Protein 2GUM (pdb70)

Solvent-accessible surface area: 76387 Å² total; per-residue (Å²): 102,66,2,45,2,19,54,106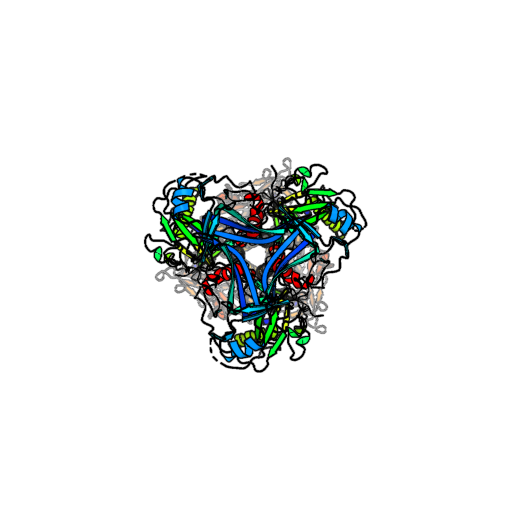,8,81,17,87,60,15,6,4,4,44,79,76,98,233,28,78,116,135,103,190,52,84,132,94,48,66,1,0,0,0,0,0,11,20,38,27,46,6,37,111,29,149,5,10,2,2,10,4,30,4,9,2,2,14,1,73,10,1,131,221,66,18,6,4,18,14,22,28,114,16,70,0,18,0,51,32,90,5,2,53,76,22,0,24,72,135,14,25,0,62,8,10,5,117,17,36,29,26,6,23,75,3,15,1,52,17,107,69,86,165,91,76,63,54,132,14,93,87,19,74,102,29,67,144,36,39,133,7,8,3,11,13,53,47,40,45,24,7,73,127,66,78,62,127,71,76,50,0,1,3,1,11,0,0,0,5,38,4,87,0,41,0,62,65,61,9,20,14,0,0,1,30,24,5,21,9,0,9,0,2,3,3,31,0,119,100,158,40,7,115,110,34,61,43,52,28,38,91,104,19,5,80,23,41,90,52,13,151,42,37,128,58,102,97,41,23,16,0,2,0,21,8,36,83,5,0,0,0,3,58,33,53,64,59,115,82,38,9,17,6,4,46,78,31,38,72,3,34,78,0,66,32,12,102,134,69,47,23,19,50,0,21,0,91,67,15,0,0,5,1,20,6,108,69,110,72,23,57,45,101,103,5,26,15,6,54,26,0,16,92,48,0,149,87,0,3,68,122,1,39,58,142,111,10,96,83,70,24,83,76,72,61,159,41,43,23,4,53,2,82,17,8,0,0,0,0,0,3,13,8,99,36,92,160,134,96,98,10,115,6,21,36,18,2,17,10,0,2,6,11,17,5,2,35,26,1,17,123,17,2,17,46,7,5,26,36,4,23,28,2,9,19,73,2,8,28,27,3,6,15,7,1,45,10,6,26,89,74,26,30,38,35,0,1,17,57,17,34,63,125,56,1,5,6,97,45,2,21,17,0,0,0,5,30,76,6,68,77,2,41,55,116,12,13,91,22,58,102,54,0,116,21,127,97,134,137,56,22,0,32,28,33,0,15,0,7,0,64,90,112,100,176,14,115,88,47,107,0,0,0,2,72,92,8,25,1,70,84,78,55,83,27,67,40,106,37,88,138,54,4,108,54,34,3,30,28,16,61,10,5,0,20,0,83,75,1,48,74,47,80,102,34,56,71,95,98,16,84,74,24,40,2,16,14,93,37,94,30,64,112,5,94,81,14,88,5,53,50,11,38,2,13,47,35,106,58,75,134,46,40,36,15,16,45,25,16,88,4,34,18,25,63,56,6,50,67,38,6,2,13,45,31,69,51,68,95,165,127,181,77,46,48,2,21,2,20,56,106,7,83,16,89,64,16,9,3,5,42,82,77,97,236,26,78,118,136,98,188,51,82,127,90,42,69,1,0,0,0,0,0,10,17,41,22,41,8,42,106,27,154,4,17,0,20,9,2,28,5,6,2,3,12,0,74,9,0,136,220,60,16,7,2,14,16,22,33,114,14,58,1,20,0,45,33,90,4,4,52,82,28,7,25,46,149,12,27,0,64,4,9,4,116,15,46,26,21,4,17,78,2,12,1,46,12,133,71,79,160,77,74,70,47,135,12,91,95,17,75,103,31,67,149,40,40,107,7,12,3,10,17,46,61,43,48,29,8,77,107,66,84,70,124,76,77,50,0,1,5,1,12,1,0,6,5,59,3,75,0,41,0,60,70,60,9,23,17,0,0,1,30,20,5,20,9,0,8,1,2,3,2,29,0,120,98,160,38,9,114,109,34,65,43,51,24,39,87,105,32,6,76,20,47,83,48,19,137,72,164,116,79,184,76,63,46,20,24,0,3,0,16,7,31,74,6,0,0,0,4,63,36,56,61,55,128,78,42,7,17,8,5,47,75,34,40,72,2,35,83,0,63,30,6,102,96,88,50,16,24,54,0,20,0,87,68,14,0,0,5,0,18,6,113,66,113,64,24,58,49,101,98,4,27,14,7,43,26,0,19,89,46,0,138,80,0,4,62,126,1,38,60,145,111,10,100,81,66,22,81,72,77,53,116,42,36,30,5,55,3,68,16,11,0,0,0,0,0,2,10,8,69,25,63,128,125,118,130,94,89,90,9,108,9,17,38,19,2,15,10,0,2,8,16,13,5,2,34,21,0,18,116,19,2,14,47,4,5,22,33,3,23,27,2,10,20,74,2,8,28,27,1,6,15,8,1,45,11,6,29,90,76,28,33,37,34,0,1,15,56,19,35,66,126,55,2,5,8,97,49,3,23,17,0,1,0,6,28,76,4,72,72,1,48,52,142,14,14,85,20,62,112,53,0,120,14,109,90,135,122,49,22,0,31,26,30,0,17,0,14,0,63,91,116,110,177,17,114,92,48,106,0,0,0,3,72,89,4,29,1,65,88,77,65,74,30,67,47,106,35,83,137,55,3,105,48,39,3,31,24,14,49,10,7,0,21,0,75,84,2,47,73,54,84,97,28,65,74,95,102,13,81,75,24,37,5,15,16,95,33,93,31,65,122,3,94,96,17,78,7,58,43,12,40,3,12,44,35,97,58,72,138,44,40,35,16,17,44,24,18,93,4,37,17,27,60,59,5,51,69,37,5,3,16,48,30,70,56,42,73,180,162,84,73,44,2,25,2,20,55,108,8,84,17,91,62,13,7,4,6,41,81,78,96,236,28,80,117,136,100,187,51,91,124,89,47,64,1,0,0,0,0,0,9,21,40,27,40,9,42,102,30,148,3,19,0,20,9,2,29,6,8,3,1,12,0,76,7,2,131,213,57,20,12,4,15,17,29,31,110,15,56,0,11,0,40,62,90,4,4,39,86,32,12,53,64,156,32,26,0,70,7,8,2,110,16,44,24,20,3,19,71,4,13,2,42,14,145,74,92,156,78,78,74,60,114,30,104,104,18,70,104,28,69,146,35,39,150,5,55,5,16,19,73,66,39,55,24,9,66,97,56,84,66,123,75,78,51,0,2,3,2,7,0,0,9,5,39,2,88,0,42,0,58,68,55,12,18,13,0,0,1,31,24,5,21,10,0,8,0,1,2,2,30,0,116,101,157,40,7,115,109,34,62,42,52,26,41,84,105,34,5,71,20,38,78,54,25,142,122,176,79,69,45,21,31,0,4,0,27,8,34,93,6,0,0,1,2,62,39,54,67,54,115,73,43,4,17,10,3,46,78,32,40,70,4,34,80,0,64,28,15,85,134,67,47,16,29,60,0,22,0,88,70,15,0,0,6,0,17,6,109,74,110,66,20,56,49,100,101,2,29,17,6,42,24,0,17,86,46,0,135,82,0,4,58,124,1,38,59,147,111,7,100,82,68,23,84,74,72,57,106,47,30,27,8,67,2,73,16,10,0,0,0,0,0,5,9,8,107,28,94,161,160,78,85,92,6,112,4,14,37,20,2,16,10,0,1,7,13,12,5,2,40,23,1,18,125,18,2,16,49,7,7,27,35,4,21,29,2,12,20,72,0,11,29,27,5,7,15,8,3,43,11,6,32,82,75,27,31,40,33,0,0,15,57,18,34,64,129,52,1,7,8,100,47,3,22,16,0,2,0,7,29,75,6,58,71,3,50,56,138,14,13,88,20,58,111,53,0,115,18,110,104,137,126,54,13,0,32,24,32,0,18,0,10,0,68,92,113,108,174,16,117,86,47,112,0,1,0,4,76,92,8,25,1,69,86,75,63,78,31,64,46,107,35,88,141,44,5,93,52,39,2,29,21,20,55,9,6,0,27,0,60,86,3,45,73,51,85,98,29,67,66,93,101,14,65,71,22,39,2,15,13,95,34,91,32,68,122,4,90,83,12,80,10,61,47,12,40,2,10,49,36,104,56,75,137,43,39,34,14,14,47,24,18,90,4,34,18,27,65,61,5,52,72,29,6,4,16,48,30,65,47,84,140

Secondary structure (DSSP, 8-state):
--EEE-PPP-TTSEEEEPPPPPPP--------B-EEEEEEEE--SPEEEEEEEEEEEEEEEEEEE-SS-EEEEEEEEEEEEPPHHIIIIIIIHHSEEESEEEEESSSSEEEEEGGG----EEE-EEPPP-TT---EEES--S-------TTSEEEEEEEEEEEEEEEEEE-TT-S-EEETTS-EE-B-TT--SSTTGGGS-B-S-GGGEEEEEEE-------EEEEEEE-SS-EEEEE---STTT--SEEEEEEES-EEEEEETTEEEEEETTTTEEEEEESS---GGGBTT-HHHHHHHHHHHHHHIIIIITTTB---SS-EEEEETTTEEEEEEE--B---B-----S--HHHHHHHHHHHHHHHHHHHHHHHHHHHHHHHHHHHHHHHHHHHH-HHHHHHHHHSS-EEEEE-BSSEEEEEPEEE-GGGEEE-SB-B-TTSTTEEESS-EEEE-SSTTSPPEEEEE-STTEEES----EEE--SS-EEEEEETTEEEEEETTEEEEEEEGGGSEEE--PPP----PPPP--PPP--SS-HHHHHHHSSS-HHHHHHHHTTHHHHHS-SS-----/----EEE-PPP-TTEEEEEPP-PPPP--------B-EEEEEEEE--SPEEEEEEEEEEEEEEEEEEEETTEEEEEEEEEEEEEPPHHHIIIIIIHHSEEESEEEEEETTEEEEEEGGGS---EEE-EEPP--TT---EEES--S---PPP-TTEEEEEEEEEEEEEEEEEEE-TT-S-EEETTS-EE-B-TT--SSTTGGGS-B-S-GGGEEEEEEE--------EEEEEEE-SS-EEEEE---STTT--SEEEEEEES-EEEEEETTEEEEEETTTTEEEEEESSPP-GGGBTT-TTHHHHHHHHHHHHIIIIITTTB---SS-EEEEETTTEEEEEEE--BGGG---BPPP--S--HHHHHHHHHHHHHHHHHHHHHHHHHHHHHHHHHHHHHHHHHHHH-HHHHHHHHHSS-EEEEESBSSEEEEE-EEE-GGGEEE-SB-B-SSSTTEEESS-EEEE-SSSSSPPEEEEE-STTEEES----EEE--SS-EEEEEETTEEEEEETTEEEEEEEGGGSEEE--PPP----PPPP--PPP--SS-HHHHHHTSS--HHHHHHHHTTHHHHHS-SS----/----EEE-PPP-TTSEEEEPP-PPPP--------B-EEEEEEEE--SPEEEEEEEEEEEEEEEEEEE-SS-EEEEEEEEEEEEPPHHHIIIIIIHHSEEESEEEEEETTEEEEEEGGG----EEE-EEPPP-TT---EEES--SPP-PPP-SS-EEEEEEEEEEEEEEEEEE-TT-S-EEETTS-EE-B-TT--SSTTGGGS-B-S-GGGEEEEEEE-----EEEEEEE-SS-EEEEE---HHHH--SEEEEEEES-EEEEE-SS-EEEEETTTTEEEEE-SSPP-GGGBTT-HHHHHHHHHHHHHHIIIIITTTEEE-SS-EEEEETTTEEEEEEEEEE----B-----S--HHHHHHHHHHHHHHHHHHHHHHHHHHHHHHHHHHHHHHHHHHHH-HHHHHHHHHTS-EEEEESBSSEEEEEPEEE-GGGEEE-SB-B-TTSTTEEESS-EEEE-SSTTSPPEEEEE-GGGEEES----EEE--TT-EEEEEETTEEEEEETTEEEEEE-GGGSEEE--PPP----PPPP--PPP--SS-HHHHHHTSSS-HHHHHHHHTTHHHHHS-SS---

Foldseek 3Di:
DWFWAFDDFDLPDWFADDAADDFDDFDPDFDKFWWWKWKKAFDPFWQKFKKKWWKKWKKKWKKAAADVGIDTPDIDIAIAADDPCCCQCPCQNPVKGKQKGWAQDPNDTDIGHAQRDDIDIFHWAWDDDDPPFFTKTKGDDDARDDDDDHRDMDMGMHMIIMMTMWMWTAHPVQQWIATPVGDTARHRLQADDPPCSVVGHHDDDPVQKDWAFQDDGHDCGGFRKIWGTDRRYIMIGGHDHDLVRDARMGTDDIALTWMWTDDPQWIWTAGPVVQFIWIFGPDFDPPVLDDSHPCVVVVTVVRRVVSCVVPPVVFKAWDDDWTWTQTPQQMIMTIITIGGPCVDHTHGHPDRVVGNVVSVVVVVVVVVCNVVSVVSSVVSVVVNVCVVVLQVVCQVAVQVSVCVVVVHRWDWHDPDNMIGIGRIAIAGLVQKDWDFAQQDPPDPQKGAPFTKMWGARDPVGDIAIATADAPNYTYNDRPRMDGQDAFDWDWGDRDQWTFIHTSRGTDGTDHVVVDDDDDPDDDDDDDDDDDDDDDDDDPADVVNVQVVDPDDPVVVCVVVVCVCVPPHDPDDDDDD/DPLWFWAFDAFDLPDWFADDAADDFDDFDPDFDKFWWWKWKKAFDPFWFKFKKKWKKKKKWKWKWAAAVPDIDTPDIDIAIAADDPVQVPCACFVPQKGKQKGWHDDPRDTDMFGAQRDDIDIFHWAWDDDDPPFFTKTKGDDDHFADDDDHPDMDMGMHIIIMMTMWMKTAHPVQQWIDTPVGDIARHGLQADDPDCSVVGHHPDDPVQKDWDFQPCGDDCHGGFTKIWGQDRRYIMIGGHDHDQVRDARMDTDDIALTWMWTDDPQWIWTAGPVVLFIWIFGPDFDPPVLADRHNVVVVVGVVSRVVSCVVPPVPFKDWDDDWTWTATPQQMIMTITTIGGCVVCPHDHTHGDPDRVVGNVVSVCVVVVVVVCNVVSVVSSVVSVVVNVCVVVLQVVCQVPVQVSCCVVVVHRWHWDDPDNIIGIGHIAIFGLVFKAWDFFQQDPVDPQKGAPFTKMWGARDPPGDIAIATADAPNYTGNHRDRMDGQDAFDWDWGDRSQWTFIDTSRGTDGTDHPVVPDDDDPDDDDDDDDDDDDDDDDDDPADVVNVQVVDPDDPVVVCVVVVCVCVPPHDDPDDPD/DPQWFWAFDAFDLPDWFADDAADDFDDFPPDFDKFWWWKWKKFFDPFWFKFKKKWWKKWKKKWKKAFADPDIDTPDIDIAIAAADPVCCVCPCLNPNWGKQKGWHDDPNDTDMFHAQNDDIDIFHWDWDPDDPPFFTKIKGDDDDHADDDDHRDMDMGMHIIIMMTIWMKTAHPVQQWIDTPVRDTARHRLQADDPDCSVVRHHDDDPVQKDWDFQDPSPGGFTKIWGGDRRYIMIGGHDHQLVRDARMGTDDTALTWIWGDDPQWIWTAGPVVQFIWIFGPDFDPCVLADSHPVVVVVGVVSRVVSCVVPPPVFKDWDDDFTWTATPQQMIMTITTMGTPCCHDHTHGHPDRVVGNVVSVVVVVVVVVCNVVSVVSRVVSVVVNVCVVVLQVVCQVPVQVSCCVVVVHRWDWDDPDNIIRIGHIQIANLVFKAWDFAQADPPDPQKGAPFTKMWGARDPPGDIATATADAPNYTYNDSPRMDGQDPQDWDWGQGRQFTFIHTSRGTDGTDHNVVDDDDDPDDDDDDDDDDDDDDDDDDPADVVNVQVVDPDDPVVVVVVVVCVCVVPHDPPDDD

CATH classification: 2.30.30.1230 (+3 more: 1.20.5.1890, 2.30.29.100, 6.10.250.3280)

Organism: Human herpesvirus 1 (strain KOS) (NCBI:txid10306)

Structure (mmCIF, N/CA/C/O backbone):
data_2GUM
#
_entry.id   2GUM
#
_cell.length_a   84.959
_cell.length_b   100.039
_cell.length_c   100.133
_cell.angle_alpha   67.04
_cell.angle_beta   77.99
_cell.angle_gamma   70.31
#
_symmetry.space_group_name_H-M   'P 1'
#
loop_
_entity.id
_entity.type
_entity.pdbx_description
1 polymer 'Glycoprotein B'
2 non-polymer 'SODIUM ION'
3 water water
#
loop_
_atom_site.group_PDB
_atom_site.id
_atom_site.type_symbol
_atom_site.label_atom_id
_atom_site.label_alt_id
_atom_site.label_comp_id
_atom_site.label_asym_id
_atom_site.label_entity_id
_atom_site.label_seq_id
_atom_site.pdbx_PDB_ins_code
_atom_site.Cartn_x
_atom_site.Cartn_y
_atom_site.Cartn_z
_atom_site.occupancy
_atom_site.B_iso_or_equiv
_atom_site.auth_seq_id
_atom_site.auth_comp_id
_atom_site.auth_asym_id
_atom_site.auth_atom_id
_atom_site.pdbx_PDB_model_num
ATOM 1 N N . ALA A 1 9 ? 66.092 53.568 43.183 1.00 74.42 111 ALA A N 1
ATOM 2 C CA . ALA A 1 9 ? 67.232 52.731 42.700 1.00 74.04 111 ALA A CA 1
ATOM 3 C C . ALA A 1 9 ? 67.319 51.446 43.518 1.00 74.00 111 ALA A C 1
ATOM 4 O O . ALA A 1 9 ? 68.386 51.056 43.995 1.00 74.78 111 ALA A O 1
ATOM 6 N N . ASN A 1 10 ? 66.173 50.796 43.668 1.00 72.34 112 ASN A N 1
ATOM 7 C CA . ASN A 1 10 ? 66.058 49.556 44.421 1.00 70.11 112 ASN A CA 1
ATOM 8 C C . ASN A 1 10 ? 65.279 48.623 43.497 1.00 67.76 112 ASN A C 1
ATOM 9 O O . ASN A 1 10 ? 64.398 49.076 42.774 1.00 68.50 112 ASN A O 1
ATOM 14 N N . PHE A 1 11 ? 65.603 47.335 43.502 1.00 64.50 113 PHE A N 1
ATOM 15 C CA . PHE A 1 11 ? 64.904 46.382 42.649 1.00 61.94 113 PHE A CA 1
ATOM 16 C C . PHE A 1 11 ? 63.802 45.640 43.393 1.00 61.23 113 PHE A C 1
ATOM 17 O O . PHE A 1 11 ? 63.823 45.560 44.615 1.00 61.17 113 PHE A O 1
ATOM 25 N N . TYR A 1 12 ? 62.835 45.103 42.659 1.00 60.46 114 TYR A N 1
ATOM 26 C CA . TYR A 1 12 ? 61.730 44.412 43.290 1.00 60.79 114 TYR A CA 1
ATOM 27 C C . TYR A 1 12 ? 61.306 43.206 42.478 1.00 60.75 114 TYR A C 1
ATOM 28 O O . TYR A 1 12 ? 61.380 43.174 41.244 1.00 59.88 114 TYR A O 1
ATOM 37 N N . VAL A 1 13 ? 60.874 42.211 43.214 1.00 61.42 115 VAL A N 1
ATOM 38 C CA . VAL A 1 13 ? 60.353 40.992 42.671 1.00 63.82 115 VAL A CA 1
ATOM 39 C C . VAL A 1 13 ? 58.920 40.981 43.112 1.00 65.86 115 VAL A C 1
ATOM 40 O O . VAL A 1 13 ? 58.624 41.058 44.315 1.00 65.67 115 VAL A O 1
ATOM 44 N N . CYS A 1 14 ? 58.002 40.866 42.168 1.00 68.42 116 CYS A N 1
ATOM 45 C CA . CYS A 1 14 ? 56.576 40.885 42.525 1.00 71.20 116 CYS A CA 1
ATOM 46 C C . CYS A 1 14 ? 55.867 39.553 42.206 1.00 72.75 116 CYS A C 1
ATOM 47 O O . CYS A 1 14 ? 55.532 39.278 41.058 1.00 72.89 116 CYS A O 1
ATOM 50 N N . PRO A 1 15 ? 55.664 38.731 43.226 1.00 73.71 117 PRO A N 1
ATOM 51 C CA . PRO A 1 15 ? 54.984 37.440 43.061 1.00 74.59 117 PRO A CA 1
ATOM 52 C C . PRO A 1 15 ? 53.575 37.589 42.552 1.00 75.64 117 PRO A C 1
ATOM 53 O O . PRO A 1 15 ? 52.955 38.608 42.794 1.00 75.40 117 PRO A O 1
ATOM 57 N N . PRO A 1 16 ? 53.059 36.567 41.853 1.00 76.37 118 PRO A N 1
ATOM 58 C CA . PRO A 1 16 ? 51.696 36.646 41.326 1.00 76.70 118 PRO A CA 1
ATOM 59 C C . PRO A 1 16 ? 50.706 36.945 42.445 1.00 77.06 118 PRO A C 1
ATOM 60 O O . PRO A 1 16 ? 50.706 36.269 43.468 1.00 76.61 118 PRO A O 1
ATOM 64 N N . PRO A 1 17 ? 49.852 37.959 42.265 1.00 77.66 119 PRO A N 1
ATOM 65 C CA . PRO A 1 17 ? 48.888 38.272 43.318 1.00 78.45 119 PRO A CA 1
ATOM 66 C C . PRO A 1 17 ? 47.867 37.158 43.472 1.00 79.26 119 PRO A C 1
ATOM 67 O O . PRO A 1 17 ? 47.504 36.499 42.503 1.00 79.10 119 PRO A O 1
ATOM 71 N N . THR A 1 18 ? 47.432 36.927 44.701 1.00 79.94 120 THR A N 1
ATOM 72 C CA . THR A 1 18 ? 46.437 35.907 44.970 1.00 81.11 120 THR A CA 1
ATOM 73 C C . THR A 1 18 ? 45.216 36.632 45.513 1.00 81.16 120 THR A C 1
ATOM 74 O O . THR A 1 18 ? 45.314 37.784 45.942 1.00 82.11 120 THR A O 1
ATOM 78 N N . GLY A 1 19 ? 44.061 35.977 45.479 1.00 80.84 121 GLY A N 1
ATOM 79 C CA . GLY A 1 19 ? 42.853 36.609 45.986 1.00 79.14 121 GLY A CA 1
ATOM 80 C C . GLY A 1 19 ? 43.047 37.156 47.393 1.00 77.93 121 GLY A C 1
ATOM 81 O O . GLY A 1 19 ? 42.163 37.818 47.938 1.00 77.68 121 GLY A O 1
ATOM 82 N N . ALA A 1 20 ? 44.213 36.875 47.973 1.00 76.37 122 ALA A N 1
ATOM 83 C CA . ALA A 1 20 ? 44.565 37.317 49.321 1.00 74.67 122 ALA A CA 1
ATOM 84 C C . ALA A 1 20 ? 44.097 38.738 49.617 1.00 73.19 122 ALA A C 1
ATOM 85 O O . ALA A 1 20 ? 43.303 38.958 50.534 1.00 73.28 122 ALA A O 1
ATOM 87 N N . THR A 1 21 ? 44.590 39.700 48.842 1.00 70.71 123 THR A N 1
ATOM 88 C CA . THR A 1 21 ? 44.221 41.099 49.037 1.00 67.78 123 THR A CA 1
ATOM 89 C C . THR A 1 21 ? 43.612 41.679 47.761 1.00 65.34 123 THR A C 1
ATOM 90 O O . THR A 1 21 ? 44.193 41.571 46.676 1.00 64.59 123 THR A O 1
ATOM 94 N N . VAL A 1 22 ? 42.441 42.293 47.908 1.00 61.62 124 VAL A N 1
ATOM 95 C CA . VAL A 1 22 ? 41.713 42.885 46.789 1.00 58.17 124 VAL A CA 1
ATOM 96 C C . VAL A 1 22 ? 41.341 44.340 47.068 1.00 55.58 124 VAL A C 1
ATOM 97 O O . VAL A 1 22 ? 40.811 44.651 48.134 1.00 55.22 124 VAL A O 1
ATOM 101 N N . VAL A 1 23 ? 41.616 45.226 46.111 1.00 51.43 125 VAL A N 1
ATOM 102 C CA . VAL A 1 23 ? 41.296 46.643 46.274 1.00 47.34 125 VAL A CA 1
ATOM 103 C C . VAL A 1 23 ? 40.395 47.174 45.172 1.00 44.90 125 VAL A C 1
ATOM 104 O O . VAL A 1 23 ? 40.309 46.608 44.089 1.00 45.45 125 VAL A O 1
ATOM 108 N N . GLN A 1 24 ? 39.727 48.275 45.463 1.00 40.92 126 GLN A N 1
ATOM 109 C CA . GLN A 1 24 ? 38.857 48.903 44.492 1.00 40.25 126 GLN A CA 1
ATOM 110 C C . GLN A 1 24 ? 39.199 50.393 44.550 1.00 38.67 126 GLN A C 1
ATOM 111 O O . GLN A 1 24 ? 39.828 50.845 45.500 1.00 38.79 126 GLN A O 1
ATOM 117 N N . PHE A 1 25 ? 38.800 51.146 43.532 1.00 36.01 127 PHE A N 1
ATOM 118 C CA . PHE A 1 25 ? 39.065 52.588 43.506 1.00 35.60 127 PHE A CA 1
ATOM 119 C C . PHE A 1 25 ? 37.909 53.334 44.143 1.00 32.26 127 PHE A C 1
ATOM 120 O O . PHE A 1 25 ? 36.764 52.927 44.006 1.00 34.48 127 PHE A O 1
ATOM 128 N N . GLU A 1 26 ? 38.207 54.428 44.827 1.00 31.33 128 GLU A N 1
ATOM 129 C CA . GLU A 1 26 ? 37.161 55.227 45.428 1.00 32.92 128 GLU A CA 1
ATOM 130 C C . GLU A 1 26 ? 36.328 55.817 44.293 1.00 36.80 128 GLU A C 1
ATOM 131 O O . GLU A 1 26 ? 36.878 56.226 43.264 1.00 38.41 128 GLU A O 1
ATOM 137 N N . GLN A 1 27 ? 35.012 55.866 44.460 1.00 36.65 129 GLN A N 1
ATOM 138 C CA . GLN A 1 27 ? 34.173 56.426 43.414 1.00 38.21 129 GLN A CA 1
ATOM 139 C C . GLN A 1 27 ? 34.034 57.960 43.502 1.00 35.52 129 GLN A C 1
ATOM 140 O O . GLN A 1 27 ? 34.468 58.580 44.469 1.00 34.93 129 GLN A O 1
ATOM 146 N N . PRO A 1 28 ? 33.449 58.593 42.475 1.00 34.39 130 PRO A N 1
ATOM 147 C CA . PRO A 1 28 ? 33.291 60.050 42.477 1.00 35.31 130 PRO A CA 1
ATOM 148 C C . PRO A 1 28 ? 32.691 60.651 43.734 1.00 35.84 130 PRO A C 1
ATOM 149 O O . PRO A 1 28 ? 31.637 60.223 44.190 1.00 37.38 130 PRO A O 1
ATOM 153 N N . ARG A 1 29 ? 33.365 61.655 44.279 1.00 37.07 131 ARG A N 1
ATOM 154 C CA . ARG A 1 29 ? 32.890 62.347 45.468 1.00 38.69 131 ARG A CA 1
ATOM 155 C C . ARG A 1 29 ? 31.841 63.375 45.069 1.00 41.29 131 ARG A C 1
ATOM 156 O O . ARG A 1 29 ? 31.812 63.838 43.924 1.00 41.80 131 ARG A O 1
ATOM 164 N N . ARG A 1 30 ? 30.968 63.725 46.006 1.00 43.23 132 ARG A N 1
ATOM 165 C CA . ARG A 1 30 ? 29.953 64.734 45.736 1.00 45.64 132 ARG A CA 1
ATOM 166 C C . ARG A 1 30 ? 30.695 66.062 45.805 1.00 43.47 132 ARG A C 1
ATOM 167 O O . ARG A 1 30 ? 31.254 66.407 46.845 1.00 43.71 132 ARG A O 1
ATOM 175 N N . CYS A 1 31 ? 30.715 66.804 44.704 1.00 41.15 133 CYS A N 1
ATOM 176 C CA . CYS A 1 31 ? 31.411 68.081 44.701 1.00 38.58 133 CYS A CA 1
ATOM 177 C C . CYS A 1 31 ? 30.607 69.187 45.353 1.00 37.65 133 CYS A C 1
ATOM 178 O O . CYS A 1 31 ? 29.382 69.228 45.243 1.00 37.95 133 CYS A O 1
ATOM 181 N N . PRO A 1 32 ? 31.291 70.104 46.049 1.00 38.49 134 PRO A N 1
ATOM 182 C CA . PRO A 1 32 ? 30.648 71.234 46.726 1.00 39.70 134 PRO A CA 1
ATOM 183 C C . PRO A 1 32 ? 29.821 72.020 45.728 1.00 42.92 134 PRO A C 1
ATOM 184 O O . PRO A 1 32 ? 29.979 71.861 44.518 1.00 42.26 134 PRO A O 1
ATOM 188 N N . THR A 1 33 ? 28.940 72.873 46.225 1.00 46.14 135 THR A N 1
ATOM 189 C CA . THR A 1 33 ? 28.122 73.679 45.328 1.00 50.41 135 THR A CA 1
ATOM 190 C C . THR A 1 33 ? 28.365 75.135 45.684 1.00 51.92 135 THR A C 1
ATOM 191 O O . THR A 1 33 ? 28.748 75.438 46.812 1.00 50.69 135 THR A O 1
ATOM 195 N N . ARG A 1 34 ? 28.178 76.034 44.725 1.00 56.70 136 ARG A N 1
ATOM 196 C CA . ARG A 1 34 ? 28.390 77.455 44.992 1.00 62.41 136 ARG A CA 1
ATOM 197 C C . ARG A 1 34 ? 27.287 78.009 45.896 1.00 64.86 136 ARG A C 1
ATOM 198 O O . ARG A 1 34 ? 26.101 77.775 45.657 1.00 64.50 136 ARG A O 1
ATOM 206 N N . PRO A 1 35 ? 27.666 78.749 46.952 1.00 67.86 137 PRO A N 1
ATOM 207 C CA . PRO A 1 35 ? 26.680 79.325 47.875 1.00 70.34 137 PRO A CA 1
ATOM 208 C C . PRO A 1 35 ? 25.638 80.156 47.123 1.00 73.40 137 PRO A C 1
ATOM 209 O O . PRO A 1 35 ? 25.903 80.656 46.025 1.00 73.11 137 PRO A O 1
ATOM 213 N N . GLU A 1 36 ? 24.457 80.302 47.714 1.00 77.38 138 GLU A N 1
ATOM 214 C CA . GLU A 1 36 ? 23.380 81.053 47.080 1.00 81.15 138 GLU A CA 1
ATOM 215 C C . GLU A 1 36 ? 23.809 82.399 46.502 1.00 82.29 138 GLU A C 1
ATOM 216 O O . GLU A 1 36 ? 23.623 82.654 45.312 1.00 82.61 138 GLU A O 1
ATOM 222 N N . GLY A 1 37 ? 24.390 83.252 47.338 1.00 82.78 139 GLY A N 1
ATOM 223 C CA . GLY A 1 37 ? 24.804 84.569 46.880 1.00 83.87 139 GLY A CA 1
ATOM 224 C C . GLY A 1 37 ? 23.966 85.622 47.586 1.00 84.11 139 GLY A C 1
ATOM 225 O O . GLY A 1 37 ? 22.735 85.532 47.599 1.00 84.92 139 GLY A O 1
ATOM 226 N N . GLN A 1 38 ? 24.619 86.627 48.164 1.00 83.41 140 GLN A N 1
ATOM 227 C CA . GLN A 1 38 ? 23.905 87.660 48.908 1.00 82.82 140 GLN A CA 1
ATOM 228 C C . GLN A 1 38 ? 22.971 88.535 48.069 1.00 80.80 140 GLN A C 1
ATOM 229 O O . GLN A 1 38 ? 23.313 88.946 46.955 1.00 79.75 140 GLN A O 1
ATOM 235 N N . ASN A 1 39 ? 21.790 88.815 48.622 1.00 78.40 141 ASN A N 1
ATOM 236 C CA . ASN A 1 39 ? 20.795 89.648 47.949 1.00 77.28 141 ASN A CA 1
ATOM 237 C C . ASN A 1 39 ? 20.911 91.099 48.417 1.00 74.49 141 ASN A C 1
ATOM 238 O O . ASN A 1 39 ? 20.737 91.397 49.599 1.00 74.36 141 ASN A O 1
ATOM 243 N N . TYR A 1 40 ? 21.207 91.996 47.483 1.00 71.28 142 TYR A N 1
ATOM 244 C CA . TYR A 1 40 ? 21.355 93.405 47.813 1.00 69.27 142 TYR A CA 1
ATOM 245 C C . TYR A 1 40 ? 20.204 94.260 47.304 1.00 67.01 142 TYR A C 1
ATOM 246 O O . TYR A 1 40 ? 19.644 94.005 46.237 1.00 65.50 142 TYR A O 1
ATOM 255 N N . THR A 1 41 ? 19.867 95.281 48.083 1.00 64.79 143 THR A N 1
ATOM 256 C CA . THR A 1 41 ? 18.805 96.212 47.731 1.00 61.81 143 THR A CA 1
ATOM 257 C C . THR A 1 41 ? 19.417 97.576 47.479 1.00 59.96 143 THR A C 1
ATOM 258 O O . THR A 1 41 ? 20.135 98.103 48.328 1.00 59.32 143 THR A O 1
ATOM 262 N N . GLU A 1 42 ? 19.140 98.142 46.309 1.00 58.22 144 GLU A N 1
ATOM 263 C CA . GLU A 1 42 ? 19.650 99.463 45.973 1.00 56.49 144 GLU A CA 1
ATOM 264 C C . GLU A 1 42 ? 18.851 100.470 46.786 1.00 54.89 144 GLU A C 1
ATOM 265 O O . GLU A 1 42 ? 17.723 100.195 47.202 1.00 54.25 144 GLU A O 1
ATOM 271 N N . GLY A 1 43 ? 19.437 101.635 47.019 1.00 53.30 145 GLY A N 1
ATOM 272 C CA . GLY A 1 43 ? 18.746 102.637 47.797 1.00 51.92 145 GLY A CA 1
ATOM 273 C C . GLY A 1 43 ? 19.570 103.890 47.950 1.00 51.22 145 GLY A C 1
ATOM 274 O O . GLY A 1 43 ? 20.755 103.915 47.615 1.00 51.06 145 GLY A O 1
ATOM 275 N N . ILE A 1 44 ? 18.927 104.943 48.441 1.00 50.26 146 ILE A N 1
ATOM 276 C CA . ILE A 1 44 ? 19.590 106.214 48.665 1.00 48.80 146 ILE A CA 1
ATOM 277 C C . ILE A 1 44 ? 19.653 106.372 50.171 1.00 48.02 146 ILE A C 1
ATOM 278 O O . ILE A 1 44 ? 18.732 105.957 50.887 1.00 48.30 146 ILE A O 1
ATOM 283 N N . ALA A 1 45 ? 20.734 106.964 50.663 1.00 45.26 147 ALA A N 1
ATOM 284 C CA . ALA A 1 45 ? 20.860 107.122 52.094 1.00 42.75 147 ALA A CA 1
ATOM 285 C C . ALA A 1 45 ? 21.499 108.419 52.500 1.00 41.98 147 ALA A C 1
ATOM 286 O O . ALA A 1 45 ? 22.309 108.989 51.786 1.00 41.33 147 ALA A O 1
ATOM 288 N N . VAL A 1 46 ? 21.110 108.855 53.668 1.00 40.74 148 VAL A N 1
ATOM 289 C CA . VAL A 1 46 ? 21.665 110.030 54.265 1.00 41.16 148 VAL A CA 1
ATOM 290 C C . VAL A 1 46 ? 22.136 109.614 55.649 1.00 41.52 148 VAL A C 1
ATOM 291 O O . VAL A 1 46 ? 21.381 108.966 56.394 1.00 41.73 148 VAL A O 1
ATOM 295 N N . VAL A 1 47 ? 23.361 109.968 56.019 1.00 40.98 149 VAL A N 1
ATOM 296 C CA . VAL A 1 47 ? 23.898 109.572 57.315 1.00 38.52 149 VAL A CA 1
ATOM 297 C C . VAL A 1 47 ? 24.036 110.743 58.250 1.00 37.76 149 VAL A C 1
ATOM 298 O O . VAL A 1 47 ? 24.673 111.730 57.919 1.00 40.20 149 VAL A O 1
ATOM 302 N N . PHE A 1 48 ? 23.446 110.634 59.429 1.00 40.13 150 PHE A N 1
ATOM 303 C CA . PHE A 1 48 ? 23.542 111.718 60.390 1.00 43.64 150 PHE A CA 1
ATOM 304 C C . PHE A 1 48 ? 24.513 111.357 61.505 1.00 44.66 150 PHE A C 1
ATOM 305 O O . PHE A 1 48 ? 24.740 110.180 61.784 1.00 44.78 150 PHE A O 1
ATOM 313 N N . LYS A 1 49 ? 25.095 112.381 62.116 1.00 45.17 151 LYS A N 1
ATOM 314 C CA . LYS A 1 49 ? 26.049 112.202 63.198 1.00 46.22 151 LYS A CA 1
ATOM 315 C C . LYS A 1 49 ? 25.658 113.117 64.351 1.00 47.28 151 LYS A C 1
ATOM 316 O O . LYS A 1 49 ? 24.896 114.066 64.173 1.00 47.21 151 LYS A O 1
ATOM 322 N N . GLU A 1 50 ? 26.178 112.820 65.536 1.00 47.71 152 GLU A N 1
ATOM 323 C CA . GLU A 1 50 ? 25.906 113.635 66.709 1.00 46.34 152 GLU A CA 1
ATOM 324 C C . GLU A 1 50 ? 26.312 115.062 66.364 1.00 46.50 152 GLU A C 1
ATOM 325 O O . GLU A 1 50 ? 27.373 115.292 65.785 1.00 45.53 152 GLU A O 1
ATOM 331 N N . ASN A 1 51 ? 25.469 116.025 66.705 1.00 46.13 153 ASN A N 1
ATOM 332 C CA . ASN A 1 51 ? 25.802 117.405 66.425 1.00 46.96 153 ASN A CA 1
ATOM 333 C C . ASN A 1 51 ? 26.661 117.955 67.556 1.00 46.25 153 ASN A C 1
ATOM 334 O O . ASN A 1 51 ? 26.294 117.849 68.717 1.00 46.93 153 ASN A O 1
ATOM 339 N N . ILE A 1 52 ? 27.803 118.543 67.219 1.00 45.70 154 ILE A N 1
ATOM 340 C CA . ILE A 1 52 ? 28.695 119.087 68.237 1.00 46.65 154 ILE A CA 1
ATOM 341 C C . ILE A 1 52 ? 28.899 120.572 68.017 1.00 46.86 154 ILE A C 1
ATOM 342 O O . ILE A 1 52 ? 29.710 121.202 68.696 1.00 47.11 154 ILE A O 1
ATOM 347 N N . ALA A 1 53 ? 28.169 121.123 67.053 1.00 48.86 155 ALA A N 1
ATOM 348 C CA . ALA A 1 53 ? 28.261 122.547 66.758 1.00 50.77 155 ALA A CA 1
ATOM 349 C C . ALA A 1 53 ? 27.303 123.304 67.672 1.00 51.56 155 ALA A C 1
ATOM 350 O O . ALA A 1 53 ? 26.179 122.863 67.928 1.00 50.75 155 ALA A O 1
ATOM 352 N N . PRO A 1 54 ? 27.751 124.444 68.202 1.00 53.12 156 PRO A N 1
ATOM 353 C CA . PRO A 1 54 ? 26.924 125.264 69.093 1.00 55.09 156 PRO A CA 1
ATOM 354 C C . PRO A 1 54 ? 25.794 125.941 68.313 1.00 55.88 156 PRO A C 1
ATOM 355 O O . PRO A 1 54 ? 25.941 126.222 67.121 1.00 53.14 156 PRO A O 1
ATOM 359 N N . TYR A 1 55 ? 24.669 126.191 68.977 1.00 58.85 157 TYR A N 1
ATOM 360 C CA . TYR A 1 55 ? 23.574 126.891 68.318 1.00 62.03 157 TYR A CA 1
ATOM 361 C C . TYR A 1 55 ? 24.051 128.334 68.148 1.00 62.66 157 TYR A C 1
ATOM 362 O O . TYR A 1 55 ? 24.493 128.965 69.110 1.00 63.25 157 TYR A O 1
ATOM 371 N N . LYS A 1 56 ? 23.978 128.851 66.927 1.00 62.75 158 LYS A N 1
ATOM 372 C CA . LYS A 1 56 ? 24.434 130.209 66.669 1.00 63.75 158 LYS A CA 1
ATOM 373 C C . LYS A 1 56 ? 23.347 131.146 66.133 1.00 63.64 158 LYS A C 1
ATOM 374 O O . LYS A 1 56 ? 22.518 130.767 65.302 1.00 62.37 158 LYS A O 1
ATOM 380 N N . PHE A 1 57 ? 23.356 132.376 66.632 1.00 63.61 159 PHE A N 1
ATOM 381 C CA . PHE A 1 57 ? 22.381 133.375 66.222 1.00 64.46 159 PHE A CA 1
ATOM 382 C C . PHE A 1 57 ? 22.937 134.758 66.501 1.00 63.78 159 PHE A C 1
ATOM 383 O O . PHE A 1 57 ? 23.837 134.919 67.326 1.00 62.21 159 PHE A O 1
ATOM 391 N N . LYS A 1 58 ? 22.405 135.755 65.801 1.00 64.58 160 LYS A N 1
ATOM 392 C CA . LYS A 1 58 ? 22.880 137.120 65.958 1.00 64.90 160 LYS A CA 1
ATOM 393 C C . LYS A 1 58 ? 22.142 137.860 67.057 1.00 63.49 160 LYS A C 1
ATOM 394 O O . LYS A 1 58 ? 20.987 137.570 67.354 1.00 63.20 160 LYS A O 1
ATOM 400 N N . ALA A 1 59 ? 22.834 138.804 67.682 1.00 62.83 161 ALA A N 1
ATOM 401 C CA . ALA A 1 59 ? 22.249 139.573 68.766 1.00 62.60 161 ALA A CA 1
ATOM 402 C C . ALA A 1 59 ? 22.891 140.950 68.835 1.00 62.59 161 ALA A C 1
ATOM 403 O O . ALA A 1 59 ? 23.989 141.168 68.307 1.00 61.14 161 ALA A O 1
ATOM 405 N N . THR A 1 60 ? 22.200 141.882 69.485 1.00 62.80 162 THR A N 1
ATOM 406 C CA . THR A 1 60 ? 22.726 143.228 69.624 1.00 62.95 162 THR A CA 1
ATOM 407 C C . THR A 1 60 ? 22.919 143.553 71.092 1.00 62.21 162 THR A C 1
ATOM 408 O O . THR A 1 60 ? 22.088 143.202 71.934 1.00 61.45 162 THR A O 1
ATOM 412 N N . MET A 1 61 ? 24.028 144.217 71.387 1.00 62.46 163 MET A N 1
ATOM 413 C CA . MET A 1 61 ? 24.356 144.605 72.751 1.00 64.47 163 MET A CA 1
ATOM 414 C C . MET A 1 61 ? 24.225 146.107 72.895 1.00 64.60 163 MET A C 1
ATOM 415 O O . MET A 1 61 ? 24.759 146.863 72.079 1.00 65.15 163 MET A O 1
ATOM 420 N N . TYR A 1 62 ? 23.530 146.537 73.941 1.00 64.71 164 TYR A N 1
ATOM 421 C CA . TYR A 1 62 ? 23.353 147.961 74.192 1.00 65.61 164 TYR A CA 1
ATOM 422 C C . TYR A 1 62 ? 23.845 148.250 75.607 1.00 64.16 164 TYR A C 1
ATOM 423 O O . TYR A 1 62 ? 23.296 147.725 76.583 1.00 64.41 164 TYR A O 1
ATOM 432 N N . TYR A 1 63 ? 24.877 149.078 75.725 1.00 61.60 165 TYR A N 1
ATOM 433 C CA . TYR A 1 63 ? 25.414 149.403 77.041 1.00 60.32 165 TYR A CA 1
ATOM 434 C C . TYR A 1 63 ? 26.306 150.639 76.962 1.00 59.74 165 TYR A C 1
ATOM 435 O O . TYR A 1 63 ? 26.753 151.024 75.885 1.00 59.76 165 TYR A O 1
ATOM 444 N N . LYS A 1 64 ? 26.582 151.255 78.103 1.00 59.89 166 LYS A N 1
ATOM 445 C CA . LYS A 1 64 ? 27.418 152.446 78.103 1.00 61.19 166 LYS A CA 1
ATOM 446 C C . LYS A 1 64 ? 28.680 152.296 78.946 1.00 60.80 166 LYS A C 1
ATOM 447 O O . LYS A 1 64 ? 28.644 151.764 80.057 1.00 60.70 166 LYS A O 1
ATOM 453 N N . ASP A 1 65 ? 29.796 152.776 78.411 1.00 60.29 167 ASP A N 1
ATOM 454 C CA . ASP A 1 65 ? 31.063 152.726 79.126 1.00 61.45 167 ASP A CA 1
ATOM 455 C C . ASP A 1 65 ? 31.157 153.918 80.079 1.00 62.75 167 ASP A C 1
ATOM 456 O O . ASP A 1 65 ? 31.449 155.042 79.658 1.00 63.03 167 ASP A O 1
ATOM 461 N N . VAL A 1 66 ? 30.923 153.669 81.363 1.00 62.39 168 VAL A N 1
ATOM 462 C CA . VAL A 1 66 ? 30.976 154.728 82.363 1.00 61.79 168 VAL A CA 1
ATOM 463 C C . VAL A 1 66 ? 32.344 154.846 83.023 1.00 62.31 168 VAL A C 1
ATOM 464 O O . VAL A 1 66 ? 32.758 153.966 83.774 1.00 62.99 168 VAL A O 1
ATOM 468 N N . THR A 1 67 ? 33.039 155.944 82.759 1.00 62.79 169 THR A N 1
ATOM 469 C CA . THR A 1 67 ? 34.354 156.153 83.349 1.00 62.51 169 THR A CA 1
ATOM 470 C C . THR A 1 67 ? 34.415 157.411 84.196 1.00 64.14 169 THR A C 1
ATOM 471 O O . THR A 1 67 ? 33.963 158.473 83.775 1.00 64.77 169 THR A O 1
ATOM 475 N N . VAL A 1 68 ? 34.983 157.291 85.388 1.00 63.56 170 VAL A N 1
ATOM 476 C CA . VAL A 1 68 ? 35.133 158.442 86.258 1.00 64.28 170 VAL A CA 1
ATOM 477 C C . VAL A 1 68 ? 36.550 158.435 86.805 1.00 63.11 170 VAL A C 1
ATOM 478 O O . VAL A 1 68 ? 36.897 157.616 87.645 1.00 64.29 170 VAL A O 1
ATOM 482 N N . SER A 1 69 ? 37.376 159.347 86.306 1.00 62.41 171 SER A N 1
ATOM 483 C CA . SER A 1 69 ? 38.767 159.434 86.733 1.00 62.46 171 SER A CA 1
ATOM 484 C C . SER A 1 69 ? 38.993 160.403 87.892 1.00 63.53 171 SER A C 1
ATOM 485 O O . SER A 1 69 ? 38.151 161.250 88.194 1.00 63.69 171 SER A O 1
ATOM 488 N N . GLN A 1 70 ? 40.132 160.255 88.556 1.00 63.46 172 GLN A N 1
ATOM 489 C CA . GLN A 1 70 ? 40.490 161.123 89.663 1.00 63.65 172 GLN A CA 1
ATOM 490 C C . GLN A 1 70 ? 41.911 161.545 89.379 1.00 64.31 172 GLN A C 1
ATOM 491 O O . GLN A 1 70 ? 42.791 160.706 89.181 1.00 64.21 172 GLN A O 1
ATOM 497 N N . VAL A 1 71 ? 42.133 162.851 89.348 1.00 64.94 173 VAL A N 1
ATOM 498 C CA . VAL A 1 71 ? 43.450 163.375 89.050 1.00 65.13 173 VAL A CA 1
ATOM 499 C C . VAL A 1 71 ? 43.926 164.384 90.074 1.00 67.64 173 VAL A C 1
ATOM 500 O O . VAL A 1 71 ? 43.163 165.241 90.522 1.00 68.57 173 VAL A O 1
ATOM 504 N N . TRP A 1 72 ? 45.193 164.276 90.447 1.00 69.27 174 TRP A N 1
ATOM 505 C CA . TRP A 1 72 ? 45.765 165.224 91.379 1.00 71.89 174 TRP A CA 1
ATOM 506 C C . TRP A 1 72 ? 46.775 166.026 90.584 1.00 72.79 174 TRP A C 1
ATOM 507 O O . TRP A 1 72 ? 47.749 165.481 90.064 1.00 73.07 174 TRP A O 1
ATOM 518 N N . PHE A 1 73 ? 46.540 167.325 90.485 1.00 73.13 175 PHE A N 1
ATOM 519 C CA . PHE A 1 73 ? 47.427 168.178 89.723 1.00 73.13 175 PHE A CA 1
ATOM 520 C C . PHE A 1 73 ? 48.593 168.671 90.555 1.00 74.51 175 PHE A C 1
ATOM 521 O O . PHE A 1 73 ? 48.412 169.315 91.586 1.00 75.71 175 PHE A O 1
ATOM 529 N N . GLY A 1 74 ? 49.796 168.342 90.106 1.00 76.59 176 GLY A N 1
ATOM 530 C CA . GLY A 1 74 ? 50.987 168.771 90.808 1.00 78.78 176 GLY A CA 1
ATOM 531 C C . GLY A 1 74 ? 51.498 170.030 90.147 1.00 81.17 176 GLY A C 1
ATOM 532 O O . GLY A 1 74 ? 50.916 170.502 89.163 1.00 80.50 176 GLY A O 1
ATOM 533 N N . HIS A 1 75 ? 52.584 170.580 90.674 1.00 83.35 177 HIS A N 1
ATOM 534 C CA . HIS A 1 75 ? 53.145 171.793 90.104 1.00 86.30 177 HIS A CA 1
ATOM 535 C C . HIS A 1 75 ? 53.648 171.544 88.690 1.00 87.41 177 HIS A C 1
ATOM 536 O O . HIS A 1 75 ? 53.096 172.073 87.725 1.00 87.71 177 HIS A O 1
ATOM 543 N N . ARG A 1 76 ? 54.690 170.725 88.577 1.00 88.75 178 ARG A N 1
ATOM 544 C CA . ARG A 1 76 ? 55.299 170.409 87.289 1.00 89.92 178 ARG A CA 1
ATOM 545 C C . ARG A 1 76 ? 54.721 169.175 86.591 1.00 88.13 178 ARG A C 1
ATOM 546 O O . ARG A 1 76 ? 55.345 168.641 85.673 1.00 88.29 178 ARG A O 1
ATOM 554 N N . TYR A 1 77 ? 53.545 168.717 87.011 1.00 85.13 179 TYR A N 1
ATOM 555 C CA . TYR A 1 77 ? 52.952 167.536 86.386 1.00 82.05 179 TYR A CA 1
ATOM 556 C C . TYR A 1 77 ? 51.538 167.260 86.882 1.00 79.81 179 TYR A C 1
ATOM 557 O O . TYR A 1 77 ? 50.986 168.001 87.693 1.00 79.76 179 TYR A O 1
ATOM 566 N N . SER A 1 78 ? 50.964 166.175 86.381 1.00 77.11 180 SER A N 1
ATOM 567 C CA . SER A 1 78 ? 49.628 165.754 86.764 1.00 74.90 180 SER A CA 1
ATOM 568 C C . SER A 1 78 ? 49.682 164.227 86.855 1.00 73.34 180 SER A C 1
ATOM 569 O O . SER A 1 78 ? 50.400 163.595 86.083 1.00 73.54 180 SER A O 1
ATOM 572 N N . GLN A 1 79 ? 48.948 163.637 87.798 1.00 71.10 181 GLN A N 1
ATOM 573 C CA . GLN A 1 79 ? 48.949 162.182 87.954 1.00 68.75 181 GLN A CA 1
ATOM 574 C C . GLN A 1 79 ? 47.600 161.583 88.338 1.00 67.49 181 GLN A C 1
ATOM 575 O O . GLN A 1 79 ? 46.883 162.115 89.191 1.00 67.43 181 GLN A O 1
ATOM 581 N N . PHE A 1 80 ? 47.269 160.462 87.703 1.00 64.82 182 PHE A N 1
ATOM 582 C CA . PHE A 1 80 ? 46.025 159.758 87.981 1.00 62.18 182 PHE A CA 1
ATOM 583 C C . PHE A 1 80 ? 46.145 159.101 89.350 1.00 60.99 182 PHE A C 1
ATOM 584 O O . PHE A 1 80 ? 47.179 158.525 89.680 1.00 60.44 182 PHE A O 1
ATOM 592 N N . MET A 1 81 ? 45.089 159.203 90.146 1.00 59.61 183 MET A N 1
ATOM 593 C CA . MET A 1 81 ? 45.078 158.603 91.470 1.00 58.78 183 MET A CA 1
ATOM 594 C C . MET A 1 81 ? 44.172 157.385 91.412 1.00 58.43 183 MET A C 1
ATOM 595 O O . MET A 1 81 ? 44.208 156.527 92.291 1.00 57.74 183 MET A O 1
ATOM 600 N N . GLY A 1 82 ? 43.360 157.320 90.361 1.00 57.91 184 GLY A N 1
ATOM 601 C CA . GLY A 1 82 ? 42.450 156.205 90.194 1.00 57.96 184 GLY A CA 1
ATOM 602 C C . GLY A 1 82 ? 41.624 156.394 88.942 1.00 58.62 184 GLY A C 1
ATOM 603 O O . GLY A 1 82 ? 41.474 157.514 88.459 1.00 59.42 184 GLY A O 1
ATOM 604 N N . ILE A 1 83 ? 41.093 155.305 88.402 1.00 57.82 185 ILE A N 1
ATOM 605 C CA . ILE A 1 83 ? 40.275 155.396 87.203 1.00 56.55 185 ILE A CA 1
ATOM 606 C C . ILE A 1 83 ? 39.144 154.381 87.237 1.00 56.81 185 ILE A C 1
ATOM 607 O O . ILE A 1 83 ? 39.278 153.286 86.702 1.00 59.52 185 ILE A O 1
ATOM 612 N N . PHE A 1 84 ? 38.031 154.735 87.870 1.00 56.22 186 PHE A N 1
ATOM 613 C CA . PHE A 1 84 ? 36.899 153.821 87.946 1.00 56.17 186 PHE A CA 1
ATOM 614 C C . PHE A 1 84 ? 36.328 153.604 86.548 1.00 56.58 186 PHE A C 1
ATOM 615 O O . PHE A 1 84 ? 36.082 154.562 85.814 1.00 56.58 186 PHE A O 1
ATOM 623 N N . GLU A 1 85 ? 36.150 152.339 86.176 1.00 56.07 187 GLU A N 1
ATOM 624 C CA . GLU A 1 85 ? 35.606 151.985 84.869 1.00 56.36 187 GLU A CA 1
ATOM 625 C C . GLU A 1 85 ? 34.502 150.971 85.037 1.00 54.90 187 GLU A C 1
ATOM 626 O O . GLU A 1 85 ? 34.693 149.950 85.685 1.00 55.54 187 GLU A O 1
ATOM 632 N N . ASP A 1 86 ? 33.346 151.237 84.448 1.00 53.40 188 ASP A N 1
ATOM 633 C CA . ASP A 1 86 ? 32.237 150.307 84.581 1.00 54.60 188 ASP A CA 1
ATOM 634 C C . ASP A 1 86 ? 31.450 150.213 83.277 1.00 54.04 188 ASP A C 1
ATOM 635 O O . ASP A 1 86 ? 31.734 150.923 82.311 1.00 53.39 188 ASP A O 1
ATOM 640 N N . ARG A 1 87 ? 30.481 149.308 83.255 1.00 54.10 189 ARG A N 1
ATOM 641 C CA . ARG A 1 87 ? 29.634 149.101 82.094 1.00 54.98 189 ARG A CA 1
ATOM 642 C C . ARG A 1 87 ? 28.194 149.136 82.574 1.00 55.21 189 ARG A C 1
ATOM 643 O O . ARG A 1 87 ? 27.794 148.353 83.437 1.00 53.98 189 ARG A O 1
ATOM 651 N N . ALA A 1 88 ? 27.423 150.061 82.019 1.00 56.12 190 ALA A N 1
ATOM 652 C CA . ALA A 1 88 ? 26.034 150.202 82.399 1.00 56.49 190 ALA A CA 1
ATOM 653 C C . ALA A 1 88 ? 25.110 149.772 81.279 1.00 56.55 190 ALA A C 1
ATOM 654 O O . ALA A 1 88 ? 25.334 150.097 80.115 1.00 56.42 190 ALA A O 1
ATOM 656 N N . PRO A 1 89 ? 24.062 149.014 81.617 1.00 57.64 191 PRO A N 1
ATOM 657 C CA . PRO A 1 89 ? 23.098 148.547 80.617 1.00 59.89 191 PRO A CA 1
ATOM 658 C C . PRO A 1 89 ? 22.215 149.707 80.133 1.00 62.53 191 PRO A C 1
ATOM 659 O O . PRO A 1 89 ? 22.058 150.705 80.841 1.00 62.44 191 PRO A O 1
ATOM 663 N N . VAL A 1 90 ? 21.664 149.599 78.928 1.00 65.53 192 VAL A N 1
ATOM 664 C CA . VAL A 1 90 ? 20.792 150.654 78.414 1.00 67.86 192 VAL A CA 1
ATOM 665 C C . VAL A 1 90 ? 19.343 150.207 78.573 1.00 70.25 192 VAL A C 1
ATOM 666 O O . VAL A 1 90 ? 18.943 149.177 78.034 1.00 71.08 192 VAL A O 1
ATOM 670 N N . PRO A 1 91 ? 18.537 150.984 79.316 1.00 72.90 193 PRO A N 1
ATOM 671 C CA . PRO A 1 91 ? 17.119 150.701 79.576 1.00 75.05 193 PRO A CA 1
ATOM 672 C C . PRO A 1 91 ? 16.282 150.397 78.335 1.00 76.87 193 PRO A C 1
ATOM 673 O O . PRO A 1 91 ? 16.481 150.996 77.277 1.00 76.42 193 PRO A O 1
ATOM 677 N N . PHE A 1 92 ? 15.347 149.461 78.484 1.00 79.67 194 PHE A N 1
ATOM 678 C CA . PHE A 1 92 ? 14.450 149.060 77.401 1.00 82.86 194 PHE A CA 1
ATOM 679 C C . PHE A 1 92 ? 13.980 150.292 76.639 1.00 83.47 194 PHE A C 1
ATOM 680 O O . PHE A 1 92 ? 14.312 150.493 75.470 1.00 82.89 194 PHE A O 1
ATOM 688 N N . GLU A 1 93 ? 13.199 151.110 77.332 1.00 84.49 195 GLU A N 1
ATOM 689 C CA . GLU A 1 93 ? 12.638 152.334 76.782 1.00 84.76 195 GLU A CA 1
ATOM 690 C C . GLU A 1 93 ? 13.607 153.163 75.938 1.00 83.69 195 GLU A C 1
ATOM 691 O O . GLU A 1 93 ? 13.220 153.710 74.906 1.00 83.51 195 GLU A O 1
ATOM 697 N N . GLU A 1 94 ? 14.864 153.247 76.363 1.00 82.14 196 GLU A N 1
ATOM 698 C CA . GLU A 1 94 ? 15.849 154.046 75.640 1.00 82.04 196 GLU A CA 1
ATOM 699 C C . GLU A 1 94 ? 16.352 153.395 74.361 1.00 82.76 196 GLU A C 1
ATOM 700 O O . GLU A 1 94 ? 16.844 154.081 73.456 1.00 83.25 196 GLU A O 1
ATOM 706 N N . VAL A 1 95 ? 16.249 152.072 74.298 1.00 82.90 197 VAL A N 1
ATOM 707 C CA . VAL A 1 95 ? 16.668 151.334 73.114 1.00 83.36 197 VAL A CA 1
ATOM 708 C C . VAL A 1 95 ? 15.531 151.467 72.115 1.00 83.27 197 VAL A C 1
ATOM 709 O O . VAL A 1 95 ? 15.743 151.729 70.929 1.00 82.85 197 VAL A O 1
ATOM 713 N N . ILE A 1 96 ? 14.318 151.308 72.635 1.00 83.82 198 ILE A N 1
ATOM 714 C CA . ILE A 1 96 ? 13.103 151.408 71.844 1.00 84.59 198 ILE A CA 1
ATOM 715 C C . ILE A 1 96 ? 12.910 152.811 71.271 1.00 85.29 198 ILE A C 1
ATOM 716 O O . ILE A 1 96 ? 13.024 153.021 70.058 1.00 85.51 198 ILE A O 1
ATOM 721 N N . ASP A 1 97 ? 12.626 153.763 72.158 1.00 85.73 199 ASP A N 1
ATOM 722 C CA . ASP A 1 97 ? 12.373 155.151 71.779 1.00 86.06 199 ASP A CA 1
ATOM 723 C C . ASP A 1 97 ? 13.550 155.977 71.264 1.00 86.31 199 ASP A C 1
ATOM 724 O O . ASP A 1 97 ? 13.382 156.783 70.341 1.00 86.84 199 ASP A O 1
ATOM 729 N N . LYS A 1 98 ? 14.735 155.787 71.837 1.00 86.34 200 LYS A N 1
ATOM 730 C CA . LYS A 1 98 ? 15.891 156.575 71.416 1.00 86.45 200 LYS A CA 1
ATOM 731 C C . LYS A 1 98 ? 16.846 155.947 70.408 1.00 86.14 200 LYS A C 1
ATOM 732 O O . LYS A 1 98 ? 17.185 156.572 69.398 1.00 85.66 200 LYS A O 1
ATOM 738 N N . ILE A 1 99 ? 17.300 154.731 70.686 1.00 85.84 201 ILE A N 1
ATOM 739 C CA . ILE A 1 99 ? 18.237 154.078 69.791 1.00 85.41 201 ILE A CA 1
ATOM 740 C C . ILE A 1 99 ? 17.565 153.509 68.555 1.00 84.61 201 ILE A C 1
ATOM 741 O O . ILE A 1 99 ? 17.942 153.832 67.426 1.00 84.27 201 ILE A O 1
ATOM 746 N N . ASN A 1 100 ? 16.576 152.651 68.774 1.00 84.73 202 ASN A N 1
ATOM 747 C CA . ASN A 1 100 ? 15.864 152.025 67.672 1.00 85.42 202 ASN A CA 1
ATOM 748 C C . ASN A 1 100 ? 14.992 153.011 66.909 1.00 86.02 202 ASN A C 1
ATOM 749 O O . ASN A 1 100 ? 14.817 152.883 65.700 1.00 86.25 202 ASN A O 1
ATOM 754 N N . ALA A 1 101 ? 14.447 154.000 67.607 1.00 86.52 203 ALA A N 1
ATOM 755 C CA . ALA A 1 101 ? 13.564 154.963 66.961 1.00 86.35 203 ALA A CA 1
ATOM 756 C C . ALA A 1 101 ? 14.234 156.224 66.422 1.00 85.93 203 ALA A C 1
ATOM 757 O O . ALA A 1 101 ? 13.755 156.811 65.455 1.00 86.63 203 ALA A O 1
ATOM 759 N N . LYS A 1 102 ? 15.345 156.635 67.023 1.00 85.22 204 LYS A N 1
ATOM 760 C CA . LYS A 1 102 ? 16.016 157.852 66.583 1.00 85.03 204 LYS A CA 1
ATOM 761 C C . LYS A 1 102 ? 17.488 157.689 66.203 1.00 84.62 204 LYS A C 1
ATOM 762 O O . LYS A 1 102 ? 18.021 158.471 65.411 1.00 84.60 204 LYS A O 1
ATOM 768 N N . GLY A 1 103 ? 18.149 156.683 66.769 1.00 83.75 205 GLY A N 1
ATOM 769 C CA . GLY A 1 103 ? 19.556 156.486 66.475 1.00 82.17 205 GLY A CA 1
ATOM 770 C C . GLY A 1 103 ? 20.369 157.414 67.356 1.00 81.43 205 GLY A C 1
ATOM 771 O O . GLY A 1 103 ? 21.427 157.925 66.963 1.00 79.69 205 GLY A O 1
ATOM 772 N N . VAL A 1 104 ? 19.854 157.643 68.560 1.00 81.31 206 VAL A N 1
ATOM 773 C CA . VAL A 1 104 ? 20.520 158.510 69.523 1.00 82.44 206 VAL A CA 1
ATOM 774 C C . VAL A 1 104 ? 20.449 157.904 70.916 1.00 82.27 206 VAL A C 1
ATOM 775 O O . VAL A 1 104 ? 19.662 156.985 71.174 1.00 82.25 206 VAL A O 1
ATOM 779 N N . CYS A 1 105 ? 21.254 158.448 71.820 1.00 82.67 207 CYS A N 1
ATOM 780 C CA . CYS A 1 105 ? 21.334 157.931 73.177 1.00 83.59 207 CYS A CA 1
ATOM 781 C C . CYS A 1 105 ? 21.681 159.069 74.144 1.00 83.21 207 CYS A C 1
ATOM 782 O O . CYS A 1 105 ? 22.336 160.035 73.757 1.00 83.23 207 CYS A O 1
ATOM 785 N N . ARG A 1 106 ? 21.234 158.959 75.393 1.00 82.62 208 ARG A N 1
ATOM 786 C CA . ARG A 1 106 ? 21.499 159.990 76.401 1.00 81.95 208 ARG A CA 1
ATOM 787 C C . ARG A 1 106 ? 22.979 160.043 76.777 1.00 81.01 208 ARG A C 1
ATOM 788 O O . ARG A 1 106 ? 23.656 159.014 76.795 1.00 82.14 208 ARG A O 1
ATOM 796 N N . SER A 1 107 ? 23.476 161.238 77.089 1.00 78.72 209 SER A N 1
ATOM 797 C CA . SER A 1 107 ? 24.880 161.404 77.460 1.00 77.40 209 SER A CA 1
ATOM 798 C C . SER A 1 107 ? 25.076 161.128 78.952 1.00 76.88 209 SER A C 1
ATOM 799 O O . SER A 1 107 ? 26.096 161.502 79.542 1.00 76.47 209 SER A O 1
ATOM 802 N N . THR A 1 108 ? 24.087 160.467 79.548 1.00 75.03 210 THR A N 1
ATOM 803 C CA . THR A 1 108 ? 24.119 160.125 80.961 1.00 74.12 210 THR A CA 1
ATOM 804 C C . THR A 1 108 ? 23.730 158.662 81.162 1.00 73.45 210 THR A C 1
ATOM 805 O O . THR A 1 108 ? 23.147 158.037 80.273 1.00 73.91 210 THR A O 1
ATOM 809 N N . ALA A 1 109 ? 24.052 158.118 82.332 1.00 71.21 211 ALA A N 1
ATOM 810 C CA . ALA A 1 109 ? 23.713 156.738 82.643 1.00 69.17 211 ALA A CA 1
ATOM 811 C C . ALA A 1 109 ? 23.187 156.642 84.067 1.00 68.22 211 ALA A C 1
ATOM 812 O O . ALA A 1 109 ? 23.699 157.295 84.983 1.00 67.51 211 ALA A O 1
ATOM 814 N N . LYS A 1 110 ? 22.156 155.824 84.238 1.00 67.27 212 LYS A N 1
ATOM 815 C CA . LYS A 1 110 ? 21.527 155.619 85.534 1.00 67.88 212 LYS A CA 1
ATOM 816 C C . LYS A 1 110 ? 21.174 154.142 85.617 1.00 66.78 212 LYS A C 1
ATOM 817 O O . LYS A 1 110 ? 20.375 153.636 84.827 1.00 66.09 212 LYS A O 1
ATOM 823 N N . TYR A 1 111 ? 21.773 153.449 86.577 1.00 65.53 213 TYR A N 1
ATOM 824 C CA . TYR A 1 111 ? 21.543 152.022 86.713 1.00 65.09 213 TYR A CA 1
ATOM 825 C C . TYR A 1 111 ? 21.793 151.555 88.137 1.00 65.08 213 TYR A C 1
ATOM 826 O O . TYR A 1 111 ? 22.257 152.327 88.976 1.00 66.56 213 TYR A O 1
ATOM 835 N N . VAL A 1 112 ? 21.495 150.292 88.413 1.00 64.24 214 VAL A N 1
ATOM 836 C CA . VAL A 1 112 ? 21.709 149.769 89.752 1.00 64.49 214 VAL A CA 1
ATOM 837 C C . VAL A 1 112 ? 23.053 149.040 89.851 1.00 63.85 214 VAL A C 1
ATOM 838 O O . VAL A 1 112 ? 23.253 147.966 89.276 1.00 63.82 214 VAL A O 1
ATOM 842 N N . ARG A 1 113 ? 23.980 149.663 90.572 1.00 62.24 215 ARG A N 1
ATOM 843 C CA . ARG A 1 113 ? 25.311 149.119 90.785 1.00 61.02 215 ARG A CA 1
ATOM 844 C C . ARG A 1 113 ? 25.542 148.958 92.285 1.00 61.08 215 ARG A C 1
ATOM 845 O O . ARG A 1 113 ? 25.554 149.938 93.035 1.00 60.09 215 ARG A O 1
ATOM 853 N N . ASN A 1 114 ? 25.713 147.714 92.714 1.00 61.70 216 ASN A N 1
ATOM 854 C CA . ASN A 1 114 ? 25.944 147.396 94.119 1.00 63.23 216 ASN A CA 1
ATOM 855 C C . ASN A 1 114 ? 24.817 147.840 95.039 1.00 64.10 216 ASN A C 1
ATOM 856 O O . ASN A 1 114 ? 25.052 148.425 96.100 1.00 63.18 216 ASN A O 1
ATOM 861 N N . ASN A 1 115 ? 23.589 147.550 94.618 1.00 65.16 217 ASN A N 1
ATOM 862 C CA . ASN A 1 115 ? 22.403 147.876 95.393 1.00 65.97 217 ASN A CA 1
ATOM 863 C C . ASN A 1 115 ? 22.242 149.369 95.626 1.00 66.02 217 ASN A C 1
ATOM 864 O O . ASN A 1 115 ? 21.734 149.798 96.658 1.00 66.53 217 ASN A O 1
ATOM 869 N N . LEU A 1 116 ? 22.685 150.154 94.654 1.00 66.14 218 LEU A N 1
ATOM 870 C CA . LEU A 1 116 ? 22.588 151.604 94.721 1.00 66.88 218 LEU A CA 1
ATOM 871 C C . LEU A 1 116 ? 22.282 152.131 93.327 1.00 67.41 218 LEU A C 1
ATOM 872 O O . LEU A 1 116 ? 22.788 151.602 92.341 1.00 68.54 218 LEU A O 1
ATOM 877 N N . GLU A 1 117 ? 21.457 153.169 93.237 1.00 66.82 219 GLU A N 1
ATOM 878 C CA . GLU A 1 117 ? 21.134 153.737 91.938 1.00 66.42 219 GLU A CA 1
ATOM 879 C C . GLU A 1 117 ? 22.083 154.884 91.642 1.00 64.59 219 GLU A C 1
ATOM 880 O O . GLU A 1 117 ? 21.839 156.019 92.036 1.00 65.25 219 GLU A O 1
ATOM 886 N N . THR A 1 118 ? 23.166 154.581 90.946 1.00 63.28 220 THR A N 1
ATOM 887 C CA . THR A 1 118 ? 24.160 155.591 90.611 1.00 62.27 220 THR A CA 1
ATOM 888 C C . THR A 1 118 ? 23.755 156.322 89.327 1.00 61.88 220 THR A C 1
ATOM 889 O O . THR A 1 118 ? 22.934 155.824 88.558 1.00 62.17 220 THR A O 1
ATOM 893 N N . THR A 1 119 ? 24.323 157.503 89.101 1.00 61.76 221 THR A N 1
ATOM 894 C CA . THR A 1 119 ? 24.002 158.292 87.907 1.00 61.57 221 THR A CA 1
ATOM 895 C C . THR A 1 119 ? 25.227 159.075 87.445 1.00 61.46 221 THR A C 1
ATOM 896 O O . THR A 1 119 ? 25.874 159.742 88.246 1.00 61.26 221 THR A O 1
ATOM 900 N N . ALA A 1 120 ? 25.548 159.007 86.160 1.00 62.21 222 ALA A N 1
ATOM 901 C CA . ALA A 1 120 ? 26.716 159.727 85.664 1.00 62.93 222 ALA A CA 1
ATOM 902 C C . ALA A 1 120 ? 26.406 160.570 84.432 1.00 64.00 222 ALA A C 1
ATOM 903 O O . ALA A 1 120 ? 25.633 160.153 83.565 1.00 64.47 222 ALA A O 1
ATOM 905 N N . PHE A 1 121 ? 27.031 161.747 84.362 1.00 64.28 223 PHE A N 1
ATOM 906 C CA . PHE A 1 121 ? 26.849 162.686 83.252 1.00 64.68 223 PHE A CA 1
ATOM 907 C C . PHE A 1 121 ? 28.138 162.824 82.478 1.00 64.54 223 PHE A C 1
ATOM 908 O O . PHE A 1 121 ? 29.174 163.140 83.062 1.00 63.47 223 PHE A O 1
ATOM 916 N N . HIS A 1 122 ? 28.080 162.612 81.169 1.00 65.45 224 HIS A N 1
ATOM 917 C CA . HIS A 1 122 ? 29.274 162.749 80.363 1.00 68.51 224 HIS A CA 1
ATOM 918 C C . HIS A 1 122 ? 29.800 164.166 80.558 1.00 70.49 224 HIS A C 1
ATOM 919 O O . HIS A 1 122 ? 29.018 165.114 80.616 1.00 71.34 224 HIS A O 1
ATOM 926 N N . ARG A 1 123 ? 31.115 164.305 80.696 1.00 72.75 225 ARG A N 1
ATOM 927 C CA . ARG A 1 123 ? 31.729 165.615 80.879 1.00 75.51 225 ARG A CA 1
ATOM 928 C C . ARG A 1 123 ? 31.203 166.317 82.129 1.00 75.59 225 ARG A C 1
ATOM 929 O O . ARG A 1 123 ? 31.640 167.421 82.450 1.00 75.44 225 ARG A O 1
ATOM 937 N N . ASP A 1 124 ? 30.265 165.678 82.822 1.00 75.91 226 ASP A N 1
ATOM 938 C CA . ASP A 1 124 ? 29.653 166.247 84.019 1.00 76.78 226 ASP A CA 1
ATOM 939 C C . ASP A 1 124 ? 28.805 167.476 83.660 1.00 77.66 226 ASP A C 1
ATOM 940 O O . ASP A 1 124 ? 28.717 168.430 84.439 1.00 76.98 226 ASP A O 1
ATOM 945 N N . ASP A 1 125 ? 28.193 167.441 82.474 1.00 78.41 227 ASP A N 1
ATOM 946 C CA . ASP A 1 125 ? 27.321 168.516 81.998 1.00 79.77 227 ASP A CA 1
ATOM 947 C C . ASP A 1 125 ? 25.868 168.045 82.018 1.00 80.54 227 ASP A C 1
ATOM 948 O O . ASP A 1 125 ? 25.572 166.944 82.488 1.00 80.00 227 ASP A O 1
ATOM 953 N N . HIS A 1 126 ? 24.962 168.881 81.523 1.00 82.19 228 HIS A N 1
ATOM 954 C CA . HIS A 1 126 ? 23.545 168.530 81.500 1.00 83.43 228 HIS A CA 1
ATOM 955 C C . HIS A 1 126 ? 23.246 167.432 80.492 1.00 83.26 228 HIS A C 1
ATOM 956 O O . HIS A 1 126 ? 23.921 167.312 79.463 1.00 82.56 228 HIS A O 1
ATOM 963 N N . GLU A 1 127 ? 22.213 166.648 80.790 1.00 83.67 229 GLU A N 1
ATOM 964 C CA . GLU A 1 127 ? 21.809 165.542 79.928 1.00 84.64 229 GLU A CA 1
ATOM 965 C C . GLU A 1 127 ? 21.498 165.994 78.508 1.00 85.16 229 GLU A C 1
ATOM 966 O O . GLU A 1 127 ? 20.745 166.940 78.295 1.00 85.48 229 GLU A O 1
ATOM 972 N N . THR A 1 128 ? 22.083 165.296 77.543 1.00 85.28 230 THR A N 1
ATOM 973 C CA . THR A 1 128 ? 21.896 165.605 76.135 1.00 85.46 230 THR A CA 1
ATOM 974 C C . THR A 1 128 ? 21.773 164.306 75.364 1.00 85.87 230 THR A C 1
ATOM 975 O O . THR A 1 128 ? 22.326 163.285 75.767 1.00 86.26 230 THR A O 1
ATOM 979 N N . ASP A 1 129 ? 21.033 164.330 74.265 1.00 85.73 231 ASP A N 1
ATOM 980 C CA . ASP A 1 129 ? 20.916 163.137 73.444 1.00 85.60 231 ASP A CA 1
ATOM 981 C C . ASP A 1 129 ? 22.109 163.236 72.507 1.00 86.27 231 ASP A C 1
ATOM 982 O O . ASP A 1 129 ? 22.471 164.336 72.069 1.00 86.22 231 ASP A O 1
ATOM 987 N N . MET A 1 130 ? 22.738 162.108 72.204 1.00 86.83 232 MET A N 1
ATOM 988 C CA . MET A 1 130 ? 23.903 162.164 71.341 1.00 87.65 232 MET A CA 1
ATOM 989 C C . MET A 1 130 ? 23.851 161.292 70.094 1.00 88.66 232 MET A C 1
ATOM 990 O O . MET A 1 130 ? 23.144 160.280 70.017 1.00 88.48 232 MET A O 1
ATOM 995 N N . GLU A 1 131 ? 24.603 161.753 69.105 1.00 89.63 233 GLU A N 1
ATOM 996 C CA . GLU A 1 131 ? 24.734 161.121 67.805 1.00 90.53 233 GLU A CA 1
ATOM 997 C C . GLU A 1 131 ? 25.623 159.874 67.827 1.00 90.21 233 GLU A C 1
ATOM 998 O O . GLU A 1 131 ? 26.833 159.973 68.068 1.00 90.12 233 GLU A O 1
ATOM 1004 N N . LEU A 1 132 ? 25.027 158.716 67.543 1.00 89.72 234 LEU A N 1
ATOM 1005 C CA . LEU A 1 132 ? 25.756 157.443 67.500 1.00 88.45 234 LEU A CA 1
ATOM 1006 C C . LEU A 1 132 ? 26.479 157.304 66.174 1.00 88.00 234 LEU A C 1
ATOM 1007 O O . LEU A 1 132 ? 25.846 157.023 65.165 1.00 88.33 234 LEU A O 1
ATOM 1012 N N . LYS A 1 133 ? 27.795 157.474 66.163 1.00 87.57 235 LYS A N 1
ATOM 1013 C CA . LYS A 1 133 ? 28.545 157.346 64.920 1.00 87.72 235 LYS A CA 1
ATOM 1014 C C . LYS A 1 133 ? 29.257 155.996 64.895 1.00 88.04 235 LYS A C 1
ATOM 1015 O O . LYS A 1 133 ? 29.722 155.498 65.915 1.00 88.62 235 LYS A O 1
ATOM 1021 N N . PRO A 1 134 ? 29.355 155.386 63.723 1.00 87.55 236 PRO A N 1
ATOM 1022 C CA . PRO A 1 134 ? 30.007 154.083 63.592 1.00 86.25 236 PRO A CA 1
ATOM 1023 C C . PRO A 1 134 ? 31.382 154.018 64.241 1.00 85.03 236 PRO A C 1
ATOM 1024 O O . PRO A 1 134 ? 32.143 154.998 64.224 1.00 83.75 236 PRO A O 1
ATOM 1028 N N . ALA A 1 135 ? 31.693 152.863 64.798 1.00 84.18 237 ALA A N 1
ATOM 1029 C CA . ALA A 1 135 ? 32.979 152.636 65.428 1.00 83.34 237 ALA A CA 1
ATOM 1030 C C . ALA A 1 135 ? 34.050 152.687 64.340 1.00 82.86 237 ALA A C 1
ATOM 1031 O O . ALA A 1 135 ? 33.739 152.600 63.148 1.00 83.08 237 ALA A O 1
ATOM 1033 N N . ASN A 1 136 ? 35.309 152.787 64.761 1.00 82.39 238 ASN A N 1
ATOM 1034 C CA . ASN A 1 136 ? 36.446 152.832 63.852 1.00 82.62 238 ASN A CA 1
ATOM 1035 C C . ASN A 1 136 ? 36.642 151.447 63.257 1.00 83.05 238 ASN A C 1
ATOM 1036 O O . ASN A 1 136 ? 36.479 150.448 63.954 1.00 83.40 238 ASN A O 1
ATOM 1041 N N . ALA A 1 137 ? 36.988 151.395 61.974 1.00 82.93 239 ALA A N 1
ATOM 1042 C CA . ALA A 1 137 ? 37.196 150.138 61.263 1.00 82.56 239 ALA A CA 1
ATOM 1043 C C . ALA A 1 137 ? 38.185 149.198 61.948 1.00 82.07 239 ALA A C 1
ATOM 1044 O O . ALA A 1 137 ? 39.153 149.637 62.577 1.00 81.80 239 ALA A O 1
ATOM 1046 N N . ALA A 1 138 ? 37.914 147.901 61.820 1.00 81.47 240 ALA A N 1
ATOM 1047 C CA . ALA A 1 138 ? 38.754 146.853 62.390 1.00 80.05 240 ALA A CA 1
ATOM 1048 C C . ALA A 1 138 ? 38.497 145.539 61.654 1.00 78.89 240 ALA A C 1
ATOM 1049 O O . ALA A 1 138 ? 37.353 145.097 61.542 1.00 78.40 240 ALA A O 1
ATOM 1051 N N . THR A 1 139 ? 39.563 144.919 61.153 1.00 78.38 241 THR A N 1
ATOM 1052 C CA . THR A 1 139 ? 39.448 143.661 60.422 1.00 78.43 241 THR A CA 1
ATOM 1053 C C . THR A 1 139 ? 38.752 142.591 61.253 1.00 78.65 241 THR A C 1
ATOM 1054 O O . THR A 1 139 ? 38.761 142.643 62.484 1.00 78.24 241 THR A O 1
ATOM 1058 N N . ARG A 1 140 ? 38.140 141.633 60.565 1.00 79.41 242 ARG A N 1
ATOM 1059 C CA . ARG A 1 140 ? 37.440 140.523 61.204 1.00 80.50 242 ARG A CA 1
ATOM 1060 C C . ARG A 1 140 ? 36.695 140.896 62.484 1.00 81.01 242 ARG A C 1
ATOM 1061 O O . ARG A 1 140 ? 36.892 140.269 63.522 1.00 80.40 242 ARG A O 1
ATOM 1069 N N . THR A 1 141 ? 35.843 141.916 62.411 1.00 82.23 243 THR A N 1
ATOM 1070 C CA . THR A 1 141 ? 35.061 142.346 63.571 1.00 82.60 243 THR A CA 1
ATOM 1071 C C . THR A 1 141 ? 33.650 142.711 63.151 1.00 82.93 243 THR A C 1
ATOM 1072 O O . THR A 1 141 ? 33.435 143.228 62.054 1.00 83.19 243 THR A O 1
ATOM 1076 N N . SER A 1 142 ? 32.689 142.450 64.030 1.00 83.60 244 SER A N 1
ATOM 1077 C CA . SER A 1 142 ? 31.298 142.772 63.739 1.00 84.36 244 SER A CA 1
ATOM 1078 C C . SER A 1 142 ? 31.134 144.290 63.741 1.00 84.51 244 SER A C 1
ATOM 1079 O O . SER A 1 142 ? 32.092 145.024 63.988 1.00 84.53 244 SER A O 1
ATOM 1082 N N . ARG A 1 143 ? 29.923 144.761 63.464 1.00 85.10 245 ARG A N 1
ATOM 1083 C CA . ARG A 1 143 ? 29.671 146.197 63.426 1.00 85.38 245 ARG A CA 1
ATOM 1084 C C . ARG A 1 143 ? 29.419 146.813 64.800 1.00 85.28 245 ARG A C 1
ATOM 1085 O O . ARG A 1 143 ? 28.804 146.196 65.677 1.00 84.25 245 ARG A O 1
ATOM 1093 N N . GLY A 1 144 ? 29.899 148.043 64.969 1.00 85.75 246 GLY A N 1
ATOM 1094 C CA . GLY A 1 144 ? 29.730 148.744 66.229 1.00 86.35 246 GLY A CA 1
ATOM 1095 C C . GLY A 1 144 ? 29.483 150.235 66.075 1.00 86.05 246 GLY A C 1
ATOM 1096 O O . GLY A 1 144 ? 29.918 150.856 65.103 1.00 85.72 246 GLY A O 1
ATOM 1097 N N . TRP A 1 145 ? 28.784 150.810 67.049 1.00 86.64 247 TRP A N 1
ATOM 1098 C CA . TRP A 1 145 ? 28.460 152.233 67.046 1.00 87.01 247 TRP A CA 1
ATOM 1099 C C . TRP A 1 145 ? 28.605 152.805 68.455 1.00 85.84 247 TRP A C 1
ATOM 1100 O O . TRP A 1 145 ? 28.309 152.128 69.442 1.00 85.66 247 TRP A O 1
ATOM 1111 N N . HIS A 1 146 ? 29.059 154.053 68.541 1.00 84.10 248 HIS A N 1
ATOM 1112 C CA . HIS A 1 146 ? 29.233 154.721 69.826 1.00 82.01 248 HIS A CA 1
ATOM 1113 C C . HIS A 1 146 ? 28.953 156.216 69.728 1.00 81.71 248 HIS A C 1
ATOM 1114 O O . HIS A 1 146 ? 28.776 156.759 68.639 1.00 81.66 248 HIS A O 1
ATOM 1121 N N . THR A 1 147 ? 28.929 156.874 70.882 1.00 81.25 249 THR A N 1
ATOM 1122 C CA . THR A 1 147 ? 28.685 158.308 70.955 1.00 80.35 249 THR A CA 1
ATOM 1123 C C . THR A 1 147 ? 29.988 159.097 71.111 1.00 80.20 249 THR A C 1
ATOM 1124 O O . THR A 1 147 ? 30.439 159.745 70.167 1.00 80.02 249 THR A O 1
ATOM 1128 N N . THR A 1 148 ? 30.599 159.032 72.292 1.00 80.03 250 THR A N 1
ATOM 1129 C CA . THR A 1 148 ? 31.848 159.753 72.551 1.00 80.26 250 THR A CA 1
ATOM 1130 C C . THR A 1 148 ? 33.051 159.085 71.889 1.00 79.61 250 THR A C 1
ATOM 1131 O O . THR A 1 148 ? 32.917 158.059 71.228 1.00 80.64 250 THR A O 1
ATOM 1135 N N . ASP A 1 149 ? 34.226 159.676 72.075 1.00 79.44 251 ASP A N 1
ATOM 1136 C CA . ASP A 1 149 ? 35.460 159.133 71.519 1.00 79.71 251 ASP A CA 1
ATOM 1137 C C . ASP A 1 149 ? 36.651 159.596 72.360 1.00 78.84 251 ASP A C 1
ATOM 1138 O O . ASP A 1 149 ? 37.799 159.257 72.071 1.00 78.45 251 ASP A O 1
ATOM 1143 N N . LEU A 1 150 ? 36.371 160.382 73.397 1.00 77.78 252 LEU A N 1
ATOM 1144 C CA . LEU A 1 150 ? 37.416 160.877 74.284 1.00 76.55 252 LEU A CA 1
ATOM 1145 C C . LEU A 1 150 ? 37.023 160.678 75.737 1.00 75.97 252 LEU A C 1
ATOM 1146 O O . LEU A 1 150 ? 35.862 160.410 76.041 1.00 76.09 252 LEU A O 1
ATOM 1151 N N . LYS A 1 151 ? 37.997 160.808 76.631 1.00 76.02 253 LYS A N 1
ATOM 1152 C CA . LYS A 1 151 ? 37.763 160.650 78.066 1.00 76.56 253 LYS A CA 1
ATOM 1153 C C . LYS A 1 151 ? 37.796 162.022 78.732 1.00 77.01 253 LYS A C 1
ATOM 1154 O O . LYS A 1 151 ? 38.766 162.769 78.568 1.00 77.04 253 LYS A O 1
ATOM 1160 N N . TYR A 1 152 ? 36.750 162.368 79.479 1.00 77.69 254 TYR A N 1
ATOM 1161 C CA . TYR A 1 152 ? 36.742 163.667 80.142 1.00 78.03 254 TYR A CA 1
ATOM 1162 C C . TYR A 1 152 ? 37.481 163.640 81.470 1.00 77.60 254 TYR A C 1
ATOM 1163 O O . TYR A 1 152 ? 37.160 162.857 82.365 1.00 77.52 254 TYR A O 1
ATOM 1172 N N . ASN A 1 153 ? 38.473 164.511 81.587 1.00 77.40 255 ASN A N 1
ATOM 1173 C CA . ASN A 1 153 ? 39.255 164.617 82.805 1.00 77.79 255 ASN A CA 1
ATOM 1174 C C . ASN A 1 153 ? 39.140 166.031 83.371 1.00 78.23 255 ASN A C 1
ATOM 1175 O O . ASN A 1 153 ? 39.228 167.015 82.634 1.00 78.49 255 ASN A O 1
ATOM 1180 N N . PRO A 1 154 ? 38.938 166.146 84.694 1.00 78.24 256 PRO A N 1
ATOM 1181 C CA . PRO A 1 154 ? 38.803 167.434 85.384 1.00 77.96 256 PRO A CA 1
ATOM 1182 C C . PRO A 1 154 ? 39.823 168.479 84.933 1.00 77.62 256 PRO A C 1
ATOM 1183 O O . PRO A 1 154 ? 40.977 168.149 84.644 1.00 76.52 256 PRO A O 1
ATOM 1187 N N . SER A 1 155 ? 39.393 169.738 84.872 1.00 77.69 257 SER A N 1
ATOM 1188 C CA . SER A 1 155 ? 40.290 170.818 84.478 1.00 77.85 257 SER A CA 1
ATOM 1189 C C . SER A 1 155 ? 41.299 171.024 85.601 1.00 77.34 257 SER A C 1
ATOM 1190 O O . SER A 1 155 ? 40.955 170.912 86.778 1.00 77.09 257 SER A O 1
ATOM 1193 N N . ARG A 1 156 ? 42.541 171.331 85.244 1.00 76.77 258 ARG A N 1
ATOM 1194 C CA . ARG A 1 156 ? 43.576 171.519 86.250 1.00 76.87 258 ARG A CA 1
ATOM 1195 C C . ARG A 1 156 ? 43.318 172.618 87.269 1.00 77.82 258 ARG A C 1
ATOM 1196 O O . ARG A 1 156 ? 42.941 173.741 86.923 1.00 77.87 258 ARG A O 1
ATOM 1204 N N . VAL A 1 157 ? 43.543 172.263 88.531 1.00 77.35 259 VAL A N 1
ATOM 1205 C CA . VAL A 1 157 ? 43.399 173.154 89.676 1.00 77.09 259 VAL A CA 1
ATOM 1206 C C . VAL A 1 157 ? 44.520 172.723 90.619 1.00 77.42 259 VAL A C 1
ATOM 1207 O O . VAL A 1 157 ? 44.284 172.043 91.620 1.00 77.59 259 VAL A O 1
ATOM 1211 N N . GLU A 1 158 ? 45.744 173.105 90.269 1.00 77.13 260 GLU A N 1
ATOM 1212 C CA . GLU A 1 158 ? 46.931 172.755 91.040 1.00 77.31 260 GLU A CA 1
ATOM 1213 C C . GLU A 1 158 ? 46.687 172.599 92.541 1.00 77.72 260 GLU A C 1
ATOM 1214 O O . GLU A 1 158 ? 45.935 173.368 93.142 1.00 78.09 260 GLU A O 1
ATOM 1220 N N . ALA A 1 159 ? 47.318 171.581 93.127 1.00 77.51 261 ALA A N 1
ATOM 1221 C CA . ALA A 1 159 ? 47.220 171.291 94.559 1.00 77.43 261 ALA A CA 1
ATOM 1222 C C . ALA A 1 159 ? 45.913 170.654 95.031 1.00 77.04 261 ALA A C 1
ATOM 1223 O O . ALA A 1 159 ? 45.677 170.562 96.236 1.00 77.11 261 ALA A O 1
ATOM 1225 N N . PHE A 1 160 ? 45.068 170.218 94.100 1.00 77.22 262 PHE A N 1
ATOM 1226 C CA . PHE A 1 160 ? 43.803 169.588 94.474 1.00 77.79 262 PHE A CA 1
ATOM 1227 C C . PHE A 1 160 ? 43.445 168.341 93.673 1.00 77.20 262 PHE A C 1
ATOM 1228 O O . PHE A 1 160 ? 43.967 168.108 92.581 1.00 76.59 262 PHE A O 1
ATOM 1236 N N . HIS A 1 161 ? 42.540 167.546 94.234 1.00 76.99 263 HIS A N 1
ATOM 1237 C CA . HIS A 1 161 ? 42.062 166.326 93.596 1.00 77.74 263 HIS A CA 1
ATOM 1238 C C . HIS A 1 161 ? 40.750 166.651 92.893 1.00 77.33 263 HIS A C 1
ATOM 1239 O O . HIS A 1 161 ? 39.914 167.364 93.451 1.00 78.35 263 HIS A O 1
ATOM 1246 N N . ARG A 1 162 ? 40.564 166.132 91.680 1.00 76.32 264 ARG A N 1
ATOM 1247 C CA . ARG A 1 162 ? 39.328 166.370 90.942 1.00 75.41 264 ARG A CA 1
ATOM 1248 C C . ARG A 1 162 ? 38.871 165.135 90.167 1.00 73.54 264 ARG A C 1
ATOM 1249 O O . ARG A 1 162 ? 39.688 164.406 89.613 1.00 72.64 264 ARG A O 1
ATOM 1257 N N . TYR A 1 163 ? 37.556 164.920 90.136 1.00 71.79 265 TYR A N 1
ATOM 1258 C CA . TYR A 1 163 ? 36.952 163.772 89.462 1.00 70.68 265 TYR A CA 1
ATOM 1259 C C . TYR A 1 163 ? 36.167 164.159 88.206 1.00 69.89 265 TYR A C 1
ATOM 1260 O O . TYR A 1 163 ? 35.292 165.022 88.257 1.00 70.75 265 TYR A O 1
ATOM 1269 N N . GLY A 1 164 ? 36.476 163.508 87.086 1.00 68.60 266 GLY A N 1
ATOM 1270 C CA . GLY A 1 164 ? 35.785 163.786 85.836 1.00 66.38 266 GLY A CA 1
ATOM 1271 C C . GLY A 1 164 ? 35.107 162.538 85.302 1.00 65.53 266 GLY A C 1
ATOM 1272 O O . GLY A 1 164 ? 35.697 161.459 85.312 1.00 66.86 266 GLY A O 1
ATOM 1273 N N . THR A 1 165 ? 33.871 162.682 84.833 1.00 63.96 267 THR A N 1
ATOM 1274 C CA . THR A 1 165 ? 33.093 161.564 84.310 1.00 62.45 267 THR A CA 1
ATOM 1275 C C . THR A 1 165 ? 33.084 161.504 82.781 1.00 63.02 267 THR A C 1
ATOM 1276 O O . THR A 1 165 ? 33.385 162.490 82.108 1.00 63.18 267 THR A O 1
ATOM 1280 N N . THR A 1 166 ? 32.763 160.326 82.252 1.00 63.00 268 THR A N 1
ATOM 1281 C CA . THR A 1 166 ? 32.681 160.082 80.815 1.00 62.90 268 THR A CA 1
ATOM 1282 C C . THR A 1 166 ? 31.589 159.051 80.603 1.00 63.51 268 THR A C 1
ATOM 1283 O O . THR A 1 166 ? 31.368 158.193 81.456 1.00 63.37 268 THR A O 1
ATOM 1287 N N . VAL A 1 167 ? 30.903 159.137 79.471 1.00 63.45 269 VAL A N 1
ATOM 1288 C CA . VAL A 1 167 ? 29.855 158.179 79.154 1.00 64.59 269 VAL A CA 1
ATOM 1289 C C . VAL A 1 167 ? 29.804 157.985 77.651 1.00 66.75 269 VAL A C 1
ATOM 1290 O O . VAL A 1 167 ? 29.466 158.907 76.913 1.00 66.94 269 VAL A O 1
ATOM 1294 N N . ASN A 1 168 ? 30.157 156.783 77.205 1.00 69.12 270 ASN A N 1
ATOM 1295 C CA . ASN A 1 168 ? 30.152 156.462 75.788 1.00 71.08 270 ASN A CA 1
ATOM 1296 C C . ASN A 1 168 ? 29.172 155.340 75.497 1.00 72.18 270 ASN A C 1
ATOM 1297 O O . ASN A 1 168 ? 29.463 154.166 75.722 1.00 73.67 270 ASN A O 1
ATOM 1302 N N . CYS A 1 169 ? 28.000 155.723 75.005 1.00 73.20 271 CYS A N 1
ATOM 1303 C CA . CYS A 1 169 ? 26.945 154.782 74.666 1.00 74.14 271 CYS A CA 1
ATOM 1304 C C . CYS A 1 169 ? 27.464 153.900 73.547 1.00 73.76 271 CYS A C 1
ATOM 1305 O O . CYS A 1 169 ? 27.857 154.400 72.492 1.00 74.68 271 CYS A O 1
ATOM 1308 N N . ILE A 1 170 ? 27.471 152.591 73.777 1.00 72.52 272 ILE A N 1
ATOM 1309 C CA . ILE A 1 170 ? 27.950 151.658 72.767 1.00 70.95 272 ILE A CA 1
ATOM 1310 C C . ILE A 1 170 ? 26.928 150.591 72.421 1.00 69.48 272 ILE A C 1
ATOM 1311 O O . ILE A 1 170 ? 26.336 149.964 73.306 1.00 69.28 272 ILE A O 1
ATOM 1316 N N . VAL A 1 171 ? 26.716 150.411 71.121 1.00 68.88 273 VAL A N 1
ATOM 1317 C CA . VAL A 1 171 ? 25.800 149.404 70.603 1.00 68.31 273 VAL A CA 1
ATOM 1318 C C . VAL A 1 171 ? 26.646 148.503 69.708 1.00 67.57 273 VAL A C 1
ATOM 1319 O O . VAL A 1 171 ? 27.387 148.985 68.845 1.00 67.17 273 VAL A O 1
ATOM 1323 N N . GLU A 1 172 ? 26.551 147.198 69.929 1.00 66.65 274 GLU A N 1
ATOM 1324 C CA . GLU A 1 172 ? 27.327 146.254 69.138 1.00 65.62 274 GLU A CA 1
ATOM 1325 C C . GLU A 1 172 ? 26.523 145.065 68.688 1.00 64.88 274 GLU A C 1
ATOM 1326 O O . GLU A 1 172 ? 25.761 144.487 69.456 1.00 64.09 274 GLU A O 1
ATOM 1332 N N . GLU A 1 173 ? 26.727 144.716 67.430 1.00 65.57 275 GLU A N 1
ATOM 1333 C CA . GLU A 1 173 ? 26.114 143.541 66.852 1.00 65.80 275 GLU A CA 1
ATOM 1334 C C . GLU A 1 173 ? 27.120 142.438 67.158 1.00 64.38 275 GLU A C 1
ATOM 1335 O O . GLU A 1 173 ? 28.303 142.610 66.855 1.00 63.01 275 GLU A O 1
ATOM 1341 N N . VAL A 1 174 ? 26.704 141.320 67.744 1.00 63.62 276 VAL A N 1
ATOM 1342 C CA . VAL A 1 174 ? 27.658 140.260 68.067 1.00 62.45 276 VAL A CA 1
ATOM 1343 C C . VAL A 1 174 ? 27.060 138.869 67.896 1.00 61.76 276 VAL A C 1
ATOM 1344 O O . VAL A 1 174 ? 25.841 138.693 67.934 1.00 62.69 276 VAL A O 1
ATOM 1348 N N . ASP A 1 175 ? 27.925 137.878 67.704 1.00 61.94 277 ASP A N 1
ATOM 1349 C CA . ASP A 1 175 ? 27.470 136.501 67.553 1.00 60.46 277 ASP A CA 1
ATOM 1350 C C . ASP A 1 175 ? 27.100 135.923 68.917 1.00 58.39 277 ASP A C 1
ATOM 1351 O O . ASP A 1 175 ? 27.714 136.249 69.927 1.00 57.46 277 ASP A O 1
ATOM 1356 N N . ALA A 1 176 ? 26.081 135.078 68.940 1.00 56.24 278 ALA A N 1
ATOM 1357 C CA . ALA A 1 176 ? 25.648 134.437 70.172 1.00 55.42 278 ALA A CA 1
ATOM 1358 C C . ALA A 1 176 ? 25.754 132.933 69.955 1.00 54.86 278 ALA A C 1
ATOM 1359 O O . ALA A 1 176 ? 25.423 132.426 68.884 1.00 55.14 278 ALA A O 1
ATOM 1361 N N . ARG A 1 177 ? 26.215 132.221 70.975 1.00 53.84 279 ARG A N 1
ATOM 1362 C CA . ARG A 1 177 ? 26.372 130.778 70.873 1.00 52.92 279 ARG A CA 1
ATOM 1363 C C . ARG A 1 177 ? 25.773 130.120 72.104 1.00 52.08 279 ARG A C 1
ATOM 1364 O O . ARG A 1 177 ? 25.893 130.642 73.209 1.00 53.67 279 ARG A O 1
ATOM 1372 N N . SER A 1 178 ? 25.122 128.982 71.912 1.00 51.80 280 SER A N 1
ATOM 1373 C CA . SER A 1 178 ? 24.523 128.255 73.023 1.00 51.48 280 SER A CA 1
ATOM 1374 C C . SER A 1 178 ? 24.580 126.767 72.721 1.00 51.35 280 SER A C 1
ATOM 1375 O O . SER A 1 178 ? 24.337 126.354 71.588 1.00 52.85 280 SER A O 1
ATOM 1378 N N . VAL A 1 179 ? 24.907 125.966 73.731 1.00 50.20 281 VAL A N 1
ATOM 1379 C CA . VAL A 1 179 ? 24.983 124.518 73.553 1.00 50.58 281 VAL A CA 1
ATOM 1380 C C . VAL A 1 179 ? 23.865 123.853 74.330 1.00 51.39 281 VAL A C 1
ATOM 1381 O O . VAL A 1 179 ? 23.377 124.407 75.310 1.00 50.93 281 VAL A O 1
ATOM 1385 N N . TYR A 1 180 ? 23.473 122.665 73.882 1.00 52.67 282 TYR A N 1
ATOM 1386 C CA . TYR A 1 180 ? 22.429 121.886 74.529 1.00 54.14 282 TYR A CA 1
ATOM 1387 C C . TYR A 1 180 ? 22.690 121.899 76.037 1.00 56.53 282 TYR A C 1
ATOM 1388 O O . TYR A 1 180 ? 23.844 121.882 76.466 1.00 57.54 282 TYR A O 1
ATOM 1397 N N . PRO A 1 181 ? 21.628 121.976 76.862 1.00 58.16 283 PRO A N 1
ATOM 1398 C CA . PRO A 1 181 ? 20.198 122.016 76.525 1.00 58.69 283 PRO A CA 1
ATOM 1399 C C . PRO A 1 181 ? 19.676 123.413 76.151 1.00 59.50 283 PRO A C 1
ATOM 1400 O O . PRO A 1 181 ? 18.466 123.652 76.142 1.00 59.98 283 PRO A O 1
ATOM 1404 N N . TYR A 1 182 ? 20.603 124.318 75.853 1.00 59.27 284 TYR A N 1
ATOM 1405 C CA . TYR A 1 182 ? 20.293 125.686 75.448 1.00 58.77 284 TYR A CA 1
ATOM 1406 C C . TYR A 1 182 ? 19.576 126.514 76.506 1.00 59.28 284 TYR A C 1
ATOM 1407 O O . TYR A 1 182 ? 18.725 127.351 76.184 1.00 58.61 284 TYR A O 1
ATOM 1416 N N . ASP A 1 183 ? 19.935 126.290 77.765 1.00 58.54 285 ASP A N 1
ATOM 1417 C CA . ASP A 1 183 ? 19.344 127.016 78.878 1.00 56.41 285 ASP A CA 1
ATOM 1418 C C . ASP A 1 183 ? 20.160 128.261 79.232 1.00 55.29 285 ASP A C 1
ATOM 1419 O O . ASP A 1 183 ? 20.082 128.756 80.356 1.00 56.89 285 ASP A O 1
ATOM 1424 N N . GLU A 1 184 ? 20.941 128.762 78.275 1.00 52.51 286 GLU A N 1
ATOM 1425 C CA . GLU A 1 184 ? 21.776 129.946 78.488 1.00 51.91 286 GLU A CA 1
ATOM 1426 C C . GLU A 1 184 ? 22.646 130.152 77.254 1.00 50.65 286 GLU A C 1
ATOM 1427 O O . GLU A 1 184 ? 22.647 129.310 76.362 1.00 50.51 286 GLU A O 1
ATOM 1433 N N . PHE A 1 185 ? 23.387 131.255 77.185 1.00 48.82 287 PHE A N 1
ATOM 1434 C CA . PHE A 1 185 ? 24.243 131.477 76.019 1.00 49.10 287 PHE A CA 1
ATOM 1435 C C . PHE A 1 185 ? 25.348 132.500 76.254 1.00 47.70 287 PHE A C 1
ATOM 1436 O O . PHE A 1 185 ? 25.439 133.079 77.326 1.00 48.59 287 PHE A O 1
ATOM 1444 N N . VAL A 1 186 ? 26.204 132.707 75.263 1.00 46.73 288 VAL A N 1
ATOM 1445 C CA . VAL A 1 186 ? 27.305 133.649 75.417 1.00 47.18 288 VAL A CA 1
ATOM 1446 C C . VAL A 1 186 ? 27.402 134.542 74.209 1.00 48.26 288 VAL A C 1
ATOM 1447 O O . VAL A 1 186 ? 26.822 134.242 73.166 1.00 49.48 288 VAL A O 1
ATOM 1451 N N . LEU A 1 187 ? 28.162 135.625 74.353 1.00 48.23 289 LEU A N 1
ATOM 1452 C CA . LEU A 1 187 ? 28.359 136.597 73.284 1.00 48.71 289 LEU A CA 1
ATOM 1453 C C . LEU A 1 187 ? 29.837 136.719 72.940 1.00 48.92 289 LEU A C 1
ATOM 1454 O O . LEU A 1 187 ? 30.699 136.443 73.774 1.00 50.32 289 LEU A O 1
ATOM 1459 N N . ALA A 1 188 ? 30.128 137.166 71.725 1.00 49.41 290 ALA A N 1
ATOM 1460 C CA . ALA A 1 188 ? 31.505 137.308 71.263 1.00 50.01 290 ALA A CA 1
ATOM 1461 C C . ALA A 1 188 ? 32.434 138.018 72.240 1.00 50.51 290 ALA A C 1
ATOM 1462 O O . ALA A 1 188 ? 33.652 137.946 72.098 1.00 51.98 290 ALA A O 1
ATOM 1464 N N . THR A 1 189 ? 31.861 138.696 73.228 1.00 50.46 291 THR A N 1
ATOM 1465 C CA . THR A 1 189 ? 32.648 139.436 74.217 1.00 50.85 291 THR A CA 1
ATOM 1466 C C . THR A 1 189 ? 33.012 138.585 75.434 1.00 49.73 291 THR A C 1
ATOM 1467 O O . THR A 1 189 ? 33.721 139.042 76.324 1.00 47.79 291 THR A O 1
ATOM 1471 N N . GLY A 1 190 ? 32.505 137.361 75.468 1.00 49.83 292 GLY A N 1
ATOM 1472 C CA . GLY A 1 190 ? 32.785 136.480 76.580 1.00 49.71 292 GLY A CA 1
ATOM 1473 C C . GLY A 1 190 ? 31.746 136.581 77.678 1.00 50.61 292 GLY A C 1
ATOM 1474 O O . GLY A 1 190 ? 31.833 135.869 78.678 1.00 50.34 292 GLY A O 1
ATOM 1475 N N . ASP A 1 191 ? 30.759 137.459 77.505 1.00 50.95 293 ASP A N 1
ATOM 1476 C CA . ASP A 1 191 ? 29.723 137.610 78.521 1.00 50.07 293 ASP A CA 1
ATOM 1477 C C . ASP A 1 191 ? 28.670 136.526 78.454 1.00 48.89 293 ASP A C 1
ATOM 1478 O O . ASP A 1 191 ? 28.117 136.255 77.397 1.00 49.66 293 ASP A O 1
ATOM 1483 N N . PHE A 1 192 ? 28.392 135.905 79.592 1.00 49.39 294 PHE A N 1
ATOM 1484 C CA . PHE A 1 192 ? 27.373 134.872 79.649 1.00 50.17 294 PHE A CA 1
ATOM 1485 C C . PHE A 1 192 ? 26.014 135.526 79.861 1.00 52.97 294 PHE A C 1
ATOM 1486 O O . PHE A 1 192 ? 25.919 136.584 80.480 1.00 52.51 294 PHE A O 1
ATOM 1494 N N . VAL A 1 193 ? 24.971 134.893 79.334 1.00 53.58 295 VAL A N 1
ATOM 1495 C CA . VAL A 1 193 ? 23.602 135.361 79.493 1.00 54.73 295 VAL A CA 1
ATOM 1496 C C . VAL A 1 193 ? 22.844 134.138 79.980 1.00 55.19 295 VAL A C 1
ATOM 1497 O O . VAL A 1 193 ? 22.594 133.213 79.207 1.00 54.77 295 VAL A O 1
ATOM 1501 N N . TYR A 1 194 ? 22.472 134.127 81.254 1.00 55.63 296 TYR A N 1
ATOM 1502 C CA . TYR A 1 194 ? 21.798 132.961 81.804 1.00 57.71 296 TYR A CA 1
ATOM 1503 C C . TYR A 1 194 ? 20.301 132.854 81.569 1.00 58.27 296 TYR A C 1
ATOM 1504 O O . TYR A 1 194 ? 19.512 132.714 82.504 1.00 58.32 296 TYR A O 1
ATOM 1513 N N . MET A 1 195 ? 19.939 132.886 80.292 1.00 59.78 297 MET A N 1
ATOM 1514 C CA . MET A 1 195 ? 18.561 132.770 79.838 1.00 60.78 297 MET A CA 1
ATOM 1515 C C . MET A 1 195 ? 18.567 132.010 78.515 1.00 60.89 297 MET A C 1
ATOM 1516 O O . MET A 1 195 ? 19.445 132.229 77.674 1.00 59.24 297 MET A O 1
ATOM 1521 N N . SER A 1 196 ? 17.595 131.121 78.332 1.00 61.50 298 SER A N 1
ATOM 1522 C CA . SER A 1 196 ? 17.495 130.361 77.089 1.00 62.60 298 SER A CA 1
ATOM 1523 C C . SER A 1 196 ? 17.299 131.294 75.900 1.00 64.17 298 SER A C 1
ATOM 1524 O O . SER A 1 196 ? 16.532 132.255 75.976 1.00 65.16 298 SER A O 1
ATOM 1527 N N . PRO A 1 197 ? 18.003 131.035 74.788 1.00 66.07 299 PRO A N 1
ATOM 1528 C CA . PRO A 1 197 ? 17.839 131.904 73.619 1.00 67.60 299 PRO A CA 1
ATOM 1529 C C . PRO A 1 197 ? 16.423 131.751 73.066 1.00 69.53 299 PRO A C 1
ATOM 1530 O O . PRO A 1 197 ? 15.996 132.516 72.202 1.00 69.40 299 PRO A O 1
ATOM 1534 N N . PHE A 1 198 ? 15.705 130.753 73.576 1.00 71.63 300 PHE A N 1
ATOM 1535 C CA . PHE A 1 198 ? 14.340 130.479 73.142 1.00 74.04 300 PHE A CA 1
ATOM 1536 C C . PHE A 1 198 ? 13.305 130.821 74.213 1.00 75.60 300 PHE A C 1
ATOM 1537 O O . PHE A 1 198 ? 12.156 130.381 74.138 1.00 75.48 300 PHE A O 1
ATOM 1545 N N . TYR A 1 199 ? 13.712 131.598 75.211 1.00 77.33 301 TYR A N 1
ATOM 1546 C CA . TYR A 1 199 ? 12.796 131.994 76.274 1.00 79.03 301 TYR A CA 1
ATOM 1547 C C . TYR A 1 199 ? 11.831 133.051 75.745 1.00 80.66 301 TYR A C 1
ATOM 1548 O O . TYR A 1 199 ? 12.229 133.948 74.999 1.00 80.01 301 TYR A O 1
ATOM 1557 N N . GLY A 1 200 ? 10.565 132.947 76.136 1.00 83.49 302 GLY A N 1
ATOM 1558 C CA . GLY A 1 200 ? 9.581 133.916 75.683 1.00 86.52 302 GLY A CA 1
ATOM 1559 C C . GLY A 1 200 ? 8.208 133.787 76.319 1.00 88.77 302 GLY A C 1
ATOM 1560 O O . GLY A 1 200 ? 8.059 133.264 77.424 1.00 87.72 302 GLY A O 1
ATOM 1561 N N . TYR A 1 201 ? 7.199 134.271 75.602 1.00 91.94 303 TYR A N 1
ATOM 1562 C CA . TYR A 1 201 ? 5.815 134.237 76.066 1.00 95.15 303 TYR A CA 1
ATOM 1563 C C . TYR A 1 201 ? 4.983 133.346 75.148 1.00 96.94 303 TYR A C 1
ATOM 1564 O O . TYR A 1 201 ? 4.190 132.518 75.602 1.00 96.54 303 TYR A O 1
ATOM 1573 N N . ARG A 1 202 ? 5.184 133.532 73.848 1.00 99.68 304 ARG A N 1
ATOM 1574 C CA . ARG A 1 202 ? 4.475 132.785 72.820 1.00 102.07 304 ARG A CA 1
ATOM 1575 C C . ARG A 1 202 ? 4.544 131.275 73.045 1.00 102.35 304 ARG A C 1
ATOM 1576 O O . ARG A 1 202 ? 5.625 130.694 73.100 1.00 102.81 304 ARG A O 1
ATOM 1584 N N . GLU A 1 203 ? 3.372 130.660 73.176 1.00 102.80 305 GLU A N 1
ATOM 1585 C CA . GLU A 1 203 ? 3.217 129.220 73.387 1.00 103.06 305 GLU A CA 1
ATOM 1586 C C . GLU A 1 203 ? 4.372 128.506 74.079 1.00 101.83 305 GLU A C 1
ATOM 1587 O O . GLU A 1 203 ? 5.417 128.272 73.479 1.00 101.76 305 GLU A O 1
ATOM 1593 N N . GLY A 1 204 ? 4.170 128.149 75.341 1.00 100.45 306 GLY A N 1
ATOM 1594 C CA . GLY A 1 204 ? 5.189 127.429 76.084 1.00 98.07 306 GLY A CA 1
ATOM 1595 C C . GLY A 1 204 ? 6.594 128.004 76.187 1.00 96.46 306 GLY A C 1
ATOM 1596 O O . GLY A 1 204 ? 7.429 127.426 76.881 1.00 96.85 306 GLY A O 1
ATOM 1597 N N . SER A 1 205 ? 6.878 129.116 75.513 1.00 94.54 307 SER A N 1
ATOM 1598 C CA . SER A 1 205 ? 8.212 129.718 75.588 1.00 92.49 307 SER A CA 1
ATOM 1599 C C . SER A 1 205 ? 8.586 130.058 77.025 1.00 91.41 307 SER A C 1
ATOM 1600 O O . SER A 1 205 ? 9.748 129.957 77.414 1.00 91.72 307 SER A O 1
ATOM 1603 N N . HIS A 1 206 ? 7.595 130.473 77.808 1.00 89.59 308 HIS A N 1
ATOM 1604 C CA . HIS A 1 206 ? 7.821 130.827 79.201 1.00 87.36 308 HIS A CA 1
ATOM 1605 C C . HIS A 1 206 ? 8.341 129.631 79.986 1.00 86.00 308 HIS A C 1
ATOM 1606 O O . HIS A 1 206 ? 8.832 129.779 81.104 1.00 85.66 308 HIS A O 1
ATOM 1613 N N . THR A 1 207 ? 8.233 128.445 79.394 1.00 84.51 309 THR A N 1
ATOM 1614 C CA . THR A 1 207 ? 8.689 127.218 80.041 1.00 83.24 309 THR A CA 1
ATOM 1615 C C . THR A 1 207 ? 10.217 127.149 80.059 1.00 81.61 309 THR A C 1
ATOM 1616 O O . THR A 1 207 ? 10.814 126.549 80.958 1.00 81.32 309 THR A O 1
ATOM 1620 N N . GLU A 1 208 ? 10.840 127.773 79.062 1.00 79.44 310 GLU A N 1
ATOM 1621 C CA . GLU A 1 208 ? 12.293 127.786 78.942 1.00 77.00 310 GLU A CA 1
ATOM 1622 C C . GLU A 1 208 ? 12.955 128.326 80.202 1.00 74.97 310 GLU A C 1
ATOM 1623 O O . GLU A 1 208 ? 12.287 128.865 81.085 1.00 73.69 310 GLU A O 1
ATOM 1629 N N . HIS A 1 209 ? 14.273 128.184 80.281 1.00 72.37 311 HIS A N 1
ATOM 1630 C CA . HIS A 1 209 ? 15.005 128.651 81.447 1.00 69.66 311 HIS A CA 1
ATOM 1631 C C . HIS A 1 209 ? 15.399 130.119 81.413 1.00 69.33 311 HIS A C 1
ATOM 1632 O O . HIS A 1 209 ? 15.695 130.685 80.363 1.00 69.64 311 HIS A O 1
ATOM 1639 N N . THR A 1 210 ? 15.413 130.712 82.601 1.00 68.92 312 THR A N 1
ATOM 1640 C CA . THR A 1 210 ? 15.801 132.100 82.812 1.00 69.53 312 THR A CA 1
ATOM 1641 C C . THR A 1 210 ? 16.250 132.198 84.262 1.00 69.43 312 THR A C 1
ATOM 1642 O O . THR A 1 210 ? 15.732 131.487 85.125 1.00 68.16 312 THR A O 1
ATOM 1646 N N . THR A 1 211 ? 17.218 133.069 84.526 1.00 70.65 313 THR A N 1
ATOM 1647 C CA . THR A 1 211 ? 17.733 133.241 85.880 1.00 72.96 313 THR A CA 1
ATOM 1648 C C . THR A 1 211 ? 17.576 134.703 86.303 1.00 73.86 313 THR A C 1
ATOM 1649 O O . THR A 1 211 ? 18.246 135.175 87.227 1.00 73.61 313 THR A O 1
ATOM 1653 N N . TYR A 1 212 ? 16.680 135.414 85.626 1.00 74.78 314 TYR A N 1
ATOM 1654 C CA . TYR A 1 212 ? 16.455 136.819 85.928 1.00 75.45 314 TYR A CA 1
ATOM 1655 C C . TYR A 1 212 ? 15.025 137.106 86.358 1.00 75.90 314 TYR A C 1
ATOM 1656 O O . TYR A 1 212 ? 14.125 136.289 86.154 1.00 75.95 314 TYR A O 1
ATOM 1665 N N . ALA A 1 213 ? 14.834 138.278 86.959 1.00 76.30 315 ALA A N 1
ATOM 1666 C CA . ALA A 1 213 ? 13.523 138.708 87.423 1.00 75.67 315 ALA A CA 1
ATOM 1667 C C . ALA A 1 213 ? 12.693 139.128 86.223 1.00 75.34 315 ALA A C 1
ATOM 1668 O O . ALA A 1 213 ? 13.192 139.791 85.311 1.00 75.01 315 ALA A O 1
ATOM 1670 N N . ALA A 1 214 ? 11.423 138.733 86.239 1.00 74.97 316 ALA A N 1
ATOM 1671 C CA . ALA A 1 214 ? 10.487 139.025 85.161 1.00 74.30 316 ALA A CA 1
ATOM 1672 C C . ALA A 1 214 ? 10.672 140.397 84.526 1.00 73.91 316 ALA A C 1
ATOM 1673 O O . ALA A 1 214 ? 10.553 140.543 83.310 1.00 73.98 316 ALA A O 1
ATOM 1675 N N . ASP A 1 215 ? 10.982 141.394 85.347 1.00 74.43 317 ASP A N 1
ATOM 1676 C CA . ASP A 1 215 ? 11.153 142.757 84.858 1.00 75.74 317 ASP A CA 1
ATOM 1677 C C . ASP A 1 215 ? 12.481 143.068 84.174 1.00 75.28 317 ASP A C 1
ATOM 1678 O O . ASP A 1 215 ? 12.776 144.228 83.879 1.00 75.02 317 ASP A O 1
ATOM 1683 N N . ARG A 1 216 ? 13.283 142.041 83.921 1.00 74.91 318 ARG A N 1
ATOM 1684 C CA . ARG A 1 216 ? 14.562 142.239 83.248 1.00 74.53 318 ARG A CA 1
ATOM 1685 C C . ARG A 1 216 ? 14.415 141.828 81.787 1.00 75.59 318 ARG A C 1
ATOM 1686 O O . ARG A 1 216 ? 15.242 142.171 80.937 1.00 74.33 318 ARG A O 1
ATOM 1694 N N . PHE A 1 217 ? 13.329 141.109 81.511 1.00 77.72 319 PHE A N 1
ATOM 1695 C CA . PHE A 1 217 ? 13.019 140.610 80.176 1.00 79.70 319 PHE A CA 1
ATOM 1696 C C . PHE A 1 217 ? 11.878 141.389 79.518 1.00 81.11 319 PHE A C 1
ATOM 1697 O O . PHE A 1 217 ? 10.992 141.896 80.203 1.00 80.70 319 PHE A O 1
ATOM 1705 N N . LYS A 1 218 ? 11.900 141.460 78.189 1.00 82.93 320 LYS A N 1
ATOM 1706 C CA . LYS A 1 218 ? 10.868 142.166 77.433 1.00 84.46 320 LYS A CA 1
ATOM 1707 C C . LYS A 1 218 ? 10.779 141.631 76.001 1.00 85.10 320 LYS A C 1
ATOM 1708 O O . LYS A 1 218 ? 11.789 141.536 75.303 1.00 85.42 320 LYS A O 1
ATOM 1714 N N . GLN A 1 219 ? 9.567 141.294 75.568 1.00 85.42 321 GLN A N 1
ATOM 1715 C CA . GLN A 1 219 ? 9.345 140.766 74.223 1.00 85.22 321 GLN A CA 1
ATOM 1716 C C . GLN A 1 219 ? 8.473 141.736 73.419 1.00 85.75 321 GLN A C 1
ATOM 1717 O O . GLN A 1 219 ? 7.371 142.089 73.841 1.00 85.88 321 GLN A O 1
ATOM 1723 N N . VAL A 1 220 ? 8.976 142.167 72.264 1.00 85.69 322 VAL A N 1
ATOM 1724 C CA . VAL A 1 220 ? 8.265 143.113 71.403 1.00 84.95 322 VAL A CA 1
ATOM 1725 C C . VAL A 1 220 ? 7.795 142.516 70.080 1.00 85.70 322 VAL A C 1
ATOM 1726 O O . VAL A 1 220 ? 8.568 142.412 69.128 1.00 85.98 322 VAL A O 1
ATOM 1730 N N . ASP A 1 221 ? 6.521 142.146 70.018 1.00 86.49 323 ASP A N 1
ATOM 1731 C CA . ASP A 1 221 ? 5.959 141.569 68.803 1.00 86.74 323 ASP A CA 1
ATOM 1732 C C . ASP A 1 221 ? 6.053 142.573 67.656 1.00 87.25 323 ASP A C 1
ATOM 1733 O O . ASP A 1 221 ? 6.030 143.782 67.879 1.00 86.88 323 ASP A O 1
ATOM 1738 N N . GLY A 1 222 ? 6.177 142.063 66.434 1.00 87.98 324 GLY A N 1
ATOM 1739 C CA . GLY A 1 222 ? 6.260 142.920 65.263 1.00 87.93 324 GLY A CA 1
ATOM 1740 C C . GLY A 1 222 ? 7.247 144.066 65.368 1.00 87.51 324 GLY A C 1
ATOM 1741 O O . GLY A 1 222 ? 6.995 145.166 64.878 1.00 87.76 324 GLY A O 1
ATOM 1742 N N . PHE A 1 223 ? 8.378 143.814 66.012 1.00 87.65 325 PHE A N 1
ATOM 1743 C CA . PHE A 1 223 ? 9.396 144.845 66.163 1.00 88.50 325 PHE A CA 1
ATOM 1744 C C . PHE A 1 223 ? 9.985 145.178 64.793 1.00 89.85 325 PHE A C 1
ATOM 1745 O O . PHE A 1 223 ? 9.901 144.378 63.866 1.00 90.21 325 PHE A O 1
ATOM 1753 N N . TYR A 1 224 ? 10.576 146.357 64.653 1.00 92.04 326 TYR A N 1
ATOM 1754 C CA . TYR A 1 224 ? 11.166 146.724 63.373 1.00 95.41 326 TYR A CA 1
ATOM 1755 C C . TYR A 1 224 ? 12.579 147.263 63.574 1.00 96.76 326 TYR A C 1
ATOM 1756 O O . TYR A 1 224 ? 12.795 148.461 63.788 1.00 96.44 326 TYR A O 1
ATOM 1765 N N . ALA A 1 225 ? 13.539 146.354 63.494 1.00 99.02 327 ALA A N 1
ATOM 1766 C CA . ALA A 1 225 ? 14.935 146.694 63.700 1.00 101.21 327 ALA A CA 1
ATOM 1767 C C . ALA A 1 225 ? 15.394 147.958 62.968 1.00 102.61 327 ALA A C 1
ATOM 1768 O O . ALA A 1 225 ? 15.277 148.055 61.743 1.00 102.25 327 ALA A O 1
ATOM 1770 N N . ARG A 1 226 ? 15.910 148.926 63.727 1.00 104.82 328 ARG A N 1
ATOM 1771 C CA . ARG A 1 226 ? 16.416 150.165 63.141 1.00 107.07 328 ARG A CA 1
ATOM 1772 C C . ARG A 1 226 ? 17.739 149.767 62.526 1.00 106.75 328 ARG A C 1
ATOM 1773 O O . ARG A 1 226 ? 18.255 148.688 62.811 1.00 107.37 328 ARG A O 1
ATOM 1781 N N . ASP A 1 227 ? 18.278 150.631 61.679 1.00 106.06 329 ASP A N 1
ATOM 1782 C CA . ASP A 1 227 ? 19.551 150.350 61.043 1.00 105.76 329 ASP A CA 1
ATOM 1783 C C . ASP A 1 227 ? 20.412 151.603 60.948 1.00 105.03 329 ASP A C 1
ATOM 1784 O O . ASP A 1 227 ? 20.305 152.386 60.002 1.00 105.39 329 ASP A O 1
ATOM 1789 N N . LEU A 1 228 ? 21.270 151.781 61.949 1.00 103.94 330 LEU A N 1
ATOM 1790 C CA . LEU A 1 228 ? 22.154 152.937 62.008 1.00 102.83 330 LEU A CA 1
ATOM 1791 C C . LEU A 1 228 ? 23.131 152.893 60.822 1.00 101.74 330 LEU A C 1
ATOM 1792 O O . LEU A 1 228 ? 24.313 153.240 60.933 1.00 100.28 330 LEU A O 1
ATOM 1797 N N . ALA A 1 236 ? 11.645 143.711 58.039 1.00 86.89 338 ALA A N 1
ATOM 1798 C CA . ALA A 1 236 ? 10.421 142.983 58.352 1.00 86.86 338 ALA A CA 1
ATOM 1799 C C . ALA A 1 236 ? 10.269 142.773 59.861 1.00 86.87 338 ALA A C 1
ATOM 1800 O O . ALA A 1 236 ? 11.248 142.819 60.608 1.00 86.91 338 ALA A O 1
ATOM 1802 N N . PRO A 1 237 ? 9.029 142.541 60.326 1.00 86.67 339 PRO A N 1
ATOM 1803 C CA . PRO A 1 237 ? 8.709 142.320 61.742 1.00 86.35 339 PRO A CA 1
ATOM 1804 C C . PRO A 1 237 ? 9.457 141.140 62.351 1.00 85.18 339 PRO A C 1
ATOM 1805 O O . PRO A 1 237 ? 9.682 140.129 61.688 1.00 85.44 339 PRO A O 1
ATOM 1809 N N . THR A 1 238 ? 9.830 141.285 63.612 1.00 83.63 340 THR A N 1
ATOM 1810 C CA . THR A 1 238 ? 10.398 140.165 64.381 1.00 81.94 340 THR A CA 1
ATOM 1811 C C . THR A 1 238 ? 9.862 140.298 65.797 1.00 80.87 340 THR A C 1
ATOM 1812 O O . THR A 1 238 ? 9.586 141.403 66.270 1.00 81.49 340 THR A O 1
ATOM 1816 N N . THR A 1 239 ? 9.721 139.172 66.450 1.00 79.90 341 THR A N 1
ATOM 1817 C CA . THR A 1 239 ? 9.279 139.133 67.825 1.00 79.67 341 THR A CA 1
ATOM 1818 C C . THR A 1 239 ? 10.535 139.336 68.695 1.00 80.00 341 THR A C 1
ATOM 1819 O O . THR A 1 239 ? 11.097 138.392 69.251 1.00 80.85 341 THR A O 1
ATOM 1823 N N . ARG A 1 240 ? 10.969 140.594 68.773 1.00 79.52 342 ARG A N 1
ATOM 1824 C CA . ARG A 1 240 ? 12.191 140.996 69.437 1.00 79.37 342 ARG A CA 1
ATOM 1825 C C . ARG A 1 240 ? 12.246 140.735 70.937 1.00 79.65 342 ARG A C 1
ATOM 1826 O O . ARG A 1 240 ? 11.350 141.121 71.677 1.00 79.99 342 ARG A O 1
ATOM 1834 N N . ASN A 1 241 ? 13.318 140.055 71.337 1.00 79.85 343 ASN A N 1
ATOM 1835 C CA . ASN A 1 241 ? 13.574 139.745 72.741 1.00 79.61 343 ASN A CA 1
ATOM 1836 C C . ASN A 1 241 ? 14.588 140.743 73.292 1.00 79.01 343 ASN A C 1
ATOM 1837 O O . ASN A 1 241 ? 15.496 141.177 72.580 1.00 78.24 343 ASN A O 1
ATOM 1842 N N . LEU A 1 242 ? 14.426 141.116 74.557 1.00 78.35 344 LEU A N 1
ATOM 1843 C CA . LEU A 1 242 ? 15.342 142.060 75.182 1.00 77.69 344 LEU A CA 1
ATOM 1844 C C . LEU A 1 242 ? 15.576 141.731 76.642 1.00 77.21 344 LEU A C 1
ATOM 1845 O O . LEU A 1 242 ? 14.640 141.675 77.444 1.00 77.25 344 LEU A O 1
ATOM 1850 N N . LEU A 1 243 ? 16.843 141.510 76.972 1.00 76.12 345 LEU A N 1
ATOM 1851 C CA . LEU A 1 243 ? 17.237 141.190 78.331 1.00 73.81 345 LEU A CA 1
ATOM 1852 C C . LEU A 1 243 ? 18.199 142.250 78.835 1.00 72.34 345 LEU A C 1
ATOM 1853 O O . LEU A 1 243 ? 19.200 142.569 78.186 1.00 71.73 345 LEU A O 1
ATOM 1858 N N . THR A 1 244 ? 17.881 142.800 79.996 1.00 70.49 346 THR A N 1
ATOM 1859 C CA . THR A 1 244 ? 18.712 143.826 80.597 1.00 68.74 346 THR A CA 1
ATOM 1860 C C . THR A 1 244 ? 19.465 143.228 81.781 1.00 66.20 346 THR A C 1
ATOM 1861 O O . THR A 1 244 ? 18.864 142.898 82.802 1.00 65.39 346 THR A O 1
ATOM 1865 N N . THR A 1 245 ? 20.777 143.073 81.627 1.00 64.17 347 THR A N 1
ATOM 1866 C CA . THR A 1 245 ? 21.620 142.504 82.678 1.00 61.65 347 THR A CA 1
ATOM 1867 C C . THR A 1 245 ? 22.316 143.608 83.458 1.00 60.63 347 THR A C 1
ATOM 1868 O O . THR A 1 245 ? 22.311 144.767 83.044 1.00 61.38 347 THR A O 1
ATOM 1872 N N . PRO A 1 246 ? 22.923 143.263 84.605 1.00 58.90 348 PRO A N 1
ATOM 1873 C CA . PRO A 1 246 ? 23.615 144.270 85.412 1.00 57.58 348 PRO A CA 1
ATOM 1874 C C . PRO A 1 246 ? 24.695 145.069 84.684 1.00 55.25 348 PRO A C 1
ATOM 1875 O O . PRO A 1 246 ? 25.102 146.134 85.145 1.00 54.61 348 PRO A O 1
ATOM 1879 N N . LYS A 1 247 ? 25.158 144.575 83.546 1.00 53.67 349 LYS A N 1
ATOM 1880 C CA . LYS A 1 247 ? 26.183 145.315 82.814 1.00 54.18 349 LYS A CA 1
ATOM 1881 C C . LYS A 1 247 ? 25.784 145.713 81.408 1.00 52.58 349 LYS A C 1
ATOM 1882 O O . LYS A 1 247 ? 26.492 146.479 80.758 1.00 52.73 349 LYS A O 1
ATOM 1888 N N . PHE A 1 248 ? 24.658 145.201 80.928 1.00 51.99 350 PHE A N 1
ATOM 1889 C CA . PHE A 1 248 ? 24.218 145.545 79.582 1.00 52.71 350 PHE A CA 1
ATOM 1890 C C . PHE A 1 248 ? 22.825 145.021 79.280 1.00 52.99 350 PHE A C 1
ATOM 1891 O O . PHE A 1 248 ? 22.179 144.367 80.110 1.00 51.55 350 PHE A O 1
ATOM 1899 N N . THR A 1 249 ? 22.360 145.339 78.082 1.00 54.48 351 THR A N 1
ATOM 1900 C CA . THR A 1 249 ? 21.066 144.865 77.620 1.00 55.89 351 THR A CA 1
ATOM 1901 C C . THR A 1 249 ? 21.363 144.260 76.265 1.00 55.19 351 THR A C 1
ATOM 1902 O O . THR A 1 249 ? 22.176 144.792 75.498 1.00 54.16 351 THR A O 1
ATOM 1906 N N . VAL A 1 250 ? 20.721 143.136 75.985 1.00 55.69 352 VAL A N 1
ATOM 1907 C CA . VAL A 1 250 ? 20.911 142.454 74.714 1.00 55.95 352 VAL A CA 1
ATOM 1908 C C . VAL A 1 250 ? 19.583 142.092 74.094 1.00 55.47 352 VAL A C 1
ATOM 1909 O O . VAL A 1 250 ? 18.634 141.731 74.796 1.00 54.10 352 VAL A O 1
ATOM 1913 N N . ALA A 1 251 ? 19.530 142.173 72.772 1.00 56.29 353 ALA A N 1
ATOM 1914 C CA . ALA A 1 251 ? 18.317 141.838 72.050 1.00 57.48 353 ALA A CA 1
ATOM 1915 C C . ALA A 1 251 ? 18.615 140.918 70.874 1.00 57.21 353 ALA A C 1
ATOM 1916 O O . ALA A 1 251 ? 19.635 141.058 70.189 1.00 57.22 353 ALA A O 1
ATOM 1918 N N . TRP A 1 252 ? 17.710 139.971 70.659 1.00 56.45 354 TRP A N 1
ATOM 1919 C CA . TRP A 1 252 ? 17.827 139.013 69.575 1.00 56.08 354 TRP A CA 1
ATOM 1920 C C . TRP A 1 252 ? 16.401 138.580 69.209 1.00 58.22 354 TRP A C 1
ATOM 1921 O O . TRP A 1 252 ? 15.521 138.526 70.074 1.00 57.19 354 TRP A O 1
ATOM 1932 N N . ASP A 1 253 ? 16.179 138.288 67.928 1.00 61.01 355 ASP A N 1
ATOM 1933 C CA . ASP A 1 253 ? 14.866 137.874 67.445 1.00 63.00 355 ASP A CA 1
ATOM 1934 C C . ASP A 1 253 ? 14.466 136.511 67.971 1.00 63.16 355 ASP A C 1
ATOM 1935 O O . ASP A 1 253 ? 15.188 135.530 67.800 1.00 65.56 355 ASP A O 1
ATOM 1940 N N . TRP A 1 254 ? 13.304 136.457 68.609 1.00 63.27 356 TRP A N 1
ATOM 1941 C CA . TRP A 1 254 ? 12.788 135.214 69.162 1.00 62.96 356 TRP A CA 1
ATOM 1942 C C . TRP A 1 254 ? 12.292 134.294 68.065 1.00 63.23 356 TRP A C 1
ATOM 1943 O O . TRP A 1 254 ? 11.617 134.727 67.130 1.00 64.33 356 TRP A O 1
ATOM 1954 N N . VAL A 1 255 ? 12.623 133.017 68.199 1.00 63.57 357 VAL A N 1
ATOM 1955 C CA . VAL A 1 255 ? 12.202 131.998 67.248 1.00 63.21 357 VAL A CA 1
ATOM 1956 C C . VAL A 1 255 ? 11.874 130.760 68.068 1.00 63.11 357 VAL A C 1
ATOM 1957 O O . VAL A 1 255 ? 12.369 130.600 69.183 1.00 62.46 357 VAL A O 1
ATOM 1961 N N . PRO A 1 256 ? 11.017 129.877 67.544 1.00 63.26 358 PRO A N 1
ATOM 1962 C CA . PRO A 1 256 ? 10.710 128.685 68.336 1.00 63.73 358 PRO A CA 1
ATOM 1963 C C . PRO A 1 256 ? 11.925 127.747 68.375 1.00 64.49 358 PRO A C 1
ATOM 1964 O O . PRO A 1 256 ? 12.739 127.711 67.447 1.00 62.15 358 PRO A O 1
ATOM 1968 N N . LYS A 1 257 ? 12.030 127.003 69.466 1.00 65.99 359 LYS A N 1
ATOM 1969 C CA . LYS A 1 257 ? 13.131 126.080 69.708 1.00 66.91 359 LYS A CA 1
ATOM 1970 C C . LYS A 1 257 ? 13.292 124.956 68.681 1.00 67.55 359 LYS A C 1
ATOM 1971 O O . LYS A 1 257 ? 14.267 124.926 67.928 1.00 66.82 359 LYS A O 1
ATOM 1977 N N . ARG A 1 258 ? 12.326 124.042 68.649 1.00 68.12 360 ARG A N 1
ATOM 1978 C CA . ARG A 1 258 ? 12.367 122.888 67.759 1.00 68.89 360 ARG A CA 1
ATOM 1979 C C . ARG A 1 258 ? 12.811 123.120 66.312 1.00 69.94 360 ARG A C 1
ATOM 1980 O O . ARG A 1 258 ? 13.737 122.471 65.829 1.00 71.34 360 ARG A O 1
ATOM 1988 N N . PRO A 1 259 ? 12.164 124.041 65.595 1.00 70.45 361 PRO A N 1
ATOM 1989 C CA . PRO A 1 259 ? 12.620 124.228 64.216 1.00 70.09 361 PRO A CA 1
ATOM 1990 C C . PRO A 1 259 ? 13.922 125.015 64.102 1.00 70.00 361 PRO A C 1
ATOM 1991 O O . PRO A 1 259 ? 14.321 125.391 63.001 1.00 71.15 361 PRO A O 1
ATOM 1995 N N . SER A 1 260 ? 14.589 125.255 65.229 1.00 68.93 362 SER A N 1
ATOM 1996 C CA . SER A 1 260 ? 15.835 126.025 65.218 1.00 68.28 362 SER A CA 1
ATOM 1997 C C . SER A 1 260 ? 17.103 125.254 65.607 1.00 67.18 362 SER A C 1
ATOM 1998 O O . SER A 1 260 ? 18.210 125.634 65.216 1.00 65.81 362 SER A O 1
ATOM 2001 N N . VAL A 1 261 ? 16.943 124.183 66.376 1.00 66.19 363 VAL A N 1
ATOM 2002 C CA . VAL A 1 261 ? 18.085 123.390 66.811 1.00 65.80 363 VAL A CA 1
ATOM 2003 C C . VAL A 1 261 ? 17.927 121.909 66.476 1.00 65.56 363 VAL A C 1
ATOM 2004 O O . VAL A 1 261 ? 16.820 121.437 66.222 1.00 65.45 363 VAL A O 1
ATOM 2008 N N . CYS A 1 262 ? 19.046 121.185 66.480 1.00 65.47 364 CYS A N 1
ATOM 2009 C CA . CYS A 1 262 ? 19.060 119.751 66.172 1.00 64.49 364 CYS A CA 1
ATOM 2010 C C . CYS A 1 262 ? 20.249 119.064 66.827 1.00 62.17 364 CYS A C 1
ATOM 2011 O O . CYS A 1 262 ? 21.369 119.565 66.766 1.00 61.22 364 CYS A O 1
ATOM 2014 N N . THR A 1 263 ? 20.006 117.912 67.439 1.00 60.79 365 THR A N 1
ATOM 2015 C CA . THR A 1 263 ? 21.071 117.162 68.090 1.00 59.85 365 THR A CA 1
ATOM 2016 C C . THR A 1 263 ? 21.798 116.244 67.106 1.00 60.13 365 THR A C 1
ATOM 2017 O O . THR A 1 263 ? 22.690 115.485 67.496 1.00 59.75 365 THR A O 1
ATOM 2021 N N . MET A 1 264 ? 21.405 116.314 65.836 1.00 60.55 366 MET A N 1
ATOM 2022 C CA . MET A 1 264 ? 22.012 115.510 64.777 1.00 60.78 366 MET A CA 1
ATOM 2023 C C . MET A 1 264 ? 22.423 116.418 63.628 1.00 59.72 366 MET A C 1
ATOM 2024 O O . MET A 1 264 ? 21.864 117.502 63.455 1.00 60.15 366 MET A O 1
ATOM 2029 N N . THR A 1 265 ? 23.398 115.970 62.842 1.00 57.76 367 THR A N 1
ATOM 2030 C CA . THR A 1 265 ? 23.888 116.752 61.714 1.00 56.39 367 THR A CA 1
ATOM 2031 C C . THR A 1 265 ? 24.035 115.877 60.488 1.00 55.82 367 THR A C 1
ATOM 2032 O O . THR A 1 265 ? 24.458 114.722 60.589 1.00 56.94 367 THR A O 1
ATOM 2036 N N . LYS A 1 266 ? 23.687 116.421 59.327 1.00 53.36 368 LYS A N 1
ATOM 2037 C CA . LYS A 1 266 ? 23.813 115.658 58.096 1.00 51.41 368 LYS A CA 1
ATOM 2038 C C . LYS A 1 266 ? 25.310 115.495 57.873 1.00 49.19 368 LYS A C 1
ATOM 2039 O O . LYS A 1 266 ? 26.064 116.463 57.970 1.00 49.37 368 LYS A O 1
ATOM 2045 N N . TRP A 1 267 ? 25.746 114.274 57.588 1.00 45.94 369 TRP A N 1
ATOM 2046 C CA . TRP A 1 267 ? 27.168 114.050 57.382 1.00 44.02 369 TRP A CA 1
ATOM 2047 C C . TRP A 1 267 ? 27.498 113.600 55.970 1.00 41.92 369 TRP A C 1
ATOM 2048 O O . TRP A 1 267 ? 28.336 114.196 55.304 1.00 42.56 369 TRP A O 1
ATOM 2059 N N . GLN A 1 268 ? 26.830 112.559 55.504 1.00 40.65 370 GLN A N 1
ATOM 2060 C CA . GLN A 1 268 ? 27.093 112.058 54.164 1.00 40.57 370 GLN A CA 1
ATOM 2061 C C . GLN A 1 268 ? 25.820 111.753 53.394 1.00 40.94 370 GLN A C 1
ATOM 2062 O O . GLN A 1 268 ? 24.873 111.170 53.935 1.00 38.82 370 GLN A O 1
ATOM 2068 N N . GLU A 1 269 ? 25.824 112.151 52.124 1.00 42.23 371 GLU A N 1
ATOM 2069 C CA . GLU A 1 269 ? 24.719 111.897 51.209 1.00 44.48 371 GLU A CA 1
ATOM 2070 C C . GLU A 1 269 ? 25.236 110.777 50.324 1.00 43.02 371 GLU A C 1
ATOM 2071 O O . GLU A 1 269 ? 26.276 110.929 49.685 1.00 43.35 371 GLU A O 1
ATOM 2077 N N . VAL A 1 270 ? 24.524 109.656 50.282 1.00 42.62 372 VAL A N 1
ATOM 2078 C CA . VAL A 1 270 ? 24.971 108.526 49.473 1.00 42.38 372 VAL A CA 1
ATOM 2079 C C . VAL A 1 270 ? 24.037 108.088 48.348 1.00 43.05 372 VAL A C 1
ATOM 2080 O O . VAL A 1 270 ? 22.979 107.500 48.593 1.00 41.48 372 VAL A O 1
ATOM 2084 N N . ASP A 1 271 ? 24.451 108.360 47.115 1.00 45.31 373 ASP A N 1
ATOM 2085 C CA . ASP A 1 271 ? 23.679 107.973 45.944 1.00 47.70 373 ASP A CA 1
ATOM 2086 C C . ASP A 1 271 ? 23.391 106.476 45.977 1.00 49.08 373 ASP A C 1
ATOM 2087 O O . ASP A 1 271 ? 22.234 106.052 45.988 1.00 49.92 373 ASP A O 1
ATOM 2092 N N . GLU A 1 272 ? 24.458 105.679 45.996 1.00 50.36 374 GLU A N 1
ATOM 2093 C CA . GLU A 1 272 ? 24.332 104.226 45.990 1.00 51.13 374 GLU A CA 1
ATOM 2094 C C . GLU A 1 272 ? 24.706 103.545 47.300 1.00 51.10 374 GLU A C 1
ATOM 2095 O O . GLU A 1 272 ? 25.885 103.276 47.576 1.00 50.46 374 GLU A O 1
ATOM 2101 N N . MET A 1 273 ? 23.690 103.252 48.097 1.00 49.31 375 MET A N 1
ATOM 2102 C CA . MET A 1 273 ? 23.896 102.590 49.366 1.00 48.34 375 MET A CA 1
ATOM 2103 C C . MET A 1 273 ? 23.172 101.268 49.281 1.00 48.23 375 MET A C 1
ATOM 2104 O O . MET A 1 273 ? 21.942 101.227 49.298 1.00 47.55 375 MET A O 1
ATOM 2109 N N . LEU A 1 274 ? 23.939 100.189 49.170 1.00 47.79 376 LEU A N 1
ATOM 2110 C CA . LEU A 1 274 ? 23.355 98.867 49.087 1.00 47.59 376 LEU A CA 1
ATOM 2111 C C . LEU A 1 274 ? 23.050 98.383 50.482 1.00 48.65 376 LEU A C 1
ATOM 2112 O O . LEU A 1 274 ? 23.784 98.672 51.427 1.00 50.13 376 LEU A O 1
ATOM 2117 N N . ARG A 1 275 ? 21.953 97.654 50.615 1.00 49.82 377 ARG A N 1
ATOM 2118 C CA . ARG A 1 275 ? 21.574 97.121 51.906 1.00 50.95 377 ARG A CA 1
ATOM 2119 C C . ARG A 1 275 ? 21.348 95.637 51.731 1.00 51.93 377 ARG A C 1
ATOM 2120 O O . ARG A 1 275 ? 20.832 95.195 50.704 1.00 51.28 377 ARG A O 1
ATOM 2128 N N . SER A 1 276 ? 21.749 94.866 52.731 1.00 54.19 378 SER A N 1
ATOM 2129 C CA . SER A 1 276 ? 21.601 93.421 52.694 1.00 56.91 378 SER A CA 1
ATOM 2130 C C . SER A 1 276 ? 21.351 92.956 54.112 1.00 58.24 378 SER A C 1
ATOM 2131 O O . SER A 1 276 ? 21.690 93.648 55.071 1.00 58.15 378 SER A O 1
ATOM 2134 N N . GLU A 1 277 ? 20.778 91.769 54.244 1.00 60.73 379 GLU A N 1
ATOM 2135 C CA . GLU A 1 277 ? 20.465 91.230 55.555 1.00 63.21 379 GLU A CA 1
ATOM 2136 C C . GLU A 1 277 ? 21.160 89.910 55.818 1.00 63.34 379 GLU A C 1
ATOM 2137 O O . GLU A 1 277 ? 21.006 88.965 55.054 1.00 63.29 379 GLU A O 1
ATOM 2143 N N . TYR A 1 278 ? 21.934 89.849 56.896 1.00 64.68 380 TYR A N 1
ATOM 2144 C CA . TYR A 1 278 ? 22.602 88.612 57.267 1.00 65.97 380 TYR A CA 1
ATOM 2145 C C . TYR A 1 278 ? 22.793 88.497 58.771 1.00 64.77 380 TYR A C 1
ATOM 2146 O O . TYR A 1 278 ? 23.178 89.459 59.438 1.00 63.91 380 TYR A O 1
ATOM 2155 N N . GLY A 1 279 ? 22.526 87.307 59.299 1.00 64.59 381 GLY A N 1
ATOM 2156 C CA . GLY A 1 279 ? 22.682 87.073 60.723 1.00 63.30 381 GLY A CA 1
ATOM 2157 C C . GLY A 1 279 ? 21.899 88.028 61.604 1.00 62.53 381 GLY A C 1
ATOM 2158 O O . GLY A 1 279 ? 22.386 88.445 62.653 1.00 62.42 381 GLY A O 1
ATOM 2159 N N . GLY A 1 280 ? 20.690 88.383 61.176 1.00 61.34 382 GLY A N 1
ATOM 2160 C CA . GLY A 1 280 ? 19.859 89.281 61.962 1.00 59.76 382 GLY A CA 1
ATOM 2161 C C . GLY A 1 280 ? 20.323 90.724 62.052 1.00 58.65 382 GLY A C 1
ATOM 2162 O O . GLY A 1 280 ? 20.037 91.411 63.033 1.00 60.22 382 GLY A O 1
ATOM 2163 N N . SER A 1 281 ? 21.041 91.191 61.035 1.00 56.31 383 SER A N 1
ATOM 2164 C CA . SER A 1 281 ? 21.526 92.566 61.009 1.00 52.22 383 SER A CA 1
ATOM 2165 C C . SER A 1 281 ? 21.515 93.099 59.599 1.00 50.61 383 SER A C 1
ATOM 2166 O O . SER A 1 281 ? 21.539 92.339 58.635 1.00 48.11 383 SER A O 1
ATOM 2169 N N . PHE A 1 282 ? 21.460 94.418 59.482 1.00 50.27 384 PHE A N 1
ATOM 2170 C CA . PHE A 1 282 ? 21.489 95.042 58.174 1.00 50.84 384 PHE A CA 1
ATOM 2171 C C . PHE A 1 282 ? 22.880 95.583 57.933 1.00 49.02 384 PHE A C 1
ATOM 2172 O O . PHE A 1 282 ? 23.505 96.147 58.832 1.00 49.43 384 PHE A O 1
ATOM 2180 N N . ARG A 1 283 ? 23.360 95.406 56.715 1.00 47.47 385 ARG A N 1
ATOM 2181 C CA . ARG A 1 283 ? 24.664 95.918 56.327 1.00 47.00 385 ARG A CA 1
ATOM 2182 C C . ARG A 1 283 ? 24.430 96.961 55.248 1.00 44.86 385 ARG A C 1
ATOM 2183 O O . ARG A 1 283 ? 23.848 96.657 54.212 1.00 44.39 385 ARG A O 1
ATOM 2191 N N . PHE A 1 284 ? 24.851 98.193 55.500 1.00 43.37 386 PHE A N 1
ATOM 2192 C CA . PHE A 1 284 ? 24.699 99.246 54.508 1.00 42.71 386 PHE A CA 1
ATOM 2193 C C . PHE A 1 284 ? 26.098 99.589 54.036 1.00 42.02 386 PHE A C 1
ATOM 2194 O O . PHE A 1 284 ? 26.915 100.092 54.812 1.00 40.49 386 PHE A O 1
ATOM 2202 N N . SER A 1 285 ? 26.391 99.311 52.774 1.00 40.41 387 SER A N 1
ATOM 2203 C CA . SER A 1 285 ? 27.720 99.609 52.280 1.00 40.33 387 SER A CA 1
ATOM 2204 C C . SER A 1 285 ? 27.687 100.584 51.131 1.00 39.83 387 SER A C 1
ATOM 2205 O O . SER A 1 285 ? 26.780 100.561 50.299 1.00 39.19 387 SER A O 1
ATOM 2208 N N . SER A 1 286 ? 28.695 101.441 51.103 1.00 37.95 388 SER A N 1
ATOM 2209 C CA . SER A 1 286 ? 28.830 102.447 50.075 1.00 37.42 388 SER A CA 1
ATOM 2210 C C . SER A 1 286 ? 30.168 102.303 49.369 1.00 38.40 388 SER A C 1
ATOM 2211 O O . SER A 1 286 ? 31.239 102.501 49.959 1.00 37.07 388 SER A O 1
ATOM 2214 N N . ASP A 1 287 ? 30.096 101.944 48.099 1.00 38.30 389 ASP A N 1
ATOM 2215 C CA . ASP A 1 287 ? 31.284 101.797 47.303 1.00 39.88 389 ASP A CA 1
ATOM 2216 C C . ASP A 1 287 ? 31.961 103.149 47.231 1.00 40.66 389 ASP A C 1
ATOM 2217 O O . ASP A 1 287 ? 33.192 103.252 47.328 1.00 40.86 389 ASP A O 1
ATOM 2222 N N . ALA A 1 288 ? 31.142 104.190 47.087 1.00 40.64 390 ALA A N 1
ATOM 2223 C CA . ALA A 1 288 ? 31.619 105.566 46.971 1.00 40.42 390 ALA A CA 1
ATOM 2224 C C . ALA A 1 288 ? 32.535 106.024 48.101 1.00 40.13 390 ALA A C 1
ATOM 2225 O O . ALA A 1 288 ? 33.580 106.629 47.851 1.00 38.73 390 ALA A O 1
ATOM 2227 N N . ILE A 1 289 ? 32.138 105.775 49.345 1.00 38.63 391 ILE A N 1
ATOM 2228 C CA . ILE A 1 289 ? 32.988 106.175 50.459 1.00 37.76 391 ILE A CA 1
ATOM 2229 C C . ILE A 1 289 ? 33.668 104.995 51.160 1.00 35.92 391 ILE A C 1
ATOM 2230 O O . ILE A 1 289 ? 34.292 105.175 52.197 1.00 34.33 391 ILE A O 1
ATOM 2235 N N . SER A 1 290 ? 33.546 103.801 50.587 1.00 36.23 392 SER A N 1
ATOM 2236 C CA . SER A 1 290 ? 34.175 102.606 51.155 1.00 37.20 392 SER A CA 1
ATOM 2237 C C . SER A 1 290 ? 33.805 102.435 52.616 1.00 37.47 392 SER A C 1
ATOM 2238 O O . SER A 1 290 ? 34.677 102.367 53.484 1.00 37.11 392 SER A O 1
ATOM 2241 N N . THR A 1 291 ? 32.512 102.360 52.891 1.00 37.70 393 THR A N 1
ATOM 2242 C CA . THR A 1 291 ? 32.063 102.220 54.261 1.00 37.23 393 THR A CA 1
ATOM 2243 C C . THR A 1 291 ? 30.927 101.233 54.382 1.00 37.22 393 THR A C 1
ATOM 2244 O O . THR A 1 291 ? 30.081 101.150 53.498 1.00 38.59 393 THR A O 1
ATOM 2248 N N . THR A 1 292 ? 30.913 100.471 55.470 1.00 36.09 394 THR A N 1
ATOM 2249 C CA . THR A 1 292 ? 29.836 99.520 55.699 1.00 36.38 394 THR A CA 1
ATOM 2250 C C . THR A 1 292 ? 29.342 99.653 57.135 1.00 38.94 394 THR A C 1
ATOM 2251 O O . THR A 1 292 ? 30.080 99.398 58.092 1.00 39.42 394 THR A O 1
ATOM 2255 N N . PHE A 1 293 ? 28.090 100.070 57.278 1.00 39.47 395 PHE A N 1
ATOM 2256 C CA . PHE A 1 293 ? 27.481 100.236 58.588 1.00 38.48 395 PHE A CA 1
ATOM 2257 C C . PHE A 1 293 ? 26.673 99.005 58.927 1.00 39.33 395 PHE A C 1
ATOM 2258 O O . PHE A 1 293 ? 26.266 98.249 58.041 1.00 38.99 395 PHE A O 1
ATOM 2266 N N . THR A 1 294 ? 26.437 98.815 60.218 1.00 40.70 396 THR A N 1
ATOM 2267 C CA . THR A 1 294 ? 25.702 97.660 60.700 1.00 41.29 396 THR A CA 1
ATOM 2268 C C . THR A 1 294 ? 24.599 98.107 61.647 1.00 41.64 396 THR A C 1
ATOM 2269 O O . THR A 1 294 ? 24.815 98.967 62.504 1.00 41.05 396 THR A O 1
ATOM 2273 N N . THR A 1 295 ? 23.420 97.516 61.504 1.00 43.68 397 THR A N 1
ATOM 2274 C CA . THR A 1 295 ? 22.295 97.888 62.355 1.00 46.42 397 THR A CA 1
ATOM 2275 C C . THR A 1 295 ? 21.404 96.688 62.604 1.00 47.78 397 THR A C 1
ATOM 2276 O O . THR A 1 295 ? 21.510 95.685 61.911 1.00 48.99 397 THR A O 1
ATOM 2280 N N . ASN A 1 296 ? 20.528 96.803 63.598 1.00 49.29 398 ASN A N 1
ATOM 2281 C CA . ASN A 1 296 ? 19.529 95.789 63.878 1.00 51.13 398 ASN A CA 1
ATOM 2282 C C . ASN A 1 296 ? 18.529 95.873 62.729 1.00 51.53 398 ASN A C 1
ATOM 2283 O O . ASN A 1 296 ? 18.551 96.836 61.960 1.00 51.11 398 ASN A O 1
ATOM 2288 N N . LEU A 1 297 ? 17.658 94.881 62.600 1.00 53.49 399 LEU A N 1
ATOM 2289 C CA . LEU A 1 297 ? 16.677 94.892 61.518 1.00 54.71 399 LEU A CA 1
ATOM 2290 C C . LEU A 1 297 ? 15.547 95.897 61.779 1.00 55.69 399 LEU A C 1
ATOM 2291 O O . LEU A 1 297 ? 14.916 96.399 60.845 1.00 54.32 399 LEU A O 1
ATOM 2296 N N . THR A 1 298 ? 15.286 96.172 63.053 1.00 57.27 400 THR A N 1
ATOM 2297 C CA . THR A 1 298 ? 14.233 97.100 63.454 1.00 58.69 400 THR A CA 1
ATOM 2298 C C . THR A 1 298 ? 14.619 98.561 63.277 1.00 59.35 400 THR A C 1
ATOM 2299 O O . THR A 1 298 ? 15.715 98.964 63.657 1.00 60.72 400 THR A O 1
ATOM 2303 N N . GLU A 1 299 ? 13.712 99.355 62.715 1.00 59.55 401 GLU A N 1
ATOM 2304 C CA . GLU A 1 299 ? 13.978 100.776 62.517 1.00 59.52 401 GLU A CA 1
ATOM 2305 C C . GLU A 1 299 ? 14.163 101.492 63.836 1.00 59.50 401 GLU A C 1
ATOM 2306 O O . GLU A 1 299 ? 13.833 100.958 64.899 1.00 60.16 401 GLU A O 1
ATOM 2312 N N . TYR A 1 300 ? 14.696 102.707 63.755 1.00 59.25 402 TYR A N 1
ATOM 2313 C CA . TYR A 1 300 ? 14.920 103.528 64.935 1.00 59.23 402 TYR A CA 1
ATOM 2314 C C . TYR A 1 300 ? 13.878 104.643 64.941 1.00 60.82 402 TYR A C 1
ATOM 2315 O O . TYR A 1 300 ? 13.818 105.458 64.017 1.00 60.83 402 TYR A O 1
ATOM 2324 N N . PRO A 1 301 ? 13.040 104.684 65.988 1.00 62.35 403 PRO A N 1
ATOM 2325 C CA . PRO A 1 301 ? 11.985 105.691 66.137 1.00 64.05 403 PRO A CA 1
ATOM 2326 C C . PRO A 1 301 ? 12.564 107.095 66.095 1.00 65.47 403 PRO A C 1
ATOM 2327 O O . PRO A 1 301 ? 13.126 107.570 67.081 1.00 64.91 403 PRO A O 1
ATOM 2331 N N . LEU A 1 302 ? 12.424 107.754 64.951 1.00 67.14 404 LEU A N 1
ATOM 2332 C CA . LEU A 1 302 ? 12.946 109.102 64.788 1.00 69.76 404 LEU A CA 1
ATOM 2333 C C . LEU A 1 302 ? 12.356 110.042 65.842 1.00 71.91 404 LEU A C 1
ATOM 2334 O O . LEU A 1 302 ? 12.931 111.083 66.162 1.00 72.84 404 LEU A O 1
ATOM 2339 N N . SER A 1 303 ? 11.207 109.665 66.390 1.00 73.98 405 SER A N 1
ATOM 2340 C CA . SER A 1 303 ? 10.551 110.470 67.411 1.00 75.23 405 SER A CA 1
ATOM 2341 C C . SER A 1 303 ? 11.341 110.411 68.712 1.00 76.48 405 SER A C 1
ATOM 2342 O O . SER A 1 303 ? 11.289 111.330 69.530 1.00 77.05 405 SER A O 1
ATOM 2345 N N . ARG A 1 304 ? 12.070 109.317 68.895 1.00 77.39 406 ARG A N 1
ATOM 2346 C CA . ARG A 1 304 ? 12.873 109.116 70.095 1.00 78.30 406 ARG A CA 1
ATOM 2347 C C . ARG A 1 304 ? 14.064 110.075 70.167 1.00 78.04 406 ARG A C 1
ATOM 2348 O O . ARG A 1 304 ? 14.701 110.209 71.214 1.00 77.61 406 ARG A O 1
ATOM 2356 N N . VAL A 1 305 ? 14.358 110.744 69.058 1.00 78.25 407 VAL A N 1
ATOM 2357 C CA . VAL A 1 305 ? 15.483 111.672 69.007 1.00 78.44 407 VAL A CA 1
ATOM 2358 C C . VAL A 1 305 ? 15.201 113.040 69.623 1.00 78.74 407 VAL A C 1
ATOM 2359 O O . VAL A 1 305 ? 14.471 113.856 69.059 1.00 79.64 407 VAL A O 1
ATOM 2363 N N . ASP A 1 306 ? 15.802 113.281 70.782 1.00 78.46 408 ASP A N 1
ATOM 2364 C CA . ASP A 1 306 ? 15.652 114.540 71.498 1.00 77.71 408 ASP A CA 1
ATOM 2365 C C . ASP A 1 306 ? 15.988 115.721 70.583 1.00 76.87 408 ASP A C 1
ATOM 2366 O O . ASP A 1 306 ? 17.140 115.915 70.207 1.00 76.92 408 ASP A O 1
ATOM 2371 N N . LEU A 1 307 ? 14.976 116.502 70.222 1.00 75.71 409 LEU A N 1
ATOM 2372 C CA . LEU A 1 307 ? 15.166 117.675 69.370 1.00 74.95 409 LEU A CA 1
ATOM 2373 C C . LEU A 1 307 ? 15.818 117.368 68.023 1.00 74.26 409 LEU A C 1
ATOM 2374 O O . LEU A 1 307 ? 16.863 117.931 67.689 1.00 73.36 409 LEU A O 1
ATOM 2379 N N . GLY A 1 308 ? 15.191 116.494 67.244 1.00 73.73 410 GLY A N 1
ATOM 2380 C CA . GLY A 1 308 ? 15.748 116.147 65.949 1.00 73.60 410 GLY A CA 1
ATOM 2381 C C . GLY A 1 308 ? 14.768 116.268 64.798 1.00 73.13 410 GLY A C 1
ATOM 2382 O O . GLY A 1 308 ? 14.647 115.362 63.972 1.00 72.78 410 GLY A O 1
ATOM 2383 N N . ASP A 1 309 ? 14.069 117.394 64.728 1.00 73.11 411 ASP A N 1
ATOM 2384 C CA . ASP A 1 309 ? 13.100 117.592 63.660 1.00 73.27 411 ASP A CA 1
ATOM 2385 C C . ASP A 1 309 ? 13.773 117.912 62.329 1.00 72.59 411 ASP A C 1
ATOM 2386 O O . ASP A 1 309 ? 13.145 117.824 61.274 1.00 72.58 411 ASP A O 1
ATOM 2391 N N . CYS A 1 310 ? 15.054 118.267 62.382 1.00 71.53 412 CYS A N 1
ATOM 2392 C CA . CYS A 1 310 ? 15.810 118.599 61.176 1.00 70.80 412 CYS A CA 1
ATOM 2393 C C . CYS A 1 310 ? 16.138 117.348 60.364 1.00 69.46 412 CYS A C 1
ATOM 2394 O O . CYS A 1 310 ? 16.380 117.416 59.156 1.00 68.84 412 CYS A O 1
ATOM 2397 N N . ILE A 1 311 ? 16.131 116.205 61.039 1.00 68.07 413 ILE A N 1
ATOM 2398 C CA . ILE A 1 311 ? 16.457 114.935 60.403 1.00 66.81 413 ILE A CA 1
ATOM 2399 C C . ILE A 1 311 ? 15.521 114.586 59.252 1.00 66.98 413 ILE A C 1
ATOM 2400 O O . ILE A 1 311 ? 15.964 114.445 58.106 1.00 65.74 413 ILE A O 1
ATOM 2405 N N . GLY A 1 312 ? 14.233 114.438 59.562 1.00 67.89 414 GLY A N 1
ATOM 2406 C CA . GLY A 1 312 ? 13.253 114.114 58.537 1.00 67.99 414 GLY A CA 1
ATOM 2407 C C . GLY A 1 312 ? 13.353 115.094 57.384 1.00 68.68 414 GLY A C 1
ATOM 2408 O O . GLY A 1 312 ? 13.241 114.721 56.217 1.00 67.06 414 GLY A O 1
ATOM 2409 N N . LYS A 1 313 ? 13.594 116.353 57.726 1.00 70.64 415 LYS A N 1
ATOM 2410 C CA . LYS A 1 313 ? 13.720 117.416 56.744 1.00 73.86 415 LYS A CA 1
ATOM 2411 C C . LYS A 1 313 ? 14.890 117.151 55.802 1.00 73.62 415 LYS A C 1
ATOM 2412 O O . LYS A 1 313 ? 14.697 116.714 54.665 1.00 73.38 415 LYS A O 1
ATOM 2418 N N . ASP A 1 314 ? 16.100 117.424 56.291 1.00 73.51 416 ASP A N 1
ATOM 2419 C CA . ASP A 1 314 ? 17.328 117.241 55.521 1.00 73.28 416 ASP A CA 1
ATOM 2420 C C . ASP A 1 314 ? 17.316 115.965 54.694 1.00 71.89 416 ASP A C 1
ATOM 2421 O O . ASP A 1 314 ? 17.715 115.970 53.528 1.00 71.55 416 ASP A O 1
ATOM 2426 N N . ALA A 1 315 ? 16.856 114.878 55.304 1.00 70.60 417 ALA A N 1
ATOM 2427 C CA . ALA A 1 315 ? 16.795 113.584 54.640 1.00 71.15 417 ALA A CA 1
ATOM 2428 C C . ALA A 1 315 ? 16.042 113.643 53.311 1.00 71.45 417 ALA A C 1
ATOM 2429 O O . ALA A 1 315 ? 16.628 113.439 52.242 1.00 70.45 417 ALA A O 1
ATOM 2431 N N . ARG A 1 316 ? 14.742 113.915 53.387 1.00 73.01 418 ARG A N 1
ATOM 2432 C CA . ARG A 1 316 ? 13.899 114.011 52.199 1.00 74.53 418 ARG A CA 1
ATOM 2433 C C . ARG A 1 316 ? 14.497 114.996 51.209 1.00 73.20 418 ARG A C 1
ATOM 2434 O O . ARG A 1 316 ? 14.658 114.685 50.031 1.00 72.84 418 ARG A O 1
ATOM 2442 N N . ASP A 1 317 ? 14.827 116.186 51.692 1.00 72.70 419 ASP A N 1
ATOM 2443 C CA . ASP A 1 317 ? 15.427 117.203 50.843 1.00 73.46 419 ASP A CA 1
ATOM 2444 C C . ASP A 1 317 ? 16.484 116.544 49.966 1.00 72.66 419 ASP A C 1
ATOM 2445 O O . ASP A 1 317 ? 16.405 116.577 48.736 1.00 72.92 419 ASP A O 1
ATOM 2450 N N . ALA A 1 318 ? 17.458 115.915 50.614 1.00 70.95 420 ALA A N 1
ATOM 2451 C CA . ALA A 1 318 ? 18.552 115.262 49.907 1.00 69.76 420 ALA A CA 1
ATOM 2452 C C . ALA A 1 318 ? 18.142 114.069 49.055 1.00 68.33 420 ALA A C 1
ATOM 2453 O O . ALA A 1 318 ? 18.550 113.960 47.902 1.00 66.59 420 ALA A O 1
ATOM 2455 N N . MET A 1 319 ? 17.340 113.177 49.618 1.00 68.25 421 MET A N 1
ATOM 2456 C CA . MET A 1 319 ? 16.916 111.994 48.885 1.00 70.82 421 MET A CA 1
ATOM 2457 C C . MET A 1 319 ? 16.183 112.333 47.588 1.00 72.00 421 MET A C 1
ATOM 2458 O O . MET A 1 319 ? 16.331 111.633 46.578 1.00 72.70 421 MET A O 1
ATOM 2463 N N . ASP A 1 320 ? 15.390 113.397 47.603 1.00 72.70 422 ASP A N 1
ATOM 2464 C CA . ASP A 1 320 ? 14.671 113.781 46.396 1.00 73.79 422 ASP A CA 1
ATOM 2465 C C . ASP A 1 320 ? 15.638 114.376 45.373 1.00 73.00 422 ASP A C 1
ATOM 2466 O O . ASP A 1 320 ? 15.593 114.036 44.189 1.00 73.29 422 ASP A O 1
ATOM 2471 N N . ARG A 1 321 ? 16.522 115.253 45.832 1.00 72.46 423 ARG A N 1
ATOM 2472 C CA . ARG A 1 321 ? 17.497 115.872 44.945 1.00 73.26 423 ARG A CA 1
ATOM 2473 C C . ARG A 1 321 ? 18.296 114.804 44.197 1.00 72.53 423 ARG A C 1
ATOM 2474 O O . ARG A 1 321 ? 18.524 114.914 42.994 1.00 71.81 423 ARG A O 1
ATOM 2482 N N . ILE A 1 322 ? 18.705 113.767 44.922 1.00 71.91 424 ILE A N 1
ATOM 2483 C CA . ILE A 1 322 ? 19.483 112.672 44.353 1.00 71.27 424 ILE A CA 1
ATOM 2484 C C . ILE A 1 322 ? 18.635 111.780 43.453 1.00 70.95 424 ILE A C 1
ATOM 2485 O O . ILE A 1 322 ? 19.064 111.399 42.363 1.00 69.86 424 ILE A O 1
ATOM 2490 N N . PHE A 1 323 ? 17.436 111.444 43.918 1.00 71.45 425 PHE A N 1
ATOM 2491 C CA . PHE A 1 323 ? 16.534 110.595 43.149 1.00 73.09 425 PHE A CA 1
ATOM 2492 C C . PHE A 1 323 ? 16.375 111.133 41.735 1.00 74.07 425 PHE A C 1
ATOM 2493 O O . PHE A 1 323 ? 16.557 110.406 40.759 1.00 73.52 425 PHE A O 1
ATOM 2501 N N . ALA A 1 324 ? 16.035 112.413 41.633 1.00 75.18 426 ALA A N 1
ATOM 2502 C CA . ALA A 1 324 ? 15.866 113.050 40.337 1.00 77.27 426 ALA A CA 1
ATOM 2503 C C . ALA A 1 324 ? 17.176 112.995 39.560 1.00 78.80 426 ALA A C 1
ATOM 2504 O O . ALA A 1 324 ? 17.256 112.372 38.501 1.00 80.01 426 ALA A O 1
ATOM 2506 N N . ARG A 1 325 ? 18.204 113.639 40.102 1.00 79.39 427 ARG A N 1
ATOM 2507 C CA . ARG A 1 325 ? 19.513 113.688 39.463 1.00 80.27 427 ARG A CA 1
ATOM 2508 C C . ARG A 1 325 ? 20.059 112.348 38.982 1.00 81.92 427 ARG A C 1
ATOM 2509 O O . ARG A 1 325 ? 20.882 112.316 38.063 1.00 82.36 427 ARG A O 1
ATOM 2517 N N . ARG A 1 326 ? 19.608 111.238 39.563 1.00 82.99 428 ARG A N 1
ATOM 2518 C CA . ARG A 1 326 ? 20.203 109.964 39.108 1.00 84.36 428 ARG A CA 1
ATOM 2519 C C . ARG A 1 326 ? 19.280 108.753 38.882 1.00 84.04 428 ARG A C 1
ATOM 2520 O O . ARG A 1 326 ? 19.584 107.953 38.002 1.00 83.65 428 ARG A O 1
ATOM 2528 N N . TYR A 1 327 ? 18.193 108.596 39.624 1.00 84.66 429 TYR A N 1
ATOM 2529 C CA . TYR A 1 327 ? 17.359 107.385 39.416 1.00 86.18 429 TYR A CA 1
ATOM 2530 C C . TYR A 1 327 ? 15.964 107.627 38.819 1.00 86.55 429 TYR A C 1
ATOM 2531 O O . TYR A 1 327 ? 15.309 106.660 38.427 1.00 86.00 429 TYR A O 1
ATOM 2540 N N . ASN A 1 328 ? 15.515 108.877 38.746 1.00 87.47 430 ASN A N 1
ATOM 2541 C CA . ASN A 1 328 ? 14.183 109.189 38.224 1.00 88.45 430 ASN A CA 1
ATOM 2542 C C . ASN A 1 328 ? 13.839 108.509 36.895 1.00 88.05 430 ASN A C 1
ATOM 2543 O O . ASN A 1 328 ? 12.676 108.209 36.628 1.00 87.40 430 ASN A O 1
ATOM 2548 N N . ALA A 1 329 ? 14.849 108.264 36.069 1.00 87.45 431 ALA A N 1
ATOM 2549 C CA . ALA A 1 329 ? 14.626 107.645 34.770 1.00 86.43 431 ALA A CA 1
ATOM 2550 C C . ALA A 1 329 ? 14.943 106.152 34.699 1.00 85.87 431 ALA A C 1
ATOM 2551 O O . ALA A 1 329 ? 14.814 105.550 33.635 1.00 86.40 431 ALA A O 1
ATOM 2553 N N . THR A 1 330 ? 15.342 105.541 35.813 1.00 84.77 432 THR A N 1
ATOM 2554 C CA . THR A 1 330 ? 15.676 104.116 35.776 1.00 82.81 432 THR A CA 1
ATOM 2555 C C . THR A 1 330 ? 15.133 103.264 36.922 1.00 81.64 432 THR A C 1
ATOM 2556 O O . THR A 1 330 ? 14.993 102.045 36.786 1.00 80.63 432 THR A O 1
ATOM 2560 N N . HIS A 1 331 ? 14.830 103.897 38.048 1.00 80.38 433 HIS A N 1
ATOM 2561 C CA . HIS A 1 331 ? 14.340 103.161 39.203 1.00 79.41 433 HIS A CA 1
ATOM 2562 C C . HIS A 1 331 ? 13.066 103.739 39.796 1.00 78.82 433 HIS A C 1
ATOM 2563 O O . HIS A 1 331 ? 12.557 104.762 39.342 1.00 78.39 433 HIS A O 1
ATOM 2570 N N . ILE A 1 332 ? 12.561 103.067 40.824 1.00 78.42 434 ILE A N 1
ATOM 2571 C CA . ILE A 1 332 ? 11.345 103.490 41.498 1.00 77.88 434 ILE A CA 1
ATOM 2572 C C . ILE A 1 332 ? 11.497 103.359 43.006 1.00 77.09 434 ILE A C 1
ATOM 2573 O O . ILE A 1 332 ? 11.979 102.338 43.500 1.00 77.46 434 ILE A O 1
ATOM 2578 N N . LYS A 1 333 ? 11.078 104.387 43.735 1.00 75.86 435 LYS A N 1
ATOM 2579 C CA . LYS A 1 333 ? 11.150 104.355 45.188 1.00 75.54 435 LYS A CA 1
ATOM 2580 C C . LYS A 1 333 ? 10.229 103.254 45.691 1.00 75.62 435 LYS A C 1
ATOM 2581 O O . LYS A 1 333 ? 9.222 102.934 45.058 1.00 75.58 435 LYS A O 1
ATOM 2587 N N . VAL A 1 334 ? 10.583 102.671 46.828 1.00 75.71 436 VAL A N 1
ATOM 2588 C CA . VAL A 1 334 ? 9.782 101.616 47.417 1.00 76.20 436 VAL A CA 1
ATOM 2589 C C . VAL A 1 334 ? 9.507 101.965 48.868 1.00 77.48 436 VAL A C 1
ATOM 2590 O O . VAL A 1 334 ? 10.413 101.960 49.707 1.00 78.27 436 VAL A O 1
ATOM 2594 N N . GLY A 1 335 ? 8.249 102.283 49.154 1.00 77.91 437 GLY A N 1
ATOM 2595 C CA . GLY A 1 335 ? 7.863 102.637 50.506 1.00 78.52 437 GLY A CA 1
ATOM 2596 C C . GLY A 1 335 ? 8.399 103.993 50.913 1.00 79.19 437 GLY A C 1
ATOM 2597 O O . GLY A 1 335 ? 9.070 104.671 50.128 1.00 78.36 437 GLY A O 1
ATOM 2598 N N . GLN A 1 336 ? 8.098 104.398 52.142 1.00 80.33 438 GLN A N 1
ATOM 2599 C CA . GLN A 1 336 ? 8.570 105.680 52.641 1.00 81.63 438 GLN A CA 1
ATOM 2600 C C . GLN A 1 336 ? 9.900 105.479 53.361 1.00 80.57 438 GLN A C 1
ATOM 2601 O O . GLN A 1 336 ? 10.155 104.414 53.925 1.00 80.42 438 GLN A O 1
ATOM 2607 N N . PRO A 1 337 ? 10.767 106.503 53.343 1.00 79.18 439 PRO A N 1
ATOM 2608 C CA . PRO A 1 337 ? 12.083 106.462 53.984 1.00 77.27 439 PRO A CA 1
ATOM 2609 C C . PRO A 1 337 ? 12.099 105.768 55.344 1.00 75.25 439 PRO A C 1
ATOM 2610 O O . PRO A 1 337 ? 11.168 105.909 56.140 1.00 74.98 439 PRO A O 1
ATOM 2614 N N . GLN A 1 338 ? 13.164 105.009 55.593 1.00 72.61 440 GLN A N 1
ATOM 2615 C CA . GLN A 1 338 ? 13.334 104.293 56.857 1.00 69.61 440 GLN A CA 1
ATOM 2616 C C . GLN A 1 338 ? 14.528 104.875 57.613 1.00 66.80 440 GLN A C 1
ATOM 2617 O O . GLN A 1 338 ? 15.381 105.552 57.028 1.00 66.01 440 GLN A O 1
ATOM 2623 N N . TYR A 1 339 ? 14.586 104.619 58.912 1.00 63.81 441 TYR A N 1
ATOM 2624 C CA . TYR A 1 339 ? 15.687 105.123 59.714 1.00 61.42 441 TYR A CA 1
ATOM 2625 C C . TYR A 1 339 ? 16.257 104.025 60.589 1.00 59.01 441 TYR A C 1
ATOM 2626 O O . TYR A 1 339 ? 15.522 103.313 61.281 1.00 57.77 441 TYR A O 1
ATOM 2635 N N . TYR A 1 340 ? 17.580 103.892 60.548 1.00 55.99 442 TYR A N 1
ATOM 2636 C CA . TYR A 1 340 ? 18.265 102.872 61.328 1.00 52.64 442 TYR A CA 1
ATOM 2637 C C . TYR A 1 340 ? 19.444 103.396 62.118 1.00 51.00 442 TYR A C 1
ATOM 2638 O O . TYR A 1 340 ? 20.167 104.279 61.664 1.00 49.86 442 TYR A O 1
ATOM 2647 N N . GLN A 1 341 ? 19.629 102.839 63.308 1.00 50.08 443 GLN A N 1
ATOM 2648 C CA . GLN A 1 341 ? 20.743 103.222 64.165 1.00 50.47 443 GLN A CA 1
ATOM 2649 C C . GLN A 1 341 ? 21.916 102.264 63.891 1.00 48.06 443 GLN A C 1
ATOM 2650 O O . GLN A 1 341 ? 21.807 101.070 64.151 1.00 45.99 443 GLN A O 1
ATOM 2656 N N . ALA A 1 342 ? 23.023 102.782 63.355 1.00 45.96 444 ALA A N 1
ATOM 2657 C CA . ALA A 1 342 ? 24.188 101.936 63.062 1.00 44.18 444 ALA A CA 1
ATOM 2658 C C . ALA A 1 342 ? 25.236 101.981 64.172 1.00 41.93 444 ALA A C 1
ATOM 2659 O O . ALA A 1 342 ? 25.331 102.956 64.922 1.00 41.46 444 ALA A O 1
ATOM 2661 N N . ASN A 1 343 ? 26.024 100.918 64.278 1.00 40.84 445 ASN A N 1
ATOM 2662 C CA . ASN A 1 343 ? 27.085 100.879 65.283 1.00 39.73 445 ASN A CA 1
ATOM 2663 C C . ASN A 1 343 ? 27.999 102.070 65.050 1.00 37.49 445 ASN A C 1
ATOM 2664 O O . ASN A 1 343 ? 28.306 102.411 63.909 1.00 36.00 445 ASN A O 1
ATOM 2669 N N . GLY A 1 344 ? 28.423 102.703 66.133 1.00 36.31 446 GLY A N 1
ATOM 2670 C CA . GLY A 1 344 ? 29.279 103.868 66.009 1.00 38.85 446 GLY A CA 1
ATOM 2671 C C . GLY A 1 344 ? 28.476 105.132 66.265 1.00 38.63 446 GLY A C 1
ATOM 2672 O O . GLY A 1 344 ? 29.027 106.223 66.395 1.00 37.36 446 GLY A O 1
ATOM 2673 N N . GLY A 1 345 ? 27.157 104.980 66.326 1.00 40.10 447 GLY A N 1
ATOM 2674 C CA . GLY A 1 345 ? 26.306 106.123 66.586 1.00 40.80 447 GLY A CA 1
ATOM 2675 C C . GLY A 1 345 ? 25.945 106.905 65.342 1.00 41.05 447 GLY A C 1
ATOM 2676 O O . GLY A 1 345 ? 25.777 108.122 65.406 1.00 41.97 447 GLY A O 1
ATOM 2677 N N . PHE A 1 346 ? 25.835 106.227 64.208 1.00 40.49 448 PHE A N 1
ATOM 2678 C CA . PHE A 1 346 ? 25.463 106.922 62.986 1.00 43.00 448 PHE A CA 1
ATOM 2679 C C . PHE A 1 346 ? 24.013 106.625 62.643 1.00 44.17 448 PHE A C 1
ATOM 2680 O O . PHE A 1 346 ? 23.594 105.466 62.633 1.00 44.67 448 PHE A O 1
ATOM 2688 N N . LEU A 1 347 ? 23.247 107.679 62.376 1.00 45.29 449 LEU A N 1
ATOM 2689 C CA . LEU A 1 347 ? 21.840 107.519 62.030 1.00 45.82 449 LEU A CA 1
ATOM 2690 C C . LEU A 1 347 ? 21.700 107.463 60.528 1.00 44.73 449 LEU A C 1
ATOM 2691 O O . LEU A 1 347 ? 22.102 108.385 59.820 1.00 45.49 449 LEU A O 1
ATOM 2696 N N . ILE A 1 348 ? 21.117 106.376 60.044 1.00 44.50 450 ILE A N 1
ATOM 2697 C CA . ILE A 1 348 ? 20.956 106.199 58.614 1.00 46.17 450 ILE A CA 1
ATOM 2698 C C . ILE A 1 348 ? 19.521 106.323 58.113 1.00 47.26 450 ILE A C 1
ATOM 2699 O O . ILE A 1 348 ? 18.638 105.557 58.486 1.00 45.49 450 ILE A O 1
ATOM 2704 N N . ALA A 1 349 ? 19.315 107.333 57.267 1.00 47.45 451 ALA A N 1
ATOM 2705 C CA . ALA A 1 349 ? 18.059 107.537 56.591 1.00 48.53 451 ALA A CA 1
ATOM 2706 C C . ALA A 1 349 ? 18.180 106.765 55.284 1.00 49.04 451 ALA A C 1
ATOM 2707 O O . ALA A 1 349 ? 19.043 107.060 54.451 1.00 47.80 451 ALA A O 1
ATOM 2709 N N . TYR A 1 350 ? 17.322 105.775 55.069 1.00 50.86 452 TYR A N 1
ATOM 2710 C CA . TYR A 1 350 ? 17.431 104.958 53.869 1.00 52.92 452 TYR A CA 1
ATOM 2711 C C . TYR A 1 350 ? 16.173 104.941 53.018 1.00 53.55 452 TYR A C 1
ATOM 2712 O O . TYR A 1 350 ? 15.062 104.806 53.534 1.00 54.69 452 TYR A O 1
ATOM 2721 N N . GLN A 1 351 ? 16.368 105.065 51.709 1.00 54.24 453 GLN A N 1
ATOM 2722 C CA . GLN A 1 351 ? 15.266 105.053 50.744 1.00 53.61 453 GLN A CA 1
ATOM 2723 C C . GLN A 1 351 ? 15.447 103.948 49.698 1.00 52.21 453 GLN A C 1
ATOM 2724 O O . GLN A 1 351 ? 16.200 104.102 48.741 1.00 52.58 453 GLN A O 1
ATOM 2730 N N . PRO A 1 352 ? 14.754 102.814 49.874 1.00 51.87 454 PRO A N 1
ATOM 2731 C CA . PRO A 1 352 ? 14.837 101.683 48.944 1.00 54.18 454 PRO A CA 1
ATOM 2732 C C . PRO A 1 352 ? 14.498 102.063 47.499 1.00 56.43 454 PRO A C 1
ATOM 2733 O O . PRO A 1 352 ? 13.704 102.970 47.249 1.00 57.72 454 PRO A O 1
ATOM 2737 N N . LEU A 1 353 ? 15.096 101.366 46.545 1.00 58.65 455 LEU A N 1
ATOM 2738 C CA . LEU A 1 353 ? 14.821 101.655 45.149 1.00 61.79 455 LEU A CA 1
ATOM 2739 C C . LEU A 1 353 ? 14.485 100.372 44.422 1.00 64.04 455 LEU A C 1
ATOM 2740 O O . LEU A 1 353 ? 14.215 99.346 45.052 1.00 64.09 455 LEU A O 1
ATOM 2745 N N . LEU A 1 354 ? 14.500 100.432 43.096 1.00 67.19 456 LEU A N 1
ATOM 2746 C CA . LEU A 1 354 ? 14.199 99.265 42.280 1.00 69.98 456 LEU A CA 1
ATOM 2747 C C . LEU A 1 354 ? 14.255 99.590 40.798 1.00 71.58 456 LEU A C 1
ATOM 2748 O O . LEU A 1 354 ? 13.557 100.483 40.324 1.00 72.51 456 LEU A O 1
ATOM 2753 N N . SER A 1 355 ? 15.096 98.862 40.071 1.00 73.76 457 SER A N 1
ATOM 2754 C CA . SER A 1 355 ? 15.225 99.076 38.638 1.00 76.19 457 SER A CA 1
ATOM 2755 C C . SER A 1 355 ? 13.871 98.776 38.012 1.00 77.47 457 SER A C 1
ATOM 2756 O O . SER A 1 355 ? 13.258 97.750 38.314 1.00 77.15 457 SER A O 1
ATOM 2759 N N . ASN A 1 356 ? 13.402 99.677 37.154 1.00 78.91 458 ASN A N 1
ATOM 2760 C CA . ASN A 1 356 ? 12.116 99.500 36.492 1.00 80.65 458 ASN A CA 1
ATOM 2761 C C . ASN A 1 356 ? 11.973 98.057 36.016 1.00 82.42 458 ASN A C 1
ATOM 2762 O O . ASN A 1 356 ? 10.926 97.429 36.203 1.00 83.08 458 ASN A O 1
ATOM 2767 N N . THR A 1 357 ? 13.041 97.544 35.408 1.00 83.51 459 THR A N 1
ATOM 2768 C CA . THR A 1 357 ? 13.092 96.180 34.884 1.00 84.21 459 THR A CA 1
ATOM 2769 C C . THR A 1 357 ? 12.234 95.194 35.677 1.00 84.45 459 THR A C 1
ATOM 2770 O O . THR A 1 357 ? 12.508 94.909 36.844 1.00 84.76 459 THR A O 1
ATOM 2774 N N . VAL A 1 390 ? 13.090 109.390 74.816 1.00 79.10 492 VAL A N 1
ATOM 2775 C CA . VAL A 1 390 ? 13.844 110.509 74.264 1.00 79.70 492 VAL A CA 1
ATOM 2776 C C . VAL A 1 390 ? 15.273 110.550 74.799 1.00 79.04 492 VAL A C 1
ATOM 2777 O O . VAL A 1 390 ? 15.495 110.637 76.006 1.00 79.65 492 VAL A O 1
ATOM 2781 N N . GLU A 1 391 ? 16.236 110.493 73.883 1.00 77.94 493 GLU A N 1
ATOM 2782 C CA . GLU A 1 391 ? 17.654 110.505 74.235 1.00 76.69 493 GLU A CA 1
ATOM 2783 C C . GLU A 1 391 ? 18.488 111.125 73.110 1.00 74.06 493 GLU A C 1
ATOM 2784 O O . GLU A 1 391 ? 17.978 111.386 72.021 1.00 73.79 493 GLU A O 1
ATOM 2790 N N . ARG A 1 392 ? 19.768 111.366 73.386 1.00 70.99 494 ARG A N 1
ATOM 2791 C CA . ARG A 1 392 ? 20.688 111.920 72.390 1.00 67.81 494 ARG A CA 1
ATOM 2792 C C . ARG A 1 392 ? 21.619 110.816 71.888 1.00 65.71 494 ARG A C 1
ATOM 2793 O O . ARG A 1 392 ? 22.163 110.039 72.678 1.00 63.97 494 ARG A O 1
ATOM 2801 N N . ILE A 1 393 ? 21.791 110.742 70.572 1.00 63.06 495 ILE A N 1
ATOM 2802 C CA . ILE A 1 393 ? 22.675 109.742 69.990 1.00 59.83 495 ILE A CA 1
ATOM 2803 C C . ILE A 1 393 ? 24.111 110.218 70.114 1.00 57.67 495 ILE A C 1
ATOM 2804 O O . ILE A 1 393 ? 24.417 111.376 69.831 1.00 57.70 495 ILE A O 1
ATOM 2809 N N . LYS A 1 394 ? 24.988 109.321 70.540 1.00 55.00 496 LYS A N 1
ATOM 2810 C CA . LYS A 1 394 ? 26.401 109.649 70.684 1.00 52.95 496 LYS A CA 1
ATOM 2811 C C . LYS A 1 394 ? 27.173 109.028 69.517 1.00 49.93 496 LYS A C 1
ATOM 2812 O O . LYS A 1 394 ? 27.069 107.827 69.263 1.00 50.55 496 LYS A O 1
ATOM 2818 N N . THR A 1 395 ? 27.935 109.847 68.805 1.00 46.28 497 THR A N 1
ATOM 2819 C CA . THR A 1 395 ? 28.699 109.352 67.665 1.00 44.27 497 THR A CA 1
ATOM 2820 C C . THR A 1 395 ? 30.211 109.341 67.884 1.00 43.07 497 THR A C 1
ATOM 2821 O O . THR A 1 395 ? 30.778 110.317 68.372 1.00 42.29 497 THR A O 1
ATOM 2825 N N . THR A 1 396 ? 30.856 108.232 67.514 1.00 40.42 498 THR A N 1
ATOM 2826 C CA . THR A 1 396 ? 32.311 108.116 67.646 1.00 39.39 498 THR A CA 1
ATOM 2827 C C . THR A 1 396 ? 33.015 109.038 66.643 1.00 38.41 498 THR A C 1
ATOM 2828 O O . THR A 1 396 ? 32.492 109.297 65.556 1.00 38.33 498 THR A O 1
ATOM 2832 N N . SER A 1 397 ? 34.195 109.535 66.998 1.00 36.84 499 SER A N 1
ATOM 2833 C CA . SER A 1 397 ? 34.940 110.401 66.082 1.00 37.19 499 SER A CA 1
ATOM 2834 C C . SER A 1 397 ? 35.780 109.632 65.062 1.00 36.81 499 SER A C 1
ATOM 2835 O O . SER A 1 397 ? 36.508 110.241 64.278 1.00 38.15 499 SER A O 1
ATOM 2838 N N . SER A 1 398 ? 35.698 108.307 65.069 1.00 34.45 500 SER A N 1
ATOM 2839 C CA . SER A 1 398 ? 36.476 107.513 64.120 1.00 33.34 500 SER A CA 1
ATOM 2840 C C . SER A 1 398 ? 35.638 106.600 63.233 1.00 31.27 500 SER A C 1
ATOM 2841 O O . SER A 1 398 ? 34.969 105.692 63.713 1.00 33.08 500 SER A O 1
ATOM 2844 N N . ILE A 1 399 ? 35.702 106.826 61.921 1.00 28.59 501 ILE A N 1
ATOM 2845 C CA . ILE A 1 399 ? 34.937 106.026 60.964 1.00 27.48 501 ILE A CA 1
ATOM 2846 C C . ILE A 1 399 ? 35.727 104.817 60.501 1.00 26.77 501 ILE A C 1
ATOM 2847 O O . ILE A 1 399 ? 35.213 103.974 59.773 1.00 25.88 501 ILE A O 1
ATOM 2852 N N . GLU A 1 400 ? 36.976 104.724 60.943 1.00 28.54 502 GLU A N 1
ATOM 2853 C CA . GLU A 1 400 ? 37.847 103.638 60.508 1.00 30.16 502 GLU A CA 1
ATOM 2854 C C . GLU A 1 400 ? 37.312 102.208 60.617 1.00 29.51 502 GLU A C 1
ATOM 2855 O O . GLU A 1 400 ? 37.482 101.420 59.688 1.00 28.90 502 GLU A O 1
ATOM 2861 N N . PHE A 1 401 ? 36.660 101.862 61.729 1.00 27.68 503 PHE A N 1
ATOM 2862 C CA . PHE A 1 401 ? 36.125 100.509 61.880 1.00 26.25 503 PHE A CA 1
ATOM 2863 C C . PHE A 1 401 ? 35.240 100.108 60.700 1.00 25.57 503 PHE A C 1
ATOM 2864 O O . PHE A 1 401 ? 35.341 98.997 60.186 1.00 27.25 503 PHE A O 1
ATOM 2872 N N . ALA A 1 402 ? 34.376 101.020 60.261 1.00 26.79 504 ALA A N 1
ATOM 2873 C CA . ALA A 1 402 ? 33.452 100.746 59.168 1.00 25.21 504 ALA A CA 1
ATOM 2874 C C . ALA A 1 402 ? 34.120 100.648 57.794 1.00 25.83 504 ALA A C 1
ATOM 2875 O O . ALA A 1 402 ? 33.591 100.005 56.882 1.00 27.19 504 ALA A O 1
ATOM 2877 N N . ARG A 1 403 ? 35.272 101.295 57.630 1.00 27.03 505 ARG A N 1
ATOM 2878 C CA . ARG A 1 403 ? 35.966 101.223 56.352 1.00 27.65 505 ARG A CA 1
ATOM 2879 C C . ARG A 1 403 ? 36.760 99.919 56.310 1.00 29.18 505 ARG A C 1
ATOM 2880 O O . ARG A 1 403 ? 36.877 99.277 55.259 1.00 28.05 505 ARG A O 1
ATOM 2888 N N . LEU A 1 404 ? 37.286 99.520 57.468 1.00 29.56 506 LEU A N 1
ATOM 2889 C CA . LEU A 1 404 ? 38.017 98.263 57.561 1.00 29.94 506 LEU A CA 1
ATOM 2890 C C . LEU A 1 404 ? 36.989 97.202 57.263 1.00 29.43 506 LEU A C 1
ATOM 2891 O O . LEU A 1 404 ? 37.255 96.233 56.547 1.00 29.84 506 LEU A O 1
ATOM 2896 N N . GLN A 1 405 ? 35.795 97.398 57.810 1.00 29.70 507 GLN A N 1
ATOM 2897 C CA . GLN A 1 405 ? 34.731 96.429 57.599 1.00 29.96 507 GLN A CA 1
ATOM 2898 C C . GLN A 1 405 ? 34.479 96.286 56.102 1.00 29.67 507 GLN A C 1
ATOM 2899 O O . GLN A 1 405 ? 34.477 95.188 55.547 1.00 30.65 507 GLN A O 1
ATOM 2905 N N . PHE A 1 406 ? 34.267 97.418 55.447 1.00 31.42 508 PHE A N 1
ATOM 2906 C CA . PHE A 1 406 ? 34.020 97.413 54.013 1.00 29.72 508 PHE A CA 1
ATOM 2907 C C . PHE A 1 406 ? 35.167 96.737 53.271 1.00 28.23 508 PHE A C 1
ATOM 2908 O O . PHE A 1 406 ? 34.947 95.913 52.388 1.00 27.49 508 PHE A O 1
ATOM 2916 N N . THR A 1 407 ? 36.398 97.092 53.638 1.00 28.32 509 THR A N 1
ATOM 2917 C CA . THR A 1 407 ? 37.565 96.550 52.943 1.00 26.81 509 THR A CA 1
ATOM 2918 C C . THR A 1 407 ? 37.695 95.068 53.144 1.00 25.33 509 THR A C 1
ATOM 2919 O O . THR A 1 407 ? 37.910 94.308 52.208 1.00 24.24 509 THR A O 1
ATOM 2923 N N . TYR A 1 408 ? 37.559 94.654 54.392 1.00 27.82 510 TYR A N 1
ATOM 2924 C CA . TYR A 1 408 ? 37.639 93.250 54.700 1.00 26.47 510 TYR A CA 1
ATOM 2925 C C . TYR A 1 408 ? 36.555 92.480 53.956 1.00 25.30 510 TYR A C 1
ATOM 2926 O O . TYR A 1 408 ? 36.836 91.484 53.284 1.00 27.59 510 TYR A O 1
ATOM 2935 N N . ASN A 1 409 ? 35.315 92.944 54.066 1.00 25.74 511 ASN A N 1
ATOM 2936 C CA . ASN A 1 409 ? 34.201 92.255 53.416 1.00 26.70 511 ASN A CA 1
ATOM 2937 C C . ASN A 1 409 ? 34.404 92.102 51.925 1.00 27.76 511 ASN A C 1
ATOM 2938 O O . ASN A 1 409 ? 34.150 91.042 51.356 1.00 27.78 511 ASN A O 1
ATOM 2943 N N . HIS A 1 410 ? 34.878 93.165 51.284 1.00 29.49 512 HIS A N 1
ATOM 2944 C CA . HIS A 1 410 ? 35.091 93.114 49.849 1.00 28.48 512 HIS A CA 1
ATOM 2945 C C . HIS A 1 410 ? 36.146 92.070 49.471 1.00 25.80 512 HIS A C 1
ATOM 2946 O O . HIS A 1 410 ? 35.939 91.284 48.560 1.00 27.15 512 HIS A O 1
ATOM 2953 N N . ILE A 1 411 ? 37.273 92.047 50.172 1.00 24.68 513 ILE A N 1
ATOM 2954 C CA . ILE A 1 411 ? 38.319 91.069 49.859 1.00 26.27 513 ILE A CA 1
ATOM 2955 C C . ILE A 1 411 ? 37.854 89.645 50.191 1.00 27.44 513 ILE A C 1
ATOM 2956 O O . ILE A 1 411 ? 38.057 88.698 49.409 1.00 26.24 513 ILE A O 1
ATOM 2961 N N . GLN A 1 412 ? 37.216 89.500 51.354 1.00 28.55 514 GLN A N 1
ATOM 2962 C CA . GLN A 1 412 ? 36.718 88.196 51.788 1.00 28.40 514 GLN A CA 1
ATOM 2963 C C . GLN A 1 412 ? 35.794 87.591 50.748 1.00 27.73 514 GLN A C 1
ATOM 2964 O O . GLN A 1 412 ? 35.954 86.442 50.339 1.00 27.37 514 GLN A O 1
ATOM 2970 N N . ARG A 1 413 ? 34.813 88.378 50.324 1.00 31.93 515 ARG A N 1
ATOM 2971 C CA . ARG A 1 413 ? 33.849 87.934 49.319 1.00 33.43 515 ARG A CA 1
ATOM 2972 C C . ARG A 1 413 ? 34.599 87.407 48.096 1.00 31.66 515 ARG A C 1
ATOM 2973 O O . ARG A 1 413 ? 34.295 86.343 47.558 1.00 28.98 515 ARG A O 1
ATOM 2981 N N . HIS A 1 414 ? 35.601 88.163 47.638 1.00 31.25 516 HIS A N 1
ATOM 2982 C CA . HIS A 1 414 ? 36.368 87.780 46.462 1.00 29.26 516 HIS A CA 1
ATOM 2983 C C . HIS A 1 414 ? 37.192 86.501 46.626 1.00 26.65 516 HIS A C 1
ATOM 2984 O O . HIS A 1 414 ? 37.106 85.629 45.774 1.00 27.23 516 HIS A O 1
ATOM 2991 N N . VAL A 1 415 ? 37.999 86.376 47.674 1.00 28.19 517 VAL A N 1
ATOM 2992 C CA . VAL A 1 415 ? 38.787 85.158 47.781 1.00 29.01 517 VAL A CA 1
ATOM 2993 C C . VAL A 1 415 ? 37.890 83.950 47.983 1.00 29.23 517 VAL A C 1
ATOM 2994 O O . VAL A 1 415 ? 38.117 82.897 47.372 1.00 29.57 517 VAL A O 1
ATOM 2998 N N . ASN A 1 416 ? 36.855 84.082 48.813 1.00 31.31 518 ASN A N 1
ATOM 2999 C CA . ASN A 1 416 ? 35.981 82.928 49.021 1.00 30.57 518 ASN A CA 1
ATOM 3000 C C . ASN A 1 416 ? 35.341 82.511 47.726 1.00 30.67 518 ASN A C 1
ATOM 3001 O O . ASN A 1 416 ? 35.310 81.331 47.395 1.00 33.28 518 ASN A O 1
ATOM 3006 N N . ASP A 1 417 ? 34.869 83.486 46.964 1.00 30.57 519 ASP A N 1
ATOM 3007 C CA . ASP A 1 417 ? 34.229 83.179 45.695 1.00 31.37 519 ASP A CA 1
ATOM 3008 C C . ASP A 1 417 ? 35.177 82.421 44.747 1.00 29.39 519 ASP A C 1
ATOM 3009 O O . ASP A 1 417 ? 34.844 81.347 44.247 1.00 29.24 519 ASP A O 1
ATOM 3014 N N . MET A 1 418 ? 36.354 82.989 44.505 1.00 29.81 520 MET A N 1
ATOM 3015 C CA . MET A 1 418 ? 37.333 82.378 43.607 1.00 30.24 520 MET A CA 1
ATOM 3016 C C . MET A 1 418 ? 37.931 81.054 44.116 1.00 29.15 520 MET A C 1
ATOM 3017 O O . MET A 1 418 ? 37.989 80.076 43.377 1.00 30.54 520 MET A O 1
ATOM 3022 N N . LEU A 1 419 ? 38.381 81.012 45.364 1.00 29.72 521 LEU A N 1
ATOM 3023 C CA . LEU A 1 419 ? 38.937 79.763 45.882 1.00 29.17 521 LEU A CA 1
ATOM 3024 C C . LEU A 1 419 ? 37.856 78.695 45.947 1.00 30.37 521 LEU A C 1
ATOM 3025 O O . LEU A 1 419 ? 38.146 77.499 45.862 1.00 30.02 521 LEU A O 1
ATOM 3030 N N . GLY A 1 420 ? 36.599 79.129 46.066 1.00 29.69 522 GLY A N 1
ATOM 3031 C CA . GLY A 1 420 ? 35.512 78.170 46.102 1.00 27.01 522 GLY A CA 1
ATOM 3032 C C . GLY A 1 420 ? 35.398 77.564 44.723 1.00 25.69 522 GLY A C 1
ATOM 3033 O O . GLY A 1 420 ? 35.240 76.357 44.561 1.00 25.51 522 GLY A O 1
ATOM 3034 N N . ARG A 1 421 ? 35.500 78.400 43.697 1.00 26.80 523 ARG A N 1
ATOM 3035 C CA . ARG A 1 421 ? 35.408 77.865 42.339 1.00 25.72 523 ARG A CA 1
ATOM 3036 C C . ARG A 1 421 ? 36.580 76.922 42.114 1.00 23.25 523 ARG A C 1
ATOM 3037 O O . ARG A 1 421 ? 36.447 75.888 41.464 1.00 24.35 523 ARG A O 1
ATOM 3045 N N . VAL A 1 422 ? 37.739 77.260 42.660 1.00 22.38 524 VAL A N 1
ATOM 3046 C CA . VAL A 1 422 ? 38.879 76.369 42.473 1.00 24.65 524 VAL A CA 1
ATOM 3047 C C . VAL A 1 422 ? 38.603 75.001 43.120 1.00 24.40 524 VAL A C 1
ATOM 3048 O O . VAL A 1 422 ? 38.854 73.959 42.527 1.00 24.76 524 VAL A O 1
ATOM 3052 N N . ALA A 1 423 ? 38.064 75.021 44.333 1.00 25.99 525 ALA A N 1
ATOM 3053 C CA . ALA A 1 423 ? 37.755 73.779 45.057 1.00 26.24 525 ALA A CA 1
ATOM 3054 C C . ALA A 1 423 ? 36.797 72.914 44.271 1.00 24.97 525 ALA A C 1
ATOM 3055 O O . ALA A 1 423 ? 36.953 71.708 44.182 1.00 26.98 525 ALA A O 1
ATOM 3057 N N . ILE A 1 424 ? 35.795 73.547 43.680 1.00 28.08 526 ILE A N 1
ATOM 3058 C CA . ILE A 1 424 ? 34.804 72.829 42.909 1.00 23.35 526 ILE A CA 1
ATOM 3059 C C . ILE A 1 424 ? 35.383 72.213 41.658 1.00 24.86 526 ILE A C 1
ATOM 3060 O O . ILE A 1 424 ? 35.106 71.056 41.334 1.00 25.21 526 ILE A O 1
ATOM 3065 N N . ALA A 1 425 ? 36.188 72.989 40.940 1.00 27.29 527 ALA A N 1
ATOM 3066 C CA . ALA A 1 425 ? 36.793 72.508 39.701 1.00 23.72 527 ALA A CA 1
ATOM 3067 C C . ALA A 1 425 ? 37.786 71.382 40.016 1.00 21.38 527 ALA A C 1
ATOM 3068 O O . ALA A 1 425 ? 37.943 70.444 39.251 1.00 21.73 527 ALA A O 1
ATOM 3070 N N . TRP A 1 426 ? 38.449 71.488 41.156 1.00 23.15 528 TRP A N 1
ATOM 3071 C CA . TRP A 1 426 ? 39.399 70.454 41.540 1.00 27.80 528 TRP A CA 1
ATOM 3072 C C . TRP A 1 426 ? 38.688 69.126 41.755 1.00 25.49 528 TRP A C 1
ATOM 3073 O O . TRP A 1 426 ? 39.151 68.079 41.305 1.00 24.15 528 TRP A O 1
ATOM 3084 N N . CYS A 1 427 ? 37.539 69.184 42.420 1.00 30.39 529 CYS A N 1
ATOM 3085 C CA . CYS A 1 427 ? 36.746 67.984 42.704 1.00 30.47 529 CYS A CA 1
ATOM 3086 C C . CYS A 1 427 ? 36.232 67.403 41.407 1.00 31.09 529 CYS A C 1
ATOM 3087 O O . CYS A 1 427 ? 36.248 66.189 41.203 1.00 32.57 529 CYS A O 1
ATOM 3090 N N . GLU A 1 428 ? 35.777 68.273 40.512 1.00 32.99 530 GLU A N 1
ATOM 3091 C CA . GLU A 1 428 ? 35.284 67.798 39.225 1.00 32.61 530 GLU A CA 1
ATOM 3092 C C . GLU A 1 428 ? 36.403 67.099 38.461 1.00 30.58 530 GLU A C 1
ATOM 3093 O O . GLU A 1 428 ? 36.213 66.003 37.933 1.00 31.28 530 GLU A O 1
ATOM 3099 N N . LEU A 1 429 ? 37.570 67.732 38.414 1.00 30.29 531 LEU A N 1
ATOM 3100 C CA . LEU A 1 429 ? 38.718 67.157 37.715 1.00 28.38 531 LEU A CA 1
ATOM 3101 C C . LEU A 1 429 ? 39.121 65.783 38.253 1.00 27.18 531 LEU A C 1
ATOM 3102 O O . LEU A 1 429 ? 39.420 64.880 37.482 1.00 26.52 531 LEU A O 1
ATOM 3107 N N . GLN A 1 430 ? 39.137 65.642 39.578 1.00 28.76 532 GLN A N 1
ATOM 3108 C CA . GLN A 1 430 ? 39.495 64.375 40.216 1.00 28.16 532 GLN A CA 1
ATOM 3109 C C . GLN A 1 430 ? 38.515 63.283 39.817 1.00 27.87 532 GLN A C 1
ATOM 3110 O O . GLN A 1 430 ? 38.925 62.166 39.482 1.00 27.05 532 GLN A O 1
ATOM 3116 N N . ASN A 1 431 ? 37.222 63.611 39.836 1.00 27.63 533 ASN A N 1
ATOM 3117 C CA . ASN A 1 431 ? 36.193 62.636 39.476 1.00 28.68 533 ASN A CA 1
ATOM 3118 C C . ASN A 1 431 ? 36.342 62.221 38.015 1.00 30.46 533 ASN A C 1
ATOM 3119 O O . ASN A 1 431 ? 36.232 61.036 37.649 1.00 26.52 533 ASN A O 1
ATOM 3124 N N . HIS A 1 432 ? 36.603 63.226 37.181 1.00 33.65 534 HIS A N 1
ATOM 3125 C CA . HIS A 1 432 ? 36.779 63.074 35.741 1.00 31.56 534 HIS A CA 1
ATOM 3126 C C . HIS A 1 432 ? 37.951 62.137 35.432 1.00 28.00 534 HIS A C 1
ATOM 3127 O O . HIS A 1 432 ? 37.855 61.243 34.606 1.00 28.14 534 HIS A O 1
ATOM 3134 N N . GLU A 1 433 ? 39.062 62.365 36.114 1.00 30.99 535 GLU A N 1
ATOM 3135 C CA . GLU A 1 433 ? 40.285 61.581 35.931 1.00 33.08 535 GLU A CA 1
ATOM 3136 C C . GLU A 1 433 ? 40.115 60.089 36.181 1.00 31.90 535 GLU A C 1
ATOM 3137 O O . GLU A 1 433 ? 40.768 59.276 35.545 1.00 32.57 535 GLU A O 1
ATOM 3143 N N . LEU A 1 434 ? 39.258 59.737 37.131 1.00 31.99 536 LEU A N 1
ATOM 3144 C CA . LEU A 1 434 ? 39.033 58.340 37.463 1.00 30.17 536 LEU A CA 1
ATOM 3145 C C . LEU A 1 434 ? 38.838 57.501 36.203 1.00 29.88 536 LEU A C 1
ATOM 3146 O O . LEU A 1 434 ? 39.401 56.409 36.061 1.00 30.79 536 LEU A O 1
ATOM 3151 N N . THR A 1 435 ? 38.047 58.024 35.276 1.00 29.11 537 THR A N 1
ATOM 3152 C CA . THR A 1 435 ? 37.774 57.320 34.032 1.00 26.81 537 THR A CA 1
ATOM 3153 C C . THR A 1 435 ? 39.075 56.923 33.329 1.00 25.36 537 THR A C 1
ATOM 3154 O O . THR A 1 435 ? 39.166 55.846 32.753 1.00 24.18 537 THR A O 1
ATOM 3158 N N . LEU A 1 436 ? 40.079 57.791 33.382 1.00 26.61 538 LEU A N 1
ATOM 3159 C CA . LEU A 1 436 ? 41.369 57.495 32.753 1.00 29.64 538 LEU A CA 1
ATOM 3160 C C . LEU A 1 436 ? 42.098 56.426 33.567 1.00 29.63 538 LEU A C 1
ATOM 3161 O O . LEU A 1 436 ? 42.686 55.503 33.013 1.00 29.42 538 LEU A O 1
ATOM 3166 N N . TRP A 1 437 ? 42.069 56.564 34.886 1.00 31.12 539 TRP A N 1
ATOM 3167 C CA . TRP A 1 437 ? 42.700 55.577 35.748 1.00 32.63 539 TRP A CA 1
ATOM 3168 C C . TRP A 1 437 ? 42.068 54.203 35.549 1.00 31.55 539 TRP A C 1
ATOM 3169 O O . TRP A 1 437 ? 42.750 53.189 35.628 1.00 33.62 539 TRP A O 1
ATOM 3180 N N . ASN A 1 438 ? 40.771 54.157 35.277 1.00 31.80 540 ASN A N 1
ATOM 3181 C CA . ASN A 1 438 ? 40.133 52.866 35.062 1.00 34.51 540 ASN A CA 1
ATOM 3182 C C . ASN A 1 438 ? 40.690 52.143 33.840 1.00 36.43 540 ASN A C 1
ATOM 3183 O O . ASN A 1 438 ? 40.735 50.913 33.811 1.00 36.17 540 ASN A O 1
ATOM 3188 N N . GLU A 1 439 ? 41.108 52.896 32.822 1.00 35.53 541 GLU A N 1
ATOM 3189 C CA . GLU A 1 439 ? 41.668 52.265 31.629 1.00 35.09 541 GLU A CA 1
ATOM 3190 C C . GLU A 1 439 ? 43.136 51.971 31.845 1.00 33.10 541 GLU A C 1
ATOM 3191 O O . GLU A 1 439 ? 43.634 50.907 31.482 1.00 34.83 541 GLU A O 1
ATOM 3197 N N . ALA A 1 440 ? 43.827 52.927 32.437 1.00 32.75 542 ALA A N 1
ATOM 3198 C CA . ALA A 1 440 ? 45.237 52.768 32.698 1.00 35.17 542 ALA A CA 1
ATOM 3199 C C . ALA A 1 440 ? 45.521 51.525 33.561 1.00 37.59 542 ALA A C 1
ATOM 3200 O O . ALA A 1 440 ? 46.553 50.881 33.392 1.00 37.81 542 ALA A O 1
ATOM 3202 N N . ARG A 1 441 ? 44.604 51.172 34.463 1.00 39.23 543 ARG A N 1
ATOM 3203 C CA . ARG A 1 441 ? 44.831 50.018 35.326 1.00 39.94 543 ARG A CA 1
ATOM 3204 C C . ARG A 1 441 ? 44.848 48.694 34.572 1.00 40.49 543 ARG A C 1
ATOM 3205 O O . ARG A 1 441 ? 45.635 47.796 34.905 1.00 38.14 543 ARG A O 1
ATOM 3213 N N . LYS A 1 442 ? 44.006 48.570 33.547 1.00 39.77 544 LYS A N 1
ATOM 3214 C CA . LYS A 1 442 ? 43.982 47.342 32.761 1.00 40.21 544 LYS A CA 1
ATOM 3215 C C . LYS A 1 442 ? 45.260 47.181 31.940 1.00 41.03 544 LYS A C 1
ATOM 3216 O O . LYS A 1 442 ? 45.656 46.065 31.624 1.00 42.34 544 LYS A O 1
ATOM 3222 N N . LEU A 1 443 ? 45.902 48.293 31.592 1.00 40.39 545 LEU A N 1
ATOM 3223 C CA . LEU A 1 443 ? 47.116 48.247 30.786 1.00 40.38 545 LEU A CA 1
ATOM 3224 C C . LEU A 1 443 ? 48.394 47.924 31.544 1.00 40.18 545 LEU A C 1
ATOM 3225 O O . LEU A 1 443 ? 49.264 47.233 31.028 1.00 40.51 545 LEU A O 1
ATOM 3230 N N . ASN A 1 444 ? 48.517 48.445 32.755 1.00 38.41 546 ASN A N 1
ATOM 3231 C CA . ASN A 1 444 ? 49.703 48.202 33.553 1.00 40.15 546 ASN A CA 1
ATOM 3232 C C . ASN A 1 444 ? 49.324 48.203 35.030 1.00 39.51 546 ASN A C 1
ATOM 3233 O O . ASN A 1 444 ? 49.628 49.146 35.763 1.00 37.64 546 ASN A O 1
ATOM 3238 N N . PRO A 1 445 ? 48.651 47.136 35.484 1.00 40.89 547 PRO A N 1
ATOM 3239 C CA . PRO A 1 445 ? 48.224 47.027 36.881 1.00 40.53 547 PRO A CA 1
ATOM 3240 C C . PRO A 1 445 ? 49.301 47.276 37.931 1.00 40.55 547 PRO A C 1
ATOM 3241 O O . PRO A 1 445 ? 49.059 47.981 38.913 1.00 40.67 547 PRO A O 1
ATOM 3245 N N . ASN A 1 446 ? 50.493 46.727 37.734 1.00 39.49 548 ASN A N 1
ATOM 3246 C CA . ASN A 1 446 ? 51.542 46.936 38.725 1.00 39.34 548 ASN A CA 1
ATOM 3247 C C . ASN A 1 446 ? 51.770 48.420 38.960 1.00 38.71 548 ASN A C 1
ATOM 3248 O O . ASN A 1 446 ? 51.674 48.912 40.089 1.00 39.64 548 ASN A O 1
ATOM 3253 N N . ALA A 1 447 ? 52.058 49.144 37.888 1.00 37.32 549 ALA A N 1
ATOM 3254 C CA . ALA A 1 447 ? 52.321 50.569 38.011 1.00 37.20 549 ALA A CA 1
ATOM 3255 C C . ALA A 1 447 ? 51.144 51.367 38.589 1.00 35.73 549 ALA A C 1
ATOM 3256 O O . ALA A 1 447 ? 51.324 52.155 39.511 1.00 35.88 549 ALA A O 1
ATOM 3258 N N . ILE A 1 448 ? 49.946 51.171 38.055 1.00 33.36 550 ILE A N 1
ATOM 3259 C CA . ILE A 1 448 ? 48.806 51.923 38.551 1.00 33.65 550 ILE A CA 1
ATOM 3260 C C . ILE A 1 448 ? 48.532 51.594 40.012 1.00 35.43 550 ILE A C 1
ATOM 3261 O O . ILE A 1 448 ? 48.271 52.485 40.823 1.00 34.91 550 ILE A O 1
ATOM 3266 N N . ALA A 1 449 ? 48.582 50.310 40.337 1.00 36.09 551 ALA A N 1
ATOM 3267 C CA . ALA A 1 449 ? 48.341 49.873 41.702 1.00 37.06 551 ALA A CA 1
ATOM 3268 C C . ALA A 1 449 ? 49.421 50.424 42.621 1.00 37.09 551 ALA A C 1
ATOM 3269 O O . ALA A 1 449 ? 49.132 50.851 43.729 1.00 38.05 551 ALA A O 1
ATOM 3271 N N . SER A 1 450 ? 50.665 50.434 42.167 1.00 37.54 552 SER A N 1
ATOM 3272 C CA . SER A 1 450 ? 51.721 50.948 43.019 1.00 40.32 552 SER A CA 1
ATOM 3273 C C . SER A 1 450 ? 51.523 52.417 43.335 1.00 43.28 552 SER A C 1
ATOM 3274 O O . SER A 1 450 ? 51.815 52.871 44.445 1.00 43.28 552 SER A O 1
ATOM 3277 N N . VAL A 1 451 ? 51.028 53.175 42.367 1.00 46.71 553 VAL A N 1
ATOM 3278 C CA . VAL A 1 451 ? 50.807 54.588 42.613 1.00 49.26 553 VAL A CA 1
ATOM 3279 C C . VAL A 1 451 ? 49.632 54.763 43.560 1.00 50.75 553 VAL A C 1
ATOM 3280 O O . VAL A 1 451 ? 49.707 55.522 44.522 1.00 50.65 553 VAL A O 1
ATOM 3284 N N . THR A 1 452 ? 48.550 54.047 43.295 1.00 52.41 554 THR A N 1
ATOM 3285 C CA . THR A 1 452 ? 47.366 54.162 44.129 1.00 57.35 554 THR A CA 1
ATOM 3286 C C . THR A 1 452 ? 47.562 53.600 45.540 1.00 58.85 554 THR A C 1
ATOM 3287 O O . THR A 1 452 ? 47.138 54.203 46.523 1.00 58.74 554 THR A O 1
ATOM 3291 N N . VAL A 1 453 ? 48.199 52.440 45.642 1.00 60.70 555 VAL A N 1
ATOM 3292 C CA . VAL A 1 453 ? 48.428 51.829 46.943 1.00 60.53 555 VAL A CA 1
ATOM 3293 C C . VAL A 1 453 ? 49.476 52.599 47.735 1.00 60.22 555 VAL A C 1
ATOM 3294 O O . VAL A 1 453 ? 49.403 52.681 48.956 1.00 60.89 555 VAL A O 1
ATOM 3298 N N . GLY A 1 454 ? 50.451 53.165 47.036 1.00 59.74 556 GLY A N 1
ATOM 3299 C CA . GLY A 1 454 ? 51.483 53.934 47.709 1.00 59.42 556 GLY A CA 1
ATOM 3300 C C . GLY A 1 454 ? 52.807 53.216 47.914 1.00 59.06 556 GLY A C 1
ATOM 3301 O O . GLY A 1 454 ? 53.720 53.754 48.536 1.00 60.01 556 GLY A O 1
ATOM 3302 N N . ARG A 1 455 ? 52.922 52.000 47.396 1.00 58.65 557 ARG A N 1
ATOM 3303 C CA . ARG A 1 455 ? 54.154 51.234 47.540 1.00 57.00 557 ARG A CA 1
ATOM 3304 C C . ARG A 1 455 ? 54.235 50.228 46.403 1.00 55.50 557 ARG A C 1
ATOM 3305 O O . ARG A 1 455 ? 53.216 49.886 45.805 1.00 55.01 557 ARG A O 1
ATOM 3313 N N . ARG A 1 456 ? 55.442 49.754 46.100 1.00 54.25 558 ARG A N 1
ATOM 3314 C CA . ARG A 1 456 ? 55.601 48.778 45.033 1.00 53.08 558 ARG A CA 1
ATOM 3315 C C . ARG A 1 456 ? 54.805 47.525 45.368 1.00 52.98 558 ARG A C 1
ATOM 3316 O O . ARG A 1 456 ? 55.068 46.847 46.363 1.00 53.63 558 ARG A O 1
ATOM 3324 N N . VAL A 1 457 ? 53.821 47.227 44.536 1.00 51.00 559 VAL A N 1
ATOM 3325 C CA . VAL A 1 457 ? 52.995 46.057 44.737 1.00 50.62 559 VAL A CA 1
ATOM 3326 C C . VAL A 1 457 ? 52.852 45.355 43.413 1.00 52.42 559 VAL A C 1
ATOM 3327 O O . VAL A 1 457 ? 53.232 45.866 42.365 1.00 53.58 559 VAL A O 1
ATOM 3331 N N . SER A 1 458 ? 52.301 44.172 43.494 1.00 54.26 560 SER A N 1
ATOM 3332 C CA . SER A 1 458 ? 52.031 43.412 42.291 1.00 56.21 560 SER A CA 1
ATOM 3333 C C . SER A 1 458 ? 50.524 43.468 42.142 1.00 55.98 560 SER A C 1
ATOM 3334 O O . SER A 1 458 ? 49.826 43.616 43.143 1.00 57.59 560 SER A O 1
ATOM 3337 N N . ALA A 1 459 ? 50.009 43.369 40.931 1.00 55.16 561 ALA A N 1
ATOM 3338 C CA . ALA A 1 459 ? 48.572 43.417 40.776 1.00 54.80 561 ALA A CA 1
ATOM 3339 C C . ALA A 1 459 ? 48.158 42.819 39.459 1.00 55.02 561 ALA A C 1
ATOM 3340 O O . ALA A 1 459 ? 48.965 42.688 38.539 1.00 55.19 561 ALA A O 1
ATOM 3342 N N . ARG A 1 460 ? 46.889 42.473 39.359 1.00 56.10 562 ARG A N 1
ATOM 3343 C CA . ARG A 1 460 ? 46.304 41.884 38.189 1.00 58.45 562 ARG A CA 1
ATOM 3344 C C . ARG A 1 460 ? 44.823 41.963 38.449 1.00 58.00 562 ARG A C 1
ATOM 3345 O O . ARG A 1 460 ? 44.376 41.710 39.577 1.00 58.98 562 ARG A O 1
ATOM 3353 N N . MET A 1 461 ? 44.065 42.319 37.422 1.00 56.28 563 MET A N 1
ATOM 3354 C CA . MET A 1 461 ? 42.630 42.431 37.568 1.00 54.81 563 MET A CA 1
ATOM 3355 C C . MET A 1 461 ? 42.013 41.064 37.848 1.00 53.85 563 MET A C 1
ATOM 3356 O O . MET A 1 461 ? 42.465 40.044 37.330 1.00 52.92 563 MET A O 1
ATOM 3361 N N . LEU A 1 462 ? 40.989 41.068 38.660 1.00 53.30 564 LEU A N 1
ATOM 3362 C CA . LEU A 1 462 ? 40.194 39.904 39.016 1.00 52.00 564 LEU A CA 1
ATOM 3363 C C . LEU A 1 462 ? 38.759 40.286 38.760 1.00 50.20 564 LEU A C 1
ATOM 3364 O O . LEU A 1 462 ? 37.934 40.301 39.676 1.00 48.88 564 LEU A O 1
ATOM 3369 N N . GLY A 1 463 ? 38.474 40.595 37.499 1.00 48.09 565 GLY A N 1
ATOM 3370 C CA . GLY A 1 463 ? 37.145 41.049 37.139 1.00 45.23 565 GLY A CA 1
ATOM 3371 C C . GLY A 1 463 ? 37.170 42.565 37.193 1.00 44.35 565 GLY A C 1
ATOM 3372 O O . GLY A 1 463 ? 37.953 43.201 36.492 1.00 46.24 565 GLY A O 1
ATOM 3373 N N . ASP A 1 464 ? 36.313 43.150 38.015 1.00 41.57 566 ASP A N 1
ATOM 3374 C CA . ASP A 1 464 ? 36.258 44.597 38.126 1.00 40.27 566 ASP A CA 1
ATOM 3375 C C . ASP A 1 464 ? 36.929 45.103 39.377 1.00 39.74 566 ASP A C 1
ATOM 3376 O O . ASP A 1 464 ? 36.770 46.258 39.765 1.00 41.50 566 ASP A O 1
ATOM 3381 N N . VAL A 1 465 ? 37.712 44.236 39.999 1.00 39.65 567 VAL A N 1
ATOM 3382 C CA . VAL A 1 465 ? 38.407 44.611 41.213 1.00 40.38 567 VAL A CA 1
ATOM 3383 C C . VAL A 1 465 ? 39.871 44.235 41.015 1.00 40.48 567 VAL A C 1
ATOM 3384 O O . VAL A 1 465 ? 40.183 43.393 40.183 1.00 39.85 567 VAL A O 1
ATOM 3388 N N . MET A 1 466 ? 40.759 44.851 41.781 1.00 41.85 568 MET A N 1
ATOM 3389 C CA . MET A 1 466 ? 42.193 44.603 41.647 1.00 45.09 568 MET A CA 1
ATOM 3390 C C . MET A 1 466 ? 42.792 43.768 42.793 1.00 45.84 568 MET A C 1
ATOM 3391 O O . MET A 1 466 ? 42.554 44.052 43.964 1.00 43.87 568 MET A O 1
ATOM 3396 N N . ALA A 1 467 ? 43.568 42.743 42.448 1.00 46.68 569 ALA A N 1
ATOM 3397 C CA . ALA A 1 467 ? 44.214 41.905 43.454 1.00 48.41 569 ALA A CA 1
ATOM 3398 C C . ALA A 1 467 ? 45.644 42.394 43.562 1.00 50.10 569 ALA A C 1
ATOM 3399 O O . ALA A 1 467 ? 46.326 42.529 42.544 1.00 49.74 569 ALA A O 1
ATOM 3401 N N . VAL A 1 468 ? 46.102 42.674 44.778 1.00 52.40 570 VAL A N 1
ATOM 3402 C CA . VAL A 1 468 ? 47.464 43.160 44.957 1.00 56.60 570 VAL A CA 1
ATOM 3403 C C . VAL A 1 468 ? 48.245 42.388 46.011 1.00 60.06 570 VAL A C 1
ATOM 3404 O O . VAL A 1 468 ? 47.670 41.847 46.959 1.00 61.52 570 VAL A O 1
ATOM 3408 N N . SER A 1 469 ? 49.562 42.346 45.827 1.00 62.30 571 SER A N 1
ATOM 3409 C CA . SER A 1 469 ? 50.471 41.670 46.745 1.00 64.57 571 SER A CA 1
ATOM 3410 C C . SER A 1 469 ? 51.778 42.462 46.767 1.00 65.11 571 SER A C 1
ATOM 3411 O O . SER A 1 469 ? 52.263 42.901 45.719 1.00 66.12 571 SER A O 1
ATOM 3414 N N . THR A 1 470 ? 52.341 42.653 47.956 1.00 65.23 572 THR A N 1
ATOM 3415 C CA . THR A 1 470 ? 53.573 43.422 48.085 1.00 65.89 572 THR A CA 1
ATOM 3416 C C . THR A 1 470 ? 54.764 42.789 47.377 1.00 66.30 572 THR A C 1
ATOM 3417 O O . THR A 1 470 ? 54.810 41.573 47.216 1.00 66.70 572 THR A O 1
ATOM 3421 N N . CYS A 1 471 ? 55.704 43.616 46.923 1.00 66.37 573 CYS A N 1
ATOM 3422 C CA . CYS A 1 471 ? 56.888 43.114 46.225 1.00 67.04 573 CYS A CA 1
ATOM 3423 C C . CYS A 1 471 ? 58.066 43.127 47.180 1.00 67.20 573 CYS A C 1
ATOM 3424 O O . CYS A 1 471 ? 58.073 43.873 48.163 1.00 67.67 573 CYS A O 1
ATOM 3427 N N . VAL A 1 472 ? 59.055 42.284 46.894 1.00 66.26 574 VAL A N 1
ATOM 3428 C CA . VAL A 1 472 ? 60.251 42.211 47.722 1.00 64.77 574 VAL A CA 1
ATOM 3429 C C . VAL A 1 472 ? 61.452 42.974 47.155 1.00 63.62 574 VAL A C 1
ATOM 3430 O O . VAL A 1 472 ? 61.850 42.784 46.005 1.00 63.16 574 VAL A O 1
ATOM 3434 N N . PRO A 1 473 ? 62.047 43.858 47.971 1.00 63.12 575 PRO A N 1
ATOM 3435 C CA . PRO A 1 473 ? 63.209 44.650 47.552 1.00 63.03 575 PRO A CA 1
ATOM 3436 C C . PRO A 1 473 ? 64.433 43.764 47.343 1.00 63.99 575 PRO A C 1
ATOM 3437 O O . PRO A 1 473 ? 64.561 42.708 47.962 1.00 64.28 575 PRO A O 1
ATOM 3441 N N . VAL A 1 474 ? 65.323 44.196 46.460 1.00 64.78 576 VAL A N 1
ATOM 3442 C CA . VAL A 1 474 ? 66.542 43.459 46.176 1.00 65.38 576 VAL A CA 1
ATOM 3443 C C . VAL A 1 474 ? 67.655 44.468 45.982 1.00 66.76 576 VAL A C 1
ATOM 3444 O O . VAL A 1 474 ? 67.525 45.405 45.198 1.00 67.80 576 VAL A O 1
ATOM 3448 N N . ALA A 1 475 ? 68.743 44.278 46.716 1.00 67.70 577 ALA A N 1
ATOM 3449 C CA . ALA A 1 475 ? 69.887 45.172 46.640 1.00 68.98 577 ALA A CA 1
ATOM 3450 C C . ALA A 1 475 ? 70.418 45.234 45.212 1.00 69.60 577 ALA A C 1
ATOM 3451 O O . ALA A 1 475 ? 70.488 44.217 44.520 1.00 69.29 577 ALA A O 1
ATOM 3453 N N . ALA A 1 476 ? 70.793 46.432 44.778 1.00 70.08 578 ALA A N 1
ATOM 3454 C CA . ALA A 1 476 ? 71.307 46.620 43.431 1.00 71.81 578 ALA A CA 1
ATOM 3455 C C . ALA A 1 476 ? 72.545 45.767 43.166 1.00 73.04 578 ALA A C 1
ATOM 3456 O O . ALA A 1 476 ? 72.733 45.263 42.058 1.00 72.94 578 ALA A O 1
ATOM 3458 N N . ASP A 1 477 ? 73.388 45.595 44.177 1.00 74.89 579 ASP A N 1
ATOM 3459 C CA . ASP A 1 477 ? 74.597 44.796 44.010 1.00 76.22 579 ASP A CA 1
ATOM 3460 C C . ASP A 1 477 ? 74.280 43.309 43.855 1.00 75.94 579 ASP A C 1
ATOM 3461 O O . ASP A 1 477 ? 75.135 42.531 43.431 1.00 76.29 579 ASP A O 1
ATOM 3466 N N . ASN A 1 478 ? 73.057 42.915 44.207 1.00 74.83 580 ASN A N 1
ATOM 3467 C CA . ASN A 1 478 ? 72.644 41.520 44.088 1.00 74.23 580 ASN A CA 1
ATOM 3468 C C . ASN A 1 478 ? 71.900 41.271 42.784 1.00 72.96 580 ASN A C 1
ATOM 3469 O O . ASN A 1 478 ? 71.107 40.333 42.681 1.00 72.48 580 ASN A O 1
ATOM 3474 N N . VAL A 1 479 ? 72.173 42.106 41.785 1.00 71.64 581 VAL A N 1
ATOM 3475 C CA . VAL A 1 479 ? 71.520 41.993 40.482 1.00 71.30 581 VAL A CA 1
ATOM 3476 C C . VAL A 1 479 ? 72.523 42.078 39.332 1.00 71.00 581 VAL A C 1
ATOM 3477 O O . VAL A 1 479 ? 73.252 43.068 39.206 1.00 70.67 581 VAL A O 1
ATOM 3481 N N . ILE A 1 480 ? 72.543 41.052 38.484 1.00 70.76 582 ILE A N 1
ATOM 3482 C CA . ILE A 1 480 ? 73.458 41.021 37.344 1.00 70.79 582 ILE A CA 1
ATOM 3483 C C . ILE A 1 480 ? 72.713 40.977 36.011 1.00 71.00 582 ILE A C 1
ATOM 3484 O O . ILE A 1 480 ? 71.742 40.222 35.854 1.00 70.84 582 ILE A O 1
ATOM 3489 N N . VAL A 1 481 ? 73.180 41.785 35.064 1.00 70.84 583 VAL A N 1
ATOM 3490 C CA . VAL A 1 481 ? 72.607 41.815 33.734 1.00 70.84 583 VAL A CA 1
ATOM 3491 C C . VAL A 1 481 ? 73.527 41.010 32.816 1.00 70.25 583 VAL A C 1
ATOM 3492 O O . VAL A 1 481 ? 74.716 41.308 32.705 1.00 69.88 583 VAL A O 1
ATOM 3496 N N . GLN A 1 482 ? 72.962 39.993 32.171 1.00 69.36 584 GLN A N 1
ATOM 3497 C CA . GLN A 1 482 ? 73.682 39.133 31.243 1.00 68.74 584 GLN A CA 1
ATOM 3498 C C . GLN A 1 482 ? 73.761 39.813 29.890 1.00 68.29 584 GLN A C 1
ATOM 3499 O O . GLN A 1 482 ? 72.834 40.483 29.463 1.00 68.52 584 GLN A O 1
ATOM 3505 N N . ASN A 1 483 ? 74.881 39.644 29.203 1.00 67.88 585 ASN A N 1
ATOM 3506 C CA . ASN A 1 483 ? 75.197 40.354 27.951 1.00 67.55 585 ASN A CA 1
ATOM 3507 C C . ASN A 1 483 ? 74.332 40.049 26.728 1.00 65.59 585 ASN A C 1
ATOM 3508 O O . ASN A 1 483 ? 74.112 40.934 25.891 1.00 65.90 585 ASN A O 1
ATOM 3513 N N . SER A 1 484 ? 73.825 38.830 26.604 1.00 63.19 586 SER A N 1
ATOM 3514 C CA . SER A 1 484 ? 73.024 38.463 25.440 1.00 62.15 586 SER A CA 1
ATOM 3515 C C . SER A 1 484 ? 71.524 38.387 25.648 1.00 61.74 586 SER A C 1
ATOM 3516 O O . SER A 1 484 ? 71.043 37.872 26.644 1.00 61.41 586 SER A O 1
ATOM 3519 N N . MET A 1 485 ? 70.793 38.925 24.677 1.00 60.71 587 MET A N 1
ATOM 3520 C CA . MET A 1 485 ? 69.339 38.910 24.706 1.00 62.09 587 MET A CA 1
ATOM 3521 C C . MET A 1 485 ? 68.827 37.886 23.691 1.00 62.64 587 MET A C 1
ATOM 3522 O O . MET A 1 485 ? 67.624 37.631 23.587 1.00 63.20 587 MET A O 1
ATOM 3527 N N . ARG A 1 486 ? 69.764 37.294 22.954 1.00 62.26 588 ARG A N 1
ATOM 3528 C CA . ARG A 1 486 ? 69.447 36.292 21.945 1.00 61.53 588 ARG A CA 1
ATOM 3529 C C . ARG A 1 486 ? 69.171 34.952 22.622 1.00 60.86 588 ARG A C 1
ATOM 3530 O O . ARG A 1 486 ? 69.705 34.665 23.694 1.00 61.00 588 ARG A O 1
ATOM 3538 N N . ILE A 1 487 ? 68.329 34.137 21.999 1.00 60.27 589 ILE A N 1
ATOM 3539 C CA . ILE A 1 487 ? 67.987 32.834 22.551 1.00 60.26 589 ILE A CA 1
ATOM 3540 C C . ILE A 1 487 ? 68.824 31.761 21.860 1.00 62.37 589 ILE A C 1
ATOM 3541 O O . ILE A 1 487 ? 68.639 31.463 20.678 1.00 61.18 589 ILE A O 1
ATOM 3546 N N . SER A 1 488 ? 69.750 31.192 22.626 1.00 64.25 590 SER A N 1
ATOM 3547 C CA . SER A 1 488 ? 70.689 30.186 22.146 1.00 66.28 590 SER A CA 1
ATOM 3548 C C . SER A 1 488 ? 70.121 28.844 21.680 1.00 67.48 590 SER A C 1
ATOM 3549 O O . SER A 1 488 ? 70.828 28.062 21.048 1.00 68.36 590 SER A O 1
ATOM 3552 N N . SER A 1 489 ? 68.857 28.570 21.977 1.00 68.11 591 SER A N 1
ATOM 3553 C CA . SER A 1 489 ? 68.255 27.303 21.576 1.00 68.46 591 SER A CA 1
ATOM 3554 C C . SER A 1 489 ? 67.137 27.450 20.544 1.00 69.53 591 SER A C 1
ATOM 3555 O O . SER A 1 489 ? 66.580 26.448 20.086 1.00 68.90 591 SER A O 1
ATOM 3558 N N . ARG A 1 490 ? 66.808 28.689 20.185 1.00 70.44 592 ARG A N 1
ATOM 3559 C CA . ARG A 1 490 ? 65.761 28.950 19.202 1.00 72.73 592 ARG A CA 1
ATOM 3560 C C . ARG A 1 490 ? 66.156 30.065 18.236 1.00 72.77 592 ARG A C 1
ATOM 3561 O O . ARG A 1 490 ? 66.084 31.248 18.565 1.00 73.32 592 ARG A O 1
ATOM 3569 N N . PRO A 1 491 ? 66.592 29.687 17.024 1.00 72.60 593 PRO A N 1
ATOM 3570 C CA . PRO A 1 491 ? 67.027 30.574 15.940 1.00 72.25 593 PRO A CA 1
ATOM 3571 C C . PRO A 1 491 ? 65.993 31.620 15.536 1.00 72.02 593 PRO A C 1
ATOM 3572 O O . PRO A 1 491 ? 64.826 31.294 15.322 1.00 71.81 593 PRO A O 1
ATOM 3576 N N . GLY A 1 492 ? 66.439 32.870 15.422 1.00 71.17 594 GLY A N 1
ATOM 3577 C CA . GLY A 1 492 ? 65.554 33.954 15.036 1.00 69.72 594 GLY A CA 1
ATOM 3578 C C . GLY A 1 492 ? 64.716 34.503 16.176 1.00 69.31 594 GLY A C 1
ATOM 3579 O O . GLY A 1 492 ? 64.013 35.499 16.003 1.00 68.43 594 GLY A O 1
ATOM 3580 N N . ALA A 1 493 ? 64.791 33.859 17.340 1.00 68.53 595 ALA A N 1
ATOM 3581 C CA . ALA A 1 493 ? 64.028 34.281 18.516 1.00 67.74 595 ALA A CA 1
ATOM 3582 C C . ALA A 1 493 ? 64.901 34.989 19.550 1.00 67.18 595 ALA A C 1
ATOM 3583 O O . ALA A 1 493 ? 65.954 34.487 19.943 1.00 66.68 595 ALA A O 1
ATOM 3585 N N . CYS A 1 494 ? 64.446 36.155 19.995 1.00 66.76 596 CYS A N 1
ATOM 3586 C CA . CYS A 1 494 ? 65.191 36.944 20.966 1.00 66.10 596 CYS A CA 1
ATOM 3587 C C . CYS A 1 494 ? 64.335 37.406 22.134 1.00 64.54 596 CYS A C 1
ATOM 3588 O O . CYS A 1 494 ? 63.109 37.401 22.065 1.00 65.22 596 CYS A O 1
ATOM 3591 N N . TYR A 1 495 ? 64.992 37.790 23.222 1.00 62.70 597 TYR A N 1
ATOM 3592 C CA . TYR A 1 495 ? 64.284 38.302 24.385 1.00 60.99 597 TYR A CA 1
ATOM 3593 C C . TYR A 1 495 ? 64.091 39.783 24.110 1.00 59.42 597 TYR A C 1
ATOM 3594 O O . TYR A 1 495 ? 65.015 40.451 23.645 1.00 59.24 597 TYR A O 1
ATOM 3603 N N . SER A 1 496 ? 62.893 40.293 24.376 1.00 58.14 598 SER A N 1
ATOM 3604 C CA . SER A 1 496 ? 62.606 41.702 24.136 1.00 56.63 598 SER A CA 1
ATOM 3605 C C . SER A 1 496 ? 63.247 42.552 25.217 1.00 55.80 598 SER A C 1
ATOM 3606 O O . SER A 1 496 ? 63.575 43.716 24.997 1.00 55.90 598 SER A O 1
ATOM 3609 N N . ARG A 1 497 ? 63.431 41.960 26.391 1.00 55.15 599 ARG A N 1
ATOM 3610 C CA . ARG A 1 497 ? 64.062 42.662 27.502 1.00 55.22 599 ARG A CA 1
ATOM 3611 C C . ARG A 1 497 ? 65.184 41.827 28.120 1.00 54.39 599 ARG A C 1
ATOM 3612 O O . ARG A 1 497 ? 65.092 40.604 28.197 1.00 52.58 599 ARG A O 1
ATOM 3620 N N . PRO A 1 498 ? 66.257 42.492 28.567 1.00 54.42 600 PRO A N 1
ATOM 3621 C CA . PRO A 1 498 ? 67.451 41.910 29.188 1.00 54.78 600 PRO A CA 1
ATOM 3622 C C . PRO A 1 498 ? 67.208 40.860 30.271 1.00 55.58 600 PRO A C 1
ATOM 3623 O O . PRO A 1 498 ? 66.289 40.974 31.083 1.00 56.37 600 PRO A O 1
ATOM 3627 N N . LEU A 1 499 ? 68.046 39.829 30.267 1.00 55.79 601 LEU A N 1
ATOM 3628 C CA . LEU A 1 499 ? 67.951 38.765 31.257 1.00 55.96 601 LEU A CA 1
ATOM 3629 C C . LEU A 1 499 ? 68.776 39.181 32.468 1.00 55.37 601 LEU A C 1
ATOM 3630 O O . LEU A 1 499 ? 69.726 39.960 32.346 1.00 53.12 601 LEU A O 1
ATOM 3635 N N . VAL A 1 500 ? 68.404 38.666 33.635 1.00 56.01 602 VAL A N 1
ATOM 3636 C CA . VAL A 1 500 ? 69.112 38.986 34.865 1.00 57.28 602 VAL A CA 1
ATOM 3637 C C . VAL A 1 500 ? 69.290 37.792 35.795 1.00 58.42 602 VAL A C 1
ATOM 3638 O O . VAL A 1 500 ? 68.500 36.841 35.784 1.00 58.46 602 VAL A O 1
ATOM 3642 N N . SER A 1 501 ? 70.346 37.866 36.599 1.00 60.04 603 SER A N 1
ATOM 3643 C CA . SER A 1 501 ? 70.681 36.843 37.581 1.00 61.05 603 SER A CA 1
ATOM 3644 C C . SER A 1 501 ? 70.822 37.593 38.895 1.00 61.74 603 SER A C 1
ATOM 3645 O O . SER A 1 501 ? 71.645 38.503 39.014 1.00 61.34 603 SER A O 1
ATOM 3648 N N . PHE A 1 502 ? 70.019 37.221 39.883 1.00 62.82 604 PHE A N 1
ATOM 3649 C CA . PHE A 1 502 ? 70.061 37.919 41.161 1.00 65.29 604 PHE A CA 1
ATOM 3650 C C . PHE A 1 502 ? 69.896 36.983 42.349 1.00 67.99 604 PHE A C 1
ATOM 3651 O O . PHE A 1 502 ? 69.688 35.779 42.190 1.00 69.05 604 PHE A O 1
ATOM 3659 N N . ARG A 1 503 ? 69.975 37.564 43.543 1.00 70.97 605 ARG A N 1
ATOM 3660 C CA . ARG A 1 503 ? 69.815 36.822 44.787 1.00 73.96 605 ARG A CA 1
ATOM 3661 C C . ARG A 1 503 ? 69.134 37.717 45.813 1.00 74.96 605 ARG A C 1
ATOM 3662 O O . ARG A 1 503 ? 69.559 38.852 46.038 1.00 74.48 605 ARG A O 1
ATOM 3670 N N . TYR A 1 504 ? 68.066 37.214 46.423 1.00 76.91 606 TYR A N 1
ATOM 3671 C CA . TYR A 1 504 ? 67.348 37.988 47.424 1.00 79.83 606 TYR A CA 1
ATOM 3672 C C . TYR A 1 504 ? 68.303 38.404 48.538 1.00 82.32 606 TYR A C 1
ATOM 3673 O O . TYR A 1 504 ? 68.244 39.532 49.035 1.00 82.35 606 TYR A O 1
ATOM 3682 N N . GLU A 1 505 ? 69.192 37.486 48.914 1.00 85.19 607 GLU A N 1
ATOM 3683 C CA . GLU A 1 505 ? 70.162 37.731 49.977 1.00 87.66 607 GLU A CA 1
ATOM 3684 C C . GLU A 1 505 ? 71.603 37.705 49.462 1.00 88.77 607 GLU A C 1
ATOM 3685 O O . GLU A 1 505 ? 71.925 36.961 48.537 1.00 89.02 607 GLU A O 1
ATOM 3691 N N . ASP A 1 506 ? 72.463 38.513 50.079 1.00 89.71 608 ASP A N 1
ATOM 3692 C CA . ASP A 1 506 ? 73.873 38.613 49.691 1.00 90.54 608 ASP A CA 1
ATOM 3693 C C . ASP A 1 506 ? 74.629 37.290 49.706 1.00 90.72 608 ASP A C 1
ATOM 3694 O O . ASP A 1 506 ? 75.743 37.197 49.191 1.00 91.20 608 ASP A O 1
ATOM 3699 N N . GLN A 1 507 ? 74.029 36.268 50.298 1.00 90.66 609 GLN A N 1
ATOM 3700 C CA . GLN A 1 507 ? 74.671 34.967 50.363 1.00 91.08 609 GLN A CA 1
ATOM 3701 C C . GLN A 1 507 ? 73.814 33.929 49.653 1.00 90.12 609 GLN A C 1
ATOM 3702 O O . GLN A 1 507 ? 74.267 32.815 49.374 1.00 90.25 609 GLN A O 1
ATOM 3708 N N . GLY A 1 508 ? 72.577 34.311 49.354 1.00 88.52 610 GLY A N 1
ATOM 3709 C CA . GLY A 1 508 ? 71.650 33.400 48.709 1.00 86.10 610 GLY A CA 1
ATOM 3710 C C . GLY A 1 508 ? 72.012 32.900 47.323 1.00 85.02 610 GLY A C 1
ATOM 3711 O O . GLY A 1 508 ? 72.943 33.404 46.678 1.00 83.77 610 GLY A O 1
ATOM 3712 N N . PRO A 1 509 ? 71.276 31.883 46.842 1.00 84.41 611 PRO A N 1
ATOM 3713 C CA . PRO A 1 509 ? 71.471 31.270 45.523 1.00 84.09 611 PRO A CA 1
ATOM 3714 C C . PRO A 1 509 ? 71.252 32.324 44.442 1.00 84.11 611 PRO A C 1
ATOM 3715 O O . PRO A 1 509 ? 70.611 33.351 44.686 1.00 83.79 611 PRO A O 1
ATOM 3719 N N . LEU A 1 510 ? 71.777 32.075 43.250 1.00 83.51 612 LEU A N 1
ATOM 3720 C CA . LEU A 1 510 ? 71.604 33.020 42.161 1.00 83.07 612 LEU A CA 1
ATOM 3721 C C . LEU A 1 510 ? 70.364 32.607 41.379 1.00 82.95 612 LEU A C 1
ATOM 3722 O O . LEU A 1 510 ? 70.254 31.461 40.946 1.00 83.54 612 LEU A O 1
ATOM 3727 N N . VAL A 1 511 ? 69.427 33.535 41.213 1.00 82.05 613 VAL A N 1
ATOM 3728 C CA . VAL A 1 511 ? 68.193 33.249 40.491 1.00 80.53 613 VAL A CA 1
ATOM 3729 C C . VAL A 1 511 ? 68.160 33.904 39.112 1.00 79.56 613 VAL A C 1
ATOM 3730 O O . VAL A 1 511 ? 68.635 35.029 38.931 1.00 79.31 613 VAL A O 1
ATOM 3734 N N . GLU A 1 512 ? 67.597 33.184 38.144 1.00 78.43 614 GLU A N 1
ATOM 3735 C CA . GLU A 1 512 ? 67.489 33.678 36.776 1.00 77.51 614 GLU A CA 1
ATOM 3736 C C . GLU A 1 512 ? 66.135 34.335 36.528 1.00 74.53 614 GLU A C 1
ATOM 3737 O O . GLU A 1 512 ? 65.116 33.931 37.091 1.00 74.21 614 GLU A O 1
ATOM 3743 N N . GLY A 1 513 ? 66.140 35.352 35.676 1.00 71.39 615 GLY A N 1
ATOM 3744 C CA . GLY A 1 513 ? 64.918 36.053 35.339 1.00 67.74 615 GLY A CA 1
ATOM 3745 C C . GLY A 1 513 ? 65.277 37.202 34.429 1.00 65.13 615 GLY A C 1
ATOM 3746 O O . GLY A 1 513 ? 66.453 37.400 34.128 1.00 64.05 615 GLY A O 1
ATOM 3747 N N . GLN A 1 514 ? 64.282 37.955 33.968 1.00 62.40 616 GLN A N 1
ATOM 3748 C CA . GLN A 1 514 ? 64.585 39.091 33.117 1.00 59.54 616 GLN A CA 1
ATOM 3749 C C . GLN A 1 514 ? 64.074 40.402 33.661 1.00 57.30 616 GLN A C 1
ATOM 3750 O O . GLN A 1 514 ? 63.099 40.463 34.407 1.00 57.98 616 GLN A O 1
ATOM 3756 N N . LEU A 1 515 ? 64.772 41.453 33.267 1.00 54.97 617 LEU A N 1
ATOM 3757 C CA . LEU A 1 515 ? 64.477 42.807 33.679 1.00 54.11 617 LEU A CA 1
ATOM 3758 C C . LEU A 1 515 ? 63.127 43.333 33.198 1.00 53.77 617 LEU A C 1
ATOM 3759 O O . LEU A 1 515 ? 62.823 43.321 32.006 1.00 51.85 617 LEU A O 1
ATOM 3764 N N . GLY A 1 516 ? 62.322 43.791 34.147 1.00 53.65 618 GLY A N 1
ATOM 3765 C CA . GLY A 1 516 ? 61.031 44.360 33.813 1.00 53.29 618 GLY A CA 1
ATOM 3766 C C . GLY A 1 516 ? 61.160 45.876 33.818 1.00 52.31 618 GLY A C 1
ATOM 3767 O O . GLY A 1 516 ? 62.269 46.421 33.871 1.00 51.30 618 GLY A O 1
ATOM 3768 N N . GLU A 1 517 ? 60.032 46.571 33.770 1.00 51.99 619 GLU A N 1
ATOM 3769 C CA . GLU A 1 517 ? 60.073 48.025 33.774 1.00 53.25 619 GLU A CA 1
ATOM 3770 C C . GLU A 1 517 ? 60.229 48.560 35.191 1.00 51.37 619 GLU A C 1
ATOM 3771 O O . GLU A 1 517 ? 59.812 47.927 36.161 1.00 50.02 619 GLU A O 1
ATOM 3777 N N . ASN A 1 518 ? 60.838 49.731 35.300 1.00 51.11 620 ASN A N 1
ATOM 3778 C CA . ASN A 1 518 ? 61.024 50.374 36.589 1.00 54.26 620 ASN A CA 1
ATOM 3779 C C . ASN A 1 518 ? 61.654 49.437 37.625 1.00 54.60 620 ASN A C 1
ATOM 3780 O O . ASN A 1 518 ? 61.133 49.261 38.731 1.00 54.90 620 ASN A O 1
ATOM 3785 N N . ASN A 1 519 ? 62.776 48.837 37.243 1.00 54.77 621 ASN A N 1
ATOM 3786 C CA . ASN A 1 519 ? 63.534 47.932 38.097 1.00 53.43 621 ASN A CA 1
ATOM 3787 C C . ASN A 1 519 ? 62.807 46.746 38.694 1.00 54.44 621 ASN A C 1
ATOM 3788 O O . ASN A 1 519 ? 63.117 46.330 39.810 1.00 55.42 621 ASN A O 1
ATOM 3793 N N . GLU A 1 520 ? 61.834 46.202 37.978 1.00 55.17 622 GLU A N 1
ATOM 3794 C CA . GLU A 1 520 ? 61.156 45.026 38.492 1.00 56.22 622 GLU A CA 1
ATOM 3795 C C . GLU A 1 520 ? 61.933 43.834 37.982 1.00 57.58 622 GLU A C 1
ATOM 3796 O O . GLU A 1 520 ? 62.434 43.844 36.859 1.00 57.93 622 GLU A O 1
ATOM 3802 N N . LEU A 1 521 ? 62.050 42.808 38.812 1.00 59.20 623 LEU A N 1
ATOM 3803 C CA . LEU A 1 521 ? 62.751 41.605 38.405 1.00 58.94 623 LEU A CA 1
ATOM 3804 C C . LEU A 1 521 ? 61.701 40.543 38.160 1.00 58.74 623 LEU A C 1
ATOM 3805 O O . LEU A 1 521 ? 61.005 40.112 39.082 1.00 58.52 623 LEU A O 1
ATOM 3810 N N . ARG A 1 522 ? 61.570 40.147 36.901 1.00 58.93 624 ARG A N 1
ATOM 3811 C CA . ARG A 1 522 ? 60.591 39.145 36.532 1.00 60.57 624 ARG A CA 1
ATOM 3812 C C . ARG A 1 522 ? 61.206 37.758 36.627 1.00 61.93 624 ARG A C 1
ATOM 3813 O O . ARG A 1 522 ? 62.324 37.527 36.161 1.00 62.39 624 ARG A O 1
ATOM 3821 N N . LEU A 1 523 ? 60.473 36.842 37.248 1.00 62.85 625 LEU A N 1
ATOM 3822 C CA . LEU A 1 523 ? 60.941 35.476 37.421 1.00 64.44 625 LEU A CA 1
ATOM 3823 C C . LEU A 1 523 ? 60.780 34.644 36.157 1.00 66.03 625 LEU A C 1
ATOM 3824 O O . LEU A 1 523 ? 61.496 33.660 35.957 1.00 67.13 625 LEU A O 1
ATOM 3829 N N . THR A 1 524 ? 59.841 35.040 35.302 1.00 65.75 626 THR A N 1
ATOM 3830 C CA . THR A 1 524 ? 59.591 34.313 34.068 1.00 65.46 626 THR A CA 1
ATOM 3831 C C . THR A 1 524 ? 60.184 35.031 32.863 1.00 65.99 626 THR A C 1
ATOM 3832 O O . THR A 1 524 ? 59.769 36.135 32.517 1.00 66.53 626 THR A O 1
ATOM 3836 N N . ARG A 1 525 ? 61.159 34.395 32.226 1.00 65.31 627 ARG A N 1
ATOM 3837 C CA . ARG A 1 525 ? 61.809 34.966 31.058 1.00 64.74 627 ARG A CA 1
ATOM 3838 C C . ARG A 1 525 ? 61.000 34.646 29.805 1.00 64.03 627 ARG A C 1
ATOM 3839 O O . ARG A 1 525 ? 61.474 33.948 28.907 1.00 63.45 627 ARG A O 1
ATOM 3847 N N . ASP A 1 526 ? 59.777 35.159 29.742 1.00 62.85 628 ASP A N 1
ATOM 3848 C CA . ASP A 1 526 ? 58.924 34.893 28.592 1.00 61.78 628 ASP A CA 1
ATOM 3849 C C . ASP A 1 526 ? 58.712 36.088 27.660 1.00 60.11 628 ASP A C 1
ATOM 3850 O O . ASP A 1 526 ? 57.926 36.006 26.722 1.00 59.19 628 ASP A O 1
ATOM 3855 N N . ALA A 1 527 ? 59.411 37.192 27.918 1.00 59.52 629 ALA A N 1
ATOM 3856 C CA . ALA A 1 527 ? 59.303 38.384 27.075 1.00 60.04 629 ALA A CA 1
ATOM 3857 C C . ALA A 1 527 ? 60.165 38.154 25.832 1.00 60.22 629 ALA A C 1
ATOM 3858 O O . ALA A 1 527 ? 61.367 38.444 25.828 1.00 59.04 629 ALA A O 1
ATOM 3860 N N . ILE A 1 528 ? 59.537 37.644 24.777 1.00 61.50 630 ILE A N 1
ATOM 3861 C CA . ILE A 1 528 ? 60.248 37.326 23.545 1.00 62.94 630 ILE A CA 1
ATOM 3862 C C . ILE A 1 528 ? 59.694 38.008 22.293 1.00 63.17 630 ILE A C 1
ATOM 3863 O O . ILE A 1 528 ? 58.540 38.435 22.260 1.00 62.44 630 ILE A O 1
ATOM 3868 N N . GLU A 1 529 ? 60.536 38.092 21.265 1.00 63.51 631 GLU A N 1
ATOM 3869 C CA . GLU A 1 529 ? 60.191 38.727 19.996 1.00 64.09 631 GLU A CA 1
ATOM 3870 C C . GLU A 1 529 ? 61.110 38.215 18.887 1.00 65.14 631 GLU A C 1
ATOM 3871 O O . GLU A 1 529 ? 62.167 37.636 19.152 1.00 65.16 631 GLU A O 1
ATOM 3877 N N . PRO A 1 530 ? 60.719 38.423 17.624 1.00 65.93 632 PRO A N 1
ATOM 3878 C CA . PRO A 1 530 ? 61.572 37.966 16.527 1.00 65.97 632 PRO A CA 1
ATOM 3879 C C . PRO A 1 530 ? 62.793 38.879 16.525 1.00 66.82 632 PRO A C 1
ATOM 3880 O O . PRO A 1 530 ? 62.643 40.094 16.630 1.00 66.86 632 PRO A O 1
ATOM 3884 N N . CYS A 1 531 ? 63.991 38.309 16.429 1.00 68.10 633 CYS A N 1
ATOM 3885 C CA . CYS A 1 531 ? 65.205 39.124 16.410 1.00 69.87 633 CYS A CA 1
ATOM 3886 C C . CYS A 1 531 ? 65.166 39.973 15.153 1.00 69.80 633 CYS A C 1
ATOM 3887 O O . CYS A 1 531 ? 64.846 39.470 14.078 1.00 69.75 633 CYS A O 1
ATOM 3890 N N . THR A 1 532 ? 65.505 41.250 15.283 1.00 70.62 634 THR A N 1
ATOM 3891 C CA . THR A 1 532 ? 65.478 42.157 14.145 1.00 71.26 634 THR A CA 1
ATOM 3892 C C . THR A 1 532 ? 66.807 42.866 13.951 1.00 71.53 634 THR A C 1
ATOM 3893 O O . THR A 1 532 ? 67.657 42.861 14.838 1.00 71.93 634 THR A O 1
ATOM 3897 N N . VAL A 1 533 ? 66.972 43.474 12.781 1.00 72.06 635 VAL A N 1
ATOM 3898 C CA . VAL A 1 533 ? 68.187 44.197 12.433 1.00 71.58 635 VAL A CA 1
ATOM 3899 C C . VAL A 1 533 ? 68.144 45.597 13.046 1.00 71.11 635 VAL A C 1
ATOM 3900 O O . VAL A 1 533 ? 67.070 46.112 13.354 1.00 72.25 635 VAL A O 1
ATOM 3904 N N . GLY A 1 534 ? 69.314 46.204 13.221 1.00 70.29 636 GLY A N 1
ATOM 3905 C CA . GLY A 1 534 ? 69.386 47.536 13.798 1.00 69.74 636 GLY A CA 1
ATOM 3906 C C . GLY A 1 534 ? 68.732 47.643 15.166 1.00 68.29 636 GLY A C 1
ATOM 3907 O O . GLY A 1 534 ? 67.993 48.586 15.431 1.00 69.08 636 GLY A O 1
ATOM 3908 N N . HIS A 1 535 ? 69.015 46.682 16.039 1.00 66.58 637 HIS A N 1
ATOM 3909 C CA . HIS A 1 535 ? 68.449 46.646 17.387 1.00 64.86 637 HIS A CA 1
ATOM 3910 C C . HIS A 1 535 ? 69.123 47.627 18.349 1.00 65.17 637 HIS A C 1
ATOM 3911 O O . HIS A 1 535 ? 70.316 47.502 18.641 1.00 65.95 637 HIS A O 1
ATOM 3918 N N . ARG A 1 536 ? 68.344 48.597 18.831 1.00 64.84 638 ARG A N 1
ATOM 3919 C CA . ARG A 1 536 ? 68.802 49.615 19.781 1.00 63.98 638 ARG A CA 1
ATOM 3920 C C . ARG A 1 536 ? 67.793 49.694 20.927 1.00 61.20 638 ARG A C 1
ATOM 3921 O O . ARG A 1 536 ? 66.592 49.844 20.688 1.00 60.62 638 ARG A O 1
ATOM 3929 N N . ARG A 1 537 ? 68.278 49.618 22.164 1.00 57.58 639 ARG A N 1
ATOM 3930 C CA . ARG A 1 537 ? 67.397 49.660 23.326 1.00 54.84 639 ARG A CA 1
ATOM 3931 C C . ARG A 1 537 ? 68.060 50.238 24.576 1.00 53.92 639 ARG A C 1
ATOM 3932 O O . ARG A 1 537 ? 69.245 50.023 24.825 1.00 53.72 639 ARG A O 1
ATOM 3940 N N . TYR A 1 538 ? 67.284 50.979 25.358 1.00 51.81 640 TYR A N 1
ATOM 3941 C CA . TYR A 1 538 ? 67.768 51.540 26.610 1.00 49.07 640 TYR A CA 1
ATOM 3942 C C . TYR A 1 538 ? 66.795 51.036 27.651 1.00 49.80 640 TYR A C 1
ATOM 3943 O O . TYR A 1 538 ? 65.595 51.276 27.541 1.00 49.56 640 TYR A O 1
ATOM 3952 N N . PHE A 1 539 ? 67.296 50.331 28.654 1.00 49.56 641 PHE A N 1
ATOM 3953 C CA . PHE A 1 539 ? 66.418 49.824 29.685 1.00 49.01 641 PHE A CA 1
ATOM 3954 C C . PHE A 1 539 ? 66.737 50.441 31.029 1.00 50.18 641 PHE A C 1
ATOM 3955 O O . PHE A 1 539 ? 67.906 50.608 31.391 1.00 50.05 641 PHE A O 1
ATOM 3963 N N . THR A 1 540 ? 65.689 50.812 31.756 1.00 49.90 642 THR A N 1
ATOM 3964 C CA . THR A 1 540 ? 65.874 51.390 33.075 1.00 51.16 642 THR A CA 1
ATOM 3965 C C . THR A 1 540 ? 66.604 50.342 33.919 1.00 50.49 642 THR A C 1
ATOM 3966 O O . THR A 1 540 ? 66.174 49.197 34.024 1.00 48.97 642 THR A O 1
ATOM 3970 N N . PHE A 1 541 ? 67.724 50.734 34.501 1.00 51.61 643 PHE A N 1
ATOM 3971 C CA . PHE A 1 541 ? 68.480 49.808 35.323 1.00 52.66 643 PHE A CA 1
ATOM 3972 C C . PHE A 1 541 ? 69.115 50.576 36.467 1.00 52.01 643 PHE A C 1
ATOM 3973 O O . PHE A 1 541 ? 70.110 51.274 36.277 1.00 50.14 643 PHE A O 1
ATOM 3981 N N . GLY A 1 542 ? 68.527 50.445 37.652 1.00 53.27 644 GLY A N 1
ATOM 3982 C CA . GLY A 1 542 ? 69.036 51.152 38.811 1.00 53.49 644 GLY A CA 1
ATOM 3983 C C . GLY A 1 542 ? 68.625 52.609 38.730 1.00 53.79 644 GLY A C 1
ATOM 3984 O O . GLY A 1 542 ? 67.439 52.917 38.647 1.00 55.69 644 GLY A O 1
ATOM 3985 N N . GLY A 1 543 ? 69.603 53.507 38.747 1.00 53.35 645 GLY A N 1
ATOM 3986 C CA . GLY A 1 543 ? 69.308 54.924 38.661 1.00 52.04 645 GLY A CA 1
ATOM 3987 C C . GLY A 1 543 ? 69.608 55.460 37.275 1.00 52.91 645 GLY A C 1
ATOM 3988 O O . GLY A 1 543 ? 69.624 56.675 37.059 1.00 52.93 645 GLY A O 1
ATOM 3989 N N . GLY A 1 544 ? 69.847 54.547 36.332 1.00 51.85 646 GLY A N 1
ATOM 3990 C CA . GLY A 1 544 ? 70.149 54.942 34.969 1.00 50.25 646 GLY A CA 1
ATOM 3991 C C . GLY A 1 544 ? 69.673 53.909 33.968 1.00 50.24 646 GLY A C 1
ATOM 3992 O O . GLY A 1 544 ? 68.735 53.159 34.244 1.00 49.34 646 GLY A O 1
ATOM 3993 N N . TYR A 1 545 ? 70.314 53.860 32.805 1.00 49.05 647 TYR A N 1
ATOM 3994 C CA . TYR A 1 545 ? 69.920 52.901 31.782 1.00 51.39 647 TYR A CA 1
ATOM 3995 C C . TYR A 1 545 ? 71.041 51.971 31.347 1.00 53.30 647 TYR A C 1
ATOM 3996 O O . TYR A 1 545 ? 72.227 52.299 31.438 1.00 53.24 647 TYR A O 1
ATOM 4005 N N . VAL A 1 546 ? 70.645 50.799 30.867 1.00 53.85 648 VAL A N 1
ATOM 4006 C CA . VAL A 1 546 ? 71.590 49.827 30.353 1.00 54.41 648 VAL A CA 1
ATOM 4007 C C . VAL A 1 546 ? 71.345 49.822 28.848 1.00 54.79 648 VAL A C 1
ATOM 4008 O O . VAL A 1 546 ? 70.234 49.555 28.396 1.00 55.09 648 VAL A O 1
ATOM 4012 N N . TYR A 1 547 ? 72.372 50.151 28.075 1.00 54.87 649 TYR A N 1
ATOM 4013 C CA . TYR A 1 547 ? 72.232 50.204 26.627 1.00 55.76 649 TYR A CA 1
ATOM 4014 C C . TYR A 1 547 ? 72.616 48.900 25.931 1.00 57.11 649 TYR A C 1
ATOM 4015 O O . TYR A 1 547 ? 73.605 48.257 26.287 1.00 57.20 649 TYR A O 1
ATOM 4024 N N . PHE A 1 548 ? 71.819 48.512 24.941 1.00 58.20 650 PHE A N 1
ATOM 4025 C CA . PHE A 1 548 ? 72.060 47.291 24.177 1.00 58.10 650 PHE A CA 1
ATOM 4026 C C . PHE A 1 548 ? 72.017 47.560 22.680 1.00 60.07 650 PHE A C 1
ATOM 4027 O O . PHE A 1 548 ? 71.232 48.388 22.209 1.00 59.22 650 PHE A O 1
ATOM 4035 N N . GLU A 1 549 ? 72.862 46.850 21.940 1.00 62.31 651 GLU A N 1
ATOM 4036 C CA . GLU A 1 549 ? 72.901 46.962 20.487 1.00 64.20 651 GLU A CA 1
ATOM 4037 C C . GLU A 1 549 ? 72.909 45.556 19.906 1.00 65.32 651 GLU A C 1
ATOM 4038 O O . GLU A 1 549 ? 73.681 44.702 20.339 1.00 66.07 651 GLU A O 1
ATOM 4044 N N . GLU A 1 550 ? 72.038 45.319 18.932 1.00 66.07 652 GLU A N 1
ATOM 4045 C CA . GLU A 1 550 ? 71.938 44.016 18.292 1.00 66.22 652 GLU A CA 1
ATOM 4046 C C . GLU A 1 550 ? 71.862 42.890 19.316 1.00 66.21 652 GLU A C 1
ATOM 4047 O O . GLU A 1 550 ? 72.526 41.865 19.188 1.00 67.77 652 GLU A O 1
ATOM 4053 N N . TYR A 1 551 ? 71.046 43.103 20.338 1.00 64.13 653 TYR A N 1
ATOM 4054 C CA . TYR A 1 551 ? 70.828 42.128 21.395 1.00 62.16 653 TYR A CA 1
ATOM 4055 C C . TYR A 1 551 ? 72.067 41.813 22.215 1.00 61.22 653 TYR A C 1
ATOM 4056 O O . TYR A 1 551 ? 72.176 40.744 22.824 1.00 60.90 653 TYR A O 1
ATOM 4065 N N . ALA A 1 552 ? 72.988 42.766 22.257 1.00 60.52 654 ALA A N 1
ATOM 4066 C CA . ALA A 1 552 ? 74.212 42.594 23.025 1.00 61.31 654 ALA A CA 1
ATOM 4067 C C . ALA A 1 552 ? 74.451 43.773 23.967 1.00 61.18 654 ALA A C 1
ATOM 4068 O O . ALA A 1 552 ? 74.386 44.932 23.553 1.00 60.03 654 ALA A O 1
ATOM 4070 N N . TYR A 1 553 ? 74.730 43.472 25.232 1.00 62.46 655 TYR A N 1
ATOM 4071 C CA . TYR A 1 553 ? 74.995 44.518 26.210 1.00 64.49 655 TYR A CA 1
ATOM 4072 C C . TYR A 1 553 ? 76.074 45.439 25.666 1.00 65.06 655 TYR A C 1
ATOM 4073 O O . TYR A 1 553 ? 77.009 44.989 25.005 1.00 66.21 655 TYR A O 1
ATOM 4082 N N . SER A 1 554 ? 75.946 46.727 25.952 1.00 65.45 656 SER A N 1
ATOM 4083 C CA . SER A 1 554 ? 76.921 47.701 25.499 1.00 65.15 656 SER A CA 1
ATOM 4084 C C . SER A 1 554 ? 77.499 48.467 26.678 1.00 66.82 656 SER A C 1
ATOM 4085 O O . SER A 1 554 ? 78.709 48.469 26.881 1.00 68.05 656 SER A O 1
ATOM 4088 N N . HIS A 1 555 ? 76.636 49.121 27.452 1.00 67.33 657 HIS A N 1
ATOM 4089 C CA . HIS A 1 555 ? 77.086 49.879 28.616 1.00 68.09 657 HIS A CA 1
ATOM 4090 C C . HIS A 1 555 ? 75.948 50.553 29.362 1.00 68.81 657 HIS A C 1
ATOM 4091 O O . HIS A 1 555 ? 74.829 50.660 28.855 1.00 68.77 657 HIS A O 1
ATOM 4098 N N . GLN A 1 556 ? 76.252 51.009 30.573 1.00 68.77 658 GLN A N 1
ATOM 4099 C CA . GLN A 1 556 ? 75.278 51.689 31.409 1.00 68.57 658 GLN A CA 1
ATOM 4100 C C . GLN A 1 556 ? 75.440 53.180 31.207 1.00 67.90 658 GLN A C 1
ATOM 4101 O O . GLN A 1 556 ? 76.531 53.650 30.894 1.00 67.79 658 GLN A O 1
ATOM 4107 N N . LEU A 1 557 ? 74.349 53.920 31.375 1.00 67.54 659 LEU A N 1
ATOM 4108 C CA . LEU A 1 557 ? 74.376 55.367 31.212 1.00 66.73 659 LEU A CA 1
ATOM 4109 C C . LEU A 1 557 ? 73.654 56.048 32.364 1.00 66.18 659 LEU A C 1
ATOM 4110 O O . LEU A 1 557 ? 72.896 55.417 33.111 1.00 65.17 659 LEU A O 1
ATOM 4115 N N . SER A 1 558 ? 73.897 57.346 32.494 1.00 65.16 660 SER A N 1
ATOM 4116 C CA . SER A 1 558 ? 73.273 58.157 33.530 1.00 65.13 660 SER A CA 1
ATOM 4117 C C . SER A 1 558 ? 72.055 58.838 32.905 1.00 63.95 660 SER A C 1
ATOM 4118 O O . SER A 1 558 ? 72.090 59.194 31.723 1.00 63.50 660 SER A O 1
ATOM 4121 N N . ARG A 1 559 ? 70.979 59.009 33.673 1.00 62.21 661 ARG A N 1
ATOM 4122 C CA . ARG A 1 559 ? 69.797 59.671 33.127 1.00 61.54 661 ARG A CA 1
ATOM 4123 C C . ARG A 1 559 ? 70.224 61.014 32.556 1.00 60.70 661 ARG A C 1
ATOM 4124 O O . ARG A 1 559 ? 69.690 61.476 31.548 1.00 59.83 661 ARG A O 1
ATOM 4132 N N . ALA A 1 560 ? 71.204 61.628 33.209 1.00 59.93 662 ALA A N 1
ATOM 4133 C CA . ALA A 1 560 ? 71.712 62.926 32.796 1.00 60.28 662 ALA A CA 1
ATOM 4134 C C . ALA A 1 560 ? 72.283 62.897 31.388 1.00 60.97 662 ALA A C 1
ATOM 4135 O O . ALA A 1 560 ? 72.500 63.946 30.779 1.00 61.72 662 ALA A O 1
ATOM 4137 N N . ASP A 1 561 ? 72.527 61.699 30.871 1.00 60.70 663 ASP A N 1
ATOM 4138 C CA . ASP A 1 561 ? 73.085 61.561 29.533 1.00 62.14 663 ASP A CA 1
ATOM 4139 C C . ASP A 1 561 ? 71.996 61.643 28.469 1.00 61.63 663 ASP A C 1
ATOM 4140 O O . ASP A 1 561 ? 72.280 61.826 27.280 1.00 61.27 663 ASP A O 1
ATOM 4145 N N . ILE A 1 562 ? 70.746 61.526 28.908 1.00 59.85 664 ILE A N 1
ATOM 4146 C CA . ILE A 1 562 ? 69.601 61.565 28.008 1.00 57.38 664 ILE A CA 1
ATOM 4147 C C . ILE A 1 562 ? 68.764 62.819 28.217 1.00 56.41 664 ILE A C 1
ATOM 4148 O O . ILE A 1 562 ? 68.530 63.239 29.349 1.00 55.88 664 ILE A O 1
ATOM 4153 N N . THR A 1 563 ? 68.324 63.422 27.117 1.00 54.26 665 THR A N 1
ATOM 4154 C CA . THR A 1 563 ? 67.522 64.635 27.202 1.00 54.52 665 THR A CA 1
ATOM 4155 C C . THR A 1 563 ? 66.187 64.383 27.891 1.00 51.28 665 THR A C 1
ATOM 4156 O O . THR A 1 563 ? 65.555 63.342 27.705 1.00 50.74 665 THR A O 1
ATOM 4160 N N . THR A 1 564 ? 65.773 65.351 28.696 1.00 48.35 666 THR A N 1
ATOM 4161 C CA . THR A 1 564 ? 64.532 65.239 29.440 1.00 46.97 666 THR A CA 1
ATOM 4162 C C . THR A 1 564 ? 63.465 66.199 28.951 1.00 44.57 666 THR A C 1
ATOM 4163 O O . THR A 1 564 ? 63.740 67.355 28.652 1.00 42.87 666 THR A O 1
ATOM 4167 N N . VAL A 1 565 ? 62.245 65.686 28.866 1.00 43.52 667 VAL A N 1
ATOM 4168 C CA . VAL A 1 565 ? 61.088 66.470 28.465 1.00 42.61 667 VAL A CA 1
ATOM 4169 C C . VAL A 1 565 ? 60.071 66.244 29.584 1.00 41.98 667 VAL A C 1
ATOM 4170 O O . VAL A 1 565 ? 59.953 65.137 30.107 1.00 42.65 667 VAL A O 1
ATOM 4174 N N . SER A 1 566 ? 59.353 67.292 29.966 1.00 41.21 668 SER A N 1
ATOM 4175 C CA . SER A 1 566 ? 58.394 67.182 31.053 1.00 39.06 668 SER A CA 1
ATOM 4176 C C . SER A 1 566 ? 56.937 67.055 30.628 1.00 38.14 668 SER A C 1
ATOM 4177 O O . SER A 1 566 ? 56.514 67.635 29.630 1.00 37.79 668 SER A O 1
ATOM 4180 N N . THR A 1 567 ? 56.185 66.269 31.402 1.00 35.36 669 THR A N 1
ATOM 4181 C CA . THR A 1 567 ? 54.760 66.086 31.189 1.00 32.88 669 THR A CA 1
ATOM 4182 C C . THR A 1 567 ? 54.024 66.967 32.200 1.00 31.95 669 THR A C 1
ATOM 4183 O O . THR A 1 567 ? 52.799 66.975 32.237 1.00 32.36 669 THR A O 1
ATOM 4187 N N . PHE A 1 568 ? 54.772 67.712 33.008 1.00 30.46 670 PHE A N 1
ATOM 4188 C CA . PHE A 1 568 ? 54.170 68.555 34.033 1.00 31.93 670 PHE A CA 1
ATOM 4189 C C . PHE A 1 568 ? 53.822 69.974 33.601 1.00 33.56 670 PHE A C 1
ATOM 4190 O O . PHE A 1 568 ? 54.612 70.633 32.916 1.00 35.22 670 PHE A O 1
ATOM 4198 N N . ILE A 1 569 ? 52.648 70.453 33.978 1.00 33.90 671 ILE A N 1
ATOM 4199 C CA . ILE A 1 569 ? 52.248 71.827 33.720 1.00 33.33 671 ILE A CA 1
ATOM 4200 C C . ILE A 1 569 ? 52.736 72.600 34.923 1.00 34.93 671 ILE A C 1
ATOM 4201 O O . ILE A 1 569 ? 52.462 72.232 36.075 1.00 35.23 671 ILE A O 1
ATOM 4206 N N . ASP A 1 570 ? 53.457 73.676 34.670 1.00 33.88 672 ASP A N 1
ATOM 4207 C CA . ASP A 1 570 ? 54.002 74.453 35.753 1.00 35.64 672 ASP A CA 1
ATOM 4208 C C . ASP A 1 570 ? 53.015 75.388 36.412 1.00 37.38 672 ASP A C 1
ATOM 4209 O O . ASP A 1 570 ? 52.035 75.829 35.808 1.00 35.00 672 ASP A O 1
ATOM 4214 N N . LEU A 1 571 ? 53.305 75.676 37.677 1.00 35.67 673 LEU A N 1
ATOM 4215 C CA . LEU A 1 571 ? 52.525 76.596 38.472 1.00 34.83 673 LEU A CA 1
ATOM 4216 C C . LEU A 1 571 ? 53.489 77.172 39.487 1.00 35.05 673 LEU A C 1
ATOM 4217 O O . LEU A 1 571 ? 54.127 76.441 40.228 1.00 37.30 673 LEU A O 1
ATOM 4222 N N . ASN A 1 572 ? 53.618 78.487 39.507 1.00 36.44 674 ASN A N 1
ATOM 4223 C CA . ASN A 1 572 ? 54.528 79.127 40.437 1.00 38.68 674 ASN A CA 1
ATOM 4224 C C . ASN A 1 572 ? 53.826 80.078 41.388 1.00 38.50 674 ASN A C 1
ATOM 4225 O O . ASN A 1 572 ? 53.721 81.276 41.128 1.00 40.01 674 ASN A O 1
ATOM 4230 N N . ILE A 1 573 ? 53.344 79.524 42.491 1.00 39.37 675 ILE A N 1
ATOM 4231 C CA . ILE A 1 573 ? 52.668 80.284 43.538 1.00 38.37 675 ILE A CA 1
ATOM 4232 C C . ILE A 1 573 ? 53.715 80.768 44.528 1.00 36.56 675 ILE A C 1
ATOM 4233 O O . ILE A 1 573 ? 54.583 80.010 44.937 1.00 37.38 675 ILE A O 1
ATOM 4238 N N . THR A 1 574 ? 53.641 82.036 44.899 1.00 36.21 676 THR A N 1
ATOM 4239 C CA . THR A 1 574 ? 54.566 82.575 45.873 1.00 38.00 676 THR A CA 1
ATOM 4240 C C . THR A 1 574 ? 53.715 83.166 46.978 1.00 38.91 676 THR A C 1
ATOM 4241 O O . THR A 1 574 ? 52.563 83.553 46.751 1.00 38.42 676 THR A O 1
ATOM 4245 N N . MET A 1 575 ? 54.284 83.236 48.172 1.00 38.31 677 MET A N 1
ATOM 4246 C CA . MET A 1 575 ? 53.558 83.748 49.317 1.00 40.05 677 MET A CA 1
ATOM 4247 C C . MET A 1 575 ? 53.511 85.240 49.389 1.00 37.04 677 MET A C 1
ATOM 4248 O O . MET A 1 575 ? 54.420 85.938 48.949 1.00 35.78 677 MET A O 1
ATOM 4253 N N . LEU A 1 576 ? 52.423 85.724 49.947 1.00 33.91 678 LEU A N 1
ATOM 4254 C CA . LEU A 1 576 ? 52.255 87.110 50.251 1.00 31.45 678 LEU A CA 1
ATOM 4255 C C . LEU A 1 576 ? 53.178 87.359 51.447 1.00 31.84 678 LEU A C 1
ATOM 4256 O O . LEU A 1 576 ? 53.024 86.722 52.491 1.00 28.05 678 LEU A O 1
ATOM 4261 N N . GLU A 1 577 ? 54.142 88.252 51.307 1.00 32.58 679 GLU A N 1
ATOM 4262 C CA . GLU A 1 577 ? 55.075 88.446 52.397 1.00 33.91 679 GLU A CA 1
ATOM 4263 C C . GLU A 1 577 ? 54.593 89.333 53.546 1.00 33.70 679 GLU A C 1
ATOM 4264 O O . GLU A 1 577 ? 53.633 90.108 53.413 1.00 32.20 679 GLU A O 1
ATOM 4270 N N . ASP A 1 578 ? 55.278 89.202 54.674 1.00 31.37 680 ASP A N 1
ATOM 4271 C CA . ASP A 1 578 ? 54.961 89.964 55.864 1.00 33.49 680 ASP A CA 1
ATOM 4272 C C . ASP A 1 578 ? 55.098 91.449 55.627 1.00 34.32 680 ASP A C 1
ATOM 4273 O O . ASP A 1 578 ? 55.956 91.910 54.871 1.00 35.25 680 ASP A O 1
ATOM 4278 N N . HIS A 1 579 ? 54.247 92.209 56.292 1.00 32.67 681 HIS A N 1
ATOM 4279 C CA . HIS A 1 579 ? 54.298 93.636 56.173 1.00 30.01 681 HIS A CA 1
ATOM 4280 C C . HIS A 1 579 ? 54.079 94.220 57.535 1.00 29.78 681 HIS A C 1
ATOM 4281 O O . HIS A 1 579 ? 53.181 93.783 58.239 1.00 29.46 681 HIS A O 1
ATOM 4288 N N . GLU A 1 580 ? 54.876 95.198 57.918 1.00 28.68 682 GLU A N 1
ATOM 4289 C CA . GLU A 1 580 ? 54.669 95.824 59.204 1.00 32.65 682 GLU A CA 1
ATOM 4290 C C . GLU A 1 580 ? 54.095 97.226 59.044 1.00 33.27 682 GLU A C 1
ATOM 4291 O O . GLU A 1 580 ? 54.596 98.012 58.246 1.00 33.53 682 GLU A O 1
ATOM 4297 N N . PHE A 1 581 ? 53.041 97.539 59.794 1.00 30.65 683 PHE A N 1
ATOM 4298 C CA . PHE A 1 581 ? 52.456 98.879 59.722 1.00 29.28 683 PHE A CA 1
ATOM 4299 C C . PHE A 1 581 ? 52.926 99.728 60.882 1.00 27.55 683 PHE A C 1
ATOM 4300 O O . PHE A 1 581 ? 52.678 99.392 62.027 1.00 28.72 683 PHE A O 1
ATOM 4308 N N . VAL A 1 582 ? 53.606 100.835 60.614 1.00 23.77 684 VAL A N 1
ATOM 4309 C CA . VAL A 1 582 ? 54.063 101.657 61.722 1.00 23.24 684 VAL A CA 1
ATOM 4310 C C . VAL A 1 582 ? 52.997 102.681 62.092 1.00 26.36 684 VAL A C 1
ATOM 4311 O O . VAL A 1 582 ? 52.081 102.938 61.298 1.00 24.97 684 VAL A O 1
ATOM 4315 N N . PRO A 1 583 ? 53.093 103.191 63.324 1.00 27.79 685 PRO A N 1
ATOM 4316 C CA . PRO A 1 583 ? 52.160 104.235 63.777 1.00 29.29 685 PRO A CA 1
ATOM 4317 C C . PRO A 1 583 ? 52.290 105.456 62.868 1.00 31.97 685 PRO A C 1
ATOM 4318 O O . PRO A 1 583 ? 53.394 105.837 62.528 1.00 31.33 685 PRO A O 1
ATOM 4322 N N . LEU A 1 584 ? 51.193 106.077 62.456 1.00 31.75 686 LEU A N 1
ATOM 4323 C CA . LEU A 1 584 ? 51.292 107.223 61.570 1.00 31.60 686 LEU A CA 1
ATOM 4324 C C . LEU A 1 584 ? 50.123 108.192 61.768 1.00 32.04 686 LEU A C 1
ATOM 4325 O O . LEU A 1 584 ? 48.959 107.806 61.659 1.00 33.68 686 LEU A O 1
ATOM 4330 N N . GLU A 1 585 ? 50.451 109.443 62.076 1.00 30.62 687 GLU A N 1
ATOM 4331 C CA . GLU A 1 585 ? 49.460 110.495 62.303 1.00 34.42 687 GLU A CA 1
ATOM 4332 C C . GLU A 1 585 ? 49.799 111.741 61.474 1.00 34.65 687 GLU A C 1
ATOM 4333 O O . GLU A 1 585 ? 50.966 112.117 61.369 1.00 35.41 687 GLU A O 1
ATOM 4339 N N . VAL A 1 586 ? 48.783 112.380 60.900 1.00 35.11 688 VAL A N 1
ATOM 4340 C CA . VAL A 1 586 ? 48.988 113.602 60.130 1.00 33.54 688 VAL A CA 1
ATOM 4341 C C . VAL A 1 586 ? 49.395 114.669 61.139 1.00 34.99 688 VAL A C 1
ATOM 4342 O O . VAL A 1 586 ? 50.442 115.309 61.001 1.00 36.76 688 VAL A O 1
ATOM 4346 N N . TYR A 1 587 ? 48.568 114.861 62.161 1.00 33.06 689 TYR A N 1
ATOM 4347 C CA . TYR A 1 587 ? 48.886 115.809 63.221 1.00 32.79 689 TYR A CA 1
ATOM 4348 C C . TYR A 1 587 ? 48.785 115.037 64.538 1.00 33.53 689 TYR A C 1
ATOM 4349 O O . TYR A 1 587 ? 47.920 114.178 64.675 1.00 32.05 689 TYR A O 1
ATOM 4358 N N . THR A 1 588 ? 49.675 115.310 65.483 1.00 33.67 690 THR A N 1
ATOM 4359 C CA . THR A 1 588 ? 49.605 114.628 66.768 1.00 35.42 690 THR A CA 1
ATOM 4360 C C . THR A 1 588 ? 48.746 115.511 67.643 1.00 37.48 690 THR A C 1
ATOM 4361 O O . THR A 1 588 ? 48.553 116.690 67.337 1.00 38.66 690 THR A O 1
ATOM 4365 N N . ARG A 1 589 ? 48.253 114.953 68.745 1.00 37.03 691 ARG A N 1
ATOM 4366 C CA . ARG A 1 589 ? 47.403 115.712 69.639 1.00 37.73 691 ARG A CA 1
ATOM 4367 C C . ARG A 1 589 ? 48.162 116.929 70.171 1.00 36.84 691 ARG A C 1
ATOM 4368 O O . ARG A 1 589 ? 47.567 117.950 70.516 1.00 35.67 691 ARG A O 1
ATOM 4376 N N . HIS A 1 590 ? 49.485 116.835 70.208 1.00 36.72 692 HIS A N 1
ATOM 4377 C CA . HIS A 1 590 ? 50.280 117.973 70.664 1.00 39.23 692 HIS A CA 1
ATOM 4378 C C . HIS A 1 590 ? 50.288 119.115 69.637 1.00 38.01 692 HIS A C 1
ATOM 4379 O O . HIS A 1 590 ? 50.246 120.287 70.003 1.00 36.37 692 HIS A O 1
ATOM 4386 N N . GLU A 1 591 ? 50.354 118.773 68.356 1.00 37.76 693 GLU A N 1
ATOM 4387 C CA . GLU A 1 591 ? 50.344 119.791 67.308 1.00 39.65 693 GLU A CA 1
ATOM 4388 C C . GLU A 1 591 ? 49.003 120.508 67.333 1.00 40.27 693 GLU A C 1
ATOM 4389 O O . GLU A 1 591 ? 48.935 121.729 67.199 1.00 39.81 693 GLU A O 1
ATOM 4395 N N . ILE A 1 592 ? 47.938 119.739 67.526 1.00 41.70 694 ILE A N 1
ATOM 4396 C CA . ILE A 1 592 ? 46.600 120.293 67.573 1.00 43.83 694 ILE A CA 1
ATOM 4397 C C . ILE A 1 592 ? 46.423 121.240 68.747 1.00 46.43 694 ILE A C 1
ATOM 4398 O O . ILE A 1 592 ? 45.770 122.281 68.625 1.00 47.86 694 ILE A O 1
ATOM 4403 N N . LYS A 1 593 ? 47.011 120.891 69.883 1.00 47.35 695 LYS A N 1
ATOM 4404 C CA . LYS A 1 593 ? 46.905 121.738 71.056 1.00 50.76 695 LYS A CA 1
ATOM 4405 C C . LYS A 1 593 ? 47.630 123.042 70.780 1.00 51.72 695 LYS A C 1
ATOM 4406 O O . LYS A 1 593 ? 47.190 124.116 71.194 1.00 52.43 695 LYS A O 1
ATOM 4412 N N . ASP A 1 594 ? 48.749 122.937 70.074 1.00 52.33 696 ASP A N 1
ATOM 4413 C CA . ASP A 1 594 ? 49.562 124.100 69.754 1.00 52.60 696 ASP A CA 1
ATOM 4414 C C . ASP A 1 594 ? 48.969 124.925 68.623 1.00 51.93 696 ASP A C 1
ATOM 4415 O O . ASP A 1 594 ? 49.359 126.067 68.426 1.00 51.77 696 ASP A O 1
ATOM 4420 N N . SER A 1 595 ? 48.017 124.356 67.889 1.00 51.59 697 SER A N 1
ATOM 4421 C CA . SER A 1 595 ? 47.418 125.080 66.780 1.00 52.29 697 SER A CA 1
ATOM 4422 C C . SER A 1 595 ? 46.707 126.341 67.251 1.00 53.71 697 SER A C 1
ATOM 4423 O O . SER A 1 595 ? 46.597 127.307 66.499 1.00 55.47 697 SER A O 1
ATOM 4426 N N . GLY A 1 596 ? 46.236 126.338 68.494 1.00 52.94 698 GLY A N 1
ATOM 4427 C CA . GLY A 1 596 ? 45.567 127.511 69.038 1.00 52.05 698 GLY A CA 1
ATOM 4428 C C . GLY A 1 596 ? 46.548 128.654 69.263 1.00 52.71 698 GLY A C 1
ATOM 4429 O O . GLY A 1 596 ? 47.639 128.458 69.809 1.00 54.15 698 GLY A O 1
ATOM 4430 N N . LEU A 1 597 ? 46.167 129.857 68.851 1.00 51.95 699 LEU A N 1
ATOM 4431 C CA . LEU A 1 597 ? 47.047 131.011 68.995 1.00 50.38 699 LEU A CA 1
ATOM 4432 C C . LEU A 1 597 ? 47.430 131.242 70.455 1.00 48.99 699 LEU A C 1
ATOM 4433 O O . LEU A 1 597 ? 48.611 131.331 70.795 1.00 47.10 699 LEU A O 1
ATOM 4438 N N . LEU A 1 598 ? 46.427 131.345 71.315 1.00 48.33 700 LEU A N 1
ATOM 4439 C CA . LEU A 1 598 ? 46.674 131.539 72.741 1.00 47.43 700 LEU A CA 1
ATOM 4440 C C . LEU A 1 598 ? 46.117 130.363 73.512 1.00 46.14 700 LEU A C 1
ATOM 4441 O O . LEU A 1 598 ? 45.064 129.822 73.169 1.00 46.67 700 LEU A O 1
ATOM 4446 N N . ASP A 1 599 ? 46.835 129.969 74.553 1.00 45.89 701 ASP A N 1
ATOM 4447 C CA . ASP A 1 599 ? 46.416 128.859 75.411 1.00 45.05 701 ASP A CA 1
ATOM 4448 C C . ASP A 1 599 ? 46.052 129.487 76.748 1.00 42.08 701 ASP A C 1
ATOM 4449 O O . ASP A 1 599 ? 46.915 130.028 77.440 1.00 40.11 701 ASP A O 1
ATOM 4454 N N . TYR A 1 600 ? 44.775 129.414 77.105 1.00 40.16 702 TYR A N 1
ATOM 4455 C CA . TYR A 1 600 ? 44.297 130.004 78.352 1.00 39.44 702 TYR A CA 1
ATOM 4456 C C . TYR A 1 600 ? 45.062 129.525 79.595 1.00 37.97 702 TYR A C 1
ATOM 4457 O O . TYR A 1 600 ? 45.442 130.332 80.443 1.00 37.90 702 TYR A O 1
ATOM 4466 N N . THR A 1 601 ? 45.286 128.219 79.702 1.00 37.66 703 THR A N 1
ATOM 4467 C CA . THR A 1 601 ? 46.011 127.654 80.852 1.00 36.96 703 THR A CA 1
ATOM 4468 C C . THR A 1 601 ? 47.399 128.293 80.941 1.00 36.78 703 THR A C 1
ATOM 4469 O O . THR A 1 601 ? 47.807 128.791 81.987 1.00 33.35 703 THR A O 1
ATOM 4473 N N . GLU A 1 602 ? 48.108 128.283 79.819 1.00 39.54 704 GLU A N 1
ATOM 4474 C CA . GLU A 1 602 ? 49.447 128.861 79.755 1.00 42.97 704 GLU A CA 1
ATOM 4475 C C . GLU A 1 602 ? 49.449 130.323 80.161 1.00 41.44 704 GLU A C 1
ATOM 4476 O O . GLU A 1 602 ? 50.268 130.743 80.982 1.00 40.83 704 GLU A O 1
ATOM 4482 N N . VAL A 1 603 ? 48.531 131.095 79.578 1.00 41.39 705 VAL A N 1
ATOM 4483 C CA . VAL A 1 603 ? 48.420 132.524 79.873 1.00 39.88 705 VAL A CA 1
ATOM 4484 C C . VAL A 1 603 ? 48.175 132.764 81.364 1.00 38.25 705 VAL A C 1
ATOM 4485 O O . VAL A 1 603 ? 48.856 133.569 81.990 1.00 38.69 705 VAL A O 1
ATOM 4489 N N . GLN A 1 604 ? 47.199 132.064 81.927 1.00 38.52 706 GLN A N 1
ATOM 4490 C CA . GLN A 1 604 ? 46.888 132.213 83.346 1.00 38.92 706 GLN A CA 1
ATOM 4491 C C . GLN A 1 604 ? 48.055 131.785 84.209 1.00 38.90 706 GLN A C 1
ATOM 4492 O O . GLN A 1 604 ? 48.430 132.483 85.151 1.00 39.39 706 GLN A O 1
ATOM 4498 N N . ARG A 1 605 ? 48.632 130.634 83.872 1.00 39.55 707 ARG A N 1
ATOM 4499 C CA . ARG A 1 605 ? 49.757 130.091 84.619 1.00 40.29 707 ARG A CA 1
ATOM 4500 C C . ARG A 1 605 ? 50.829 131.156 84.771 1.00 39.88 707 ARG A C 1
ATOM 4501 O O . ARG A 1 605 ? 51.303 131.429 85.877 1.00 36.79 707 ARG A O 1
ATOM 4509 N N . ARG A 1 606 ? 51.191 131.771 83.646 1.00 39.83 708 ARG A N 1
ATOM 4510 C CA . ARG A 1 606 ? 52.215 132.812 83.625 1.00 41.13 708 ARG A CA 1
ATOM 4511 C C . ARG A 1 606 ? 51.808 134.132 84.319 1.00 41.96 708 ARG A C 1
ATOM 4512 O O . ARG A 1 606 ? 52.560 134.694 85.135 1.00 39.65 708 ARG A O 1
ATOM 4520 N N . ASN A 1 607 ? 50.624 134.636 83.986 1.00 42.90 709 ASN A N 1
ATOM 4521 C CA . ASN A 1 607 ? 50.146 135.889 84.567 1.00 43.73 709 ASN A CA 1
ATOM 4522 C C . ASN A 1 607 ? 50.045 135.822 86.083 1.00 43.40 709 ASN A C 1
ATOM 4523 O O . ASN A 1 607 ? 50.430 136.758 86.783 1.00 42.27 709 ASN A O 1
ATOM 4528 N N . GLN A 1 608 ? 49.512 134.717 86.591 1.00 42.27 710 GLN A N 1
ATOM 4529 C CA . GLN A 1 608 ? 49.344 134.589 88.020 1.00 42.56 710 GLN A CA 1
ATOM 4530 C C . GLN A 1 608 ? 50.656 134.440 88.774 1.00 43.56 710 GLN A C 1
ATOM 4531 O O . GLN A 1 608 ? 50.665 134.447 89.997 1.00 43.17 710 GLN A O 1
ATOM 4537 N N . LEU A 1 609 ? 51.766 134.342 88.045 1.00 45.21 711 LEU A N 1
ATOM 4538 C CA . LEU A 1 609 ? 53.090 134.234 88.667 1.00 46.66 711 LEU A CA 1
ATOM 4539 C C . LEU A 1 609 ? 53.734 135.609 88.791 1.00 47.09 711 LEU A C 1
ATOM 4540 O O . LEU A 1 609 ? 54.824 135.752 89.347 1.00 46.09 711 LEU A O 1
ATOM 4545 N N . HIS A 1 610 ? 53.053 136.623 88.278 1.00 48.35 712 HIS A N 1
ATOM 4546 C CA . HIS A 1 610 ? 53.592 137.974 88.299 1.00 50.19 712 HIS A CA 1
ATOM 4547 C C . HIS A 1 610 ? 54.042 138.479 89.664 1.00 50.67 712 HIS A C 1
ATOM 4548 O O . HIS A 1 610 ? 55.166 138.963 89.813 1.00 50.39 712 HIS A O 1
ATOM 4555 N N . ASP A 1 611 ? 53.166 138.388 90.656 1.00 51.14 713 ASP A N 1
ATOM 4556 C CA . ASP A 1 611 ? 53.512 138.884 91.978 1.00 53.98 713 ASP A CA 1
ATOM 4557 C C . ASP A 1 611 ? 54.660 138.124 92.602 1.00 53.86 713 ASP A C 1
ATOM 4558 O O . ASP A 1 611 ? 55.476 138.697 93.321 1.00 54.65 713 ASP A O 1
ATOM 4563 N N . LEU A 1 612 ? 54.734 136.833 92.310 1.00 54.01 714 LEU A N 1
ATOM 4564 C CA . LEU A 1 612 ? 55.799 136.009 92.848 1.00 54.82 714 LEU A CA 1
ATOM 4565 C C . LEU A 1 612 ? 57.131 136.317 92.185 1.00 54.57 714 LEU A C 1
ATOM 4566 O O . LEU A 1 612 ? 58.184 136.153 92.796 1.00 54.12 714 LEU A O 1
ATOM 4571 N N . ARG A 1 613 ? 57.083 136.786 90.943 1.00 54.62 715 ARG A N 1
ATOM 4572 C CA . ARG A 1 613 ? 58.302 137.107 90.215 1.00 54.61 715 ARG A CA 1
ATOM 4573 C C . ARG A 1 613 ? 58.824 138.536 90.389 1.00 55.39 715 ARG A C 1
ATOM 4574 O O . ARG A 1 613 ? 60.029 138.734 90.534 1.00 55.49 715 ARG A O 1
ATOM 4582 N N . PHE A 1 614 ? 57.938 139.530 90.390 1.00 55.88 716 PHE A N 1
ATOM 4583 C CA . PHE A 1 614 ? 58.388 140.919 90.493 1.00 56.85 716 PHE A CA 1
ATOM 4584 C C . PHE A 1 614 ? 58.004 141.710 91.736 1.00 58.72 716 PHE A C 1
ATOM 4585 O O . PHE A 1 614 ? 58.212 142.926 91.784 1.00 59.64 716 PHE A O 1
ATOM 4593 N N . ALA A 1 615 ? 57.443 141.042 92.734 1.00 59.36 717 ALA A N 1
ATOM 4594 C CA . ALA A 1 615 ? 57.042 141.739 93.948 1.00 60.06 717 ALA A CA 1
ATOM 4595 C C . ALA A 1 615 ? 57.238 140.872 95.181 1.00 60.46 717 ALA A C 1
ATOM 4596 O O . ALA A 1 615 ? 57.473 139.665 95.078 1.00 61.58 717 ALA A O 1
ATOM 4598 N N . ASP A 1 616 ? 57.147 141.494 96.350 1.00 60.45 718 ASP A N 1
ATOM 4599 C CA . ASP A 1 616 ? 57.281 140.756 97.590 1.00 59.86 718 ASP A CA 1
ATOM 4600 C C . ASP A 1 616 ? 55.884 140.500 98.108 1.00 59.50 718 ASP A C 1
ATOM 4601 O O . ASP A 1 616 ? 55.112 141.428 98.329 1.00 61.02 718 ASP A O 1
ATOM 4606 N N . ILE A 1 617 ? 55.576 139.229 98.300 1.00 59.57 719 ILE A N 1
ATOM 4607 C CA . ILE A 1 617 ? 54.275 138.792 98.771 1.00 59.86 719 ILE A CA 1
ATOM 4608 C C . ILE A 1 617 ? 54.202 138.666 100.294 1.00 59.71 719 ILE A C 1
ATOM 4609 O O . ILE A 1 617 ? 53.110 138.575 100.859 1.00 58.87 719 ILE A O 1
ATOM 4614 N N . ASP A 1 618 ? 55.348 138.678 100.967 1.00 59.33 720 ASP A N 1
ATOM 4615 C CA . ASP A 1 618 ? 55.322 138.465 102.411 1.00 60.13 720 ASP A CA 1
ATOM 4616 C C . ASP A 1 618 ? 55.679 139.638 103.311 1.00 60.16 720 ASP A C 1
ATOM 4617 O O . ASP A 1 618 ? 55.041 139.835 104.346 1.00 61.46 720 ASP A O 1
ATOM 4622 N N . THR A 1 619 ? 56.681 140.419 102.932 1.00 59.27 721 THR A N 1
ATOM 4623 C CA . THR A 1 619 ? 57.102 141.537 103.768 1.00 59.45 721 THR A CA 1
ATOM 4624 C C . THR A 1 619 ? 56.004 142.524 104.163 1.00 61.22 721 THR A C 1
ATOM 4625 O O . THR A 1 619 ? 55.251 143.021 103.327 1.00 60.81 721 THR A O 1
ATOM 4629 N N . VAL A 1 620 ? 55.927 142.802 105.456 1.00 62.68 722 VAL A N 1
ATOM 4630 C CA . VAL A 1 620 ? 54.957 143.745 105.976 1.00 65.48 722 VAL A CA 1
ATOM 4631 C C . VAL A 1 620 ? 55.732 144.927 106.539 1.00 68.46 722 VAL A C 1
ATOM 4632 O O . VAL A 1 620 ? 56.707 144.749 107.276 1.00 68.19 722 VAL A O 1
ATOM 4636 N N . ILE A 1 621 ? 55.302 146.133 106.188 1.00 72.31 723 ILE A N 1
ATOM 4637 C CA . ILE A 1 621 ? 55.969 147.330 106.675 1.00 76.67 723 ILE A CA 1
ATOM 4638 C C . ILE A 1 621 ? 55.101 148.091 107.664 1.00 80.25 723 ILE A C 1
ATOM 4639 O O . ILE A 1 621 ? 53.900 148.264 107.447 1.00 81.09 723 ILE A O 1
ATOM 4644 N N . HIS A 1 622 ? 55.721 148.538 108.752 1.00 85.29 724 HIS A N 1
ATOM 4645 C CA . HIS A 1 622 ? 55.039 149.313 109.784 1.00 90.59 724 HIS A CA 1
ATOM 4646 C C . HIS A 1 622 ? 56.012 150.380 110.258 1.00 93.04 724 HIS A C 1
ATOM 4647 O O . HIS A 1 622 ? 57.209 150.120 110.397 1.00 93.40 724 HIS A O 1
ATOM 4654 N N . ALA A 1 623 ? 55.505 151.584 110.499 1.00 95.61 725 ALA A N 1
ATOM 4655 C CA . ALA A 1 623 ? 56.354 152.678 110.963 1.00 97.59 725 ALA A CA 1
ATOM 4656 C C . ALA A 1 623 ? 55.550 153.719 111.743 1.00 98.62 725 ALA A C 1
ATOM 4657 O O . ALA A 1 623 ? 55.456 154.868 111.263 1.00 99.62 725 ALA A O 1
ATOM 4659 N N . THR B 1 7 ? 44.749 76.993 15.125 1.00 89.87 109 THR B N 1
ATOM 4660 C CA . THR B 1 7 ? 44.788 75.600 14.586 1.00 89.73 109 THR B CA 1
ATOM 4661 C C . THR B 1 7 ? 45.990 75.416 13.655 1.00 89.10 109 THR B C 1
ATOM 4662 O O . THR B 1 7 ? 46.717 76.369 13.368 1.00 89.53 109 THR B O 1
ATOM 4666 N N . ASP B 1 8 ? 46.197 74.186 13.196 1.00 87.97 110 ASP B N 1
ATOM 4667 C CA . ASP B 1 8 ? 47.300 73.859 12.299 1.00 86.49 110 ASP B CA 1
ATOM 4668 C C . ASP B 1 8 ? 46.790 72.895 11.228 1.00 86.02 110 ASP B C 1
ATOM 4669 O O . ASP B 1 8 ? 47.066 71.697 11.278 1.00 87.55 110 ASP B O 1
ATOM 4674 N N . ALA B 1 9 ? 46.031 73.419 10.269 1.00 84.25 111 ALA B N 1
ATOM 4675 C CA . ALA B 1 9 ? 45.489 72.599 9.188 1.00 81.75 111 ALA B CA 1
ATOM 4676 C C . ALA B 1 9 ? 46.595 72.275 8.182 1.00 79.70 111 ALA B C 1
ATOM 4677 O O . ALA B 1 9 ? 46.344 72.042 6.999 1.00 79.73 111 ALA B O 1
ATOM 4679 N N . ASN B 1 10 ? 47.825 72.274 8.683 1.00 76.16 112 ASN B N 1
ATOM 4680 C CA . ASN B 1 10 ? 49.019 71.971 7.906 1.00 71.27 112 ASN B CA 1
ATOM 4681 C C . ASN B 1 10 ? 49.222 70.451 8.012 1.00 67.12 112 ASN B C 1
ATOM 4682 O O . ASN B 1 10 ? 48.959 69.863 9.057 1.00 67.00 112 ASN B O 1
ATOM 4687 N N . PHE B 1 11 ? 49.668 69.809 6.938 1.00 61.66 113 PHE B N 1
ATOM 4688 C CA . PHE B 1 11 ? 49.885 68.367 6.973 1.00 56.93 113 PHE B CA 1
ATOM 4689 C C . PHE B 1 11 ? 51.317 67.993 7.342 1.00 55.20 113 PHE B C 1
ATOM 4690 O O . PHE B 1 11 ? 52.217 68.829 7.314 1.00 54.53 113 PHE B O 1
ATOM 4698 N N . TYR B 1 12 ? 51.536 66.737 7.704 1.00 53.50 114 TYR B N 1
ATOM 4699 C CA . TYR B 1 12 ? 52.877 66.324 8.082 1.00 53.28 114 TYR B CA 1
ATOM 4700 C C . TYR B 1 12 ? 53.222 64.928 7.635 1.00 53.36 114 TYR B C 1
ATOM 4701 O O . TYR B 1 12 ? 52.389 64.023 7.576 1.00 53.61 114 TYR B O 1
ATOM 4710 N N . VAL B 1 13 ? 54.471 64.766 7.319 1.00 54.08 115 VAL B N 1
ATOM 4711 C CA . VAL B 1 13 ? 55.022 63.467 6.964 1.00 55.66 115 VAL B CA 1
ATOM 4712 C C . VAL B 1 13 ? 56.020 63.169 8.078 1.00 57.80 115 VAL B C 1
ATOM 4713 O O . VAL B 1 13 ? 56.834 64.023 8.411 1.00 58.01 115 VAL B O 1
ATOM 4717 N N . CYS B 1 14 ? 55.984 61.973 8.645 1.00 59.14 116 CYS B N 1
ATOM 4718 C CA . CYS B 1 14 ? 56.899 61.682 9.729 1.00 62.41 116 CYS B CA 1
ATOM 4719 C C . CYS B 1 14 ? 57.787 60.466 9.494 1.00 63.71 116 CYS B C 1
ATOM 4720 O O . CYS B 1 14 ? 57.398 59.324 9.758 1.00 62.71 116 CYS B O 1
ATOM 4723 N N . PRO B 1 15 ? 59.008 60.706 8.996 1.00 64.83 117 PRO B N 1
ATOM 4724 C CA . PRO B 1 15 ? 59.972 59.640 8.724 1.00 65.75 117 PRO B CA 1
ATOM 4725 C C . PRO B 1 15 ? 60.182 58.830 9.995 1.00 65.91 117 PRO B C 1
ATOM 4726 O O . PRO B 1 15 ? 60.122 59.370 11.096 1.00 66.11 117 PRO B O 1
ATOM 4730 N N . PRO B 1 16 ? 60.416 57.521 9.863 1.00 66.25 118 PRO B N 1
ATOM 4731 C CA . PRO B 1 16 ? 60.630 56.699 11.055 1.00 66.10 118 PRO B CA 1
ATOM 4732 C C . PRO B 1 16 ? 61.772 57.308 11.871 1.00 66.29 118 PRO B C 1
ATOM 4733 O O . PRO B 1 16 ? 62.821 57.655 11.328 1.00 66.48 118 PRO B O 1
ATOM 4737 N N . PRO B 1 17 ? 61.578 57.459 13.184 1.00 66.15 119 PRO B N 1
ATOM 4738 C CA . PRO B 1 17 ? 62.627 58.039 14.023 1.00 66.65 119 PRO B CA 1
ATOM 4739 C C . PRO B 1 17 ? 63.835 57.121 14.095 1.00 68.02 119 PRO B C 1
ATOM 4740 O O . PRO B 1 17 ? 63.700 55.901 14.045 1.00 66.90 119 PRO B O 1
ATOM 4744 N N . THR B 1 18 ? 65.017 57.710 14.203 1.00 70.47 120 THR B N 1
ATOM 4745 C CA . THR B 1 18 ? 66.237 56.929 14.327 1.00 73.03 120 THR B CA 1
ATOM 4746 C C . THR B 1 18 ? 66.793 57.258 15.702 1.00 73.72 120 THR B C 1
ATOM 4747 O O . THR B 1 18 ? 66.415 58.267 16.304 1.00 75.26 120 THR B O 1
ATOM 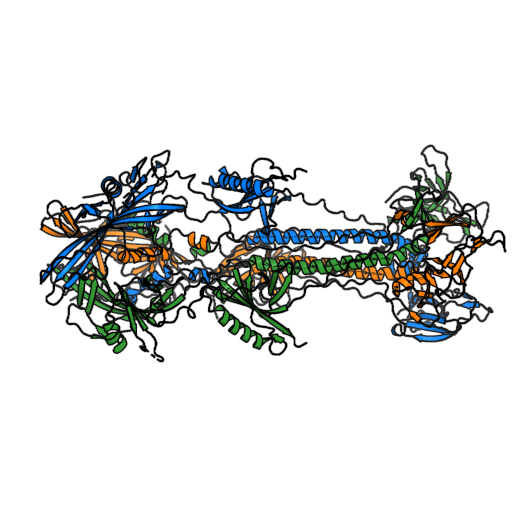4751 N N . GLY B 1 19 ? 67.678 56.407 16.204 1.00 73.73 121 GLY B N 1
ATOM 4752 C CA . GLY B 1 19 ? 68.261 56.652 17.510 1.00 73.22 121 GLY B CA 1
ATOM 4753 C C . GLY B 1 19 ? 68.873 58.036 17.597 1.00 72.44 121 GLY B C 1
ATOM 4754 O O . GLY B 1 19 ? 69.291 58.471 18.669 1.00 72.22 121 GLY B O 1
ATOM 4755 N N . ALA B 1 20 ? 68.927 58.726 16.462 1.00 71.69 122 ALA B N 1
ATOM 4756 C CA . ALA B 1 20 ? 69.484 60.072 16.398 1.00 71.03 122 ALA B CA 1
ATOM 4757 C C . ALA B 1 20 ? 69.173 60.835 17.683 1.00 70.13 122 ALA B C 1
ATOM 4758 O O . ALA B 1 20 ? 70.077 61.234 18.418 1.00 70.40 122 ALA B O 1
ATOM 4760 N N . THR B 1 21 ? 67.885 61.019 17.953 1.00 68.23 123 THR B N 1
ATOM 4761 C CA . THR B 1 21 ? 67.454 61.732 19.147 1.00 65.35 123 THR B CA 1
ATOM 4762 C C . THR B 1 21 ? 66.598 60.828 20.016 1.00 62.05 123 THR B C 1
ATOM 4763 O O . THR B 1 21 ? 65.693 60.151 19.522 1.00 60.99 123 THR B O 1
ATOM 4767 N N . VAL B 1 22 ? 66.900 60.822 21.310 1.00 58.00 124 VAL B N 1
ATOM 4768 C CA . VAL B 1 22 ? 66.165 60.020 22.279 1.00 54.50 124 VAL B CA 1
ATOM 4769 C C . VAL B 1 22 ? 65.806 60.917 23.456 1.00 52.91 124 VAL B C 1
ATOM 4770 O O . VAL B 1 22 ? 66.594 61.789 23.831 1.00 53.91 124 VAL B O 1
ATOM 4774 N N . VAL B 1 23 ? 64.621 60.722 24.033 1.00 48.44 125 VAL B N 1
ATOM 4775 C CA . VAL B 1 23 ? 64.206 61.546 25.165 1.00 44.55 125 VAL B CA 1
ATOM 4776 C C . VAL B 1 23 ? 63.544 60.720 26.254 1.00 42.69 125 VAL B C 1
ATOM 4777 O O . VAL B 1 23 ? 63.018 59.646 25.993 1.00 43.10 125 VAL B O 1
ATOM 4781 N N . GLN B 1 24 ? 63.574 61.243 27.474 1.00 41.75 126 GLN B N 1
ATOM 4782 C CA . GLN B 1 24 ? 62.969 60.595 28.627 1.00 40.53 126 GLN B CA 1
ATOM 4783 C C . GLN B 1 24 ? 62.043 61.598 29.317 1.00 39.10 126 GLN B C 1
ATOM 4784 O O . GLN B 1 24 ? 62.224 62.808 29.190 1.00 37.88 126 GLN B O 1
ATOM 4790 N N . PHE B 1 25 ? 61.052 61.094 30.041 1.00 37.60 127 PHE B N 1
ATOM 4791 C CA . PHE B 1 25 ? 60.137 61.962 30.768 1.00 37.16 127 PHE B CA 1
ATOM 4792 C C . PHE B 1 25 ? 60.766 62.381 32.084 1.00 37.44 127 PHE B C 1
ATOM 4793 O O . PHE B 1 25 ? 61.499 61.606 32.700 1.00 37.49 127 PHE B O 1
ATOM 4801 N N . GLU B 1 26 ? 60.476 63.602 32.520 1.00 37.28 128 GLU B N 1
ATOM 4802 C CA . GLU B 1 26 ? 60.994 64.073 33.793 1.00 36.74 128 GLU B CA 1
ATOM 4803 C C . GLU B 1 26 ? 60.313 63.243 34.869 1.00 36.89 128 GLU B C 1
ATOM 4804 O O . GLU B 1 26 ? 59.133 62.915 34.761 1.00 36.06 128 GLU B O 1
ATOM 4810 N N . GLN B 1 27 ? 61.053 62.887 35.907 1.00 37.50 129 GLN B N 1
ATOM 4811 C CA . GLN B 1 27 ? 60.468 62.090 36.973 1.00 37.23 129 GLN B CA 1
ATOM 4812 C C . GLN B 1 27 ? 59.851 62.994 38.024 1.00 35.01 129 GLN B C 1
ATOM 4813 O O . GLN B 1 27 ? 60.116 64.189 38.041 1.00 34.60 129 GLN B O 1
ATOM 4819 N N . PRO B 1 28 ? 59.004 62.435 38.904 1.00 33.32 130 PRO B N 1
ATOM 4820 C CA . PRO B 1 28 ? 58.334 63.196 39.960 1.00 34.67 130 PRO B CA 1
ATOM 4821 C C . PRO B 1 28 ? 59.178 64.235 40.669 1.00 36.36 130 PRO B C 1
ATOM 4822 O O . PRO B 1 28 ? 60.341 63.990 40.988 1.00 37.50 130 PRO B O 1
ATOM 4826 N N . ARG B 1 29 ? 58.592 65.409 40.898 1.00 38.25 131 ARG B N 1
ATOM 4827 C CA . ARG B 1 29 ? 59.283 66.480 41.609 1.00 37.89 131 ARG B CA 1
ATOM 4828 C C . ARG B 1 29 ? 58.979 66.341 43.090 1.00 39.22 131 ARG B C 1
ATOM 4829 O O . ARG B 1 29 ? 57.971 65.738 43.481 1.00 38.48 131 ARG B O 1
ATOM 4837 N N . ARG B 1 30 ? 59.864 66.877 43.918 1.00 41.76 132 ARG B N 1
ATOM 4838 C CA . ARG B 1 30 ? 59.645 66.837 45.352 1.00 45.36 132 ARG B CA 1
ATOM 4839 C C . ARG B 1 30 ? 58.669 67.970 45.618 1.00 44.62 132 ARG B C 1
ATOM 4840 O O . ARG B 1 30 ? 58.988 69.126 45.358 1.00 45.73 132 ARG B O 1
ATOM 4848 N N . CYS B 1 31 ? 57.483 67.642 46.120 1.00 43.27 133 CYS B N 1
ATOM 4849 C CA . CYS B 1 31 ? 56.485 68.663 46.394 1.00 44.38 133 CYS B CA 1
ATOM 4850 C C . CYS B 1 31 ? 56.790 69.455 47.647 1.00 43.77 133 CYS B C 1
ATOM 4851 O O . CYS B 1 31 ? 57.513 69.000 48.531 1.00 42.55 133 CYS B O 1
ATOM 4854 N N . PRO B 1 32 ? 56.266 70.680 47.723 1.00 44.08 134 PRO B N 1
ATOM 4855 C CA . PRO B 1 32 ? 56.516 71.505 48.905 1.00 44.53 134 PRO B CA 1
ATOM 4856 C C . PRO B 1 32 ? 55.809 70.854 50.079 1.00 45.27 134 PRO B C 1
ATOM 4857 O O . PRO B 1 32 ? 54.987 69.960 49.899 1.00 43.35 134 PRO B O 1
ATOM 4861 N N . THR B 1 33 ? 56.139 71.277 51.286 1.00 48.38 135 THR B N 1
ATOM 4862 C CA . THR B 1 33 ? 55.486 70.713 52.456 1.00 51.11 135 THR B CA 1
ATOM 4863 C C . THR B 1 33 ? 54.767 71.864 53.153 1.00 52.59 135 THR B C 1
ATOM 4864 O O . THR B 1 33 ? 55.177 73.017 53.013 1.00 51.11 135 THR B O 1
ATOM 4868 N N . ARG B 1 34 ? 53.691 71.567 53.874 1.00 57.44 136 ARG B N 1
ATOM 4869 C CA . ARG B 1 34 ? 52.954 72.614 54.577 1.00 63.61 136 ARG B CA 1
ATOM 4870 C C . ARG B 1 34 ? 53.743 73.121 55.779 1.00 66.66 136 ARG B C 1
ATOM 4871 O O . ARG B 1 34 ? 54.178 72.331 56.622 1.00 66.55 136 ARG B O 1
ATOM 4879 N N . PRO B 1 35 ? 53.930 74.450 55.876 1.00 69.52 137 PRO B N 1
ATOM 4880 C CA . PRO B 1 35 ? 54.665 75.078 56.980 1.00 71.92 137 PRO B CA 1
ATOM 4881 C C . PRO B 1 35 ? 54.243 74.495 58.331 1.00 74.67 137 PRO B C 1
ATOM 4882 O O . PRO B 1 35 ? 53.105 74.048 58.497 1.00 73.97 137 PRO B O 1
ATOM 4886 N N . GLU B 1 36 ? 55.163 74.497 59.290 1.00 77.77 138 GLU B N 1
ATOM 4887 C CA . GLU B 1 36 ? 54.882 73.952 60.613 1.00 80.50 138 GLU B CA 1
ATOM 4888 C C . GLU B 1 36 ? 53.556 74.436 61.177 1.00 79.93 138 GLU B C 1
ATOM 4889 O O . GLU B 1 36 ? 52.701 73.638 61.555 1.00 80.92 138 GLU B O 1
ATOM 4895 N N . GLY B 1 37 ? 53.392 75.751 61.223 1.00 78.44 139 GLY B N 1
ATOM 4896 C CA . GLY B 1 37 ? 52.181 76.320 61.778 1.00 76.04 139 GLY B CA 1
ATOM 4897 C C . GLY B 1 37 ? 52.533 77.150 63.001 1.00 74.53 139 GLY B C 1
ATOM 4898 O O . GLY B 1 37 ? 53.409 76.778 63.788 1.00 74.45 139 GLY B O 1
ATOM 4899 N N . GLN B 1 38 ? 51.853 78.282 63.151 1.00 72.39 140 GLN B N 1
ATOM 4900 C CA . GLN B 1 38 ? 52.081 79.197 64.268 1.00 69.94 140 GLN B CA 1
ATOM 4901 C C . GLN B 1 38 ? 51.611 78.638 65.605 1.00 67.14 140 GLN B C 1
ATOM 4902 O O . GLN B 1 38 ? 50.574 77.974 65.682 1.00 66.06 140 GLN B O 1
ATOM 4908 N N . ASN B 1 39 ? 52.386 78.910 66.651 1.00 64.02 141 ASN B N 1
ATOM 4909 C CA . ASN B 1 39 ? 52.048 78.466 68.003 1.00 62.85 141 ASN B CA 1
ATOM 4910 C C . ASN B 1 39 ? 51.476 79.661 68.750 1.00 59.25 141 ASN B C 1
ATOM 4911 O O . ASN B 1 39 ? 52.206 80.600 69.040 1.00 58.49 141 ASN B O 1
ATOM 4916 N N . TYR B 1 40 ? 50.181 79.637 69.054 1.00 55.97 142 TYR B N 1
ATOM 4917 C CA . TYR B 1 40 ? 49.564 80.746 69.778 1.00 54.62 142 TYR B CA 1
ATOM 4918 C C . TYR B 1 40 ? 49.377 80.406 71.256 1.00 53.02 142 TYR B C 1
ATOM 4919 O O . TYR B 1 40 ? 49.194 79.244 71.613 1.00 52.68 142 TYR B O 1
ATOM 4928 N N . THR B 1 41 ? 49.429 81.424 72.108 1.00 50.58 143 THR B N 1
ATOM 4929 C CA . THR B 1 41 ? 49.249 81.246 73.542 1.00 47.37 143 THR B CA 1
ATOM 4930 C C . THR B 1 41 ? 48.004 81.996 74.000 1.00 47.80 143 THR B C 1
ATOM 4931 O O . THR B 1 41 ? 47.942 83.222 73.881 1.00 46.75 143 THR B O 1
ATOM 4935 N N . GLU B 1 42 ? 47.017 81.268 74.519 1.00 45.79 144 GLU B N 1
ATOM 4936 C CA . GLU B 1 42 ? 45.801 81.897 75.015 1.00 46.48 144 GLU B CA 1
ATOM 4937 C C . GLU B 1 42 ? 46.165 82.755 76.219 1.00 45.06 144 GLU B C 1
ATOM 4938 O O . GLU B 1 42 ? 47.001 82.369 77.034 1.00 43.94 144 GLU B O 1
ATOM 4944 N N . GLY B 1 43 ? 45.540 83.924 76.328 1.00 42.48 145 GLY B N 1
ATOM 4945 C CA . GLY B 1 43 ? 45.811 84.770 77.468 1.00 38.35 145 GLY B CA 1
ATOM 4946 C C . GLY B 1 43 ? 44.767 85.842 77.645 1.00 38.36 145 GLY B C 1
ATOM 4947 O O . GLY B 1 43 ? 43.946 86.087 76.768 1.00 37.32 145 GLY B O 1
ATOM 4948 N N . ILE B 1 44 ? 44.840 86.478 78.800 1.00 36.24 146 ILE B N 1
ATOM 4949 C CA . ILE B 1 44 ? 43.972 87.597 79.156 1.00 34.98 146 ILE B CA 1
ATOM 4950 C C . ILE B 1 44 ? 44.834 88.832 79.136 1.00 34.22 146 ILE B C 1
ATOM 4951 O O . ILE B 1 44 ? 45.967 88.786 79.605 1.00 36.00 146 ILE B O 1
ATOM 4956 N N . ALA B 1 45 ? 44.352 89.916 78.610 1.00 33.09 147 ALA B N 1
ATOM 4957 C CA . ALA B 1 45 ? 45.195 91.094 78.603 1.00 31.86 147 ALA B CA 1
ATOM 4958 C C . ALA B 1 45 ? 44.446 92.340 79.000 1.00 31.15 147 ALA B C 1
ATOM 4959 O O . ALA B 1 45 ? 43.226 92.445 78.876 1.00 31.91 147 ALA B O 1
ATOM 4961 N N . VAL B 1 46 ? 45.204 93.281 79.470 1.00 30.13 148 VAL B N 1
ATOM 4962 C CA . VAL B 1 46 ? 44.692 94.590 79.839 1.00 33.32 148 VAL B CA 1
ATOM 4963 C C . VAL B 1 46 ? 45.632 95.557 79.193 1.00 33.83 148 VAL B C 1
ATOM 4964 O O . VAL B 1 46 ? 46.834 95.515 79.456 1.00 35.37 148 VAL B O 1
ATOM 4968 N N . VAL B 1 47 ? 45.119 96.439 78.332 1.00 32.84 149 VAL B N 1
ATOM 4969 C CA . VAL B 1 47 ? 45.957 97.408 77.632 1.00 28.42 149 VAL B CA 1
ATOM 4970 C C . VAL B 1 47 ? 45.907 98.792 78.247 1.00 27.01 149 VAL B C 1
ATOM 4971 O O . VAL B 1 47 ? 44.833 99.303 78.541 1.00 31.07 149 VAL B O 1
ATOM 4975 N N . PHE B 1 48 ? 47.075 99.378 78.447 1.00 24.82 150 PHE B N 1
ATOM 4976 C CA . PHE B 1 48 ? 47.176 100.698 79.025 1.00 28.54 150 PHE B CA 1
ATOM 4977 C C . PHE B 1 48 ? 47.731 101.704 78.020 1.00 30.00 150 PHE B C 1
ATOM 4978 O O . PHE B 1 48 ? 48.482 101.339 77.110 1.00 28.85 150 PHE B O 1
ATOM 4986 N N . LYS B 1 49 ? 47.347 102.964 78.220 1.00 29.62 151 LYS B N 1
ATOM 4987 C CA . LYS B 1 49 ? 47.734 104.084 77.386 1.00 28.69 151 LYS B CA 1
ATOM 4988 C C . LYS B 1 49 ? 48.196 105.221 78.281 1.00 29.77 151 LYS B C 1
ATOM 4989 O O . LYS B 1 49 ? 47.895 105.253 79.481 1.00 29.82 151 LYS B O 1
ATOM 4995 N N . GLU B 1 50 ? 48.937 106.153 77.693 1.00 29.61 152 GLU B N 1
ATOM 4996 C CA . GLU B 1 50 ? 49.415 107.326 78.400 1.00 29.52 152 GLU B CA 1
ATOM 4997 C C . GLU B 1 50 ? 48.192 108.051 78.954 1.00 33.49 152 GLU B C 1
ATOM 4998 O O . GLU B 1 50 ? 47.151 108.144 78.299 1.00 30.33 152 GLU B O 1
ATOM 5004 N N . ASN B 1 51 ? 48.305 108.559 80.171 1.00 36.00 153 ASN B N 1
ATOM 5005 C CA . ASN B 1 51 ? 47.184 109.249 80.762 1.00 36.65 153 ASN B CA 1
ATOM 5006 C C . ASN B 1 51 ? 47.222 110.739 80.441 1.00 34.61 153 ASN B C 1
ATOM 5007 O O . ASN B 1 51 ? 48.202 111.414 80.719 1.00 32.30 153 ASN B O 1
ATOM 5012 N N . ILE B 1 52 ? 46.149 111.250 79.851 1.00 33.10 154 ILE B N 1
ATOM 5013 C CA . ILE B 1 52 ? 46.117 112.664 79.510 1.00 34.11 154 ILE B CA 1
ATOM 5014 C C . ILE B 1 52 ? 45.148 113.434 80.389 1.00 34.03 154 ILE B C 1
ATOM 5015 O O . ILE B 1 52 ? 45.025 114.653 80.271 1.00 36.26 154 ILE B O 1
ATOM 5020 N N . ALA B 1 53 ? 44.463 112.717 81.276 1.00 33.82 155 ALA B N 1
ATOM 5021 C CA . ALA B 1 53 ? 43.516 113.340 82.192 1.00 33.57 155 ALA B CA 1
ATOM 5022 C C . ALA B 1 53 ? 44.257 113.935 83.382 1.00 35.05 155 ALA B C 1
ATOM 5023 O O . ALA B 1 53 ? 45.170 113.326 83.937 1.00 36.42 155 ALA B O 1
ATOM 5025 N N . PRO B 1 54 ? 43.926 115.158 83.712 1.00 35.55 156 PRO B N 1
ATOM 5026 C CA . PRO B 1 54 ? 44.546 115.733 84.889 1.00 33.01 156 PRO B CA 1
ATOM 5027 C C . PRO B 1 54 ? 44.176 115.012 86.187 1.00 32.74 156 PRO B C 1
ATOM 5028 O O . PRO B 1 54 ? 43.213 114.247 86.214 1.00 28.79 156 PRO B O 1
ATOM 5032 N N . TYR B 1 55 ? 44.934 115.256 87.256 1.00 34.84 157 TYR B N 1
ATOM 5033 C CA . TYR B 1 55 ? 44.610 114.686 88.544 1.00 38.44 157 TYR B CA 1
ATOM 5034 C C . TYR B 1 55 ? 43.489 115.519 89.093 1.00 40.34 157 TYR B C 1
ATOM 5035 O O . TYR B 1 55 ? 43.622 116.745 89.144 1.00 39.26 157 TYR B O 1
ATOM 5044 N N . LYS B 1 56 ? 42.388 114.911 89.521 1.00 41.11 158 LYS B N 1
ATOM 5045 C CA . LYS B 1 56 ? 41.260 115.671 90.032 1.00 41.87 158 LYS B CA 1
ATOM 5046 C C . LYS B 1 56 ? 41.003 115.404 91.514 1.00 41.81 158 LYS B C 1
ATOM 5047 O O . LYS B 1 56 ? 41.012 114.261 91.961 1.00 41.95 158 LYS B O 1
ATOM 5053 N N . PHE B 1 57 ? 40.775 116.461 92.280 1.00 40.27 159 PHE B N 1
ATOM 5054 C CA . PHE B 1 57 ? 40.503 116.288 93.696 1.00 40.95 159 PHE B CA 1
ATOM 5055 C C . PHE B 1 57 ? 39.711 117.475 94.209 1.00 43.01 159 PHE B C 1
ATOM 5056 O O . PHE B 1 57 ? 39.731 118.553 93.618 1.00 42.90 159 PHE B O 1
ATOM 5064 N N . LYS B 1 58 ? 39.000 117.259 95.310 1.00 45.46 160 LYS B N 1
ATOM 5065 C CA . LYS B 1 58 ? 38.176 118.296 95.911 1.00 45.91 160 LYS B CA 1
ATOM 5066 C C . LYS B 1 58 ? 38.975 119.205 96.824 1.00 45.35 160 LYS B C 1
ATOM 5067 O O . LYS B 1 58 ? 39.923 118.780 97.466 1.00 47.13 160 LYS B O 1
ATOM 5073 N N . ALA B 1 59 ? 38.584 120.469 96.867 1.00 44.34 161 ALA B N 1
ATOM 5074 C CA . ALA B 1 59 ? 39.241 121.450 97.708 1.00 44.21 161 ALA B CA 1
ATOM 5075 C C . ALA B 1 59 ? 38.177 122.443 98.176 1.00 44.72 161 ALA B C 1
ATOM 5076 O O . ALA B 1 59 ? 37.067 122.489 97.636 1.00 44.52 161 ALA B O 1
ATOM 5078 N N . THR B 1 60 ? 38.503 123.228 99.191 1.00 44.90 162 THR B N 1
ATOM 5079 C CA . THR B 1 60 ? 37.554 124.214 99.680 1.00 45.26 162 THR B CA 1
ATOM 5080 C C . THR B 1 60 ? 38.243 125.560 99.731 1.00 45.14 162 THR B C 1
ATOM 5081 O O . THR B 1 60 ? 39.392 125.653 100.153 1.00 46.82 162 THR B O 1
ATOM 5085 N N . MET B 1 61 ? 37.542 126.595 99.285 1.00 46.26 163 MET B N 1
ATOM 5086 C CA . MET B 1 61 ? 38.088 127.946 99.281 1.00 47.24 163 MET B CA 1
ATOM 5087 C C . MET B 1 61 ? 37.445 128.812 100.351 1.00 47.92 163 MET B C 1
ATOM 5088 O O . MET B 1 61 ? 36.221 128.836 100.494 1.00 48.92 163 MET B O 1
ATOM 5093 N N . TYR B 1 62 ? 38.282 129.530 101.091 1.00 47.58 164 TYR B N 1
ATOM 5094 C CA . TYR B 1 62 ? 37.815 130.415 102.141 1.00 46.88 164 TYR B CA 1
ATOM 5095 C C . TYR B 1 62 ? 38.430 131.778 101.894 1.00 46.62 164 TYR B C 1
ATOM 5096 O O . TYR B 1 62 ? 39.639 131.961 102.041 1.00 47.28 164 TYR B O 1
ATOM 5105 N N . TYR B 1 63 ? 37.595 132.730 101.499 1.00 46.31 165 TYR B N 1
ATOM 5106 C CA . TYR B 1 63 ? 38.059 134.083 101.240 1.00 45.74 165 TYR B CA 1
ATOM 5107 C C . TYR B 1 63 ? 36.907 135.056 101.441 1.00 45.86 165 TYR B C 1
ATOM 5108 O O . TYR B 1 63 ? 35.748 134.663 101.512 1.00 48.17 165 TYR B O 1
ATOM 5117 N N . LYS B 1 64 ? 37.231 136.332 101.530 1.00 44.96 166 LYS B N 1
ATOM 5118 C CA . LYS B 1 64 ? 36.218 137.336 101.740 1.00 46.24 166 LYS B CA 1
ATOM 5119 C C . LYS B 1 64 ? 36.264 138.399 100.661 1.00 47.42 166 LYS B C 1
ATOM 5120 O O . LYS B 1 64 ? 37.330 138.932 100.350 1.00 47.74 166 LYS B O 1
ATOM 5126 N N . ASP B 1 65 ? 35.106 138.692 100.080 1.00 47.41 167 ASP B N 1
ATOM 5127 C CA . ASP B 1 65 ? 35.023 139.727 99.063 1.00 48.86 167 ASP B CA 1
ATOM 5128 C C . ASP B 1 65 ? 34.994 141.045 99.810 1.00 48.39 167 ASP B C 1
ATOM 5129 O O . ASP B 1 65 ? 34.088 141.306 100.602 1.00 49.24 167 ASP B O 1
ATOM 5134 N N . VAL B 1 66 ? 36.000 141.870 99.585 1.00 47.97 168 VAL B N 1
ATOM 5135 C CA . VAL B 1 66 ? 36.045 143.145 100.258 1.00 48.43 168 VAL B CA 1
ATOM 5136 C C . VAL B 1 66 ? 35.860 144.253 99.243 1.00 50.05 168 VAL B C 1
ATOM 5137 O O . VAL B 1 66 ? 36.597 144.338 98.259 1.00 48.98 168 VAL B O 1
ATOM 5141 N N . THR B 1 67 ? 34.852 145.087 99.485 1.00 50.94 169 THR B N 1
ATOM 5142 C CA . THR B 1 67 ? 34.552 146.200 98.605 1.00 53.33 169 THR B CA 1
ATOM 5143 C C . THR B 1 67 ? 34.413 147.499 99.372 1.00 53.49 169 THR B C 1
ATOM 5144 O O . THR B 1 67 ? 33.830 147.548 100.451 1.00 52.75 169 THR B O 1
ATOM 5148 N N . VAL B 1 68 ? 34.959 148.557 98.803 1.00 53.60 170 VAL B N 1
ATOM 5149 C CA . VAL B 1 68 ? 34.859 149.852 99.428 1.00 55.71 170 VAL B CA 1
ATOM 5150 C C . VAL B 1 68 ? 34.478 150.836 98.340 1.00 56.86 170 VAL B C 1
ATOM 5151 O O . VAL B 1 68 ? 35.299 151.206 97.495 1.00 56.48 170 VAL B O 1
ATOM 5155 N N . SER B 1 69 ? 33.211 151.231 98.349 1.00 57.94 171 SER B N 1
ATOM 5156 C CA . SER B 1 69 ? 32.714 152.172 97.366 1.00 59.36 171 SER B CA 1
ATOM 5157 C C . SER B 1 69 ? 32.950 153.591 97.847 1.00 60.79 171 SER B C 1
ATOM 5158 O O . SER B 1 69 ? 33.037 153.848 99.045 1.00 59.70 171 SER B O 1
ATOM 5161 N N . GLN B 1 70 ? 33.046 154.501 96.887 1.00 62.89 172 GLN B N 1
ATOM 5162 C CA . GLN B 1 70 ? 33.195 155.915 97.154 1.00 65.72 172 GLN B CA 1
ATOM 5163 C C . GLN B 1 70 ? 32.121 156.565 96.314 1.00 69.11 172 GLN B C 1
ATOM 5164 O O . GLN B 1 70 ? 32.153 156.479 95.088 1.00 69.15 172 GLN B O 1
ATOM 5170 N N . VAL B 1 71 ? 31.164 157.205 96.973 1.00 72.78 173 VAL B N 1
ATOM 5171 C CA . VAL B 1 71 ? 30.071 157.851 96.267 1.00 76.69 173 VAL B CA 1
ATOM 5172 C C . VAL B 1 71 ? 29.966 159.318 96.631 1.00 79.41 173 VAL B C 1
ATOM 5173 O O . VAL B 1 71 ? 30.070 159.692 97.797 1.00 79.40 173 VAL B O 1
ATOM 5177 N N . TRP B 1 72 ? 29.748 160.156 95.626 1.00 82.91 174 TRP B N 1
ATOM 5178 C CA . TRP B 1 72 ? 29.591 161.572 95.888 1.00 86.22 174 TRP B CA 1
ATOM 5179 C C . TRP B 1 72 ? 28.114 161.898 95.749 1.00 86.43 174 TRP B C 1
ATOM 5180 O O . TRP B 1 72 ? 27.541 161.745 94.671 1.00 86.48 174 TRP B O 1
ATOM 5191 N N . PHE B 1 73 ? 27.499 162.341 96.841 1.00 86.51 175 PHE B N 1
ATOM 5192 C CA . PHE B 1 73 ? 26.081 162.673 96.824 1.00 86.83 175 PHE B CA 1
ATOM 5193 C C . PHE B 1 73 ? 25.838 164.092 96.337 1.00 87.17 175 PHE B C 1
ATOM 5194 O O . PHE B 1 73 ? 26.093 165.055 97.061 1.00 86.85 175 PHE B O 1
ATOM 5202 N N . GLY B 1 74 ? 25.342 164.214 95.108 1.00 87.75 176 GLY B N 1
ATOM 5203 C CA . GLY B 1 74 ? 25.053 165.523 94.547 1.00 88.22 176 GLY B CA 1
ATOM 5204 C C . GLY B 1 74 ? 23.594 165.858 94.766 1.00 88.04 176 GLY B C 1
ATOM 5205 O O . GLY B 1 74 ? 22.866 165.059 95.357 1.00 86.93 176 GLY B O 1
ATOM 5206 N N . HIS B 1 75 ? 23.154 167.022 94.295 1.00 88.89 177 HIS B N 1
ATOM 5207 C CA . HIS B 1 75 ? 21.758 167.400 94.480 1.00 89.74 177 HIS B CA 1
ATOM 5208 C C . HIS B 1 75 ? 20.838 166.611 93.548 1.00 88.97 177 HIS B C 1
ATOM 5209 O O . HIS B 1 75 ? 20.943 166.701 92.319 1.00 88.04 177 HIS B O 1
ATOM 5216 N N . ARG B 1 76 ? 19.944 165.837 94.162 1.00 88.06 178 ARG B N 1
ATOM 5217 C CA . ARG B 1 76 ? 18.982 164.992 93.458 1.00 87.72 178 ARG B CA 1
ATOM 5218 C C . ARG B 1 76 ? 19.554 163.665 92.967 1.00 86.51 178 ARG B C 1
ATOM 5219 O O . ARG B 1 76 ? 18.815 162.826 92.448 1.00 86.25 178 ARG B O 1
ATOM 5227 N N . TYR B 1 77 ? 20.859 163.467 93.129 1.00 84.42 179 TYR B N 1
ATOM 5228 C CA . TYR B 1 77 ? 21.467 162.220 92.686 1.00 82.24 179 TYR B CA 1
ATOM 5229 C C . TYR B 1 77 ? 22.743 161.853 93.435 1.00 80.68 179 TYR B C 1
ATOM 5230 O O . TYR B 1 77 ? 23.249 162.616 94.261 1.00 80.89 179 TYR B O 1
ATOM 5239 N N . SER B 1 78 ? 23.249 160.664 93.130 1.00 78.00 180 SER B N 1
ATOM 5240 C CA . SER B 1 78 ? 24.469 160.147 93.730 1.00 74.21 180 SER B CA 1
ATOM 5241 C C . SER B 1 78 ? 25.189 159.309 92.678 1.00 71.80 180 SER B C 1
ATOM 5242 O O . SER B 1 78 ? 24.556 158.585 91.905 1.00 71.48 180 SER B O 1
ATOM 5245 N N . GLN B 1 79 ? 26.514 159.416 92.649 1.00 68.61 181 GLN B N 1
ATOM 5246 C CA . GLN B 1 79 ? 27.312 158.704 91.661 1.00 65.10 181 GLN B CA 1
ATOM 5247 C C . GLN B 1 79 ? 28.579 158.054 92.219 1.00 62.86 181 GLN B C 1
ATOM 5248 O O . GLN B 1 79 ? 29.304 158.657 93.013 1.00 62.83 181 GLN B O 1
ATOM 5254 N N . PHE B 1 80 ? 28.845 156.823 91.783 1.00 59.61 182 PHE B N 1
ATOM 5255 C CA . PHE B 1 80 ? 30.032 156.097 92.222 1.00 55.24 182 PHE B CA 1
ATOM 5256 C C . PHE B 1 80 ? 31.279 156.748 91.642 1.00 54.27 182 PHE B C 1
ATOM 5257 O O . PHE B 1 80 ? 31.373 156.960 90.437 1.00 54.58 182 PHE B O 1
ATOM 5265 N N . MET B 1 81 ? 32.224 157.083 92.514 1.00 54.38 183 MET B N 1
ATOM 5266 C CA . MET B 1 81 ? 33.492 157.689 92.112 1.00 55.70 183 MET B CA 1
ATOM 5267 C C . MET B 1 81 ? 34.503 156.540 91.959 1.00 56.15 183 MET B C 1
ATOM 5268 O O . MET B 1 81 ? 35.526 156.658 91.267 1.00 53.67 183 MET B O 1
ATOM 5273 N N . GLY B 1 82 ? 34.206 155.436 92.639 1.00 55.70 184 GLY B N 1
ATOM 5274 C CA . GLY B 1 82 ? 35.077 154.284 92.587 1.00 56.79 184 GLY B CA 1
ATOM 5275 C C . GLY B 1 82 ? 34.608 153.147 93.467 1.00 57.31 184 GLY B C 1
ATOM 5276 O O . GLY B 1 82 ? 34.214 153.345 94.616 1.00 57.55 184 GLY B O 1
ATOM 5277 N N . ILE B 1 83 ? 34.644 151.945 92.916 1.00 57.56 185 ILE B N 1
ATOM 5278 C CA . ILE B 1 83 ? 34.248 150.770 93.657 1.00 58.03 185 ILE B CA 1
ATOM 5279 C C . ILE B 1 83 ? 35.453 149.848 93.698 1.00 58.54 185 ILE B C 1
ATOM 5280 O O . ILE B 1 83 ? 35.716 149.111 92.751 1.00 60.19 185 ILE B O 1
ATOM 5285 N N . PHE B 1 84 ? 36.200 149.922 94.793 1.00 57.95 186 PHE B N 1
ATOM 5286 C CA . PHE B 1 84 ? 37.379 149.095 94.983 1.00 57.08 186 PHE B CA 1
ATOM 5287 C C . PHE B 1 84 ? 36.966 147.686 95.409 1.00 57.07 186 PHE B C 1
ATOM 5288 O O . PHE B 1 84 ? 36.219 147.510 96.374 1.00 57.84 186 PHE B O 1
ATOM 5296 N N . GLU B 1 85 ? 37.443 146.683 94.681 1.00 55.64 187 GLU B N 1
ATOM 5297 C CA . GLU B 1 85 ? 37.105 145.299 94.999 1.00 54.84 187 GLU B CA 1
ATOM 5298 C C . GLU B 1 85 ? 38.361 144.467 95.231 1.00 52.58 187 GLU B C 1
ATOM 5299 O O . GLU B 1 85 ? 39.390 144.679 94.588 1.00 51.23 187 GLU B O 1
ATOM 5305 N N . ASP B 1 86 ? 38.279 143.527 96.161 1.00 51.49 188 ASP B N 1
ATOM 5306 C CA . ASP B 1 86 ? 39.433 142.699 96.475 1.00 50.44 188 ASP B CA 1
ATOM 5307 C C . ASP B 1 86 ? 39.003 141.444 97.210 1.00 49.85 188 ASP B C 1
ATOM 5308 O O . ASP B 1 86 ? 37.905 141.384 97.753 1.00 48.53 188 ASP B O 1
ATOM 5313 N N . ARG B 1 87 ? 39.864 140.428 97.200 1.00 50.62 189 ARG B N 1
ATOM 5314 C CA . ARG B 1 87 ? 39.577 139.171 97.881 1.00 49.24 189 ARG B CA 1
ATOM 5315 C C . ARG B 1 87 ? 40.601 139.003 98.980 1.00 49.11 189 ARG B C 1
ATOM 5316 O O . ARG B 1 87 ? 41.786 139.240 98.774 1.00 49.81 189 ARG B O 1
ATOM 5324 N N . ALA B 1 88 ? 40.139 138.601 100.156 1.00 48.53 190 ALA B N 1
ATOM 5325 C CA . ALA B 1 88 ? 41.030 138.429 101.290 1.00 47.45 190 ALA B CA 1
ATOM 5326 C C . ALA B 1 88 ? 40.999 137.004 101.789 1.00 47.04 190 ALA B C 1
ATOM 5327 O O . ALA B 1 88 ? 39.933 136.405 101.932 1.00 48.96 190 ALA B O 1
ATOM 5329 N N . PRO B 1 89 ? 42.177 136.435 102.056 1.00 44.99 191 PRO B N 1
ATOM 5330 C CA . PRO B 1 89 ? 42.237 135.060 102.547 1.00 44.66 191 PRO B CA 1
ATOM 5331 C C . PRO B 1 89 ? 41.771 134.992 103.997 1.00 45.02 191 PRO B C 1
ATOM 5332 O O . PRO B 1 89 ? 42.083 135.875 104.797 1.00 44.21 191 PRO B O 1
ATOM 5336 N N . VAL B 1 90 ? 40.995 133.964 104.328 1.00 45.97 192 VAL B N 1
ATOM 5337 C CA . VAL B 1 90 ? 40.531 133.787 105.697 1.00 46.47 192 VAL B CA 1
ATOM 5338 C C . VAL B 1 90 ? 41.675 133.103 106.455 1.00 48.89 192 VAL B C 1
ATOM 5339 O O . VAL B 1 90 ? 42.142 132.041 106.052 1.00 48.32 192 VAL B O 1
ATOM 5343 N N . PRO B 1 91 ? 42.145 133.706 107.557 1.00 50.67 193 PRO B N 1
ATOM 5344 C CA . PRO B 1 91 ? 43.239 133.130 108.352 1.00 51.90 193 PRO B CA 1
ATOM 5345 C C . PRO B 1 91 ? 42.947 131.708 108.834 1.00 53.15 193 PRO B C 1
ATOM 5346 O O . PRO B 1 91 ? 41.786 131.340 109.041 1.00 50.94 193 PRO B O 1
ATOM 5350 N N . PHE B 1 92 ? 44.006 130.918 109.009 1.00 55.02 194 PHE B N 1
ATOM 5351 C CA . PHE B 1 92 ? 43.874 129.541 109.481 1.00 57.11 194 PHE B CA 1
ATOM 5352 C C . PHE B 1 92 ? 42.957 129.533 110.702 1.00 57.48 194 PHE B C 1
ATOM 5353 O O . PHE B 1 92 ? 41.867 128.957 110.677 1.00 58.05 194 PHE B O 1
ATOM 5361 N N . GLU B 1 93 ? 43.421 130.194 111.759 1.00 57.79 195 GLU B N 1
ATOM 5362 C CA . GLU B 1 93 ? 42.698 130.311 113.023 1.00 58.83 195 GLU B CA 1
ATOM 5363 C C . GLU B 1 93 ? 41.189 130.450 112.833 1.00 58.33 195 GLU B C 1
ATOM 5364 O O . GLU B 1 93 ? 40.410 129.747 113.480 1.00 57.44 195 GLU B O 1
ATOM 5370 N N . GLU B 1 94 ? 40.789 131.346 111.932 1.00 56.21 196 GLU B N 1
ATOM 5371 C CA . GLU B 1 94 ? 39.379 131.598 111.668 1.00 56.15 196 GLU B CA 1
ATOM 5372 C C . GLU B 1 94 ? 38.691 130.460 110.926 1.00 56.29 196 GLU B C 1
ATOM 5373 O O . GLU B 1 94 ? 37.495 130.226 111.103 1.00 56.86 196 GLU B O 1
ATOM 5379 N N . VAL B 1 95 ? 39.437 129.757 110.085 1.00 55.60 197 VAL B N 1
ATOM 5380 C CA . VAL B 1 95 ? 38.861 128.648 109.342 1.00 55.77 197 VAL B CA 1
ATOM 5381 C C . VAL B 1 95 ? 38.582 127.524 110.331 1.00 56.42 197 VAL B C 1
ATOM 5382 O O . VAL B 1 95 ? 37.538 126.869 110.293 1.00 55.80 197 VAL B O 1
ATOM 5386 N N . ILE B 1 96 ? 39.531 127.328 111.233 1.00 56.67 198 ILE B N 1
ATOM 5387 C CA . ILE B 1 96 ? 39.441 126.278 112.232 1.00 58.44 198 ILE B CA 1
ATOM 5388 C C . ILE B 1 96 ? 38.428 126.522 113.340 1.00 58.54 198 ILE B C 1
ATOM 5389 O O . ILE B 1 96 ? 37.598 125.647 113.628 1.00 58.16 198 ILE B O 1
ATOM 5394 N N . ASP B 1 97 ? 38.493 127.681 113.981 1.00 59.58 199 ASP B N 1
ATOM 5395 C CA . ASP B 1 97 ? 37.657 127.974 115.138 1.00 60.69 199 ASP B CA 1
ATOM 5396 C C . ASP B 1 97 ? 36.315 128.664 114.850 1.00 61.29 199 ASP B C 1
ATOM 5397 O O . ASP B 1 97 ? 35.407 128.589 115.676 1.00 61.91 199 ASP B O 1
ATOM 5402 N N . LYS B 1 98 ? 36.178 129.343 113.720 1.00 61.29 200 LYS B N 1
ATOM 5403 C CA . LYS B 1 98 ? 34.923 130.010 113.414 1.00 60.83 200 LYS B CA 1
ATOM 5404 C C . LYS B 1 98 ? 34.116 129.280 112.362 1.00 61.13 200 LYS B C 1
ATOM 5405 O O . LYS B 1 98 ? 33.008 128.806 112.628 1.00 61.45 200 LYS B O 1
ATOM 5411 N N . ILE B 1 99 ? 34.680 129.181 111.166 1.00 61.05 201 ILE B N 1
ATOM 5412 C CA . ILE B 1 99 ? 33.991 128.535 110.064 1.00 60.88 201 ILE B CA 1
ATOM 5413 C C . ILE B 1 99 ? 33.770 127.050 110.279 1.00 61.23 201 ILE B C 1
ATOM 5414 O O . ILE B 1 99 ? 32.631 126.584 110.259 1.00 61.37 201 ILE B O 1
ATOM 5419 N N . ASN B 1 100 ? 34.847 126.303 110.491 1.00 61.91 202 ASN B N 1
ATOM 5420 C CA . ASN B 1 100 ? 34.703 124.868 110.682 1.00 63.80 202 ASN B CA 1
ATOM 5421 C C . ASN B 1 100 ? 34.085 124.505 112.028 1.00 64.64 202 ASN B C 1
ATOM 5422 O O . ASN B 1 100 ? 33.191 123.663 112.094 1.00 63.93 202 ASN B O 1
ATOM 5427 N N . ALA B 1 101 ? 34.548 125.144 113.095 1.00 66.00 203 ALA B N 1
ATOM 5428 C CA . ALA B 1 101 ? 34.039 124.846 114.428 1.00 67.58 203 ALA B CA 1
ATOM 5429 C C . ALA B 1 101 ? 32.609 125.312 114.701 1.00 68.65 203 ALA B C 1
ATOM 5430 O O . ALA B 1 101 ? 31.824 124.574 115.303 1.00 69.34 203 ALA B O 1
ATOM 5432 N N . LYS B 1 102 ? 32.260 126.518 114.260 1.00 69.22 204 LYS B N 1
ATOM 5433 C CA . LYS B 1 102 ? 30.918 127.040 114.517 1.00 69.59 204 LYS B CA 1
ATOM 5434 C C . LYS B 1 102 ? 30.076 127.409 113.302 1.00 68.89 204 LYS B C 1
ATOM 5435 O O . LYS B 1 102 ? 28.930 127.834 113.450 1.00 68.98 204 LYS B O 1
ATOM 5441 N N . GLY B 1 103 ? 30.631 127.256 112.105 1.00 68.32 205 GLY B N 1
ATOM 5442 C CA . GLY B 1 103 ? 29.876 127.600 110.911 1.00 66.26 205 GLY B CA 1
ATOM 5443 C C . GLY B 1 103 ? 29.614 129.094 110.819 1.00 65.87 205 GLY B C 1
ATOM 5444 O O . GLY B 1 103 ? 28.645 129.528 110.192 1.00 64.69 205 GLY B O 1
ATOM 5445 N N . VAL B 1 104 ? 30.483 129.879 111.448 1.00 66.13 206 VAL B N 1
ATOM 5446 C CA . VAL B 1 104 ? 30.364 131.333 111.439 1.00 67.85 206 VAL B CA 1
ATOM 5447 C C . VAL B 1 104 ? 31.654 131.955 110.935 1.00 68.21 206 VAL B C 1
ATOM 5448 O O . VAL B 1 104 ? 32.666 131.271 110.788 1.00 69.54 206 VAL B O 1
ATOM 5452 N N . CYS B 1 105 ? 31.619 133.260 110.697 1.00 68.19 207 CYS B N 1
ATOM 5453 C CA . CYS B 1 105 ? 32.784 133.976 110.194 1.00 68.47 207 CYS B CA 1
ATOM 5454 C C . CYS B 1 105 ? 32.782 135.435 110.669 1.00 67.43 207 CYS B C 1
ATOM 5455 O O . CYS B 1 105 ? 31.727 136.066 110.736 1.00 68.03 207 CYS B O 1
ATOM 5458 N N . ARG B 1 106 ? 33.960 135.964 111.002 1.00 65.81 208 ARG B N 1
ATOM 5459 C CA . ARG B 1 106 ? 34.078 137.350 111.462 1.00 65.19 208 ARG B CA 1
ATOM 5460 C C . ARG B 1 106 ? 33.587 138.303 110.383 1.00 64.07 208 ARG B C 1
ATOM 5461 O O . ARG B 1 106 ? 33.617 137.971 109.202 1.00 64.21 208 ARG B O 1
ATOM 5469 N N . SER B 1 107 ? 33.142 139.488 110.788 1.00 63.04 209 SER B N 1
ATOM 5470 C CA . SER B 1 107 ? 32.647 140.480 109.836 1.00 61.68 209 SER B CA 1
ATOM 5471 C C . SER B 1 107 ? 33.788 141.391 109.414 1.00 60.70 209 SER B C 1
ATOM 5472 O O . SER B 1 107 ? 33.595 142.343 108.664 1.00 61.97 209 SER B O 1
ATOM 5475 N N . THR B 1 108 ? 34.980 141.094 109.915 1.00 59.42 210 THR B N 1
ATOM 5476 C CA . THR B 1 108 ? 36.158 141.876 109.581 1.00 58.92 210 THR B CA 1
ATOM 5477 C C . THR B 1 108 ? 37.096 141.050 108.711 1.00 57.15 210 THR B C 1
ATOM 5478 O O . THR B 1 108 ? 37.038 139.827 108.706 1.00 56.05 210 THR B O 1
ATOM 5482 N N . ALA B 1 109 ? 37.950 141.730 107.962 1.00 55.59 211 ALA B N 1
ATOM 5483 C CA . ALA B 1 109 ? 38.913 141.054 107.114 1.00 54.14 211 ALA B CA 1
ATOM 5484 C C . ALA B 1 109 ? 40.235 141.742 107.394 1.00 53.70 211 ALA B C 1
ATOM 5485 O O . ALA B 1 109 ? 40.405 142.926 107.108 1.00 55.01 211 ALA B O 1
ATOM 5487 N N . LYS B 1 110 ? 41.156 141.003 107.994 1.00 53.43 212 LYS B N 1
ATOM 5488 C CA . LYS B 1 110 ? 42.473 141.534 108.322 1.00 52.88 212 LYS B CA 1
ATOM 5489 C C . LYS B 1 110 ? 43.454 140.688 107.525 1.00 51.06 212 LYS B C 1
ATOM 5490 O O . LYS B 1 110 ? 43.486 139.471 107.660 1.00 51.05 212 LYS B O 1
ATOM 5496 N N . TYR B 1 111 ? 44.245 141.327 106.678 1.00 48.82 213 TYR B N 1
ATOM 5497 C CA . TYR B 1 111 ? 45.170 140.574 105.851 1.00 49.60 213 TYR B CA 1
ATOM 5498 C C . TYR B 1 111 ? 46.250 141.471 105.284 1.00 48.92 213 TYR B C 1
ATOM 5499 O O . TYR B 1 111 ? 46.188 142.692 105.419 1.00 47.85 213 TYR B O 1
ATOM 5508 N N . VAL B 1 112 ? 47.240 140.853 104.649 1.00 47.74 214 VAL B N 1
ATOM 5509 C CA . VAL B 1 112 ? 48.331 141.601 104.052 1.00 47.06 214 VAL B CA 1
ATOM 5510 C C . VAL B 1 112 ? 48.113 141.826 102.560 1.00 46.26 214 VAL B C 1
ATOM 5511 O O . VAL B 1 112 ? 47.841 140.892 101.808 1.00 45.67 214 VAL B O 1
ATOM 5515 N N . ARG B 1 113 ? 48.232 143.082 102.149 1.00 44.46 215 ARG B N 1
ATOM 5516 C CA . ARG B 1 113 ? 48.069 143.462 100.758 1.00 42.77 215 ARG B CA 1
ATOM 5517 C C . ARG B 1 113 ? 49.122 144.507 100.455 1.00 42.84 215 ARG B C 1
ATOM 5518 O O . ARG B 1 113 ? 49.375 145.400 101.269 1.00 42.14 215 ARG B O 1
ATOM 5526 N N . ASN B 1 114 ? 49.749 144.390 99.291 1.00 42.62 216 ASN B N 1
ATOM 5527 C CA . ASN B 1 114 ? 50.779 145.344 98.894 1.00 44.56 216 ASN B CA 1
ATOM 5528 C C . ASN B 1 114 ? 51.697 145.742 100.053 1.00 44.73 216 ASN B C 1
ATOM 5529 O O . ASN B 1 114 ? 51.875 146.921 100.344 1.00 43.52 216 ASN B O 1
ATOM 5534 N N . ASN B 1 115 ? 52.261 144.744 100.723 1.00 46.32 217 ASN B N 1
ATOM 5535 C CA . ASN B 1 115 ? 53.189 144.986 101.824 1.00 48.15 217 ASN B CA 1
ATOM 5536 C C . ASN B 1 115 ? 52.638 145.817 102.978 1.00 49.09 217 ASN B C 1
ATOM 5537 O O . ASN B 1 115 ? 53.355 146.607 103.595 1.00 49.34 217 ASN B O 1
ATOM 5542 N N . LEU B 1 116 ? 51.362 145.626 103.278 1.00 49.49 218 LEU B N 1
ATOM 5543 C CA . LEU B 1 116 ? 50.741 146.359 104.367 1.00 50.09 218 LEU B CA 1
ATOM 5544 C C . LEU B 1 116 ? 49.581 145.569 104.954 1.00 49.53 218 LEU B C 1
ATOM 5545 O O . LEU B 1 116 ? 48.833 144.910 104.230 1.00 49.27 218 LEU B O 1
ATOM 5550 N N . GLU B 1 117 ? 49.442 145.609 106.274 1.00 49.63 219 GLU B N 1
ATOM 5551 C CA . GLU B 1 117 ? 48.338 144.899 106.895 1.00 50.84 219 GLU B CA 1
ATOM 5552 C C . GLU B 1 117 ? 47.137 145.833 106.885 1.00 49.94 219 GLU B C 1
ATOM 5553 O O . GLU B 1 117 ? 47.171 146.915 107.470 1.00 49.65 219 GLU B O 1
ATOM 5559 N N . THR B 1 118 ? 46.081 145.407 106.205 1.00 49.24 220 THR B N 1
ATOM 5560 C CA . THR B 1 118 ? 44.873 146.199 106.088 1.00 49.48 220 THR B CA 1
ATOM 5561 C C . THR B 1 118 ? 43.696 145.494 106.741 1.00 49.85 220 THR B C 1
ATOM 5562 O O . THR B 1 118 ? 43.599 144.268 106.715 1.00 50.19 220 THR B O 1
ATOM 5566 N N . THR B 1 119 ? 42.805 146.279 107.334 1.00 50.00 221 THR B N 1
ATOM 5567 C CA . THR B 1 119 ? 41.637 145.733 108.006 1.00 50.24 221 THR B CA 1
ATOM 5568 C C . THR B 1 119 ? 40.374 146.377 107.441 1.00 51.90 221 THR B C 1
ATOM 5569 O O . THR B 1 119 ? 40.342 147.582 107.186 1.00 52.42 221 THR B O 1
ATOM 5573 N N . ALA B 1 120 ? 39.338 145.570 107.241 1.00 52.09 222 ALA B N 1
ATOM 5574 C CA . ALA B 1 120 ? 38.084 146.069 106.701 1.00 53.05 222 ALA B CA 1
ATOM 5575 C C . ALA B 1 120 ? 36.920 145.562 107.533 1.00 54.21 222 ALA B C 1
ATOM 5576 O O . ALA B 1 120 ? 36.787 144.359 107.765 1.00 54.92 222 ALA B O 1
ATOM 5578 N N . PHE B 1 121 ? 36.077 146.486 107.986 1.00 55.05 223 PHE B N 1
ATOM 5579 C CA . PHE B 1 121 ? 34.923 146.127 108.802 1.00 53.88 223 PHE B CA 1
ATOM 5580 C C . PHE B 1 121 ? 33.664 146.227 107.966 1.00 54.67 223 PHE B C 1
ATOM 5581 O O . PHE B 1 121 ? 33.414 147.249 107.322 1.00 53.77 223 PHE B O 1
ATOM 5589 N N . HIS B 1 122 ? 32.876 145.159 107.978 1.00 55.74 224 HIS B N 1
ATOM 5590 C CA . HIS B 1 122 ? 31.634 145.128 107.222 1.00 58.56 224 HIS B CA 1
ATOM 5591 C C . HIS B 1 122 ? 30.666 146.155 107.788 1.00 60.56 224 HIS B C 1
ATOM 5592 O O . HIS B 1 122 ? 30.400 146.155 108.990 1.00 60.46 224 HIS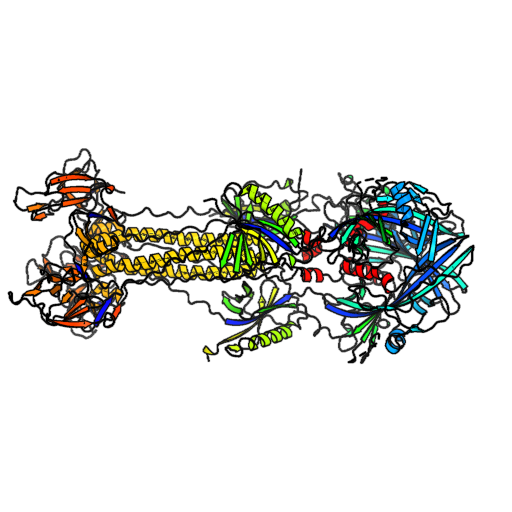 B O 1
ATOM 5599 N N . ARG B 1 123 ? 30.139 147.019 106.923 1.00 63.14 225 ARG B N 1
ATOM 5600 C CA . ARG B 1 123 ? 29.206 148.066 107.343 1.00 66.02 225 ARG B CA 1
ATOM 5601 C C . ARG B 1 123 ? 29.998 149.118 108.107 1.00 66.77 225 ARG B C 1
ATOM 5602 O O . ARG B 1 123 ? 29.441 150.085 108.627 1.00 66.05 225 ARG B O 1
ATOM 5610 N N . ASP B 1 124 ? 31.306 148.904 108.178 1.00 68.02 226 ASP B N 1
ATOM 5611 C CA . ASP B 1 124 ? 32.214 149.810 108.866 1.00 70.10 226 ASP B CA 1
ATOM 5612 C C . ASP B 1 124 ? 32.006 149.912 110.370 1.00 71.36 226 ASP B C 1
ATOM 5613 O O . ASP B 1 124 ? 32.461 150.874 110.983 1.00 71.81 226 ASP B O 1
ATOM 5618 N N . ASP B 1 125 ? 31.323 148.949 110.977 1.00 72.81 227 ASP B N 1
ATOM 5619 C CA . ASP B 1 125 ? 31.141 149.023 112.421 1.00 75.69 227 ASP B CA 1
ATOM 5620 C C . ASP B 1 125 ? 31.731 147.816 113.138 1.00 76.55 227 ASP B C 1
ATOM 5621 O O . ASP B 1 125 ? 32.159 146.854 112.505 1.00 76.90 227 ASP B O 1
ATOM 5626 N N . HIS B 1 126 ? 31.749 147.887 114.466 1.00 77.91 228 HIS B N 1
ATOM 5627 C CA . HIS B 1 126 ? 32.297 146.832 115.313 1.00 78.47 228 HIS B CA 1
ATOM 5628 C C . HIS B 1 126 ? 32.156 145.418 114.773 1.00 77.41 228 HIS B C 1
ATOM 5629 O O . HIS B 1 126 ? 31.128 145.044 114.204 1.00 77.15 228 HIS B O 1
ATOM 5636 N N . GLU B 1 127 ? 33.211 144.635 114.966 1.00 76.60 229 GLU B N 1
ATOM 5637 C CA . GLU B 1 127 ? 33.252 143.253 114.506 1.00 76.31 229 GLU B CA 1
ATOM 5638 C C . GLU B 1 127 ? 32.210 142.353 115.165 1.00 75.66 229 GLU B C 1
ATOM 5639 O O . GLU B 1 127 ? 31.921 142.479 116.355 1.00 76.02 229 GLU B O 1
ATOM 5645 N N . THR B 1 128 ? 31.660 141.430 114.388 1.00 74.85 230 THR B N 1
ATOM 5646 C CA . THR B 1 128 ? 30.669 140.498 114.903 1.00 74.31 230 THR B CA 1
ATOM 5647 C C . THR B 1 128 ? 30.731 139.211 114.091 1.00 74.34 230 THR B C 1
ATOM 5648 O O . THR B 1 128 ? 31.029 139.241 112.897 1.00 74.60 230 THR B O 1
ATOM 5652 N N . ASP B 1 129 ? 30.464 138.080 114.737 1.00 73.50 231 ASP B N 1
ATOM 5653 C CA . ASP B 1 129 ? 30.470 136.805 114.035 1.00 73.24 231 ASP B CA 1
ATOM 5654 C C . ASP B 1 129 ? 29.197 136.708 113.210 1.00 73.09 231 ASP B C 1
ATOM 5655 O O . ASP B 1 129 ? 28.135 137.165 113.636 1.00 73.70 231 ASP B O 1
ATOM 5660 N N . MET B 1 130 ? 29.300 136.124 112.024 1.00 72.67 232 MET B N 1
ATOM 5661 C CA . MET B 1 130 ? 28.135 135.987 111.170 1.00 72.34 232 MET B CA 1
ATOM 5662 C C . MET B 1 130 ? 27.941 134.568 110.672 1.00 71.74 232 MET B C 1
ATOM 5663 O O . MET B 1 130 ? 28.899 133.844 110.405 1.00 71.85 232 MET B O 1
ATOM 5668 N N . GLU B 1 131 ? 26.675 134.185 110.571 1.00 71.39 233 GLU B N 1
ATOM 5669 C CA . GLU B 1 131 ? 26.281 132.859 110.132 1.00 71.43 233 GLU B CA 1
ATOM 5670 C C . GLU B 1 131 ? 26.462 132.696 108.626 1.00 70.32 233 GLU B C 1
ATOM 5671 O O . GLU B 1 131 ? 26.127 133.591 107.848 1.00 69.46 233 GLU B O 1
ATOM 5677 N N . LEU B 1 132 ? 27.012 131.556 108.220 1.00 69.59 234 LEU B N 1
ATOM 5678 C CA . LEU B 1 132 ? 27.211 131.277 106.803 1.00 68.65 234 LEU B CA 1
ATOM 5679 C C . LEU B 1 132 ? 25.940 130.625 106.280 1.00 68.85 234 LEU B C 1
ATOM 5680 O O . LEU B 1 132 ? 25.450 129.653 106.854 1.00 69.01 234 LEU B O 1
ATOM 5685 N N . LYS B 1 133 ? 25.398 131.182 105.204 1.00 69.69 235 LYS B N 1
ATOM 5686 C CA . LYS B 1 133 ? 24.164 130.676 104.617 1.00 70.65 235 LYS B CA 1
ATOM 5687 C C . LYS B 1 133 ? 24.375 130.217 103.183 1.00 70.11 235 LYS B C 1
ATOM 5688 O O . LYS B 1 133 ? 25.237 130.740 102.474 1.00 70.84 235 LYS B O 1
ATOM 5694 N N . PRO B 1 134 ? 23.581 129.236 102.734 1.00 69.51 236 PRO B N 1
ATOM 5695 C CA . PRO B 1 134 ? 23.682 128.710 101.372 1.00 68.86 236 PRO B CA 1
ATOM 5696 C C . PRO B 1 134 ? 23.554 129.808 100.325 1.00 68.56 236 PRO B C 1
ATOM 5697 O O . PRO B 1 134 ? 22.672 130.662 100.411 1.00 68.94 236 PRO B O 1
ATOM 5701 N N . ALA B 1 135 ? 24.449 129.793 99.344 1.00 68.31 237 ALA B N 1
ATOM 5702 C CA . ALA B 1 135 ? 24.402 130.777 98.272 1.00 68.51 237 ALA B CA 1
ATOM 5703 C C . ALA B 1 135 ? 23.171 130.434 97.439 1.00 67.94 237 ALA B C 1
ATOM 5704 O O . ALA B 1 135 ? 22.548 129.397 97.658 1.00 66.63 237 ALA B O 1
ATOM 5706 N N . ASN B 1 136 ? 22.817 131.288 96.486 1.00 68.53 238 ASN B N 1
ATOM 5707 C CA . ASN B 1 136 ? 21.640 131.032 95.655 1.00 70.06 238 ASN B CA 1
ATOM 5708 C C . ASN B 1 136 ? 21.885 129.934 94.626 1.00 70.59 238 ASN B C 1
ATOM 5709 O O . ASN B 1 136 ? 22.880 129.965 93.901 1.00 71.46 238 ASN B O 1
ATOM 5714 N N . ALA B 1 137 ? 20.965 128.977 94.558 1.00 71.10 239 ALA B N 1
ATOM 5715 C CA . ALA B 1 137 ? 21.069 127.858 93.627 1.00 71.57 239 ALA B CA 1
ATOM 5716 C C . ALA B 1 137 ? 21.492 128.292 92.230 1.00 72.34 239 ALA B C 1
ATOM 5717 O O . ALA B 1 137 ? 21.325 129.449 91.844 1.00 72.38 239 ALA B O 1
ATOM 5719 N N . ALA B 1 138 ? 22.049 127.345 91.483 1.00 73.14 240 ALA B N 1
ATOM 5720 C CA . ALA B 1 138 ? 22.500 127.584 90.120 1.00 74.28 240 ALA B CA 1
ATOM 5721 C C . ALA B 1 138 ? 22.799 126.238 89.481 1.00 75.62 240 ALA B C 1
ATOM 5722 O O . ALA B 1 138 ? 23.432 125.376 90.096 1.00 76.23 240 ALA B O 1
ATOM 5724 N N . THR B 1 139 ? 22.336 126.059 88.248 1.00 76.67 241 THR B N 1
ATOM 5725 C CA . THR B 1 139 ? 22.546 124.809 87.530 1.00 77.73 241 THR B CA 1
ATOM 5726 C C . THR B 1 139 ? 24.029 124.506 87.344 1.00 77.62 241 THR B C 1
ATOM 5727 O O . THR B 1 139 ? 24.850 125.413 87.217 1.00 76.82 241 THR B O 1
ATOM 5731 N N . ARG B 1 140 ? 24.360 123.221 87.350 1.00 78.36 242 ARG B N 1
ATOM 5732 C CA . ARG B 1 140 ? 25.730 122.767 87.162 1.00 78.67 242 ARG B CA 1
ATOM 5733 C C . ARG B 1 140 ? 26.788 123.551 87.940 1.00 78.85 242 ARG B C 1
ATOM 5734 O O . ARG B 1 140 ? 27.742 124.056 87.352 1.00 79.86 242 ARG B O 1
ATOM 5742 N N . THR B 1 141 ? 26.627 123.656 89.256 1.00 78.93 243 THR B N 1
ATOM 5743 C CA . THR B 1 141 ? 27.607 124.369 90.076 1.00 78.20 243 THR B CA 1
ATOM 5744 C C . THR B 1 141 ? 27.808 123.690 91.421 1.00 78.40 243 THR B C 1
ATOM 5745 O O . THR B 1 141 ? 26.912 123.018 91.931 1.00 78.23 243 THR B O 1
ATOM 5749 N N . SER B 1 142 ? 28.993 123.872 91.993 1.00 78.53 244 SER B N 1
ATOM 5750 C CA . SER B 1 142 ? 29.310 123.285 93.288 1.00 78.09 244 SER B CA 1
ATOM 5751 C C . SER B 1 142 ? 28.569 124.045 94.382 1.00 76.64 244 SER B C 1
ATOM 5752 O O . SER B 1 142 ? 27.811 124.974 94.098 1.00 76.49 244 SER B O 1
ATOM 5755 N N . ARG B 1 143 ? 28.794 123.655 95.632 1.00 75.29 245 ARG B N 1
ATOM 5756 C CA . ARG B 1 143 ? 28.124 124.297 96.754 1.00 73.37 245 ARG B CA 1
ATOM 5757 C C . ARG B 1 143 ? 28.874 125.510 97.285 1.00 71.78 245 ARG B C 1
ATOM 5758 O O . ARG B 1 143 ? 30.106 125.523 97.356 1.00 71.85 245 ARG B O 1
ATOM 5766 N N . GLY B 1 144 ? 28.113 126.532 97.656 1.00 69.46 246 GLY B N 1
ATOM 5767 C CA . GLY B 1 144 ? 28.706 127.745 98.179 1.00 67.55 246 GLY B CA 1
ATOM 5768 C C . GLY B 1 144 ? 27.945 128.284 99.372 1.00 65.76 246 GLY B C 1
ATOM 5769 O O . GLY B 1 144 ? 26.778 127.960 99.579 1.00 65.92 246 GLY B O 1
ATOM 5770 N N . TRP B 1 145 ? 28.620 129.110 100.159 1.00 64.54 247 TRP B N 1
ATOM 5771 C CA . TRP B 1 145 ? 28.029 129.715 101.342 1.00 64.68 247 TRP B CA 1
ATOM 5772 C C . TRP B 1 145 ? 28.652 131.081 101.548 1.00 63.89 247 TRP B C 1
ATOM 5773 O O . TRP B 1 145 ? 29.830 131.282 101.254 1.00 62.77 247 TRP B O 1
ATOM 5784 N N . HIS B 1 146 ? 27.857 132.019 102.050 1.00 63.45 248 HIS B N 1
ATOM 5785 C CA . HIS B 1 146 ? 28.343 133.364 102.311 1.00 63.60 248 HIS B CA 1
ATOM 5786 C C . HIS B 1 146 ? 27.652 133.915 103.549 1.00 63.67 248 HIS B C 1
ATOM 5787 O O . HIS B 1 146 ? 26.750 133.279 104.100 1.00 63.12 248 HIS B O 1
ATOM 5794 N N . THR B 1 147 ? 28.073 135.096 103.985 1.00 64.16 249 THR B N 1
ATOM 5795 C CA . THR B 1 147 ? 27.497 135.707 105.171 1.00 65.66 249 THR B CA 1
ATOM 5796 C C . THR B 1 147 ? 26.515 136.822 104.829 1.00 67.43 249 THR B C 1
ATOM 5797 O O . THR B 1 147 ? 25.403 136.866 105.357 1.00 68.56 249 THR B O 1
ATOM 5801 N N . THR B 1 148 ? 26.931 137.718 103.943 1.00 68.37 250 THR B N 1
ATOM 5802 C CA . THR B 1 148 ? 26.088 138.830 103.536 1.00 69.86 250 THR B CA 1
ATOM 5803 C C . THR B 1 148 ? 25.594 138.615 102.113 1.00 70.10 250 THR B C 1
ATOM 5804 O O . THR B 1 148 ? 26.024 137.683 101.437 1.00 71.26 250 THR B O 1
ATOM 5808 N N . ASP B 1 149 ? 24.677 139.466 101.664 1.00 70.27 251 ASP B N 1
ATOM 5809 C CA . ASP B 1 149 ? 24.159 139.362 100.308 1.00 70.88 251 ASP B CA 1
ATOM 5810 C C . ASP B 1 149 ? 23.885 140.730 99.686 1.00 69.61 251 ASP B C 1
ATOM 5811 O O . ASP B 1 149 ? 23.500 140.825 98.522 1.00 69.74 251 ASP B O 1
ATOM 5816 N N . LEU B 1 150 ? 24.104 141.790 100.461 1.00 68.39 252 LEU B N 1
ATOM 5817 C CA . LEU B 1 150 ? 23.911 143.153 99.971 1.00 67.14 252 LEU B CA 1
ATOM 5818 C C . LEU B 1 150 ? 25.177 143.977 100.146 1.00 65.57 252 LEU B C 1
ATOM 5819 O O . LEU B 1 150 ? 25.885 143.832 101.140 1.00 65.48 252 LEU B O 1
ATOM 5824 N N . LYS B 1 151 ? 25.464 144.841 99.180 1.00 64.59 253 LYS B N 1
ATOM 5825 C CA . LYS B 1 151 ? 26.633 145.706 99.277 1.00 64.89 253 LYS B CA 1
ATOM 5826 C C . LYS B 1 151 ? 26.315 146.808 100.286 1.00 65.07 253 LYS B C 1
ATOM 5827 O O . LYS B 1 151 ? 25.152 147.157 100.484 1.00 64.88 253 LYS B O 1
ATOM 5833 N N . TYR B 1 152 ? 27.337 147.343 100.939 1.00 64.35 254 TYR B N 1
ATOM 5834 C CA . TYR B 1 152 ? 27.114 148.404 101.906 1.00 64.08 254 TYR B CA 1
ATOM 5835 C C . TYR B 1 152 ? 27.693 149.731 101.437 1.00 63.68 254 TYR B C 1
ATOM 5836 O O . TYR B 1 152 ? 28.910 149.896 101.363 1.00 64.45 254 TYR B O 1
ATOM 5845 N N . ASN B 1 153 ? 26.814 150.678 101.138 1.00 62.94 255 ASN B N 1
ATOM 5846 C CA . ASN B 1 153 ? 27.233 151.996 100.693 1.00 62.04 255 ASN B CA 1
ATOM 5847 C C . ASN B 1 153 ? 26.989 152.995 101.822 1.00 62.31 255 ASN B C 1
ATOM 5848 O O . ASN B 1 153 ? 26.118 152.790 102.672 1.00 61.70 255 ASN B O 1
ATOM 5853 N N . PRO B 1 154 ? 27.759 154.091 101.846 1.00 62.31 256 PRO B N 1
ATOM 5854 C CA . PRO B 1 154 ? 27.625 155.115 102.885 1.00 64.56 256 PRO B CA 1
ATOM 5855 C C . PRO B 1 154 ? 26.314 155.924 102.883 1.00 66.55 256 PRO B C 1
ATOM 5856 O O . PRO B 1 154 ? 25.733 156.187 101.829 1.00 64.89 256 PRO B O 1
ATOM 5860 N N . SER B 1 155 ? 25.860 156.315 104.073 1.00 70.19 257 SER B N 1
ATOM 5861 C CA . SER B 1 155 ? 24.634 157.103 104.216 1.00 73.19 257 SER B CA 1
ATOM 5862 C C . SER B 1 155 ? 24.807 158.427 103.476 1.00 74.09 257 SER B C 1
ATOM 5863 O O . SER B 1 155 ? 25.909 158.976 103.446 1.00 74.16 257 SER B O 1
ATOM 5866 N N . ARG B 1 156 ? 23.732 158.934 102.867 1.00 75.85 258 ARG B N 1
ATOM 5867 C CA . ARG B 1 156 ? 23.810 160.195 102.122 1.00 77.78 258 ARG B CA 1
ATOM 5868 C C . ARG B 1 156 ? 24.100 161.420 102.983 1.00 77.38 258 ARG B C 1
ATOM 5869 O O . ARG B 1 156 ? 23.580 161.576 104.087 1.00 77.30 258 ARG B O 1
ATOM 5877 N N . VAL B 1 157 ? 24.950 162.281 102.437 1.00 76.96 259 VAL B N 1
ATOM 5878 C CA . VAL B 1 157 ? 25.400 163.546 102.998 1.00 76.01 259 VAL B CA 1
ATOM 5879 C C . VAL B 1 157 ? 25.794 164.368 101.816 1.00 76.00 259 VAL B C 1
ATOM 5880 O O . VAL B 1 157 ? 26.919 164.264 101.337 1.00 75.00 259 VAL B O 1
ATOM 5884 N N . GLU B 1 158 ? 24.882 165.201 101.318 1.00 75.86 260 GLU B N 1
ATOM 5885 C CA . GLU B 1 158 ? 25.124 166.017 100.099 1.00 76.09 260 GLU B CA 1
ATOM 5886 C C . GLU B 1 158 ? 26.397 166.866 100.117 1.00 75.12 260 GLU B C 1
ATOM 5887 O O . GLU B 1 158 ? 26.858 167.341 101.155 1.00 75.53 260 GLU B O 1
ATOM 5893 N N . ALA B 1 159 ? 26.960 167.036 98.920 1.00 73.93 261 ALA B N 1
ATOM 5894 C CA . ALA B 1 159 ? 28.170 167.832 98.725 1.00 72.28 261 ALA B CA 1
ATOM 5895 C C . ALA B 1 159 ? 29.378 167.200 99.408 1.00 70.80 261 ALA B C 1
ATOM 5896 O O . ALA B 1 159 ? 30.336 167.888 99.759 1.00 70.69 261 ALA B O 1
ATOM 5898 N N . PHE B 1 160 ? 29.320 165.887 99.599 1.00 68.58 262 PHE B N 1
ATOM 5899 C CA . PHE B 1 160 ? 30.413 165.166 100.234 1.00 67.47 262 PHE B CA 1
ATOM 5900 C C . PHE B 1 160 ? 30.743 163.826 99.593 1.00 65.87 262 PHE B C 1
ATOM 5901 O O . PHE B 1 160 ? 29.896 163.185 98.963 1.00 65.12 262 PHE B O 1
ATOM 5909 N N . HIS B 1 161 ? 31.999 163.427 99.763 1.00 64.50 263 HIS B N 1
ATOM 5910 C CA . HIS B 1 161 ? 32.496 162.149 99.282 1.00 62.21 263 HIS B CA 1
ATOM 5911 C C . HIS B 1 161 ? 32.485 161.249 100.501 1.00 61.45 263 HIS B C 1
ATOM 5912 O O . HIS B 1 161 ? 32.988 161.632 101.558 1.00 61.77 263 HIS B O 1
ATOM 5919 N N . ARG B 1 162 ? 31.903 160.065 100.369 1.00 60.39 264 ARG B N 1
ATOM 5920 C CA . ARG B 1 162 ? 31.871 159.134 101.482 1.00 60.00 264 ARG B CA 1
ATOM 5921 C C . ARG B 1 162 ? 32.243 157.724 101.040 1.00 59.19 264 ARG B C 1
ATOM 5922 O O . ARG B 1 162 ? 32.064 157.365 99.876 1.00 60.43 264 ARG B O 1
ATOM 5930 N N . TYR B 1 163 ? 32.768 156.936 101.975 1.00 57.08 265 TYR B N 1
ATOM 5931 C CA . TYR B 1 163 ? 33.178 155.568 101.693 1.00 56.08 265 TYR B CA 1
ATOM 5932 C C . TYR B 1 163 ? 32.374 154.548 102.484 1.00 55.32 265 TYR B C 1
ATOM 5933 O O . TYR B 1 163 ? 32.005 154.795 103.631 1.00 56.26 265 TYR B O 1
ATOM 5942 N N . GLY B 1 164 ? 32.103 153.403 101.865 1.00 54.67 266 GLY B N 1
ATOM 5943 C CA . GLY B 1 164 ? 31.354 152.348 102.532 1.00 54.48 266 GLY B CA 1
ATOM 5944 C C . GLY B 1 164 ? 32.040 151.006 102.333 1.00 53.95 266 GLY B C 1
ATOM 5945 O O . GLY B 1 164 ? 32.372 150.636 101.202 1.00 53.71 266 GLY B O 1
ATOM 5946 N N . THR B 1 165 ? 32.243 150.273 103.427 1.00 53.80 267 THR B N 1
ATOM 5947 C CA . THR B 1 165 ? 32.920 148.976 103.372 1.00 52.35 267 THR B CA 1
ATOM 5948 C C . THR B 1 165 ? 31.991 147.776 103.466 1.00 52.55 267 THR B C 1
ATOM 5949 O O . THR B 1 165 ? 31.146 147.690 104.355 1.00 52.10 267 THR B O 1
ATOM 5953 N N . THR B 1 166 ? 32.170 146.850 102.531 1.00 52.83 268 THR B N 1
ATOM 5954 C CA . THR B 1 166 ? 31.390 145.619 102.469 1.00 52.71 268 THR B CA 1
ATOM 5955 C C . THR B 1 166 ? 32.346 144.435 102.656 1.00 52.19 268 THR B C 1
ATOM 5956 O O . THR B 1 166 ? 33.468 144.442 102.146 1.00 50.92 268 THR B O 1
ATOM 5960 N N . VAL B 1 167 ? 31.899 143.425 103.391 1.00 51.52 269 VAL B N 1
ATOM 5961 C CA . VAL B 1 167 ? 32.712 142.246 103.633 1.00 51.34 269 VAL B CA 1
ATOM 5962 C C . VAL B 1 167 ? 31.849 140.993 103.584 1.00 52.03 269 VAL B C 1
ATOM 5963 O O . VAL B 1 167 ? 31.102 140.699 104.516 1.00 52.77 269 VAL B O 1
ATOM 5967 N N . ASN B 1 168 ? 31.947 140.262 102.478 1.00 51.90 270 ASN B N 1
ATOM 5968 C CA . ASN B 1 168 ? 31.177 139.047 102.319 1.00 53.03 270 ASN B CA 1
ATOM 5969 C C . ASN B 1 168 ? 32.090 137.838 102.431 1.00 55.65 270 ASN B C 1
ATOM 5970 O O . ASN B 1 168 ? 32.921 137.581 101.556 1.00 56.32 270 ASN B O 1
ATOM 5975 N N . CYS B 1 169 ? 31.937 137.114 103.532 1.00 57.06 271 CYS B N 1
ATOM 5976 C CA . CYS B 1 169 ? 32.732 135.930 103.793 1.00 59.53 271 CYS B CA 1
ATOM 5977 C C . CYS B 1 169 ? 32.218 134.834 102.875 1.00 58.60 271 CYS B C 1
ATOM 5978 O O . CYS B 1 169 ? 31.039 134.486 102.916 1.00 59.79 271 CYS B O 1
ATOM 5981 N N . ILE B 1 170 ? 33.100 134.285 102.048 1.00 56.62 272 ILE B N 1
ATOM 5982 C CA . ILE B 1 170 ? 32.690 133.246 101.113 1.00 53.68 272 ILE B CA 1
ATOM 5983 C C . ILE B 1 170 ? 33.424 131.920 101.257 1.00 53.27 272 ILE B C 1
ATOM 5984 O O . ILE B 1 170 ? 34.650 131.873 101.379 1.00 52.90 272 ILE B O 1
ATOM 5989 N N . VAL B 1 171 ? 32.647 130.846 101.248 1.00 51.82 273 VAL B N 1
ATOM 5990 C CA . VAL B 1 171 ? 33.175 129.496 101.338 1.00 51.48 273 VAL B CA 1
ATOM 5991 C C . VAL B 1 171 ? 32.654 128.741 100.127 1.00 52.26 273 VAL B C 1
ATOM 5992 O O . VAL B 1 171 ? 31.446 128.701 99.887 1.00 53.01 273 VAL B O 1
ATOM 5996 N N . GLU B 1 172 ? 33.563 128.156 99.354 1.00 51.51 274 GLU B N 1
ATOM 5997 C CA . GLU B 1 172 ? 33.174 127.413 98.162 1.00 49.96 274 GLU B CA 1
ATOM 5998 C C . GLU B 1 172 ? 33.906 126.093 98.040 1.00 50.79 274 GLU B C 1
ATOM 5999 O O . GLU B 1 172 ? 35.123 126.026 98.212 1.00 49.41 274 GLU B O 1
ATOM 6005 N N . GLU B 1 173 ? 33.158 125.044 97.745 1.00 51.44 275 GLU B N 1
ATOM 6006 C CA . GLU B 1 173 ? 33.738 123.730 97.486 1.00 51.84 275 GLU B CA 1
ATOM 6007 C C . GLU B 1 173 ? 34.029 123.753 95.987 1.00 51.40 275 GLU B C 1
ATOM 6008 O O . GLU B 1 173 ? 33.156 124.089 95.197 1.00 51.30 275 GLU B O 1
ATOM 6014 N N . VAL B 1 174 ? 35.241 123.391 95.579 1.00 49.41 276 VAL B N 1
ATOM 6015 C CA . VAL B 1 174 ? 35.542 123.420 94.150 1.00 48.69 276 VAL B CA 1
ATOM 6016 C C . VAL B 1 174 ? 36.423 122.281 93.665 1.00 47.59 276 VAL B C 1
ATOM 6017 O O . VAL B 1 174 ? 37.189 121.691 94.434 1.00 47.88 276 VAL B O 1
ATOM 6021 N N . ASP B 1 175 ? 36.293 121.971 92.379 1.00 46.23 277 ASP B N 1
ATOM 6022 C CA . ASP B 1 175 ? 37.089 120.924 91.768 1.00 44.32 277 ASP B CA 1
ATOM 6023 C C . ASP B 1 175 ? 38.496 121.462 91.559 1.00 44.01 277 ASP B C 1
ATOM 6024 O O . ASP B 1 175 ? 38.679 122.634 91.221 1.00 44.11 277 ASP B O 1
ATOM 6029 N N . ALA B 1 176 ? 39.487 120.610 91.792 1.00 40.58 278 ALA B N 1
ATOM 6030 C CA . ALA B 1 176 ? 40.877 120.998 91.620 1.00 38.61 278 ALA B CA 1
ATOM 6031 C C . ALA B 1 176 ? 41.493 120.039 90.613 1.00 37.50 278 ALA B C 1
ATOM 6032 O O . ALA B 1 176 ? 41.091 118.874 90.526 1.00 35.27 278 ALA B O 1
ATOM 6034 N N . ARG B 1 177 ? 42.464 120.545 89.855 1.00 34.42 279 ARG B N 1
ATOM 6035 C CA . ARG B 1 177 ? 43.124 119.762 88.823 1.00 33.45 279 ARG B CA 1
ATOM 6036 C C . ARG B 1 177 ? 44.642 119.982 88.816 1.00 32.76 279 ARG B C 1
ATOM 6037 O O . ARG B 1 177 ? 45.123 121.072 89.134 1.00 32.27 279 ARG B O 1
ATOM 6045 N N . SER B 1 178 ? 45.393 118.950 88.449 1.00 32.02 280 SER B N 1
ATOM 6046 C CA . SER B 1 178 ? 46.852 119.071 88.418 1.00 34.14 280 SER B CA 1
ATOM 6047 C C . SER B 1 178 ? 47.409 118.157 87.346 1.00 34.30 280 SER B C 1
ATOM 6048 O O . SER B 1 178 ? 46.937 117.031 87.196 1.00 33.46 280 SER B O 1
ATOM 6051 N N . VAL B 1 179 ? 48.379 118.641 86.576 1.00 34.58 281 VAL B N 1
ATOM 6052 C CA . VAL B 1 179 ? 48.986 117.800 85.536 1.00 36.74 281 VAL B CA 1
ATOM 6053 C C . VAL B 1 179 ? 50.427 117.486 85.907 1.00 37.23 281 VAL B C 1
ATOM 6054 O O . VAL B 1 179 ? 51.053 118.254 86.636 1.00 36.91 281 VAL B O 1
ATOM 6058 N N . TYR B 1 180 ? 50.937 116.359 85.411 1.00 40.45 282 TYR B N 1
ATOM 6059 C CA . TYR B 1 180 ? 52.309 115.933 85.680 1.00 42.30 282 TYR B CA 1
ATOM 6060 C C . TYR B 1 180 ? 53.203 117.137 85.411 1.00 43.46 282 TYR B C 1
ATOM 6061 O O . TYR B 1 180 ? 52.988 117.860 84.437 1.00 45.11 282 TYR B O 1
ATOM 6070 N N . PRO B 1 181 ? 54.247 117.342 86.229 1.00 43.47 283 PRO B N 1
ATOM 6071 C CA . PRO B 1 181 ? 54.729 116.590 87.397 1.00 44.05 283 PRO B CA 1
ATOM 6072 C C . PRO B 1 181 ? 54.060 116.907 88.744 1.00 43.56 283 PRO B C 1
ATOM 6073 O O . PRO B 1 181 ? 54.616 116.607 89.804 1.00 43.01 283 PRO B O 1
ATOM 6077 N N . TYR B 1 182 ? 52.889 117.535 88.687 1.00 41.41 284 TYR B N 1
ATOM 6078 C CA . TYR B 1 182 ? 52.100 117.884 89.869 1.00 38.79 284 TYR B CA 1
ATOM 6079 C C . TYR B 1 182 ? 52.768 118.791 90.884 1.00 37.89 284 TYR B C 1
ATOM 6080 O O . TYR B 1 182 ? 52.581 118.629 92.096 1.00 38.11 284 TYR B O 1
ATOM 6089 N N . ASP B 1 183 ? 53.539 119.754 90.392 1.00 37.22 285 ASP B N 1
ATOM 6090 C CA . ASP B 1 183 ? 54.202 120.701 91.274 1.00 38.03 285 ASP B CA 1
ATOM 6091 C C . ASP B 1 183 ? 53.303 121.925 91.503 1.00 37.08 285 ASP B C 1
ATOM 6092 O O . ASP B 1 183 ? 53.707 122.905 92.135 1.00 34.94 285 ASP B O 1
ATOM 6097 N N . GLU B 1 184 ? 52.073 121.858 90.993 1.00 35.57 286 GLU B N 1
ATOM 6098 C CA . GLU B 1 184 ? 51.118 122.953 91.160 1.00 35.67 286 GLU B CA 1
ATOM 6099 C C . GLU B 1 184 ? 49.731 122.467 90.741 1.00 34.51 286 GLU B C 1
ATOM 6100 O O . GLU B 1 184 ? 49.605 121.407 90.141 1.00 36.81 286 GLU B O 1
ATOM 6106 N N . PHE B 1 185 ? 48.685 123.220 91.068 1.00 34.15 287 PHE B N 1
ATOM 6107 C CA . PHE B 1 185 ? 47.340 122.808 90.660 1.00 33.41 287 PHE B CA 1
ATOM 6108 C C . PHE B 1 185 ? 46.411 123.998 90.495 1.00 33.07 287 PHE B C 1
ATOM 6109 O O . PHE B 1 185 ? 46.754 125.107 90.877 1.00 32.73 287 PHE B O 1
ATOM 6117 N N . VAL B 1 186 ? 45.243 123.767 89.904 1.00 34.98 288 VAL B N 1
ATOM 6118 C CA . VAL B 1 186 ? 44.283 124.847 89.695 1.00 35.56 288 VAL B CA 1
ATOM 6119 C C . VAL B 1 186 ? 42.919 124.557 90.290 1.00 36.31 288 VAL B C 1
ATOM 6120 O O . VAL B 1 186 ? 42.518 123.405 90.440 1.00 35.83 288 VAL B O 1
ATOM 6124 N N . LEU B 1 187 ? 42.212 125.632 90.617 1.00 37.46 289 LEU B N 1
ATOM 6125 C CA . LEU B 1 187 ? 40.867 125.548 91.164 1.00 37.66 289 LEU B CA 1
ATOM 6126 C C . LEU B 1 187 ? 39.907 125.869 90.027 1.00 38.04 289 LEU B C 1
ATOM 6127 O O . LEU B 1 187 ? 40.305 126.482 89.042 1.00 37.27 289 LEU B O 1
ATOM 6132 N N . ALA B 1 188 ? 38.651 125.457 90.166 1.00 39.51 290 ALA B N 1
ATOM 6133 C CA . ALA B 1 188 ? 37.639 125.698 89.141 1.00 39.15 290 ALA B CA 1
ATOM 6134 C C . ALA B 1 188 ? 37.356 127.180 88.886 1.00 40.32 290 ALA B C 1
ATOM 6135 O O . ALA B 1 188 ? 36.680 127.529 87.918 1.00 41.38 290 ALA B O 1
ATOM 6137 N N . THR B 1 189 ? 37.876 128.044 89.749 1.00 40.60 291 THR B N 1
ATOM 6138 C CA . THR B 1 189 ? 37.682 129.486 89.621 1.00 41.44 291 THR B CA 1
ATOM 6139 C C . THR B 1 189 ? 38.737 130.106 88.708 1.00 41.33 291 THR B C 1
ATOM 6140 O O . THR B 1 189 ? 38.686 131.302 88.411 1.00 40.53 291 THR B O 1
ATOM 6144 N N . GLY B 1 190 ? 39.701 129.295 88.282 1.00 39.46 292 GLY B N 1
ATOM 6145 C CA . GLY B 1 190 ? 40.761 129.805 87.433 1.00 38.09 292 GLY B CA 1
ATOM 6146 C C . GLY B 1 190 ? 42.029 130.159 88.197 1.00 37.68 292 GLY B C 1
ATOM 6147 O O . GLY B 1 190 ? 43.043 130.499 87.590 1.00 38.64 292 GLY B O 1
ATOM 6148 N N . ASP B 1 191 ? 41.990 130.085 89.524 1.00 37.07 293 ASP B N 1
ATOM 6149 C CA . ASP B 1 191 ? 43.179 130.406 90.318 1.00 37.93 293 ASP B CA 1
ATOM 6150 C C . ASP B 1 191 ? 44.206 129.289 90.362 1.00 37.59 293 ASP B C 1
ATOM 6151 O O . ASP B 1 191 ? 43.859 128.125 90.560 1.00 38.54 293 ASP B O 1
ATOM 6156 N N . PHE B 1 192 ? 45.474 129.655 90.188 1.00 36.59 294 PHE B N 1
ATOM 6157 C CA . PHE B 1 192 ? 46.558 128.689 90.266 1.00 36.80 294 PHE B CA 1
ATOM 6158 C C . PHE B 1 192 ? 47.055 128.666 91.721 1.00 37.48 294 PHE B C 1
ATOM 6159 O O . PHE B 1 192 ? 47.012 129.670 92.421 1.00 35.13 294 PHE B O 1
ATOM 6167 N N . VAL B 1 193 ? 47.509 127.511 92.166 1.00 37.51 295 VAL B N 1
ATOM 6168 C CA . VAL B 1 193 ? 48.116 127.342 93.471 1.00 35.86 295 VAL B CA 1
ATOM 6169 C C . VAL B 1 193 ? 49.459 126.730 93.214 1.00 34.10 295 VAL B C 1
ATOM 6170 O O . VAL B 1 193 ? 49.549 125.598 92.752 1.00 35.40 295 VAL B O 1
ATOM 6174 N N . TYR B 1 194 ? 50.536 127.452 93.506 1.00 33.23 296 TYR B N 1
ATOM 6175 C CA . TYR B 1 194 ? 51.855 126.934 93.159 1.00 35.51 296 TYR B CA 1
ATOM 6176 C C . TYR B 1 194 ? 52.529 126.075 94.224 1.00 34.62 296 TYR B C 1
ATOM 6177 O O . TYR B 1 194 ? 53.634 126.357 94.692 1.00 32.72 296 TYR B O 1
ATOM 6186 N N . MET B 1 195 ? 51.824 125.016 94.592 1.00 34.67 297 MET B N 1
ATOM 6187 C CA . MET B 1 195 ? 52.291 124.064 95.565 1.00 37.60 297 MET B CA 1
ATOM 6188 C C . MET B 1 195 ? 51.744 122.746 95.079 1.00 38.06 297 MET B C 1
ATOM 6189 O O . MET B 1 195 ? 50.661 122.700 94.482 1.00 38.64 297 MET B O 1
ATOM 6194 N N . SER B 1 196 ? 52.498 121.676 95.311 1.00 37.94 298 SER B N 1
ATOM 6195 C CA . SER B 1 196 ? 52.058 120.348 94.905 1.00 35.91 298 SER B CA 1
ATOM 6196 C C . SER B 1 196 ? 50.848 119.933 95.711 1.00 34.79 298 SER B C 1
ATOM 6197 O O . SER B 1 196 ? 50.742 120.267 96.889 1.00 35.72 298 SER B O 1
ATOM 6200 N N . PRO B 1 197 ? 49.900 119.231 95.078 1.00 34.50 299 PRO B N 1
ATOM 6201 C CA . PRO B 1 197 ? 48.714 118.780 95.810 1.00 35.82 299 PRO B CA 1
ATOM 6202 C C . PRO B 1 197 ? 49.187 117.753 96.852 1.00 39.45 299 PRO B C 1
ATOM 6203 O O . PRO B 1 197 ? 48.453 117.393 97.776 1.00 39.02 299 PRO B O 1
ATOM 6207 N N . PHE B 1 198 ? 50.419 117.277 96.675 1.00 39.94 300 PHE B N 1
ATOM 6208 C CA . PHE B 1 198 ? 50.984 116.236 97.559 1.00 41.21 300 PHE B CA 1
ATOM 6209 C C . PHE B 1 198 ? 51.978 116.779 98.571 1.00 42.43 300 PHE B C 1
ATOM 6210 O O . PHE B 1 198 ? 52.665 115.995 99.225 1.00 42.16 300 PHE B O 1
ATOM 6218 N N . TYR B 1 199 ? 52.053 118.095 98.700 1.00 44.71 301 TYR B N 1
ATOM 6219 C CA . TYR B 1 199 ? 52.955 118.697 99.659 1.00 46.06 301 TYR B CA 1
ATOM 6220 C C . TYR B 1 199 ? 52.421 118.397 101.059 1.00 48.13 301 TYR B C 1
ATOM 6221 O O . TYR B 1 199 ? 51.210 118.323 101.269 1.00 46.91 301 TYR B O 1
ATOM 6230 N N . GLY B 1 200 ? 53.326 118.228 102.014 1.00 50.27 302 GLY B N 1
ATOM 6231 C CA . GLY B 1 200 ? 52.902 117.937 103.366 1.00 53.47 302 GLY B CA 1
ATOM 6232 C C . GLY B 1 200 ? 54.077 117.814 104.311 1.00 55.67 302 GLY B C 1
ATOM 6233 O O . GLY B 1 200 ? 55.205 118.177 103.964 1.00 54.57 302 GLY B O 1
ATOM 6234 N N . TYR B 1 201 ? 53.808 117.303 105.507 1.00 58.45 303 TYR B N 1
ATOM 6235 C CA . TYR B 1 201 ? 54.838 117.130 106.521 1.00 62.37 303 TYR B CA 1
ATOM 6236 C C . TYR B 1 201 ? 55.141 115.646 106.692 1.00 64.06 303 TYR B C 1
ATOM 6237 O O . TYR B 1 201 ? 56.293 115.246 106.850 1.00 64.72 303 TYR B O 1
ATOM 6246 N N . ARG B 1 202 ? 54.090 114.839 106.651 1.00 67.08 304 ARG B N 1
ATOM 6247 C CA . ARG B 1 202 ? 54.204 113.395 106.800 1.00 70.90 304 ARG B CA 1
ATOM 6248 C C . ARG B 1 202 ? 55.155 112.746 105.780 1.00 70.54 304 ARG B C 1
ATOM 6249 O O . ARG B 1 202 ? 55.003 112.924 104.575 1.00 70.00 304 ARG B O 1
ATOM 6257 N N . GLU B 1 203 ? 56.131 111.999 106.294 1.00 71.25 305 GLU B N 1
ATOM 6258 C CA . GLU B 1 203 ? 57.134 111.265 105.512 1.00 71.58 305 GLU B CA 1
ATOM 6259 C C . GLU B 1 203 ? 57.485 111.733 104.106 1.00 71.29 305 GLU B C 1
ATOM 6260 O O . GLU B 1 203 ? 56.811 111.375 103.147 1.00 71.08 305 GLU B O 1
ATOM 6266 N N . GLY B 1 204 ? 58.558 112.506 103.982 1.00 71.00 306 GLY B N 1
ATOM 6267 C CA . GLY B 1 204 ? 58.995 112.962 102.671 1.00 69.88 306 GLY B CA 1
ATOM 6268 C C . GLY B 1 204 ? 58.145 113.981 101.931 1.00 68.18 306 GLY B C 1
ATOM 6269 O O . GLY B 1 204 ? 58.636 114.621 101.005 1.00 68.63 306 GLY B O 1
ATOM 6270 N N . SER B 1 205 ? 56.881 114.131 102.315 1.00 66.14 307 SER B N 1
ATOM 6271 C CA . SER B 1 205 ? 55.998 115.098 101.664 1.00 64.00 307 SER B CA 1
ATOM 6272 C C . SER B 1 205 ? 56.657 116.463 101.504 1.00 63.73 307 SER B C 1
ATOM 6273 O O . SER B 1 205 ? 56.550 117.088 100.451 1.00 63.86 307 SER B O 1
ATOM 6276 N N . HIS B 1 206 ? 57.329 116.931 102.554 1.00 62.69 308 HIS B N 1
ATOM 6277 C CA . HIS B 1 206 ? 57.986 118.236 102.518 1.00 62.59 308 HIS B CA 1
ATOM 6278 C C . HIS B 1 206 ? 58.959 118.352 101.346 1.00 61.09 308 HIS B C 1
ATOM 6279 O O . HIS B 1 206 ? 59.484 119.431 101.070 1.00 61.10 308 HIS B O 1
ATOM 6286 N N . THR B 1 207 ? 59.199 117.235 100.670 1.00 59.79 309 THR B N 1
ATOM 6287 C CA . THR B 1 207 ? 60.105 117.194 99.528 1.00 58.88 309 THR B CA 1
ATOM 6288 C C . THR B 1 207 ? 59.411 117.734 98.284 1.00 56.85 309 THR B C 1
ATOM 6289 O O . THR B 1 207 ? 60.064 118.202 97.348 1.00 56.76 309 THR B O 1
ATOM 6293 N N . GLU B 1 208 ? 58.084 117.646 98.278 1.00 53.93 310 GLU B N 1
ATOM 6294 C CA . GLU B 1 208 ? 57.281 118.122 97.158 1.00 50.86 310 GLU B CA 1
ATOM 6295 C C . GLU B 1 208 ? 57.505 119.606 96.964 1.00 48.39 310 GLU B C 1
ATOM 6296 O O . GLU B 1 208 ? 58.063 120.282 97.833 1.00 46.22 310 GLU B O 1
ATOM 6302 N N . HIS B 1 209 ? 57.050 120.117 95.825 1.00 46.19 311 HIS B N 1
ATOM 6303 C CA . HIS B 1 209 ? 57.225 121.523 95.518 1.00 43.98 311 HIS B CA 1
ATOM 6304 C C . HIS B 1 209 ? 56.254 122.492 96.199 1.00 43.26 311 HIS B C 1
ATOM 6305 O O . HIS B 1 209 ? 55.076 122.185 96.400 1.00 42.47 311 HIS B O 1
ATOM 6312 N N . THR B 1 210 ? 56.776 123.663 96.546 1.00 42.73 312 THR B N 1
ATOM 6313 C CA . THR B 1 210 ? 55.987 124.744 97.129 1.00 44.55 312 THR B CA 1
ATOM 6314 C C . THR B 1 210 ? 56.693 126.054 96.808 1.00 44.90 312 THR B C 1
ATOM 6315 O O . THR B 1 210 ? 57.917 126.143 96.888 1.00 45.45 312 THR B O 1
ATOM 6319 N N . THR B 1 211 ? 55.929 127.070 96.430 1.00 44.18 313 THR B N 1
ATOM 6320 C CA . THR B 1 211 ? 56.533 128.352 96.107 1.00 44.94 313 THR B CA 1
ATOM 6321 C C . THR B 1 211 ? 56.239 129.374 97.196 1.00 44.00 313 THR B C 1
ATOM 6322 O O . THR B 1 211 ? 56.566 130.555 97.065 1.00 43.50 313 THR B O 1
ATOM 6326 N N . TYR B 1 212 ? 55.641 128.902 98.283 1.00 45.12 314 TYR B N 1
ATOM 6327 C CA . TYR B 1 212 ? 55.268 129.774 99.391 1.00 45.46 314 TYR B CA 1
ATOM 6328 C C . TYR B 1 212 ? 56.078 129.600 100.667 1.00 46.12 314 TYR B C 1
ATOM 6329 O O . TYR B 1 212 ? 56.586 128.521 100.955 1.00 47.44 314 TYR B O 1
ATOM 6338 N N . ALA B 1 213 ? 56.164 130.680 101.437 1.00 47.22 315 ALA B N 1
ATOM 6339 C CA . ALA B 1 213 ? 56.865 130.676 102.710 1.00 47.50 315 ALA B CA 1
ATOM 6340 C C . ALA B 1 213 ? 56.168 129.668 103.614 1.00 48.23 315 ALA B C 1
ATOM 6341 O O . ALA B 1 213 ? 54.969 129.414 103.470 1.00 47.04 315 ALA B O 1
ATOM 6343 N N . ALA B 1 214 ? 56.928 129.113 104.554 1.00 50.30 316 ALA B N 1
ATOM 6344 C CA . ALA B 1 214 ? 56.440 128.100 105.487 1.00 51.11 316 ALA B CA 1
ATOM 6345 C C . ALA B 1 214 ? 55.192 128.466 106.268 1.00 51.71 316 ALA B C 1
ATOM 6346 O O . ALA B 1 214 ? 54.293 127.636 106.423 1.00 51.80 316 ALA B O 1
ATOM 6348 N N . ASP B 1 215 ? 55.138 129.701 106.762 1.00 53.58 317 ASP B N 1
ATOM 6349 C CA . ASP B 1 215 ? 53.997 130.164 107.550 1.00 54.87 317 ASP B CA 1
ATOM 6350 C C . ASP B 1 215 ? 52.686 130.296 106.784 1.00 53.64 317 ASP B C 1
ATOM 6351 O O . ASP B 1 215 ? 51.635 130.497 107.391 1.00 54.36 317 ASP B O 1
ATOM 6356 N N . ARG B 1 216 ? 52.738 130.182 105.460 1.00 51.08 318 ARG B N 1
ATOM 6357 C CA . ARG B 1 216 ? 51.523 130.269 104.653 1.00 50.12 318 ARG B CA 1
ATOM 6358 C C . ARG B 1 216 ? 50.838 128.907 104.586 1.00 50.01 318 ARG B C 1
ATOM 6359 O O . ARG B 1 216 ? 49.657 128.814 104.261 1.00 49.14 318 ARG B O 1
ATOM 6367 N N . PHE B 1 217 ? 51.585 127.848 104.888 1.00 49.26 319 PHE B N 1
ATOM 6368 C CA . PHE B 1 217 ? 51.023 126.500 104.837 1.00 49.54 319 PHE B CA 1
ATOM 6369 C C . PHE B 1 217 ? 50.770 125.910 106.217 1.00 49.21 319 PHE B C 1
ATOM 6370 O O . PHE B 1 217 ? 51.499 126.175 107.169 1.00 48.19 319 PHE B O 1
ATOM 6378 N N . LYS B 1 218 ? 49.733 125.087 106.300 1.00 49.58 320 LYS B N 1
ATOM 6379 C CA . LYS B 1 218 ? 49.380 124.439 107.543 1.00 51.69 320 LYS B CA 1
ATOM 6380 C C . LYS B 1 218 ? 48.798 123.060 107.257 1.00 52.46 320 LYS B C 1
ATOM 6381 O O . LYS B 1 218 ? 48.097 122.864 106.257 1.00 51.82 320 LYS B O 1
ATOM 6387 N N . GLN B 1 219 ? 49.113 122.095 108.122 1.00 51.92 321 GLN B N 1
ATOM 6388 C CA . GLN B 1 219 ? 48.582 120.748 107.977 1.00 52.19 321 GLN B CA 1
ATOM 6389 C C . GLN B 1 219 ? 48.027 120.322 109.325 1.00 52.50 321 GLN B C 1
ATOM 6390 O O . GLN B 1 219 ? 48.718 120.381 110.340 1.00 51.44 321 GLN B O 1
ATOM 6396 N N . VAL B 1 220 ? 46.771 119.904 109.332 1.00 53.59 322 VAL B N 1
ATOM 6397 C CA . VAL B 1 220 ? 46.126 119.483 110.560 1.00 55.17 322 VAL B CA 1
ATOM 6398 C C . VAL B 1 220 ? 45.765 118.007 110.494 1.00 56.94 322 VAL B C 1
ATOM 6399 O O . VAL B 1 220 ? 44.966 117.592 109.658 1.00 56.98 322 VAL B O 1
ATOM 6403 N N . ASP B 1 221 ? 46.360 117.219 111.384 1.00 59.10 323 ASP B N 1
ATOM 6404 C CA . ASP B 1 221 ? 46.105 115.784 111.436 1.00 60.58 323 ASP B CA 1
ATOM 6405 C C . ASP B 1 221 ? 44.803 115.505 112.166 1.00 60.41 323 ASP B C 1
ATOM 6406 O O . ASP B 1 221 ? 44.304 116.354 112.900 1.00 60.00 323 ASP B O 1
ATOM 6411 N N . GLY B 1 222 ? 44.257 114.312 111.956 1.00 61.29 324 GLY B N 1
ATOM 6412 C CA . GLY B 1 222 ? 43.010 113.939 112.602 1.00 61.93 324 GLY B CA 1
ATOM 6413 C C . GLY B 1 222 ? 42.005 115.070 112.542 1.00 63.44 324 GLY B C 1
ATOM 6414 O O . GLY B 1 222 ? 41.377 115.421 113.541 1.00 63.34 324 GLY B O 1
ATOM 6415 N N . PHE B 1 223 ? 41.855 115.649 111.358 1.00 64.42 325 PHE B N 1
ATOM 6416 C CA . PHE B 1 223 ? 40.935 116.761 111.167 1.00 65.04 325 PHE B CA 1
ATOM 6417 C C . PHE B 1 223 ? 39.520 116.306 110.815 1.00 66.03 325 PHE B C 1
ATOM 6418 O O . PHE B 1 223 ? 39.338 115.336 110.080 1.00 65.68 325 PHE B O 1
ATOM 6426 N N . TYR B 1 224 ? 38.525 117.016 111.344 1.00 68.42 326 TYR B N 1
ATOM 6427 C CA . TYR B 1 224 ? 37.118 116.718 111.075 1.00 71.28 326 TYR B CA 1
ATOM 6428 C C . TYR B 1 224 ? 36.454 117.950 110.469 1.00 73.13 326 TYR B C 1
ATOM 6429 O O . TYR B 1 224 ? 36.555 119.044 111.019 1.00 73.42 326 TYR B O 1
ATOM 6438 N N . ALA B 1 225 ? 35.773 117.773 109.345 1.00 75.85 327 ALA B N 1
ATOM 6439 C CA . ALA B 1 225 ? 35.091 118.889 108.693 1.00 79.22 327 ALA B CA 1
ATOM 6440 C C . ALA B 1 225 ? 33.595 118.858 108.990 1.00 81.90 327 ALA B C 1
ATOM 6441 O O . ALA B 1 225 ? 33.017 117.789 109.197 1.00 81.23 327 ALA B O 1
ATOM 6443 N N . ARG B 1 226 ? 32.975 120.035 109.009 1.00 85.67 328 ARG B N 1
ATOM 6444 C CA . ARG B 1 226 ? 31.544 120.158 109.274 1.00 89.19 328 ARG B CA 1
ATOM 6445 C C . ARG B 1 226 ? 30.822 120.478 107.971 1.00 89.72 328 ARG B C 1
ATOM 6446 O O . ARG B 1 226 ? 31.190 121.421 107.273 1.00 90.03 328 ARG B O 1
ATOM 6454 N N . ASP B 1 227 ? 29.792 119.702 107.653 1.00 90.44 329 ASP B N 1
ATOM 6455 C CA . ASP B 1 227 ? 29.027 119.911 106.430 1.00 91.52 329 ASP B CA 1
ATOM 6456 C C . ASP B 1 227 ? 27.809 120.801 106.672 1.00 91.98 329 ASP B C 1
ATOM 6457 O O . ASP B 1 227 ? 26.816 120.372 107.267 1.00 92.60 329 ASP B O 1
ATOM 6462 N N . LEU B 1 228 ? 27.892 122.039 106.191 1.00 91.76 330 LEU B N 1
ATOM 6463 C CA . LEU B 1 228 ? 26.816 123.017 106.340 1.00 91.33 330 LEU B CA 1
ATOM 6464 C C . LEU B 1 228 ? 25.638 122.711 105.411 1.00 90.86 330 LEU B C 1
ATOM 6465 O O . LEU B 1 228 ? 25.257 123.530 104.570 1.00 89.97 330 LEU B O 1
ATOM 6470 N N . THR B 1 235 ? 32.459 109.496 107.949 1.00 81.17 337 THR B N 1
ATOM 6471 C CA . THR B 1 235 ? 32.707 110.142 109.233 1.00 81.24 337 THR B CA 1
ATOM 6472 C C . THR B 1 235 ? 34.081 109.760 109.793 1.00 80.12 337 THR B C 1
ATOM 6473 O O . THR B 1 235 ? 34.199 109.260 110.914 1.00 80.46 337 THR B O 1
ATOM 6477 N N . ALA B 1 236 ? 35.121 110.006 109.005 1.00 78.50 338 ALA B N 1
ATOM 6478 C CA . ALA B 1 236 ? 36.479 109.682 109.420 1.00 75.95 338 ALA B CA 1
ATOM 6479 C C . ALA B 1 236 ? 37.399 110.889 109.298 1.00 73.85 338 ALA B C 1
ATOM 6480 O O . ALA B 1 236 ? 37.232 111.725 108.410 1.00 75.0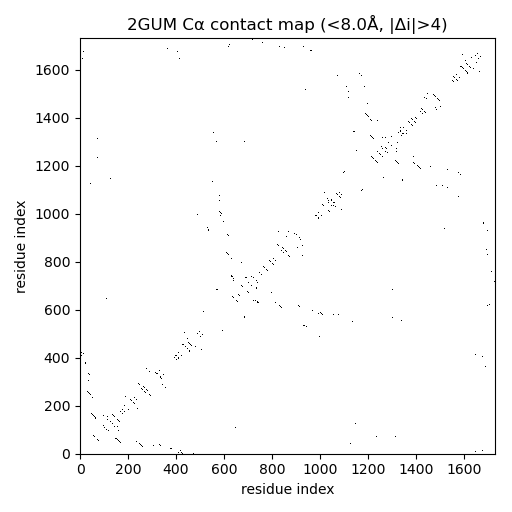7 338 ALA B O 1
ATOM 6482 N N . PRO B 1 237 ? 38.391 110.988 110.196 1.00 71.41 339 PRO B N 1
ATOM 6483 C CA . PRO B 1 237 ? 39.361 112.088 110.215 1.00 69.04 339 PRO B CA 1
ATOM 6484 C C . PRO B 1 237 ? 40.154 112.122 108.917 1.00 65.79 339 PRO B C 1
ATOM 6485 O O . PRO B 1 237 ? 40.154 111.152 108.164 1.00 65.67 339 PRO B O 1
ATOM 6489 N N . THR B 1 238 ? 40.822 113.239 108.659 1.00 62.69 340 THR B N 1
ATOM 6490 C CA . THR B 1 238 ? 41.647 113.375 107.461 1.00 59.49 340 THR B CA 1
ATOM 6491 C C . THR B 1 238 ? 42.785 114.315 107.788 1.00 58.08 340 THR B C 1
ATOM 6492 O O . THR B 1 238 ? 42.678 115.174 108.663 1.00 58.00 340 THR B O 1
ATOM 6496 N N . THR B 1 239 ? 43.889 114.139 107.100 1.00 56.22 341 THR B N 1
ATOM 6497 C CA . THR B 1 239 ? 44.970 115.078 107.234 1.00 54.86 341 THR B CA 1
ATOM 6498 C C . THR B 1 239 ? 44.598 116.241 106.358 1.00 54.06 341 THR B C 1
ATOM 6499 O O . THR B 1 239 ? 44.554 116.123 105.134 1.00 53.57 341 THR B O 1
ATOM 6503 N N . ARG B 1 240 ? 44.315 117.389 106.965 1.00 52.12 342 ARG B N 1
ATOM 6504 C CA . ARG B 1 240 ? 43.865 118.548 106.215 1.00 50.39 342 ARG B CA 1
ATOM 6505 C C . ARG B 1 240 ? 44.946 119.574 105.924 1.00 48.75 342 ARG B C 1
ATOM 6506 O O . ARG B 1 240 ? 45.579 120.107 106.833 1.00 47.12 342 ARG B O 1
ATOM 6514 N N . ASN B 1 241 ? 45.138 119.847 104.638 1.00 48.33 343 ASN B N 1
ATOM 6515 C CA . ASN B 1 241 ? 46.117 120.830 104.182 1.00 48.00 343 ASN B CA 1
ATOM 6516 C C . ASN B 1 241 ? 45.433 122.188 104.112 1.00 48.00 343 ASN B C 1
ATOM 6517 O O . ASN B 1 241 ? 44.256 122.282 103.752 1.00 48.21 343 ASN B O 1
ATOM 6522 N N . LEU B 1 242 ? 46.161 123.237 104.474 1.00 47.93 344 LEU B N 1
ATOM 6523 C CA . LEU B 1 242 ? 45.617 124.586 104.431 1.00 46.93 344 LEU B CA 1
ATOM 6524 C C . LEU B 1 242 ? 46.663 125.577 103.976 1.00 45.92 344 LEU B C 1
ATOM 6525 O O . LEU B 1 242 ? 47.634 125.850 104.677 1.00 45.04 344 LEU B O 1
ATOM 6530 N N . LEU B 1 243 ? 46.455 126.112 102.781 1.00 45.18 345 LEU B N 1
ATOM 6531 C CA . LEU B 1 243 ? 47.375 127.082 102.215 1.00 45.11 345 LEU B CA 1
ATOM 6532 C C . LEU B 1 243 ? 46.692 128.434 102.071 1.00 43.73 345 LEU B C 1
ATOM 6533 O O . LEU B 1 243 ? 45.610 128.544 101.506 1.00 42.67 345 LEU B O 1
ATOM 6538 N N . THR B 1 244 ? 47.330 129.466 102.595 1.00 44.42 346 THR B N 1
ATOM 6539 C CA . THR B 1 244 ? 46.779 130.802 102.502 1.00 46.43 346 THR B CA 1
ATOM 6540 C C . THR B 1 244 ? 47.597 131.624 101.519 1.00 45.43 346 THR B C 1
ATOM 6541 O O . THR B 1 244 ? 48.770 131.905 101.753 1.00 44.97 346 THR B O 1
ATOM 6545 N N . THR B 1 245 ? 46.978 131.995 100.405 1.00 45.73 347 THR B N 1
ATOM 6546 C CA . THR B 1 245 ? 47.662 132.799 99.407 1.00 44.85 347 THR B CA 1
ATOM 6547 C C . THR B 1 245 ? 47.223 134.248 99.588 1.00 46.46 347 THR B C 1
ATOM 6548 O O . THR B 1 245 ? 46.365 134.540 100.421 1.00 46.34 347 THR B O 1
ATOM 6552 N N . PRO B 1 246 ? 47.812 135.179 98.820 1.00 46.20 348 PRO B N 1
ATOM 6553 C CA . PRO B 1 246 ? 47.447 136.597 98.934 1.00 45.91 348 PRO B CA 1
ATOM 6554 C C . PRO B 1 246 ? 45.966 136.910 98.704 1.00 46.02 348 PRO B C 1
ATOM 6555 O O . PRO B 1 246 ? 45.466 137.931 99.174 1.00 46.38 348 PRO B O 1
ATOM 6559 N N . LYS B 1 247 ? 45.255 136.044 97.992 1.00 46.24 349 LYS B N 1
ATOM 6560 C CA . LYS B 1 247 ? 43.849 136.320 97.733 1.00 48.53 349 LYS B CA 1
ATOM 6561 C C . LYS B 1 247 ? 42.855 135.343 98.349 1.00 48.45 349 LYS B C 1
ATOM 6562 O O . LYS B 1 247 ? 41.645 135.594 98.325 1.00 48.22 349 LYS B O 1
ATOM 6568 N N . PHE B 1 248 ? 43.344 134.237 98.902 1.00 47.26 350 PHE B N 1
ATOM 6569 C CA . PHE B 1 248 ? 42.442 133.262 99.517 1.00 46.08 350 PHE B CA 1
ATOM 6570 C C . PHE B 1 248 ? 43.169 132.153 100.259 1.00 45.35 350 PHE B C 1
ATOM 6571 O O . PHE B 1 248 ? 44.395 132.028 100.178 1.00 46.07 350 PHE B O 1
ATOM 6579 N N . THR B 1 249 ? 42.394 131.357 100.988 1.00 42.50 351 THR B N 1
ATOM 6580 C CA . THR B 1 249 ? 42.923 130.226 101.731 1.00 39.39 351 THR B CA 1
ATOM 6581 C C . THR B 1 249 ? 42.266 129.024 101.114 1.00 38.20 351 THR B C 1
ATOM 6582 O O . THR B 1 249 ? 41.068 129.038 100.887 1.00 39.25 351 THR B O 1
ATOM 6586 N N . VAL B 1 250 ? 43.045 127.991 100.828 1.00 38.02 352 VAL B N 1
ATOM 6587 C CA . VAL B 1 250 ? 42.498 126.785 100.219 1.00 38.45 352 VAL B CA 1
ATOM 6588 C C . VAL B 1 250 ? 42.856 125.531 101.010 1.00 39.82 352 VAL B C 1
ATOM 6589 O O . VAL B 1 250 ? 43.992 125.365 101.474 1.00 39.42 352 VAL B O 1
ATOM 6593 N N . ALA B 1 251 ? 41.880 124.648 101.170 1.00 41.59 353 ALA B N 1
ATOM 6594 C CA . ALA B 1 251 ? 42.116 123.426 101.915 1.00 41.27 353 ALA B CA 1
ATOM 6595 C C . ALA B 1 251 ? 41.718 122.195 101.127 1.00 41.38 353 ALA B C 1
ATOM 6596 O O . ALA B 1 251 ? 40.816 122.240 100.285 1.00 42.54 353 ALA B O 1
ATOM 6598 N N . TRP B 1 252 ? 42.414 121.094 101.400 1.00 39.84 354 TRP B N 1
ATOM 6599 C CA . TRP B 1 252 ? 42.123 119.822 100.758 1.00 39.00 354 TRP B CA 1
ATOM 6600 C C . TRP B 1 252 ? 42.675 118.678 101.612 1.00 40.14 354 TRP B C 1
ATOM 6601 O O . TRP B 1 252 ? 43.557 118.895 102.444 1.00 40.74 354 TRP B O 1
ATOM 6612 N N . ASP B 1 253 ? 42.142 117.472 101.426 1.00 41.46 355 ASP B N 1
ATOM 6613 C CA . ASP B 1 253 ? 42.594 116.319 102.196 1.00 42.67 355 ASP B CA 1
ATOM 6614 C C . ASP B 1 253 ? 43.842 115.708 101.599 1.00 43.47 355 ASP B C 1
ATOM 6615 O O . ASP B 1 253 ? 43.824 115.200 100.481 1.00 44.82 355 ASP B O 1
ATOM 6620 N N . TRP B 1 254 ? 44.928 115.751 102.356 1.00 43.69 356 TRP B N 1
ATOM 6621 C CA . TRP B 1 254 ? 46.195 115.218 101.889 1.00 45.67 356 TRP B CA 1
ATOM 6622 C C . TRP B 1 254 ? 46.245 113.698 101.738 1.00 47.06 356 TRP B C 1
ATOM 6623 O O . TRP B 1 254 ? 45.812 112.964 102.618 1.00 48.35 356 TRP B O 1
ATOM 6634 N N . VAL B 1 255 ? 46.781 113.248 100.608 1.00 48.14 357 VAL B N 1
ATOM 6635 C CA . VAL B 1 255 ? 46.950 111.833 100.308 1.00 49.30 357 VAL B CA 1
ATOM 6636 C C . VAL B 1 255 ? 48.325 111.691 99.649 1.00 50.70 357 VAL B C 1
ATOM 6637 O O . VAL B 1 255 ? 48.803 112.612 98.972 1.00 51.17 357 VAL B O 1
ATOM 6641 N N . PRO B 1 256 ? 48.986 110.540 99.842 1.00 50.42 358 PRO B N 1
ATOM 6642 C CA . PRO B 1 256 ? 50.313 110.334 99.245 1.00 49.52 358 PRO B CA 1
ATOM 6643 C C . PRO B 1 256 ? 50.289 110.335 97.712 1.00 48.52 358 PRO B C 1
ATOM 6644 O O . PRO B 1 256 ? 49.334 109.874 97.094 1.00 45.74 358 PRO B O 1
ATOM 6648 N N . LYS B 1 257 ? 51.358 110.856 97.123 1.00 49.41 359 LYS B N 1
ATOM 6649 C CA . LYS B 1 257 ? 51.496 110.950 95.678 1.00 52.99 359 LYS B CA 1
ATOM 6650 C C . LYS B 1 257 ? 51.323 109.613 94.955 1.00 56.30 359 LYS B C 1
ATOM 6651 O O . LYS B 1 257 ? 50.484 109.494 94.071 1.00 57.95 359 LYS B O 1
ATOM 6657 N N . ARG B 1 258 ? 52.114 108.594 95.305 1.00 68.12 360 ARG B N 1
ATOM 6658 C CA . ARG B 1 258 ? 52.203 107.269 94.610 1.00 68.89 360 ARG B CA 1
ATOM 6659 C C . ARG B 1 258 ? 50.975 106.328 94.527 1.00 69.94 360 ARG B C 1
ATOM 6660 O O . ARG B 1 258 ? 50.707 105.758 93.460 1.00 71.34 360 ARG B O 1
ATOM 6668 N N . PRO B 1 259 ? 50.236 106.166 95.620 1.00 70.45 361 PRO B N 1
ATOM 6669 C CA . PRO B 1 259 ? 49.008 105.383 95.464 1.00 70.09 361 PRO B CA 1
ATOM 6670 C C . PRO B 1 259 ? 47.816 106.203 94.981 1.00 70.00 361 PRO B C 1
ATOM 6671 O O . PRO B 1 259 ? 46.690 105.740 95.006 1.00 71.15 361 PRO B O 1
ATOM 6675 N N . SER B 1 260 ? 48.109 107.432 94.536 1.00 63.68 362 SER B N 1
ATOM 6676 C CA . SER B 1 260 ? 47.059 108.321 94.105 1.00 60.88 362 SER B CA 1
ATOM 6677 C C . SER B 1 260 ? 47.075 108.631 92.610 1.00 58.29 362 SER B C 1
ATOM 6678 O O . SER B 1 260 ? 46.051 108.530 91.946 1.00 58.68 362 SER B O 1
ATOM 6681 N N . VAL B 1 261 ? 48.232 109.016 92.086 1.00 55.77 363 VAL B N 1
ATOM 6682 C CA . VAL B 1 261 ? 48.344 109.358 90.669 1.00 54.06 363 VAL B CA 1
ATOM 6683 C C . VAL B 1 261 ? 48.913 108.252 89.793 1.00 52.56 363 VAL B C 1
ATOM 6684 O O . VAL B 1 261 ? 49.487 107.282 90.285 1.00 52.48 363 VAL B O 1
ATOM 6688 N N . CYS B 1 262 ? 48.745 108.413 88.482 1.00 50.34 364 CYS B N 1
ATOM 6689 C CA . CYS B 1 262 ? 49.241 107.450 87.508 1.00 47.31 364 CYS B CA 1
ATOM 6690 C C . CYS B 1 262 ? 49.449 108.098 86.151 1.00 47.30 364 CYS B C 1
ATOM 6691 O O . CYS B 1 262 ? 48.598 108.863 85.690 1.00 46.84 364 CYS B O 1
ATOM 6694 N N . THR B 1 263 ? 50.568 107.774 85.507 1.00 44.26 365 THR B N 1
ATOM 6695 C CA . THR B 1 263 ? 50.861 108.319 84.192 1.00 42.47 365 THR B CA 1
ATOM 6696 C C . THR B 1 263 ? 50.287 107.427 83.089 1.00 40.55 365 THR B C 1
ATOM 6697 O O . THR B 1 263 ? 50.553 107.636 81.909 1.00 39.03 365 THR B O 1
ATOM 6701 N N . MET B 1 264 ? 49.505 106.431 83.484 1.00 38.14 366 MET B N 1
ATOM 6702 C CA . MET B 1 264 ? 48.881 105.523 82.534 1.00 38.99 366 MET B CA 1
ATOM 6703 C C . MET B 1 264 ? 47.415 105.363 82.892 1.00 37.55 366 MET B C 1
ATOM 6704 O O . MET B 1 264 ? 47.009 105.637 84.024 1.00 38.29 366 MET B O 1
ATOM 6709 N N . THR B 1 265 ? 46.640 104.896 81.917 1.00 34.80 367 THR B N 1
ATOM 6710 C CA . THR B 1 265 ? 45.215 104.680 82.079 1.00 34.76 367 THR B CA 1
ATOM 6711 C C . THR B 1 265 ? 44.812 103.347 81.468 1.00 34.69 367 THR B C 1
ATOM 6712 O O . THR B 1 265 ? 45.235 103.012 80.353 1.00 34.64 367 THR B O 1
ATOM 6716 N N . LYS B 1 266 ? 43.988 102.587 82.183 1.00 32.99 368 LYS B N 1
ATOM 6717 C CA . LYS B 1 266 ? 43.514 101.323 81.648 1.00 34.32 368 LYS B CA 1
ATOM 6718 C C . LYS B 1 266 ? 42.695 101.693 80.409 1.00 33.87 368 LYS B C 1
ATOM 6719 O O . LYS B 1 266 ? 41.887 102.617 80.459 1.00 36.62 368 LYS B O 1
ATOM 6725 N N . TRP B 1 267 ? 42.893 100.992 79.301 1.00 32.80 369 TRP B N 1
ATOM 6726 C CA . TRP B 1 267 ? 42.149 101.319 78.085 1.00 32.39 369 TRP B CA 1
ATOM 6727 C C . TRP B 1 267 ? 41.282 100.170 77.612 1.00 32.25 369 TRP B C 1
ATOM 6728 O O . TRP B 1 267 ? 40.089 100.333 77.421 1.00 34.31 369 TRP B O 1
ATOM 6739 N N . GLN B 1 268 ? 41.873 99.001 77.417 1.00 34.32 370 GLN B N 1
ATOM 6740 C CA . GLN B 1 268 ? 41.095 97.851 76.970 1.00 33.85 370 GLN B CA 1
ATOM 6741 C C . GLN B 1 268 ? 41.291 96.601 77.829 1.00 35.07 370 GLN B C 1
ATOM 6742 O O . GLN B 1 268 ? 42.405 96.297 78.272 1.00 34.07 370 GLN B O 1
ATOM 6748 N N . GLU B 1 269 ? 40.191 95.886 78.055 1.00 35.04 371 GLU B N 1
ATOM 6749 C CA . GLU B 1 269 ? 40.174 94.625 78.754 1.00 35.02 371 GLU B CA 1
ATOM 6750 C C . GLU B 1 269 ? 39.915 93.590 77.689 1.00 33.40 371 GLU B C 1
ATOM 6751 O O . GLU B 1 269 ? 38.868 93.639 77.031 1.00 32.44 371 GLU B O 1
ATOM 6757 N N . VAL B 1 270 ? 40.841 92.654 77.509 1.00 33.53 372 VAL B N 1
ATOM 6758 C CA . VAL B 1 270 ? 40.681 91.657 76.458 1.00 35.08 372 VAL B CA 1
ATOM 6759 C C . VAL B 1 270 ? 40.621 90.217 76.984 1.00 37.53 372 VAL B C 1
ATOM 6760 O O . VAL B 1 270 ? 41.609 89.716 77.541 1.00 39.65 372 VAL B O 1
ATOM 6764 N N . ASP B 1 271 ? 39.484 89.558 76.796 1.00 39.43 373 ASP B N 1
ATOM 6765 C CA . ASP B 1 271 ? 39.303 88.178 77.232 1.00 42.95 373 ASP B CA 1
ATOM 6766 C C . ASP B 1 271 ? 40.282 87.256 76.520 1.00 44.60 373 ASP B C 1
ATOM 6767 O O . ASP B 1 271 ? 41.055 86.543 77.161 1.00 43.91 373 ASP B O 1
ATOM 6772 N N . GLU B 1 272 ? 40.242 87.276 75.188 1.00 43.37 374 GLU B N 1
ATOM 6773 C CA . GLU B 1 272 ? 41.100 86.415 74.393 1.00 41.70 374 GLU B CA 1
ATOM 6774 C C . GLU B 1 272 ? 42.196 87.145 73.622 1.00 41.58 374 GLU B C 1
ATOM 6775 O O . GLU B 1 272 ? 41.991 87.639 72.505 1.00 41.50 374 GLU B O 1
ATOM 6781 N N . MET B 1 273 ? 43.369 87.205 74.231 1.00 37.88 375 MET B N 1
ATOM 6782 C CA . MET B 1 273 ? 44.506 87.843 73.605 1.00 35.89 375 MET B CA 1
ATOM 6783 C C . MET B 1 273 ? 45.540 86.764 73.305 1.00 36.54 375 MET B C 1
ATOM 6784 O O . MET B 1 273 ? 46.225 86.260 74.209 1.00 33.77 375 MET B O 1
ATOM 6789 N N . LEU B 1 274 ? 45.645 86.405 72.032 1.00 34.65 376 LEU B N 1
ATOM 6790 C CA . LEU B 1 274 ? 46.597 85.390 71.626 1.00 36.33 376 LEU B CA 1
ATOM 6791 C C . LEU B 1 274 ? 47.974 86.001 71.528 1.00 37.80 376 LEU B C 1
ATOM 6792 O O . LEU B 1 274 ? 48.129 87.149 71.111 1.00 38.45 376 LEU B O 1
ATOM 6797 N N . ARG B 1 275 ? 48.978 85.239 71.927 1.00 37.77 377 ARG B N 1
ATOM 6798 C CA . ARG B 1 275 ? 50.339 85.725 71.854 1.00 39.97 377 ARG B CA 1
ATOM 6799 C C . ARG B 1 275 ? 51.147 84.703 71.068 1.00 41.37 377 ARG B C 1
ATOM 6800 O O . ARG B 1 275 ? 50.936 83.495 71.196 1.00 41.08 377 ARG B O 1
ATOM 6808 N N . SER B 1 276 ? 52.056 85.192 70.236 1.00 42.31 378 SER B N 1
ATOM 6809 C CA . SER B 1 276 ? 52.899 84.324 69.428 1.00 45.30 378 SER B CA 1
ATOM 6810 C C . SER B 1 276 ? 54.246 84.998 69.215 1.00 47.26 378 SER B C 1
ATOM 6811 O O . SER B 1 276 ? 54.330 86.227 69.196 1.00 46.13 378 SER B O 1
ATOM 6814 N N . GLU B 1 277 ? 55.301 84.191 69.091 1.00 49.45 379 GLU B N 1
ATOM 6815 C CA . GLU B 1 277 ? 56.634 84.722 68.874 1.00 51.92 379 GLU B CA 1
ATOM 6816 C C . GLU B 1 277 ? 56.873 84.677 67.382 1.00 52.44 379 GLU B C 1
ATOM 6817 O O . GLU B 1 277 ? 56.496 83.716 66.721 1.00 52.02 379 GLU B O 1
ATOM 6823 N N . TYR B 1 278 ? 57.513 85.703 66.842 1.00 53.38 380 TYR B N 1
ATOM 6824 C CA . TYR B 1 278 ? 57.718 85.733 65.406 1.00 55.70 380 TYR B CA 1
ATOM 6825 C C . TYR B 1 278 ? 58.848 86.680 65.032 1.00 54.75 380 TYR B C 1
ATOM 6826 O O . TYR B 1 278 ? 58.757 87.893 65.250 1.00 54.14 380 TYR B O 1
ATOM 6835 N N . GLY B 1 279 ? 59.915 86.114 64.479 1.00 53.27 381 GLY B N 1
ATOM 6836 C CA . GLY B 1 279 ? 61.061 86.903 64.068 1.00 52.27 381 GLY B CA 1
ATOM 6837 C C . GLY B 1 279 ? 61.650 87.825 65.119 1.00 51.57 381 GLY B C 1
ATOM 6838 O O . GLY B 1 279 ? 61.985 88.969 64.805 1.00 52.02 381 GLY B O 1
ATOM 6839 N N . GLY B 1 280 ? 61.767 87.350 66.358 1.00 49.57 382 GLY B N 1
ATOM 6840 C CA . GLY B 1 280 ? 62.339 88.172 67.419 1.00 47.98 382 GLY B CA 1
ATOM 6841 C C . GLY B 1 280 ? 61.406 89.118 68.165 1.00 47.44 382 GLY B C 1
ATOM 6842 O O . GLY B 1 280 ? 61.853 90.043 68.852 1.00 47.73 382 GLY B O 1
ATOM 6843 N N . SER B 1 281 ? 60.102 88.913 68.037 1.00 45.21 383 SER B N 1
ATOM 6844 C CA . SER B 1 281 ? 59.163 89.772 68.741 1.00 41.93 383 SER B CA 1
ATOM 6845 C C . SER B 1 281 ? 57.864 89.042 69.029 1.00 38.24 383 SER B C 1
ATOM 6846 O O . SER B 1 281 ? 57.588 87.984 68.468 1.00 37.61 383 SER B O 1
ATOM 6849 N N . PHE B 1 282 ? 57.075 89.592 69.938 1.00 35.99 384 PHE B N 1
ATOM 6850 C CA . PHE B 1 282 ? 55.788 88.975 70.240 1.00 35.65 384 PHE B CA 1
ATOM 6851 C C . PHE B 1 282 ? 54.685 89.699 69.475 1.00 34.13 384 PHE B C 1
ATOM 6852 O O . PHE B 1 282 ? 54.737 90.908 69.290 1.00 31.91 384 PHE B O 1
ATOM 6860 N N . ARG B 1 283 ? 53.689 88.941 69.058 1.00 34.78 385 ARG B N 1
ATOM 6861 C CA . ARG B 1 283 ? 52.529 89.493 68.392 1.00 38.62 385 ARG B CA 1
ATOM 6862 C C . ARG B 1 283 ? 51.353 89.231 69.340 1.00 38.05 385 ARG B C 1
ATOM 6863 O O . ARG B 1 283 ? 51.098 88.084 69.708 1.00 40.09 385 ARG B O 1
ATOM 6871 N N . PHE B 1 284 ? 50.666 90.286 69.767 1.00 36.62 386 PHE B N 1
ATOM 6872 C CA . PHE B 1 284 ? 49.492 90.122 70.633 1.00 33.34 386 PHE B CA 1
ATOM 6873 C C . PHE B 1 284 ? 48.251 90.512 69.839 1.00 31.56 386 PHE B C 1
ATOM 6874 O O . PHE B 1 284 ? 48.017 91.689 69.581 1.00 28.68 386 PHE B O 1
ATOM 6882 N N . SER B 1 285 ? 47.454 89.527 69.461 1.00 32.12 387 SER B N 1
ATOM 6883 C CA . SER B 1 285 ? 46.262 89.804 68.683 1.00 35.32 387 SER B CA 1
ATOM 6884 C C . SER B 1 285 ? 44.948 89.520 69.393 1.00 36.48 387 SER B C 1
ATOM 6885 O O . SER B 1 285 ? 44.787 88.505 70.077 1.00 36.39 387 SER B O 1
ATOM 6888 N N . SER B 1 286 ? 44.010 90.437 69.198 1.00 34.79 388 SER B N 1
ATOM 6889 C CA . SER B 1 286 ? 42.683 90.344 69.767 1.00 34.41 388 SER B CA 1
ATOM 6890 C C . SER B 1 286 ? 41.616 90.343 68.676 1.00 35.78 388 SER B C 1
ATOM 6891 O O . SER B 1 286 ? 41.401 91.342 67.980 1.00 35.83 388 SER B O 1
ATOM 6894 N N . ASP B 1 287 ? 40.951 89.211 68.536 1.00 36.06 389 ASP B N 1
ATOM 6895 C CA . ASP B 1 287 ? 39.900 89.056 67.557 1.00 37.83 389 ASP B CA 1
ATOM 6896 C C . ASP B 1 287 ? 38.748 90.006 67.870 1.00 37.27 389 ASP B C 1
ATOM 6897 O O . ASP B 1 287 ? 38.114 90.544 66.963 1.00 36.83 389 ASP B O 1
ATOM 6902 N N . ALA B 1 288 ? 38.498 90.217 69.163 1.00 35.55 390 ALA B N 1
ATOM 6903 C CA . ALA B 1 288 ? 37.417 91.083 69.638 1.00 34.68 390 ALA B CA 1
ATOM 6904 C C . ALA B 1 288 ? 37.515 92.551 69.209 1.00 34.55 390 ALA B C 1
ATOM 6905 O O . ALA B 1 288 ? 36.518 93.156 68.793 1.00 32.99 390 ALA B O 1
ATOM 6907 N N . ILE B 1 289 ? 38.697 93.147 69.341 1.00 32.77 391 ILE B N 1
ATOM 6908 C CA . ILE B 1 289 ? 38.836 94.540 68.933 1.00 29.43 391 ILE B CA 1
ATOM 6909 C C . ILE B 1 289 ? 39.654 94.673 67.644 1.00 27.11 391 ILE B C 1
ATOM 6910 O O . ILE B 1 289 ? 40.117 95.757 67.332 1.00 26.83 391 ILE B O 1
ATOM 6915 N N . SER B 1 290 ? 39.821 93.568 66.919 1.00 27.86 392 SER B N 1
ATOM 6916 C CA . SER B 1 290 ? 40.576 93.536 65.655 1.00 28.24 392 SER B CA 1
ATOM 6917 C C . SER B 1 290 ? 41.891 94.309 65.724 1.00 28.25 392 SER B C 1
ATOM 6918 O O . SER B 1 290 ? 42.155 95.177 64.898 1.00 30.64 392 SER B O 1
ATOM 6921 N N . THR B 1 291 ? 42.718 93.993 66.709 1.00 31.96 393 THR B N 1
ATOM 6922 C CA . THR B 1 291 ? 43.987 94.682 66.888 1.00 30.25 393 THR B CA 1
ATOM 6923 C C . THR B 1 291 ? 45.149 93.712 67.130 1.00 32.84 393 THR B C 1
ATOM 6924 O O . THR B 1 291 ? 44.985 92.670 67.781 1.00 32.63 393 THR B O 1
ATOM 6928 N N . THR B 1 292 ? 46.323 94.067 66.606 1.00 32.60 394 THR B N 1
ATOM 6929 C CA . THR B 1 292 ? 47.542 93.278 66.788 1.00 29.16 394 THR B CA 1
ATOM 6930 C C . THR B 1 292 ? 48.677 94.198 67.236 1.00 30.35 394 THR B C 1
ATOM 6931 O O . THR B 1 292 ? 49.096 95.101 66.503 1.00 31.97 394 THR B O 1
ATOM 6935 N N . PHE B 1 293 ? 49.170 93.972 68.449 1.00 27.60 395 PHE B N 1
ATOM 6936 C CA . PHE B 1 293 ? 50.258 94.767 69.000 1.00 26.29 395 PHE B CA 1
ATOM 6937 C C . PHE B 1 293 ? 51.583 94.020 68.826 1.00 25.99 395 PHE B C 1
ATOM 6938 O O . PHE B 1 293 ? 51.612 92.789 68.726 1.00 27.83 395 PHE B O 1
ATOM 6946 N N . THR B 1 294 ? 52.667 94.776 68.806 1.00 26.39 396 THR B N 1
ATOM 6947 C CA . THR B 1 294 ? 54.000 94.234 68.593 1.00 31.09 396 THR B CA 1
ATOM 6948 C C . THR B 1 294 ? 54.945 94.714 69.682 1.00 30.01 396 THR B C 1
ATOM 6949 O O . THR B 1 294 ? 55.005 95.906 69.969 1.00 30.27 396 THR B O 1
ATOM 6953 N N . THR B 1 295 ? 55.701 93.790 70.263 1.00 32.47 397 THR B N 1
ATOM 6954 C CA . THR B 1 295 ? 56.621 94.138 71.344 1.00 34.49 397 THR B CA 1
ATOM 6955 C C . THR B 1 295 ? 57.895 93.316 71.239 1.00 35.49 397 THR B C 1
ATOM 6956 O O . THR B 1 295 ? 57.966 92.363 70.464 1.00 37.01 397 THR B O 1
ATOM 6960 N N . ASN B 1 296 ? 58.904 93.689 72.015 1.00 38.99 398 ASN B N 1
ATOM 6961 C CA . ASN B 1 296 ? 60.140 92.912 72.044 1.00 40.97 398 ASN B CA 1
ATOM 6962 C C . ASN B 1 296 ? 59.818 91.685 72.906 1.00 40.71 398 ASN B C 1
ATOM 6963 O O . ASN B 1 296 ? 58.764 91.626 73.545 1.00 39.11 398 ASN B O 1
ATOM 6968 N N . LEU B 1 297 ? 60.722 90.713 72.934 1.00 41.96 399 LEU B N 1
ATOM 6969 C CA . LEU B 1 297 ? 60.503 89.502 73.721 1.00 41.80 399 LEU B CA 1
ATOM 6970 C C . LEU B 1 297 ? 60.756 89.709 75.221 1.00 42.47 399 LEU B C 1
ATOM 6971 O O . LEU B 1 297 ? 60.244 88.963 76.051 1.00 42.34 399 LEU B O 1
ATOM 6976 N N . THR B 1 298 ? 61.527 90.733 75.566 1.00 44.21 400 THR B N 1
ATOM 6977 C CA . THR B 1 298 ? 61.841 91.026 76.962 1.00 45.46 400 THR B CA 1
ATOM 6978 C C . THR B 1 298 ? 60.801 91.919 77.656 1.00 46.13 400 THR B C 1
ATOM 6979 O O . THR B 1 298 ? 60.498 93.017 77.183 1.00 44.50 400 THR B O 1
ATOM 6983 N N . GLU B 1 299 ? 60.273 91.449 78.785 1.00 45.17 401 GLU B N 1
ATOM 6984 C CA . GLU B 1 299 ? 59.292 92.212 79.544 1.00 44.46 401 GLU B CA 1
ATOM 6985 C C . GLU B 1 299 ? 59.780 93.618 79.822 1.00 43.44 401 GLU B C 1
ATOM 6986 O O . GLU B 1 299 ? 60.982 93.884 79.806 1.00 44.15 401 GLU B O 1
ATOM 6992 N N . TYR B 1 300 ? 58.841 94.526 80.059 1.00 42.72 402 TYR B N 1
ATOM 6993 C CA . TYR B 1 300 ? 59.192 95.905 80.381 1.00 41.34 402 TYR B CA 1
ATOM 6994 C C . TYR B 1 300 ? 59.117 95.968 81.901 1.00 40.77 402 TYR B C 1
ATOM 6995 O O . TYR B 1 300 ? 58.143 95.510 82.478 1.00 41.97 402 TYR B O 1
ATOM 7004 N N . PRO B 1 301 ? 60.143 96.520 82.565 1.00 39.85 403 PRO B N 1
ATOM 7005 C CA . PRO B 1 301 ? 60.125 96.606 84.035 1.00 41.44 403 PRO B CA 1
ATOM 7006 C C . PRO B 1 301 ? 59.063 97.611 84.477 1.00 40.88 403 PRO B C 1
ATOM 7007 O O . PRO B 1 301 ? 59.229 98.817 84.289 1.00 39.89 403 PRO B O 1
ATOM 7011 N N . LEU B 1 302 ? 57.981 97.116 85.063 1.00 42.05 404 LEU B N 1
ATOM 7012 C CA . LEU B 1 302 ? 56.895 97.984 85.504 1.00 42.94 404 LEU B CA 1
ATOM 7013 C C . LEU B 1 302 ? 57.372 99.124 86.402 1.00 45.14 404 LEU B C 1
ATOM 7014 O O . LEU B 1 302 ? 56.812 100.225 86.389 1.00 45.53 404 LEU B O 1
ATOM 7019 N N . SER B 1 303 ? 58.428 98.863 87.165 1.00 45.55 405 SER B N 1
ATOM 7020 C CA . SER B 1 303 ? 58.982 99.849 88.073 1.00 45.34 405 SER B CA 1
ATOM 7021 C C . SER B 1 303 ? 59.669 100.977 87.325 1.00 45.54 405 SER B C 1
ATOM 7022 O O . SER B 1 303 ? 60.018 101.995 87.919 1.00 43.58 405 SER B O 1
ATOM 7025 N N . ARG B 1 304 ? 59.886 100.802 86.027 1.00 49.51 406 ARG B N 1
ATOM 7026 C CA . ARG B 1 304 ? 60.551 101.846 85.252 1.00 51.55 406 ARG B CA 1
ATOM 7027 C C . ARG B 1 304 ? 59.542 102.921 84.850 1.00 49.84 406 ARG B C 1
ATOM 7028 O O . ARG B 1 304 ? 59.914 104.043 84.501 1.00 49.88 406 ARG B O 1
ATOM 7036 N N . VAL B 1 305 ? 58.263 102.564 84.904 1.00 47.39 407 VAL B N 1
ATOM 7037 C CA . VAL B 1 305 ? 57.190 103.490 84.567 1.00 47.70 407 VAL B CA 1
ATOM 7038 C C . VAL B 1 305 ? 57.086 104.584 85.621 1.00 48.01 407 VAL B C 1
ATOM 7039 O O . VAL B 1 305 ? 56.693 104.324 86.755 1.00 48.16 407 VAL B O 1
ATOM 7043 N N . ASP B 1 306 ? 57.449 105.803 85.245 1.00 48.82 408 ASP B N 1
ATOM 7044 C CA . ASP B 1 306 ? 57.384 106.934 86.162 1.00 51.40 408 ASP B CA 1
ATOM 7045 C C . ASP B 1 306 ? 55.978 107.032 86.757 1.00 52.25 408 ASP B C 1
ATOM 7046 O O . ASP B 1 306 ? 54.996 107.272 86.039 1.00 51.48 408 ASP B O 1
ATOM 7051 N N . LEU B 1 307 ? 55.881 106.827 88.064 1.00 51.73 409 LEU B N 1
ATOM 7052 C CA . LEU B 1 307 ? 54.595 106.901 88.741 1.00 52.74 409 LEU B CA 1
ATOM 7053 C C . LEU B 1 307 ? 53.506 106.152 87.984 1.00 52.22 409 LEU B C 1
ATOM 7054 O O . LEU B 1 307 ? 52.606 106.768 87.418 1.00 53.81 409 LEU B O 1
ATOM 7059 N N . GLY B 1 308 ? 53.589 104.826 87.972 1.00 50.36 410 GLY B N 1
ATOM 7060 C CA . GLY B 1 308 ? 52.578 104.035 87.291 1.00 47.05 410 GLY B CA 1
ATOM 7061 C C . GLY B 1 308 ? 51.970 103.036 88.251 1.00 45.02 410 GLY B C 1
ATOM 7062 O O . GLY B 1 308 ? 51.568 101.943 87.863 1.00 43.84 410 GLY B O 1
ATOM 7063 N N . ASP B 1 309 ? 51.877 103.430 89.512 1.00 44.48 411 ASP B N 1
ATOM 7064 C CA . ASP B 1 309 ? 51.362 102.550 90.549 1.00 44.93 411 ASP B CA 1
ATOM 7065 C C . ASP B 1 309 ? 49.947 102.045 90.365 1.00 44.80 411 ASP B C 1
ATOM 7066 O O . ASP B 1 309 ? 49.456 101.283 91.190 1.00 47.74 411 ASP B O 1
ATOM 7071 N N . CYS B 1 310 ? 49.287 102.437 89.286 1.00 44.87 412 CYS B N 1
ATOM 7072 C CA . CYS B 1 310 ? 47.922 101.972 89.072 1.00 45.99 412 CYS B CA 1
ATOM 7073 C C . CYS B 1 310 ? 47.852 100.761 88.152 1.00 45.37 412 CYS B C 1
ATOM 7074 O O . CYS B 1 310 ? 46.899 99.984 88.188 1.00 45.75 412 CYS B O 1
ATOM 7077 N N . ILE B 1 311 ? 48.880 100.594 87.334 1.00 44.76 413 ILE B N 1
ATOM 7078 C CA . ILE B 1 311 ? 48.921 99.507 86.370 1.00 43.58 413 ILE B CA 1
ATOM 7079 C C . ILE B 1 311 ? 48.811 98.125 87.005 1.00 44.64 413 ILE B C 1
ATOM 7080 O O . ILE B 1 311 ? 47.869 97.370 86.720 1.00 42.10 413 ILE B O 1
ATOM 7085 N N . GLY B 1 312 ? 49.763 97.795 87.876 1.00 46.22 414 GLY B N 1
ATOM 7086 C CA . GLY B 1 312 ? 49.727 96.499 88.534 1.00 48.11 414 GLY B CA 1
ATOM 7087 C C . GLY B 1 312 ? 48.378 96.253 89.182 1.00 49.03 414 GLY B C 1
ATOM 7088 O O . GLY B 1 312 ? 47.763 95.195 89.006 1.00 48.82 414 GLY B O 1
ATOM 7089 N N . LYS B 1 313 ? 47.917 97.248 89.934 1.00 51.61 415 LYS B N 1
ATOM 7090 C CA . LYS B 1 313 ? 46.628 97.173 90.615 1.00 53.49 415 LYS B CA 1
ATOM 7091 C C . LYS B 1 313 ? 45.513 96.866 89.616 1.00 52.33 415 LYS B C 1
ATOM 7092 O O . LYS B 1 313 ? 44.903 95.803 89.659 1.00 52.60 415 LYS B O 1
ATOM 7098 N N . ASP B 1 314 ? 45.259 97.813 88.715 1.00 51.31 416 ASP B N 1
ATOM 7099 C CA . ASP B 1 314 ? 44.217 97.670 87.699 1.00 49.99 416 ASP B CA 1
ATOM 7100 C C . ASP B 1 314 ? 44.245 96.376 86.892 1.00 46.35 416 ASP B C 1
ATOM 7101 O O . ASP B 1 314 ? 43.203 95.769 86.639 1.00 45.54 416 ASP B O 1
ATOM 7106 N N . ALA B 1 315 ? 45.429 95.942 86.485 1.00 43.73 417 ALA B N 1
ATOM 7107 C CA . ALA B 1 315 ? 45.514 94.727 85.682 1.00 43.18 417 ALA B CA 1
ATOM 7108 C C . ALA B 1 315 ? 45.096 93.496 86.477 1.00 43.51 417 ALA B C 1
ATOM 7109 O O . ALA B 1 315 ? 44.345 92.641 85.988 1.00 41.74 417 ALA B O 1
ATOM 7111 N N . ARG B 1 316 ? 45.586 93.412 87.708 1.00 45.96 418 ARG B N 1
ATOM 7112 C CA . ARG B 1 316 ? 45.273 92.273 88.569 1.00 49.14 418 ARG B CA 1
ATOM 7113 C C . ARG B 1 316 ? 43.768 92.260 88.787 1.00 48.10 418 ARG B C 1
ATOM 7114 O O . ARG B 1 316 ? 43.104 91.234 88.616 1.00 45.91 418 ARG B O 1
ATOM 7122 N N . ASP B 1 317 ? 43.238 93.426 89.138 1.00 49.99 419 ASP B N 1
ATOM 7123 C CA . ASP B 1 317 ? 41.811 93.577 89.362 1.00 53.30 419 ASP B CA 1
ATOM 7124 C C . ASP B 1 317 ? 41.023 93.073 88.161 1.00 51.43 419 ASP B C 1
ATOM 7125 O O . ASP B 1 317 ? 40.154 92.208 88.301 1.00 51.18 419 ASP B O 1
ATOM 7130 N N . ALA B 1 318 ? 41.336 93.598 86.975 1.00 48.38 420 ALA B N 1
ATOM 7131 C CA . ALA B 1 318 ? 40.618 93.181 85.777 1.00 46.64 420 ALA B CA 1
ATOM 7132 C C . ALA B 1 318 ? 40.914 91.736 85.444 1.00 46.02 420 ALA B C 1
ATOM 7133 O O . ALA B 1 318 ? 40.022 90.958 85.108 1.00 42.97 420 ALA B O 1
ATOM 7135 N N . MET B 1 319 ? 42.184 91.378 85.542 1.00 48.30 421 MET B N 1
ATOM 7136 C CA . MET B 1 319 ? 42.620 90.027 85.227 1.00 51.68 421 MET B CA 1
ATOM 7137 C C . MET B 1 319 ? 41.902 88.920 86.004 1.00 52.19 421 MET B C 1
ATOM 7138 O O . MET B 1 319 ? 41.483 87.920 85.417 1.00 51.87 421 MET B O 1
ATOM 7143 N N . ASP B 1 320 ? 41.756 89.082 87.318 1.00 53.53 422 ASP B N 1
ATOM 7144 C CA . ASP B 1 320 ? 41.069 88.053 88.110 1.00 55.25 422 ASP B CA 1
ATOM 7145 C C . ASP B 1 320 ? 39.572 88.024 87.778 1.00 54.71 422 ASP B C 1
ATOM 7146 O O . ASP B 1 320 ? 38.972 86.959 87.623 1.00 54.33 422 ASP B O 1
ATOM 7151 N N . ARG B 1 321 ? 38.983 89.207 87.655 1.00 55.42 423 ARG B N 1
ATOM 7152 C CA . ARG B 1 321 ? 37.569 89.331 87.339 1.00 56.82 423 ARG B CA 1
ATOM 7153 C C . ARG B 1 321 ? 37.211 88.628 86.034 1.00 57.54 423 ARG B C 1
ATOM 7154 O O . ARG B 1 321 ? 36.091 88.149 85.871 1.00 58.76 423 ARG B O 1
ATOM 7162 N N . ILE B 1 322 ? 38.162 88.559 85.106 1.00 57.46 424 ILE B N 1
ATOM 7163 C CA . ILE B 1 322 ? 37.913 87.909 83.822 1.00 57.56 424 ILE B CA 1
ATOM 7164 C C . ILE B 1 322 ? 38.169 86.412 83.910 1.00 58.20 424 ILE B C 1
ATOM 7165 O O . ILE B 1 322 ? 37.424 85.603 83.343 1.00 56.34 424 ILE B O 1
ATOM 7170 N N . PHE B 1 323 ? 39.239 86.049 84.607 1.00 60.96 425 PHE B N 1
ATOM 7171 C CA . PHE B 1 323 ? 39.589 84.646 84.771 1.00 64.56 425 PHE B CA 1
ATOM 7172 C C . PHE B 1 323 ? 38.369 83.930 85.335 1.00 65.53 425 PHE B C 1
ATOM 7173 O O . PHE B 1 323 ? 37.900 82.933 84.786 1.00 65.08 425 PHE B O 1
ATOM 7181 N N . ALA B 1 324 ? 37.849 84.470 86.431 1.00 66.93 426 ALA B N 1
ATOM 7182 C CA . ALA B 1 324 ? 36.687 83.894 87.084 1.00 69.12 426 ALA B CA 1
ATOM 7183 C C . ALA B 1 324 ? 35.527 83.783 86.109 1.00 69.74 426 ALA B C 1
ATOM 7184 O O . ALA B 1 324 ? 35.088 82.687 85.763 1.00 70.51 426 ALA B O 1
ATOM 7186 N N . ARG B 1 325 ? 35.045 84.931 85.657 1.00 70.64 427 ARG B N 1
ATOM 7187 C CA . ARG B 1 325 ? 33.921 84.976 84.738 1.00 72.12 427 ARG B CA 1
ATOM 7188 C C . ARG B 1 325 ? 34.047 84.088 83.511 1.00 73.49 427 ARG B C 1
ATOM 7189 O O . ARG B 1 325 ? 33.035 83.782 82.893 1.00 74.36 427 ARG B O 1
ATOM 7197 N N . ARG B 1 326 ? 35.259 83.647 83.147 1.00 75.09 428 ARG B N 1
ATOM 7198 C CA . ARG B 1 326 ? 35.334 82.875 81.904 1.00 76.82 428 ARG B CA 1
ATOM 7199 C C . ARG B 1 326 ? 36.349 81.712 81.819 1.00 77.27 428 ARG B C 1
ATOM 7200 O O . ARG B 1 326 ? 36.179 80.837 80.976 1.00 76.72 428 ARG B O 1
ATOM 7208 N N . TYR B 1 327 ? 37.401 81.668 82.658 1.00 78.63 429 TYR B N 1
ATOM 7209 C CA . TYR B 1 327 ? 38.348 80.567 82.477 1.00 80.58 429 TYR B CA 1
ATOM 7210 C C . TYR B 1 327 ? 38.561 79.666 83.684 1.00 81.32 429 TYR B C 1
ATOM 7211 O O . TYR B 1 327 ? 39.109 78.572 83.542 1.00 81.52 429 TYR B O 1
ATOM 7220 N N . ASN B 1 328 ? 38.136 80.118 84.861 1.00 81.63 430 ASN B N 1
ATOM 7221 C CA . ASN B 1 328 ? 38.309 79.346 86.091 1.00 81.37 430 ASN B CA 1
ATOM 7222 C C . ASN B 1 328 ? 37.910 77.881 85.936 1.00 80.17 430 ASN B C 1
ATOM 7223 O O . ASN B 1 328 ? 38.441 77.006 86.625 1.00 79.74 430 ASN B O 1
ATOM 7228 N N . ALA B 1 329 ? 36.985 77.613 85.022 1.00 77.98 431 ALA B N 1
ATOM 7229 C CA . ALA B 1 329 ? 36.508 76.256 84.814 1.00 76.53 431 ALA B CA 1
ATOM 7230 C C . ALA B 1 329 ? 37.074 75.516 83.605 1.00 75.16 431 ALA B C 1
ATOM 7231 O O . ALA B 1 329 ? 36.721 74.357 83.384 1.00 75.16 431 ALA B O 1
ATOM 7233 N N . THR B 1 330 ? 37.947 76.151 82.825 1.00 73.01 432 THR B N 1
ATOM 7234 C CA . THR B 1 330 ? 38.494 75.469 81.649 1.00 70.02 432 THR B CA 1
ATOM 7235 C C . THR B 1 330 ? 39.991 75.632 81.424 1.00 67.26 432 THR B C 1
ATOM 7236 O O . THR B 1 330 ? 40.587 74.896 80.635 1.00 66.05 432 THR B O 1
ATOM 7240 N N . HIS B 1 331 ? 40.597 76.585 82.120 1.00 65.14 433 HIS B N 1
ATOM 7241 C CA . HIS B 1 331 ? 42.020 76.857 81.950 1.00 63.24 433 HIS B CA 1
ATOM 7242 C C . HIS B 1 331 ? 42.692 77.125 83.278 1.00 62.35 433 HIS B C 1
ATOM 7243 O O . HIS B 1 331 ? 42.037 77.245 84.308 1.00 62.31 433 HIS B O 1
ATOM 7250 N N . ILE B 1 332 ? 44.011 77.245 83.239 1.00 62.37 434 ILE B N 1
ATOM 7251 C CA . ILE B 1 332 ? 44.782 77.520 84.433 1.00 62.13 434 ILE B CA 1
ATOM 7252 C C . ILE B 1 332 ? 45.749 78.648 84.117 1.00 60.82 434 ILE B C 1
ATOM 7253 O O . ILE B 1 332 ? 46.247 78.741 82.996 1.00 62.13 434 ILE B O 1
ATOM 7258 N N . LYS B 1 333 ? 46.000 79.519 85.087 1.00 58.82 435 LYS B N 1
ATOM 7259 C CA . LYS B 1 333 ? 46.947 80.599 84.868 1.00 57.96 435 LYS B CA 1
ATOM 7260 C C . LYS B 1 333 ? 48.332 79.964 84.835 1.00 57.43 435 LYS B C 1
ATOM 7261 O O . LYS B 1 333 ? 48.642 79.098 85.650 1.00 58.35 435 LYS B O 1
ATOM 7267 N N . VAL B 1 334 ? 49.160 80.385 83.890 1.00 55.12 436 VAL B N 1
ATOM 7268 C CA . VAL B 1 334 ? 50.498 79.837 83.772 1.00 53.93 436 VAL B CA 1
ATOM 7269 C C . VAL B 1 334 ? 51.531 80.886 84.159 1.00 54.26 436 VAL B C 1
ATOM 7270 O O . VAL B 1 334 ? 52.081 81.586 83.304 1.00 56.39 436 VAL B O 1
ATOM 7274 N N . GLY B 1 335 ? 51.785 81.000 85.459 1.00 51.97 437 GLY B N 1
ATOM 7275 C CA . GLY B 1 335 ? 52.760 81.961 85.927 1.00 48.83 437 GLY B CA 1
ATOM 7276 C C . GLY B 1 335 ? 52.169 83.290 86.354 1.00 48.41 437 GLY B C 1
ATOM 7277 O O . GLY B 1 335 ? 50.949 83.448 86.507 1.00 45.04 437 GLY B O 1
ATOM 7278 N N . GLN B 1 336 ? 53.059 84.252 86.547 1.00 48.92 438 GLN B N 1
ATOM 7279 C CA . GLN B 1 336 ? 52.675 85.583 86.967 1.00 52.06 438 GLN B CA 1
ATOM 7280 C C . GLN B 1 336 ? 52.408 86.463 85.745 1.00 53.97 438 GLN B C 1
ATOM 7281 O O . GLN B 1 336 ? 52.996 86.256 84.681 1.00 52.82 438 GLN B O 1
ATOM 7287 N N . PRO B 1 337 ? 51.499 87.441 85.880 1.00 53.64 439 PRO B N 1
ATOM 7288 C CA . PRO B 1 337 ? 51.188 88.332 84.763 1.00 53.20 439 PRO B CA 1
ATOM 7289 C C . PRO B 1 337 ? 52.475 89.002 84.292 1.00 51.42 439 PRO B C 1
ATOM 7290 O O . PRO B 1 337 ? 53.334 89.365 85.099 1.00 49.89 439 PRO B O 1
ATOM 7294 N N . GLN B 1 338 ? 52.618 89.137 82.981 1.00 49.27 440 GLN B N 1
ATOM 7295 C CA . GLN B 1 338 ? 53.811 89.753 82.412 1.00 48.85 440 GLN B CA 1
ATOM 7296 C C . GLN B 1 338 ? 53.460 91.097 81.795 1.00 46.63 440 GLN B C 1
ATOM 7297 O O . GLN B 1 338 ? 52.304 91.353 81.458 1.00 44.70 440 GLN B O 1
ATOM 7303 N N . TYR B 1 339 ? 54.460 91.954 81.654 1.00 43.99 441 TYR B N 1
ATOM 7304 C CA . TYR B 1 339 ? 54.228 93.256 81.084 1.00 42.22 441 TYR B CA 1
ATOM 7305 C C . TYR B 1 339 ? 55.140 93.529 79.905 1.00 41.33 441 TYR B C 1
ATOM 7306 O O . TYR B 1 339 ? 56.360 93.300 79.971 1.00 38.90 441 TYR B O 1
ATOM 7315 N N . TYR B 1 340 ? 54.527 94.020 78.829 1.00 39.18 442 TYR B N 1
ATOM 7316 C CA . TYR B 1 340 ? 55.240 94.339 77.597 1.00 38.51 442 TYR B CA 1
ATOM 7317 C C . TYR B 1 340 ? 54.852 95.697 76.989 1.00 38.16 442 TYR B C 1
ATOM 7318 O O . TYR B 1 340 ? 53.692 96.115 77.014 1.00 37.84 442 TYR B O 1
ATOM 7327 N N . GLN B 1 341 ? 55.849 96.367 76.434 1.00 36.54 443 GLN B N 1
ATOM 7328 C CA . GLN B 1 341 ? 55.693 97.671 75.802 1.00 37.56 443 GLN B CA 1
ATOM 7329 C C . GLN B 1 341 ? 55.398 97.464 74.308 1.00 36.09 443 GLN B C 1
ATOM 7330 O O . GLN B 1 341 ? 56.233 96.925 73.595 1.00 35.87 443 GLN B O 1
ATOM 7336 N N . ALA B 1 342 ? 54.226 97.871 73.822 1.00 32.82 444 ALA B N 1
ATOM 7337 C CA . ALA B 1 342 ? 53.941 97.672 72.393 1.00 29.39 444 ALA B CA 1
ATOM 7338 C C . ALA B 1 342 ? 54.309 98.907 71.579 1.00 26.58 444 ALA B C 1
ATOM 7339 O O . ALA B 1 342 ? 54.447 99.989 72.128 1.00 26.09 444 ALA B O 1
ATOM 7341 N N . ASN B 1 343 ? 54.514 98.731 70.277 1.00 30.43 445 ASN B N 1
ATOM 7342 C CA . ASN B 1 343 ? 54.807 99.876 69.424 1.00 30.91 445 ASN B CA 1
ATOM 7343 C C . ASN B 1 343 ? 53.545 100.745 69.489 1.00 30.23 445 ASN B C 1
ATOM 7344 O O . ASN B 1 343 ? 52.429 100.225 69.537 1.00 29.43 445 ASN B O 1
ATOM 7349 N N . GLY B 1 344 ? 53.731 102.057 69.513 1.00 30.70 446 GLY B N 1
ATOM 7350 C CA . GLY B 1 344 ? 52.605 102.977 69.612 1.00 32.48 446 GLY B CA 1
ATOM 7351 C C . GLY B 1 344 ? 52.500 103.528 71.024 1.00 32.18 446 GLY B C 1
ATOM 7352 O O . GLY B 1 344 ? 51.745 104.457 71.295 1.00 32.62 446 GLY B O 1
ATOM 7353 N N . GLY B 1 345 ? 53.273 102.947 71.935 1.00 31.55 447 GLY B N 1
ATOM 7354 C CA . GLY B 1 345 ? 53.253 103.396 73.312 1.00 31.59 447 GLY B CA 1
ATOM 7355 C C . GLY B 1 345 ? 52.146 102.761 74.128 1.00 30.41 447 GLY B C 1
ATOM 7356 O O . GLY B 1 345 ? 51.534 103.433 74.953 1.00 33.10 447 GLY B O 1
ATOM 7357 N N . PHE B 1 346 ? 51.862 101.488 73.887 1.00 31.51 448 PHE B N 1
ATOM 7358 C CA . PHE B 1 346 ? 50.835 100.784 74.661 1.00 34.41 448 PHE B CA 1
ATOM 7359 C C . PHE B 1 346 ? 51.469 99.760 75.615 1.00 35.24 448 PHE B C 1
ATOM 7360 O O . PHE B 1 346 ? 52.273 98.926 75.199 1.00 36.59 448 PHE B O 1
ATOM 7368 N N . LEU B 1 347 ? 51.108 99.832 76.891 1.00 35.71 449 LEU B N 1
ATOM 7369 C CA . LEU B 1 347 ? 51.632 98.884 77.871 1.00 35.18 449 LEU B CA 1
ATOM 7370 C C . LEU B 1 347 ? 50.625 97.757 78.013 1.00 33.96 449 LEU B C 1
ATOM 7371 O O . LEU B 1 347 ? 49.463 97.984 78.364 1.00 35.49 449 LEU B O 1
ATOM 7376 N N . ILE B 1 348 ? 51.065 96.540 77.724 1.00 31.96 450 ILE B N 1
ATOM 7377 C CA . ILE B 1 348 ? 50.183 95.386 77.811 1.00 32.37 450 ILE B CA 1
ATOM 7378 C C . ILE B 1 348 ? 50.474 94.504 79.025 1.00 35.90 450 ILE B C 1
ATOM 7379 O O . ILE B 1 348 ? 51.590 94.027 79.204 1.00 34.27 450 ILE B O 1
ATOM 7384 N N . ALA B 1 349 ? 49.458 94.300 79.845 1.00 35.87 451 ALA B N 1
ATOM 7385 C CA . ALA B 1 349 ? 49.511 93.403 80.990 1.00 34.38 451 ALA B CA 1
ATOM 7386 C C . ALA B 1 349 ? 48.983 92.067 80.438 1.00 33.78 451 ALA B C 1
ATOM 7387 O O . ALA B 1 349 ? 47.884 92.025 79.885 1.00 33.11 451 ALA B O 1
ATOM 7389 N N . TYR B 1 350 ? 49.767 91.001 80.573 1.00 33.20 452 TYR B N 1
ATOM 7390 C CA . TYR B 1 350 ? 49.375 89.731 80.000 1.00 32.84 452 TYR B CA 1
ATOM 7391 C C . TYR B 1 350 ? 49.435 88.552 80.969 1.00 35.00 452 TYR B C 1
ATOM 7392 O O . TYR B 1 350 ? 50.396 88.378 81.702 1.00 35.82 452 TYR B O 1
ATOM 7401 N N . GLN B 1 351 ? 48.370 87.750 80.967 1.00 34.94 453 GLN B N 1
ATOM 7402 C CA . GLN B 1 351 ? 48.248 86.564 81.814 1.00 36.17 453 GLN B CA 1
ATOM 7403 C C . GLN B 1 351 ? 48.046 85.303 80.984 1.00 35.38 453 GLN B C 1
ATOM 7404 O O . GLN B 1 351 ? 46.932 85.011 80.546 1.00 35.99 453 GLN B O 1
ATOM 7410 N N . PRO B 1 352 ? 49.122 84.531 80.771 1.00 35.40 454 PRO B N 1
ATOM 7411 C CA . PRO B 1 352 ? 49.042 83.300 79.989 1.00 37.27 454 PRO B CA 1
ATOM 7412 C C . PRO B 1 352 ? 48.053 82.309 80.595 1.00 42.47 454 PRO B C 1
ATOM 7413 O O . PRO B 1 352 ? 47.809 82.307 81.810 1.00 44.76 454 PRO B O 1
ATOM 7417 N N . LEU B 1 353 ? 47.488 81.470 79.745 1.00 45.65 455 LEU B N 1
ATOM 7418 C CA . LEU B 1 353 ? 46.536 80.474 80.185 1.00 49.59 455 LEU B CA 1
ATOM 7419 C C . LEU B 1 353 ? 46.848 79.157 79.521 1.00 52.88 455 LEU B C 1
ATOM 7420 O O . LEU B 1 353 ? 47.815 79.039 78.769 1.00 52.52 455 LEU B O 1
ATOM 7425 N N . LEU B 1 354 ? 46.020 78.1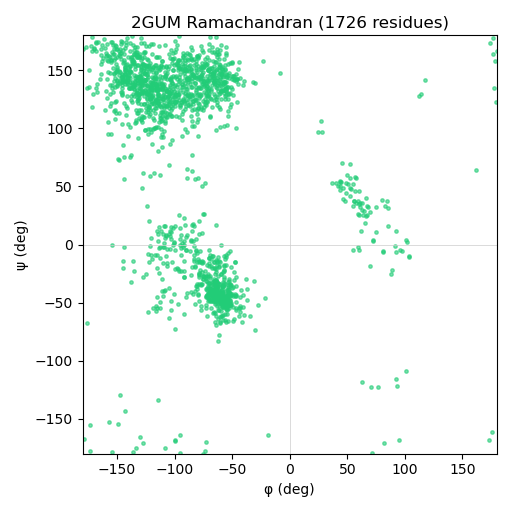65 79.815 1.00 56.67 456 LEU B N 1
ATOM 7426 C CA . LEU B 1 354 ? 46.184 76.838 79.256 1.00 60.12 456 LEU B CA 1
ATOM 7427 C C . LEU B 1 354 ? 44.953 76.030 79.611 1.00 61.37 456 LEU B C 1
ATOM 7428 O O . LEU B 1 354 ? 44.540 75.997 80.766 1.00 62.77 456 LEU B O 1
ATOM 7433 N N . SER B 1 355 ? 44.355 75.400 78.611 1.00 63.69 457 SER B N 1
ATOM 7434 C CA . SER B 1 355 ? 43.161 74.604 78.831 1.00 68.10 457 SER B CA 1
ATOM 7435 C C . SER B 1 355 ? 43.490 73.361 79.651 1.00 71.80 457 SER B C 1
ATOM 7436 O O . SER B 1 355 ? 44.620 72.853 79.619 1.00 71.20 457 SER B O 1
ATOM 7439 N N . ASN B 1 356 ? 42.496 72.884 80.393 1.00 75.92 458 ASN B N 1
ATOM 7440 C CA . ASN B 1 356 ? 42.661 71.697 81.215 1.00 79.79 458 ASN B CA 1
ATOM 7441 C C . ASN B 1 356 ? 42.926 70.518 80.295 1.00 82.77 458 ASN B C 1
ATOM 7442 O O . ASN B 1 356 ? 43.620 69.577 80.671 1.00 84.12 458 ASN B O 1
ATOM 7447 N N . THR B 1 357 ? 42.366 70.583 79.089 1.00 86.26 459 THR B N 1
ATOM 7448 C CA . THR B 1 357 ? 42.523 69.536 78.085 1.00 89.18 459 THR B CA 1
ATOM 7449 C C . THR B 1 357 ? 43.932 68.959 78.101 1.00 91.35 459 THR B C 1
ATOM 7450 O O . THR B 1 357 ? 44.136 67.790 77.767 1.00 91.70 459 THR B O 1
ATOM 7454 N N . LEU B 1 358 ? 44.903 69.782 78.483 1.00 93.46 460 LEU B N 1
ATOM 7455 C CA . LEU B 1 358 ? 46.286 69.333 78.560 1.00 95.77 460 LEU B CA 1
ATOM 7456 C C . LEU B 1 358 ? 46.478 68.404 79.754 1.00 97.13 460 LEU B C 1
ATOM 7457 O O . LEU B 1 358 ? 46.964 67.279 79.612 1.00 98.03 460 LEU B O 1
ATOM 7462 N N . ALA B 1 359 ? 46.106 68.895 80.933 1.00 97.97 461 ALA B N 1
ATOM 7463 C CA . ALA B 1 359 ? 46.226 68.131 82.170 1.00 98.14 461 ALA B CA 1
ATOM 7464 C C . ALA B 1 359 ? 45.369 66.870 82.124 1.00 98.17 461 ALA B C 1
ATOM 7465 O O . ALA B 1 359 ? 45.467 66.069 81.194 1.00 98.16 461 ALA B O 1
ATOM 7467 N N . SER B 1 389 ? 66.792 103.950 84.295 1.00 89.33 491 SER B N 1
ATOM 7468 C CA . SER B 1 389 ? 66.177 105.261 84.462 1.00 89.07 491 SER B CA 1
ATOM 7469 C C . SER B 1 389 ? 64.661 105.163 84.347 1.00 88.68 491 SER B C 1
ATOM 7470 O O . SER B 1 389 ? 64.138 104.331 83.604 1.00 89.47 491 SER B O 1
ATOM 7473 N N . VAL B 1 390 ? 63.962 106.018 85.088 1.00 86.92 492 VAL B N 1
ATOM 7474 C CA . VAL B 1 390 ? 62.502 106.039 85.079 1.00 84.79 492 VAL B CA 1
ATOM 7475 C C . VAL B 1 390 ? 62.012 107.012 84.008 1.00 82.89 492 VAL B C 1
ATOM 7476 O O . VAL B 1 390 ? 62.573 108.093 83.845 1.00 83.41 492 VAL B O 1
ATOM 7480 N N . GLU B 1 391 ? 60.967 106.632 83.279 1.00 79.83 493 GLU B N 1
ATOM 7481 C CA . GLU B 1 391 ? 60.438 107.491 82.223 1.00 76.95 493 GLU B CA 1
ATOM 7482 C C . GLU B 1 391 ? 58.929 107.377 82.017 1.00 72.93 493 GLU B C 1
ATOM 7483 O O . GLU B 1 391 ? 58.275 106.466 82.536 1.00 72.77 493 GLU B O 1
ATOM 7489 N N . ARG B 1 392 ? 58.385 108.315 81.246 1.00 67.56 494 ARG B N 1
ATOM 7490 C CA . ARG B 1 392 ? 56.957 108.318 80.945 1.00 63.69 494 ARG B CA 1
ATOM 7491 C C . ARG B 1 392 ? 56.670 107.763 79.563 1.00 59.42 494 ARG B C 1
ATOM 7492 O O . ARG B 1 392 ? 57.326 108.127 78.587 1.00 58.49 494 ARG B O 1
ATOM 7500 N N . ILE B 1 393 ? 55.680 106.884 79.481 1.00 54.52 495 ILE B N 1
ATOM 7501 C CA . ILE B 1 393 ? 55.307 106.315 78.199 1.00 50.37 495 ILE B CA 1
ATOM 7502 C C . ILE B 1 393 ? 54.391 107.275 77.421 1.00 48.50 495 ILE B C 1
ATOM 7503 O O . ILE B 1 393 ? 53.411 107.787 77.963 1.00 47.94 495 ILE B O 1
ATOM 7508 N N . LYS B 1 394 ? 54.728 107.510 76.156 1.00 44.96 496 LYS B N 1
ATOM 7509 C CA . LYS B 1 394 ? 53.952 108.385 75.285 1.00 43.20 496 LYS B CA 1
ATOM 7510 C C . LYS B 1 394 ? 53.137 107.511 74.335 1.00 40.79 496 LYS B C 1
ATOM 7511 O O . LYS B 1 394 ? 53.671 106.582 73.727 1.00 41.56 496 LYS B O 1
ATOM 7517 N N . THR B 1 395 ? 51.846 107.804 74.207 1.00 35.93 497 THR B N 1
ATOM 7518 C CA . THR B 1 395 ? 50.985 106.995 73.354 1.00 33.77 497 THR B CA 1
ATOM 7519 C C . THR B 1 395 ? 50.442 107.736 72.144 1.00 34.11 497 THR B C 1
ATOM 7520 O O . THR B 1 395 ? 50.110 108.907 72.230 1.00 33.51 497 THR B O 1
ATOM 7524 N N . THR B 1 396 ? 50.347 107.037 71.022 1.00 34.30 498 THR B N 1
ATOM 7525 C CA . THR B 1 396 ? 49.814 107.622 69.802 1.00 36.30 498 THR B CA 1
ATOM 7526 C C . THR B 1 396 ? 48.281 107.697 69.897 1.00 36.44 498 THR B C 1
ATOM 7527 O O . THR B 1 396 ? 47.644 106.818 70.489 1.00 35.53 498 THR B O 1
ATOM 7531 N N . SER B 1 397 ? 47.689 108.738 69.313 1.00 34.55 499 SER B N 1
ATOM 7532 C CA . SER B 1 397 ? 46.239 108.874 69.349 1.00 31.72 499 SER B CA 1
ATOM 7533 C C . SER B 1 397 ? 45.572 108.015 68.311 1.00 31.01 499 SER B C 1
ATOM 7534 O O . SER B 1 397 ? 44.355 107.906 68.300 1.00 33.55 499 SER B O 1
ATOM 7537 N N . SER B 1 398 ? 46.362 107.402 67.437 1.00 30.27 500 SER B N 1
ATOM 7538 C CA . SER B 1 398 ? 45.817 106.548 66.385 1.00 28.36 500 SER B CA 1
ATOM 7539 C C . SER B 1 398 ? 46.160 105.051 66.531 1.00 29.60 500 SER B C 1
ATOM 7540 O O . SER B 1 398 ? 47.325 104.646 66.494 1.00 31.18 500 SER B O 1
ATOM 7543 N N . ILE B 1 399 ? 45.127 104.227 66.667 1.00 30.52 501 ILE B N 1
ATOM 7544 C CA . ILE B 1 399 ? 45.295 102.782 66.822 1.00 27.97 501 ILE B CA 1
ATOM 7545 C C . ILE B 1 399 ? 45.227 102.092 65.467 1.00 28.80 501 ILE B C 1
ATOM 7546 O O . ILE B 1 399 ? 45.410 100.880 65.369 1.00 26.02 501 ILE B O 1
ATOM 7551 N N . GLU B 1 400 ? 44.992 102.870 64.408 1.00 27.56 502 GLU B N 1
ATOM 7552 C CA . GLU B 1 400 ? 44.837 102.284 63.081 1.00 26.79 502 GLU B CA 1
ATOM 7553 C C . GLU B 1 400 ? 45.948 101.356 62.591 1.00 22.81 502 GLU B C 1
ATOM 7554 O O . GLU B 1 400 ? 45.669 100.331 61.991 1.00 25.21 502 GLU B O 1
ATOM 7560 N N . PHE B 1 401 ? 47.203 101.694 62.836 1.00 24.17 503 PHE B N 1
ATOM 7561 C CA . PHE B 1 401 ? 48.272 100.816 62.371 1.00 23.43 503 PHE B CA 1
ATOM 7562 C C . PHE B 1 401 ? 48.026 99.386 62.874 1.00 21.11 503 PHE B C 1
ATOM 7563 O O . PHE B 1 401 ? 48.070 98.429 62.103 1.00 24.16 503 PHE B O 1
ATOM 7571 N N . ALA B 1 402 ? 47.731 99.247 64.165 1.00 24.05 504 ALA B N 1
ATOM 7572 C CA . ALA B 1 402 ? 47.497 97.927 64.763 1.00 22.41 504 ALA B CA 1
ATOM 7573 C C . ALA B 1 402 ? 46.276 97.183 64.209 1.00 22.96 504 ALA B C 1
ATOM 7574 O O . ALA B 1 402 ? 46.264 95.949 64.165 1.00 26.15 504 ALA B O 1
ATOM 7576 N N . ARG B 1 403 ? 45.243 97.916 63.785 1.00 23.03 505 ARG B N 1
ATOM 7577 C CA . ARG B 1 403 ? 44.056 97.266 63.231 1.00 22.65 505 ARG B CA 1
ATOM 7578 C C . ARG B 1 403 ? 44.345 96.849 61.804 1.00 23.08 505 ARG B C 1
ATOM 7579 O O . ARG B 1 403 ? 43.851 95.831 61.325 1.00 23.48 505 ARG B O 1
ATOM 7587 N N . LEU B 1 404 ? 45.156 97.652 61.118 1.00 24.08 506 LEU B N 1
ATOM 7588 C CA . LEU B 1 404 ? 45.552 97.324 59.758 1.00 21.95 506 LEU B CA 1
ATOM 7589 C C . LEU B 1 404 ? 46.444 96.096 59.857 1.00 17.68 506 LEU B C 1
ATOM 7590 O O . LEU B 1 404 ? 46.366 95.186 59.040 1.00 19.59 506 LEU B O 1
ATOM 7595 N N . GLN B 1 405 ? 47.319 96.095 60.856 1.00 21.06 507 GLN B N 1
ATOM 7596 C CA . GLN B 1 405 ? 48.225 94.952 61.055 1.00 23.41 507 GLN B CA 1
ATOM 7597 C C . GLN B 1 405 ? 47.399 93.668 61.222 1.00 21.83 507 GLN B C 1
ATOM 7598 O O . GLN B 1 405 ? 47.604 92.669 60.531 1.00 22.67 507 GLN B O 1
ATOM 7604 N N . PHE B 1 406 ? 46.435 93.719 62.135 1.00 26.48 508 PHE B N 1
ATOM 7605 C CA . PHE B 1 406 ? 45.564 92.566 62.402 1.00 25.86 508 PHE B CA 1
ATOM 7606 C C . PHE B 1 406 ? 44.822 92.120 61.143 1.00 24.89 508 PHE B C 1
ATOM 7607 O O . PHE B 1 406 ? 44.713 90.937 60.849 1.00 24.18 508 PHE B O 1
ATOM 7615 N N . THR B 1 407 ? 44.287 93.085 60.405 1.00 24.58 509 THR B N 1
ATOM 7616 C CA . THR B 1 407 ? 43.511 92.745 59.207 1.00 22.94 509 THR B CA 1
ATOM 7617 C C . THR B 1 407 ? 44.355 92.112 58.131 1.00 20.33 509 THR B C 1
ATOM 7618 O O . THR B 1 407 ? 43.974 91.119 57.511 1.00 20.30 509 THR B O 1
ATOM 7622 N N . TYR B 1 408 ? 45.507 92.725 57.903 1.00 25.24 510 TYR B N 1
ATOM 7623 C CA . TYR B 1 408 ? 46.438 92.241 56.902 1.00 26.83 510 TYR B CA 1
ATOM 7624 C C . TYR B 1 408 ? 46.948 90.859 57.284 1.00 22.80 510 TYR B C 1
ATOM 7625 O O . TYR B 1 408 ? 46.924 89.942 56.471 1.00 26.67 510 TYR B O 1
ATOM 7634 N N . ASN B 1 409 ? 47.417 90.716 58.522 1.00 26.76 511 ASN B N 1
ATOM 7635 C CA . ASN B 1 409 ? 47.927 89.425 58.972 1.00 24.23 511 ASN B CA 1
ATOM 7636 C C . ASN B 1 409 ? 46.903 88.345 58.741 1.00 24.53 511 ASN B C 1
ATOM 7637 O O . ASN B 1 409 ? 47.222 87.254 58.255 1.00 23.80 511 ASN B O 1
ATOM 7642 N N . HIS B 1 410 ? 45.656 88.667 59.058 1.00 25.95 512 HIS B N 1
ATOM 7643 C CA . HIS B 1 410 ? 44.577 87.692 58.942 1.00 26.18 512 HIS B CA 1
ATOM 7644 C C . HIS B 1 410 ? 44.332 87.200 57.512 1.00 25.84 512 HIS B C 1
ATOM 7645 O O . HIS B 1 410 ? 44.206 85.999 57.240 1.00 23.99 512 HIS B O 1
ATOM 7652 N N . ILE B 1 411 ? 44.276 88.138 56.584 1.00 25.65 513 ILE B N 1
ATOM 7653 C CA . ILE B 1 411 ? 44.034 87.766 55.202 1.00 22.60 513 ILE B CA 1
ATOM 7654 C C . ILE B 1 411 ? 45.263 87.057 54.648 1.00 20.73 513 ILE B C 1
ATOM 7655 O O . ILE B 1 411 ? 45.151 86.058 53.920 1.00 19.75 513 ILE B O 1
ATOM 7660 N N . GLN B 1 412 ? 46.432 87.592 54.998 1.00 24.67 514 GLN B N 1
ATOM 7661 C CA . GLN B 1 412 ? 47.691 87.034 54.535 1.00 27.06 514 GLN B CA 1
ATOM 7662 C C . GLN B 1 412 ? 47.780 85.561 54.917 1.00 28.11 514 GLN B C 1
ATOM 7663 O O . GLN B 1 412 ? 48.014 84.690 54.077 1.00 29.11 514 GLN B O 1
ATOM 7669 N N . ARG B 1 413 ? 47.595 85.286 56.203 1.00 30.39 515 ARG B N 1
ATOM 7670 C CA . ARG B 1 413 ? 47.617 83.916 56.705 1.00 29.27 515 ARG B CA 1
ATOM 7671 C C . ARG B 1 413 ? 46.664 83.048 55.884 1.00 26.52 515 ARG B C 1
ATOM 7672 O O . ARG B 1 413 ? 47.028 81.989 55.382 1.00 27.10 515 ARG B O 1
ATOM 7680 N N . HIS B 1 414 ? 45.426 83.498 55.731 1.00 25.51 516 HIS B N 1
ATOM 7681 C CA . HIS B 1 414 ? 44.468 82.714 54.969 1.00 22.34 516 HIS B CA 1
ATOM 7682 C C . HIS B 1 414 ? 44.872 82.463 53.510 1.00 25.29 516 HIS B C 1
ATOM 7683 O O . HIS B 1 414 ? 44.800 81.327 53.021 1.00 25.53 516 HIS B O 1
ATOM 7690 N N . VAL B 1 415 ? 45.296 83.500 52.791 1.00 25.80 517 VAL B N 1
ATOM 7691 C CA . VAL B 1 415 ? 45.650 83.267 51.386 1.00 26.99 517 VAL B CA 1
ATOM 7692 C C . VAL B 1 415 ? 46.913 82.444 51.233 1.00 24.82 517 VAL B C 1
ATOM 7693 O O . VAL B 1 415 ? 46.991 81.587 50.356 1.00 26.76 517 VAL B O 1
ATOM 7697 N N . ASN B 1 416 ? 47.917 82.687 52.061 1.00 26.98 518 ASN B N 1
ATOM 7698 C CA . ASN B 1 416 ? 49.115 81.869 51.933 1.00 28.14 518 ASN B CA 1
ATOM 7699 C C . ASN B 1 416 ? 48.788 80.405 52.227 1.00 30.43 518 ASN B C 1
ATOM 7700 O O . ASN B 1 416 ? 49.239 79.501 51.517 1.00 33.20 518 ASN B O 1
ATOM 7705 N N . ASP B 1 417 ? 47.979 80.171 53.255 1.00 31.62 519 ASP B N 1
ATOM 7706 C CA . ASP B 1 417 ? 47.579 78.815 53.614 1.00 29.86 519 ASP B CA 1
ATOM 7707 C C . ASP B 1 417 ? 46.837 78.141 52.445 1.00 27.96 519 ASP B C 1
ATOM 7708 O O . ASP B 1 417 ? 47.264 77.096 51.963 1.00 27.07 519 ASP B O 1
ATOM 7713 N N . MET B 1 418 ? 45.740 78.729 51.962 1.00 27.22 520 MET B N 1
ATOM 7714 C CA . MET B 1 418 ? 45.009 78.089 50.857 1.00 27.59 520 MET B CA 1
ATOM 7715 C C . MET B 1 418 ? 45.780 77.972 49.523 1.00 27.71 520 MET B C 1
ATOM 7716 O O . MET B 1 418 ? 45.735 76.932 48.884 1.00 26.53 520 MET B O 1
ATOM 7721 N N . LEU B 1 419 ? 46.475 79.030 49.120 1.00 28.25 521 LEU B N 1
ATOM 7722 C CA . LEU B 1 419 ? 47.212 78.940 47.863 1.00 29.98 521 LEU B CA 1
ATOM 7723 C C . LEU B 1 419 ? 48.374 77.979 48.038 1.00 29.19 521 LEU B C 1
ATOM 7724 O O . LEU B 1 419 ? 48.801 77.324 47.085 1.00 30.34 521 LEU B O 1
ATOM 7729 N N . GLY B 1 420 ? 48.872 77.893 49.269 1.00 31.80 522 GLY B N 1
ATOM 7730 C CA . GLY B 1 420 ? 49.960 76.978 49.555 1.00 29.99 522 GLY B CA 1
ATOM 7731 C C . GLY B 1 420 ? 49.445 75.566 49.366 1.00 30.21 522 GLY B C 1
ATOM 7732 O O . GLY B 1 420 ? 50.134 74.702 48.828 1.00 33.04 522 GLY B O 1
ATOM 7733 N N . ARG B 1 421 ? 48.217 75.314 49.799 1.00 27.39 523 ARG B N 1
ATOM 7734 C CA . ARG B 1 421 ? 47.673 73.982 49.620 1.00 27.56 523 ARG B CA 1
ATOM 7735 C C . ARG B 1 421 ? 47.417 73.701 48.143 1.00 28.29 523 ARG B C 1
ATOM 7736 O O . ARG B 1 421 ? 47.551 72.559 47.684 1.00 26.88 523 ARG B O 1
ATOM 7744 N N . VAL B 1 422 ? 47.046 74.735 47.389 1.00 26.43 524 VAL B N 1
ATOM 7745 C CA . VAL B 1 422 ? 46.790 74.523 45.958 1.00 25.17 524 VAL B CA 1
ATOM 7746 C C . VAL B 1 422 ? 48.096 74.083 45.282 1.00 23.04 524 VAL B C 1
ATOM 7747 O O . VAL B 1 422 ? 48.108 73.167 44.478 1.00 25.12 524 VAL B O 1
ATOM 7751 N N . ALA B 1 423 ? 49.193 74.727 45.649 1.00 26.96 525 ALA B N 1
ATOM 7752 C CA . ALA B 1 423 ? 50.499 74.429 45.083 1.00 28.39 525 ALA B CA 1
ATOM 7753 C C . ALA B 1 423 ? 50.903 72.985 45.334 1.00 30.24 525 ALA B C 1
ATOM 7754 O O . ALA B 1 423 ? 51.317 72.274 44.430 1.00 31.85 525 ALA B O 1
ATOM 7756 N N . ILE B 1 424 ? 50.759 72.546 46.575 1.00 32.18 526 ILE B N 1
ATOM 7757 C CA . ILE B 1 424 ? 51.094 71.181 46.933 1.00 28.71 526 ILE B CA 1
ATOM 7758 C C . ILE B 1 424 ? 50.200 70.221 46.165 1.00 27.44 526 ILE B C 1
ATOM 7759 O O . ILE B 1 424 ? 50.655 69.217 45.605 1.00 27.58 526 ILE B O 1
ATOM 7764 N N . ALA B 1 425 ? 48.916 70.529 46.118 1.00 25.89 527 ALA B N 1
ATOM 7765 C CA . ALA B 1 425 ? 48.021 69.638 45.405 1.00 24.55 527 ALA B CA 1
ATOM 7766 C C . ALA B 1 425 ? 48.350 69.621 43.906 1.00 24.68 527 ALA B C 1
ATOM 7767 O O . ALA B 1 425 ? 48.223 68.600 43.247 1.00 23.83 527 ALA B O 1
ATOM 7769 N N . TRP B 1 426 ? 48.809 70.747 43.374 1.00 27.74 528 TRP B N 1
ATOM 7770 C CA . TRP B 1 426 ? 49.108 70.807 41.955 1.00 27.24 528 TRP B CA 1
ATOM 7771 C C . TRP B 1 426 ? 50.272 69.898 41.644 1.00 26.66 528 TRP B C 1
ATOM 7772 O O . TRP B 1 426 ? 50.222 69.093 40.721 1.00 26.98 528 TRP B O 1
ATOM 7783 N N . CYS B 1 427 ? 51.325 70.041 42.439 1.00 30.71 529 CYS B N 1
ATOM 7784 C CA . CYS B 1 427 ? 52.530 69.239 42.301 1.00 31.93 529 CYS B CA 1
ATOM 7785 C C . CYS B 1 427 ? 52.185 67.766 42.393 1.00 31.65 529 CYS B C 1
ATOM 7786 O O . CYS B 1 427 ? 52.589 66.964 41.548 1.00 31.84 529 CYS B O 1
ATOM 7789 N N . GLU B 1 428 ? 51.396 67.412 43.403 1.00 31.95 530 GLU B N 1
ATOM 7790 C CA . GLU B 1 428 ? 51.003 66.026 43.578 1.00 32.33 530 GLU B CA 1
ATOM 7791 C C . GLU B 1 428 ? 50.264 65.521 42.360 1.00 31.42 530 GLU B C 1
ATOM 7792 O O . GLU B 1 428 ? 50.555 64.435 41.859 1.00 31.07 530 GLU B O 1
ATOM 7798 N N . LEU B 1 429 ? 49.297 66.298 41.876 1.00 30.91 531 LEU B N 1
ATOM 7799 C CA . LEU B 1 429 ? 48.570 65.864 40.692 1.00 28.12 531 LEU B CA 1
ATOM 7800 C C . LEU B 1 429 ? 49.514 65.661 39.495 1.00 26.68 531 LEU B C 1
ATOM 7801 O O . LEU B 1 429 ? 49.386 64.679 38.781 1.00 26.15 531 LEU B O 1
ATOM 7806 N N . GLN B 1 430 ? 50.465 66.569 39.276 1.00 29.68 532 GLN B N 1
ATOM 7807 C CA . GLN B 1 430 ? 51.384 66.418 38.145 1.00 31.47 532 GLN B CA 1
ATOM 7808 C C . GLN B 1 430 ? 52.186 65.128 38.257 1.00 31.84 532 GLN B C 1
ATOM 7809 O O . GLN B 1 430 ? 52.373 64.413 37.267 1.00 31.29 532 GLN B O 1
ATOM 7815 N N . ASN B 1 431 ? 52.682 64.848 39.457 1.00 32.45 533 ASN B N 1
ATOM 7816 C CA . ASN B 1 431 ? 53.468 63.640 39.682 1.00 33.19 533 ASN B CA 1
ATOM 7817 C C . ASN B 1 431 ? 52.617 62.435 39.363 1.00 33.31 533 ASN B C 1
ATOM 7818 O O . ASN B 1 431 ? 53.033 61.513 38.662 1.00 33.69 533 ASN B O 1
ATOM 7823 N N . HIS B 1 432 ? 51.408 62.473 39.894 1.00 33.88 534 HIS B N 1
ATOM 7824 C CA . HIS B 1 432 ? 50.406 61.424 39.742 1.00 33.59 534 HIS B CA 1
ATOM 7825 C C . HIS B 1 432 ? 50.140 61.152 38.249 1.00 34.33 534 HIS B C 1
ATOM 7826 O O . HIS B 1 432 ? 50.108 60.002 37.791 1.00 31.83 534 HIS B O 1
ATOM 7833 N N . GLU B 1 433 ? 49.962 62.233 37.494 1.00 35.78 535 GLU B N 1
ATOM 7834 C CA . GLU B 1 433 ? 49.662 62.172 36.052 1.00 34.50 535 GLU B CA 1
ATOM 7835 C C . GLU B 1 433 ? 50.700 61.421 35.231 1.00 32.20 535 GLU B C 1
ATOM 7836 O O . GLU B 1 433 ? 50.367 60.791 34.230 1.00 29.61 535 GLU B O 1
ATOM 7842 N N . LEU B 1 434 ? 51.963 61.511 35.641 1.00 32.67 536 LEU B N 1
ATOM 7843 C CA . LEU B 1 434 ? 53.037 60.874 34.901 1.00 32.19 536 LEU B CA 1
ATOM 7844 C C . LEU B 1 434 ? 52.742 59.418 34.581 1.00 33.45 536 LEU B C 1
ATOM 7845 O O . LEU B 1 434 ? 53.066 58.925 33.494 1.00 35.19 536 LEU B O 1
ATOM 7850 N N . THR B 1 435 ? 52.094 58.743 35.523 1.00 31.93 537 THR B N 1
ATOM 7851 C CA . THR B 1 435 ? 51.732 57.347 35.375 1.00 29.99 537 THR B CA 1
ATOM 7852 C C . THR B 1 435 ? 50.839 57.153 34.156 1.00 30.61 537 THR B C 1
ATOM 7853 O O . THR B 1 435 ? 50.986 56.185 33.406 1.00 29.56 537 THR B O 1
ATOM 7857 N N . LEU B 1 436 ? 49.894 58.066 33.972 1.00 29.64 538 LEU B N 1
ATOM 7858 C CA . LEU B 1 436 ? 48.974 57.969 32.842 1.00 29.37 538 LEU B CA 1
ATOM 7859 C C . LEU B 1 436 ? 49.715 58.220 31.523 1.00 28.35 538 LEU B C 1
ATOM 7860 O O . LEU B 1 436 ? 49.474 57.533 30.533 1.00 27.39 538 LEU B O 1
ATOM 7865 N N . TRP B 1 437 ? 50.628 59.189 31.521 1.00 29.29 539 TRP B N 1
ATOM 7866 C CA . TRP B 1 437 ? 51.403 59.497 30.329 1.00 33.15 539 TRP B CA 1
ATOM 7867 C C . TRP B 1 437 ? 52.340 58.350 29.941 1.00 34.76 539 TRP B C 1
ATOM 7868 O O . TRP B 1 437 ? 52.626 58.145 28.756 1.00 34.03 539 TRP B O 1
ATOM 7879 N N . ASN B 1 438 ? 52.820 57.607 30.935 1.00 35.09 540 ASN B N 1
ATOM 7880 C CA . ASN B 1 438 ? 53.702 56.490 30.635 1.00 36.65 540 ASN B CA 1
ATOM 7881 C C . ASN B 1 438 ? 52.915 55.450 29.855 1.00 36.20 540 ASN B C 1
ATOM 7882 O O . ASN B 1 438 ? 53.472 54.753 29.017 1.00 37.25 540 ASN B O 1
ATOM 7887 N N . GLU B 1 439 ? 51.616 55.344 30.117 1.00 36.29 541 GLU B N 1
ATOM 7888 C CA . GLU B 1 439 ? 50.816 54.379 29.371 1.00 38.51 541 GLU B CA 1
ATOM 7889 C C . GLU B 1 439 ? 50.368 54.921 28.014 1.00 37.56 541 GLU B C 1
ATOM 7890 O O . GLU B 1 439 ? 50.378 54.192 27.027 1.00 37.82 541 GLU B O 1
ATOM 7896 N N . ALA B 1 440 ? 49.983 56.196 27.969 1.00 37.09 542 ALA B N 1
ATOM 7897 C CA . ALA B 1 440 ? 49.551 56.816 26.715 1.00 37.04 542 ALA B CA 1
ATOM 7898 C C . ALA B 1 440 ? 50.672 56.783 25.678 1.00 36.95 542 ALA B C 1
ATOM 7899 O O . ALA B 1 440 ? 50.424 56.483 24.516 1.00 36.56 542 ALA B O 1
ATOM 7901 N N . ARG B 1 441 ? 51.902 57.078 26.098 1.00 38.67 543 ARG B N 1
ATOM 7902 C CA . ARG B 1 441 ? 53.026 57.092 25.165 1.00 42.18 543 ARG B CA 1
ATOM 7903 C C . ARG B 1 441 ? 53.243 55.769 24.447 1.00 41.95 543 ARG B C 1
ATOM 7904 O O . ARG B 1 441 ? 53.832 55.738 23.378 1.00 40.44 543 ARG B O 1
ATOM 7912 N N . LYS B 1 442 ? 52.771 54.678 25.034 1.00 41.37 544 LYS B N 1
ATOM 7913 C CA . LYS B 1 442 ? 52.906 53.389 24.388 1.00 42.87 544 LYS B CA 1
ATOM 7914 C C . LYS B 1 442 ? 51.829 53.213 23.328 1.00 41.86 544 LYS B C 1
ATOM 7915 O O . LYS B 1 442 ? 52.069 52.607 22.291 1.00 41.68 544 LYS B O 1
ATOM 7921 N N . LEU B 1 443 ? 50.636 53.733 23.587 1.00 41.97 545 LEU B N 1
ATOM 7922 C CA . LEU B 1 443 ? 49.542 53.585 22.635 1.00 39.86 545 LEU B CA 1
ATOM 7923 C C . LEU B 1 443 ? 49.671 54.511 21.433 1.00 38.75 545 LEU B C 1
ATOM 7924 O O . LEU B 1 443 ? 49.289 54.152 20.321 1.00 38.32 545 LEU B O 1
ATOM 7929 N N . ASN B 1 444 ? 50.217 55.699 21.652 1.00 37.13 546 ASN B N 1
ATOM 7930 C CA . ASN B 1 444 ? 50.344 56.658 20.564 1.00 36.19 546 ASN B CA 1
ATOM 7931 C C . ASN B 1 444 ? 51.576 57.525 20.744 1.00 34.00 546 ASN B C 1
ATOM 7932 O O . ASN B 1 444 ? 51.471 58.700 21.083 1.00 35.51 546 ASN B O 1
ATOM 7937 N N . PRO B 1 445 ? 52.767 56.958 20.518 1.00 35.21 547 PRO B N 1
ATOM 7938 C CA . PRO B 1 445 ? 54.009 57.733 20.678 1.00 35.45 547 PRO B CA 1
ATOM 7939 C C . PRO B 1 445 ? 54.121 59.072 19.949 1.00 34.58 547 PRO B C 1
ATOM 7940 O O . PRO B 1 445 ? 54.619 60.045 20.521 1.00 35.84 547 PRO B O 1
ATOM 7944 N N . ASN B 1 446 ? 53.671 59.138 18.701 1.00 35.84 548 ASN B N 1
ATOM 7945 C CA . ASN B 1 446 ? 53.745 60.402 17.955 1.00 38.25 548 ASN B CA 1
ATOM 7946 C C . ASN B 1 446 ? 53.006 61.523 18.669 1.00 36.85 548 ASN B C 1
ATOM 7947 O O . ASN B 1 446 ? 53.563 62.593 18.926 1.00 38.60 548 ASN B O 1
ATOM 7952 N N . ALA B 1 447 ? 51.741 61.268 18.989 1.00 36.31 549 ALA B N 1
ATOM 7953 C CA . ALA B 1 447 ? 50.901 62.265 19.658 1.00 33.87 549 ALA B CA 1
ATOM 7954 C C . ALA B 1 447 ? 51.423 62.662 21.038 1.00 32.04 549 ALA B C 1
ATOM 7955 O O . ALA B 1 447 ? 51.514 63.846 21.355 1.00 31.24 549 ALA B O 1
ATOM 7957 N N . ILE B 1 448 ? 51.778 61.684 21.864 1.00 32.68 550 ILE B N 1
ATOM 7958 C CA . ILE B 1 448 ? 52.278 62.026 23.188 1.00 30.96 550 ILE B CA 1
ATOM 7959 C C . ILE B 1 448 ? 53.602 62.770 23.076 1.00 33.03 550 ILE B C 1
ATOM 7960 O O . ILE B 1 448 ? 53.835 63.759 23.778 1.00 31.54 550 ILE B O 1
ATOM 7965 N N . ALA B 1 449 ? 54.476 62.302 22.191 1.00 36.24 551 ALA B N 1
ATOM 7966 C CA . ALA B 1 449 ? 55.763 62.962 22.011 1.00 35.39 551 ALA B CA 1
ATOM 7967 C C . ALA B 1 449 ? 55.562 64.385 21.479 1.00 34.60 551 ALA B C 1
ATOM 7968 O O . ALA B 1 449 ? 56.191 65.323 21.959 1.00 34.04 551 ALA B O 1
ATOM 7970 N N . SER B 1 450 ? 54.674 64.555 20.500 1.00 35.22 552 SER B N 1
ATOM 7971 C CA . SER B 1 450 ? 54.438 65.894 19.947 1.00 36.10 552 SER B CA 1
ATOM 7972 C C . SER B 1 450 ? 53.980 66.875 21.013 1.00 37.93 552 SER B C 1
ATOM 7973 O O . SER B 1 450 ? 54.391 68.040 21.029 1.00 37.53 552 SER B O 1
ATOM 7976 N N . VAL B 1 451 ? 53.117 66.400 21.899 1.00 40.05 553 VAL B N 1
ATOM 7977 C CA . VAL B 1 451 ? 52.618 67.222 22.984 1.00 42.06 553 VAL B CA 1
ATOM 7978 C C . VAL B 1 451 ? 53.758 67.592 23.914 1.00 43.90 553 VAL B C 1
ATOM 7979 O O . VAL B 1 451 ? 53.929 68.752 24.275 1.00 44.68 553 VAL B O 1
ATOM 7983 N N . THR B 1 452 ? 54.542 66.592 24.296 1.00 45.95 554 THR B N 1
ATOM 7984 C CA . THR B 1 452 ? 55.647 66.792 25.227 1.00 49.25 554 THR B CA 1
ATOM 7985 C C . THR B 1 452 ? 56.860 67.528 24.653 1.00 51.42 554 THR B C 1
ATOM 7986 O O . THR B 1 452 ? 57.488 68.334 25.339 1.00 50.53 554 THR B O 1
ATOM 7990 N N . VAL B 1 453 ? 57.198 67.242 23.400 1.00 53.57 555 VAL B N 1
ATOM 7991 C CA . VAL B 1 453 ? 58.330 67.895 22.762 1.00 54.64 555 VAL B CA 1
ATOM 7992 C C . VAL B 1 453 ? 58.013 69.342 22.419 1.00 55.10 555 VAL B C 1
ATOM 7993 O O . VAL B 1 453 ? 58.895 70.193 22.429 1.00 54.69 555 VAL B O 1
ATOM 7997 N N . GLY B 1 454 ? 56.750 69.620 22.113 1.00 55.94 556 GLY B N 1
ATOM 7998 C CA . GLY B 1 454 ? 56.368 70.979 21.775 1.00 56.45 556 GLY B CA 1
ATOM 7999 C C . GLY B 1 454 ? 56.185 71.233 20.290 1.00 56.33 556 GLY B C 1
ATOM 8000 O O . GLY B 1 454 ? 55.897 72.354 19.883 1.00 58.35 556 GLY B O 1
ATOM 8001 N N . ARG B 1 455 ? 56.353 70.199 19.475 1.00 55.46 557 ARG B N 1
ATOM 8002 C CA . ARG B 1 455 ? 56.179 70.329 18.035 1.00 55.82 557 ARG B CA 1
ATOM 8003 C C . ARG B 1 455 ? 55.843 68.968 17.437 1.00 54.33 557 ARG B C 1
ATOM 8004 O O . ARG B 1 455 ? 56.081 67.942 18.072 1.00 54.61 557 ARG B O 1
ATOM 8012 N N . ARG B 1 456 ? 55.289 68.948 16.226 1.00 52.31 558 ARG B N 1
ATOM 8013 C CA . ARG B 1 456 ? 54.941 67.679 15.591 1.00 50.77 558 ARG B CA 1
ATOM 8014 C C . ARG B 1 456 ? 56.181 66.843 15.349 1.00 50.89 558 ARG B C 1
ATOM 8015 O O . ARG B 1 456 ? 57.092 67.258 14.634 1.00 52.36 558 ARG B O 1
ATOM 8023 N N . VAL B 1 457 ? 56.219 65.661 15.947 1.00 49.46 559 VAL B N 1
ATOM 8024 C CA . VAL B 1 457 ? 57.362 64.784 15.775 1.00 48.20 559 VAL B CA 1
ATOM 8025 C C . VAL B 1 457 ? 56.951 63.349 15.544 1.00 47.97 559 VAL B C 1
ATOM 8026 O O . VAL B 1 457 ? 55.781 62.981 15.657 1.00 48.91 559 VAL B O 1
ATOM 8030 N N . SER B 1 458 ? 57.936 62.539 15.205 1.00 47.47 560 SER B N 1
ATOM 8031 C CA . SER B 1 458 ? 57.706 61.131 14.975 1.00 48.45 560 SER B CA 1
ATOM 8032 C C . SER B 1 458 ? 58.322 60.457 16.191 1.00 47.38 560 SER B C 1
ATOM 8033 O O . SER B 1 458 ? 59.314 60.948 16.721 1.00 48.95 560 SER B O 1
ATOM 8036 N N . ALA B 1 459 ? 57.749 59.352 16.651 1.00 47.16 561 ALA B N 1
ATOM 8037 C CA . ALA B 1 459 ? 58.317 58.690 17.821 1.00 47.88 561 ALA B CA 1
ATOM 8038 C C . ALA B 1 459 ? 58.065 57.203 17.893 1.00 48.88 561 ALA B C 1
ATOM 8039 O O . ALA B 1 459 ? 57.146 56.672 17.267 1.00 48.72 561 ALA B O 1
ATOM 8041 N N . ARG B 1 460 ? 58.908 56.536 18.670 1.00 50.19 562 ARG B N 1
ATOM 8042 C CA . ARG B 1 460 ? 58.783 55.111 18.902 1.00 51.67 562 ARG B CA 1
ATOM 8043 C C . ARG B 1 460 ? 59.636 54.761 20.110 1.00 51.47 562 ARG B C 1
ATOM 8044 O O . ARG B 1 460 ? 60.667 55.388 20.373 1.00 50.72 562 ARG B O 1
ATOM 8052 N N . MET B 1 461 ? 59.176 53.786 20.877 1.00 50.38 563 MET B N 1
ATOM 8053 C CA . MET B 1 461 ? 59.902 53.379 22.057 1.00 50.08 563 MET B CA 1
ATOM 8054 C C . MET B 1 461 ? 61.103 52.521 21.676 1.00 49.52 563 MET B C 1
ATOM 8055 O O . MET B 1 461 ? 60.977 51.565 20.912 1.00 49.56 563 MET B O 1
ATOM 8060 N N . LEU B 1 462 ? 62.269 52.874 22.182 1.00 47.69 564 LEU B N 1
ATOM 8061 C CA . LEU B 1 462 ? 63.510 52.120 22.005 1.00 46.22 564 LEU B CA 1
ATOM 8062 C C . LEU B 1 462 ? 63.804 51.610 23.389 1.00 44.61 564 LEU B C 1
ATOM 8063 O O . LEU B 1 462 ? 64.831 51.915 23.976 1.00 44.79 564 LEU B O 1
ATOM 8068 N N . GLY B 1 463 ? 62.872 50.829 23.920 1.00 43.95 565 GLY B N 1
ATOM 8069 C CA . GLY B 1 463 ? 63.034 50.302 25.256 1.00 43.06 565 GLY B CA 1
ATOM 8070 C C . GLY B 1 463 ? 62.223 51.102 26.257 1.00 43.21 565 GLY B C 1
ATOM 8071 O O . GLY B 1 463 ? 60.989 51.038 26.272 1.00 42.86 565 GLY B O 1
ATOM 8072 N N . ASP B 1 464 ? 62.921 51.866 27.087 1.00 42.53 566 ASP B N 1
ATOM 8073 C CA . ASP B 1 464 ? 62.275 52.664 28.112 1.00 42.78 566 ASP B CA 1
ATOM 8074 C C . ASP B 1 464 ? 62.456 54.141 27.854 1.00 42.18 566 ASP B C 1
ATOM 8075 O O . ASP B 1 464 ? 62.033 54.978 28.640 1.00 44.16 566 ASP B O 1
ATOM 8080 N N . VAL B 1 465 ? 63.099 54.453 26.742 1.00 41.74 567 VAL B N 1
ATOM 8081 C CA . VAL B 1 465 ? 63.315 55.834 26.349 1.00 41.42 567 VAL B CA 1
ATOM 8082 C C . VAL B 1 465 ? 62.593 55.964 25.016 1.00 41.09 567 VAL B C 1
ATOM 8083 O O . VAL B 1 465 ? 62.145 54.968 24.445 1.00 40.89 567 VAL B O 1
ATOM 8087 N N . MET B 1 466 ? 62.502 57.178 24.505 1.00 41.19 568 MET B N 1
ATOM 8088 C CA . MET B 1 466 ? 61.771 57.401 23.269 1.00 42.23 568 MET B CA 1
ATOM 8089 C C . MET B 1 466 ? 62.620 58.075 22.191 1.00 42.14 568 MET B C 1
ATOM 8090 O O . MET B 1 466 ? 63.221 59.117 22.431 1.00 42.44 568 MET B O 1
ATOM 8095 N N . ALA B 1 467 ? 62.688 57.475 21.009 1.00 42.24 569 ALA B N 1
ATOM 8096 C CA . ALA B 1 467 ? 63.438 58.088 19.914 1.00 44.04 569 ALA B CA 1
ATOM 8097 C C . ALA B 1 467 ? 62.468 59.008 19.184 1.00 45.25 569 ALA B C 1
ATOM 8098 O O . ALA B 1 467 ? 61.304 58.650 18.993 1.00 44.97 569 ALA B O 1
ATOM 8100 N N . VAL B 1 468 ? 62.937 60.187 18.782 1.00 47.48 570 VAL B N 1
ATOM 8101 C CA . VAL B 1 468 ? 62.084 61.127 18.066 1.00 50.74 570 VAL B CA 1
ATOM 8102 C C . VAL B 1 468 ? 62.763 61.773 16.855 1.00 53.86 570 VAL B C 1
ATOM 8103 O O . VAL B 1 468 ? 63.995 61.868 16.778 1.00 54.58 570 VAL B O 1
ATOM 8107 N N . SER B 1 469 ? 61.943 62.215 15.910 1.00 55.72 571 SER B N 1
ATOM 8108 C CA . SER B 1 469 ? 62.435 62.877 14.710 1.00 58.21 571 SER B CA 1
ATOM 8109 C C . SER B 1 469 ? 61.349 63.834 14.249 1.00 58.83 571 SER B C 1
ATOM 8110 O O . SER B 1 469 ? 60.167 63.485 14.240 1.00 58.57 571 SER B O 1
ATOM 8113 N N . THR B 1 470 ? 61.747 65.046 13.881 1.00 59.44 572 THR B N 1
ATOM 8114 C CA . THR B 1 470 ? 60.789 66.042 13.431 1.00 60.81 572 THR B CA 1
ATOM 8115 C C . THR B 1 470 ? 60.069 65.543 12.188 1.00 60.70 572 THR B C 1
ATOM 8116 O O . THR B 1 470 ? 60.581 64.691 11.462 1.00 61.73 572 THR B O 1
ATOM 8120 N N . CYS B 1 471 ? 58.866 66.052 11.961 1.00 60.45 573 CYS B N 1
ATOM 8121 C CA . CYS B 1 471 ? 58.095 65.671 10.785 1.00 60.42 573 CYS B CA 1
ATOM 8122 C C . CYS B 1 471 ? 58.210 66.848 9.836 1.00 60.06 573 CYS B C 1
ATOM 8123 O O . CYS B 1 471 ? 58.523 67.961 10.266 1.00 59.73 573 CYS B O 1
ATOM 8126 N N . VAL B 1 472 ? 57.947 66.617 8.554 1.00 59.44 574 VAL B N 1
ATOM 8127 C CA . VAL B 1 472 ? 58.014 67.708 7.589 1.00 58.53 574 VAL B CA 1
ATOM 8128 C C . VAL B 1 472 ? 56.624 68.143 7.152 1.00 56.57 574 VAL B C 1
ATOM 8129 O O . VAL B 1 472 ? 55.783 67.308 6.824 1.00 55.71 574 VAL B O 1
ATOM 8133 N N . PRO B 1 473 ? 56.371 69.466 7.154 1.00 55.28 575 PRO B N 1
ATOM 8134 C CA . PRO B 1 473 ? 55.102 70.091 6.764 1.00 55.22 575 PRO B CA 1
ATOM 8135 C C . PRO B 1 473 ? 54.802 69.902 5.287 1.00 55.79 575 PRO B C 1
ATOM 8136 O O . PRO B 1 473 ? 55.706 69.842 4.458 1.00 56.31 575 PRO B O 1
ATOM 8140 N N . VAL B 1 474 ? 53.521 69.816 4.964 1.00 56.95 576 VAL B N 1
ATOM 8141 C CA . VAL B 1 474 ? 53.092 69.657 3.589 1.00 57.65 576 VAL B CA 1
ATOM 8142 C C . VAL B 1 474 ? 51.829 70.480 3.395 1.00 59.24 576 VAL B C 1
ATOM 8143 O O . VAL B 1 474 ? 50.817 70.253 4.065 1.00 59.51 576 VAL B O 1
ATOM 8147 N N . ALA B 1 475 ? 51.908 71.443 2.481 1.00 59.20 577 ALA B N 1
ATOM 8148 C CA . ALA B 1 475 ? 50.801 72.340 2.163 1.00 58.93 577 ALA B CA 1
ATOM 8149 C C . ALA B 1 475 ? 49.520 71.590 1.810 1.00 57.72 577 ALA B C 1
ATOM 8150 O O . ALA B 1 475 ? 49.539 70.635 1.038 1.00 56.38 577 ALA B O 1
ATOM 8152 N N . ALA B 1 476 ? 48.407 72.048 2.366 1.00 58.08 578 ALA B N 1
ATOM 8153 C CA . ALA B 1 476 ? 47.116 71.423 2.124 1.00 58.44 578 ALA B CA 1
ATOM 8154 C C . ALA B 1 476 ? 46.789 71.294 0.642 1.00 59.13 578 ALA B C 1
ATOM 8155 O O . ALA B 1 476 ? 46.193 70.305 0.211 1.00 59.51 578 ALA B O 1
ATOM 8157 N N . ASP B 1 477 ? 47.180 72.291 -0.143 1.00 60.49 579 ASP B N 1
ATOM 8158 C CA . ASP B 1 477 ? 46.908 72.264 -1.576 1.00 60.57 579 ASP B CA 1
ATOM 8159 C C . ASP B 1 477 ? 47.720 71.209 -2.310 1.00 58.77 579 ASP B C 1
ATOM 8160 O O . ASP B 1 477 ? 47.483 70.949 -3.485 1.00 59.09 579 ASP B O 1
ATOM 8165 N N . ASN B 1 478 ? 48.682 70.602 -1.624 1.00 56.92 580 ASN B N 1
ATOM 8166 C CA . ASN B 1 478 ? 49.498 69.564 -2.245 1.00 54.47 580 ASN B CA 1
ATOM 8167 C C . ASN B 1 478 ? 49.059 68.166 -1.843 1.00 52.70 580 ASN B C 1
ATOM 8168 O O . ASN B 1 478 ? 49.785 67.199 -2.071 1.00 52.52 580 ASN B O 1
ATOM 8173 N N . VAL B 1 479 ? 47.866 68.058 -1.260 1.00 49.76 581 VAL B N 1
ATOM 8174 C CA . VAL B 1 479 ? 47.354 66.766 -0.821 1.00 46.10 581 VAL B CA 1
ATOM 8175 C C . VAL B 1 479 ? 46.048 66.412 -1.496 1.00 45.06 581 VAL B C 1
ATOM 8176 O O . VAL B 1 479 ? 45.095 67.174 -1.430 1.00 45.34 581 VAL B O 1
ATOM 8180 N N . ILE B 1 480 ? 45.997 65.238 -2.113 1.00 44.76 582 ILE B N 1
ATOM 8181 C CA . ILE B 1 480 ? 44.800 64.791 -2.801 1.00 45.16 582 ILE B CA 1
ATOM 8182 C C . ILE B 1 480 ? 44.260 63.495 -2.211 1.00 46.39 582 ILE B C 1
ATOM 8183 O O . ILE B 1 480 ? 44.993 62.516 -2.097 1.00 46.92 582 ILE B O 1
ATOM 8188 N N . VAL B 1 481 ? 42.979 63.478 -1.848 1.00 45.19 583 VAL B N 1
ATOM 8189 C CA . VAL B 1 481 ? 42.375 62.270 -1.296 1.00 45.03 583 VAL B CA 1
ATOM 8190 C C . VAL B 1 481 ? 41.642 61.516 -2.388 1.00 45.43 583 VAL B C 1
ATOM 8191 O O . VAL B 1 481 ? 40.791 62.073 -3.079 1.00 47.95 583 VAL B O 1
ATOM 8195 N N . GLN B 1 482 ? 41.976 60.239 -2.523 1.00 44.09 584 GLN B N 1
ATOM 8196 C CA . GLN B 1 482 ? 41.413 59.379 -3.547 1.00 43.82 584 GLN B CA 1
ATOM 8197 C C . GLN B 1 482 ? 40.001 58.925 -3.235 1.00 43.85 584 GLN B C 1
ATOM 8198 O O . GLN B 1 482 ? 39.611 58.838 -2.067 1.00 42.53 584 GLN B O 1
ATOM 8204 N N . ASN B 1 483 ? 39.250 58.627 -4.292 1.00 43.05 585 ASN B N 1
ATOM 8205 C CA . ASN B 1 483 ? 37.862 58.202 -4.173 1.00 43.63 585 ASN B CA 1
ATOM 8206 C C . ASN B 1 483 ? 37.667 56.832 -3.526 1.00 45.05 585 ASN B C 1
ATOM 8207 O O . ASN B 1 483 ? 36.668 56.599 -2.850 1.00 44.57 585 ASN B O 1
ATOM 8212 N N . SER B 1 484 ? 38.614 55.924 -3.738 1.00 45.33 586 SER B N 1
ATOM 8213 C CA . SER B 1 484 ? 38.414 54.570 -3.241 1.00 46.57 586 SER B CA 1
ATOM 8214 C C . SER B 1 484 ? 39.312 54.095 -2.087 1.00 46.96 586 SER B C 1
ATOM 8215 O O . SER B 1 484 ? 40.500 54.401 -2.003 1.00 44.95 586 SER B O 1
ATOM 8218 N N . MET B 1 485 ? 38.676 53.337 -1.198 1.00 49.48 587 MET B N 1
ATOM 8219 C CA . MET B 1 485 ? 39.336 52.745 -0.046 1.00 53.03 587 MET B CA 1
ATOM 8220 C C . MET B 1 485 ? 39.340 51.234 -0.237 1.00 54.87 587 MET B C 1
ATOM 8221 O O . MET B 1 485 ? 39.876 50.499 0.585 1.00 57.30 587 MET B O 1
ATOM 8226 N N . ARG B 1 486 ? 38.735 50.777 -1.328 1.00 57.76 588 ARG B N 1
ATOM 8227 C CA . ARG B 1 486 ? 38.679 49.353 -1.625 1.00 61.50 588 ARG B CA 1
ATOM 8228 C C . ARG B 1 486 ? 39.910 48.911 -2.399 1.00 63.51 588 ARG B C 1
ATOM 8229 O O . ARG B 1 486 ? 40.649 49.733 -2.944 1.00 63.39 588 ARG B O 1
ATOM 8237 N N . ILE B 1 487 ? 40.128 47.604 -2.436 1.00 66.55 589 ILE B N 1
ATOM 8238 C CA . ILE B 1 487 ? 41.266 47.042 -3.142 1.00 69.64 589 ILE B CA 1
ATOM 8239 C C . ILE B 1 487 ? 40.757 46.008 -4.133 1.00 72.52 589 ILE B C 1
ATOM 8240 O O . ILE B 1 487 ? 40.467 44.875 -3.755 1.00 73.55 589 ILE B O 1
ATOM 8245 N N . SER B 1 488 ? 40.631 46.399 -5.397 1.00 75.80 590 SER B N 1
ATOM 8246 C CA . SER B 1 488 ? 40.153 45.471 -6.415 1.00 78.97 590 SER B CA 1
ATOM 8247 C C . SER B 1 488 ? 41.141 44.316 -6.520 1.00 79.78 590 SER B C 1
ATOM 8248 O O . SER B 1 488 ? 40.757 43.178 -6.786 1.00 80.10 590 SER B O 1
ATOM 8251 N N . SER B 1 489 ? 42.415 44.627 -6.298 1.00 80.60 591 SER B N 1
ATOM 8252 C CA . SER B 1 489 ? 43.486 43.638 -6.349 1.00 81.94 591 SER B CA 1
ATOM 8253 C C . SER B 1 489 ? 43.059 42.368 -5.628 1.00 82.42 591 SER B C 1
ATOM 8254 O O . SER B 1 489 ? 43.106 41.275 -6.192 1.00 82.57 591 SER B O 1
ATOM 8257 N N . ARG B 1 490 ? 42.644 42.526 -4.375 1.00 82.63 592 ARG B N 1
ATOM 8258 C CA . ARG B 1 490 ? 42.205 41.402 -3.560 1.00 83.03 592 ARG B CA 1
ATOM 8259 C C . ARG B 1 490 ? 40.807 41.654 -3.003 1.00 82.78 592 ARG B C 1
ATOM 8260 O O . ARG B 1 490 ? 40.632 42.361 -2.012 1.00 82.57 592 ARG B O 1
ATOM 8268 N N . PRO B 1 491 ? 39.785 41.080 -3.652 1.00 82.65 593 PRO B N 1
ATOM 8269 C CA . PRO B 1 491 ? 38.390 41.230 -3.233 1.00 82.06 593 PRO B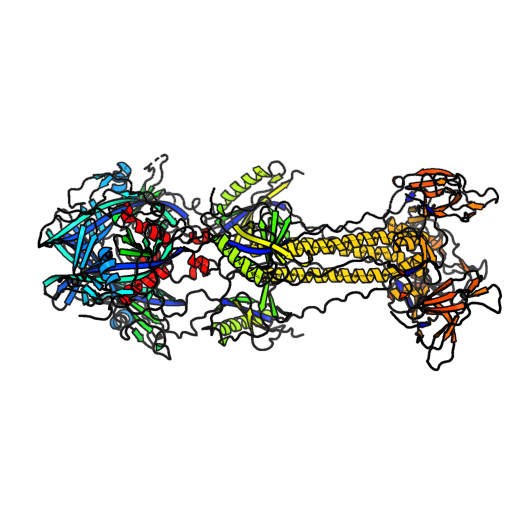 CA 1
ATOM 8270 C C . PRO B 1 491 ? 38.220 40.942 -1.746 1.00 81.43 593 PRO B C 1
ATOM 8271 O O . PRO B 1 491 ? 38.905 40.077 -1.192 1.00 82.01 593 PRO B O 1
ATOM 8275 N N . GLY B 1 492 ? 37.306 41.666 -1.105 1.00 80.31 594 GLY B N 1
ATOM 8276 C CA . GLY B 1 492 ? 37.068 41.466 0.314 1.00 77.82 594 GLY B CA 1
ATOM 8277 C C . GLY B 1 492 ? 37.963 42.302 1.215 1.00 76.36 594 GLY B C 1
ATOM 8278 O O . GLY B 1 492 ? 37.599 42.589 2.354 1.00 76.81 594 GLY B O 1
ATOM 8279 N N . ALA B 1 493 ? 39.132 42.693 0.715 1.00 74.36 595 ALA B N 1
ATOM 8280 C CA . ALA B 1 493 ? 40.066 43.499 1.496 1.00 72.50 595 ALA B CA 1
ATOM 8281 C C . ALA B 1 493 ? 39.936 44.987 1.168 1.00 70.92 595 ALA B C 1
ATOM 8282 O O . ALA B 1 493 ? 39.962 45.387 0.001 1.00 71.31 595 ALA B O 1
ATOM 8284 N N . CYS B 1 494 ? 39.808 45.799 2.213 1.00 68.22 596 CYS B N 1
ATOM 8285 C CA . CYS B 1 494 ? 39.659 47.244 2.067 1.00 66.07 596 CYS B CA 1
ATOM 8286 C C . CYS B 1 494 ? 40.685 47.983 2.918 1.00 63.18 596 CYS B C 1
ATOM 8287 O O . CYS B 1 494 ? 41.177 47.435 3.898 1.00 62.76 596 CYS B O 1
ATOM 8290 N N . TYR B 1 495 ? 41.033 49.213 2.542 1.00 59.59 597 TYR B N 1
ATOM 8291 C CA . TYR B 1 495 ? 41.964 49.984 3.362 1.00 55.80 597 TYR B CA 1
ATOM 8292 C C . TYR B 1 495 ? 41.123 50.480 4.528 1.00 53.32 597 TYR B C 1
ATOM 8293 O O . TYR B 1 495 ? 39.923 50.698 4.377 1.00 52.68 597 TYR B O 1
ATOM 8302 N N . SER B 1 496 ? 41.745 50.658 5.686 1.00 50.75 598 SER B N 1
ATOM 8303 C CA . SER B 1 496 ? 41.021 51.100 6.869 1.00 49.29 598 SER B CA 1
ATOM 8304 C C . SER B 1 496 ? 40.911 52.617 6.932 1.00 47.01 598 SER B C 1
ATOM 8305 O O . SER B 1 496 ? 39.989 53.151 7.548 1.00 46.57 598 SER B O 1
ATOM 8308 N N . ARG B 1 497 ? 41.872 53.294 6.307 1.00 44.83 599 ARG B N 1
ATOM 8309 C CA . ARG B 1 497 ? 41.916 54.752 6.240 1.00 42.83 599 ARG B CA 1
ATOM 8310 C C . ARG B 1 497 ? 42.079 55.161 4.770 1.00 41.99 599 ARG B C 1
ATOM 8311 O O . ARG B 1 497 ? 42.462 54.347 3.933 1.00 41.13 599 ARG B O 1
ATOM 8319 N N . PRO B 1 498 ? 41.740 56.393 4.469 1.00 40.60 600 PRO B N 1
ATOM 8320 C CA . PRO B 1 498 ? 41.837 56.949 3.089 1.00 40.06 600 PRO B CA 1
ATOM 8321 C C . PRO B 1 498 ? 43.240 56.992 2.406 1.00 39.75 600 PRO B C 1
ATOM 8322 O O . PRO B 1 498 ? 44.246 57.253 3.057 1.00 39.51 600 PRO B O 1
ATOM 8326 N N . LEU B 1 499 ? 43.261 56.729 1.103 1.00 39.11 601 LEU B N 1
ATOM 8327 C CA . LEU B 1 499 ? 44.489 56.808 0.329 1.00 40.50 601 LEU B CA 1
ATOM 8328 C C . LEU B 1 499 ? 44.684 58.245 -0.118 1.00 41.10 601 LEU B C 1
ATOM 8329 O O . LEU B 1 499 ? 43.719 58.989 -0.290 1.00 40.58 601 LEU B O 1
ATOM 8334 N N . VAL B 1 500 ? 45.939 58.636 -0.297 1.00 42.18 602 VAL B N 1
ATOM 8335 C CA . VAL B 1 500 ? 46.256 59.984 -0.726 1.00 42.34 602 VAL B CA 1
ATOM 8336 C C . VAL B 1 500 ? 47.423 60.031 -1.705 1.00 43.80 602 VAL B C 1
ATOM 8337 O O . VAL B 1 500 ? 48.096 59.031 -1.953 1.00 44.18 602 VAL B O 1
ATOM 8341 N N . SER B 1 501 ? 47.636 61.214 -2.260 1.00 44.65 603 SER B N 1
ATOM 8342 C CA . SER B 1 501 ? 48.719 61.492 -3.188 1.00 46.82 603 SER B CA 1
ATOM 8343 C C . SER B 1 501 ? 49.093 62.920 -2.859 1.00 49.13 603 SER B C 1
ATOM 8344 O O . SER B 1 501 ? 48.216 63.770 -2.694 1.00 50.52 603 SER B O 1
ATOM 8347 N N . PHE B 1 502 ? 50.385 63.193 -2.744 1.00 51.76 604 PHE B N 1
ATOM 8348 C CA . PHE B 1 502 ? 50.820 64.534 -2.387 1.00 55.02 604 PHE B CA 1
ATOM 8349 C C . PHE B 1 502 ? 52.229 64.814 -2.895 1.00 58.04 604 PHE B C 1
ATOM 8350 O O . PHE B 1 502 ? 52.856 63.964 -3.521 1.00 58.68 604 PHE B O 1
ATOM 8358 N N . ARG B 1 503 ? 52.725 66.008 -2.593 1.00 62.06 605 ARG B N 1
ATOM 8359 C CA . ARG B 1 503 ? 54.061 66.421 -2.997 1.00 66.78 605 ARG B CA 1
ATOM 8360 C C . ARG B 1 503 ? 54.603 67.395 -1.962 1.00 68.47 605 ARG B C 1
ATOM 8361 O O . ARG B 1 503 ? 53.870 68.243 -1.458 1.00 67.45 605 ARG B O 1
ATOM 8369 N N . TYR B 1 504 ? 55.888 67.285 -1.653 1.00 71.67 606 TYR B N 1
ATOM 8370 C CA . TYR B 1 504 ? 56.489 68.168 -0.667 1.00 75.41 606 TYR B CA 1
ATOM 8371 C C . TYR B 1 504 ? 56.586 69.596 -1.167 1.00 78.19 606 TYR B C 1
ATOM 8372 O O . TYR B 1 504 ? 56.438 70.540 -0.393 1.00 79.12 606 TYR B O 1
ATOM 8381 N N . GLU B 1 505 ? 56.841 69.749 -2.462 1.00 82.15 607 GLU B N 1
ATOM 8382 C CA . GLU B 1 505 ? 56.965 71.069 -3.073 1.00 85.77 607 GLU B CA 1
ATOM 8383 C C . GLU B 1 505 ? 55.895 71.255 -4.139 1.00 86.60 607 GLU B C 1
ATOM 8384 O O . GLU B 1 505 ? 55.489 70.294 -4.786 1.00 86.70 607 GLU B O 1
ATOM 8390 N N . ASP B 1 506 ? 55.447 72.494 -4.323 1.00 88.27 608 ASP B N 1
ATOM 8391 C CA . ASP B 1 506 ? 54.407 72.807 -5.304 1.00 89.90 608 ASP B CA 1
ATOM 8392 C C . ASP B 1 506 ? 54.755 72.374 -6.729 1.00 89.58 608 ASP B C 1
ATOM 8393 O O . ASP B 1 506 ? 53.875 72.260 -7.583 1.00 89.49 608 ASP B O 1
ATOM 8398 N N . GLN B 1 507 ? 56.036 72.136 -6.986 1.00 89.12 609 GLN B N 1
ATOM 8399 C CA . GLN B 1 507 ? 56.471 71.716 -8.311 1.00 88.26 609 GLN B CA 1
ATOM 8400 C C . GLN B 1 507 ? 56.924 70.263 -8.290 1.00 85.70 609 GLN B C 1
ATOM 8401 O O . GLN B 1 507 ? 57.035 69.622 -9.334 1.00 85.63 609 GLN B O 1
ATOM 8407 N N . GLY B 1 508 ? 57.171 69.751 -7.089 1.00 82.59 610 GLY B N 1
ATOM 8408 C CA . GLY B 1 508 ? 57.639 68.387 -6.931 1.00 78.00 610 GLY B CA 1
ATOM 8409 C C . GLY B 1 508 ? 56.735 67.299 -7.469 1.00 75.03 610 GLY B C 1
ATOM 8410 O O . GLY B 1 508 ? 55.603 67.570 -7.884 1.00 74.54 610 GLY B O 1
ATOM 8411 N N . PRO B 1 509 ? 57.226 66.047 -7.483 1.00 72.55 611 PRO B N 1
ATOM 8412 C CA . PRO B 1 509 ? 56.546 64.830 -7.948 1.00 71.22 611 PRO B CA 1
ATOM 8413 C C . PRO B 1 509 ? 55.410 64.429 -7.003 1.00 71.09 611 PRO B C 1
ATOM 8414 O O . PRO B 1 509 ? 55.404 64.807 -5.823 1.00 70.72 611 PRO B O 1
ATOM 8418 N N . LEU B 1 510 ? 54.468 63.646 -7.516 1.00 69.19 612 LEU B N 1
ATOM 8419 C CA . LEU B 1 510 ? 53.343 63.200 -6.711 1.00 67.90 612 LEU B CA 1
ATOM 8420 C C . LEU B 1 510 ? 53.676 61.892 -5.998 1.00 67.53 612 LEU B C 1
ATOM 8421 O O . LEU B 1 510 ? 54.030 60.895 -6.632 1.00 67.87 612 LEU B O 1
ATOM 8426 N N . VAL B 1 511 ? 53.568 61.905 -4.674 1.00 65.88 613 VAL B N 1
ATOM 8427 C CA . VAL B 1 511 ? 53.862 60.729 -3.866 1.00 64.56 613 VAL B CA 1
ATOM 8428 C C . VAL B 1 511 ? 52.583 60.131 -3.296 1.00 63.76 613 VAL B C 1
ATOM 8429 O O . VAL B 1 511 ? 51.725 60.853 -2.789 1.00 63.94 613 VAL B O 1
ATOM 8433 N N . GLU B 1 512 ? 52.451 58.813 -3.371 1.00 63.21 614 GLU B N 1
ATOM 8434 C CA . GLU B 1 512 ? 51.253 58.172 -2.845 1.00 63.87 614 GLU B CA 1
ATOM 8435 C C . GLU B 1 512 ? 51.457 57.599 -1.445 1.00 62.02 614 GLU B C 1
ATOM 8436 O O . GLU B 1 512 ? 52.521 57.072 -1.125 1.00 62.22 614 GLU B O 1
ATOM 8442 N N . GLY B 1 513 ? 50.421 57.717 -0.618 1.00 59.97 615 GLY B N 1
ATOM 8443 C CA . GLY B 1 513 ? 50.479 57.220 0.745 1.00 55.71 615 GLY B CA 1
ATOM 8444 C C . GLY B 1 513 ? 49.095 56.946 1.299 1.00 52.64 615 GLY B C 1
ATOM 8445 O O . GLY B 1 513 ? 48.162 56.665 0.553 1.00 52.61 615 GLY B O 1
ATOM 8446 N N . GLN B 1 514 ? 48.959 57.034 2.614 1.00 49.03 616 GLN B N 1
ATOM 8447 C CA . GLN B 1 514 ? 47.685 56.786 3.267 1.00 45.75 616 GLN B CA 1
ATOM 8448 C C . GLN B 1 514 ? 47.515 57.835 4.349 1.00 43.19 616 GLN B C 1
ATOM 8449 O O . GLN B 1 514 ? 48.492 58.305 4.929 1.00 42.08 616 GLN B O 1
ATOM 8455 N N . LEU B 1 515 ? 46.270 58.212 4.606 1.00 40.20 617 LEU B N 1
ATOM 8456 C CA . LEU B 1 515 ? 45.983 59.228 5.602 1.00 39.49 617 LEU B CA 1
ATOM 8457 C C . LEU B 1 515 ? 46.003 58.701 7.035 1.00 40.35 617 LEU B C 1
ATOM 8458 O O . LEU B 1 515 ? 45.257 57.781 7.376 1.00 39.26 617 LEU B O 1
ATOM 8463 N N . GLY B 1 516 ? 46.857 59.297 7.861 1.00 41.15 618 GLY B N 1
ATOM 8464 C CA . GLY B 1 516 ? 46.946 58.908 9.254 1.00 41.96 618 GLY B CA 1
ATOM 8465 C C . GLY B 1 516 ? 46.070 59.821 10.092 1.00 43.24 618 GLY B C 1
ATOM 8466 O O . GLY B 1 516 ? 45.210 60.527 9.554 1.00 44.42 618 GLY B O 1
ATOM 8467 N N . GLU B 1 517 ? 46.277 59.820 11.404 1.00 43.09 619 GLU B N 1
ATOM 8468 C CA . GLU B 1 517 ? 45.484 60.659 12.289 1.00 44.32 619 GLU B CA 1
ATOM 8469 C C . GLU B 1 517 ? 46.104 62.041 12.376 1.00 44.07 619 GLU B C 1
ATOM 8470 O O . GLU B 1 517 ? 47.281 62.213 12.088 1.00 42.96 619 GLU B O 1
ATOM 8476 N N . ASN B 1 518 ? 45.300 63.014 12.788 1.00 44.58 620 ASN B N 1
ATOM 8477 C CA . ASN B 1 518 ? 45.726 64.396 12.908 1.00 46.73 620 ASN B CA 1
ATOM 8478 C C . ASN B 1 518 ? 46.561 64.865 11.703 1.00 47.23 620 ASN B C 1
ATOM 8479 O O . ASN B 1 518 ? 47.649 65.422 11.857 1.00 46.14 620 ASN B O 1
ATOM 8484 N N . ASN B 1 519 ? 46.030 64.626 10.507 1.00 45.66 621 ASN B N 1
ATOM 8485 C CA . ASN B 1 519 ? 46.664 65.034 9.258 1.00 46.67 621 ASN B CA 1
ATOM 8486 C C . ASN B 1 519 ? 48.044 64.482 8.945 1.00 47.41 621 ASN B C 1
ATOM 8487 O O . ASN B 1 519 ? 48.809 65.093 8.201 1.00 46.88 621 ASN B O 1
ATOM 8492 N N . GLU B 1 520 ? 48.370 63.326 9.500 1.00 47.84 622 GLU B N 1
ATOM 8493 C CA . GLU B 1 520 ? 49.657 62.733 9.208 1.00 47.64 622 GLU B CA 1
ATOM 8494 C C . GLU B 1 520 ? 49.526 61.997 7.882 1.00 47.66 622 GLU B C 1
ATOM 8495 O O . GLU B 1 520 ? 48.504 61.353 7.611 1.00 46.01 622 GLU B O 1
ATOM 8501 N N . LEU B 1 521 ? 50.549 62.108 7.043 1.00 48.64 623 LEU B N 1
ATOM 8502 C CA . LEU B 1 521 ? 50.537 61.421 5.758 1.00 49.66 623 LEU B CA 1
ATOM 8503 C C . LEU B 1 521 ? 51.483 60.239 5.882 1.00 49.85 623 LEU B C 1
ATOM 8504 O O . LEU B 1 521 ? 52.690 60.407 6.019 1.00 51.12 623 LEU B O 1
ATOM 8509 N N . ARG B 1 522 ? 50.930 59.038 5.842 1.00 49.76 624 ARG B N 1
ATOM 8510 C CA . ARG B 1 522 ? 51.737 57.845 5.972 1.00 50.52 624 ARG B CA 1
ATOM 8511 C C . ARG B 1 522 ? 52.261 57.412 4.615 1.00 51.35 624 ARG B C 1
ATOM 8512 O O . ARG B 1 522 ? 51.496 57.266 3.660 1.00 49.81 624 ARG B O 1
ATOM 8520 N N . LEU B 1 523 ? 53.576 57.208 4.542 1.00 52.96 625 LEU B N 1
ATOM 8521 C CA . LEU B 1 523 ? 54.231 56.817 3.302 1.00 54.09 625 LEU B CA 1
ATOM 8522 C C . LEU B 1 523 ? 53.927 55.401 2.852 1.00 55.16 625 LEU B C 1
ATOM 8523 O O . LEU B 1 523 ? 54.231 55.025 1.723 1.00 56.65 625 LEU B O 1
ATOM 8528 N N . THR B 1 524 ? 53.315 54.615 3.723 1.00 55.40 626 THR B N 1
ATOM 8529 C CA . THR B 1 524 ? 52.976 53.254 3.368 1.00 55.18 626 THR B CA 1
ATOM 8530 C C . THR B 1 524 ? 51.475 53.081 3.381 1.00 56.38 626 THR B C 1
ATOM 8531 O O . THR B 1 524 ? 50.783 53.665 4.212 1.00 58.77 626 THR B O 1
ATOM 8535 N N . ARG B 1 525 ? 50.977 52.279 2.450 1.00 56.63 627 ARG B N 1
ATOM 8536 C CA . ARG B 1 525 ? 49.550 51.987 2.356 1.00 57.67 627 ARG B CA 1
ATOM 8537 C C . ARG B 1 525 ? 49.312 50.574 2.893 1.00 58.12 627 ARG B C 1
ATOM 8538 O O . ARG B 1 525 ? 48.961 49.659 2.146 1.00 57.08 627 ARG B O 1
ATOM 8546 N N . ASP B 1 526 ? 49.507 50.407 4.195 1.00 59.43 628 ASP B N 1
ATOM 8547 C CA . ASP B 1 526 ? 49.332 49.108 4.827 1.00 60.88 628 ASP B CA 1
ATOM 8548 C C . ASP B 1 526 ? 48.049 48.985 5.647 1.00 60.68 628 ASP B C 1
ATOM 8549 O O . ASP B 1 526 ? 47.428 47.927 5.659 1.00 60.77 628 ASP B O 1
ATOM 8554 N N . ALA B 1 527 ? 47.656 50.055 6.332 1.00 60.41 629 ALA B N 1
ATOM 8555 C CA . ALA B 1 527 ? 46.439 50.048 7.146 1.00 59.95 629 ALA B CA 1
ATOM 8556 C C . ALA B 1 527 ? 45.280 49.427 6.360 1.00 60.03 629 ALA B C 1
ATOM 8557 O O . ALA B 1 527 ? 44.667 50.076 5.513 1.00 60.60 629 ALA B O 1
ATOM 8559 N N . ILE B 1 528 ? 44.984 48.163 6.645 1.00 60.27 630 ILE B N 1
ATOM 8560 C CA . ILE B 1 528 ? 43.925 47.453 5.938 1.00 60.03 630 ILE B CA 1
ATOM 8561 C C . ILE B 1 528 ? 42.996 46.715 6.893 1.00 60.17 630 ILE B C 1
ATOM 8562 O O . ILE B 1 528 ? 43.262 46.619 8.091 1.00 58.38 630 ILE B O 1
ATOM 8567 N N . GLU B 1 529 ? 41.894 46.214 6.352 1.00 61.53 631 GLU B N 1
ATOM 8568 C CA . GLU B 1 529 ? 40.890 45.513 7.134 1.00 63.06 631 GLU B CA 1
ATOM 8569 C C . GLU B 1 529 ? 39.961 44.789 6.169 1.00 64.59 631 GLU B C 1
ATOM 8570 O O . GLU B 1 529 ? 40.073 44.941 4.954 1.00 65.31 631 GLU B O 1
ATOM 8576 N N . PRO B 1 530 ? 39.033 43.982 6.699 1.00 66.14 632 PRO B N 1
ATOM 8577 C CA . PRO B 1 530 ? 38.081 43.244 5.863 1.00 67.63 632 PRO B CA 1
ATOM 8578 C C . PRO B 1 530 ? 36.907 44.146 5.473 1.00 69.93 632 PRO B C 1
ATOM 8579 O O . PRO B 1 530 ? 36.251 44.727 6.343 1.00 69.28 632 PRO B O 1
ATOM 8583 N N . CYS B 1 531 ? 36.644 44.273 4.173 1.00 72.49 633 CYS B N 1
ATOM 8584 C CA . CYS B 1 531 ? 35.542 45.116 3.716 1.00 75.11 633 CYS B CA 1
ATOM 8585 C C . CYS B 1 531 ? 34.279 44.728 4.472 1.00 76.11 633 CYS B C 1
ATOM 8586 O O . CYS B 1 531 ? 33.984 43.546 4.633 1.00 76.60 633 CYS B O 1
ATOM 8589 N N . THR B 1 532 ? 33.535 45.729 4.932 1.00 77.03 634 THR B N 1
ATOM 8590 C CA . THR B 1 532 ? 32.323 45.491 5.701 1.00 76.76 634 THR B CA 1
ATOM 8591 C C . THR B 1 532 ? 31.102 46.196 5.137 1.00 77.37 634 THR B C 1
ATOM 8592 O O . THR B 1 532 ? 31.215 47.090 4.301 1.00 78.90 634 THR B O 1
ATOM 8596 N N . VAL B 1 533 ? 29.932 45.783 5.612 1.00 77.18 635 VAL B N 1
ATOM 8597 C CA . VAL B 1 533 ? 28.667 46.369 5.187 1.00 76.37 635 VAL B CA 1
ATOM 8598 C C . VAL B 1 533 ? 28.398 47.593 6.051 1.00 74.99 635 VAL B C 1
ATOM 8599 O O . VAL B 1 533 ? 28.829 47.652 7.203 1.00 75.15 635 VAL B O 1
ATOM 8603 N N . GLY B 1 534 ? 27.686 48.566 5.494 1.00 73.35 636 GLY B N 1
ATOM 8604 C CA . GLY B 1 534 ? 27.384 49.771 6.242 1.00 70.96 636 GLY B CA 1
ATOM 8605 C C . GLY B 1 534 ? 28.649 50.459 6.711 1.00 68.74 636 GLY B C 1
ATOM 8606 O O . GLY B 1 534 ? 28.845 50.683 7.903 1.00 69.95 636 GLY B O 1
ATOM 8607 N N . HIS B 1 535 ? 29.516 50.791 5.764 1.00 65.78 637 HIS B N 1
ATOM 8608 C CA . HIS B 1 535 ? 30.773 51.456 6.077 1.00 62.31 637 HIS B CA 1
ATOM 8609 C C . HIS B 1 535 ? 30.574 52.969 6.178 1.00 60.83 637 HIS B C 1
ATOM 8610 O O . HIS B 1 535 ? 30.231 53.622 5.193 1.00 61.43 637 HIS B O 1
ATOM 8617 N N . ARG B 1 536 ? 30.785 53.516 7.375 1.00 59.37 638 ARG B N 1
ATOM 8618 C CA . ARG B 1 536 ? 30.647 54.954 7.626 1.00 57.63 638 ARG B CA 1
ATOM 8619 C C . ARG B 1 536 ? 31.860 55.481 8.383 1.00 54.34 638 ARG B C 1
ATOM 8620 O O . ARG B 1 536 ? 32.182 54.984 9.465 1.00 52.48 638 ARG B O 1
ATOM 8628 N N . ARG B 1 537 ? 32.526 56.491 7.824 1.00 50.96 639 ARG B N 1
ATOM 8629 C CA . ARG B 1 537 ? 33.706 57.056 8.465 1.00 48.05 639 ARG B CA 1
ATOM 8630 C C . ARG B 1 537 ? 33.906 58.549 8.300 1.00 46.96 639 ARG B C 1
ATOM 8631 O O . ARG B 1 537 ? 33.597 59.123 7.258 1.00 46.60 639 ARG B O 1
ATOM 8639 N N . TYR B 1 538 ? 34.452 59.158 9.347 1.00 43.50 640 TYR B N 1
ATOM 8640 C CA . TYR B 1 538 ? 34.803 60.565 9.363 1.00 42.52 640 TYR B CA 1
ATOM 8641 C C . TYR B 1 538 ? 36.293 60.603 9.689 1.00 41.97 640 TYR B C 1
ATOM 8642 O O . TYR B 1 538 ? 36.714 60.127 10.741 1.00 42.69 640 TYR B O 1
ATOM 8651 N N . PHE B 1 539 ? 37.096 61.156 8.791 1.00 39.60 641 PHE B N 1
ATOM 8652 C CA . PHE B 1 539 ? 38.527 61.249 9.027 1.00 37.56 641 PHE B CA 1
ATOM 8653 C C . PHE B 1 539 ? 38.979 62.699 9.109 1.00 38.40 641 PHE B C 1
ATOM 8654 O O . PHE B 1 539 ? 38.526 63.546 8.344 1.00 39.42 641 PHE B O 1
ATOM 8662 N N . THR B 1 540 ? 39.855 62.991 10.058 1.00 37.83 642 THR B N 1
ATOM 8663 C CA . THR B 1 540 ? 40.375 64.341 10.192 1.00 38.38 642 THR B CA 1
ATOM 8664 C C . THR B 1 540 ? 41.080 64.655 8.869 1.00 39.03 642 THR B C 1
ATOM 8665 O O . THR B 1 540 ? 41.873 63.860 8.362 1.00 35.88 642 THR B O 1
ATOM 8669 N N . PHE B 1 541 ? 40.759 65.804 8.298 1.00 39.65 643 PHE B N 1
ATOM 8670 C CA . PHE B 1 541 ? 41.363 66.185 7.039 1.00 41.78 643 PHE B CA 1
ATOM 8671 C C . PHE B 1 541 ? 41.403 67.700 6.956 1.00 42.85 643 PHE B C 1
ATOM 8672 O O . PHE B 1 541 ? 40.366 68.354 6.789 1.00 40.97 643 PHE B O 1
ATOM 8680 N N . GLY B 1 542 ? 42.610 68.245 7.084 1.00 42.94 644 GLY B N 1
ATOM 8681 C CA . GLY B 1 542 ? 42.777 69.681 7.051 1.00 43.01 644 GLY B CA 1
ATOM 8682 C C . GLY B 1 542 ? 42.201 70.241 8.331 1.00 44.87 644 GLY B C 1
ATOM 8683 O O . GLY B 1 542 ? 42.627 69.851 9.416 1.00 44.25 644 GLY B O 1
ATOM 8684 N N . GLY B 1 543 ? 41.230 71.146 8.200 1.00 45.61 645 GLY B N 1
ATOM 8685 C CA . GLY B 1 543 ? 40.591 71.740 9.359 1.00 44.52 645 GLY B CA 1
ATOM 8686 C C . GLY B 1 543 ? 39.199 71.181 9.604 1.00 44.39 645 GLY B C 1
ATOM 8687 O O . GLY B 1 543 ? 38.450 71.697 10.436 1.00 47.33 645 GLY B O 1
ATOM 8688 N N . GLY B 1 544 ? 38.843 70.131 8.870 1.00 42.18 646 GLY B N 1
ATOM 8689 C CA . GLY B 1 544 ? 37.536 69.518 9.032 1.00 39.05 646 GLY B CA 1
ATOM 8690 C C . GLY B 1 544 ? 37.644 68.017 8.883 1.00 36.98 646 GLY B C 1
ATOM 8691 O O . GLY B 1 544 ? 38.630 67.419 9.303 1.00 38.77 646 GLY B O 1
ATOM 8692 N N . TYR B 1 545 ? 36.638 67.399 8.282 1.00 35.37 647 TYR B N 1
ATOM 8693 C CA . TYR B 1 545 ? 36.666 65.966 8.077 1.00 37.33 647 TYR B CA 1
ATOM 8694 C C . TYR B 1 545 ? 36.308 65.611 6.643 1.00 38.61 647 TYR B C 1
ATOM 8695 O O . TYR B 1 545 ? 35.625 66.372 5.947 1.00 37.43 647 TYR B O 1
ATOM 8704 N N . VAL B 1 546 ? 36.787 64.483 6.201 1.00 37.91 648 VAL B N 1
ATOM 8705 C CA . VAL B 1 546 ? 36.440 63.942 4.921 1.00 37.81 648 VAL B CA 1
ATOM 8706 C C . VAL B 1 546 ? 35.596 62.730 5.257 1.00 39.43 648 VAL B C 1
ATOM 8707 O O . VAL B 1 546 ? 36.049 61.856 5.992 1.00 41.88 648 VAL B O 1
ATOM 8711 N N . TYR B 1 547 ? 34.391 62.662 4.713 1.00 39.32 649 TYR B N 1
ATOM 8712 C CA . TYR B 1 547 ? 33.475 61.572 5.011 1.00 39.37 649 TYR B CA 1
ATOM 8713 C C . TYR B 1 547 ? 33.471 60.503 3.930 1.00 42.36 649 TYR B C 1
ATOM 8714 O O . TYR B 1 547 ? 33.483 60.817 2.737 1.00 40.85 649 TYR B O 1
ATOM 8723 N N . PHE B 1 548 ? 33.469 59.242 4.365 1.00 42.38 650 PHE B N 1
ATOM 8724 C CA . PHE B 1 548 ? 33.452 58.093 3.477 1.00 43.44 650 PHE B CA 1
ATOM 8725 C C . PHE B 1 548 ? 32.283 57.192 3.837 1.00 46.22 650 PHE B C 1
ATOM 8726 O O . PHE B 1 548 ? 31.890 57.098 4.998 1.00 46.01 650 PHE B O 1
ATOM 8734 N N . GLU B 1 549 ? 31.727 56.533 2.833 1.00 48.74 651 GLU B N 1
ATOM 8735 C CA . GLU B 1 549 ? 30.618 55.620 3.051 1.00 51.96 651 GLU B CA 1
ATOM 8736 C C . GLU B 1 549 ? 30.826 54.513 2.034 1.00 53.47 651 GLU B C 1
ATOM 8737 O O . GLU B 1 549 ? 31.070 54.796 0.860 1.00 54.06 651 GLU B O 1
ATOM 8743 N N . GLU B 1 550 ? 30.757 53.265 2.489 1.00 55.54 652 GLU B N 1
ATOM 8744 C CA . GLU B 1 550 ? 30.961 52.107 1.619 1.00 58.15 652 GLU B CA 1
ATOM 8745 C C . GLU B 1 550 ? 32.312 52.171 0.899 1.00 57.60 652 GLU B C 1
ATOM 8746 O O . GLU B 1 550 ? 32.441 51.775 -0.264 1.00 58.24 652 GLU B O 1
ATOM 8752 N N . TYR B 1 551 ? 33.322 52.661 1.608 1.00 56.22 653 TYR B N 1
ATOM 8753 C CA . TYR B 1 551 ? 34.669 52.767 1.067 1.00 55.40 653 TYR B CA 1
ATOM 8754 C C . TYR B 1 551 ? 34.784 53.663 -0.158 1.00 54.94 653 TYR B C 1
ATOM 8755 O O . TYR B 1 551 ? 35.572 53.400 -1.070 1.00 56.46 653 TYR B O 1
ATOM 8764 N N . ALA B 1 552 ? 34.003 54.735 -0.168 1.00 53.66 654 ALA B N 1
ATOM 8765 C CA . ALA B 1 552 ? 34.031 55.679 -1.271 1.00 50.96 654 ALA B CA 1
ATOM 8766 C C . ALA B 1 552 ? 33.994 57.094 -0.714 1.00 48.78 654 ALA B C 1
ATOM 8767 O O . ALA B 1 552 ? 33.276 57.380 0.246 1.00 49.34 654 ALA B O 1
ATOM 8769 N N . TYR B 1 553 ? 34.794 57.974 -1.301 1.00 46.84 655 TYR B N 1
ATOM 8770 C CA . TYR B 1 553 ? 34.831 59.359 -0.870 1.00 46.56 655 TYR B CA 1
ATOM 8771 C C . TYR B 1 553 ? 33.445 59.943 -1.121 1.00 46.77 655 TYR B C 1
ATOM 8772 O O . TYR B 1 553 ? 32.835 59.690 -2.157 1.00 46.80 655 TYR B O 1
ATOM 8781 N N . SER B 1 554 ? 32.949 60.710 -0.162 1.00 46.82 656 SER B N 1
ATOM 8782 C CA . SER B 1 554 ? 31.640 61.327 -0.284 1.00 46.17 656 SER B CA 1
ATOM 8783 C C . SER B 1 554 ? 31.762 62.829 -0.313 1.00 45.84 656 SER B C 1
ATOM 8784 O O . SER B 1 554 ? 31.315 63.472 -1.257 1.00 46.94 656 SER B O 1
ATOM 8787 N N . HIS B 1 555 ? 32.369 63.394 0.722 1.00 44.98 657 HIS B N 1
ATOM 8788 C CA . HIS B 1 555 ? 32.520 64.838 0.786 1.00 44.74 657 HIS B CA 1
ATOM 8789 C C . HIS B 1 555 ? 33.293 65.280 2.007 1.00 45.09 657 HIS B C 1
ATOM 8790 O O . HIS B 1 555 ? 33.565 64.490 2.913 1.00 44.69 657 HIS B O 1
ATOM 8797 N N . GLN B 1 556 ? 33.642 66.557 2.017 1.00 45.48 658 GLN B N 1
ATOM 8798 C CA . GLN B 1 556 ? 34.348 67.150 3.131 1.00 46.48 658 GLN B CA 1
ATOM 8799 C C . GLN B 1 556 ? 33.331 67.951 3.922 1.00 46.80 658 GLN B C 1
ATOM 8800 O O . GLN B 1 556 ? 32.215 68.168 3.449 1.00 47.62 658 GLN B O 1
ATOM 8806 N N . LEU B 1 557 ? 33.700 68.362 5.131 1.00 45.80 659 LEU B N 1
ATOM 8807 C CA . LEU B 1 557 ? 32.801 69.132 5.984 1.00 45.07 659 LEU B CA 1
ATOM 8808 C C . LEU B 1 557 ? 33.577 69.889 7.045 1.00 45.41 659 LEU B C 1
ATOM 8809 O O . LEU B 1 557 ? 34.755 69.622 7.293 1.00 45.69 659 LEU B O 1
ATOM 8814 N N . SER B 1 558 ? 32.902 70.845 7.664 1.00 44.75 660 SER B N 1
ATOM 8815 C CA . SER B 1 558 ? 33.488 71.640 8.730 1.00 43.91 660 SER B CA 1
ATOM 8816 C C . SER B 1 558 ? 33.213 70.875 10.037 1.00 41.83 660 SER B C 1
ATOM 8817 O O . SER B 1 558 ? 32.299 70.040 10.088 1.00 39.20 660 SER B O 1
ATOM 8820 N N . ARG B 1 559 ? 33.991 71.156 11.079 1.00 42.73 661 ARG B N 1
ATOM 8821 C CA . ARG B 1 559 ? 33.779 70.509 12.373 1.00 44.02 661 ARG B CA 1
ATOM 8822 C C . ARG B 1 559 ? 32.417 70.961 12.907 1.00 44.56 661 ARG B C 1
ATOM 8823 O O . ARG B 1 559 ? 31.822 70.304 13.766 1.00 42.46 661 ARG B O 1
ATOM 8831 N N . ALA B 1 560 ? 31.922 72.082 12.381 1.00 44.66 662 ALA B N 1
ATOM 8832 C CA . ALA B 1 560 ? 30.634 72.630 12.800 1.00 45.56 662 ALA B CA 1
ATOM 8833 C C . ALA B 1 560 ? 29.470 71.688 12.526 1.00 46.41 662 ALA B C 1
ATOM 8834 O O . ALA B 1 560 ? 28.401 71.840 13.111 1.00 47.18 662 ALA B O 1
ATOM 8836 N N . ASP B 1 561 ? 29.669 70.714 11.646 1.00 48.33 663 ASP B N 1
ATOM 8837 C CA . ASP B 1 561 ? 28.611 69.752 11.336 1.00 50.71 663 ASP B CA 1
ATOM 8838 C C . ASP B 1 561 ? 28.545 68.610 12.348 1.00 50.45 663 ASP B C 1
ATOM 8839 O O . ASP B 1 561 ? 27.614 67.798 12.341 1.00 51.56 663 ASP B O 1
ATOM 8844 N N . ILE B 1 562 ? 29.538 68.545 13.222 1.00 47.98 664 ILE B N 1
ATOM 8845 C CA . ILE B 1 562 ? 29.574 67.493 14.223 1.00 45.34 664 ILE B CA 1
ATOM 8846 C C . ILE B 1 562 ? 29.340 68.164 15.566 1.00 43.42 664 ILE B C 1
ATOM 8847 O O . ILE B 1 562 ? 29.869 69.242 15.821 1.00 42.43 664 ILE B O 1
ATOM 8852 N N . THR B 1 563 ? 28.535 67.549 16.422 1.00 42.47 665 THR B N 1
ATOM 8853 C CA . THR B 1 563 ? 28.293 68.160 17.720 1.00 41.53 665 THR B CA 1
ATOM 8854 C C . THR B 1 563 ? 29.538 67.964 18.586 1.00 38.49 665 THR B C 1
ATOM 8855 O O . THR B 1 563 ? 30.196 66.923 18.539 1.00 37.87 665 THR B O 1
ATOM 8859 N N . THR B 1 564 ? 29.863 68.996 19.350 1.00 35.72 666 THR B N 1
ATOM 8860 C CA . THR B 1 564 ? 31.034 68.998 20.198 1.00 35.52 666 THR B CA 1
ATOM 8861 C C . THR B 1 564 ? 30.719 68.718 21.661 1.00 36.64 666 THR B C 1
ATOM 8862 O O . THR B 1 564 ? 29.758 69.255 22.201 1.00 36.36 666 THR B O 1
ATOM 8866 N N . VAL B 1 565 ? 31.537 67.871 22.283 1.00 35.13 667 VAL B N 1
ATOM 8867 C CA . VAL B 1 565 ? 31.428 67.570 23.711 1.00 34.24 667 VAL B CA 1
ATOM 8868 C C . VAL B 1 565 ? 32.819 67.906 24.234 1.00 33.79 667 VAL B C 1
ATOM 8869 O O . VAL B 1 565 ? 33.811 67.747 23.520 1.00 35.11 667 VAL B O 1
ATOM 8873 N N . SER B 1 566 ? 32.902 68.384 25.465 1.00 31.62 668 SER B N 1
ATOM 8874 C CA . SER B 1 566 ? 34.186 68.778 26.014 1.00 31.72 668 SER B CA 1
ATOM 8875 C C . SER B 1 566 ? 34.730 67.831 27.089 1.00 32.85 668 SER B C 1
ATOM 8876 O O . SER B 1 566 ? 33.969 67.202 27.825 1.00 34.10 668 SER B O 1
ATOM 8879 N N . THR B 1 567 ? 36.056 67.730 27.159 1.00 30.71 669 THR B N 1
ATOM 8880 C CA . THR B 1 567 ? 36.711 66.900 28.159 1.00 27.30 669 THR B CA 1
ATOM 8881 C C . THR B 1 567 ? 37.261 67.836 29.199 1.00 27.35 669 THR B C 1
ATOM 8882 O O . THR B 1 567 ? 37.801 67.397 30.219 1.00 28.13 669 THR B O 1
ATOM 8886 N N . PHE B 1 568 ? 37.110 69.130 28.941 1.00 26.82 670 PHE B N 1
ATOM 8887 C CA . PHE B 1 568 ? 37.629 70.150 29.835 1.00 27.30 670 PHE B CA 1
ATOM 8888 C C . PHE B 1 568 ? 36.692 70.481 30.981 1.00 27.78 670 PHE B C 1
ATOM 8889 O O . PHE B 1 568 ? 35.479 70.504 30.814 1.00 30.18 670 PHE B O 1
ATOM 8897 N N . ILE B 1 569 ? 37.269 70.749 32.146 1.00 28.18 671 ILE B N 1
ATOM 8898 C CA . ILE B 1 569 ? 36.497 71.137 33.311 1.00 27.79 671 ILE B CA 1
ATOM 8899 C C . ILE B 1 569 ? 36.662 72.629 33.409 1.00 27.93 671 ILE B C 1
ATOM 8900 O O . ILE B 1 569 ? 37.774 73.140 33.412 1.00 27.28 671 ILE B O 1
ATOM 8905 N N . ASP B 1 570 ? 35.550 73.335 33.514 1.00 30.79 672 ASP B N 1
ATOM 8906 C CA . ASP B 1 570 ? 35.607 74.767 33.595 1.00 33.97 672 ASP B CA 1
ATOM 8907 C C . ASP B 1 570 ? 36.121 75.332 34.903 1.00 36.37 672 ASP B C 1
ATOM 8908 O O . ASP B 1 570 ? 36.071 74.680 35.952 1.00 36.32 672 ASP B O 1
ATOM 8913 N N . LEU B 1 571 ? 36.643 76.550 34.812 1.00 34.25 673 LEU B N 1
ATOM 8914 C CA . LEU B 1 571 ? 37.156 77.280 35.953 1.00 34.58 673 LEU B CA 1
ATOM 8915 C C . LEU B 1 571 ? 37.134 78.741 35.572 1.00 36.13 673 LEU B C 1
ATOM 8916 O O . LEU B 1 571 ? 37.967 79.183 34.787 1.00 38.94 673 LEU B O 1
ATOM 8921 N N . ASN B 1 572 ? 36.181 79.484 36.127 1.00 35.42 674 ASN B N 1
ATOM 8922 C CA . ASN B 1 572 ? 36.046 80.897 35.825 1.00 36.60 674 ASN B CA 1
ATOM 8923 C C . ASN B 1 572 ? 36.592 81.821 36.899 1.00 36.31 674 ASN B C 1
ATOM 8924 O O . ASN B 1 572 ? 35.883 82.226 37.812 1.00 37.05 674 ASN B O 1
ATOM 8929 N N . ILE B 1 573 ? 37.865 82.167 36.775 1.00 37.61 675 ILE B N 1
ATOM 8930 C CA . ILE B 1 573 ? 38.525 83.054 37.722 1.00 38.13 675 ILE B CA 1
ATOM 8931 C C . ILE B 1 573 ? 38.435 84.474 37.191 1.00 38.52 675 ILE B C 1
ATOM 8932 O O . ILE B 1 573 ? 38.662 84.705 36.014 1.00 39.48 675 ILE B O 1
ATOM 8937 N N . THR B 1 574 ? 38.108 85.423 38.053 1.00 38.03 676 THR B N 1
ATOM 8938 C CA . THR B 1 574 ? 38.039 86.815 37.631 1.00 38.78 676 THR B CA 1
ATOM 8939 C C . THR B 1 574 ? 38.863 87.617 38.602 1.00 37.86 676 THR B C 1
ATOM 8940 O O . THR B 1 574 ? 39.030 87.235 39.761 1.00 38.77 676 THR B O 1
ATOM 8944 N N . MET B 1 575 ? 39.369 88.739 38.125 1.00 36.94 677 MET B N 1
ATOM 8945 C CA . MET B 1 575 ? 40.196 89.591 38.947 1.00 38.42 677 MET B CA 1
ATOM 8946 C C . MET B 1 575 ? 39.413 90.415 39.936 1.00 36.67 677 MET B C 1
ATOM 8947 O O . MET B 1 575 ? 38.246 90.755 39.729 1.00 36.92 677 MET B O 1
ATOM 8952 N N . LEU B 1 576 ? 40.109 90.722 41.000 1.00 32.81 678 LEU B N 1
ATOM 8953 C CA . LEU B 1 576 ? 39.574 91.609 42.012 1.00 32.15 678 LEU B CA 1
ATOM 8954 C C . LEU B 1 576 ? 39.760 92.994 41.426 1.00 32.64 678 LEU B C 1
ATOM 8955 O O . LEU B 1 576 ? 40.902 93.377 41.159 1.00 30.44 678 LEU B O 1
ATOM 8960 N N . GLU B 1 577 ? 38.711 93.784 41.229 1.00 35.00 679 GLU B N 1
ATOM 8961 C CA . GLU B 1 577 ? 38.912 95.085 40.591 1.00 36.06 679 GLU B CA 1
ATOM 8962 C C . GLU B 1 577 ? 39.436 96.211 41.476 1.00 35.67 679 GLU B C 1
ATOM 8963 O O . GLU B 1 577 ? 39.368 96.150 42.710 1.00 31.72 679 GLU B O 1
ATOM 8969 N N . ASP B 1 578 ? 39.982 97.230 40.813 1.00 34.41 680 ASP B N 1
ATOM 8970 C CA . ASP B 1 578 ? 40.522 98.412 41.475 1.00 35.08 680 ASP B CA 1
ATOM 8971 C C . ASP B 1 578 ? 39.455 99.102 42.305 1.00 33.29 680 ASP B C 1
ATOM 8972 O O . ASP B 1 578 ? 38.277 99.106 41.955 1.00 33.04 680 ASP B O 1
ATOM 8977 N N . HIS B 1 579 ? 39.876 99.702 43.403 1.00 32.75 681 HIS B N 1
ATOM 8978 C CA . HIS B 1 579 ? 38.950 100.429 44.242 1.00 33.30 681 HIS B CA 1
ATOM 8979 C C . HIS B 1 579 ? 39.678 101.628 44.776 1.00 32.83 681 HIS B C 1
ATOM 8980 O O . HIS B 1 579 ? 40.843 101.531 45.128 1.00 34.16 681 HIS B O 1
ATOM 8987 N N . GLU B 1 580 ? 39.001 102.760 44.858 1.00 33.29 682 GLU B N 1
ATOM 8988 C CA . GLU B 1 580 ? 39.654 103.954 45.365 1.00 34.49 682 GLU B CA 1
ATOM 8989 C C . GLU B 1 580 ? 39.052 104.408 46.683 1.00 32.05 682 GLU B C 1
ATOM 8990 O O . GLU B 1 580 ? 37.832 104.451 46.836 1.00 33.05 682 GLU B O 1
ATOM 8996 N N . PHE B 1 581 ? 39.919 104.741 47.630 1.00 28.93 683 PHE B N 1
ATOM 8997 C CA . PHE B 1 581 ? 39.485 105.208 48.940 1.00 30.32 683 PHE B CA 1
ATOM 8998 C C . PHE B 1 581 ? 39.636 106.711 49.040 1.00 31.20 683 PHE B C 1
ATOM 8999 O O . PHE B 1 581 ? 40.729 107.246 48.925 1.00 31.17 683 PHE B O 1
ATOM 9007 N N . VAL B 1 582 ? 38.535 107.404 49.264 1.00 31.51 684 VAL B N 1
ATOM 9008 C CA . VAL B 1 582 ? 38.606 108.845 49.372 1.00 31.16 684 VAL B CA 1
ATOM 9009 C C . VAL B 1 582 ? 38.785 109.267 50.814 1.00 32.39 684 VAL B C 1
ATOM 9010 O O . VAL B 1 582 ? 38.407 108.538 51.738 1.00 33.22 684 VAL B O 1
ATOM 9014 N N . PRO B 1 583 ? 39.396 110.435 51.031 1.00 33.72 685 PRO B N 1
ATOM 9015 C CA . PRO B 1 583 ? 39.571 110.895 52.406 1.00 34.60 685 PRO B CA 1
ATOM 9016 C C . PRO B 1 583 ? 38.184 110.916 53.035 1.00 35.46 685 PRO B C 1
ATOM 9017 O O . PRO B 1 583 ? 37.196 111.197 52.352 1.00 34.58 685 PRO B O 1
ATOM 9021 N N . LEU B 1 584 ? 38.108 110.619 54.327 1.00 35.79 686 LEU B N 1
ATOM 9022 C CA . LEU B 1 584 ? 36.828 110.612 55.009 1.00 34.59 686 LEU B CA 1
ATOM 9023 C C . LEU B 1 584 ? 36.968 110.839 56.521 1.00 38.56 686 LEU B C 1
ATOM 9024 O O . LEU B 1 584 ? 37.619 110.056 57.222 1.00 41.60 686 LEU B O 1
ATOM 9029 N N . GLU B 1 585 ? 36.355 111.912 57.017 1.00 39.57 687 GLU B N 1
ATOM 9030 C CA . GLU B 1 585 ? 36.400 112.261 58.439 1.00 41.86 687 GLU B CA 1
ATOM 9031 C C . GLU B 1 585 ? 34.998 112.437 59.015 1.00 41.79 687 GLU B C 1
ATOM 9032 O O . GLU B 1 585 ? 34.083 112.880 58.315 1.00 41.51 687 GLU B O 1
ATOM 9038 N N . VAL B 1 586 ? 34.814 112.086 60.285 1.00 39.92 688 VAL B N 1
ATOM 9039 C CA . VAL B 1 586 ? 33.504 112.266 60.905 1.00 38.19 688 VAL B CA 1
ATOM 9040 C C . VAL B 1 586 ? 33.379 113.751 61.275 1.00 38.36 688 VAL B C 1
ATOM 9041 O O . VAL B 1 586 ? 32.378 114.394 60.960 1.00 36.27 688 VAL B O 1
ATOM 9045 N N . TYR B 1 587 ? 34.412 114.285 61.924 1.00 36.30 689 TYR B N 1
ATOM 9046 C CA . TYR B 1 587 ? 34.454 115.686 62.299 1.00 38.06 689 TYR B CA 1
ATOM 9047 C C . TYR B 1 587 ? 35.831 116.192 61.903 1.00 39.50 689 TYR B C 1
ATOM 9048 O O . TYR B 1 587 ? 36.820 115.509 62.128 1.00 40.75 689 TYR B O 1
ATOM 9057 N N . THR B 1 588 ? 35.902 117.382 61.314 1.00 39.23 690 THR B N 1
ATOM 9058 C CA . THR B 1 588 ? 37.176 117.954 60.900 1.00 39.58 690 THR B CA 1
ATOM 9059 C C . THR B 1 588 ? 37.763 118.696 62.076 1.00 40.89 690 THR B C 1
ATOM 9060 O O . THR B 1 588 ? 37.053 119.007 63.022 1.00 41.70 690 THR B O 1
ATOM 9064 N N . ARG B 1 589 ? 39.057 118.988 62.019 1.00 43.53 691 ARG B N 1
ATOM 9065 C CA . ARG B 1 589 ? 39.693 119.693 63.118 1.00 46.24 691 ARG B CA 1
ATOM 9066 C C . ARG B 1 589 ? 38.968 121.021 63.366 1.00 45.82 691 ARG B C 1
ATOM 9067 O O . ARG B 1 589 ? 38.941 121.529 64.489 1.00 44.05 691 ARG B O 1
ATOM 9075 N N . HIS B 1 590 ? 38.359 121.570 62.319 1.00 46.44 692 HIS B N 1
ATOM 9076 C CA . HIS B 1 590 ? 37.649 122.843 62.445 1.00 45.77 692 HIS B CA 1
ATOM 9077 C C . HIS B 1 590 ? 36.352 122.696 63.227 1.00 42.35 692 HIS B C 1
ATOM 9078 O O . HIS B 1 590 ? 36.039 123.516 64.088 1.00 40.14 692 HIS B O 1
ATOM 9085 N N . GLU B 1 591 ? 35.600 121.648 62.936 1.00 40.55 693 GLU B N 1
ATOM 9086 C CA . GLU B 1 591 ? 34.359 121.414 63.657 1.00 42.82 693 GLU B CA 1
ATOM 9087 C C . GLU B 1 591 ? 34.693 121.234 65.135 1.00 45.05 693 GLU B C 1
ATOM 9088 O O . GLU B 1 591 ? 33.997 121.747 66.017 1.00 43.93 693 GLU B O 1
ATOM 9094 N N . ILE B 1 592 ? 35.776 120.507 65.392 1.00 46.46 694 ILE B N 1
ATOM 9095 C CA . ILE B 1 592 ? 36.232 120.254 66.750 1.00 48.07 694 ILE B CA 1
ATOM 9096 C C . ILE B 1 592 ? 36.633 121.572 67.402 1.00 49.41 694 ILE B C 1
ATOM 9097 O O . ILE B 1 592 ? 36.222 121.867 68.525 1.00 48.32 694 ILE B O 1
ATOM 9102 N N . LYS B 1 593 ? 37.427 122.367 66.696 1.00 50.97 695 LYS B N 1
ATOM 9103 C CA . LYS B 1 593 ? 37.849 123.647 67.236 1.00 55.17 695 LYS B CA 1
ATOM 9104 C C . LYS B 1 593 ? 36.613 124.481 67.556 1.00 56.64 695 LYS B C 1
ATOM 9105 O O . LYS B 1 593 ? 36.578 125.218 68.545 1.00 57.99 695 LYS B O 1
ATOM 9111 N N . ASP B 1 594 ? 35.587 124.346 66.725 1.00 57.08 696 ASP B N 1
ATOM 9112 C CA . ASP B 1 594 ? 34.363 125.098 66.921 1.00 56.73 696 ASP B CA 1
ATOM 9113 C C . ASP B 1 594 ? 33.389 124.482 67.924 1.00 56.33 696 ASP B C 1
ATOM 9114 O O . ASP B 1 594 ? 32.444 125.141 68.345 1.00 56.21 696 ASP B O 1
ATOM 9119 N N . SER B 1 595 ? 33.610 123.233 68.323 1.00 55.14 697 SER B N 1
ATOM 9120 C CA . SER B 1 595 ? 32.703 122.600 69.282 1.00 54.20 697 SER B CA 1
ATOM 9121 C C . SER B 1 595 ? 32.699 123.318 70.636 1.00 53.85 697 SER B C 1
ATOM 9122 O O . SER B 1 595 ? 31.779 123.143 71.434 1.00 53.41 697 SER B O 1
ATOM 9125 N N . GLY B 1 596 ? 33.719 124.132 70.887 1.00 53.46 698 GLY B N 1
ATOM 9126 C CA . GLY B 1 596 ? 33.810 124.842 72.155 1.00 54.03 698 GLY B CA 1
ATOM 9127 C C . GLY B 1 596 ? 33.027 126.142 72.233 1.00 54.05 698 GLY B C 1
ATOM 9128 O O . GLY B 1 596 ? 33.269 127.066 71.459 1.00 53.25 698 GLY B O 1
ATOM 9129 N N . LEU B 1 597 ? 32.104 126.217 73.189 1.00 53.66 699 LEU B N 1
ATOM 9130 C CA . LEU B 1 597 ? 31.259 127.392 73.369 1.00 52.51 699 LEU B CA 1
ATOM 9131 C C . LEU B 1 597 ? 32.008 128.711 73.262 1.00 52.82 699 LEU B C 1
ATOM 9132 O O . LEU B 1 597 ? 31.615 129.588 72.495 1.00 52.82 699 LEU B O 1
ATOM 9137 N N . LEU B 1 598 ? 33.082 128.862 74.025 1.00 52.63 700 LEU B N 1
ATOM 9138 C CA . LEU B 1 598 ? 33.862 130.093 73.966 1.00 51.30 700 LEU B CA 1
ATOM 9139 C C . LEU B 1 598 ? 35.295 129.818 73.554 1.00 52.26 700 LEU B C 1
ATOM 9140 O O . LEU B 1 598 ? 35.895 128.837 73.994 1.00 51.80 700 LEU B O 1
ATOM 9145 N N . ASP B 1 599 ? 35.834 130.692 72.709 1.00 52.51 701 ASP B N 1
ATOM 9146 C CA . ASP B 1 599 ? 37.203 130.577 72.228 1.00 50.76 701 ASP B CA 1
ATOM 9147 C C . ASP B 1 599 ? 38.012 131.720 72.823 1.00 49.96 701 ASP B C 1
ATOM 9148 O O . ASP B 1 599 ? 37.871 132.872 72.410 1.00 51.13 701 ASP B O 1
ATOM 9153 N N . TYR B 1 600 ? 38.854 131.388 73.797 1.00 46.28 702 TYR B N 1
ATOM 9154 C CA . TYR B 1 600 ? 39.691 132.360 74.487 1.00 44.65 702 TYR B CA 1
ATOM 9155 C C . TYR B 1 600 ? 40.455 133.286 73.556 1.00 44.23 702 TYR B C 1
ATOM 9156 O O . TYR B 1 600 ? 40.523 134.488 73.803 1.00 43.89 702 TYR B O 1
ATOM 9165 N N . THR B 1 601 ? 41.045 132.736 72.503 1.00 44.59 703 THR B N 1
ATOM 9166 C CA . THR B 1 601 ? 41.796 133.560 71.556 1.00 45.60 703 THR B CA 1
ATOM 9167 C C . THR B 1 601 ? 40.855 134.566 70.890 1.00 45.86 703 THR B C 1
ATOM 9168 O O . THR B 1 601 ? 41.163 135.745 70.814 1.00 42.97 703 THR B O 1
ATOM 9172 N N . GLU B 1 602 ? 39.703 134.095 70.427 1.00 49.08 704 GLU B N 1
ATOM 9173 C CA . GLU B 1 602 ? 38.738 134.972 69.768 1.00 52.78 704 GLU B CA 1
ATOM 9174 C C . GLU B 1 602 ? 38.268 136.088 70.693 1.00 52.12 704 GLU B C 1
ATOM 9175 O O . GLU B 1 602 ? 38.252 137.259 70.315 1.00 53.58 704 GLU B O 1
ATOM 9181 N N . VAL B 1 603 ? 37.885 135.711 71.907 1.00 51.85 705 VAL B N 1
ATOM 9182 C CA . VAL B 1 603 ? 37.414 136.660 72.895 1.00 50.14 705 VAL B CA 1
ATOM 9183 C C . VAL B 1 603 ? 38.465 137.703 73.222 1.00 50.78 705 VAL B C 1
ATOM 9184 O O . VAL B 1 603 ? 38.143 138.881 73.347 1.00 51.02 705 VAL B O 1
ATOM 9188 N N . GLN B 1 604 ? 39.720 137.288 73.357 1.00 50.81 706 GLN B N 1
ATOM 9189 C CA . GLN B 1 604 ? 40.780 138.243 73.668 1.00 51.67 706 GLN B CA 1
ATOM 9190 C C . GLN B 1 604 ? 41.070 139.179 72.510 1.00 51.89 706 GLN B C 1
ATOM 9191 O O . GLN B 1 604 ? 41.324 140.369 72.708 1.00 51.52 706 GLN B O 1
ATOM 9197 N N . ARG B 1 605 ? 41.031 138.635 71.301 1.00 52.41 707 ARG B N 1
ATOM 9198 C CA . ARG B 1 605 ? 41.290 139.418 70.102 1.00 54.68 707 ARG B CA 1
ATOM 9199 C C . ARG B 1 605 ? 40.260 140.543 69.998 1.00 54.64 707 ARG B C 1
ATOM 9200 O O . ARG B 1 605 ? 40.606 141.709 69.824 1.00 51.79 707 ARG B O 1
ATOM 9208 N N . ARG B 1 606 ? 38.994 140.174 70.128 1.00 56.15 708 ARG B N 1
ATOM 9209 C CA . ARG B 1 606 ? 37.905 141.128 70.048 1.00 57.86 708 ARG B CA 1
ATOM 9210 C C . ARG B 1 606 ? 37.945 142.147 71.185 1.00 58.24 708 ARG B C 1
ATOM 9211 O O . ARG B 1 606 ? 38.039 143.354 70.952 1.00 58.59 708 ARG B O 1
ATOM 9219 N N . ASN B 1 607 ? 37.884 141.652 72.417 1.00 56.23 709 ASN B N 1
ATOM 9220 C CA . ASN B 1 607 ? 37.883 142.513 73.589 1.00 53.99 709 ASN B CA 1
ATOM 9221 C C . ASN B 1 607 ? 39.029 143.488 73.664 1.00 53.32 709 ASN B C 1
ATOM 9222 O O . ASN B 1 607 ? 38.868 144.587 74.189 1.00 52.88 709 ASN B O 1
ATOM 9227 N N . GLN B 1 608 ? 40.189 143.107 73.145 1.00 52.74 710 GLN B N 1
ATOM 9228 C CA . GLN B 1 608 ? 41.332 144.005 73.202 1.00 53.72 710 GLN B CA 1
ATOM 9229 C C . GLN B 1 608 ? 41.349 145.033 72.075 1.00 54.92 710 GLN B C 1
ATOM 9230 O O . GLN B 1 608 ? 42.240 145.873 72.019 1.00 54.34 710 GLN B O 1
ATOM 9236 N N . LEU B 1 609 ? 40.368 144.972 71.182 1.00 56.96 711 LEU B N 1
ATOM 9237 C CA . LEU B 1 609 ? 40.293 145.933 70.086 1.00 60.10 711 LEU B CA 1
ATOM 9238 C C . LEU B 1 609 ? 39.377 147.080 70.477 1.00 62.31 711 LEU B C 1
ATOM 9239 O O . LEU B 1 609 ? 39.291 148.092 69.784 1.00 63.65 711 LEU B O 1
ATOM 9244 N N . HIS B 1 610 ? 38.706 146.910 71.607 1.00 63.79 712 HIS B N 1
ATOM 9245 C CA . HIS B 1 610 ? 37.764 147.889 72.119 1.00 65.15 712 HIS B CA 1
ATOM 9246 C C . HIS B 1 610 ? 38.188 149.350 71.988 1.00 66.35 712 HIS B C 1
ATOM 9247 O O . HIS B 1 610 ? 37.447 150.169 71.449 1.00 66.50 712 HIS B O 1
ATOM 9254 N N . ASP B 1 611 ? 39.374 149.679 72.482 1.00 67.73 713 ASP B N 1
ATOM 9255 C CA . ASP B 1 611 ? 39.849 151.055 72.430 1.00 69.81 713 ASP B CA 1
ATOM 9256 C C . ASP B 1 611 ? 40.108 151.585 71.028 1.00 69.59 713 ASP B C 1
ATOM 9257 O O . ASP B 1 611 ? 39.776 152.728 70.720 1.00 69.42 713 ASP B O 1
ATOM 9262 N N . LEU B 1 612 ? 40.707 150.763 70.180 1.00 68.85 714 LEU B N 1
ATOM 9263 C CA . LEU B 1 612 ? 40.981 151.182 68.817 1.00 68.21 714 LEU B CA 1
ATOM 9264 C C . LEU B 1 612 ? 39.670 151.354 68.067 1.00 68.12 714 LEU B C 1
ATOM 9265 O O . LEU B 1 612 ? 39.612 152.045 67.059 1.00 68.47 714 LEU B O 1
ATOM 9270 N N . ARG B 1 613 ? 38.613 150.729 68.570 1.00 67.76 715 ARG B N 1
ATOM 9271 C CA . ARG B 1 613 ? 37.312 150.817 67.928 1.00 68.16 715 ARG B CA 1
ATOM 9272 C C . ARG B 1 613 ? 36.445 151.953 68.458 1.00 70.12 715 ARG B C 1
ATOM 9273 O O . ARG B 1 613 ? 36.055 152.850 67.706 1.00 69.49 715 ARG B O 1
ATOM 9281 N N . PHE B 1 614 ? 36.150 151.916 69.755 1.00 70.89 716 PHE B N 1
ATOM 9282 C CA . PHE B 1 614 ? 35.287 152.921 70.361 1.00 71.50 716 PHE B CA 1
ATOM 9283 C C . PHE B 1 614 ? 35.949 154.067 71.127 1.00 72.26 716 PHE B C 1
ATOM 9284 O O . PHE B 1 614 ? 35.273 154.769 71.878 1.00 73.03 716 PHE B O 1
ATOM 9292 N N . ALA B 1 615 ? 37.247 154.282 70.953 1.00 72.95 717 ALA B N 1
ATOM 9293 C CA . ALA B 1 615 ? 37.890 155.376 71.678 1.00 73.91 717 ALA B CA 1
ATOM 9294 C C . ALA B 1 615 ? 39.160 155.881 71.020 1.00 74.72 717 ALA B C 1
ATOM 9295 O O . ALA B 1 615 ? 39.744 155.204 70.177 1.00 75.17 717 ALA B O 1
ATOM 9297 N N . ASP B 1 616 ? 39.577 157.084 71.406 1.00 75.88 718 ASP B N 1
ATOM 9298 C CA . ASP B 1 616 ? 40.785 157.697 70.862 1.00 76.88 718 ASP B CA 1
ATOM 9299 C C . ASP B 1 616 ? 41.936 157.359 71.787 1.00 76.52 718 ASP B C 1
ATOM 9300 O O . ASP B 1 616 ? 41.799 157.419 73.009 1.00 76.88 718 ASP B O 1
ATOM 9305 N N . ILE B 1 617 ? 43.080 157.031 71.202 1.00 76.68 719 ILE B N 1
ATOM 9306 C CA . ILE B 1 617 ? 44.240 156.645 71.991 1.00 77.52 719 ILE B CA 1
ATOM 9307 C C . ILE B 1 617 ? 45.440 157.583 71.893 1.00 77.60 719 ILE B C 1
ATOM 9308 O O . ILE B 1 617 ? 46.302 157.579 72.773 1.00 76.64 719 ILE B O 1
ATOM 9313 N N . ASP B 1 618 ? 45.502 158.398 70.845 1.00 78.52 720 ASP B N 1
ATOM 9314 C CA . ASP B 1 618 ? 46.647 159.293 70.693 1.00 79.52 720 ASP B CA 1
ATOM 9315 C C . ASP B 1 618 ? 46.443 160.743 71.124 1.00 79.64 720 ASP B C 1
ATOM 9316 O O . ASP B 1 618 ? 47.408 161.447 71.418 1.00 78.97 720 ASP B O 1
ATOM 9321 N N . THR B 1 619 ? 45.195 161.187 71.181 1.00 80.31 721 THR B N 1
ATOM 9322 C CA . THR B 1 619 ? 44.905 162.564 71.565 1.00 81.98 721 THR B CA 1
ATOM 9323 C C . THR B 1 619 ? 45.224 162.900 73.025 1.00 83.07 721 THR B C 1
ATOM 9324 O O . THR B 1 619 ? 44.645 162.320 73.948 1.00 82.16 721 THR B O 1
ATOM 9328 N N . VAL B 1 620 ? 46.143 163.846 73.219 1.00 85.23 722 VAL B N 1
ATOM 9329 C CA . VAL B 1 620 ? 46.541 164.303 74.552 1.00 88.06 722 VAL B CA 1
ATOM 9330 C C . VAL B 1 620 ? 45.891 165.661 74.825 1.00 90.47 722 VAL B C 1
ATOM 9331 O O . VAL B 1 620 ? 46.486 166.708 74.577 1.00 90.77 722 VAL B O 1
ATOM 9335 N N . ILE B 1 621 ? 44.666 165.625 75.339 1.00 93.49 723 ILE B N 1
ATOM 9336 C CA . ILE B 1 621 ? 43.889 166.823 75.643 1.00 96.58 723 ILE B CA 1
ATOM 9337 C C . ILE B 1 621 ? 44.623 167.929 76.402 1.00 99.25 723 ILE B C 1
ATOM 9338 O O . ILE B 1 621 ? 44.376 169.111 76.159 1.00 99.75 723 ILE B O 1
ATOM 9343 N N . HIS B 1 622 ? 45.519 167.552 77.311 1.00 102.29 724 HIS B N 1
ATOM 9344 C CA . HIS B 1 622 ? 46.269 168.523 78.113 1.00 105.72 724 HIS B CA 1
ATOM 9345 C C . HIS B 1 622 ? 45.416 169.007 79.282 1.00 106.55 724 HIS B C 1
ATOM 9346 O O . HIS B 1 622 ? 44.319 168.442 79.480 1.00 106.94 724 HIS B O 1
ATOM 9353 N N . THR C 1 7 ? 25.502 56.704 44.312 1.00 92.06 109 THR C N 1
ATOM 9354 C CA . THR C 1 7 ? 25.608 55.754 43.165 1.00 92.22 109 THR C CA 1
ATOM 9355 C C . THR C 1 7 ? 24.413 55.884 42.224 1.00 91.73 109 THR C C 1
ATOM 9356 O O . THR C 1 7 ? 23.487 56.658 42.482 1.00 91.60 109 THR C O 1
ATOM 9360 N N . ASP C 1 8 ? 24.440 55.120 41.135 1.00 90.69 110 ASP C N 1
ATOM 9361 C CA . ASP C 1 8 ? 23.365 55.151 40.151 1.00 89.51 110 ASP C CA 1
ATOM 9362 C C . ASP C 1 8 ? 22.259 54.145 40.462 1.00 88.69 110 ASP C C 1
ATOM 9363 O O . ASP C 1 8 ? 21.074 54.477 40.388 1.00 89.33 110 ASP C O 1
ATOM 9368 N N . ALA C 1 9 ? 22.644 52.921 40.810 1.00 86.47 111 ALA C N 1
ATOM 9369 C CA . ALA C 1 9 ? 21.671 51.879 41.129 1.00 84.03 111 ALA C CA 1
ATOM 9370 C C . ALA C 1 9 ? 20.657 51.763 39.998 1.00 81.68 111 ALA C C 1
ATOM 9371 O O . ALA C 1 9 ? 19.489 52.113 40.155 1.00 82.42 111 ALA C O 1
ATOM 9373 N N . ASN C 1 10 ? 21.114 51.268 38.856 1.00 78.43 112 ASN C N 1
ATOM 9374 C CA . ASN C 1 10 ? 20.260 51.119 37.689 1.00 74.89 112 ASN C CA 1
ATOM 9375 C C . ASN C 1 10 ? 21.088 50.444 36.599 1.00 71.17 112 ASN C C 1
ATOM 9376 O O . ASN C 1 10 ? 22.240 50.804 36.382 1.00 71.15 112 ASN C O 1
ATOM 9381 N N . PHE C 1 11 ? 20.510 49.455 35.929 1.00 67.02 113 PHE C N 1
ATOM 9382 C CA . PHE C 1 11 ? 21.217 48.753 34.870 1.00 63.70 113 PHE C CA 1
ATOM 9383 C C . PHE C 1 11 ? 20.939 49.363 33.507 1.00 61.43 113 PHE C C 1
ATOM 9384 O O . PHE C 1 11 ? 19.959 50.088 33.326 1.00 60.76 113 PHE C O 1
ATOM 9392 N N . TYR C 1 12 ? 21.797 49.064 32.538 1.00 58.45 114 TYR C N 1
ATOM 9393 C CA . TYR C 1 12 ? 21.599 49.614 31.210 1.00 56.14 114 TYR C CA 1
ATOM 9394 C C . TYR C 1 12 ? 21.845 48.658 30.074 1.00 56.96 114 TYR C C 1
ATOM 9395 O O . TYR C 1 12 ? 22.774 47.846 30.072 1.00 56.19 114 TYR C O 1
ATOM 9404 N N . VAL C 1 13 ? 20.959 48.776 29.098 1.00 58.12 115 VAL C N 1
ATOM 9405 C CA . VAL C 1 13 ? 21.071 48.032 27.847 1.00 59.62 115 VAL C CA 1
ATOM 9406 C C . VAL C 1 13 ? 21.526 49.077 26.855 1.00 60.66 115 VAL C C 1
ATOM 9407 O O . VAL C 1 13 ? 20.890 50.127 26.735 1.00 61.65 115 VAL C O 1
ATOM 9411 N N . CYS C 1 14 ? 22.609 48.841 26.131 1.00 62.01 116 CYS C N 1
ATOM 9412 C CA . CYS C 1 14 ? 23.073 49.841 25.181 1.00 63.32 116 CYS C CA 1
ATOM 9413 C C . CYS C 1 14 ? 23.079 49.352 23.741 1.00 63.49 116 CYS C C 1
ATOM 9414 O O . CYS C 1 14 ? 24.004 48.664 23.304 1.00 62.86 116 CYS C O 1
ATOM 9417 N N . PRO C 1 15 ? 22.038 49.711 22.979 1.00 64.42 117 PRO C N 1
ATOM 9418 C CA . PRO C 1 15 ? 21.925 49.307 21.574 1.00 65.05 117 PRO C CA 1
ATOM 9419 C C . PRO C 1 15 ? 23.124 49.803 20.765 1.00 65.10 117 PRO C C 1
ATOM 9420 O O . PRO C 1 15 ? 23.722 50.833 21.088 1.00 63.42 117 PRO C O 1
ATOM 9424 N N . PRO C 1 16 ? 23.492 49.070 19.706 1.00 65.87 118 PRO C N 1
ATOM 9425 C CA . PRO C 1 16 ? 24.627 49.480 18.876 1.00 65.81 118 PRO C CA 1
ATOM 9426 C C . PRO C 1 16 ? 24.391 50.893 18.354 1.00 65.10 118 PRO C C 1
ATOM 9427 O O . PRO C 1 16 ? 23.298 51.223 17.893 1.00 63.92 118 PRO C O 1
ATOM 9431 N N . PRO C 1 17 ? 25.406 51.758 18.450 1.00 64.88 119 PRO C N 1
ATOM 9432 C CA . PRO C 1 17 ? 25.197 53.117 17.952 1.00 65.39 119 PRO C CA 1
ATOM 9433 C C . PRO C 1 17 ? 25.135 53.158 16.426 1.00 66.30 119 PRO C C 1
ATOM 9434 O O . PRO C 1 17 ? 25.814 52.393 15.737 1.00 64.16 119 PRO C O 1
ATOM 9438 N N . THR C 1 18 ? 24.296 54.050 15.914 1.00 68.13 120 THR C N 1
ATOM 9439 C CA . THR C 1 18 ? 24.156 54.246 14.482 1.00 69.44 120 THR C CA 1
ATOM 9440 C C . THR C 1 18 ? 24.635 55.670 14.244 1.00 69.20 120 THR C C 1
ATOM 9441 O O . THR C 1 18 ? 24.592 56.504 15.153 1.00 70.02 120 THR C O 1
ATOM 9445 N N . GLY C 1 19 ? 25.106 55.945 13.035 1.00 68.50 121 GLY C N 1
ATOM 9446 C CA . GLY C 1 19 ? 25.579 57.282 12.727 1.00 67.15 121 GLY C CA 1
ATOM 9447 C C . GLY C 1 19 ? 24.611 58.359 13.177 1.00 65.59 121 GLY C C 1
ATOM 9448 O O . GLY C 1 19 ? 24.967 59.531 13.246 1.00 65.96 121 GLY C O 1
ATOM 9449 N N . ALA C 1 20 ? 23.382 57.954 13.476 1.00 64.33 122 ALA C N 1
ATOM 9450 C CA . ALA C 1 20 ? 22.345 58.867 13.935 1.00 62.37 122 ALA C CA 1
ATOM 9451 C C . ALA C 1 20 ? 22.953 60.073 14.641 1.00 61.25 122 ALA C C 1
ATOM 9452 O O . ALA C 1 20 ? 22.656 61.221 14.305 1.00 61.50 122 ALA C O 1
ATOM 9454 N N . THR C 1 21 ? 23.817 59.809 15.615 1.00 58.88 123 THR C N 1
ATOM 9455 C CA . THR C 1 21 ? 24.459 60.883 16.361 1.00 56.21 123 THR C CA 1
ATOM 9456 C C . THR C 1 21 ? 25.955 60.639 16.449 1.00 53.85 123 THR C C 1
ATOM 9457 O O . THR C 1 21 ? 26.400 59.558 16.832 1.00 53.00 123 THR C O 1
ATOM 9461 N N . VAL C 1 22 ? 26.723 61.658 16.087 1.00 50.53 124 VAL C N 1
ATOM 9462 C CA . VAL C 1 22 ? 28.174 61.587 16.106 1.00 45.76 124 VAL C CA 1
ATOM 9463 C C . VAL C 1 22 ? 28.680 62.787 16.890 1.00 43.44 124 VAL C C 1
ATOM 9464 O O . VAL C 1 22 ? 28.065 63.850 16.858 1.00 42.52 124 VAL C O 1
ATOM 9468 N N . VAL C 1 23 ? 29.787 62.616 17.608 1.00 38.87 125 VAL C N 1
ATOM 9469 C CA . VAL C 1 23 ? 30.337 63.707 18.401 1.00 35.37 125 VAL C CA 1
ATOM 9470 C C . VAL C 1 23 ? 31.848 63.781 18.278 1.00 32.31 125 VAL C C 1
ATOM 9471 O O . VAL C 1 23 ? 32.495 62.823 17.895 1.00 34.58 125 VAL C O 1
ATOM 9475 N N . GLN C 1 24 ? 32.405 64.923 18.631 1.00 29.96 126 GLN C N 1
ATOM 9476 C CA . GLN C 1 24 ? 33.842 65.124 18.559 1.00 29.43 126 GLN C CA 1
ATOM 9477 C C . GLN C 1 24 ? 34.262 65.833 19.836 1.00 27.32 126 GLN C C 1
ATOM 9478 O O . GLN C 1 24 ? 33.443 66.474 20.474 1.00 27.98 126 GLN C O 1
ATOM 9484 N N . PHE C 1 25 ? 35.530 65.728 20.216 1.00 28.51 127 PHE C N 1
ATOM 9485 C CA . PHE C 1 25 ? 35.996 66.426 21.413 1.00 28.87 127 PHE C CA 1
ATOM 9486 C C . PHE C 1 25 ? 36.376 67.876 21.090 1.00 30.92 127 PHE C C 1
ATOM 9487 O O . PHE C 1 25 ? 36.874 68.162 19.996 1.00 30.77 127 PHE C O 1
ATOM 9495 N N . GLU C 1 26 ? 36.145 68.786 22.037 1.00 30.26 128 GLU C N 1
ATOM 9496 C CA . GLU C 1 26 ? 36.506 70.182 21.852 1.00 31.95 128 GLU C CA 1
ATOM 9497 C C . GLU C 1 26 ? 38.030 70.249 21.783 1.00 34.51 128 GLU C C 1
ATOM 9498 O O . GLU C 1 26 ? 38.717 69.561 22.540 1.00 32.30 128 GLU C O 1
ATOM 9504 N N . GLN C 1 27 ? 38.569 71.070 20.883 1.00 32.14 129 GLN C N 1
ATOM 9505 C CA . GLN C 1 27 ? 40.021 71.177 20.772 1.00 31.25 129 GLN C CA 1
ATOM 9506 C C . GLN C 1 27 ? 40.600 72.169 21.774 1.00 28.31 129 GLN C C 1
ATOM 9507 O O . GLN C 1 27 ? 39.866 72.918 22.403 1.00 27.93 129 GLN C O 1
ATOM 9513 N N . PRO C 1 28 ? 41.926 72.174 21.954 1.00 28.26 130 PRO C N 1
ATOM 9514 C CA . PRO C 1 28 ? 42.536 73.099 22.913 1.00 30.02 130 PRO C CA 1
ATOM 9515 C C . PRO C 1 28 ? 42.029 74.539 22.867 1.00 32.88 130 PRO C C 1
ATOM 9516 O O . PRO C 1 28 ? 41.826 75.100 21.803 1.00 33.97 130 PRO C O 1
ATOM 9520 N N . ARG C 1 29 ? 41.820 75.128 24.036 1.00 34.60 131 ARG C N 1
ATOM 9521 C CA . ARG C 1 29 ? 41.348 76.496 24.124 1.00 35.90 131 ARG C CA 1
ATOM 9522 C C . ARG C 1 29 ? 42.563 77.377 24.246 1.00 38.09 131 ARG C C 1
ATOM 9523 O O . ARG C 1 29 ? 43.586 76.940 24.782 1.00 37.23 131 ARG C O 1
ATOM 9531 N N . ARG C 1 30 ? 42.457 78.611 23.753 1.00 39.63 132 ARG C N 1
ATOM 9532 C CA . ARG C 1 30 ? 43.569 79.544 23.853 1.00 42.28 132 ARG C CA 1
ATOM 9533 C C . ARG C 1 30 ? 43.591 80.013 25.287 1.00 41.05 132 ARG C C 1
ATOM 9534 O O . ARG C 1 30 ? 42.605 80.547 25.792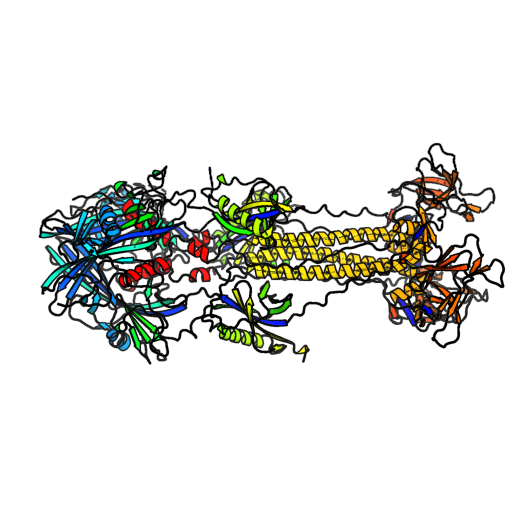 1.00 40.68 132 ARG C O 1
ATOM 9542 N N . CYS C 1 31 ? 44.725 79.816 25.939 1.00 40.80 133 CYS C N 1
ATOM 9543 C CA . CYS C 1 31 ? 44.850 80.197 27.324 1.00 41.86 133 CYS C CA 1
ATOM 9544 C C . CYS C 1 31 ? 45.150 81.671 27.517 1.00 42.21 133 CYS C C 1
ATOM 9545 O O . CYS C 1 31 ? 45.759 82.320 26.670 1.00 43.26 133 CYS C O 1
ATOM 9548 N N . PRO C 1 32 ? 44.697 82.231 28.642 1.00 41.47 134 PRO C N 1
ATOM 9549 C CA . PRO C 1 32 ? 44.933 83.643 28.932 1.00 39.55 134 PRO C CA 1
ATOM 9550 C C . PRO C 1 32 ? 46.430 83.848 29.031 1.00 41.34 134 PRO C C 1
ATOM 9551 O O . PRO C 1 32 ? 47.185 82.889 29.159 1.00 37.81 134 PRO C O 1
ATOM 9555 N N . THR C 1 33 ? 46.859 85.100 28.960 1.00 43.84 135 THR C N 1
ATOM 9556 C CA . THR C 1 33 ? 48.275 85.415 29.055 1.00 46.34 135 THR C CA 1
ATOM 9557 C C . THR C 1 33 ? 48.453 86.265 30.295 1.00 47.61 135 THR C C 1
ATOM 9558 O O . THR C 1 33 ? 47.505 86.918 30.742 1.00 45.86 135 THR C O 1
ATOM 9562 N N . ARG C 1 34 ? 49.649 86.248 30.870 1.00 52.47 136 ARG C N 1
ATOM 9563 C CA . ARG C 1 34 ? 49.894 87.051 32.061 1.00 58.06 136 ARG C CA 1
ATOM 9564 C C . ARG C 1 34 ? 49.968 88.522 31.691 1.00 61.10 136 ARG C C 1
ATOM 9565 O O . ARG C 1 34 ? 50.668 88.896 30.750 1.00 59.54 136 ARG C O 1
ATOM 9573 N N . PRO C 1 35 ? 49.232 89.375 32.420 1.00 65.24 137 PRO C N 1
ATOM 9574 C CA . PRO C 1 35 ? 49.218 90.821 32.173 1.00 68.13 137 PRO C CA 1
ATOM 9575 C C . PRO C 1 35 ? 50.649 91.346 32.090 1.00 71.19 137 PRO C C 1
ATOM 9576 O O . PRO C 1 35 ? 51.570 90.735 32.638 1.00 70.83 137 PRO C O 1
ATOM 9580 N N . GLU C 1 36 ? 50.840 92.470 31.408 1.00 74.49 138 GLU C N 1
ATOM 9581 C CA . GLU C 1 36 ? 52.175 93.033 31.251 1.00 77.72 138 GLU C CA 1
ATOM 9582 C C . GLU C 1 36 ? 52.955 93.154 32.556 1.00 77.45 138 GLU C C 1
ATOM 9583 O O . GLU C 1 36 ? 54.076 92.656 32.665 1.00 78.66 138 GLU C O 1
ATOM 9589 N N . GLY C 1 37 ? 52.362 93.805 33.548 1.00 76.39 139 GLY C N 1
ATOM 9590 C CA . GLY C 1 37 ? 53.050 93.981 34.815 1.00 75.57 139 GLY C CA 1
ATOM 9591 C C . GLY C 1 37 ? 53.371 95.451 35.011 1.00 75.32 139 GLY C C 1
ATOM 9592 O O . GLY C 1 37 ? 53.958 96.086 34.129 1.00 75.63 139 GLY C O 1
ATOM 9593 N N . GLN C 1 38 ? 52.986 95.998 36.160 1.00 73.61 140 GLN C N 1
ATOM 9594 C CA . GLN C 1 38 ? 53.216 97.408 36.448 1.00 71.49 140 GLN C CA 1
ATOM 9595 C C . GLN C 1 38 ? 54.671 97.854 36.496 1.00 68.70 140 GLN C C 1
ATOM 9596 O O . GLN C 1 38 ? 55.537 97.160 37.033 1.00 68.07 140 GLN C O 1
ATOM 9602 N N . ASN C 1 39 ? 54.920 99.029 35.920 1.00 65.06 141 ASN C N 1
ATOM 9603 C CA . ASN C 1 39 ? 56.248 99.630 35.888 1.00 63.08 141 ASN C CA 1
ATOM 9604 C C . ASN C 1 39 ? 56.358 100.651 37.017 1.00 59.14 141 ASN C C 1
ATOM 9605 O O . ASN C 1 39 ? 55.574 101.593 37.081 1.00 56.83 141 ASN C O 1
ATOM 9610 N N . TYR C 1 40 ? 57.333 100.467 37.900 1.00 56.12 142 TYR C N 1
ATOM 9611 C CA . TYR C 1 40 ? 57.509 101.394 39.007 1.00 54.66 142 TYR C CA 1
ATOM 9612 C C . TYR C 1 40 ? 58.815 102.181 38.924 1.00 54.10 142 TYR C C 1
ATOM 9613 O O . TYR C 1 40 ? 59.880 101.616 38.641 1.00 53.12 142 TYR C O 1
ATOM 9622 N N . THR C 1 41 ? 58.720 103.486 39.181 1.00 51.02 143 THR C N 1
ATOM 9623 C CA . THR C 1 41 ? 59.879 104.363 39.192 1.00 48.93 143 THR C CA 1
ATOM 9624 C C . THR C 1 41 ? 60.367 104.525 40.630 1.00 47.27 143 THR C C 1
ATOM 9625 O O . THR C 1 41 ? 59.598 104.913 41.505 1.00 46.63 143 THR C O 1
ATOM 9629 N N . GLU C 1 42 ? 61.637 104.220 40.878 1.00 46.43 144 GLU C N 1
ATOM 9630 C CA . GLU C 1 42 ? 62.189 104.402 42.209 1.00 45.21 144 GLU C CA 1
ATOM 9631 C C . GLU C 1 42 ? 62.397 105.901 42.378 1.00 44.88 144 GLU C C 1
ATOM 9632 O O . GLU C 1 42 ? 62.690 106.605 41.414 1.00 44.46 144 GLU C O 1
ATOM 9638 N N . GLY C 1 43 ? 62.258 106.391 43.602 1.00 44.02 145 GLY C N 1
ATOM 9639 C CA . GLY C 1 43 ? 62.441 107.803 43.837 1.00 41.43 145 GLY C CA 1
ATOM 9640 C C . GLY C 1 43 ? 62.485 108.135 45.311 1.00 42.29 145 GLY C C 1
ATOM 9641 O O . GLY C 1 43 ? 62.160 107.322 46.166 1.00 41.67 145 GLY C O 1
ATOM 9642 N N . ILE C 1 44 ? 62.871 109.344 45.578 1.00 41.27 146 ILE C N 1
ATOM 9643 C CA . ILE C 1 44 ? 62.895 109.838 46.946 1.00 40.81 146 ILE C CA 1
ATOM 9644 C C . ILE C 1 44 ? 61.761 110.820 47.061 1.00 40.29 146 ILE C C 1
ATOM 9645 O O . ILE C 1 44 ? 61.479 111.556 46.124 1.00 41.72 146 ILE C O 1
ATOM 9650 N N . ALA C 1 45 ? 61.087 110.859 48.200 1.00 37.93 147 ALA C N 1
ATOM 9651 C CA . ALA C 1 45 ? 59.983 111.787 48.338 1.00 38.21 147 ALA C CA 1
ATOM 9652 C C . ALA C 1 45 ? 59.985 112.481 49.688 1.00 38.23 147 ALA C C 1
ATOM 9653 O O . ALA C 1 45 ? 60.569 112.001 50.671 1.00 37.28 147 ALA C O 1
ATOM 9655 N N . VAL C 1 46 ? 59.322 113.609 49.700 1.00 37.17 148 VAL C N 1
ATOM 9656 C CA . VAL C 1 46 ? 59.134 114.385 50.911 1.00 37.93 148 VAL C CA 1
ATOM 9657 C C . VAL C 1 46 ? 57.697 114.836 50.841 1.00 38.28 148 VAL C C 1
ATOM 9658 O O . VAL C 1 46 ? 57.303 115.474 49.871 1.00 38.12 148 VAL C O 1
ATOM 9662 N N . VAL C 1 47 ? 56.915 114.522 51.870 1.00 35.95 149 VAL C N 1
ATOM 9663 C CA . VAL C 1 47 ? 55.505 114.864 51.899 1.00 33.89 149 VAL C CA 1
ATOM 9664 C C . VAL C 1 47 ? 55.283 116.043 52.821 1.00 33.84 149 VAL C C 1
ATOM 9665 O O . VAL C 1 47 ? 55.833 116.098 53.919 1.00 36.11 149 VAL C O 1
ATOM 9669 N N . PHE C 1 48 ? 54.478 116.995 52.366 1.00 31.82 150 PHE C N 1
ATOM 9670 C CA . PHE C 1 48 ? 54.199 118.175 53.160 1.00 33.64 150 PHE C CA 1
ATOM 9671 C C . PHE C 1 48 ? 52.725 118.226 53.430 1.00 33.23 150 PHE C C 1
ATOM 9672 O O . PHE C 1 48 ? 51.945 117.726 52.642 1.00 31.46 150 PHE C O 1
ATOM 9680 N N . LYS C 1 49 ? 52.374 118.859 54.541 1.00 34.21 151 LYS C N 1
ATOM 9681 C CA . LYS C 1 49 ? 50.997 119.007 54.969 1.00 36.73 151 LYS C CA 1
ATOM 9682 C C . LYS C 1 49 ? 50.737 120.477 55.296 1.00 36.88 151 LYS C C 1
ATOM 9683 O O . LYS C 1 49 ? 51.671 121.265 55.477 1.00 36.73 151 LYS C O 1
ATOM 9689 N N . GLU C 1 50 ? 49.465 120.837 55.378 1.00 35.46 152 GLU C N 1
ATOM 9690 C CA . GLU C 1 50 ? 49.090 122.187 55.753 1.00 36.65 152 GLU C CA 1
ATOM 9691 C C . GLU C 1 50 ? 49.647 122.486 57.150 1.00 40.43 152 GLU C C 1
ATOM 9692 O O . GLU C 1 50 ? 49.481 121.684 58.077 1.00 39.85 152 GLU C O 1
ATOM 9698 N N . ASN C 1 51 ? 50.298 123.634 57.315 1.00 41.65 153 ASN C N 1
ATOM 9699 C CA . ASN C 1 51 ? 50.851 123.992 58.615 1.00 43.59 153 ASN C CA 1
ATOM 9700 C C . ASN C 1 51 ? 49.783 124.580 59.537 1.00 44.77 153 ASN C C 1
ATOM 9701 O O . ASN C 1 51 ? 49.122 125.545 59.186 1.00 45.69 153 ASN C O 1
ATOM 9706 N N . ILE C 1 52 ? 49.609 123.987 60.715 1.00 45.03 154 ILE C N 1
ATOM 9707 C CA . ILE C 1 52 ? 48.621 124.487 61.659 1.00 43.43 154 ILE C CA 1
ATOM 9708 C C . ILE C 1 52 ? 49.334 125.120 62.838 1.00 43.98 154 ILE C C 1
ATOM 9709 O O . ILE C 1 52 ? 48.700 125.587 63.776 1.00 45.01 154 ILE C O 1
ATOM 9714 N N . ALA C 1 53 ? 50.662 125.128 62.781 1.00 44.13 155 ALA C N 1
ATOM 9715 C CA . ALA C 1 53 ? 51.465 125.723 63.838 1.00 44.53 155 ALA C CA 1
ATOM 9716 C C . ALA C 1 53 ? 51.613 127.220 63.590 1.00 46.83 155 ALA C C 1
ATOM 9717 O O . ALA C 1 53 ? 51.865 127.653 62.468 1.00 46.62 155 ALA C O 1
ATOM 9719 N N . PRO C 1 54 ? 51.457 128.037 64.639 1.00 47.04 156 PRO C N 1
ATOM 9720 C CA . PRO C 1 54 ? 51.598 129.483 64.443 1.00 46.44 156 PRO C CA 1
ATOM 9721 C C . PRO C 1 54 ? 53.057 129.834 64.215 1.00 46.12 156 PRO C C 1
ATOM 9722 O O . PRO C 1 54 ? 53.955 129.049 64.534 1.00 43.94 156 PRO C O 1
ATOM 9726 N N . TYR C 1 55 ? 53.258 131.018 63.656 1.00 47.26 157 TYR C N 1
ATOM 9727 C CA . TYR C 1 55 ? 54.614 131.525 63.487 1.00 48.18 157 TYR C CA 1
ATOM 9728 C C . TYR C 1 55 ? 55.092 131.897 64.868 1.00 48.86 157 TYR C C 1
ATOM 9729 O O . TYR C 1 55 ? 54.349 132.531 65.621 1.00 48.17 157 TYR C O 1
ATOM 9738 N N . LYS C 1 56 ? 56.319 131.507 65.233 1.00 49.25 158 LYS C N 1
ATOM 9739 C CA . LYS C 1 56 ? 56.824 131.810 66.565 1.00 50.65 158 LYS C CA 1
ATOM 9740 C C . LYS C 1 56 ? 58.133 132.572 66.514 1.00 51.82 158 LYS C C 1
ATOM 9741 O O . LYS C 1 56 ? 59.026 132.233 65.745 1.00 53.37 158 LYS C O 1
ATOM 9747 N N . PHE C 1 57 ? 58.251 133.591 67.354 1.00 51.90 159 PHE C N 1
ATOM 9748 C CA . PHE C 1 57 ? 59.468 134.380 67.415 1.00 52.90 159 PHE C CA 1
ATOM 9749 C C . PHE C 1 57 ? 59.550 135.010 68.788 1.00 54.37 159 PHE C C 1
ATOM 9750 O O . PHE C 1 57 ? 58.538 135.131 69.483 1.00 54.77 159 PHE C O 1
ATOM 9758 N N . LYS C 1 58 ? 60.755 135.396 69.186 1.00 55.66 160 LYS C N 1
ATOM 9759 C CA . LYS C 1 58 ? 60.951 136.009 70.485 1.00 58.47 160 LYS C CA 1
ATOM 9760 C C . LYS C 1 58 ? 60.742 137.520 70.450 1.00 58.30 160 LYS C C 1
ATOM 9761 O O . LYS C 1 58 ? 60.967 138.173 69.431 1.00 59.21 160 LYS C O 1
ATOM 9767 N N . ALA C 1 59 ? 60.279 138.056 71.572 1.00 57.24 161 ALA C N 1
ATOM 9768 C CA . ALA C 1 59 ? 60.021 139.479 71.718 1.00 56.22 161 ALA C CA 1
ATOM 9769 C C . ALA C 1 59 ? 60.385 139.882 73.145 1.00 56.23 161 ALA C C 1
ATOM 9770 O O . ALA C 1 59 ? 60.553 139.028 74.013 1.00 55.15 161 ALA C O 1
ATOM 9772 N N . THR C 1 60 ? 60.529 141.180 73.382 1.00 56.68 162 THR C N 1
ATOM 9773 C CA . THR C 1 60 ? 60.857 141.665 74.710 1.00 55.93 162 THR C CA 1
ATOM 9774 C C . THR C 1 60 ? 59.886 142.773 75.062 1.00 57.28 162 THR C C 1
ATOM 9775 O O . THR C 1 60 ? 59.607 143.656 74.248 1.00 55.98 162 THR C O 1
ATOM 9779 N N . MET C 1 61 ? 59.367 142.711 76.283 1.00 57.46 163 MET C N 1
ATOM 9780 C CA . MET C 1 61 ? 58.409 143.690 76.753 1.00 57.99 163 MET C CA 1
ATOM 9781 C C . MET C 1 61 ? 59.030 144.704 77.686 1.00 57.66 163 MET C C 1
ATOM 9782 O O . MET C 1 61 ? 59.875 144.371 78.514 1.00 57.23 163 MET C O 1
ATOM 9787 N N . TYR C 1 62 ? 58.597 145.949 77.532 1.00 58.51 164 TYR C N 1
ATOM 9788 C CA . TYR C 1 62 ? 59.072 147.044 78.355 1.00 59.01 164 TYR C CA 1
ATOM 9789 C C . TYR C 1 62 ? 57.867 147.817 78.836 1.00 59.80 164 TYR C C 1
ATOM 9790 O O . TYR C 1 62 ? 57.151 148.433 78.046 1.00 61.01 164 TYR C O 1
ATOM 9799 N N . TYR C 1 63 ? 57.631 147.767 80.137 1.00 59.17 165 TYR C N 1
ATOM 9800 C CA . TYR C 1 63 ? 56.509 148.483 80.704 1.00 58.80 165 TYR C CA 1
ATOM 9801 C C . TYR C 1 63 ? 56.777 148.690 82.177 1.00 57.52 165 TYR C C 1
ATOM 9802 O O . TYR C 1 63 ? 57.753 148.171 82.721 1.00 58.00 165 TYR C O 1
ATOM 9811 N N . LYS C 1 64 ? 55.923 149.468 82.819 1.00 55.81 166 LYS C N 1
ATOM 9812 C CA . LYS C 1 64 ? 56.103 149.735 84.227 1.00 55.07 166 LYS C CA 1
ATOM 9813 C C . LYS C 1 64 ? 54.800 149.548 84.969 1.00 53.83 166 LYS C C 1
ATOM 9814 O O . LYS C 1 64 ? 53.746 150.004 84.521 1.00 53.84 166 LYS C O 1
ATOM 9820 N N . ASP C 1 65 ? 54.877 148.836 86.084 1.00 51.57 167 ASP C N 1
ATOM 9821 C CA . ASP C 1 65 ? 53.710 148.623 86.921 1.00 52.42 167 ASP C CA 1
ATOM 9822 C C . ASP C 1 65 ? 53.568 149.899 87.736 1.00 52.03 167 ASP C C 1
ATOM 9823 O O . ASP C 1 65 ? 54.457 150.243 88.517 1.00 51.64 167 ASP C O 1
ATOM 9828 N N . VAL C 1 66 ? 52.472 150.615 87.528 1.00 51.79 168 VAL C N 1
ATOM 9829 C CA . VAL C 1 66 ? 52.243 151.850 88.259 1.00 53.08 168 VAL C CA 1
ATOM 9830 C C . VAL C 1 66 ? 51.090 151.644 89.210 1.00 52.83 168 VAL C C 1
ATOM 9831 O O . VAL C 1 66 ? 50.003 151.234 88.801 1.00 53.09 168 VAL C O 1
ATOM 9835 N N . THR C 1 67 ? 51.329 151.934 90.483 1.00 53.49 169 THR C N 1
ATOM 9836 C CA . THR C 1 67 ? 50.300 151.757 91.495 1.00 54.97 169 THR C CA 1
ATOM 9837 C C . THR C 1 67 ? 50.191 152.927 92.464 1.00 54.64 169 THR C C 1
ATOM 9838 O O . THR C 1 67 ? 51.182 153.364 93.048 1.00 54.78 169 THR C O 1
ATOM 9842 N N . VAL C 1 68 ? 48.976 153.438 92.614 1.00 55.02 170 VAL C N 1
ATOM 9843 C CA . VAL C 1 68 ? 48.721 154.523 93.543 1.00 54.86 170 VAL C CA 1
ATOM 9844 C C . VAL C 1 68 ? 47.654 154.029 94.504 1.00 54.14 170 VAL C C 1
ATOM 9845 O O . VAL C 1 68 ? 46.500 153.817 94.131 1.00 55.89 170 VAL C O 1
ATOM 9849 N N . SER C 1 69 ? 48.064 153.818 95.746 1.00 52.76 171 SER C N 1
ATOM 9850 C CA . SER C 1 69 ? 47.155 153.340 96.772 1.00 52.83 171 SER C CA 1
ATOM 9851 C C . SER C 1 69 ? 46.590 154.488 97.595 1.00 53.13 171 SER C C 1
ATOM 9852 O O . SER C 1 69 ? 47.223 155.541 97.731 1.00 53.40 171 SER C O 1
ATOM 9855 N N . GLN C 1 70 ? 45.388 154.279 98.124 1.00 52.34 172 GLN C N 1
ATOM 9856 C CA . GLN C 1 70 ? 44.747 155.263 98.978 1.00 52.21 172 GLN C CA 1
ATOM 9857 C C . GLN C 1 70 ? 44.587 154.543 100.306 1.00 51.97 172 GLN C C 1
ATOM 9858 O O . GLN C 1 70 ? 43.936 153.493 100.391 1.00 49.99 172 GLN C O 1
ATOM 9864 N N . VAL C 1 71 ? 45.184 155.112 101.343 1.00 52.27 173 VAL C N 1
ATOM 9865 C CA . VAL C 1 71 ? 45.145 154.495 102.657 1.00 53.92 173 VAL C CA 1
ATOM 9866 C C . VAL C 1 71 ? 44.649 155.417 103.750 1.00 55.07 173 VAL C C 1
ATOM 9867 O O . VAL C 1 71 ? 45.154 156.525 103.912 1.00 55.14 173 VAL C O 1
ATOM 9871 N N . TRP C 1 72 ? 43.658 154.958 104.504 1.00 56.59 174 TRP C N 1
ATOM 9872 C CA . TRP C 1 72 ? 43.157 155.757 105.608 1.00 58.89 174 TRP C CA 1
ATOM 9873 C C . TRP C 1 72 ? 43.734 155.179 106.891 1.00 58.50 174 TRP C C 1
ATOM 9874 O O . TRP C 1 72 ? 43.464 154.030 107.231 1.00 58.27 174 TRP C O 1
ATOM 9885 N N . PHE C 1 73 ? 44.522 155.978 107.601 1.00 57.85 175 PHE C N 1
ATOM 9886 C CA . PHE C 1 73 ? 45.145 155.522 108.830 1.00 58.68 175 PHE C CA 1
ATOM 9887 C C . PHE C 1 73 ? 44.275 155.660 110.066 1.00 59.18 175 PHE C C 1
ATOM 9888 O O . PHE C 1 73 ? 44.126 156.750 110.611 1.00 60.72 175 PHE C O 1
ATOM 9896 N N . GLY C 1 74 ? 43.693 154.550 110.500 1.00 59.39 176 GLY C N 1
ATOM 9897 C CA . GLY C 1 74 ? 42.876 154.577 111.695 1.00 61.36 176 GLY C CA 1
ATOM 9898 C C . GLY C 1 74 ? 43.792 154.726 112.897 1.00 62.66 176 GLY C C 1
ATOM 9899 O O . GLY C 1 74 ? 44.989 154.989 112.745 1.00 62.15 176 GLY C O 1
ATOM 9900 N N . HIS C 1 75 ? 43.249 154.563 114.097 1.00 64.76 177 HIS C N 1
ATOM 9901 C CA . HIS C 1 75 ? 44.068 154.692 115.299 1.00 67.16 177 HIS C CA 1
ATOM 9902 C C . HIS C 1 75 ? 44.805 153.389 115.558 1.00 67.72 177 HIS C C 1
ATOM 9903 O O . HIS C 1 75 ? 46.027 153.370 115.728 1.00 66.83 177 HIS C O 1
ATOM 9910 N N . ARG C 1 76 ? 44.041 152.304 115.569 1.00 69.12 178 ARG C N 1
ATOM 9911 C CA . ARG C 1 76 ? 44.566 150.973 115.825 1.00 71.26 178 ARG C CA 1
ATOM 9912 C C . ARG C 1 76 ? 44.840 150.166 114.558 1.00 69.39 178 ARG C C 1
ATOM 9913 O O . ARG C 1 76 ? 45.613 149.209 114.584 1.00 70.05 178 ARG C O 1
ATOM 9921 N N . TYR C 1 77 ? 44.208 150.550 113.453 1.00 66.82 179 TYR C N 1
ATOM 9922 C CA . TYR C 1 77 ? 44.372 149.835 112.188 1.00 63.80 179 TYR C CA 1
ATOM 9923 C C . TYR C 1 77 ? 44.608 150.790 111.024 1.00 61.07 179 TYR C C 1
ATOM 9924 O O . TYR C 1 77 ? 44.735 152.002 111.201 1.00 60.20 179 TYR C O 1
ATOM 9933 N N . SER C 1 78 ? 44.663 150.210 109.831 1.00 58.36 180 SER C N 1
ATOM 9934 C CA . SER C 1 78 ? 44.836 150.951 108.586 1.00 55.81 180 SER C CA 1
ATOM 9935 C C . SER C 1 78 ? 44.031 150.204 107.538 1.00 54.20 180 SER C C 1
ATOM 9936 O O . SER C 1 78 ? 43.955 148.974 107.575 1.00 55.06 180 SER C O 1
ATOM 9939 N N . GLN C 1 79 ? 43.416 150.932 106.615 1.00 51.45 181 GLN C N 1
ATOM 9940 C CA . GLN C 1 79 ? 42.644 150.273 105.577 1.00 50.26 181 GLN C CA 1
ATOM 9941 C C . GLN C 1 79 ? 42.811 150.897 104.201 1.00 49.19 181 GLN C C 1
ATOM 9942 O O . GLN C 1 79 ? 42.774 152.121 104.047 1.00 48.71 181 GLN C O 1
ATOM 9948 N N . PHE C 1 80 ? 43.002 150.044 103.201 1.00 47.35 182 PHE C N 1
ATOM 9949 C CA . PHE C 1 80 ? 43.136 150.511 101.831 1.00 47.35 182 PHE C CA 1
ATOM 9950 C C . PHE C 1 80 ? 41.743 150.945 101.408 1.00 47.56 182 PHE C C 1
ATOM 9951 O O . PHE C 1 80 ? 40.779 150.185 101.575 1.00 45.65 182 PHE C O 1
ATOM 9959 N N . MET C 1 81 ? 41.645 152.161 100.877 1.00 49.06 183 MET C N 1
ATOM 9960 C CA . MET C 1 81 ? 40.379 152.722 100.406 1.00 50.08 183 MET C CA 1
ATOM 9961 C C . MET C 1 81 ? 40.227 152.400 98.927 1.00 51.07 183 MET C C 1
ATOM 9962 O O . MET C 1 81 ? 39.116 152.290 98.405 1.00 50.85 183 MET C O 1
ATOM 9967 N N . GLY C 1 82 ? 41.368 152.263 98.262 1.00 51.07 184 GLY C N 1
ATOM 9968 C CA . GLY C 1 82 ? 41.392 151.944 96.851 1.00 51.32 184 GLY C CA 1
ATOM 9969 C C . GLY C 1 82 ? 42.814 151.706 96.378 1.00 52.84 184 GLY C C 1
ATOM 9970 O O . GLY C 1 82 ? 43.770 152.274 96.913 1.00 53.06 184 GLY C O 1
ATOM 9971 N N . ILE C 1 83 ? 42.968 150.851 95.375 1.00 53.05 185 ILE C N 1
ATOM 9972 C CA . ILE C 1 83 ? 44.288 150.577 94.842 1.00 53.25 185 ILE C CA 1
ATOM 9973 C C . ILE C 1 83 ? 44.247 150.638 93.325 1.00 52.64 185 ILE C C 1
ATOM 9974 O O . ILE C 1 83 ? 43.728 149.732 92.670 1.00 52.96 185 ILE C O 1
ATOM 9979 N N . PHE C 1 84 ? 44.786 151.720 92.777 1.00 51.95 186 PHE C N 1
ATOM 9980 C CA . PHE C 1 84 ? 44.825 151.908 91.332 1.00 51.04 186 PHE C CA 1
ATOM 9981 C C . PHE C 1 84 ? 46.086 151.272 90.765 1.00 50.40 186 PHE C C 1
ATOM 9982 O O . PHE C 1 84 ? 47.203 151.647 91.129 1.00 49.44 186 PHE C O 1
ATOM 9990 N N . GLU C 1 85 ? 45.894 150.311 89.870 1.00 50.67 187 GLU C N 1
ATOM 9991 C CA . GLU C 1 85 ? 47.004 149.595 89.247 1.00 53.04 187 GLU C CA 1
ATOM 9992 C C . GLU C 1 85 ? 46.942 149.748 87.731 1.00 52.19 187 GLU C C 1
ATOM 9993 O O . GLU C 1 85 ? 45.881 149.571 87.124 1.00 51.06 187 GLU C O 1
ATOM 9999 N N . ASP C 1 86 ? 48.079 150.072 87.125 1.00 51.56 188 ASP C N 1
ATOM 10000 C CA . ASP C 1 86 ? 48.136 150.247 85.682 1.00 53.17 188 ASP C CA 1
ATOM 10001 C C . ASP C 1 86 ? 49.517 149.885 85.142 1.00 53.37 188 ASP C C 1
ATOM 10002 O O . ASP C 1 86 ? 50.498 149.818 85.887 1.00 53.92 188 ASP C O 1
ATOM 10007 N N . ARG C 1 87 ? 49.584 149.635 83.842 1.00 54.12 189 ARG C N 1
ATOM 10008 C CA . ARG C 1 87 ? 50.846 149.316 83.193 1.00 54.98 189 ARG C CA 1
ATOM 10009 C C . ARG C 1 87 ? 51.130 150.480 82.252 1.00 55.63 189 ARG C C 1
ATOM 10010 O O . ARG C 1 87 ? 50.225 150.984 81.586 1.00 54.84 189 ARG C O 1
ATOM 10018 N N . ALA C 1 88 ? 52.386 150.905 82.205 1.00 56.13 190 ALA C N 1
ATOM 10019 C CA . ALA C 1 88 ? 52.775 152.018 81.355 1.00 56.27 190 ALA C CA 1
ATOM 10020 C C . ALA C 1 88 ? 53.891 151.612 80.410 1.00 57.14 190 ALA C C 1
ATOM 10021 O O . ALA C 1 88 ? 54.907 151.057 80.837 1.00 56.14 190 ALA C O 1
ATOM 10023 N N . PRO C 1 89 ? 53.717 151.884 79.107 1.00 58.32 191 PRO C N 1
ATOM 10024 C CA . PRO C 1 89 ? 54.760 151.523 78.148 1.00 58.16 191 PRO C CA 1
ATOM 10025 C C . PRO C 1 89 ? 55.985 152.370 78.424 1.00 59.03 191 PRO C C 1
ATOM 10026 O O . PRO C 1 89 ? 55.861 153.523 78.825 1.00 59.60 191 PRO C O 1
ATOM 10030 N N . VAL C 1 90 ? 57.165 151.792 78.249 1.00 60.70 192 VAL C N 1
ATOM 10031 C CA . VAL C 1 90 ? 58.398 152.531 78.456 1.00 62.46 192 VAL C CA 1
ATOM 10032 C C . VAL C 1 90 ? 58.704 153.237 77.140 1.00 66.32 192 VAL C C 1
ATOM 10033 O O . VAL C 1 90 ? 58.707 152.612 76.080 1.00 66.81 192 VAL C O 1
ATOM 10037 N N . PRO C 1 91 ? 58.952 154.553 77.187 1.00 69.31 193 PRO C N 1
ATOM 10038 C CA . PRO C 1 91 ? 59.250 155.308 75.968 1.00 71.81 193 PRO C CA 1
ATOM 10039 C C . PRO C 1 91 ? 60.419 154.767 75.159 1.00 73.04 193 PRO C C 1
ATOM 10040 O O . PRO C 1 91 ? 61.407 154.278 75.715 1.00 72.32 193 PRO C O 1
ATOM 10044 N N . PHE C 1 92 ? 60.278 154.861 73.838 1.00 75.50 194 PHE C N 1
ATOM 10045 C CA . PHE C 1 92 ? 61.308 154.423 72.907 1.00 78.22 194 PHE C CA 1
ATOM 10046 C C . PHE C 1 92 ? 62.653 154.920 73.421 1.00 77.96 194 PHE C C 1
ATOM 10047 O O . PHE C 1 92 ? 63.549 154.133 73.736 1.00 76.97 194 PHE C O 1
ATOM 10055 N N . GLU C 1 93 ? 62.771 156.239 73.515 1.00 78.33 195 GLU C N 1
ATOM 10056 C CA . GLU C 1 93 ? 63.989 156.882 73.982 1.00 79.08 195 GLU C CA 1
ATOM 10057 C C . GLU C 1 93 ? 64.572 156.260 75.251 1.00 77.48 195 GLU C C 1
ATOM 10058 O O . GLU C 1 93 ? 65.783 156.049 75.339 1.00 76.61 195 GLU C O 1
ATOM 10064 N N . GLU C 1 94 ? 63.718 155.957 76.227 1.00 75.88 196 GLU C N 1
ATOM 10065 C CA . GLU C 1 94 ? 64.191 155.380 77.484 1.00 74.41 196 GLU C CA 1
ATOM 10066 C C . GLU C 1 94 ? 64.725 153.969 77.282 1.00 72.91 196 GLU C C 1
ATOM 10067 O O . GLU C 1 94 ? 65.805 153.621 77.767 1.00 71.12 196 GLU C O 1
ATOM 10073 N N . VAL C 1 95 ? 63.958 153.160 76.563 1.00 71.22 197 VAL C N 1
ATOM 10074 C CA . VAL C 1 95 ? 64.359 151.789 76.287 1.00 70.01 197 VAL C CA 1
ATOM 10075 C C . VAL C 1 95 ? 65.750 151.813 75.678 1.00 69.88 197 VAL C C 1
ATOM 10076 O O . VAL C 1 95 ? 66.658 151.116 76.134 1.00 68.88 197 VAL C O 1
ATOM 10080 N N . ILE C 1 96 ? 65.900 152.642 74.647 1.00 70.61 198 ILE C N 1
ATOM 10081 C CA . ILE C 1 96 ? 67.152 152.796 73.913 1.00 70.67 198 ILE C CA 1
ATOM 10082 C C . ILE C 1 96 ? 68.321 153.313 74.748 1.00 71.13 198 ILE C C 1
ATOM 10083 O O . ILE C 1 96 ? 69.319 152.616 74.944 1.00 70.50 198 ILE C O 1
ATOM 10088 N N . ASP C 1 97 ? 68.186 154.538 75.242 1.00 72.36 199 ASP C N 1
ATOM 10089 C CA . ASP C 1 97 ? 69.241 155.181 76.011 1.00 73.53 199 ASP C CA 1
ATOM 10090 C C . ASP C 1 97 ? 69.400 154.778 77.473 1.00 73.47 199 ASP C C 1
ATOM 10091 O O . ASP C 1 97 ? 70.500 154.879 78.020 1.00 73.31 199 ASP C O 1
ATOM 10096 N N . LYS C 1 98 ? 68.326 154.323 78.114 1.00 73.26 200 LYS C N 1
ATOM 10097 C CA . LYS C 1 98 ? 68.420 153.951 79.523 1.00 72.91 200 LYS C CA 1
ATOM 10098 C C . LYS C 1 98 ? 68.485 152.456 79.783 1.00 72.25 200 LYS C C 1
ATOM 10099 O O . LYS C 1 98 ? 69.428 151.964 80.408 1.00 71.20 200 LYS C O 1
ATOM 10105 N N . ILE C 1 99 ? 67.486 151.736 79.295 1.00 71.91 201 ILE C N 1
ATOM 10106 C CA . ILE C 1 99 ? 67.418 150.295 79.498 1.00 72.17 201 ILE C CA 1
ATOM 10107 C C . ILE C 1 99 ? 68.448 149.522 78.678 1.00 72.11 201 ILE C C 1
ATOM 10108 O O . ILE C 1 99 ? 69.313 148.848 79.234 1.00 70.58 201 ILE C O 1
ATOM 10113 N N . ASN C 1 100 ? 68.368 149.623 77.359 1.00 73.33 202 ASN C N 1
ATOM 10114 C CA . ASN C 1 100 ? 69.312 148.909 76.510 1.00 75.29 202 ASN C CA 1
ATOM 10115 C C . ASN C 1 100 ? 70.734 149.442 76.674 1.00 76.15 202 ASN C C 1
ATOM 10116 O O . ASN C 1 100 ? 71.699 148.676 76.724 1.00 75.32 202 ASN C O 1
ATOM 10121 N N . ALA C 1 101 ? 70.853 150.762 76.769 1.00 77.08 203 ALA C N 1
ATOM 10122 C CA . ALA C 1 101 ? 72.152 151.403 76.909 1.00 78.03 203 ALA C CA 1
ATOM 10123 C C . ALA C 1 101 ? 72.875 151.121 78.226 1.00 77.90 203 ALA C C 1
ATOM 10124 O O . ALA C 1 101 ? 73.981 150.588 78.222 1.00 77.73 203 ALA C O 1
ATOM 10126 N N . LYS C 1 102 ? 72.260 151.465 79.352 1.00 78.80 204 LYS C N 1
ATOM 10127 C CA . LYS C 1 102 ? 72.915 151.254 80.640 1.00 78.52 204 LYS C CA 1
ATOM 10128 C C . LYS C 1 102 ? 72.317 150.167 81.524 1.00 77.25 204 LYS C C 1
ATOM 10129 O O . LYS C 1 102 ? 72.834 149.893 82.607 1.00 76.69 204 LYS C O 1
ATOM 10135 N N . GLY C 1 103 ? 71.238 149.543 81.068 1.00 76.01 205 GLY C N 1
ATOM 10136 C CA . GLY C 1 103 ? 70.621 148.497 81.867 1.00 74.28 205 GLY C CA 1
ATOM 10137 C C . GLY C 1 103 ? 69.978 149.013 83.143 1.00 72.81 205 GLY C C 1
ATOM 10138 O O . GLY C 1 103 ? 69.956 148.326 84.171 1.00 71.31 205 GLY C O 1
ATOM 10139 N N . VAL C 1 104 ? 69.469 150.240 83.077 1.00 72.07 206 VAL C N 1
ATOM 10140 C CA . VAL C 1 104 ? 68.798 150.870 84.207 1.00 71.63 206 VAL C CA 1
ATOM 10141 C C . VAL C 1 104 ? 67.447 151.354 83.704 1.00 71.41 206 VAL C C 1
ATOM 10142 O O . VAL C 1 104 ? 67.058 151.044 82.576 1.00 71.59 206 VAL C O 1
ATOM 10146 N N . CYS C 1 105 ? 66.746 152.132 84.521 1.00 71.51 207 CYS C N 1
ATOM 10147 C CA . CYS C 1 105 ? 65.423 152.612 84.145 1.00 71.70 207 CYS C CA 1
ATOM 10148 C C . CYS C 1 105 ? 65.026 153.779 85.051 1.00 71.72 207 CYS C C 1
ATOM 10149 O O . CYS C 1 105 ? 65.530 153.897 86.165 1.00 72.14 207 CYS C O 1
ATOM 10152 N N . ARG C 1 106 ? 64.131 154.641 84.572 1.00 71.52 208 ARG C N 1
ATOM 10153 C CA . ARG C 1 106 ? 63.685 155.795 85.352 1.00 71.11 208 ARG C CA 1
ATOM 10154 C C . ARG C 1 106 ? 62.701 155.403 86.444 1.00 70.80 208 ARG C C 1
ATOM 10155 O O . ARG C 1 106 ? 61.806 154.587 86.221 1.00 71.27 208 ARG C O 1
ATOM 10163 N N . SER C 1 107 ? 62.865 155.999 87.622 1.00 69.42 209 SER C N 1
ATOM 10164 C CA . SER C 1 107 ? 61.982 155.726 88.748 1.00 68.41 209 SER C CA 1
ATOM 10165 C C . SER C 1 107 ? 60.687 156.507 88.551 1.00 67.90 209 SER C C 1
ATOM 10166 O O . SER C 1 107 ? 59.947 156.752 89.501 1.00 68.52 209 SER C O 1
ATOM 10169 N N . THR C 1 108 ? 60.427 156.896 87.308 1.00 67.01 210 THR C N 1
ATOM 10170 C CA . THR C 1 108 ? 59.226 157.650 86.963 1.00 67.18 210 THR C CA 1
ATOM 10171 C C . THR C 1 108 ? 58.542 157.051 85.738 1.00 66.81 210 THR C C 1
ATOM 10172 O O . THR C 1 108 ? 59.186 156.414 84.903 1.00 66.52 210 THR C O 1
ATOM 10176 N N . ALA C 1 109 ? 57.236 157.261 85.629 1.00 65.97 211 ALA C N 1
ATOM 10177 C CA . ALA C 1 109 ? 56.490 156.746 84.491 1.00 66.21 211 ALA C CA 1
ATOM 10178 C C . ALA C 1 109 ? 55.705 157.874 83.834 1.00 66.29 211 ALA C C 1
ATOM 10179 O O . ALA C 1 109 ? 54.745 158.393 84.404 1.00 67.47 211 ALA C O 1
ATOM 10181 N N . LYS C 1 110 ? 56.125 158.265 82.639 1.00 65.60 212 LYS C N 1
ATOM 10182 C CA . LYS C 1 110 ? 55.444 159.333 81.919 1.00 65.34 212 LYS C CA 1
ATOM 10183 C C . LYS C 1 110 ? 54.835 158.697 80.681 1.00 63.42 212 LYS C C 1
ATOM 10184 O O . LYS C 1 110 ? 55.536 158.074 79.888 1.00 62.79 212 LYS C O 1
ATOM 10190 N N . TYR C 1 111 ? 53.526 158.845 80.520 1.00 61.46 213 TYR C N 1
ATOM 10191 C CA . TYR C 1 111 ? 52.855 158.235 79.386 1.00 60.53 213 TYR C CA 1
ATOM 10192 C C . TYR C 1 111 ? 51.442 158.763 79.230 1.00 61.62 213 TYR C C 1
ATOM 10193 O O . TYR C 1 111 ? 50.945 159.492 80.084 1.00 62.67 213 TYR C O 1
ATOM 10202 N N . VAL C 1 112 ? 50.788 158.361 78.147 1.00 61.70 214 VAL C N 1
ATOM 10203 C CA . VAL C 1 112 ? 49.436 158.808 77.872 1.00 62.18 214 VAL C CA 1
ATOM 10204 C C . VAL C 1 112 ? 48.381 157.794 78.271 1.00 61.94 214 VAL C C 1
ATOM 10205 O O . VAL C 1 112 ? 48.396 156.657 77.814 1.00 63.64 214 VAL C O 1
ATOM 10209 N N . ARG C 1 113 ? 47.458 158.221 79.122 1.00 61.41 215 ARG C N 1
ATOM 10210 C CA . ARG C 1 113 ? 46.374 157.364 79.576 1.00 61.55 215 ARG C CA 1
ATOM 10211 C C . ARG C 1 113 ? 45.069 158.145 79.547 1.00 61.33 215 ARG C C 1
ATOM 10212 O O . ARG C 1 113 ? 44.989 159.248 80.080 1.00 61.02 215 ARG C O 1
ATOM 10220 N N . ASN C 1 114 ? 44.046 157.568 78.932 1.00 62.38 216 ASN C N 1
ATOM 10221 C CA . ASN C 1 114 ? 42.748 158.222 78.831 1.00 64.12 216 ASN C CA 1
ATOM 10222 C C . ASN C 1 114 ? 42.849 159.669 78.351 1.00 64.65 216 ASN C C 1
ATOM 10223 O O . ASN C 1 114 ? 42.337 160.591 78.988 1.00 63.45 216 ASN C O 1
ATOM 10228 N N . ASN C 1 115 ? 43.528 159.854 77.224 1.00 65.27 217 ASN C N 1
ATOM 10229 C CA . ASN C 1 115 ? 43.683 161.169 76.622 1.00 65.32 217 ASN C CA 1
ATOM 10230 C C . ASN C 1 115 ? 44.374 162.157 77.537 1.00 66.77 217 ASN C C 1
ATOM 10231 O O . ASN C 1 115 ? 44.174 163.361 77.414 1.00 67.94 217 ASN C O 1
ATOM 10236 N N . LEU C 1 116 ? 45.189 161.664 78.455 1.00 67.75 218 LEU C N 1
ATOM 10237 C CA . LEU C 1 116 ? 45.872 162.567 79.362 1.00 68.24 218 LEU C CA 1
ATOM 10238 C C . LEU C 1 116 ? 47.273 162.065 79.659 1.00 69.79 218 LEU C C 1
ATOM 10239 O O . LEU C 1 116 ? 47.495 160.862 79.795 1.00 71.37 218 LEU C O 1
ATOM 10244 N N . GLU C 1 117 ? 48.221 162.992 79.739 1.00 69.87 219 GLU C N 1
ATOM 10245 C CA . GLU C 1 117 ? 49.602 162.638 80.018 1.00 70.85 219 GLU C CA 1
ATOM 10246 C C . GLU C 1 117 ? 49.880 162.658 81.514 1.00 71.19 219 GLU C C 1
ATOM 10247 O O . GLU C 1 117 ? 50.119 163.716 82.102 1.00 72.39 219 GLU C O 1
ATOM 10253 N N . THR C 1 118 ? 49.858 161.477 82.121 1.00 69.87 220 THR C N 1
ATOM 10254 C CA . THR C 1 118 ? 50.091 161.340 83.548 1.00 67.98 220 THR C CA 1
ATOM 10255 C C . THR C 1 118 ? 51.547 160.997 83.866 1.00 67.52 220 THR C C 1
ATOM 10256 O O . THR C 1 118 ? 52.250 160.387 83.054 1.00 67.66 220 THR C O 1
ATOM 10260 N N . THR C 1 119 ? 51.993 161.408 85.049 1.00 66.29 221 THR C N 1
ATOM 10261 C CA . THR C 1 119 ? 53.356 161.144 85.491 1.00 66.27 221 THR C CA 1
ATOM 10262 C C . THR C 1 119 ? 53.314 160.548 86.889 1.00 66.34 221 THR C C 1
ATOM 10263 O O . THR C 1 119 ? 52.493 160.946 87.718 1.00 66.69 221 THR C O 1
ATOM 10267 N N . ALA C 1 120 ? 54.200 159.592 87.147 1.00 64.90 222 ALA C N 1
ATOM 10268 C CA . ALA C 1 120 ? 54.258 158.951 88.451 1.00 63.56 222 ALA C CA 1
ATOM 10269 C C . ALA C 1 120 ? 55.694 158.845 88.923 1.00 62.55 222 ALA C C 1
ATOM 10270 O O . ALA C 1 120 ? 56.595 158.534 88.143 1.00 61.73 222 ALA C O 1
ATOM 10272 N N . PHE C 1 121 ? 55.899 159.114 90.208 1.00 61.64 223 PHE C N 1
ATOM 10273 C CA . PHE C 1 121 ? 57.224 159.034 90.800 1.00 61.56 223 PHE C CA 1
ATOM 10274 C C . PHE C 1 121 ? 57.211 157.947 91.858 1.00 61.32 223 PHE C C 1
ATOM 10275 O O . PHE C 1 121 ? 56.375 157.954 92.763 1.00 60.33 223 PHE C O 1
ATOM 10283 N N . HIS C 1 122 ? 58.134 157.004 91.729 1.00 61.92 224 HIS C N 1
ATOM 10284 C CA . HIS C 1 122 ? 58.227 155.918 92.685 1.00 62.69 224 HIS C CA 1
ATOM 10285 C C . HIS C 1 122 ? 58.482 156.530 94.053 1.00 63.63 224 HIS C C 1
ATOM 10286 O O . HIS C 1 122 ? 59.348 157.395 94.194 1.00 63.36 224 HIS C O 1
ATOM 10293 N N . ARG C 1 123 ? 57.723 156.083 95.050 1.00 64.64 225 ARG C N 1
ATOM 10294 C CA . ARG C 1 123 ? 57.852 156.590 96.416 1.00 66.49 225 ARG C CA 1
ATOM 10295 C C . ARG C 1 123 ? 57.538 158.079 96.480 1.00 66.64 225 ARG C C 1
ATOM 10296 O O . ARG C 1 123 ? 57.787 158.726 97.496 1.00 66.32 225 ARG C O 1
ATOM 10304 N N . ASP C 1 124 ? 56.987 158.617 95.395 1.00 67.43 226 ASP C N 1
ATOM 10305 C CA . ASP C 1 124 ? 56.672 160.039 95.326 1.00 68.73 226 ASP C CA 1
ATOM 10306 C C . ASP C 1 124 ? 57.918 160.839 95.703 1.00 70.07 226 ASP C C 1
ATOM 10307 O O . ASP C 1 124 ? 57.860 161.756 96.521 1.00 69.65 226 ASP C O 1
ATOM 10312 N N . ASP C 1 125 ? 59.043 160.474 95.094 1.00 72.62 227 ASP C N 1
ATOM 10313 C CA . ASP C 1 125 ? 60.321 161.127 95.354 1.00 75.35 227 ASP C CA 1
ATOM 10314 C C . ASP C 1 125 ? 60.979 161.527 94.029 1.00 76.12 227 ASP C C 1
ATOM 10315 O O . ASP C 1 125 ? 60.483 161.182 92.954 1.00 75.56 227 ASP C O 1
ATOM 10320 N N . HIS C 1 126 ? 62.094 162.248 94.113 1.00 78.42 228 HIS C N 1
ATOM 10321 C CA . HIS C 1 126 ? 62.823 162.708 92.927 1.00 81.39 228 HIS C CA 1
ATOM 10322 C C . HIS C 1 126 ? 63.256 161.595 91.979 1.00 81.81 228 HIS C C 1
ATOM 10323 O O . HIS C 1 126 ? 63.816 160.581 92.400 1.00 81.68 228 HIS C O 1
ATOM 10330 N N . GLU C 1 127 ? 63.007 161.803 90.690 1.00 82.81 229 GLU C N 1
ATOM 10331 C CA . GLU C 1 127 ? 63.366 160.823 89.674 1.00 83.69 229 GLU C CA 1
ATOM 10332 C C . GLU C 1 127 ? 64.835 160.416 89.741 1.00 83.08 229 GLU C C 1
ATOM 10333 O O . GLU C 1 127 ? 65.730 161.261 89.703 1.00 82.58 229 GLU C O 1
ATOM 10339 N N . THR C 1 128 ? 65.073 159.113 89.842 1.00 82.70 230 THR C N 1
ATOM 10340 C CA . THR C 1 128 ? 66.428 158.581 89.899 1.00 82.30 230 THR C CA 1
ATOM 10341 C C . THR C 1 128 ? 66.520 157.304 89.077 1.00 81.81 230 THR C C 1
ATOM 10342 O O . THR C 1 128 ? 65.593 156.493 89.064 1.00 82.09 230 THR C O 1
ATOM 10346 N N . ASP C 1 129 ? 67.638 157.134 88.381 1.00 81.21 231 ASP C N 1
ATOM 10347 C CA . ASP C 1 129 ? 67.843 155.947 87.562 1.00 80.43 231 ASP C CA 1
ATOM 10348 C C . ASP C 1 129 ? 68.029 154.742 88.472 1.00 79.50 231 ASP C C 1
ATOM 10349 O O . ASP C 1 129 ? 68.831 154.779 89.403 1.00 78.73 231 ASP C O 1
ATOM 10354 N N . MET C 1 130 ? 67.281 153.676 88.207 1.00 79.02 232 MET C N 1
ATOM 10355 C CA . MET C 1 130 ? 67.376 152.473 89.023 1.00 78.80 232 MET C CA 1
ATOM 10356 C C . MET C 1 130 ? 67.869 151.237 88.276 1.00 77.48 232 MET C C 1
ATOM 10357 O O . MET C 1 130 ? 67.488 150.965 87.139 1.00 77.30 232 MET C O 1
ATOM 10362 N N . GLU C 1 131 ? 68.724 150.491 88.958 1.00 76.75 233 GLU C N 1
ATOM 10363 C CA . GLU C 1 131 ? 69.332 149.284 88.435 1.00 77.27 233 GLU C CA 1
ATOM 10364 C C . GLU C 1 131 ? 68.339 148.122 88.301 1.00 77.16 233 GLU C C 1
ATOM 10365 O O . GLU C 1 131 ? 67.628 147.788 89.255 1.00 77.29 233 GLU C O 1
ATOM 10371 N N . LEU C 1 132 ? 68.286 147.511 87.117 1.00 75.32 234 LEU C N 1
ATOM 10372 C CA . LEU C 1 132 ? 67.387 146.377 86.892 1.00 73.24 234 LEU C CA 1
ATOM 10373 C C . LEU C 1 132 ? 67.964 145.106 87.493 1.00 72.56 234 LEU C C 1
ATOM 10374 O O . LEU C 1 132 ? 69.168 144.872 87.424 1.00 73.15 234 LEU C O 1
ATOM 10379 N N . LYS C 1 133 ? 67.095 144.277 88.058 1.00 71.37 235 LYS C N 1
ATOM 10380 C CA . LYS C 1 133 ? 67.532 143.032 88.665 1.00 70.26 235 LYS C CA 1
ATOM 10381 C C . LYS C 1 133 ? 66.738 141.822 88.181 1.00 69.15 235 LYS C C 1
ATOM 10382 O O . LYS C 1 133 ? 65.579 141.941 87.783 1.00 69.08 235 LYS C O 1
ATOM 10388 N N . PRO C 1 134 ? 67.364 140.634 88.205 1.00 68.08 236 PRO C N 1
ATOM 10389 C CA . PRO C 1 134 ? 66.711 139.397 87.770 1.00 66.78 236 PRO C CA 1
ATOM 10390 C C . PRO C 1 134 ? 65.443 139.157 88.579 1.00 65.84 236 PRO C C 1
ATOM 10391 O O . PRO C 1 134 ? 65.449 139.290 89.805 1.00 64.85 236 PRO C O 1
ATOM 10395 N N . ALA C 1 135 ? 64.357 138.822 87.892 1.00 65.59 237 ALA C N 1
ATOM 10396 C CA . ALA C 1 135 ? 63.099 138.547 88.572 1.00 66.35 237 ALA C CA 1
ATOM 10397 C C . ALA C 1 135 ? 63.289 137.295 89.419 1.00 66.66 237 ALA C C 1
ATOM 10398 O O . ALA C 1 135 ? 64.135 136.461 89.113 1.00 67.30 237 ALA C O 1
ATOM 10400 N N . ASN C 1 136 ? 62.508 137.162 90.486 1.00 66.96 238 ASN C N 1
ATOM 10401 C CA . ASN C 1 136 ? 62.609 135.986 91.342 1.00 66.26 238 ASN C CA 1
ATOM 10402 C C . ASN C 1 136 ? 62.424 134.739 90.480 1.00 65.93 238 ASN C C 1
ATOM 10403 O O . ASN C 1 136 ? 61.582 134.711 89.579 1.00 65.18 238 ASN C O 1
ATOM 10408 N N . ALA C 1 137 ? 63.220 133.713 90.757 1.00 66.63 239 ALA C N 1
ATOM 10409 C CA . ALA C 1 137 ? 63.164 132.463 90.005 1.00 66.13 239 ALA C CA 1
ATOM 10410 C C . ALA C 1 137 ? 61.789 131.807 90.059 1.00 65.14 239 ALA C C 1
ATOM 10411 O O . ALA C 1 137 ? 61.099 131.864 91.076 1.00 64.67 239 ALA C O 1
ATOM 10413 N N . ALA C 1 138 ? 61.411 131.170 88.955 1.00 63.70 240 ALA C N 1
ATOM 10414 C CA . ALA C 1 138 ? 60.119 130.504 88.835 1.00 63.26 240 ALA C CA 1
ATOM 10415 C C . ALA C 1 138 ? 60.189 129.481 87.709 1.00 63.05 240 ALA C C 1
ATOM 10416 O O . ALA C 1 138 ? 60.650 129.790 86.610 1.00 63.90 240 ALA C O 1
ATOM 10418 N N . THR C 1 139 ? 59.715 128.268 87.977 1.00 62.83 241 THR C N 1
ATOM 10419 C CA . THR C 1 139 ? 59.752 127.202 86.983 1.00 63.53 241 THR C CA 1
ATOM 10420 C C . THR C 1 139 ? 59.013 127.504 85.685 1.00 63.67 241 THR C C 1
ATOM 10421 O O . THR C 1 139 ? 57.994 128.202 85.664 1.00 62.43 241 THR C O 1
ATOM 10425 N N . ARG C 1 140 ? 59.561 126.967 84.602 1.00 63.96 242 ARG C N 1
ATOM 10426 C CA . ARG C 1 140 ? 59.005 127.122 83.271 1.00 64.74 242 ARG C CA 1
ATOM 10427 C C . ARG C 1 140 ? 58.590 128.544 82.905 1.00 65.32 242 ARG C C 1
ATOM 10428 O O . ARG C 1 140 ? 57.487 128.756 82.406 1.00 65.71 242 ARG C O 1
ATOM 10436 N N . THR C 1 141 ? 59.462 129.517 83.145 1.00 66.07 243 THR C N 1
ATOM 10437 C CA . THR C 1 141 ? 59.142 130.899 82.795 1.00 66.66 243 THR C CA 1
ATOM 10438 C C . THR C 1 141 ? 60.307 131.599 82.111 1.00 67.64 243 THR C C 1
ATOM 10439 O O . THR C 1 141 ? 61.471 131.342 82.421 1.00 67.58 243 THR C O 1
ATOM 10443 N N . SER C 1 142 ? 59.979 132.484 81.175 1.00 68.63 244 SER C N 1
ATOM 10444 C CA . SER C 1 142 ? 60.976 133.254 80.443 1.00 68.78 244 SER C CA 1
ATOM 10445 C C . SER C 1 142 ? 61.706 134.166 81.427 1.00 67.97 244 SER C C 1
ATOM 10446 O O . SER C 1 142 ? 61.389 134.184 82.616 1.00 68.43 244 SER C O 1
ATOM 10449 N N . ARG C 1 143 ? 62.674 134.934 80.938 1.00 66.60 245 ARG C N 1
ATOM 10450 C CA . ARG C 1 143 ? 63.430 135.817 81.817 1.00 65.65 245 ARG C CA 1
ATOM 10451 C C . ARG C 1 143 ? 62.787 137.189 81.977 1.00 63.85 245 ARG C C 1
ATOM 10452 O O . ARG C 1 143 ? 62.214 137.741 81.033 1.00 63.47 245 ARG C O 1
ATOM 10460 N N . GLY C 1 144 ? 62.890 137.729 83.188 1.00 62.02 246 GLY C N 1
ATOM 10461 C CA . GLY C 1 144 ? 62.315 139.027 83.471 1.00 60.58 246 GLY C CA 1
ATOM 10462 C C . GLY C 1 144 ? 63.173 139.814 84.436 1.00 60.02 246 GLY C C 1
ATOM 10463 O O . GLY C 1 144 ? 63.985 139.245 85.175 1.00 59.36 246 GLY C O 1
ATOM 10464 N N . TRP C 1 145 ? 62.988 141.128 84.429 1.00 59.11 247 TRP C N 1
ATOM 10465 C CA . TRP C 1 145 ? 63.743 142.013 85.295 1.00 59.01 247 TRP C CA 1
ATOM 10466 C C . TRP C 1 145 ? 62.854 143.144 85.773 1.00 58.99 247 TRP C C 1
ATOM 10467 O O . TRP C 1 145 ? 61.922 143.560 85.077 1.00 59.68 247 TRP C O 1
ATOM 10478 N N . HIS C 1 146 ? 63.157 143.640 86.965 1.00 58.81 248 HIS C N 1
ATOM 10479 C CA . HIS C 1 146 ? 62.406 144.731 87.563 1.00 59.03 248 HIS C CA 1
ATOM 10480 C C . HIS C 1 146 ? 63.357 145.585 88.388 1.00 59.36 248 HIS C C 1
ATOM 10481 O O . HIS C 1 146 ? 64.535 145.251 88.550 1.00 58.10 248 HIS C O 1
ATOM 10488 N N . THR C 1 147 ? 62.830 146.680 88.919 1.00 60.68 249 THR C N 1
ATOM 10489 C CA . THR C 1 147 ? 63.611 147.615 89.715 1.00 60.93 249 THR C CA 1
ATOM 10490 C C . THR C 1 147 ? 63.242 147.628 91.197 1.00 61.31 249 THR C C 1
ATOM 10491 O O . THR C 1 147 ? 64.090 147.896 92.046 1.00 62.07 249 THR C O 1
ATOM 10495 N N . THR C 1 148 ? 61.981 147.338 91.508 1.00 61.07 250 THR C N 1
ATOM 10496 C CA . THR C 1 148 ? 61.529 147.359 92.895 1.00 61.13 250 THR C CA 1
ATOM 10497 C C . THR C 1 148 ? 60.882 146.061 93.344 1.00 60.04 250 THR C C 1
ATOM 10498 O O . THR C 1 148 ? 60.296 145.341 92.549 1.00 59.80 250 THR C O 1
ATOM 10502 N N . ASP C 1 149 ? 60.969 145.786 94.639 1.00 59.95 251 ASP C N 1
ATOM 10503 C CA . ASP C 1 149 ? 60.393 144.576 95.201 1.00 59.81 251 ASP C CA 1
ATOM 10504 C C . ASP C 1 149 ? 59.162 144.879 96.042 1.00 57.65 251 ASP C C 1
ATOM 10505 O O . ASP C 1 149 ? 58.185 144.138 96.010 1.00 57.12 251 ASP C O 1
ATOM 10510 N N . LEU C 1 150 ? 59.214 145.971 96.793 1.00 56.84 252 LEU C N 1
ATOM 10511 C CA . LEU C 1 150 ? 58.108 146.348 97.666 1.00 57.26 252 LEU C CA 1
ATOM 10512 C C . LEU C 1 150 ? 57.149 147.393 97.096 1.00 56.58 252 LEU C C 1
ATOM 10513 O O . LEU C 1 150 ? 57.502 148.177 96.213 1.00 56.45 252 LEU C O 1
ATOM 10518 N N . LYS C 1 151 ? 55.929 147.390 97.618 1.00 55.57 253 LYS C N 1
ATOM 10519 C CA . LYS C 1 151 ? 54.913 148.349 97.216 1.00 55.94 253 LYS C CA 1
ATOM 10520 C C . LYS C 1 151 ? 55.022 149.548 98.160 1.00 56.63 253 LYS C C 1
ATOM 10521 O O . LYS C 1 151 ? 55.080 149.373 99.383 1.00 56.03 253 LYS C O 1
ATOM 10527 N N . TYR C 1 152 ? 55.068 150.758 97.604 1.00 55.97 254 TYR C N 1
ATOM 10528 C CA . TYR C 1 152 ? 55.165 151.945 98.444 1.00 57.37 254 TYR C CA 1
ATOM 10529 C C . TYR C 1 152 ? 53.804 152.445 98.919 1.00 56.95 254 TYR C C 1
ATOM 10530 O O . TYR C 1 152 ? 52.882 152.637 98.130 1.00 57.83 254 TYR C O 1
ATOM 10539 N N . ASN C 1 153 ? 53.689 152.662 100.219 1.00 57.18 255 ASN C N 1
ATOM 10540 C CA . ASN C 1 153 ? 52.448 153.151 100.780 1.00 57.40 255 ASN C CA 1
ATOM 10541 C C . ASN C 1 153 ? 52.715 154.414 101.574 1.00 58.67 255 ASN C C 1
ATOM 10542 O O . ASN C 1 153 ? 53.800 154.589 102.128 1.00 59.22 255 ASN C O 1
ATOM 10547 N N . PRO C 1 154 ? 51.725 155.317 101.629 1.00 59.50 256 PRO C N 1
ATOM 10548 C CA . PRO C 1 154 ? 51.816 156.591 102.346 1.00 60.52 256 PRO C CA 1
ATOM 10549 C C . PRO C 1 154 ? 52.348 156.418 103.763 1.00 61.52 256 PRO C C 1
ATOM 10550 O O . PRO C 1 154 ? 52.068 155.412 104.413 1.00 62.02 256 PRO C O 1
ATOM 10554 N N . SER C 1 155 ? 53.115 157.390 104.242 1.00 63.05 257 SER C N 1
ATOM 10555 C CA . SER C 1 155 ? 53.624 157.318 105.605 1.00 64.45 257 SER C CA 1
ATOM 10556 C C . SER C 1 155 ? 52.434 157.575 106.536 1.00 64.97 257 SER C C 1
ATOM 10557 O O . SER C 1 155 ? 51.578 158.415 106.246 1.00 63.64 257 SER C O 1
ATOM 10560 N N . ARG C 1 156 ? 52.384 156.831 107.639 1.00 66.00 258 ARG C N 1
ATOM 10561 C CA . ARG C 1 156 ? 51.310 156.926 108.629 1.00 66.49 258 ARG C CA 1
ATOM 10562 C C . ARG C 1 156 ? 51.021 158.360 109.077 1.00 66.90 258 ARG C C 1
ATOM 10563 O O . ARG C 1 156 ? 51.936 159.130 109.366 1.00 67.20 258 ARG C O 1
ATOM 10571 N N . VAL C 1 157 ? 49.733 158.702 109.119 1.00 67.62 259 VAL C N 1
ATOM 10572 C CA . VAL C 1 157 ? 49.241 160.025 109.540 1.00 67.42 259 VAL C CA 1
ATOM 10573 C C . VAL C 1 157 ? 47.787 159.809 109.966 1.00 66.45 259 VAL C C 1
ATOM 10574 O O . VAL C 1 157 ? 46.880 159.818 109.133 1.00 65.71 259 VAL C O 1
ATOM 10578 N N . GLU C 1 158 ? 47.580 159.605 111.265 1.00 66.50 260 GLU C N 1
ATOM 10579 C CA . GLU C 1 158 ? 46.258 159.326 111.820 1.00 66.30 260 GLU C CA 1
ATOM 10580 C C . GLU C 1 158 ? 45.114 160.227 111.355 1.00 65.85 260 GLU C C 1
ATOM 10581 O O . GLU C 1 158 ? 45.283 161.432 111.167 1.00 64.98 260 GLU C O 1
ATOM 10587 N N . ALA C 1 159 ? 43.947 159.612 111.175 1.00 65.40 261 ALA C N 1
ATOM 10588 C CA . ALA C 1 159 ? 42.740 160.298 110.729 1.00 64.80 261 ALA C CA 1
ATOM 10589 C C . ALA C 1 159 ? 42.980 161.087 109.449 1.00 64.44 261 ALA C C 1
ATOM 10590 O O . ALA C 1 159 ? 42.611 162.253 109.340 1.00 65.71 261 ALA C O 1
ATOM 10592 N N . PHE C 1 160 ? 43.606 160.444 108.476 1.00 63.73 262 PHE C N 1
ATOM 10593 C CA . PHE C 1 160 ? 43.877 161.088 107.199 1.00 62.21 262 PHE C CA 1
ATOM 10594 C C . PHE C 1 160 ? 43.921 160.077 106.071 1.00 62.04 262 PHE C C 1
ATOM 10595 O O . PHE C 1 160 ? 44.290 158.920 106.271 1.00 62.46 262 PHE C O 1
ATOM 10603 N N . HIS C 1 161 ? 43.533 160.533 104.887 1.00 60.78 263 HIS C N 1
ATOM 10604 C CA . HIS C 1 161 ? 43.565 159.725 103.676 1.00 59.88 263 HIS C CA 1
ATOM 10605 C C . HIS C 1 161 ? 44.889 160.089 103.022 1.00 59.48 263 HIS C C 1
ATOM 10606 O O . HIS C 1 161 ? 45.225 161.268 102.925 1.00 59.50 263 HIS C O 1
ATOM 10613 N N . ARG C 1 162 ? 45.653 159.097 102.587 1.00 58.82 264 ARG C N 1
ATOM 10614 C CA . ARG C 1 162 ? 46.920 159.396 101.940 1.00 58.28 264 ARG C CA 1
ATOM 10615 C C . ARG C 1 162 ? 47.173 158.511 100.723 1.00 57.23 264 ARG C C 1
ATOM 10616 O O . ARG C 1 162 ? 46.657 157.390 100.627 1.00 58.05 264 ARG C O 1
ATOM 10624 N N . TYR C 1 163 ? 47.960 159.032 99.788 1.00 55.68 265 TYR C N 1
ATOM 10625 C CA . TYR C 1 163 ? 48.275 158.313 98.566 1.00 54.71 265 TYR C CA 1
ATOM 10626 C C . TYR C 1 163 ? 49.774 158.052 98.437 1.00 54.42 265 TYR C C 1
ATOM 10627 O O . TYR C 1 163 ? 50.601 158.880 98.825 1.00 54.55 265 TYR C O 1
ATOM 10636 N N . GLY C 1 164 ? 50.113 156.883 97.903 1.00 53.62 266 GLY C N 1
ATOM 10637 C CA . GLY C 1 164 ? 51.504 156.509 97.720 1.00 53.16 266 GLY C CA 1
ATOM 10638 C C . GLY C 1 164 ? 51.672 155.938 96.326 1.00 53.25 266 GLY C C 1
ATOM 10639 O O . GLY C 1 164 ? 50.809 155.202 95.845 1.00 53.44 266 GLY C O 1
ATOM 10640 N N . THR C 1 165 ? 52.776 156.273 95.669 1.00 52.48 267 THR C N 1
ATOM 10641 C CA . THR C 1 165 ? 53.006 155.792 94.317 1.00 52.38 267 THR C CA 1
ATOM 10642 C C . THR C 1 165 ? 54.144 154.791 94.235 1.00 52.64 267 THR C C 1
ATOM 10643 O O . THR C 1 165 ? 55.217 154.997 94.808 1.00 51.78 267 THR C O 1
ATOM 10647 N N . THR C 1 166 ? 53.896 153.707 93.511 1.00 52.08 268 THR C N 1
ATOM 10648 C CA . THR C 1 166 ? 54.894 152.670 93.316 1.00 52.19 268 THR C CA 1
ATOM 10649 C C . THR C 1 166 ? 55.133 152.549 91.820 1.00 52.10 268 THR C C 1
ATOM 10650 O O . THR C 1 166 ? 54.185 152.481 91.037 1.00 51.42 268 THR C O 1
ATOM 10654 N N . VAL C 1 167 ? 56.396 152.544 91.420 1.00 51.94 269 VAL C N 1
ATOM 10655 C CA . VAL C 1 167 ? 56.717 152.402 90.012 1.00 53.57 269 VAL C CA 1
ATOM 10656 C C . VAL C 1 167 ? 57.746 151.292 89.845 1.00 54.30 269 VAL C C 1
ATOM 10657 O O . VAL C 1 167 ? 58.908 151.444 90.217 1.00 53.87 269 VAL C O 1
ATOM 10661 N N . ASN C 1 168 ? 57.313 150.165 89.298 1.00 54.97 270 ASN C N 1
ATOM 10662 C CA . ASN C 1 168 ? 58.231 149.060 89.101 1.00 55.47 270 ASN C CA 1
ATOM 10663 C C . ASN C 1 168 ? 58.478 148.820 87.617 1.00 56.56 270 ASN C C 1
ATOM 10664 O O . ASN C 1 168 ? 57.604 148.367 86.874 1.00 56.40 270 ASN C O 1
ATOM 10669 N N . CYS C 1 169 ? 59.684 149.163 87.191 1.00 57.65 271 CYS C N 1
ATOM 10670 C CA . CYS C 1 169 ? 60.086 148.999 85.805 1.00 59.54 271 CYS C CA 1
ATOM 10671 C C . CYS C 1 169 ? 60.269 147.504 85.559 1.00 57.72 271 CYS C C 1
ATOM 10672 O O . CYS C 1 169 ? 61.050 146.845 86.250 1.00 56.75 271 CYS C O 1
ATOM 10675 N N . ILE C 1 170 ? 59.544 146.974 84.580 1.00 55.60 272 ILE C N 1
ATOM 10676 C CA . ILE C 1 170 ? 59.616 145.551 84.262 1.00 53.52 272 ILE C CA 1
ATOM 10677 C C . ILE C 1 170 ? 60.003 145.284 82.810 1.00 52.94 272 ILE C C 1
ATOM 10678 O O . ILE C 1 170 ? 59.453 145.881 81.877 1.00 50.54 272 ILE C O 1
ATOM 10683 N N . VAL C 1 171 ? 60.963 144.383 82.634 1.00 52.54 273 VAL C N 1
ATOM 10684 C CA . VAL C 1 171 ? 61.431 144.000 81.305 1.00 53.15 273 VAL C CA 1
ATOM 10685 C C . VAL C 1 171 ? 61.341 142.482 81.203 1.00 52.92 273 VAL C C 1
ATOM 10686 O O . VAL C 1 171 ? 61.963 141.758 81.982 1.00 52.70 273 VAL C O 1
ATOM 10690 N N . GLU C 1 172 ? 60.571 142.005 80.236 1.00 52.15 274 GLU C N 1
ATOM 10691 C CA . GLU C 1 172 ? 60.388 140.573 80.075 1.00 53.17 274 GLU C CA 1
ATOM 10692 C C . GLU C 1 172 ? 60.613 140.040 78.679 1.00 53.01 274 GLU C C 1
ATOM 10693 O O . GLU C 1 172 ? 60.045 140.552 77.715 1.00 52.51 274 GLU C O 1
ATOM 10699 N N . GLU C 1 173 ? 61.421 138.991 78.576 1.00 53.02 275 GLU C N 1
ATOM 10700 C CA . GLU C 1 173 ? 61.650 138.335 77.293 1.00 53.12 275 GLU C CA 1
ATOM 10701 C C . GLU C 1 173 ? 60.446 137.386 77.199 1.00 51.52 275 GLU C C 1
ATOM 10702 O O . GLU C 1 173 ? 60.176 136.656 78.147 1.00 50.83 275 GLU C O 1
ATOM 10708 N N . VAL C 1 174 ? 59.703 137.410 76.096 1.00 49.69 276 VAL C N 1
ATOM 10709 C CA . VAL C 1 174 ? 58.540 136.536 75.967 1.00 49.93 276 VAL C CA 1
ATOM 10710 C C . VAL C 1 174 ? 58.394 135.956 74.569 1.00 50.77 276 VAL C C 1
ATOM 10711 O O . VAL C 1 174 ? 58.959 136.480 73.603 1.00 51.78 276 VAL C O 1
ATOM 10715 N N . ASP C 1 175 ? 57.624 134.879 74.456 1.00 49.51 277 ASP C N 1
ATOM 10716 C CA . ASP C 1 175 ? 57.410 134.251 73.166 1.00 49.25 277 ASP C CA 1
ATOM 10717 C C . ASP C 1 175 ? 56.242 134.926 72.487 1.00 47.35 277 ASP C C 1
ATOM 10718 O O . ASP C 1 175 ? 55.283 135.323 73.141 1.00 48.78 277 ASP C O 1
ATOM 10723 N N . ALA C 1 176 ? 56.335 135.061 71.173 1.00 45.01 278 ALA C N 1
ATOM 10724 C CA . ALA C 1 176 ? 55.293 135.696 70.389 1.00 43.58 278 ALA C CA 1
ATOM 10725 C C . ALA C 1 176 ? 54.825 134.674 69.372 1.00 44.12 278 ALA C C 1
ATOM 10726 O O . ALA C 1 176 ? 55.594 133.803 68.952 1.00 44.37 278 ALA C O 1
ATOM 10728 N N . ARG C 1 177 ? 53.564 134.783 68.981 1.00 42.12 279 ARG C N 1
ATOM 10729 C CA . ARG C 1 177 ? 52.981 133.851 68.037 1.00 42.97 279 ARG C CA 1
ATOM 10730 C C . ARG C 1 177 ? 52.058 134.607 67.085 1.00 44.57 279 ARG C C 1
ATOM 10731 O O . ARG C 1 177 ? 51.422 135.593 67.465 1.00 43.39 279 ARG C O 1
ATOM 10739 N N . SER C 1 178 ? 51.969 134.129 65.853 1.00 44.68 280 SER C N 1
ATOM 10740 C CA . SER C 1 178 ? 51.127 134.792 64.881 1.00 47.11 280 SER C CA 1
ATOM 10741 C C . SER C 1 178 ? 50.572 133.784 63.905 1.00 48.12 280 SER C C 1
ATOM 10742 O O . SER C 1 178 ? 51.280 132.865 63.486 1.00 48.28 280 SER C O 1
ATOM 10745 N N . VAL C 1 179 ? 49.300 133.937 63.557 1.00 49.93 281 VAL C N 1
ATOM 10746 C CA . VAL C 1 179 ? 48.688 133.035 62.593 1.00 52.94 281 VAL C CA 1
ATOM 10747 C C . VAL C 1 179 ? 48.367 133.791 61.307 1.00 55.36 281 VAL C C 1
ATOM 10748 O O . VAL C 1 179 ? 48.134 135.002 61.326 1.00 55.13 281 VAL C O 1
ATOM 10752 N N . TYR C 1 180 ? 48.376 133.063 60.195 1.00 57.95 282 TYR C N 1
ATOM 10753 C CA . TYR C 1 180 ? 48.078 133.626 58.894 1.00 59.83 282 TYR C CA 1
ATOM 10754 C C . TYR C 1 180 ? 46.800 134.451 59.008 1.00 61.19 282 TYR C C 1
ATOM 10755 O O . TYR C 1 180 ? 45.911 134.114 59.783 1.00 61.16 282 TYR C O 1
ATOM 10764 N N . PRO C 1 181 ? 46.727 135.589 58.299 1.00 62.55 283 PRO C N 1
ATOM 10765 C CA . PRO C 1 181 ? 47.656 136.126 57.298 1.00 62.67 283 PRO C CA 1
ATOM 10766 C C . PRO C 1 181 ? 48.854 136.860 57.917 1.00 63.32 283 PRO C C 1
ATOM 10767 O O . PRO C 1 181 ? 49.666 137.438 57.197 1.00 65.41 283 PRO C O 1
ATOM 10771 N N . TYR C 1 182 ? 48.943 136.831 59.241 1.00 62.04 284 TYR C N 1
ATOM 10772 C CA . TYR C 1 182 ? 50.041 137.451 59.981 1.00 61.63 284 TYR C CA 1
ATOM 10773 C C . TYR C 1 182 ? 49.970 138.964 60.068 1.00 61.04 284 TYR C C 1
ATOM 10774 O O . TYR C 1 182 ? 50.999 139.651 60.116 1.00 59.59 284 TYR C O 1
ATOM 10783 N N . ASP C 1 183 ? 48.743 139.476 60.104 1.00 61.49 285 ASP C N 1
ATOM 10784 C CA . ASP C 1 183 ? 48.504 140.907 60.203 1.00 62.56 285 ASP C CA 1
ATOM 10785 C C . ASP C 1 183 ? 48.514 141.365 61.664 1.00 61.76 285 ASP C C 1
ATOM 10786 O O . ASP C 1 183 ? 48.270 142.537 61.958 1.00 61.69 285 ASP C O 1
ATOM 10791 N N . GLU C 1 184 ? 48.808 140.435 62.574 1.00 61.10 286 GLU C N 1
ATOM 10792 C CA . GLU C 1 184 ? 48.853 140.726 64.008 1.00 59.14 286 GLU C CA 1
ATOM 10793 C C . GLU C 1 184 ? 49.448 139.534 64.761 1.00 58.21 286 GLU C C 1
ATOM 10794 O O . GLU C 1 184 ? 49.603 138.453 64.191 1.00 58.49 286 GLU C O 1
ATOM 10800 N N . PHE C 1 185 ? 49.782 139.730 66.036 1.00 55.80 287 PHE C N 1
ATOM 10801 C CA . PHE C 1 185 ? 50.350 138.652 66.846 1.00 53.29 287 PHE C CA 1
ATOM 10802 C C . PHE C 1 185 ? 50.083 138.817 68.339 1.00 52.19 287 PHE C C 1
ATOM 10803 O O . PHE C 1 185 ? 49.578 139.853 68.773 1.00 51.60 287 PHE C O 1
ATOM 10811 N N . VAL C 1 186 ? 50.418 137.783 69.116 1.00 49.09 288 VAL C N 1
ATOM 10812 C CA . VAL C 1 186 ? 50.209 137.794 70.562 1.00 45.69 288 VAL C CA 1
ATOM 10813 C C . VAL C 1 186 ? 51.479 137.464 71.340 1.00 46.14 288 VAL C C 1
ATOM 10814 O O . VAL C 1 186 ? 52.374 136.786 70.828 1.00 46.60 288 VAL C O 1
ATOM 10818 N N . LEU C 1 187 ? 51.551 137.948 72.579 1.00 45.17 289 LEU C N 1
ATOM 10819 C CA . LEU C 1 187 ? 52.695 137.683 73.447 1.00 44.07 289 LEU C CA 1
ATOM 10820 C C . LEU C 1 187 ? 52.247 136.646 74.479 1.00 43.68 289 LEU C C 1
ATOM 10821 O O . LEU C 1 187 ? 51.052 136.429 74.653 1.00 41.35 289 LEU C O 1
ATOM 10826 N N . ALA C 1 188 ? 53.198 136.009 75.154 1.00 43.61 290 ALA C N 1
ATOM 10827 C CA . ALA C 1 188 ? 52.878 134.987 76.147 1.00 45.32 290 ALA C CA 1
ATOM 10828 C C . ALA C 1 188 ? 51.956 135.481 77.266 1.00 45.94 290 ALA C C 1
ATOM 10829 O O . ALA C 1 188 ? 51.343 134.678 77.964 1.00 47.35 290 ALA C O 1
ATOM 10831 N N . THR C 1 189 ? 51.863 136.798 77.421 1.00 45.31 291 THR C N 1
ATOM 10832 C CA . THR C 1 189 ? 51.037 137.425 78.452 1.00 43.34 291 THR C CA 1
ATOM 10833 C C . THR C 1 189 ? 49.557 137.519 78.081 1.00 43.02 291 THR C C 1
ATOM 10834 O O . THR C 1 189 ? 48.740 137.956 78.893 1.00 41.87 291 THR C O 1
ATOM 10838 N N . GLY C 1 190 ? 49.217 137.133 76.857 1.00 41.71 292 GLY C N 1
ATOM 10839 C CA . GLY C 1 190 ? 47.837 137.228 76.414 1.00 39.97 292 GLY C CA 1
ATOM 10840 C C . GLY C 1 190 ? 47.593 138.562 75.712 1.00 41.02 292 GLY C C 1
ATOM 10841 O O . GLY C 1 190 ? 46.522 138.798 75.157 1.00 39.07 292 GLY C O 1
ATOM 10842 N N . ASP C 1 191 ? 48.594 139.436 75.741 1.00 42.33 293 ASP C N 1
ATOM 10843 C CA . ASP C 1 191 ? 48.498 140.748 75.097 1.00 45.98 293 ASP C CA 1
ATOM 10844 C C . ASP C 1 191 ? 48.542 140.663 73.576 1.00 46.86 293 ASP C C 1
ATOM 10845 O O . ASP C 1 191 ? 49.496 140.129 73.009 1.00 47.59 293 ASP C O 1
ATOM 10850 N N . PHE C 1 192 ? 47.517 141.191 72.919 1.00 48.61 294 PHE C N 1
ATOM 10851 C CA . PHE C 1 192 ? 47.482 141.197 71.462 1.00 49.98 294 PHE C CA 1
ATOM 10852 C C . PHE C 1 192 ? 48.231 142.427 70.946 1.00 51.43 294 PHE C C 1
ATOM 10853 O O . PHE C 1 192 ? 48.216 143.484 71.579 1.00 52.91 294 PHE C O 1
ATOM 10861 N N . VAL C 1 193 ? 48.900 142.278 69.809 1.00 51.93 295 VAL C N 1
ATOM 10862 C CA . VAL C 1 193 ? 49.625 143.378 69.184 1.00 52.73 295 VAL C CA 1
ATOM 10863 C C . VAL C 1 193 ? 49.142 143.426 67.744 1.00 53.24 295 VAL C C 1
ATOM 10864 O O . VAL C 1 193 ? 49.517 142.580 66.932 1.00 53.85 295 VAL C O 1
ATOM 10868 N N . TYR C 1 194 ? 48.312 144.415 67.428 1.00 53.49 296 TYR C N 1
ATOM 10869 C CA . TYR C 1 194 ? 47.743 144.515 66.094 1.00 54.99 296 TYR C CA 1
ATOM 10870 C C . TYR C 1 194 ? 48.635 145.117 65.022 1.00 57.08 296 TYR C C 1
ATOM 10871 O O . TYR C 1 194 ? 48.282 146.096 64.364 1.00 58.57 296 TYR C O 1
ATOM 10880 N N . MET C 1 195 ? 49.797 144.504 64.848 1.00 57.84 297 MET C N 1
ATOM 10881 C CA . MET C 1 195 ? 50.758 144.917 63.846 1.00 59.24 297 MET C CA 1
ATOM 10882 C C . MET C 1 195 ? 51.393 143.644 63.313 1.00 60.17 297 MET C C 1
ATOM 10883 O O . MET C 1 195 ? 51.579 142.683 64.060 1.00 61.22 297 MET C O 1
ATOM 10888 N N . SER C 1 196 ? 51.716 143.626 62.024 1.00 59.51 298 SER C N 1
ATOM 10889 C CA . SER C 1 196 ? 52.331 142.447 61.442 1.00 58.92 298 SER C CA 1
ATOM 10890 C C . SER C 1 196 ? 53.731 142.276 62.023 1.00 59.20 298 SER C C 1
ATOM 10891 O O . SER C 1 196 ? 54.468 143.249 62.205 1.00 58.35 298 SER C O 1
ATOM 10894 N N . PRO C 1 197 ? 54.104 141.031 62.360 1.00 59.53 299 PRO C N 1
ATOM 10895 C CA . PRO C 1 197 ? 55.438 140.794 62.917 1.00 59.96 299 PRO C CA 1
ATOM 10896 C C . PRO C 1 197 ? 56.452 141.183 61.848 1.00 60.65 299 PRO C C 1
ATOM 10897 O O . PRO C 1 197 ? 57.649 141.341 62.119 1.00 59.52 299 PRO C O 1
ATOM 10901 N N . PHE C 1 198 ? 55.942 141.339 60.628 1.00 61.97 300 PHE C N 1
ATOM 10902 C CA . PHE C 1 198 ? 56.770 141.671 59.479 1.00 64.99 300 PHE C CA 1
ATOM 10903 C C . PHE C 1 198 ? 56.700 143.123 59.019 1.00 66.67 300 PHE C C 1
ATOM 10904 O O . PHE C 1 198 ? 57.306 143.484 58.010 1.00 66.77 300 PHE C O 1
ATOM 10912 N N . TYR C 1 199 ? 55.969 143.953 59.758 1.00 69.26 301 TYR C N 1
ATOM 10913 C CA . TYR C 1 199 ? 55.849 145.361 59.409 1.00 70.93 301 TYR C CA 1
ATOM 10914 C C . TYR C 1 199 ? 57.210 146.026 59.551 1.00 71.52 301 TYR C C 1
ATOM 10915 O O . TYR C 1 199 ? 58.023 145.628 60.387 1.00 70.78 301 TYR C O 1
ATOM 10924 N N . GLY C 1 200 ? 57.457 147.039 58.730 1.00 72.73 302 GLY C N 1
ATOM 10925 C CA . GLY C 1 200 ? 58.733 147.724 58.795 1.00 74.50 302 GLY C CA 1
ATOM 10926 C C . GLY C 1 200 ? 58.905 148.786 57.726 1.00 75.17 302 GLY C C 1
ATOM 10927 O O . GLY C 1 200 ? 57.934 149.242 57.114 1.00 74.73 302 GLY C O 1
ATOM 10928 N N . TYR C 1 201 ? 60.155 149.167 57.494 1.00 75.84 303 TYR C N 1
ATOM 10929 C CA . TYR C 1 201 ? 60.480 150.189 56.510 1.00 77.70 303 TYR C CA 1
ATOM 10930 C C . TYR C 1 201 ? 61.186 149.618 55.277 1.00 80.05 303 TYR C C 1
ATOM 10931 O O . TYR C 1 201 ? 60.846 149.959 54.142 1.00 80.78 303 TYR C O 1
ATOM 10940 N N . ARG C 1 202 ? 62.158 148.742 55.514 1.00 82.15 304 ARG C N 1
ATOM 10941 C CA . ARG C 1 202 ? 62.947 148.116 54.454 1.00 83.62 304 ARG C CA 1
ATOM 10942 C C . ARG C 1 202 ? 62.125 147.371 53.395 1.00 84.10 304 ARG C C 1
ATOM 10943 O O . ARG C 1 202 ? 61.300 146.518 53.723 1.00 84.30 304 ARG C O 1
ATOM 10951 N N . GLU C 1 203 ? 62.375 147.702 52.127 1.00 84.06 305 GLU C N 1
ATOM 10952 C CA . GLU C 1 203 ? 61.706 147.096 50.971 1.00 84.22 305 GLU C CA 1
ATOM 10953 C C . GLU C 1 203 ? 60.290 146.563 51.160 1.00 84.16 305 GLU C C 1
ATOM 10954 O O . GLU C 1 203 ? 60.102 145.438 51.614 1.00 84.99 305 GLU C O 1
ATOM 10960 N N . GLY C 1 204 ? 59.295 147.364 50.796 1.00 84.10 306 GLY C N 1
ATOM 10961 C CA . GLY C 1 204 ? 57.910 146.929 50.901 1.00 84.11 306 GLY C CA 1
ATOM 10962 C C . GLY C 1 204 ? 57.340 146.548 52.261 1.00 83.91 306 GLY C C 1
ATOM 10963 O O . GLY C 1 204 ? 56.144 146.269 52.359 1.00 83.72 306 GLY C O 1
ATOM 10964 N N . SER C 1 205 ? 58.164 146.529 53.307 1.00 83.25 307 SER C N 1
ATOM 10965 C CA . SER C 1 205 ? 57.671 146.177 54.639 1.00 82.62 307 SER C CA 1
ATOM 10966 C C . SER C 1 205 ? 56.465 147.027 55.036 1.00 82.33 307 SER C C 1
ATOM 10967 O O . SER C 1 205 ? 55.499 146.519 55.606 1.00 82.90 307 SER C O 1
ATOM 10970 N N . HIS C 1 206 ? 56.529 148.320 54.726 1.00 81.24 308 HIS C N 1
ATOM 10971 C CA . HIS C 1 206 ? 55.457 149.253 55.052 1.00 80.37 308 HIS C CA 1
ATOM 10972 C C . HIS C 1 206 ? 54.105 148.809 54.500 1.00 79.58 308 HIS C C 1
ATOM 10973 O O . HIS C 1 206 ? 53.063 149.367 54.856 1.00 79.10 308 HIS C O 1
ATOM 10980 N N . THR C 1 207 ? 54.120 147.804 53.635 1.00 78.94 309 THR C N 1
ATOM 10981 C CA . THR C 1 207 ? 52.889 147.295 53.048 1.00 79.28 309 THR C CA 1
ATOM 10982 C C . THR C 1 207 ? 52.134 146.453 54.071 1.00 79.01 309 THR C C 1
ATOM 10983 O O . THR C 1 207 ? 50.903 146.371 54.049 1.00 78.80 309 THR C O 1
ATOM 10987 N N . GLU C 1 208 ? 52.883 145.822 54.968 1.00 78.82 310 GLU C N 1
ATOM 10988 C CA . GLU C 1 208 ? 52.296 144.980 56.001 1.00 78.39 310 GLU C CA 1
ATOM 10989 C C . GLU C 1 208 ? 51.267 145.760 56.804 1.00 77.88 310 GLU C C 1
ATOM 10990 O O . GLU C 1 208 ? 51.238 146.993 56.768 1.00 78.01 310 GLU C O 1
ATOM 10996 N N . HIS C 1 209 ? 50.425 145.036 57.532 1.00 76.85 311 HIS C N 1
ATOM 10997 C CA . HIS C 1 209 ? 49.390 145.665 58.336 1.00 76.19 311 HIS C CA 1
ATOM 10998 C C . HIS C 1 209 ? 49.924 146.345 59.600 1.00 75.85 311 HIS C C 1
ATOM 10999 O O . HIS C 1 209 ? 51.019 146.045 60.084 1.00 74.90 311 HIS C O 1
ATOM 11006 N N . THR C 1 210 ? 49.124 147.270 60.117 1.00 75.31 312 THR C N 1
ATOM 11007 C CA . THR C 1 210 ? 49.434 148.021 61.327 1.00 74.78 312 THR C CA 1
ATOM 11008 C C . THR C 1 210 ? 48.211 148.865 61.637 1.00 74.30 312 THR C C 1
ATOM 11009 O O . THR C 1 210 ? 47.631 149.481 60.744 1.00 74.02 312 THR C O 1
ATOM 11013 N N . THR C 1 211 ? 47.814 148.886 62.902 1.00 74.49 313 THR C N 1
ATOM 11014 C CA . THR C 1 211 ? 46.641 149.645 63.310 1.00 74.85 313 THR C CA 1
ATOM 11015 C C . THR C 1 211 ? 47.047 150.800 64.224 1.00 74.98 313 THR C C 1
ATOM 11016 O O . THR C 1 211 ? 46.207 151.404 64.888 1.00 74.49 313 THR C O 1
ATOM 11020 N N . TYR C 1 212 ? 48.338 151.111 64.251 1.00 75.56 314 TYR C N 1
ATOM 11021 C CA . TYR C 1 212 ? 48.821 152.193 65.098 1.00 77.64 314 TYR C CA 1
ATOM 11022 C C . TYR C 1 212 ? 49.360 153.384 64.306 1.00 78.19 314 TYR C C 1
ATOM 11023 O O . TYR C 1 212 ? 49.875 153.228 63.195 1.00 78.75 314 TYR C O 1
ATOM 11032 N N . ALA C 1 213 ? 49.242 154.574 64.888 1.00 78.11 315 ALA C N 1
ATOM 11033 C CA . ALA C 1 213 ? 49.742 155.782 64.246 1.00 78.00 315 ALA C CA 1
ATOM 11034 C C . ALA C 1 213 ? 51.239 155.584 64.051 1.00 77.80 315 ALA C C 1
ATOM 11035 O O . ALA C 1 213 ? 51.894 154.936 64.866 1.00 77.60 315 ALA C O 1
ATOM 11037 N N . ALA C 1 214 ? 51.771 156.140 62.969 1.00 77.87 316 ALA C N 1
ATOM 11038 C CA . ALA C 1 214 ? 53.186 156.006 62.639 1.00 77.67 316 ALA C CA 1
ATOM 11039 C C . ALA C 1 214 ? 54.147 156.281 63.793 1.00 77.44 316 ALA C C 1
ATOM 11040 O O . ALA C 1 214 ? 55.122 155.552 63.981 1.00 77.23 316 ALA C O 1
ATOM 11042 N N . ASP C 1 215 ? 53.873 157.329 64.562 1.00 77.74 317 ASP C N 1
ATOM 11043 C CA . ASP C 1 215 ? 54.739 157.706 65.675 1.00 77.76 317 ASP C CA 1
ATOM 11044 C C . ASP C 1 215 ? 54.875 156.686 66.810 1.00 77.05 317 ASP C C 1
ATOM 11045 O O . ASP C 1 215 ? 55.786 156.798 67.632 1.00 76.73 317 ASP C O 1
ATOM 11050 N N . ARG C 1 216 ? 53.984 155.698 66.864 1.00 75.64 318 ARG C N 1
ATOM 11051 C CA . ARG C 1 216 ? 54.071 154.669 67.900 1.00 74.45 318 ARG C CA 1
ATOM 11052 C C . ARG C 1 216 ? 55.145 153.646 67.519 1.00 74.65 318 ARG C C 1
ATOM 11053 O O . ARG C 1 216 ? 55.766 153.026 68.386 1.00 73.71 318 ARG C O 1
ATOM 11061 N N . PHE C 1 217 ? 55.361 153.486 66.213 1.00 74.71 319 PHE C N 1
ATOM 11062 C CA . PHE C 1 217 ? 56.343 152.538 65.695 1.00 74.70 319 PHE C CA 1
ATOM 11063 C C . PHE C 1 217 ? 57.710 153.169 65.462 1.00 74.50 319 PHE C C 1
ATOM 11064 O O . PHE C 1 217 ? 57.814 154.349 65.126 1.00 74.12 319 PHE C O 1
ATOM 11072 N N . LYS C 1 218 ? 58.754 152.360 65.623 1.00 74.55 320 LYS C N 1
ATOM 11073 C CA . LYS C 1 218 ? 60.127 152.812 65.444 1.00 75.47 320 LYS C CA 1
ATOM 11074 C C . LYS C 1 218 ? 61.000 151.622 65.037 1.00 76.69 320 LYS C C 1
ATOM 11075 O O . LYS C 1 218 ? 60.942 150.559 65.660 1.00 77.75 320 LYS C O 1
ATOM 11081 N N . GLN C 1 219 ? 61.807 151.792 63.992 1.00 76.69 321 GLN C N 1
ATOM 11082 C CA . GLN C 1 219 ? 62.682 150.714 63.529 1.00 75.99 321 GLN C CA 1
ATOM 11083 C C . GLN C 1 219 ? 64.138 151.154 63.598 1.00 75.67 321 GLN C C 1
ATOM 11084 O O . GLN C 1 219 ? 64.527 152.137 62.972 1.00 75.78 321 GLN C O 1
ATOM 11090 N N . VAL C 1 220 ? 64.939 150.417 64.358 1.00 75.23 322 VAL C N 1
ATOM 11091 C CA . VAL C 1 220 ? 66.351 150.734 64.530 1.00 75.19 322 VAL C CA 1
ATOM 11092 C C . VAL C 1 220 ? 67.290 149.757 63.822 1.00 76.75 322 VAL C C 1
ATOM 11093 O O . VAL C 1 220 ? 67.486 148.626 64.276 1.00 76.39 322 VAL C O 1
ATOM 11097 N N . ASP C 1 221 ? 67.882 150.203 62.717 1.00 77.73 323 ASP C N 1
ATOM 11098 C CA . ASP C 1 221 ? 68.816 149.369 61.968 1.00 78.32 323 ASP C CA 1
ATOM 11099 C C . ASP C 1 221 ? 70.144 149.288 62.714 1.00 78.31 323 ASP C C 1
ATOM 11100 O O . ASP C 1 221 ? 70.490 150.188 63.478 1.00 77.37 323 ASP C O 1
ATOM 11105 N N . GLY C 1 222 ? 70.873 148.199 62.502 1.00 79.89 324 GLY C N 1
ATOM 11106 C CA . GLY C 1 222 ? 72.152 148.017 63.168 1.00 81.76 324 GLY C CA 1
ATOM 11107 C C . GLY C 1 222 ? 72.057 148.118 64.678 1.00 83.32 324 GLY C C 1
ATOM 11108 O O . GLY C 1 222 ? 72.803 148.868 65.303 1.00 83.24 324 GLY C O 1
ATOM 11109 N N . PHE C 1 223 ? 71.139 147.357 65.265 1.00 85.14 325 PHE C N 1
ATOM 11110 C CA . PHE C 1 223 ? 70.936 147.361 66.711 1.00 86.76 325 PHE C CA 1
ATOM 11111 C C . PHE C 1 223 ? 71.670 146.219 67.416 1.00 87.57 325 PHE C C 1
ATOM 11112 O O . PHE C 1 223 ? 71.915 145.166 66.825 1.00 88.22 325 PHE C O 1
ATOM 11120 N N . TYR C 1 224 ? 72.018 146.437 68.684 1.00 88.79 326 TYR C N 1
ATOM 11121 C CA . TYR C 1 224 ? 72.709 145.427 69.485 1.00 90.12 326 TYR C CA 1
ATOM 11122 C C . TYR C 1 224 ? 71.875 144.909 70.658 1.00 89.83 326 TYR C C 1
ATOM 11123 O O . TYR C 1 224 ? 70.704 144.571 70.491 1.00 89.81 326 TYR C O 1
ATOM 11132 N N . ALA C 1 225 ? 72.481 144.832 71.840 1.00 89.26 327 ALA C N 1
ATOM 11133 C CA . ALA C 1 225 ? 71.775 144.342 73.022 1.00 88.54 327 ALA C CA 1
ATOM 11134 C C . ALA C 1 225 ? 72.627 144.431 74.286 1.00 88.37 327 ALA C C 1
ATOM 11135 O O . ALA C 1 225 ? 72.324 143.795 75.298 1.00 87.11 327 ALA C O 1
ATOM 11137 N N . THR C 1 235 ? 76.599 137.931 68.683 1.00 88.43 337 THR C N 1
ATOM 11138 C CA . THR C 1 235 ? 77.153 139.277 68.597 1.00 88.77 337 THR C CA 1
ATOM 11139 C C . THR C 1 235 ? 77.054 139.823 67.174 1.00 88.07 337 THR C C 1
ATOM 11140 O O . THR C 1 235 ? 78.061 140.159 66.551 1.00 87.93 337 THR C O 1
ATOM 11144 N N . ALA C 1 236 ? 75.829 139.907 66.665 1.00 87.01 338 ALA C N 1
ATOM 11145 C CA . ALA C 1 236 ? 75.593 140.411 65.318 1.00 85.29 338 ALA C CA 1
ATOM 11146 C C . ALA C 1 236 ? 74.378 141.330 65.295 1.00 84.24 338 ALA C C 1
ATOM 11147 O O . ALA C 1 236 ? 73.298 140.961 65.756 1.00 85.19 338 ALA C O 1
ATOM 11149 N N . PRO C 1 237 ? 74.543 142.543 64.749 1.00 82.74 339 PRO C N 1
ATOM 11150 C CA . PRO C 1 237 ? 73.494 143.562 64.638 1.00 80.95 339 PRO C CA 1
ATOM 11151 C C . PRO C 1 237 ? 72.194 143.050 64.021 1.00 79.06 339 PRO C C 1
ATOM 11152 O O . PRO C 1 237 ? 72.189 142.056 63.292 1.00 79.07 339 PRO C O 1
ATOM 11156 N N . THR C 1 238 ? 71.095 143.740 64.308 1.00 76.55 340 THR C N 1
ATOM 11157 C CA . THR C 1 238 ? 69.790 143.351 63.771 1.00 74.23 340 THR C CA 1
ATOM 11158 C C . THR C 1 238 ? 68.923 144.576 63.537 1.00 72.25 340 THR C C 1
ATOM 11159 O O . THR C 1 238 ? 69.199 145.645 64.068 1.00 71.91 340 THR C O 1
ATOM 11163 N N . THR C 1 239 ? 67.877 144.415 62.736 1.00 70.89 341 THR C N 1
ATOM 11164 C CA . THR C 1 239 ? 66.942 145.502 62.485 1.00 70.49 341 THR C CA 1
ATOM 11165 C C . THR C 1 239 ? 65.890 145.361 63.581 1.00 70.57 341 THR C C 1
ATOM 11166 O O . THR C 1 239 ? 64.958 144.556 63.467 1.00 70.69 341 THR C O 1
ATOM 11170 N N . ARG C 1 240 ? 66.055 146.138 64.647 1.00 69.88 342 ARG C N 1
ATOM 11171 C CA . ARG C 1 240 ? 65.155 146.090 65.793 1.00 68.21 342 ARG C CA 1
ATOM 11172 C C . ARG C 1 240 ? 63.883 146.926 65.665 1.00 66.69 342 ARG C C 1
ATOM 11173 O O . ARG C 1 240 ? 63.936 148.136 65.444 1.00 66.63 342 ARG C O 1
ATOM 11181 N N . ASN C 1 241 ? 62.737 146.269 65.811 1.00 65.29 343 ASN C N 1
ATOM 11182 C CA . ASN C 1 241 ? 61.448 146.952 65.761 1.00 64.86 343 ASN C CA 1
ATOM 11183 C C . ASN C 1 241 ? 61.051 147.318 67.182 1.00 63.79 343 ASN C C 1
ATOM 11184 O O . ASN C 1 241 ? 61.504 146.691 68.139 1.00 64.22 343 ASN C O 1
ATOM 11189 N N . LEU C 1 242 ? 60.222 148.345 67.318 1.00 63.00 344 LEU C N 1
ATOM 11190 C CA . LEU C 1 242 ? 59.758 148.782 68.627 1.00 61.11 344 LEU C CA 1
ATOM 11191 C C . LEU C 1 242 ? 58.409 149.451 68.502 1.00 60.71 344 LEU C C 1
ATOM 11192 O O . LEU C 1 242 ? 58.280 150.503 67.875 1.00 60.27 344 LEU C O 1
ATOM 11197 N N . LEU C 1 243 ? 57.404 148.819 69.094 1.00 60.40 345 LEU C N 1
ATOM 11198 C CA . LEU C 1 243 ? 56.054 149.340 69.071 1.00 60.77 345 LEU C CA 1
ATOM 11199 C C . LEU C 1 243 ? 55.678 149.738 70.491 1.00 61.80 345 LEU C C 1
ATOM 11200 O O . LEU C 1 243 ? 55.933 149.000 71.449 1.00 62.70 345 LEU C O 1
ATOM 11205 N N . THR C 1 244 ? 55.091 150.920 70.627 1.00 61.61 346 THR C N 1
ATOM 11206 C CA . THR C 1 244 ? 54.672 151.404 71.927 1.00 61.09 346 THR C CA 1
ATOM 11207 C C . THR C 1 244 ? 53.152 151.454 71.958 1.00 60.50 346 THR C C 1
ATOM 11208 O O . THR C 1 244 ? 52.538 152.285 71.290 1.00 60.68 346 THR C O 1
ATOM 11212 N N . THR C 1 245 ? 52.544 150.546 72.714 1.00 58.82 347 THR C N 1
ATOM 11213 C CA . THR C 1 245 ? 51.091 150.504 72.808 1.00 57.22 347 THR C CA 1
ATOM 11214 C C . THR C 1 245 ? 50.671 151.229 74.079 1.00 56.47 347 THR C C 1
ATOM 11215 O O . THR C 1 245 ? 51.524 151.590 74.898 1.00 55.06 347 THR C O 1
ATOM 11219 N N . PRO C 1 246 ? 49.353 151.454 74.259 1.00 56.29 348 PRO C N 1
ATOM 11220 C CA . PRO C 1 246 ? 48.828 152.146 75.443 1.00 56.58 348 PRO C CA 1
ATOM 11221 C C . PRO C 1 246 ? 49.336 151.581 76.766 1.00 57.27 348 PRO C C 1
ATOM 11222 O O . PRO C 1 246 ? 49.563 152.322 77.720 1.00 58.22 348 PRO C O 1
ATOM 11226 N N . LYS C 1 247 ? 49.528 150.268 76.822 1.00 57.62 349 LYS C N 1
ATOM 11227 C CA . LYS C 1 247 ? 49.988 149.647 78.055 1.00 57.17 349 LYS C CA 1
ATOM 11228 C C . LYS C 1 247 ? 51.428 149.140 78.100 1.00 56.17 349 LYS C C 1
ATOM 11229 O O . LYS C 1 247 ? 51.921 148.798 79.175 1.00 56.56 349 LYS C O 1
ATOM 11235 N N . PHE C 1 248 ? 52.115 149.100 76.962 1.00 54.61 350 PHE C N 1
ATOM 11236 C CA . PHE C 1 248 ? 53.496 148.616 76.969 1.00 52.76 350 PHE C CA 1
ATOM 11237 C C . PHE C 1 248 ? 54.230 148.795 75.649 1.00 52.65 350 PHE C C 1
ATOM 11238 O O . PHE C 1 248 ? 53.623 149.048 74.606 1.00 51.56 350 PHE C O 1
ATOM 11246 N N . THR C 1 249 ? 55.547 148.632 75.711 1.00 52.77 351 THR C N 1
ATOM 11247 C CA . THR C 1 249 ? 56.401 148.746 74.536 1.00 54.70 351 THR C CA 1
ATOM 11248 C C . THR C 1 249 ? 57.068 147.398 74.270 1.00 55.36 351 THR C C 1
ATOM 11249 O O . THR C 1 249 ? 57.748 146.856 75.141 1.00 56.25 351 THR C O 1
ATOM 11253 N N . VAL C 1 250 ? 56.870 146.872 73.062 1.00 55.78 352 VAL C N 1
ATOM 11254 C CA . VAL C 1 250 ? 57.430 145.582 72.660 1.00 55.14 352 VAL C CA 1
ATOM 11255 C C . VAL C 1 250 ? 58.444 145.684 71.518 1.00 56.88 352 VAL C C 1
ATOM 11256 O O . VAL C 1 250 ? 58.223 146.388 70.534 1.00 57.80 352 VAL C O 1
ATOM 11260 N N . ALA C 1 251 ? 59.549 144.960 71.649 1.00 58.03 353 ALA C N 1
ATOM 11261 C CA . ALA C 1 251 ? 60.595 144.971 70.635 1.00 58.13 353 ALA C CA 1
ATOM 11262 C C . ALA C 1 251 ? 60.905 143.563 70.119 1.00 59.48 353 ALA C C 1
ATOM 11263 O O . ALA C 1 251 ? 60.845 142.585 70.872 1.00 60.07 353 ALA C O 1
ATOM 11265 N N . TRP C 1 252 ? 61.238 143.466 68.832 1.00 59.02 354 TRP C N 1
ATOM 11266 C CA . TRP C 1 252 ? 61.576 142.182 68.220 1.00 58.15 354 TRP C CA 1
ATOM 11267 C C . TRP C 1 252 ? 62.389 142.376 66.948 1.00 59.58 354 TRP C C 1
ATOM 11268 O O . TRP C 1 252 ? 62.146 143.316 66.193 1.00 59.35 354 TRP C O 1
ATOM 11279 N N . ASP C 1 253 ? 63.358 141.490 66.718 1.00 59.89 355 ASP C N 1
ATOM 11280 C CA . ASP C 1 253 ? 64.199 141.580 65.528 1.00 58.90 355 ASP C CA 1
ATOM 11281 C C . ASP C 1 253 ? 63.374 141.332 64.283 1.00 60.20 355 ASP C C 1
ATOM 11282 O O . ASP C 1 253 ? 62.715 140.300 64.159 1.00 60.71 355 ASP C O 1
ATOM 11287 N N . TRP C 1 254 ? 63.419 142.285 63.359 1.00 61.11 356 TRP C N 1
ATOM 11288 C CA . TRP C 1 254 ? 62.669 142.179 62.118 1.00 60.52 356 TRP C CA 1
ATOM 11289 C C . TRP C 1 254 ? 63.321 141.224 61.132 1.00 61.21 356 TRP C C 1
ATOM 11290 O O . TRP C 1 254 ? 64.550 141.106 61.072 1.00 60.81 356 TRP C O 1
ATOM 11301 N N . VAL C 1 255 ? 62.472 140.546 60.367 1.00 60.81 357 VAL C N 1
ATOM 11302 C CA . VAL C 1 255 ? 62.911 139.612 59.344 1.00 61.11 357 VAL C CA 1
ATOM 11303 C C . VAL C 1 255 ? 61.871 139.609 58.232 1.00 62.13 357 VAL C C 1
ATOM 11304 O O . VAL C 1 255 ? 60.675 139.830 58.476 1.00 60.33 357 VAL C O 1
ATOM 11308 N N . PRO C 1 256 ? 62.316 139.370 56.987 1.00 63.26 358 PRO C N 1
ATOM 11309 C CA . PRO C 1 256 ? 61.401 139.342 55.842 1.00 63.37 358 PRO C CA 1
ATOM 11310 C C . PRO C 1 256 ? 60.340 138.247 55.990 1.00 64.18 358 PRO C C 1
ATOM 11311 O O . PRO C 1 256 ? 60.631 137.147 56.446 1.00 63.24 358 PRO C O 1
ATOM 11315 N N . LYS C 1 257 ? 59.115 138.566 55.594 1.00 65.79 359 LYS C N 1
ATOM 11316 C CA . LYS C 1 257 ? 57.999 137.636 55.672 1.00 68.65 359 LYS C CA 1
ATOM 11317 C C . LYS C 1 257 ? 58.227 136.379 54.839 1.00 72.01 359 LYS C C 1
ATOM 11318 O O . LYS C 1 257 ? 58.375 135.286 55.382 1.00 72.46 359 LYS C O 1
ATOM 11324 N N . ARG C 1 258 ? 58.266 136.547 53.519 1.00 74.45 360 ARG C N 1
ATOM 11325 C CA . ARG C 1 258 ? 58.442 135.433 52.586 1.00 76.28 360 ARG C CA 1
ATOM 11326 C C . ARG C 1 258 ? 59.251 134.220 53.077 1.00 76.57 360 ARG C C 1
ATOM 11327 O O . ARG C 1 258 ? 58.677 133.165 53.357 1.00 77.90 360 ARG C O 1
ATOM 11335 N N . PRO C 1 259 ? 60.583 134.339 53.189 1.00 76.09 361 PRO C N 1
ATOM 11336 C CA . PRO C 1 259 ? 61.310 133.154 53.658 1.00 75.30 361 PRO C CA 1
ATOM 11337 C C . PRO C 1 259 ? 60.972 132.716 55.080 1.00 74.14 361 PRO C C 1
ATOM 11338 O O . PRO C 1 259 ? 61.010 131.527 55.391 1.00 75.29 361 PRO C O 1
ATOM 11342 N N . SER C 1 260 ? 60.634 133.676 55.936 1.00 72.60 362 SER C N 1
ATOM 11343 C CA . SER C 1 260 ? 60.323 133.392 57.335 1.00 70.08 362 SER C CA 1
ATOM 11344 C C . SER C 1 260 ? 59.135 132.472 57.626 1.00 67.82 362 SER C C 1
ATOM 11345 O O . SER C 1 260 ? 59.278 131.495 58.357 1.00 67.73 362 SER C O 1
ATOM 11348 N N . VAL C 1 261 ? 57.967 132.775 57.069 1.00 64.69 363 VAL C N 1
ATOM 11349 C CA . VAL C 1 261 ? 56.790 131.956 57.333 1.00 62.72 363 VAL C CA 1
ATOM 11350 C C . VAL C 1 261 ? 56.445 130.991 56.216 1.00 61.19 363 VAL C C 1
ATOM 11351 O O . VAL C 1 261 ? 56.847 131.180 55.069 1.00 62.04 363 VAL C O 1
ATOM 11355 N N . CYS C 1 262 ? 55.682 129.959 56.567 1.00 57.98 364 CYS C N 1
ATOM 11356 C CA . CYS C 1 262 ? 55.265 128.942 55.610 1.00 54.84 364 CYS C CA 1
ATOM 11357 C C . CYS C 1 262 ? 53.870 128.438 55.913 1.00 52.98 364 CYS C C 1
ATOM 11358 O O . CYS C 1 262 ? 53.486 128.265 57.076 1.00 52.46 364 CYS C O 1
ATOM 11361 N N . THR C 1 263 ? 53.127 128.178 54.848 1.00 49.66 365 THR C N 1
ATOM 11362 C CA . THR C 1 263 ? 51.764 127.710 54.965 1.00 47.23 365 THR C CA 1
ATOM 11363 C C . THR C 1 263 ? 51.720 126.173 54.920 1.00 46.72 365 THR C C 1
ATOM 11364 O O . THR C 1 263 ? 50.644 125.575 54.979 1.00 45.25 365 THR C O 1
ATOM 11368 N N . MET C 1 264 ? 52.895 125.550 54.813 1.00 44.95 366 MET C N 1
ATOM 11369 C CA . MET C 1 264 ? 53.014 124.093 54.746 1.00 45.99 366 MET C CA 1
ATOM 11370 C C . MET C 1 264 ? 54.067 123.609 55.737 1.00 45.31 366 MET C C 1
ATOM 11371 O O . MET C 1 264 ? 54.907 124.394 56.186 1.00 44.73 366 MET C O 1
ATOM 11376 N N . THR C 1 265 ? 54.027 122.316 56.057 1.00 41.96 367 THR C N 1
ATOM 11377 C CA . THR C 1 265 ? 54.983 121.729 56.992 1.00 41.44 367 THR C CA 1
ATOM 11378 C C . THR C 1 265 ? 55.523 120.394 56.480 1.00 40.54 367 THR C C 1
ATOM 11379 O O . THR C 1 265 ? 54.758 119.540 56.015 1.00 42.61 367 THR C O 1
ATOM 11383 N N . LYS C 1 266 ? 56.836 120.210 56.553 1.00 38.21 368 LYS C N 1
ATOM 11384 C CA . LYS C 1 266 ? 57.408 118.946 56.118 1.00 38.92 368 LYS C CA 1
ATOM 11385 C C . LYS C 1 266 ? 56.807 117.871 57.032 1.00 39.18 368 LYS C C 1
ATOM 11386 O O . LYS C 1 266 ? 56.838 118.006 58.251 1.00 39.23 368 LYS C O 1
ATOM 11392 N N . TRP C 1 267 ? 56.263 116.808 56.461 1.00 38.81 369 TRP C N 1
ATOM 11393 C CA . TRP C 1 267 ? 55.673 115.784 57.298 1.00 38.93 369 TRP C CA 1
ATOM 11394 C C . TRP C 1 267 ? 56.421 114.467 57.261 1.00 40.48 369 TRP C C 1
ATOM 11395 O O . TRP C 1 267 ? 56.810 113.959 58.306 1.00 42.82 369 TRP C O 1
ATOM 11406 N N . GLN C 1 268 ? 56.636 113.916 56.073 1.00 39.54 370 GLN C N 1
ATOM 11407 C CA . GLN C 1 268 ? 57.337 112.645 55.968 1.00 41.77 370 GLN C CA 1
ATOM 11408 C C . GLN C 1 268 ? 58.464 112.618 54.945 1.00 43.28 370 GLN C C 1
ATOM 11409 O O . GLN C 1 268 ? 58.317 113.103 53.820 1.00 42.84 370 GLN C O 1
ATOM 11415 N N . GLU C 1 269 ? 59.593 112.049 55.354 1.00 43.94 371 GLU C N 1
ATOM 11416 C CA . GLU C 1 269 ? 60.751 111.896 54.484 1.00 44.12 371 GLU C CA 1
ATOM 11417 C C . GLU C 1 269 ? 60.756 110.433 54.089 1.00 43.22 371 GLU C C 1
ATOM 11418 O O . GLU C 1 269 ? 60.984 109.576 54.932 1.00 44.44 371 GLU C O 1
ATOM 11424 N N . VAL C 1 270 ? 60.499 110.136 52.820 1.00 42.88 372 VAL C N 1
ATOM 11425 C CA . VAL C 1 270 ? 60.468 108.748 52.384 1.00 41.58 372 VAL C CA 1
ATOM 11426 C C . VAL C 1 270 ? 61.625 108.323 51.481 1.00 43.00 372 VAL C C 1
ATOM 11427 O O . VAL C 1 270 ? 61.770 108.796 50.344 1.00 42.80 372 VAL C O 1
ATOM 11431 N N . ASP C 1 271 ? 62.445 107.416 52.002 1.00 41.66 373 ASP C N 1
ATOM 11432 C CA . ASP C 1 271 ? 63.586 106.888 51.274 1.00 42.52 373 ASP C CA 1
ATOM 11433 C C . ASP C 1 271 ? 63.186 106.268 49.947 1.00 43.38 373 ASP C C 1
ATOM 11434 O O . ASP C 1 271 ? 63.650 106.700 48.887 1.00 43.04 373 ASP C O 1
ATOM 11439 N N . GLU C 1 272 ? 62.329 105.248 50.014 1.00 43.20 374 GLU C N 1
ATOM 11440 C CA . GLU C 1 272 ? 61.882 104.540 48.821 1.00 42.81 374 GLU C CA 1
ATOM 11441 C C . GLU C 1 272 ? 60.420 104.753 48.481 1.00 42.41 374 GLU C C 1
ATOM 11442 O O . GLU C 1 272 ? 59.544 104.029 48.956 1.00 44.05 374 GLU C O 1
ATOM 11448 N N . MET C 1 273 ? 60.156 105.743 47.644 1.00 40.28 375 MET C N 1
ATOM 11449 C CA . MET C 1 273 ? 58.797 106.035 47.225 1.00 38.86 375 MET C CA 1
ATOM 11450 C C . MET C 1 273 ? 58.654 105.613 45.774 1.00 39.63 375 MET C C 1
ATOM 11451 O O . MET C 1 273 ? 59.243 106.223 44.879 1.00 38.91 375 MET C O 1
ATOM 11456 N N . LEU C 1 274 ? 57.885 104.560 45.537 1.00 38.86 376 LEU C N 1
ATOM 11457 C CA . LEU C 1 274 ? 57.683 104.082 44.184 1.00 38.65 376 LEU C CA 1
ATOM 11458 C C . LEU C 1 274 ? 56.568 104.858 43.525 1.00 40.54 376 LEU C C 1
ATOM 11459 O O . LEU C 1 274 ? 55.562 105.191 44.157 1.00 41.30 376 LEU C O 1
ATOM 11464 N N . ARG C 1 275 ? 56.749 105.161 42.250 1.00 40.84 377 ARG C N 1
ATOM 11465 C CA . ARG C 1 275 ? 55.728 105.891 41.528 1.00 42.20 377 ARG C CA 1
ATOM 11466 C C . ARG C 1 275 ? 55.352 105.115 40.289 1.00 41.04 377 ARG C C 1
ATOM 11467 O O . ARG C 1 275 ? 56.195 104.514 39.626 1.00 40.51 377 ARG C O 1
ATOM 11475 N N . SER C 1 276 ? 54.072 105.125 39.983 1.00 41.64 378 SER C N 1
ATOM 11476 C CA . SER C 1 276 ? 53.595 104.418 38.826 1.00 44.67 378 SER C CA 1
ATOM 11477 C C . SER C 1 276 ? 52.410 105.188 38.303 1.00 46.97 378 SER C C 1
ATOM 11478 O O . SER C 1 276 ? 51.832 106.019 39.011 1.00 46.48 378 SER C O 1
ATOM 11481 N N . GLU C 1 277 ? 52.037 104.914 37.064 1.00 49.20 379 GLU C N 1
ATOM 11482 C CA . GLU C 1 277 ? 50.912 105.617 36.496 1.00 53.09 379 GLU C CA 1
ATOM 11483 C C . GLU C 1 277 ? 49.912 104.672 35.870 1.00 53.74 379 GLU C C 1
ATOM 11484 O O . GLU C 1 277 ? 50.288 103.694 35.225 1.00 54.06 379 GLU C O 1
ATOM 11490 N N . TYR C 1 278 ? 48.635 104.964 36.088 1.00 55.10 380 TYR C N 1
ATOM 11491 C CA . TYR C 1 278 ? 47.556 104.177 35.514 1.00 58.72 380 TYR C CA 1
ATOM 11492 C C . TYR C 1 278 ? 46.235 104.924 35.610 1.00 58.78 380 TYR C C 1
ATOM 11493 O O . TYR C 1 278 ? 45.961 105.595 36.609 1.00 58.42 380 TYR C O 1
ATOM 11502 N N . GLY C 1 279 ? 45.412 104.798 34.576 1.00 58.79 381 GLY C N 1
ATOM 11503 C CA . GLY C 1 279 ? 44.130 105.471 34.581 1.00 58.85 381 GLY C CA 1
ATOM 11504 C C . GLY C 1 279 ? 44.299 106.975 34.582 1.00 58.98 381 GLY C C 1
ATOM 11505 O O . GLY C 1 279 ? 43.453 107.702 35.104 1.00 60.36 381 GLY C O 1
ATOM 11506 N N . GLY C 1 280 ? 45.406 107.438 34.005 1.00 57.59 382 GLY C N 1
ATOM 11507 C CA . GLY C 1 280 ? 45.677 108.862 33.928 1.00 54.59 382 GLY C CA 1
ATOM 11508 C C . GLY C 1 280 ? 45.910 109.525 35.266 1.00 53.85 382 GLY C C 1
ATOM 11509 O O . GLY C 1 280 ? 45.460 110.648 35.499 1.00 54.38 382 GLY C O 1
ATOM 11510 N N . SER C 1 281 ? 46.627 108.834 36.147 1.00 52.33 383 SER C N 1
ATOM 11511 C CA . SER C 1 281 ? 46.913 109.355 37.478 1.00 48.68 383 SER C CA 1
ATOM 11512 C C . SER C 1 281 ? 48.200 108.747 38.019 1.00 46.15 383 SER C C 1
ATOM 11513 O O . SER C 1 281 ? 48.571 107.644 37.637 1.00 45.41 383 SER C O 1
ATOM 11516 N N . PHE C 1 282 ? 48.896 109.476 38.883 1.00 45.19 384 PHE C N 1
ATOM 11517 C CA . PHE C 1 282 ? 50.120 108.955 39.481 1.00 45.18 384 PHE C CA 1
ATOM 11518 C C . PHE C 1 282 ? 49.841 108.330 40.853 1.00 45.18 384 PHE C C 1
ATOM 11519 O O . PHE C 1 282 ? 49.025 108.837 41.630 1.00 43.82 384 PHE C O 1
ATOM 11527 N N . ARG C 1 283 ? 50.527 107.229 41.137 1.00 43.92 385 ARG C N 1
ATOM 11528 C CA . ARG C 1 283 ? 50.410 106.550 42.420 1.00 42.96 385 ARG C CA 1
ATOM 11529 C C . ARG C 1 283 ? 51.774 106.549 43.078 1.00 40.74 385 ARG C C 1
ATOM 11530 O O . ARG C 1 283 ? 52.744 106.052 42.508 1.00 40.41 385 ARG C O 1
ATOM 11538 N N . PHE C 1 284 ? 51.847 107.131 44.266 1.00 38.69 386 PHE C N 1
ATOM 11539 C CA . PHE C 1 284 ? 53.086 107.163 45.022 1.00 37.91 386 PHE C CA 1
ATOM 11540 C C . PHE C 1 284 ? 52.888 106.259 46.247 1.00 37.46 386 PHE C C 1
ATOM 11541 O O . PHE C 1 284 ? 52.115 106.572 47.160 1.00 34.28 386 PHE C O 1
ATOM 11549 N N . SER C 1 285 ? 53.585 105.133 46.251 1.00 37.25 387 SER C N 1
ATOM 11550 C CA . SER C 1 285 ? 53.454 104.187 47.344 1.00 37.64 387 SER C CA 1
ATOM 11551 C C . SER C 1 285 ? 54.741 104.031 48.126 1.00 37.08 387 SER C C 1
ATOM 11552 O O . SER C 1 285 ? 55.819 103.871 47.552 1.00 36.98 387 SER C O 1
ATOM 11555 N N . SER C 1 286 ? 54.601 104.078 49.447 1.00 34.96 388 SER C N 1
ATOM 11556 C CA . SER C 1 286 ? 55.710 103.938 50.371 1.00 32.43 388 SER C CA 1
ATOM 11557 C C . SER C 1 286 ? 55.523 102.684 51.240 1.00 35.83 388 SER C C 1
ATOM 11558 O O . SER C 1 286 ? 54.609 102.603 52.072 1.00 30.69 388 SER C O 1
ATOM 11561 N N . ASP C 1 287 ? 56.410 101.720 51.036 1.00 35.03 389 ASP C N 1
ATOM 11562 C CA . ASP C 1 287 ? 56.392 100.485 51.769 1.00 35.48 389 ASP C CA 1
ATOM 11563 C C . ASP C 1 287 ? 56.650 100.730 53.252 1.00 35.17 389 ASP C C 1
ATOM 11564 O O . ASP C 1 287 ? 56.041 100.084 54.102 1.00 33.27 389 ASP C O 1
ATOM 11569 N N . ALA C 1 288 ? 57.520 101.689 53.556 1.00 34.66 390 ALA C N 1
ATOM 11570 C CA . ALA C 1 288 ? 57.869 102.003 54.938 1.00 35.16 390 ALA C CA 1
ATOM 11571 C C . ALA C 1 288 ? 56.740 102.554 55.813 1.00 35.30 390 ALA C C 1
ATOM 11572 O O . ALA C 1 288 ? 56.673 102.226 56.994 1.00 34.85 390 ALA C O 1
ATOM 11574 N N . ILE C 1 289 ? 55.872 103.407 55.269 1.00 33.77 391 ILE C N 1
ATOM 11575 C CA . ILE C 1 289 ? 54.780 103.933 56.084 1.00 30.95 391 ILE C CA 1
ATOM 11576 C C . ILE C 1 289 ? 53.437 103.372 55.642 1.00 29.47 391 ILE C C 1
ATOM 11577 O O . ILE C 1 289 ? 52.395 103.821 56.102 1.00 29.25 391 ILE C O 1
ATOM 11582 N N . SER C 1 290 ? 53.480 102.382 54.757 1.00 29.40 392 SER C N 1
ATOM 11583 C CA . SER C 1 290 ? 52.279 101.739 54.236 1.00 31.81 392 SER C CA 1
ATOM 11584 C C . SER C 1 290 ? 51.258 102.772 53.749 1.00 33.46 392 SER C C 1
ATOM 11585 O O . SER C 1 290 ? 50.122 102.809 54.233 1.00 33.08 392 SER C O 1
ATOM 11588 N N . THR C 1 291 ? 51.658 103.589 52.775 1.00 33.68 393 THR C N 1
ATOM 11589 C CA . THR C 1 291 ? 50.780 104.627 52.239 1.00 35.56 393 THR C CA 1
ATOM 11590 C C . THR C 1 291 ? 50.897 104.818 50.724 1.00 34.76 393 THR C C 1
ATOM 11591 O O . THR C 1 291 ? 51.993 104.817 50.179 1.00 34.36 393 THR C O 1
ATOM 11595 N N . THR C 1 292 ? 49.762 104.992 50.054 1.00 34.38 394 THR C N 1
ATOM 11596 C CA . THR C 1 292 ? 49.752 105.238 48.616 1.00 34.50 394 THR C CA 1
ATOM 11597 C C . THR C 1 292 ? 49.020 106.557 48.324 1.00 35.33 394 THR C C 1
ATOM 11598 O O . THR C 1 292 ? 47.838 106.696 48.616 1.00 33.44 394 THR C O 1
ATOM 11602 N N . PHE C 1 293 ? 49.724 107.543 47.778 1.00 35.73 395 PHE C N 1
ATOM 11603 C CA . PHE C 1 293 ? 49.064 108.805 47.460 1.00 35.64 395 PHE C CA 1
ATOM 11604 C C . PHE C 1 293 ? 48.660 108.815 45.991 1.00 36.96 395 PHE C C 1
ATOM 11605 O O . PHE C 1 293 ? 49.288 108.164 45.147 1.00 34.49 395 PHE C O 1
ATOM 11613 N N . THR C 1 294 ? 47.585 109.535 45.701 1.00 37.11 396 THR C N 1
ATOM 11614 C CA . THR C 1 294 ? 47.066 109.616 44.345 1.00 38.77 396 THR C CA 1
ATOM 11615 C C . THR C 1 294 ? 47.122 111.058 43.840 1.00 38.41 396 THR C C 1
ATOM 11616 O O . THR C 1 294 ? 46.737 111.970 44.553 1.00 37.10 396 THR C O 1
ATOM 11620 N N . THR C 1 295 ? 47.614 111.255 42.619 1.00 41.07 397 THR C N 1
ATOM 11621 C CA . THR C 1 295 ? 47.717 112.602 42.040 1.00 43.01 397 THR C CA 1
ATOM 11622 C C . THR C 1 295 ? 47.549 112.597 40.517 1.00 44.73 397 THR C C 1
ATOM 11623 O O . THR C 1 295 ? 47.613 111.543 39.876 1.00 44.52 397 THR C O 1
ATOM 11627 N N . ASN C 1 296 ? 47.348 113.782 39.943 1.00 46.85 398 ASN C N 1
ATOM 11628 C CA . ASN C 1 296 ? 47.225 113.909 38.488 1.00 46.81 398 ASN C CA 1
ATOM 11629 C C . ASN C 1 296 ? 48.629 113.791 37.904 1.00 46.70 398 ASN C C 1
ATOM 11630 O O . ASN C 1 296 ? 49.622 113.848 38.636 1.00 44.70 398 ASN C O 1
ATOM 11635 N N 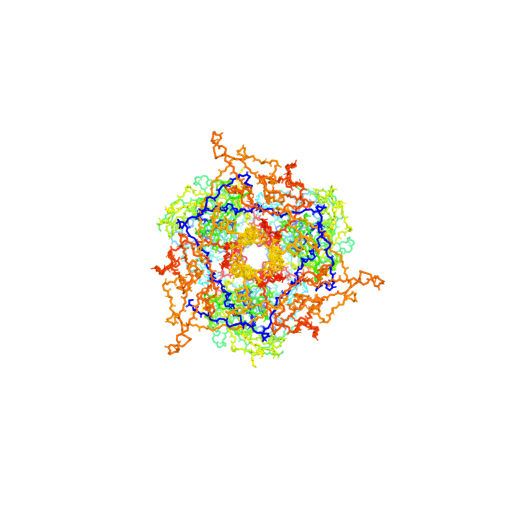. LEU C 1 297 ? 48.714 113.629 36.589 1.00 47.39 399 LEU C N 1
ATOM 11636 C CA . LEU C 1 297 ? 50.006 113.496 35.931 1.00 47.74 399 LEU C CA 1
ATOM 11637 C C . LEU C 1 297 ? 50.723 114.842 35.801 1.00 47.85 399 LEU C C 1
ATOM 11638 O O . LEU C 1 297 ? 51.929 114.894 35.568 1.00 49.92 399 LEU C O 1
ATOM 11643 N N . THR C 1 298 ? 49.980 115.928 35.979 1.00 48.35 400 THR C N 1
ATOM 11644 C CA . THR C 1 298 ? 50.533 117.276 35.859 1.00 48.43 400 THR C CA 1
ATOM 11645 C C . THR C 1 298 ? 51.059 117.831 37.177 1.00 48.54 400 THR C C 1
ATOM 11646 O O . THR C 1 298 ? 50.341 117.849 38.177 1.00 48.55 400 THR C O 1
ATOM 11650 N N . GLU C 1 299 ? 52.304 118.300 37.175 1.00 47.11 401 GLU C N 1
ATOM 11651 C CA . GLU C 1 299 ? 52.891 118.871 38.382 1.00 46.36 401 GLU C CA 1
ATOM 11652 C C . GLU C 1 299 ? 52.066 120.022 38.917 1.00 46.64 401 GLU C C 1
ATOM 11653 O O . GLU C 1 299 ? 51.259 120.616 38.201 1.00 46.73 401 GLU C O 1
ATOM 11659 N N . TYR C 1 300 ? 52.267 120.323 40.196 1.00 46.66 402 TYR C N 1
ATOM 11660 C CA . TYR C 1 300 ? 51.568 121.421 40.844 1.00 45.25 402 TYR C CA 1
ATOM 11661 C C . TYR C 1 300 ? 52.556 122.576 40.933 1.00 47.06 402 TYR C C 1
ATOM 11662 O O . TYR C 1 300 ? 53.657 122.410 41.462 1.00 47.19 402 TYR C O 1
ATOM 11671 N N . PRO C 1 301 ? 52.181 123.756 40.401 1.00 47.54 403 PRO C N 1
ATOM 11672 C CA . PRO C 1 301 ? 53.023 124.959 40.413 1.00 48.19 403 PRO C CA 1
ATOM 11673 C C . PRO C 1 301 ? 53.339 125.369 41.850 1.00 48.22 403 PRO C C 1
ATOM 11674 O O . PRO C 1 301 ? 52.501 125.975 42.521 1.00 47.94 403 PRO C O 1
ATOM 11678 N N . LEU C 1 302 ? 54.542 125.045 42.311 1.00 48.41 404 LEU C N 1
ATOM 11679 C CA . LEU C 1 302 ? 54.967 125.375 43.666 1.00 49.73 404 LEU C CA 1
ATOM 11680 C C . LEU C 1 302 ? 54.760 126.863 43.968 1.00 51.56 404 LEU C C 1
ATOM 11681 O O . LEU C 1 302 ? 54.438 127.257 45.100 1.00 50.66 404 LEU C O 1
ATOM 11686 N N . SER C 1 303 ? 54.931 127.689 42.940 1.00 52.03 405 SER C N 1
ATOM 11687 C CA . SER C 1 303 ? 54.782 129.123 43.086 1.00 53.31 405 SER C CA 1
ATOM 11688 C C . SER C 1 303 ? 53.330 129.503 43.347 1.00 53.75 405 SER C C 1
ATOM 11689 O O . SER C 1 303 ? 53.042 130.604 43.824 1.00 52.66 405 SER C O 1
ATOM 11692 N N . ARG C 1 304 ? 52.413 128.597 43.037 1.00 56.26 406 ARG C N 1
ATOM 11693 C CA . ARG C 1 304 ? 50.998 128.868 43.269 1.00 59.97 406 ARG C CA 1
ATOM 11694 C C . ARG C 1 304 ? 50.677 128.692 44.757 1.00 60.82 406 ARG C C 1
ATOM 11695 O O . ARG C 1 304 ? 49.558 128.961 45.202 1.00 59.69 406 ARG C O 1
ATOM 11703 N N . VAL C 1 305 ? 51.660 128.225 45.519 1.00 61.45 407 VAL C N 1
ATOM 11704 C CA . VAL C 1 305 ? 51.470 128.021 46.946 1.00 63.03 407 VAL C CA 1
ATOM 11705 C C . VAL C 1 305 ? 51.749 129.307 47.718 1.00 63.56 407 VAL C C 1
ATOM 11706 O O . VAL C 1 305 ? 52.898 129.757 47.817 1.00 63.33 407 VAL C O 1
ATOM 11710 N N . ASP C 1 306 ? 50.674 129.878 48.259 1.00 64.04 408 ASP C N 1
ATOM 11711 C CA . ASP C 1 306 ? 50.700 131.110 49.043 1.00 65.02 408 ASP C CA 1
ATOM 11712 C C . ASP C 1 306 ? 51.683 131.064 50.222 1.00 65.77 408 ASP C C 1
ATOM 11713 O O . ASP C 1 306 ? 51.394 130.452 51.254 1.00 64.75 408 ASP C O 1
ATOM 11718 N N . LEU C 1 307 ? 52.837 131.709 50.067 1.00 66.14 409 LEU C N 1
ATOM 11719 C CA . LEU C 1 307 ? 53.841 131.770 51.129 1.00 67.17 409 LEU C CA 1
ATOM 11720 C C . LEU C 1 307 ? 54.597 130.474 51.404 1.00 67.05 409 LEU C C 1
ATOM 11721 O O . LEU C 1 307 ? 55.416 130.415 52.322 1.00 68.21 409 LEU C O 1
ATOM 11726 N N . GLY C 1 308 ? 54.339 129.446 50.604 1.00 65.14 410 GLY C N 1
ATOM 11727 C CA . GLY C 1 308 ? 55.015 128.178 50.809 1.00 63.14 410 GLY C CA 1
ATOM 11728 C C . GLY C 1 308 ? 56.478 128.132 50.401 1.00 60.93 410 GLY C C 1
ATOM 11729 O O . GLY C 1 308 ? 56.890 127.246 49.653 1.00 61.10 410 GLY C O 1
ATOM 11730 N N . ASP C 1 309 ? 57.280 129.061 50.905 1.00 58.98 411 ASP C N 1
ATOM 11731 C CA . ASP C 1 309 ? 58.693 129.087 50.540 1.00 58.82 411 ASP C CA 1
ATOM 11732 C C . ASP C 1 309 ? 59.583 128.059 51.198 1.00 58.25 411 ASP C C 1
ATOM 11733 O O . ASP C 1 309 ? 60.712 127.843 50.754 1.00 58.82 411 ASP C O 1
ATOM 11738 N N . CYS C 1 310 ? 59.086 127.425 52.254 1.00 57.54 412 CYS C N 1
ATOM 11739 C CA . CYS C 1 310 ? 59.877 126.433 52.969 1.00 57.31 412 CYS C CA 1
ATOM 11740 C C . CYS C 1 310 ? 59.972 125.113 52.216 1.00 55.89 412 CYS C C 1
ATOM 11741 O O . CYS C 1 310 ? 60.969 124.392 52.319 1.00 55.91 412 CYS C O 1
ATOM 11744 N N . ILE C 1 311 ? 58.932 124.821 51.443 1.00 54.41 413 ILE C N 1
ATOM 11745 C CA . ILE C 1 311 ? 58.836 123.590 50.670 1.00 53.65 413 ILE C CA 1
ATOM 11746 C C . ILE C 1 311 ? 60.058 123.242 49.838 1.00 53.70 413 ILE C C 1
ATOM 11747 O O . ILE C 1 311 ? 60.730 122.240 50.098 1.00 53.02 413 ILE C O 1
ATOM 11752 N N . GLY C 1 312 ? 60.340 124.071 48.834 1.00 53.38 414 GLY C N 1
ATOM 11753 C CA . GLY C 1 312 ? 61.478 123.821 47.973 1.00 52.89 414 GLY C CA 1
ATOM 11754 C C . GLY C 1 312 ? 62.768 123.623 48.733 1.00 53.85 414 GLY C C 1
ATOM 11755 O O . GLY C 1 312 ? 63.563 122.743 48.403 1.00 53.86 414 GLY C O 1
ATOM 11756 N N . LYS C 1 313 ? 62.979 124.437 49.758 1.00 56.11 415 LYS C N 1
ATOM 11757 C CA . LYS C 1 313 ? 64.193 124.347 50.562 1.00 59.68 415 LYS C CA 1
ATOM 11758 C C . LYS C 1 313 ? 64.280 123.015 51.303 1.00 59.87 415 LYS C C 1
ATOM 11759 O O . LYS C 1 313 ? 65.211 122.230 51.094 1.00 60.35 415 LYS C O 1
ATOM 11765 N N . ASP C 1 314 ? 63.306 122.775 52.177 1.00 59.77 416 ASP C N 1
ATOM 11766 C CA . ASP C 1 314 ? 63.269 121.542 52.966 1.00 59.64 416 ASP C CA 1
ATOM 11767 C C . ASP C 1 314 ? 63.366 120.299 52.088 1.00 57.77 416 ASP C C 1
ATOM 11768 O O . ASP C 1 314 ? 64.120 119.367 52.388 1.00 56.37 416 ASP C O 1
ATOM 11773 N N . ALA C 1 315 ? 62.615 120.298 50.990 1.00 56.75 417 ALA C N 1
ATOM 11774 C CA . ALA C 1 315 ? 62.624 119.163 50.077 1.00 56.66 417 ALA C CA 1
ATOM 11775 C C . ALA C 1 315 ? 64.035 118.835 49.623 1.00 57.00 417 ALA C C 1
ATOM 11776 O O . ALA C 1 315 ? 64.471 117.681 49.697 1.00 55.65 417 ALA C O 1
ATOM 11778 N N . ARG C 1 316 ? 64.747 119.860 49.159 1.00 58.00 418 ARG C N 1
ATOM 11779 C CA . ARG C 1 316 ? 66.111 119.692 48.670 1.00 58.83 418 ARG C CA 1
ATOM 11780 C C . ARG C 1 316 ? 67.055 119.244 49.780 1.00 58.55 418 ARG C C 1
ATOM 11781 O O . ARG C 1 316 ? 67.858 118.330 49.595 1.00 57.41 418 ARG C O 1
ATOM 11789 N N . ASP C 1 317 ? 66.967 119.893 50.936 1.00 59.91 419 ASP C N 1
ATOM 11790 C CA . ASP C 1 317 ? 67.817 119.522 52.060 1.00 62.21 419 ASP C CA 1
ATOM 11791 C C . ASP C 1 317 ? 67.651 118.036 52.344 1.00 60.51 419 ASP C C 1
ATOM 11792 O O . ASP C 1 317 ? 68.628 117.277 52.390 1.00 60.21 419 ASP C O 1
ATOM 11797 N N . ALA C 1 318 ? 66.399 117.627 52.520 1.00 58.38 420 ALA C N 1
ATOM 11798 C CA . ALA C 1 318 ? 66.077 116.232 52.812 1.00 57.64 420 ALA C CA 1
ATOM 11799 C C . ALA C 1 318 ? 66.501 115.329 51.661 1.00 56.41 420 ALA C C 1
ATOM 11800 O O . ALA C 1 318 ? 67.275 114.382 51.833 1.00 55.15 420 ALA C O 1
ATOM 11802 N N . MET C 1 319 ? 65.992 115.642 50.481 1.00 57.11 421 MET C N 1
ATOM 11803 C CA . MET C 1 319 ? 66.299 114.872 49.289 1.00 59.27 421 MET C CA 1
ATOM 11804 C C . MET C 1 319 ? 67.784 114.582 49.145 1.00 59.41 421 MET C C 1
ATOM 11805 O O . MET C 1 319 ? 68.178 113.440 48.918 1.00 60.17 421 MET C O 1
ATOM 11810 N N . ASP C 1 320 ? 68.608 115.615 49.282 1.00 60.61 422 ASP C N 1
ATOM 11811 C CA . ASP C 1 320 ? 70.052 115.449 49.155 1.00 61.59 422 ASP C CA 1
ATOM 11812 C C . ASP C 1 320 ? 70.651 114.576 50.247 1.00 60.56 422 ASP C C 1
ATOM 11813 O O . ASP C 1 320 ? 71.483 113.711 49.972 1.00 60.16 422 ASP C O 1
ATOM 11818 N N . ARG C 1 321 ? 70.229 114.803 51.486 1.00 60.65 423 ARG C N 1
ATOM 11819 C CA . ARG C 1 321 ? 70.733 114.019 52.607 1.00 60.54 423 ARG C CA 1
ATOM 11820 C C . ARG C 1 321 ? 70.479 112.533 52.375 1.00 59.97 423 ARG C C 1
ATOM 11821 O O . ARG C 1 321 ? 71.352 111.691 52.587 1.00 60.44 423 ARG C O 1
ATOM 11829 N N . ILE C 1 322 ? 69.273 112.223 51.921 1.00 59.77 424 ILE C N 1
ATOM 11830 C CA . ILE C 1 322 ? 68.878 110.847 51.660 1.00 59.19 424 ILE C CA 1
ATOM 11831 C C . ILE C 1 322 ? 69.630 110.252 50.482 1.00 59.63 424 ILE C C 1
ATOM 11832 O O . ILE C 1 322 ? 70.101 109.116 50.553 1.00 59.11 424 ILE C O 1
ATOM 11837 N N . PHE C 1 323 ? 69.742 111.013 49.395 1.00 61.10 425 PHE C N 1
ATOM 11838 C CA . PHE C 1 323 ? 70.455 110.524 48.218 1.00 62.85 425 PHE C CA 1
ATOM 11839 C C . PHE C 1 323 ? 71.853 110.096 48.646 1.00 63.12 425 PHE C C 1
ATOM 11840 O O . PHE C 1 323 ? 72.321 109.005 48.315 1.00 62.61 425 PHE C O 1
ATOM 11848 N N . ALA C 1 324 ? 72.508 110.970 49.399 1.00 63.69 426 ALA C N 1
ATOM 11849 C CA . ALA C 1 324 ? 73.846 110.702 49.880 1.00 65.44 426 ALA C CA 1
ATOM 11850 C C . ALA C 1 324 ? 73.872 109.422 50.701 1.00 66.28 426 ALA C C 1
ATOM 11851 O O . ALA C 1 324 ? 74.492 108.429 50.310 1.00 66.72 426 ALA C O 1
ATOM 11853 N N . ARG C 1 325 ? 73.184 109.448 51.837 1.00 66.80 427 ARG C N 1
ATOM 11854 C CA . ARG C 1 325 ? 73.139 108.303 52.735 1.00 67.11 427 ARG C CA 1
ATOM 11855 C C . ARG C 1 325 ? 72.731 106.971 52.079 1.00 67.58 427 ARG C C 1
ATOM 11856 O O . ARG C 1 325 ? 73.177 105.918 52.537 1.00 68.33 427 ARG C O 1
ATOM 11864 N N . ARG C 1 326 ? 71.909 106.993 51.032 1.00 68.25 428 ARG C N 1
ATOM 11865 C CA . ARG C 1 326 ? 71.464 105.696 50.486 1.00 69.25 428 ARG C CA 1
ATOM 11866 C C . ARG C 1 326 ? 71.635 105.403 48.998 1.00 69.72 428 ARG C C 1
ATOM 11867 O O . ARG C 1 326 ? 71.765 104.229 48.644 1.00 68.97 428 ARG C O 1
ATOM 11875 N N . TYR C 1 327 ? 71.644 106.430 48.119 1.00 70.56 429 TYR C N 1
ATOM 11876 C CA . TYR C 1 327 ? 71.720 106.081 46.694 1.00 72.49 429 TYR C CA 1
ATOM 11877 C C . TYR C 1 327 ? 72.939 106.547 45.899 1.00 73.13 429 TYR C C 1
ATOM 11878 O O . TYR C 1 327 ? 73.109 106.134 44.752 1.00 73.15 429 TYR C O 1
ATOM 11887 N N . ASN C 1 328 ? 73.782 107.390 46.485 1.00 74.36 430 ASN C N 1
ATOM 11888 C CA . ASN C 1 328 ? 74.946 107.899 45.763 1.00 75.63 430 ASN C CA 1
ATOM 11889 C C . ASN C 1 328 ? 75.815 106.815 45.110 1.00 75.25 430 ASN C C 1
ATOM 11890 O O . ASN C 1 328 ? 76.358 107.019 44.023 1.00 74.64 430 ASN C O 1
ATOM 11895 N N . ALA C 1 329 ? 75.927 105.660 45.757 1.00 74.32 431 ALA C N 1
ATOM 11896 C CA . ALA C 1 329 ? 76.762 104.589 45.229 1.00 73.30 431 ALA C CA 1
ATOM 11897 C C . ALA C 1 329 ? 76.057 103.536 44.386 1.00 72.85 431 ALA C C 1
ATOM 11898 O O . ALA C 1 329 ? 76.687 102.558 43.978 1.00 73.41 431 ALA C O 1
ATOM 11900 N N . THR C 1 330 ? 74.769 103.721 44.110 1.00 71.37 432 THR C N 1
ATOM 11901 C CA . THR C 1 330 ? 74.044 102.732 43.311 1.00 69.33 432 THR C CA 1
ATOM 11902 C C . THR C 1 330 ? 72.988 103.326 42.393 1.00 66.43 432 THR C C 1
ATOM 11903 O O . THR C 1 330 ? 72.499 102.653 41.491 1.00 66.01 432 THR C O 1
ATOM 11907 N N . HIS C 1 331 ? 72.634 104.581 42.614 1.00 63.97 433 HIS C N 1
ATOM 11908 C CA . HIS C 1 331 ? 71.599 105.201 41.800 1.00 63.30 433 HIS C CA 1
ATOM 11909 C C . HIS C 1 331 ? 71.949 106.600 41.334 1.00 62.55 433 HIS C C 1
ATOM 11910 O O . HIS C 1 331 ? 72.852 107.239 41.864 1.00 62.49 433 HIS C O 1
ATOM 11917 N N . ILE C 1 332 ? 71.210 107.074 40.341 1.00 61.87 434 ILE C N 1
ATOM 11918 C CA . ILE C 1 332 ? 71.430 108.404 39.804 1.00 62.06 434 ILE C CA 1
ATOM 11919 C C . ILE C 1 332 ? 70.115 109.167 39.774 1.00 60.48 434 ILE C C 1
ATOM 11920 O O . ILE C 1 332 ? 69.066 108.594 39.480 1.00 60.57 434 ILE C O 1
ATOM 11925 N N . LYS C 1 333 ? 70.167 110.458 40.080 1.00 59.54 435 LYS C N 1
ATOM 11926 C CA . LYS C 1 333 ? 68.960 111.270 40.036 1.00 58.40 435 LYS C CA 1
ATOM 11927 C C . LYS C 1 333 ? 68.604 111.424 38.568 1.00 56.81 435 LYS C C 1
ATOM 11928 O O . LYS C 1 333 ? 69.478 111.404 37.709 1.00 57.98 435 LYS C O 1
ATOM 11934 N N . VAL C 1 334 ? 67.320 111.567 38.282 1.00 54.94 436 VAL C N 1
ATOM 11935 C CA . VAL C 1 334 ? 66.857 111.716 36.914 1.00 52.84 436 VAL C CA 1
ATOM 11936 C C . VAL C 1 334 ? 65.910 112.902 36.858 1.00 53.16 436 VAL C C 1
ATOM 11937 O O . VAL C 1 334 ? 64.790 112.850 37.374 1.00 53.15 436 VAL C O 1
ATOM 11941 N N . GLY C 1 335 ? 66.377 113.983 36.242 1.00 52.48 437 GLY C N 1
ATOM 11942 C CA . GLY C 1 335 ? 65.564 115.176 36.126 1.00 50.37 437 GLY C CA 1
ATOM 11943 C C . GLY C 1 335 ? 65.600 116.019 37.384 1.00 50.68 437 GLY C C 1
ATOM 11944 O O . GLY C 1 335 ? 66.397 115.783 38.308 1.00 49.05 437 GLY C O 1
ATOM 11945 N N . GLN C 1 336 ? 64.722 117.014 37.412 1.00 49.81 438 GLN C N 1
ATOM 11946 C CA . GLN C 1 336 ? 64.631 117.924 38.541 1.00 50.39 438 GLN C CA 1
ATOM 11947 C C . GLN C 1 336 ? 63.535 117.498 39.522 1.00 50.58 438 GLN C C 1
ATOM 11948 O O . GLN C 1 336 ? 62.622 116.750 39.162 1.00 50.31 438 GLN C O 1
ATOM 11954 N N . PRO C 1 337 ? 63.626 117.954 40.782 1.00 49.81 439 PRO C N 1
ATOM 11955 C CA . PRO C 1 337 ? 62.602 117.590 41.758 1.00 49.49 439 PRO C CA 1
ATOM 11956 C C . PRO C 1 337 ? 61.254 118.017 41.181 1.00 49.58 439 PRO C C 1
ATOM 11957 O O . PRO C 1 337 ? 61.131 119.105 40.602 1.00 49.52 439 PRO C O 1
ATOM 11961 N N . GLN C 1 338 ? 60.259 117.149 41.308 1.00 47.89 440 GLN C N 1
ATOM 11962 C CA . GLN C 1 338 ? 58.931 117.437 40.793 1.00 47.94 440 GLN C CA 1
ATOM 11963 C C . GLN C 1 338 ? 57.951 117.549 41.951 1.00 48.05 440 GLN C C 1
ATOM 11964 O O . GLN C 1 338 ? 58.143 116.940 43.007 1.00 47.64 440 GLN C O 1
ATOM 11970 N N . TYR C 1 339 ? 56.899 118.332 41.758 1.00 46.82 441 TYR C N 1
ATOM 11971 C CA . TYR C 1 339 ? 55.932 118.515 42.819 1.00 46.37 441 TYR C CA 1
ATOM 11972 C C . TYR C 1 339 ? 54.506 118.207 42.394 1.00 46.36 441 TYR C C 1
ATOM 11973 O O . TYR C 1 339 ? 54.056 118.664 41.336 1.00 45.94 441 TYR C O 1
ATOM 11982 N N . TYR C 1 340 ? 53.801 117.437 43.231 1.00 43.71 442 TYR C N 1
ATOM 11983 C CA . TYR C 1 340 ? 52.424 117.042 42.950 1.00 43.01 442 TYR C CA 1
ATOM 11984 C C . TYR C 1 340 ? 51.521 117.194 44.155 1.00 42.61 442 TYR C C 1
ATOM 11985 O O . TYR C 1 340 ? 51.963 117.095 45.306 1.00 45.47 442 TYR C O 1
ATOM 11994 N N . GLN C 1 341 ? 50.248 117.444 43.885 1.00 41.81 443 GLN C N 1
ATOM 11995 C CA . GLN C 1 341 ? 49.272 117.590 44.953 1.00 44.44 443 GLN C CA 1
ATOM 11996 C C . GLN C 1 341 ? 48.443 116.320 45.018 1.00 42.72 443 GLN C C 1
ATOM 11997 O O . GLN C 1 341 ? 47.828 115.933 44.036 1.00 42.11 443 GLN C O 1
ATOM 12003 N N . ALA C 1 342 ? 48.422 115.671 46.176 1.00 40.00 444 ALA C N 1
ATOM 12004 C CA . ALA C 1 342 ? 47.695 114.397 46.306 1.00 36.94 444 ALA C CA 1
ATOM 12005 C C . ALA C 1 342 ? 46.331 114.552 46.967 1.00 34.09 444 ALA C C 1
ATOM 12006 O O . ALA C 1 342 ? 46.124 115.484 47.723 1.00 33.55 444 ALA C O 1
ATOM 12008 N N . ASN C 1 343 ? 45.397 113.651 46.685 1.00 36.95 445 ASN C N 1
ATOM 12009 C CA . ASN C 1 343 ? 44.091 113.743 47.329 1.00 37.30 445 ASN C CA 1
ATOM 12010 C C . ASN C 1 343 ? 44.332 113.776 48.840 1.00 36.14 445 ASN C C 1
ATOM 12011 O O . ASN C 1 343 ? 45.272 113.148 49.338 1.00 34.45 445 ASN C O 1
ATOM 12016 N N . GLY C 1 344 ? 43.506 114.537 49.554 1.00 34.97 446 GLY C N 1
ATOM 12017 C CA . GLY C 1 344 ? 43.668 114.669 50.992 1.00 35.58 446 GLY C CA 1
ATOM 12018 C C . GLY C 1 344 ? 44.465 115.919 51.312 1.00 35.54 446 GLY C C 1
ATOM 12019 O O . GLY C 1 344 ? 44.665 116.278 52.470 1.00 34.44 446 GLY C O 1
ATOM 12020 N N . GLY C 1 345 ? 44.945 116.592 50.268 1.00 34.57 447 GLY C N 1
ATOM 12021 C CA . GLY C 1 345 ? 45.698 117.813 50.492 1.00 32.94 447 GLY C CA 1
ATOM 12022 C C . GLY C 1 345 ? 47.146 117.630 50.891 1.00 32.54 447 GLY C C 1
ATOM 12023 O O . GLY C 1 345 ? 47.657 118.382 51.724 1.00 32.24 447 GLY C O 1
ATOM 12024 N N . PHE C 1 346 ? 47.817 116.644 50.306 1.00 34.34 448 PHE C N 1
ATOM 12025 C CA . PHE C 1 346 ? 49.229 116.423 50.607 1.00 36.27 448 PHE C CA 1
ATOM 12026 C C . PHE C 1 346 ? 50.106 116.826 49.435 1.00 38.74 448 PHE C C 1
ATOM 12027 O O . PHE C 1 346 ? 49.895 116.375 48.321 1.00 41.37 448 PHE C O 1
ATOM 12035 N N . LEU C 1 347 ? 51.089 117.680 49.694 1.00 40.33 449 LEU C N 1
ATOM 12036 C CA . LEU C 1 347 ? 51.997 118.121 48.653 1.00 41.23 449 LEU C CA 1
ATOM 12037 C C . LEU C 1 347 ? 53.216 117.216 48.621 1.00 40.20 449 LEU C C 1
ATOM 12038 O O . LEU C 1 347 ? 53.938 117.106 49.600 1.00 39.17 449 LEU C O 1
ATOM 12043 N N . ILE C 1 348 ? 53.460 116.601 47.473 1.00 40.63 450 ILE C N 1
ATOM 12044 C CA . ILE C 1 348 ? 54.577 115.683 47.339 1.00 41.42 450 ILE C CA 1
ATOM 12045 C C . ILE C 1 348 ? 55.748 116.144 46.480 1.00 43.19 450 ILE C C 1
ATOM 12046 O O . ILE C 1 348 ? 55.595 116.418 45.287 1.00 41.90 450 ILE C O 1
ATOM 12051 N N . ALA C 1 349 ? 56.918 116.243 47.101 1.00 42.72 451 ALA C N 1
ATOM 12052 C CA . ALA C 1 349 ? 58.140 116.575 46.408 1.00 42.96 451 ALA C CA 1
ATOM 12053 C C . ALA C 1 349 ? 58.727 115.226 46.019 1.00 43.40 451 ALA C C 1
ATOM 12054 O O . ALA C 1 349 ? 58.949 114.372 46.882 1.00 42.42 451 ALA C O 1
ATOM 12056 N N . TYR C 1 350 ? 58.974 115.025 44.730 1.00 42.94 452 TYR C N 1
ATOM 12057 C CA . TYR C 1 350 ? 59.495 113.749 44.267 1.00 43.80 452 TYR C CA 1
ATOM 12058 C C . TYR C 1 350 ? 60.729 113.852 43.377 1.00 45.55 452 TYR C C 1
ATOM 12059 O O . TYR C 1 350 ? 60.753 114.617 42.410 1.00 46.89 452 TYR C O 1
ATOM 12068 N N . GLN C 1 351 ? 61.743 113.056 43.708 1.00 45.66 453 GLN C N 1
ATOM 12069 C CA . GLN C 1 351 ? 62.993 113.017 42.961 1.00 44.90 453 GLN C CA 1
ATOM 12070 C C . GLN C 1 351 ? 63.223 111.638 42.344 1.00 45.00 453 GLN C C 1
ATOM 12071 O O . GLN C 1 351 ? 63.665 110.717 43.024 1.00 43.95 453 GLN C O 1
ATOM 12077 N N . PRO C 1 352 ? 62.935 111.483 41.043 1.00 45.26 454 PRO C N 1
ATOM 12078 C CA . PRO C 1 352 ? 63.128 110.189 40.372 1.00 46.40 454 PRO C CA 1
ATOM 12079 C C . PRO C 1 352 ? 64.580 109.701 40.437 1.00 47.54 454 PRO C C 1
ATOM 12080 O O . PRO C 1 352 ? 65.507 110.501 40.504 1.00 49.03 454 PRO C O 1
ATOM 12084 N N . LEU C 1 353 ? 64.774 108.389 40.426 1.00 48.78 455 LEU C N 1
ATOM 12085 C CA . LEU C 1 353 ? 66.114 107.815 40.495 1.00 51.43 455 LEU C CA 1
ATOM 12086 C C . LEU C 1 353 ? 66.227 106.670 39.510 1.00 52.83 455 LEU C C 1
ATOM 12087 O O . LEU C 1 353 ? 65.263 106.344 38.818 1.00 52.99 455 LEU C O 1
ATOM 12092 N N . LEU C 1 354 ? 67.410 106.062 39.457 1.00 55.80 456 LEU C N 1
ATOM 12093 C CA . LEU C 1 354 ? 67.685 104.939 38.562 1.00 58.81 456 LEU C CA 1
ATOM 12094 C C . LEU C 1 354 ? 69.005 104.294 38.967 1.00 60.09 456 LEU C C 1
ATOM 12095 O O . LEU C 1 354 ? 69.997 104.988 39.174 1.00 60.02 456 LEU C O 1
ATOM 12100 N N . SER C 1 355 ? 69.016 102.972 39.095 1.00 63.08 457 SER C N 1
ATOM 12101 C CA . SER C 1 355 ? 70.231 102.266 39.486 1.00 66.33 457 SER C CA 1
ATOM 12102 C C . SER C 1 355 ? 71.237 102.254 38.344 1.00 69.27 457 SER C C 1
ATOM 12103 O O . SER C 1 355 ? 70.862 102.349 37.172 1.00 70.08 457 SER C O 1
ATOM 12106 N N . ASN C 1 356 ? 72.514 102.134 38.690 1.00 72.31 458 ASN C N 1
ATOM 12107 C CA . ASN C 1 356 ? 73.568 102.101 37.687 1.00 74.86 458 ASN C CA 1
ATOM 12108 C C . ASN C 1 356 ? 73.408 100.852 36.824 1.00 77.20 458 ASN C C 1
ATOM 12109 O O . ASN C 1 356 ? 73.714 100.870 35.632 1.00 78.11 458 ASN C O 1
ATOM 12114 N N . THR C 1 357 ? 72.922 99.777 37.442 1.00 78.57 459 THR C N 1
ATOM 12115 C CA . THR C 1 357 ? 72.701 98.495 36.771 1.00 79.49 459 THR C CA 1
ATOM 12116 C C . THR C 1 357 ? 72.573 98.616 35.253 1.00 80.19 459 THR C C 1
ATOM 12117 O O . THR C 1 357 ? 71.554 99.079 34.738 1.00 81.04 459 THR C O 1
ATOM 12121 N N . SER C 1 389 ? 44.691 133.801 40.834 1.00 86.35 491 SER C N 1
ATOM 12122 C CA . SER C 1 389 ? 45.300 134.154 42.110 1.00 86.43 491 SER C CA 1
ATOM 12123 C C . SER C 1 389 ? 46.083 132.981 42.713 1.00 86.25 491 SER C C 1
ATOM 12124 O O . SER C 1 389 ? 46.407 132.017 42.016 1.00 86.53 491 SER C O 1
ATOM 12127 N N . VAL C 1 390 ? 46.387 133.075 44.007 1.00 85.54 492 VAL C N 1
ATOM 12128 C CA . VAL C 1 390 ? 47.138 132.041 44.723 1.00 83.61 492 VAL C CA 1
ATOM 12129 C C . VAL C 1 390 ? 46.239 131.375 45.771 1.00 82.75 492 VAL C C 1
ATOM 12130 O O . VAL C 1 390 ? 45.124 131.838 46.026 1.00 82.77 492 VAL C O 1
ATOM 12134 N N . GLU C 1 391 ? 46.714 130.288 46.375 1.00 80.54 493 GLU C N 1
ATOM 12135 C CA . GLU C 1 391 ? 45.917 129.592 47.379 1.00 78.59 493 GLU C CA 1
ATOM 12136 C C . GLU C 1 391 ? 46.706 128.840 48.452 1.00 75.56 493 GLU C C 1
ATOM 12137 O O . GLU C 1 391 ? 47.933 128.701 48.381 1.00 75.50 493 GLU C O 1
ATOM 12143 N N . ARG C 1 392 ? 45.969 128.368 49.453 1.00 70.96 494 ARG C N 1
ATOM 12144 C CA . ARG C 1 392 ? 46.529 127.607 50.565 1.00 67.83 494 ARG C CA 1
ATOM 12145 C C . ARG C 1 392 ? 45.988 126.181 50.521 1.00 64.28 494 ARG C C 1
ATOM 12146 O O . ARG C 1 392 ? 44.772 125.975 50.420 1.00 62.97 494 ARG C O 1
ATOM 12154 N N . ILE C 1 393 ? 46.885 125.197 50.591 1.00 59.36 495 ILE C N 1
ATOM 12155 C CA . ILE C 1 393 ? 46.453 123.799 50.580 1.00 55.01 495 ILE C CA 1
ATOM 12156 C C . ILE C 1 393 ? 45.772 123.463 51.905 1.00 52.42 495 ILE C C 1
ATOM 12157 O O . ILE C 1 393 ? 46.219 123.895 52.961 1.00 50.05 495 ILE C O 1
ATOM 12162 N N . LYS C 1 394 ? 44.691 122.698 51.840 1.00 51.61 496 LYS C N 1
ATOM 12163 C CA . LYS C 1 394 ? 43.972 122.274 53.040 1.00 50.99 496 LYS C CA 1
ATOM 12164 C C . LYS C 1 394 ? 44.137 120.751 53.175 1.00 49.43 496 LYS C C 1
ATOM 12165 O O . LYS C 1 394 ? 43.728 119.993 52.294 1.00 48.54 496 LYS C O 1
ATOM 12171 N N . THR C 1 395 ? 44.732 120.314 54.284 1.00 46.78 497 THR C N 1
ATOM 12172 C CA . THR C 1 395 ? 45.000 118.893 54.518 1.00 44.54 497 THR C CA 1
ATOM 12173 C C . THR C 1 395 ? 44.054 118.172 55.481 1.00 42.54 497 THR C C 1
ATOM 12174 O O . THR C 1 395 ? 43.678 118.708 56.516 1.00 40.14 497 THR C O 1
ATOM 12178 N N . THR C 1 396 ? 43.682 116.945 55.129 1.00 39.89 498 THR C N 1
ATOM 12179 C CA . THR C 1 396 ? 42.814 116.136 55.979 1.00 40.63 498 THR C CA 1
ATOM 12180 C C . THR C 1 396 ? 43.570 115.688 57.239 1.00 40.10 498 THR C C 1
ATOM 12181 O O . THR C 1 396 ? 44.798 115.549 57.244 1.00 39.67 498 THR C O 1
ATOM 12185 N N . SER C 1 397 ? 42.840 115.477 58.319 1.00 39.31 499 SER C N 1
ATOM 12186 C CA . SER C 1 397 ? 43.479 115.034 59.552 1.00 37.57 499 SER C CA 1
ATOM 12187 C C . SER C 1 397 ? 43.710 113.529 59.550 1.00 36.26 499 SER C C 1
ATOM 12188 O O . SER C 1 397 ? 44.532 113.020 60.316 1.00 35.65 499 SER C O 1
ATOM 12191 N N . SER C 1 398 ? 42.986 112.821 58.692 1.00 33.52 500 SER C N 1
ATOM 12192 C CA . SER C 1 398 ? 43.100 111.369 58.630 1.00 33.62 500 SER C CA 1
ATOM 12193 C C . SER C 1 398 ? 43.844 110.808 57.422 1.00 34.45 500 SER C C 1
ATOM 12194 O O . SER C 1 398 ? 43.424 110.988 56.285 1.00 35.33 500 SER C O 1
ATOM 12197 N N . ILE C 1 399 ? 44.932 110.083 57.678 1.00 34.08 501 ILE C N 1
ATOM 12198 C CA . ILE C 1 399 ? 45.712 109.484 56.601 1.00 31.92 501 ILE C CA 1
ATOM 12199 C C . ILE C 1 399 ? 45.253 108.066 56.279 1.00 32.97 501 ILE C C 1
ATOM 12200 O O . ILE C 1 399 ? 45.775 107.429 55.364 1.00 32.65 501 ILE C O 1
ATOM 12205 N N . GLU C 1 400 ? 44.249 107.585 57.011 1.00 32.56 502 GLU C N 1
ATOM 12206 C CA . GLU C 1 400 ? 43.755 106.221 56.832 1.00 31.68 502 GLU C CA 1
ATOM 12207 C C . GLU C 1 400 ? 43.348 105.800 55.421 1.00 30.90 502 GLU C C 1
ATOM 12208 O O . GLU C 1 400 ? 43.654 104.680 54.990 1.00 28.16 502 GLU C O 1
ATOM 12214 N N . PHE C 1 401 ? 42.673 106.690 54.693 1.00 29.97 503 PHE C N 1
ATOM 12215 C CA . PHE C 1 401 ? 42.240 106.374 53.326 1.00 27.16 503 PHE C CA 1
ATOM 12216 C C . PHE C 1 401 ? 43.446 105.936 52.507 1.00 24.20 503 PHE C C 1
ATOM 12217 O O . PHE C 1 401 ? 43.366 105.002 51.716 1.00 27.15 503 PHE C O 1
ATOM 12225 N N . ALA C 1 402 ? 44.575 106.598 52.721 1.00 25.03 504 ALA C N 1
ATOM 12226 C CA . ALA C 1 402 ? 45.791 106.272 51.976 1.00 26.57 504 ALA C CA 1
ATOM 12227 C C . ALA C 1 402 ? 46.440 104.957 52.417 1.00 27.56 504 ALA C C 1
ATOM 12228 O O . ALA C 1 402 ? 47.122 104.295 51.628 1.00 29.79 504 ALA C O 1
ATOM 12230 N N . ARG C 1 403 ? 46.255 104.575 53.676 1.00 27.15 505 ARG C N 1
ATOM 12231 C CA . ARG C 1 403 ? 46.849 103.322 54.141 1.00 24.73 505 ARG C CA 1
ATOM 12232 C C . ARG C 1 403 ? 45.948 102.195 53.687 1.00 23.10 505 ARG C C 1
ATOM 12233 O O . ARG C 1 403 ? 46.410 101.116 53.343 1.00 24.48 505 ARG C O 1
ATOM 12241 N N . LEU C 1 404 ? 44.650 102.460 53.652 1.00 25.03 506 LEU C N 1
ATOM 12242 C CA . LEU C 1 404 ? 43.710 101.453 53.184 1.00 26.18 506 LEU C CA 1
ATOM 12243 C C . LEU C 1 404 ? 44.027 101.197 51.722 1.00 26.31 506 LEU C C 1
ATOM 12244 O O . LEU C 1 404 ? 44.057 100.051 51.257 1.00 27.28 506 LEU C O 1
ATOM 12249 N N . GLN C 1 405 ? 44.266 102.287 51.000 1.00 25.14 507 GLN C N 1
ATOM 12250 C CA . GLN C 1 405 ? 44.575 102.197 49.580 1.00 24.89 507 GLN C CA 1
ATOM 12251 C C . GLN C 1 405 ? 45.773 101.283 49.373 1.00 23.19 507 GLN C C 1
ATOM 12252 O O . GLN C 1 405 ? 45.751 100.377 48.562 1.00 27.20 507 GLN C O 1
ATOM 12258 N N . PHE C 1 406 ? 46.829 101.557 50.118 1.00 25.09 508 PHE C N 1
ATOM 12259 C CA . PHE C 1 406 ? 48.050 100.786 50.021 1.00 25.67 508 PHE C CA 1
ATOM 12260 C C . PHE C 1 406 ? 47.814 99.324 50.394 1.00 25.29 508 PHE C C 1
ATOM 12261 O O . PHE C 1 406 ? 48.265 98.399 49.706 1.00 23.32 508 PHE C O 1
ATOM 12269 N N . THR C 1 407 ? 47.102 99.118 51.495 1.00 23.99 509 THR C N 1
ATOM 12270 C CA . THR C 1 407 ? 46.869 97.754 51.942 1.00 21.95 509 THR C CA 1
ATOM 12271 C C . THR C 1 407 ? 46.084 96.977 50.930 1.00 19.32 509 THR C C 1
ATOM 12272 O O . THR C 1 407 ? 46.452 95.867 50.552 1.00 21.56 509 THR C O 1
ATOM 12276 N N . TYR C 1 408 ? 44.987 97.570 50.481 1.00 22.38 510 TYR C N 1
ATOM 12277 C CA . TYR C 1 408 ? 44.137 96.936 49.478 1.00 21.36 510 TYR C CA 1
ATOM 12278 C C . TYR C 1 408 ? 44.882 96.637 48.176 1.00 21.09 510 TYR C C 1
ATOM 12279 O O . TYR C 1 408 ? 44.755 95.553 47.606 1.00 22.38 510 TYR C O 1
ATOM 12288 N N . ASN C 1 409 ? 45.652 97.610 47.694 1.00 24.23 511 ASN C N 1
ATOM 12289 C CA . ASN C 1 409 ? 46.382 97.423 46.430 1.00 25.60 511 ASN C CA 1
ATOM 12290 C C . ASN C 1 409 ? 47.383 96.287 46.543 1.00 23.39 511 ASN C C 1
ATOM 12291 O O . ASN C 1 409 ? 47.528 95.464 45.644 1.00 22.19 511 ASN C O 1
ATOM 12296 N N . HIS C 1 410 ? 48.079 96.260 47.665 1.00 25.04 512 HIS C N 1
ATOM 12297 C CA . HIS C 1 410 ? 49.066 95.231 47.901 1.00 27.95 512 HIS C CA 1
ATOM 12298 C C . HIS C 1 410 ? 48.408 93.854 47.850 1.00 27.50 512 HIS C C 1
ATOM 12299 O O . HIS C 1 410 ? 48.878 92.955 47.157 1.00 27.94 512 HIS C O 1
ATOM 12306 N N . ILE C 1 411 ? 47.295 93.690 48.555 1.00 25.28 513 ILE C N 1
ATOM 12307 C CA . ILE C 1 411 ? 46.623 92.394 48.549 1.00 23.22 513 ILE C CA 1
ATOM 12308 C C . ILE C 1 411 ? 46.009 92.074 47.194 1.00 22.95 513 ILE C C 1
ATOM 12309 O O . ILE C 1 411 ? 46.080 90.938 46.697 1.00 19.64 513 ILE C O 1
ATOM 12314 N N . GLN C 1 412 ? 45.386 93.084 46.598 1.00 26.58 514 GLN C N 1
ATOM 12315 C CA . GLN C 1 412 ? 44.746 92.912 45.298 1.00 27.86 514 GLN C CA 1
ATOM 12316 C C . GLN C 1 412 ? 45.751 92.436 44.259 1.00 27.67 514 GLN C C 1
ATOM 12317 O O . GLN C 1 412 ? 45.492 91.518 43.488 1.00 27.51 514 GLN C O 1
ATOM 12323 N N . ARG C 1 413 ? 46.900 93.095 44.241 1.00 31.40 515 ARG C N 1
ATOM 12324 C CA . ARG C 1 413 ? 47.969 92.769 43.296 1.00 33.95 515 ARG C CA 1
ATOM 12325 C C . ARG C 1 413 ? 48.354 91.296 43.470 1.00 32.33 515 ARG C C 1
ATOM 12326 O O . ARG C 1 413 ? 48.470 90.538 42.510 1.00 30.48 515 ARG C O 1
ATOM 12334 N N . HIS C 1 414 ? 48.553 90.901 44.720 1.00 30.12 516 HIS C N 1
ATOM 12335 C CA . HIS C 1 414 ? 48.971 89.529 45.038 1.00 29.06 516 HIS C CA 1
ATOM 12336 C C . HIS C 1 414 ? 47.909 88.500 44.614 1.00 26.84 516 HIS C C 1
ATOM 12337 O O . HIS C 1 414 ? 48.223 87.557 43.894 1.00 27.93 516 HIS C O 1
ATOM 12344 N N . VAL C 1 415 ? 46.672 88.689 45.044 1.00 27.12 517 VAL C N 1
ATOM 12345 C CA . VAL C 1 415 ? 45.676 87.685 44.693 1.00 28.89 517 VAL C CA 1
ATOM 12346 C C . VAL C 1 415 ? 45.421 87.616 43.186 1.00 26.63 517 VAL C C 1
ATOM 12347 O O . VAL C 1 415 ? 45.221 86.531 42.632 1.00 25.55 517 VAL C O 1
ATOM 12351 N N . ASN C 1 416 ? 45.431 88.748 42.496 1.00 28.05 518 ASN C N 1
ATOM 12352 C CA . ASN C 1 416 ? 45.183 88.653 41.058 1.00 27.47 518 ASN C CA 1
ATOM 12353 C C . ASN C 1 416 ? 46.309 87.918 40.356 1.00 27.54 518 ASN C C 1
ATOM 12354 O O . ASN C 1 416 ? 46.073 87.127 39.461 1.00 30.87 518 ASN C O 1
ATOM 12359 N N . ASP C 1 417 ? 47.534 88.167 40.787 1.00 28.42 519 ASP C N 1
ATOM 12360 C CA . ASP C 1 417 ? 48.693 87.511 40.213 1.00 28.95 519 ASP C CA 1
ATOM 12361 C C . ASP C 1 417 ? 48.592 85.981 40.356 1.00 28.46 519 ASP C C 1
ATOM 12362 O O . ASP C 1 417 ? 48.549 85.255 39.364 1.00 28.95 519 ASP C O 1
ATOM 12367 N N . MET C 1 418 ? 48.538 85.493 41.594 1.00 27.82 520 MET C N 1
ATOM 12368 C CA . MET C 1 418 ? 48.468 84.054 41.840 1.00 27.55 520 MET C CA 1
ATOM 12369 C C . MET C 1 418 ? 47.268 83.341 41.237 1.00 25.37 520 MET C C 1
ATOM 12370 O O . MET C 1 418 ? 47.411 82.295 40.602 1.00 26.26 520 MET C O 1
ATOM 12375 N N . LEU C 1 419 ? 46.075 83.883 41.422 1.00 25.82 521 LEU C N 1
ATOM 12376 C CA . LEU C 1 419 ? 44.911 83.211 40.855 1.00 24.63 521 LEU C CA 1
ATOM 12377 C C . LEU C 1 419 ? 45.005 83.240 39.339 1.00 24.41 521 LEU C C 1
ATOM 12378 O O . LEU C 1 419 ? 44.582 82.292 38.667 1.00 24.18 521 LEU C O 1
ATOM 12383 N N . GLY C 1 420 ? 45.580 84.328 38.808 1.00 25.25 522 GLY C N 1
ATOM 12384 C CA . GLY C 1 420 ? 45.756 84.442 37.372 1.00 24.11 522 GLY C CA 1
ATOM 12385 C C . GLY C 1 420 ? 46.669 83.325 36.932 1.00 23.14 522 GLY C C 1
ATOM 12386 O O . GLY C 1 420 ? 46.421 82.702 35.921 1.00 25.78 522 GLY C O 1
ATOM 12387 N N . ARG C 1 421 ? 47.729 83.055 37.697 1.00 24.89 523 ARG C N 1
ATOM 12388 C CA . ARG C 1 421 ? 48.645 81.953 37.350 1.00 26.42 523 ARG C CA 1
ATOM 12389 C C . ARG C 1 421 ? 47.904 80.625 37.457 1.00 26.00 523 ARG C C 1
ATOM 12390 O O . ARG C 1 421 ? 48.127 79.701 36.660 1.00 24.45 523 ARG C O 1
ATOM 12398 N N . VAL C 1 422 ? 46.991 80.535 38.427 1.00 26.07 524 VAL C N 1
ATOM 12399 C CA . VAL C 1 422 ? 46.201 79.313 38.575 1.00 23.96 524 VAL C CA 1
ATOM 12400 C C . VAL C 1 422 ? 45.315 79.105 37.345 1.00 24.83 524 VAL C C 1
ATOM 12401 O O . VAL C 1 422 ? 45.213 78.004 36.813 1.00 23.96 524 VAL C O 1
ATOM 12405 N N . ALA C 1 423 ? 44.664 80.171 36.894 1.00 26.90 525 ALA C N 1
ATOM 12406 C CA . ALA C 1 423 ? 43.794 80.062 35.723 1.00 26.01 525 ALA C CA 1
ATOM 12407 C C . ALA C 1 423 ? 44.568 79.598 34.484 1.00 24.84 525 ALA C C 1
ATOM 12408 O O . ALA C 1 423 ? 44.079 78.797 33.698 1.00 26.03 525 ALA C O 1
ATOM 12410 N N . ILE C 1 424 ? 45.787 80.096 34.318 1.00 26.52 526 ILE C N 1
ATOM 12411 C CA . ILE C 1 424 ? 46.595 79.732 33.148 1.00 26.78 526 ILE C CA 1
ATOM 12412 C C . ILE C 1 424 ? 47.047 78.292 33.223 1.00 23.11 526 ILE C C 1
ATOM 12413 O O . ILE C 1 424 ? 46.950 77.528 32.265 1.00 24.24 526 ILE C O 1
ATOM 12418 N N . ALA C 1 425 ? 47.559 77.922 34.378 1.00 26.53 527 ALA C N 1
ATOM 12419 C CA . ALA C 1 425 ? 48.006 76.551 34.565 1.00 25.38 527 ALA C CA 1
ATOM 12420 C C . ALA C 1 425 ? 46.807 75.618 34.364 1.00 23.29 527 ALA C C 1
ATOM 12421 O O . ALA C 1 425 ? 46.930 74.564 33.763 1.00 25.38 527 ALA C O 1
ATOM 12423 N N . TRP C 1 426 ? 45.631 76.037 34.812 1.00 23.48 528 TRP C N 1
ATOM 12424 C CA . TRP C 1 426 ? 44.448 75.183 34.675 1.00 25.19 528 TRP C CA 1
ATOM 12425 C C . TRP C 1 426 ? 44.086 74.953 33.227 1.00 24.79 528 TRP C C 1
ATOM 12426 O O . TRP C 1 426 ? 43.782 73.835 32.811 1.00 25.51 528 TRP C O 1
ATOM 12437 N N . CYS C 1 427 ? 44.098 76.027 32.452 1.00 27.60 529 CYS C N 1
ATOM 12438 C CA . CYS C 1 427 ? 43.773 75.929 31.030 1.00 27.97 529 CYS C CA 1
ATOM 12439 C C . CYS C 1 427 ? 44.795 75.040 30.350 1.00 25.62 529 CYS C C 1
ATOM 12440 O O . CYS C 1 427 ? 44.443 74.164 29.570 1.00 26.63 529 CYS C O 1
ATOM 12443 N N . GLU C 1 428 ? 46.067 75.240 30.669 1.00 28.11 530 GLU C N 1
ATOM 12444 C CA . GLU C 1 428 ? 47.112 74.404 30.078 1.00 27.06 530 GLU C CA 1
ATOM 12445 C C . GLU C 1 428 ? 46.888 72.934 30.422 1.00 25.66 530 GLU C C 1
ATOM 12446 O O . GLU C 1 428 ? 46.953 72.063 29.553 1.00 25.10 530 GLU C O 1
ATOM 12452 N N . LEU C 1 429 ? 46.635 72.645 31.699 1.00 25.90 531 LEU C N 1
ATOM 12453 C CA . LEU C 1 429 ? 46.392 71.256 32.086 1.00 24.16 531 LEU C CA 1
ATOM 12454 C C . LEU C 1 429 ? 45.179 70.664 31.363 1.00 22.19 531 LEU C C 1
ATOM 12455 O O . LEU C 1 429 ? 45.215 69.524 30.920 1.00 24.40 531 LEU C O 1
ATOM 12460 N N . GLN C 1 430 ? 44.095 71.420 31.225 1.00 22.71 532 GLN C N 1
ATOM 12461 C CA . GLN C 1 430 ? 42.938 70.860 30.522 1.00 21.10 532 GLN C CA 1
ATOM 12462 C C . GLN C 1 430 ? 43.312 70.514 29.087 1.00 22.38 532 GLN C C 1
ATOM 12463 O O . GLN C 1 430 ? 42.952 69.446 28.587 1.00 20.78 532 GLN C O 1
ATOM 12469 N N . ASN C 1 431 ? 44.042 71.417 28.424 1.00 24.58 533 ASN C N 1
ATOM 12470 C CA . ASN C 1 431 ? 44.457 71.176 27.040 1.00 25.17 533 ASN C CA 1
ATOM 12471 C C . ASN C 1 431 ? 45.379 69.963 26.956 1.00 25.33 533 ASN C C 1
ATOM 12472 O O . ASN C 1 431 ? 45.269 69.131 26.059 1.00 22.98 533 ASN C O 1
ATOM 12477 N N . HIS C 1 432 ? 46.297 69.888 27.908 1.00 28.58 534 HIS C N 1
ATOM 12478 C CA . HIS C 1 432 ? 47.288 68.818 27.993 1.00 30.46 534 HIS C CA 1
ATOM 12479 C C . HIS C 1 432 ? 46.630 67.435 28.049 1.00 30.60 534 HIS C C 1
ATOM 12480 O O . HIS C 1 432 ? 46.972 66.525 27.297 1.00 29.97 534 HIS C O 1
ATOM 12487 N N . GLU C 1 433 ? 45.643 67.295 28.924 1.00 31.48 535 GLU C N 1
ATOM 12488 C CA . GLU C 1 433 ? 44.967 66.006 29.107 1.00 30.68 535 GLU C CA 1
ATOM 12489 C C . GLU C 1 433 ? 44.074 65.517 27.983 1.00 29.46 535 GLU C C 1
ATOM 12490 O O . GLU C 1 433 ? 43.759 64.333 27.917 1.00 27.08 535 GLU C O 1
ATOM 12496 N N . LEU C 1 434 ? 43.656 66.415 27.093 1.00 30.25 536 LEU C N 1
ATOM 12497 C CA . LEU C 1 434 ? 42.834 65.979 25.967 1.00 26.33 536 LEU C CA 1
ATOM 12498 C C . LEU C 1 434 ? 43.536 64.791 25.299 1.00 24.77 536 LEU C C 1
ATOM 12499 O O . LEU C 1 434 ? 42.907 63.830 24.850 1.00 25.74 536 LEU C O 1
ATOM 12504 N N . THR C 1 435 ? 44.861 64.861 25.251 1.00 24.88 537 THR C N 1
ATOM 12505 C CA . THR C 1 435 ? 45.665 63.804 24.635 1.00 24.99 537 THR C CA 1
ATOM 12506 C C . THR C 1 435 ? 45.425 62.455 25.326 1.00 25.22 537 THR C C 1
ATOM 12507 O O . THR C 1 435 ? 45.378 61.404 24.686 1.00 24.92 537 THR C O 1
ATOM 12511 N N . LEU C 1 436 ? 45.285 62.474 26.640 1.00 26.14 538 LEU C N 1
ATOM 12512 C CA . LEU C 1 436 ? 45.015 61.223 27.348 1.00 26.87 538 LEU C CA 1
ATOM 12513 C C . LEU C 1 436 ? 43.604 60.769 26.996 1.00 25.52 538 LEU C C 1
ATOM 12514 O O . LEU C 1 436 ? 43.375 59.599 26.753 1.00 26.82 538 LEU C O 1
ATOM 12519 N N . TRP C 1 437 ? 42.655 61.702 26.955 1.00 28.17 539 TRP C N 1
ATOM 12520 C CA . TRP C 1 437 ? 41.279 61.354 26.616 1.00 27.95 539 TRP C CA 1
ATOM 12521 C C . TRP C 1 437 ? 41.185 60.760 25.207 1.00 29.67 539 TRP C C 1
ATOM 12522 O O . TRP C 1 437 ? 40.368 59.855 24.940 1.00 27.86 539 TRP C O 1
ATOM 12533 N N . ASN C 1 438 ? 42.041 61.244 24.311 1.00 29.13 540 ASN C N 1
ATOM 12534 C CA . ASN C 1 438 ? 42.060 60.732 22.945 1.00 30.34 540 ASN C CA 1
ATOM 12535 C C . ASN C 1 438 ? 42.439 59.263 22.890 1.00 30.25 540 ASN C C 1
ATOM 12536 O O . ASN C 1 438 ? 41.928 58.518 22.057 1.00 32.18 540 ASN C O 1
ATOM 12541 N N . GLU C 1 439 ? 43.344 58.833 23.759 1.00 30.45 541 GLU C N 1
ATOM 12542 C CA . GLU C 1 439 ? 43.705 57.416 23.767 1.00 31.82 541 GLU C CA 1
ATOM 12543 C C . GLU C 1 439 ? 42.658 56.592 24.520 1.00 32.61 541 GLU C C 1
ATOM 12544 O O . GLU C 1 439 ? 42.259 55.517 24.073 1.00 32.28 541 GLU C O 1
ATOM 12550 N N . ALA C 1 440 ? 42.206 57.112 25.656 1.00 34.44 542 ALA C N 1
ATOM 12551 C CA . ALA C 1 440 ? 41.221 56.423 26.481 1.00 35.16 542 ALA C CA 1
ATOM 12552 C C . ALA C 1 440 ? 39.949 56.057 25.722 1.00 37.35 542 ALA C C 1
ATOM 12553 O O . ALA C 1 440 ? 39.468 54.925 25.816 1.00 35.86 542 ALA C O 1
ATOM 12555 N N . ARG C 1 441 ? 39.413 57.011 24.960 1.00 38.00 543 ARG C N 1
ATOM 12556 C CA . ARG C 1 441 ? 38.185 56.787 24.204 1.00 38.48 543 ARG C CA 1
ATOM 12557 C C . ARG C 1 441 ? 38.299 55.591 23.275 1.00 37.21 543 ARG C C 1
ATOM 12558 O O . ARG C 1 441 ? 37.319 54.895 23.029 1.00 35.49 543 ARG C O 1
ATOM 12566 N N . LYS C 1 442 ? 39.490 55.365 22.734 1.00 37.18 544 LYS C N 1
ATOM 12567 C CA . LYS C 1 442 ? 39.685 54.216 21.864 1.00 37.39 544 LYS C CA 1
ATOM 12568 C C . LYS C 1 442 ? 39.538 52.936 22.675 1.00 36.62 544 LYS C C 1
ATOM 12569 O O . LYS C 1 442 ? 38.943 51.959 22.217 1.00 35.84 544 LYS C O 1
ATOM 12575 N N . LEU C 1 443 ? 40.075 52.948 23.887 1.00 37.71 545 LEU C N 1
ATOM 12576 C CA . LEU C 1 443 ? 40.014 51.776 24.758 1.00 36.97 545 LEU C CA 1
ATOM 12577 C C . LEU C 1 443 ? 38.621 51.470 25.292 1.00 36.05 545 LEU C C 1
ATOM 12578 O O . LEU C 1 443 ? 38.184 50.326 25.279 1.00 35.75 545 LEU C O 1
ATOM 12583 N N . ASN C 1 444 ? 37.918 52.485 25.766 1.00 36.26 546 ASN C N 1
ATOM 12584 C CA . ASN C 1 444 ? 36.586 52.250 26.311 1.00 36.07 546 ASN C CA 1
ATOM 12585 C C . ASN C 1 444 ? 35.635 53.346 25.857 1.00 34.05 546 ASN C C 1
ATOM 12586 O O . ASN C 1 444 ? 35.299 54.243 26.618 1.00 33.48 546 ASN C O 1
ATOM 12591 N N . PRO C 1 445 ? 35.183 53.279 24.603 1.00 33.15 547 PRO C N 1
ATOM 12592 C CA . PRO C 1 445 ? 34.270 54.308 24.106 1.00 33.62 547 PRO C CA 1
ATOM 12593 C C . PRO C 1 445 ? 33.011 54.527 24.944 1.00 33.15 547 PRO C C 1
ATOM 12594 O O . PRO C 1 445 ? 32.656 55.669 25.234 1.00 31.60 547 PRO C O 1
ATOM 12598 N N . ASN C 1 446 ? 32.346 53.453 25.353 1.00 34.52 548 ASN C N 1
ATOM 12599 C CA . ASN C 1 446 ? 31.143 53.613 26.173 1.00 35.76 548 ASN C CA 1
ATOM 12600 C C . ASN C 1 446 ? 31.422 54.430 27.426 1.00 35.95 548 ASN C C 1
ATOM 12601 O O . ASN C 1 446 ? 30.688 55.368 27.754 1.00 39.48 548 ASN C O 1
ATOM 12606 N N . ALA C 1 447 ? 32.491 54.091 28.133 1.00 34.82 549 ALA C N 1
ATOM 12607 C CA . ALA C 1 447 ? 32.783 54.809 29.358 1.00 34.26 549 ALA C CA 1
ATOM 12608 C C . ALA C 1 447 ? 33.223 56.251 29.121 1.00 34.26 549 ALA C C 1
ATOM 12609 O O . ALA C 1 447 ? 32.709 57.181 29.759 1.00 33.92 549 ALA C O 1
ATOM 12611 N N . ILE C 1 448 ? 34.173 56.447 28.214 1.00 33.31 550 ILE C N 1
ATOM 12612 C CA . ILE C 1 448 ? 34.656 57.803 27.948 1.00 30.41 550 ILE C CA 1
ATOM 12613 C C . ILE C 1 448 ? 33.541 58.695 27.400 1.00 30.51 550 ILE C C 1
ATOM 12614 O O . ILE C 1 448 ? 33.417 59.850 27.782 1.00 30.86 550 ILE C O 1
ATOM 12619 N N . ALA C 1 449 ? 32.718 58.161 26.515 1.00 33.11 551 ALA C N 1
ATOM 12620 C CA . ALA C 1 449 ? 31.638 58.965 25.972 1.00 31.98 551 ALA C CA 1
ATOM 12621 C C . ALA C 1 449 ? 30.595 59.271 27.048 1.00 35.67 551 ALA C C 1
ATOM 12622 O O . ALA C 1 449 ? 30.113 60.401 27.141 1.00 35.73 551 ALA C O 1
ATOM 12624 N N . SER C 1 450 ? 30.246 58.278 27.872 1.00 37.52 552 SER C N 1
ATOM 12625 C CA . SER C 1 450 ? 29.259 58.515 28.927 1.00 37.67 552 SER C CA 1
ATOM 12626 C C . SER C 1 450 ? 29.713 59.640 29.841 1.00 37.89 552 SER C C 1
ATOM 12627 O O . SER C 1 450 ? 28.915 60.484 30.257 1.00 38.37 552 SER C O 1
ATOM 12630 N N . VAL C 1 451 ? 30.995 59.652 30.168 1.00 38.49 553 VAL C N 1
ATOM 12631 C CA . VAL C 1 451 ? 31.522 60.710 31.011 1.00 40.27 553 VAL C CA 1
ATOM 12632 C C . VAL C 1 451 ? 31.473 62.069 30.287 1.00 41.76 553 VAL C C 1
ATOM 12633 O O . VAL C 1 451 ? 31.093 63.078 30.870 1.00 40.98 553 VAL C O 1
ATOM 12637 N N . THR C 1 452 ? 31.847 62.102 29.014 1.00 42.08 554 THR C N 1
ATOM 12638 C CA . THR C 1 452 ? 31.851 63.375 28.299 1.00 42.99 554 THR C CA 1
ATOM 12639 C C . THR C 1 452 ? 30.463 63.850 27.865 1.00 46.70 554 THR C C 1
ATOM 12640 O O . THR C 1 452 ? 30.182 65.046 27.867 1.00 47.19 554 THR C O 1
ATOM 12644 N N . VAL C 1 453 ? 29.593 62.917 27.501 1.00 50.44 555 VAL C N 1
ATOM 12645 C CA . VAL C 1 453 ? 28.243 63.281 27.102 1.00 52.39 555 VAL C CA 1
ATOM 12646 C C . VAL C 1 453 ? 27.394 63.645 28.322 1.00 53.62 555 VAL C C 1
ATOM 12647 O O . VAL C 1 453 ? 26.447 64.421 28.219 1.00 52.99 555 VAL C O 1
ATOM 12651 N N . GLY C 1 454 ? 27.730 63.089 29.479 1.00 54.38 556 GLY C N 1
ATOM 12652 C CA . GLY C 1 454 ? 26.967 63.407 30.674 1.00 55.94 556 GLY C CA 1
ATOM 12653 C C . GLY C 1 454 ? 25.811 62.474 31.004 1.00 56.49 556 GLY C C 1
ATOM 12654 O O . GLY C 1 454 ? 24.982 62.794 31.857 1.00 57.62 556 GLY C O 1
ATOM 12655 N N . ARG C 1 455 ? 25.741 61.334 30.325 1.00 56.24 557 ARG C N 1
ATOM 12656 C CA . ARG C 1 455 ? 24.699 60.344 30.581 1.00 56.09 557 ARG C CA 1
ATOM 12657 C C . ARG C 1 455 ? 25.126 59.020 29.969 1.00 54.73 557 ARG C C 1
ATOM 12658 O O . ARG C 1 455 ? 25.954 58.987 29.063 1.00 55.18 557 ARG C O 1
ATOM 12666 N N . ARG C 1 456 ? 24.566 57.924 30.466 1.00 52.38 558 ARG C N 1
ATOM 12667 C CA . ARG C 1 456 ? 24.929 56.614 29.960 1.00 49.74 558 ARG C CA 1
ATOM 12668 C C . ARG C 1 456 ? 24.601 56.468 28.493 1.00 48.49 558 ARG C C 1
ATOM 12669 O O . ARG C 1 456 ? 23.437 56.545 28.094 1.00 49.24 558 ARG C O 1
ATOM 12677 N N . VAL C 1 457 ? 25.634 56.250 27.689 1.00 45.93 559 VAL C N 1
ATOM 12678 C CA . VAL C 1 457 ? 25.444 56.080 26.260 1.00 44.57 559 VAL C CA 1
ATOM 12679 C C . VAL C 1 457 ? 26.252 54.915 25.738 1.00 44.97 559 VAL C C 1
ATOM 12680 O O . VAL C 1 457 ? 27.125 54.381 26.414 1.00 46.50 559 VAL C O 1
ATOM 12684 N N . SER C 1 458 ? 25.938 54.529 24.516 1.00 47.53 560 SER C N 1
ATOM 12685 C CA . SER C 1 458 ? 26.634 53.493 23.830 1.00 47.99 560 SER C CA 1
ATOM 12686 C C . SER C 1 458 ? 27.520 54.216 22.833 1.00 47.55 560 SER C C 1
ATOM 12687 O O . SER C 1 458 ? 27.102 55.235 22.287 1.00 48.44 560 SER C O 1
ATOM 12690 N N . ALA C 1 459 ? 28.736 53.742 22.597 1.00 46.99 561 ALA C N 1
ATOM 12691 C CA . ALA C 1 459 ? 29.610 54.439 21.661 1.00 45.38 561 ALA C CA 1
ATOM 12692 C C . ALA C 1 459 ? 30.604 53.550 20.938 1.00 45.41 561 ALA C C 1
ATOM 12693 O O . ALA C 1 459 ? 30.978 52.483 21.419 1.00 43.92 561 ALA C O 1
ATOM 12695 N N . ARG C 1 460 ? 31.023 54.015 19.767 1.00 45.23 562 ARG C N 1
ATOM 12696 C CA . ARG C 1 460 ? 32.006 53.320 18.951 1.00 46.43 562 ARG C CA 1
ATOM 12697 C C . ARG C 1 460 ? 32.647 54.339 18.022 1.00 46.55 562 ARG C C 1
ATOM 12698 O O . ARG C 1 460 ? 32.019 55.326 17.633 1.00 46.11 562 ARG C O 1
ATOM 12706 N N . MET C 1 461 ? 33.911 54.117 17.695 1.00 46.34 563 MET C N 1
ATOM 12707 C CA . MET C 1 461 ? 34.597 55.018 16.813 1.00 46.23 563 MET C CA 1
ATOM 12708 C C . MET C 1 461 ? 34.207 54.794 15.360 1.00 45.58 563 MET C C 1
ATOM 12709 O O . MET C 1 461 ? 34.144 53.657 14.891 1.00 45.05 563 MET C O 1
ATOM 12714 N N . LEU C 1 462 ? 33.955 55.888 14.666 1.00 45.36 564 LEU C N 1
ATOM 12715 C CA . LEU C 1 462 ? 33.632 55.873 13.241 1.00 43.63 564 LEU C CA 1
ATOM 12716 C C . LEU C 1 462 ? 34.730 56.658 12.571 1.00 42.79 564 LEU C C 1
ATOM 12717 O O . LEU C 1 462 ? 34.486 57.692 11.931 1.00 40.71 564 LEU C O 1
ATOM 12722 N N . GLY C 1 463 ? 35.951 56.160 12.717 1.00 40.90 565 GLY C N 1
ATOM 12723 C CA . GLY C 1 463 ? 37.093 56.865 12.186 1.00 37.69 565 GLY C CA 1
ATOM 12724 C C . GLY C 1 463 ? 37.618 57.757 13.284 1.00 37.21 565 GLY C C 1
ATOM 12725 O O . GLY C 1 463 ? 38.066 57.278 14.332 1.00 38.59 565 GLY C O 1
ATOM 12726 N N . ASP C 1 464 ? 37.563 59.063 13.073 1.00 33.63 566 ASP C N 1
ATOM 12727 C CA . ASP C 1 464 ? 38.082 59.974 14.066 1.00 31.61 566 ASP C CA 1
ATOM 12728 C C . ASP C 1 464 ? 37.014 60.678 14.886 1.00 29.42 566 ASP C C 1
ATOM 12729 O O . ASP C 1 464 ? 37.308 61.564 15.681 1.00 29.16 566 ASP C O 1
ATOM 12734 N N . VAL C 1 465 ? 35.769 60.275 14.697 1.00 27.71 567 VAL C N 1
ATOM 12735 C CA . VAL C 1 465 ? 34.692 60.849 15.486 1.00 31.84 567 VAL C CA 1
ATOM 12736 C C . VAL C 1 465 ? 34.020 59.671 16.198 1.00 32.39 567 VAL C C 1
ATOM 12737 O O . VAL C 1 465 ? 34.304 58.513 15.895 1.00 32.57 567 VAL C O 1
ATOM 12741 N N . MET C 1 466 ? 33.127 59.975 17.129 1.00 33.90 568 MET C N 1
ATOM 12742 C CA . MET C 1 466 ? 32.458 58.943 17.908 1.00 35.83 568 MET C CA 1
ATOM 12743 C C . MET C 1 466 ? 30.953 58.876 17.647 1.00 35.43 568 MET C C 1
ATOM 12744 O O . MET C 1 466 ? 30.261 59.883 17.693 1.00 35.83 568 MET C O 1
ATOM 12749 N N . ALA C 1 467 ? 30.445 57.690 17.356 1.00 38.26 569 ALA C N 1
ATOM 12750 C CA . ALA C 1 467 ? 29.009 57.538 17.164 1.00 40.37 569 ALA C CA 1
ATOM 12751 C C . ALA C 1 467 ? 28.469 57.156 18.539 1.00 43.74 569 ALA C C 1
ATOM 12752 O O . ALA C 1 467 ? 29.069 56.318 19.224 1.00 43.07 569 ALA C O 1
ATOM 12754 N N . VAL C 1 468 ? 27.361 57.765 18.955 1.00 45.93 570 VAL C N 1
ATOM 12755 C CA . VAL C 1 468 ? 26.776 57.444 20.253 1.00 49.73 570 VAL C CA 1
ATOM 12756 C C . VAL C 1 468 ? 25.260 57.274 20.184 1.00 53.28 570 VAL C C 1
ATOM 12757 O O . VAL C 1 468 ? 24.603 57.798 19.274 1.00 54.48 570 VAL C O 1
ATOM 12761 N N . SER C 1 469 ? 24.717 56.534 21.151 1.00 55.93 571 SER C N 1
ATOM 12762 C CA . SER C 1 469 ? 23.275 56.281 21.260 1.00 57.57 571 SER C CA 1
ATOM 12763 C C . SER C 1 469 ? 22.980 56.093 22.743 1.00 57.92 571 SER C C 1
ATOM 12764 O O . SER C 1 469 ? 23.830 55.594 23.489 1.00 56.36 571 SER C O 1
ATOM 12767 N N . THR C 1 470 ? 21.785 56.480 23.177 1.00 58.40 572 THR C N 1
ATOM 12768 C CA . THR C 1 470 ? 21.450 56.357 24.592 1.00 60.60 572 THR C CA 1
ATOM 12769 C C . THR C 1 470 ? 21.107 54.935 25.016 1.00 60.33 572 THR C C 1
ATOM 12770 O O . THR C 1 470 ? 20.501 54.174 24.261 1.00 60.76 572 THR C O 1
ATOM 12774 N N . CYS C 1 471 ? 21.515 54.578 26.228 1.00 60.87 573 CYS C N 1
ATOM 12775 C CA . CYS C 1 471 ? 21.223 53.255 26.760 1.00 61.47 573 CYS C CA 1
ATOM 12776 C C . CYS C 1 471 ? 19.898 53.345 27.495 1.00 61.29 573 CYS C C 1
ATOM 12777 O O . CYS C 1 471 ? 19.561 54.397 28.058 1.00 60.95 573 CYS C O 1
ATOM 12780 N N . VAL C 1 472 ? 19.158 52.238 27.504 1.00 61.61 574 VAL C N 1
ATOM 12781 C CA . VAL C 1 472 ? 17.867 52.185 28.181 1.00 60.69 574 VAL C CA 1
ATOM 12782 C C . VAL C 1 472 ? 18.024 51.538 29.554 1.00 59.14 574 VAL C C 1
ATOM 12783 O O . VAL C 1 472 ? 18.603 50.461 29.680 1.00 58.36 574 VAL C O 1
ATOM 12787 N N . PRO C 1 473 ? 17.517 52.201 30.604 1.00 58.39 575 PRO C N 1
ATOM 12788 C CA . PRO C 1 473 ? 17.599 51.693 31.980 1.00 58.64 575 PRO C CA 1
ATOM 12789 C C . PRO C 1 473 ? 16.803 50.401 32.186 1.00 58.75 575 PRO C C 1
ATOM 12790 O O . PRO C 1 473 ? 15.874 50.098 31.438 1.00 58.42 575 PRO C O 1
ATOM 12794 N N . VAL C 1 474 ? 17.187 49.643 33.205 1.00 58.95 576 VAL C N 1
ATOM 12795 C CA . VAL C 1 474 ? 16.512 48.404 33.544 1.00 58.66 576 VAL C CA 1
ATOM 12796 C C . VAL C 1 474 ? 16.556 48.277 35.054 1.00 60.38 576 VAL C C 1
ATOM 12797 O O . VAL C 1 474 ? 17.616 48.434 35.670 1.00 59.71 576 VAL C O 1
ATOM 12801 N N . ALA C 1 475 ? 15.390 48.016 35.643 1.00 62.28 577 ALA C N 1
ATOM 12802 C CA . ALA C 1 475 ? 15.258 47.873 37.087 1.00 62.91 577 ALA C CA 1
ATOM 12803 C C . ALA C 1 475 ? 16.103 46.703 37.582 1.00 63.46 577 ALA C C 1
ATOM 12804 O O . ALA C 1 475 ? 16.151 45.646 36.951 1.00 62.30 577 ALA C O 1
ATOM 12806 N N . ALA C 1 476 ? 16.762 46.900 38.718 1.00 64.04 578 ALA C N 1
ATOM 12807 C CA . ALA C 1 476 ? 17.620 45.877 39.295 1.00 64.92 578 ALA C CA 1
ATOM 12808 C C . ALA C 1 476 ? 16.872 44.587 39.625 1.00 66.41 578 ALA C C 1
ATOM 12809 O O . ALA C 1 476 ? 17.466 43.509 39.661 1.00 66.32 578 ALA C O 1
ATOM 12811 N N . ASP C 1 477 ? 15.568 44.689 39.857 1.00 67.76 579 ASP C N 1
ATOM 12812 C CA . ASP C 1 477 ? 14.780 43.507 40.179 1.00 68.35 579 ASP C CA 1
ATOM 12813 C C . ASP C 1 477 ? 14.446 42.695 38.942 1.00 67.74 579 ASP C C 1
ATOM 12814 O O . ASP C 1 477 ? 14.037 41.540 39.041 1.00 68.00 579 ASP C O 1
ATOM 12819 N N . ASN C 1 478 ? 14.624 43.295 37.771 1.00 66.47 580 ASN C N 1
ATOM 12820 C CA . ASN C 1 478 ? 14.335 42.594 36.528 1.00 65.30 580 ASN C CA 1
ATOM 12821 C C . ASN C 1 478 ? 15.588 41.951 35.946 1.00 63.04 580 ASN C C 1
ATOM 12822 O O . ASN C 1 478 ? 15.598 41.528 34.792 1.00 62.99 580 ASN C O 1
ATOM 12827 N N . VAL C 1 479 ? 16.634 41.859 36.760 1.00 60.68 581 VAL C N 1
ATOM 12828 C CA . VAL C 1 479 ? 17.894 41.279 36.315 1.00 59.14 581 VAL C CA 1
ATOM 12829 C C . VAL C 1 479 ? 18.318 40.077 37.146 1.00 58.82 581 VAL C C 1
ATOM 12830 O O . VAL C 1 479 ? 18.449 40.174 38.371 1.00 57.89 581 VAL C O 1
ATOM 12834 N N . ILE C 1 480 ? 18.560 38.956 36.469 1.00 58.73 582 ILE C N 1
ATOM 12835 C CA . ILE C 1 480 ? 18.967 37.718 37.128 1.00 58.77 582 ILE C CA 1
ATOM 12836 C C . ILE C 1 480 ? 20.340 37.211 36.679 1.00 59.18 582 ILE C C 1
ATOM 12837 O O . ILE C 1 480 ? 20.593 37.063 35.486 1.00 59.42 582 ILE C O 1
ATOM 12842 N N . VAL C 1 481 ? 21.217 36.927 37.636 1.00 58.54 583 VAL C N 1
ATOM 12843 C CA . VAL C 1 481 ? 22.541 36.410 37.310 1.00 59.62 583 VAL C CA 1
ATOM 12844 C C . VAL C 1 481 ? 22.540 34.889 37.389 1.00 60.35 583 VAL C C 1
ATOM 12845 O O . VAL C 1 481 ? 22.273 34.318 38.448 1.00 60.86 583 VAL C O 1
ATOM 12849 N N . GLN C 1 482 ? 22.847 34.243 36.269 1.00 60.50 584 GLN C N 1
ATOM 12850 C CA . GLN C 1 482 ? 22.883 32.790 36.203 1.00 61.10 584 GLN C CA 1
ATOM 12851 C C . GLN C 1 482 ? 23.977 32.275 37.127 1.00 60.54 584 GLN C C 1
ATOM 12852 O O . GLN C 1 482 ? 24.923 33.001 37.442 1.00 59.57 584 GLN C O 1
ATOM 12858 N N . ASN C 1 483 ? 23.854 31.021 37.555 1.00 60.16 585 ASN C N 1
ATOM 12859 C CA . ASN C 1 483 ? 24.844 30.432 38.449 1.00 59.66 585 ASN C CA 1
ATOM 12860 C C . ASN C 1 483 ? 26.127 30.017 37.717 1.00 58.89 585 ASN C C 1
ATOM 12861 O O . ASN C 1 483 ? 27.222 30.122 38.268 1.00 58.73 585 ASN C O 1
ATOM 12866 N N . SER C 1 484 ? 25.999 29.571 36.470 1.00 58.42 586 SER C N 1
ATOM 12867 C CA . SER C 1 484 ? 27.162 29.089 35.728 1.00 58.89 586 SER C CA 1
ATOM 12868 C C . SER C 1 484 ? 27.760 29.985 34.645 1.00 59.35 586 SER C C 1
ATOM 12869 O O . SER C 1 484 ? 27.043 30.666 33.912 1.00 58.07 586 SER C O 1
ATOM 12872 N N . MET C 1 485 ? 29.091 29.961 34.562 1.00 59.94 587 MET C N 1
ATOM 12873 C CA . MET C 1 485 ? 29.856 30.709 33.559 1.00 61.71 587 MET C CA 1
ATOM 12874 C C . MET C 1 485 ? 30.539 29.670 32.670 1.00 63.59 587 MET C C 1
ATOM 12875 O O . MET C 1 485 ? 31.423 29.983 31.872 1.00 63.00 587 MET C O 1
ATOM 12880 N N . ARG C 1 486 ? 30.105 28.424 32.837 1.00 66.28 588 ARG C N 1
ATOM 12881 C CA . ARG C 1 486 ? 30.607 27.287 32.085 1.00 69.21 588 ARG C CA 1
ATOM 12882 C C . ARG C 1 486 ? 29.763 27.140 30.824 1.00 71.31 588 ARG C C 1
ATOM 12883 O O . ARG C 1 486 ? 28.592 27.535 30.803 1.00 71.17 588 ARG C O 1
ATOM 12891 N N . ILE C 1 487 ? 30.353 26.579 29.775 1.00 73.59 589 ILE C N 1
ATOM 12892 C CA . ILE C 1 487 ? 29.625 26.353 28.531 1.00 76.15 589 ILE C CA 1
ATOM 12893 C C . ILE C 1 487 ? 29.529 24.844 28.351 1.00 77.85 589 ILE C C 1
ATOM 12894 O O . ILE C 1 487 ? 30.494 24.199 27.937 1.00 78.21 589 ILE C O 1
ATOM 12899 N N . SER C 1 488 ? 28.372 24.282 28.680 1.00 79.96 590 SER C N 1
ATOM 12900 C CA . SER C 1 488 ? 28.164 22.845 28.560 1.00 82.02 590 SER C CA 1
ATOM 12901 C C . SER C 1 488 ? 28.476 22.381 27.148 1.00 83.22 590 SER C C 1
ATOM 12902 O O . SER C 1 488 ? 29.280 21.469 26.936 1.00 83.14 590 SER C O 1
ATOM 12905 N N . SER C 1 489 ? 27.831 23.038 26.190 1.00 84.54 591 SER C N 1
ATOM 12906 C CA . SER C 1 489 ? 27.971 22.731 24.772 1.00 85.80 591 SER C CA 1
ATOM 12907 C C . SER C 1 489 ? 29.267 23.236 24.145 1.00 86.18 591 SER C C 1
ATOM 12908 O O . SER C 1 489 ? 29.239 23.881 23.094 1.00 86.69 591 SER C O 1
ATOM 12911 N N . ARG C 1 490 ? 30.397 22.931 24.779 1.00 86.21 592 ARG C N 1
ATOM 12912 C CA . ARG C 1 490 ? 31.697 23.363 24.276 1.00 86.04 592 ARG C CA 1
ATOM 12913 C C . ARG C 1 490 ? 32.730 23.282 25.386 1.00 86.14 592 ARG C C 1
ATOM 12914 O O . ARG C 1 490 ? 33.276 24.297 25.819 1.00 86.19 592 ARG C O 1
ATOM 12922 N N . PRO C 1 491 ? 33.001 22.063 25.873 1.00 86.13 593 PRO C N 1
ATOM 12923 C CA . PRO C 1 491 ? 33.976 21.835 26.943 1.00 86.03 593 PRO C CA 1
ATOM 12924 C C . PRO C 1 491 ? 35.278 22.599 26.729 1.00 85.61 593 PRO C C 1
ATOM 12925 O O . PRO C 1 491 ? 35.754 22.736 25.598 1.00 85.31 593 PRO C O 1
ATOM 12929 N N . GLY C 1 492 ? 35.847 23.094 27.824 1.00 85.09 594 GLY C N 1
ATOM 12930 C CA . GLY C 1 492 ? 37.085 23.845 27.744 1.00 83.83 594 GLY C CA 1
ATOM 12931 C C . GLY C 1 492 ? 36.836 25.325 27.532 1.00 83.10 594 GLY C C 1
ATOM 12932 O O . GLY C 1 492 ? 37.694 26.156 27.833 1.00 83.31 594 GLY C O 1
ATOM 12933 N N . ALA C 1 493 ? 35.655 25.658 27.018 1.00 81.97 595 ALA C N 1
ATOM 12934 C CA . ALA C 1 493 ? 35.293 27.049 26.760 1.00 81.37 595 ALA C CA 1
ATOM 12935 C C . ALA C 1 493 ? 34.386 27.612 27.854 1.00 80.76 595 ALA C C 1
ATOM 12936 O O . ALA C 1 493 ? 33.341 27.034 28.174 1.00 80.62 595 ALA C O 1
ATOM 12938 N N . CYS C 1 494 ? 34.789 28.750 28.414 1.00 79.54 596 CYS C N 1
ATOM 12939 C CA . CYS C 1 494 ? 34.039 29.402 29.484 1.00 77.98 596 CYS C CA 1
ATOM 12940 C C . CYS C 1 494 ? 33.781 30.876 29.199 1.00 75.78 596 CYS C C 1
ATOM 12941 O O . CYS C 1 494 ? 34.570 31.525 28.511 1.00 76.24 596 CYS C O 1
ATOM 12944 N N . TYR C 1 495 ? 32.672 31.403 29.718 1.00 72.50 597 TYR C N 1
ATOM 12945 C CA . TYR C 1 495 ? 32.367 32.819 29.529 1.00 69.23 597 TYR C CA 1
ATOM 12946 C C . TYR C 1 495 ? 33.261 33.586 30.490 1.00 66.46 597 TYR C C 1
ATOM 12947 O O . TYR C 1 495 ? 33.478 33.159 31.622 1.00 66.89 597 TYR C O 1
ATOM 12956 N N . SER C 1 496 ? 33.778 34.718 30.037 1.00 63.10 598 SER C N 1
ATOM 12957 C CA . SER C 1 496 ? 34.663 35.529 30.857 1.00 59.73 598 SER C CA 1
ATOM 12958 C C . SER C 1 496 ? 33.890 36.388 31.848 1.00 56.57 598 SER C C 1
ATOM 12959 O O . SER C 1 496 ? 34.460 36.932 32.789 1.00 54.82 598 SER C O 1
ATOM 12962 N N . ARG C 1 497 ? 32.590 36.522 31.623 1.00 54.50 599 ARG C N 1
ATOM 12963 C CA . ARG C 1 497 ? 31.747 37.322 32.501 1.00 52.01 599 ARG C CA 1
ATOM 12964 C C . ARG C 1 497 ? 30.377 36.679 32.668 1.00 51.37 599 ARG C C 1
ATOM 12965 O O . ARG C 1 497 ? 29.873 36.012 31.769 1.00 50.89 599 ARG C O 1
ATOM 12973 N N . PRO C 1 498 ? 29.755 36.881 33.834 1.00 49.92 600 PRO C N 1
ATOM 12974 C CA . PRO C 1 498 ? 28.446 36.317 34.157 1.00 49.19 600 PRO C CA 1
ATOM 12975 C C . PRO C 1 498 ? 27.359 36.454 33.108 1.00 48.59 600 PRO C C 1
ATOM 12976 O O . PRO C 1 498 ? 27.311 37.427 32.360 1.00 50.93 600 PRO C O 1
ATOM 12980 N N . LEU C 1 499 ? 26.497 35.446 33.058 1.00 46.84 601 LEU C N 1
ATOM 12981 C CA . LEU C 1 499 ? 25.357 35.437 32.164 1.00 47.42 601 LEU C CA 1
ATOM 12982 C C . LEU C 1 499 ? 24.212 36.061 32.944 1.00 48.21 601 LEU C C 1
ATOM 12983 O O . LEU C 1 499 ? 24.235 36.104 34.179 1.00 48.75 601 LEU C O 1
ATOM 12988 N N . VAL C 1 500 ? 23.209 36.550 32.233 1.00 47.64 602 VAL C N 1
ATOM 12989 C CA . VAL C 1 500 ? 22.079 37.174 32.888 1.00 47.18 602 VAL C CA 1
ATOM 12990 C C . VAL C 1 500 ? 20.824 36.987 32.069 1.00 49.08 602 VAL C C 1
ATOM 12991 O O . VAL C 1 500 ? 20.865 36.561 30.927 1.00 49.31 602 VAL C O 1
ATOM 12995 N N . SER C 1 501 ? 19.703 37.306 32.708 1.00 50.63 603 SER C N 1
ATOM 12996 C CA . SER C 1 501 ? 18.407 37.250 32.096 1.00 53.10 603 SER C CA 1
ATOM 12997 C C . SER C 1 501 ? 17.714 38.466 32.593 1.00 54.52 603 SER C C 1
ATOM 12998 O O . SER C 1 501 ? 17.995 38.901 33.719 1.00 55.30 603 SER C O 1
ATOM 13001 N N . PHE C 1 502 ? 16.823 39.070 31.824 1.00 56.29 604 PHE C N 1
ATOM 13002 C CA . PHE C 1 502 ? 16.163 40.264 32.312 1.00 58.93 604 PHE C CA 1
ATOM 13003 C C . PHE C 1 502 ? 15.005 40.614 31.409 1.00 60.77 604 PHE C C 1
ATOM 13004 O O . PHE C 1 502 ? 14.814 40.009 30.358 1.00 61.93 604 PHE C O 1
ATOM 13012 N N . ARG C 1 503 ? 14.243 41.611 31.823 1.00 63.84 605 ARG C N 1
ATOM 13013 C CA . ARG C 1 503 ? 13.108 42.080 31.053 1.00 67.78 605 ARG C CA 1
ATOM 13014 C C . ARG C 1 503 ? 13.115 43.591 31.184 1.00 68.60 605 ARG C C 1
ATOM 13015 O O . ARG C 1 503 ? 13.479 44.124 32.233 1.00 66.70 605 ARG C O 1
ATOM 13023 N N . TYR C 1 504 ? 12.745 44.283 30.113 1.00 71.63 606 TYR C N 1
ATOM 13024 C CA . TYR C 1 504 ? 12.716 45.738 30.153 1.00 74.87 606 TYR C CA 1
ATOM 13025 C C . TYR C 1 504 ? 11.559 46.186 31.045 1.00 77.98 606 TYR C C 1
ATOM 13026 O O . TYR C 1 504 ? 11.667 47.178 31.766 1.00 78.52 606 TYR C O 1
ATOM 13035 N N . GLU C 1 505 ? 10.461 45.437 31.003 1.00 81.93 607 GLU C N 1
ATOM 13036 C CA . GLU C 1 505 ? 9.280 45.753 31.798 1.00 86.06 607 GLU C CA 1
ATOM 13037 C C . GLU C 1 505 ? 8.996 44.663 32.821 1.00 88.11 607 GLU C C 1
ATOM 13038 O O . GLU C 1 505 ? 9.274 43.492 32.574 1.00 89.00 607 GLU C O 1
ATOM 13044 N N . ASP C 1 506 ? 8.430 45.054 33.960 1.00 89.60 608 ASP C N 1
ATOM 13045 C CA . ASP C 1 506 ? 8.112 44.115 35.034 1.00 90.73 608 ASP C CA 1
ATOM 13046 C C . ASP C 1 506 ? 7.190 42.985 34.591 1.00 90.79 608 ASP C C 1
ATOM 13047 O O . ASP C 1 506 ? 6.976 42.026 35.333 1.00 91.34 608 ASP C O 1
ATOM 13052 N N . GLN C 1 507 ? 6.646 43.097 33.385 1.00 91.12 609 GLN C N 1
ATOM 13053 C CA . GLN C 1 507 ? 5.754 42.069 32.860 1.00 91.64 609 GLN C CA 1
ATOM 13054 C C . GLN C 1 507 ? 6.255 41.514 31.529 1.00 90.28 609 GLN C C 1
ATOM 13055 O O . GLN C 1 507 ? 5.716 40.530 31.017 1.00 89.72 609 GLN C O 1
ATOM 13061 N N . GLY C 1 508 ? 7.288 42.146 30.978 1.00 88.46 610 GLY C N 1
ATOM 13062 C CA . GLY C 1 508 ? 7.823 41.722 29.695 1.00 86.78 610 GLY C CA 1
ATOM 13063 C C . GLY C 1 508 ? 8.510 40.369 29.650 1.00 85.04 610 GLY C C 1
ATOM 13064 O O . GLY C 1 508 ? 8.751 39.750 30.688 1.00 85.36 610 GLY C O 1
ATOM 13065 N N . PRO C 1 509 ? 8.830 39.879 28.439 1.00 83.51 611 PRO C N 1
ATOM 13066 C CA . PRO C 1 509 ? 9.499 38.588 28.255 1.00 82.01 611 PRO C CA 1
ATOM 13067 C C . PRO C 1 509 ? 10.872 38.651 28.901 1.00 80.82 611 PRO C C 1
ATOM 13068 O O . PRO C 1 509 ? 11.402 39.736 29.151 1.00 80.82 611 PRO C O 1
ATOM 13072 N N . LEU C 1 510 ? 11.452 37.489 29.165 1.00 78.69 612 LEU C N 1
ATOM 13073 C CA . LEU C 1 510 ? 12.766 37.445 29.778 1.00 75.87 612 LEU C CA 1
ATOM 13074 C C . LEU C 1 510 ? 13.809 37.325 28.674 1.00 74.28 612 LEU C C 1
ATOM 13075 O O . LEU C 1 510 ? 13.765 36.401 27.866 1.00 74.26 612 LEU C O 1
ATOM 13080 N N . VAL C 1 511 ? 14.740 38.272 28.638 1.00 72.20 613 VAL C N 1
ATOM 13081 C CA . VAL C 1 511 ? 15.786 38.277 27.623 1.00 69.93 613 VAL C CA 1
ATOM 13082 C C . VAL C 1 511 ? 17.130 37.795 28.153 1.00 68.10 613 VAL C C 1
ATOM 13083 O O . VAL C 1 511 ? 17.502 38.084 29.286 1.00 68.30 613 VAL C O 1
ATOM 13087 N N . GLU C 1 512 ? 17.852 37.065 27.313 1.00 66.72 614 GLU C N 1
ATOM 13088 C CA . GLU C 1 512 ? 19.163 36.530 27.664 1.00 66.10 614 GLU C CA 1
ATOM 13089 C C . GLU C 1 512 ? 20.293 37.489 27.283 1.00 64.90 614 GLU C C 1
ATOM 13090 O O . GLU C 1 512 ? 20.157 38.295 26.360 1.00 64.54 614 GLU C O 1
ATOM 13096 N N . GLY C 1 513 ? 21.412 37.389 27.991 1.00 63.05 615 GLY C N 1
ATOM 13097 C CA . GLY C 1 513 ? 22.548 38.240 27.695 1.00 60.31 615 GLY C CA 1
ATOM 13098 C C . GLY C 1 513 ? 23.629 38.060 28.734 1.00 58.38 615 GLY C C 1
ATOM 13099 O O . GLY C 1 513 ? 23.581 37.111 29.510 1.00 58.54 615 GLY C O 1
ATOM 13100 N N . GLN C 1 514 ? 24.630 38.933 28.738 1.00 56.31 616 GLN C N 1
ATOM 13101 C CA . GLN C 1 514 ? 25.659 38.824 29.752 1.00 55.87 616 GLN C CA 1
ATOM 13102 C C . GLN C 1 514 ? 26.022 40.175 30.327 1.00 54.02 616 GLN C C 1
ATOM 13103 O O . GLN C 1 514 ? 25.757 41.221 29.736 1.00 53.98 616 GLN C O 1
ATOM 13109 N N . LEU C 1 515 ? 26.598 40.120 31.519 1.00 51.71 617 LEU C N 1
ATOM 13110 C CA . LEU C 1 515 ? 26.982 41.287 32.282 1.00 50.22 617 LEU C CA 1
ATOM 13111 C C . LEU C 1 515 ? 28.204 42.023 31.760 1.00 49.28 617 LEU C C 1
ATOM 13112 O O . LEU C 1 515 ? 29.275 41.439 31.598 1.00 48.23 617 LEU C O 1
ATOM 13117 N N . GLY C 1 516 ? 28.034 43.317 31.513 1.00 49.87 618 GLY C N 1
ATOM 13118 C CA . GLY C 1 516 ? 29.136 44.135 31.051 1.00 49.43 618 GLY C CA 1
ATOM 13119 C C . GLY C 1 516 ? 29.692 44.888 32.243 1.00 50.74 618 GLY C C 1
ATOM 13120 O O . GLY C 1 516 ? 29.332 44.601 33.390 1.00 52.41 618 GLY C O 1
ATOM 13121 N N . GLU C 1 517 ? 30.563 45.855 31.994 1.00 49.32 619 GLU C N 1
ATOM 13122 C CA . GLU C 1 517 ? 31.136 46.624 33.080 1.00 49.54 619 GLU C CA 1
ATOM 13123 C C . GLU C 1 517 ? 30.162 47.702 33.515 1.00 49.48 619 GLU C C 1
ATOM 13124 O O . GLU C 1 517 ? 29.229 48.033 32.795 1.00 50.33 619 GLU C O 1
ATOM 13130 N N . ASN C 1 518 ? 30.382 48.236 34.708 1.00 51.09 620 ASN C N 1
ATOM 13131 C CA . ASN C 1 518 ? 29.541 49.282 35.264 1.00 53.46 620 ASN C CA 1
ATOM 13132 C C . ASN C 1 518 ? 28.042 49.059 35.021 1.00 53.43 620 ASN C C 1
ATOM 13133 O O . ASN C 1 518 ? 27.327 49.948 34.550 1.00 51.92 620 ASN C O 1
ATOM 13138 N N . ASN C 1 519 ? 27.585 47.853 35.353 1.00 53.17 621 ASN C N 1
ATOM 13139 C CA . ASN C 1 519 ? 26.186 47.464 35.227 1.00 52.67 621 ASN C CA 1
ATOM 13140 C C . ASN C 1 519 ? 25.570 47.515 33.854 1.00 53.66 621 ASN C C 1
ATOM 13141 O O . ASN C 1 519 ? 24.390 47.839 33.710 1.00 53.20 621 ASN C O 1
ATOM 13146 N N . GLU C 1 520 ? 26.356 47.196 32.839 1.00 53.74 622 GLU C N 1
ATOM 13147 C CA . GLU C 1 520 ? 25.808 47.176 31.498 1.00 54.95 622 GLU C CA 1
ATOM 13148 C C . GLU C 1 520 ? 25.329 45.763 31.207 1.00 54.51 622 GLU C C 1
ATOM 13149 O O . GLU C 1 520 ? 25.965 44.785 31.608 1.00 53.18 622 GLU C O 1
ATOM 13155 N N . LEU C 1 521 ? 24.200 45.658 30.516 1.00 54.64 623 LEU C N 1
ATOM 13156 C CA . LEU C 1 521 ? 23.662 44.361 30.149 1.00 55.87 623 LEU C CA 1
ATOM 13157 C C . LEU C 1 521 ? 23.858 44.192 28.644 1.00 56.35 623 LEU C C 1
ATOM 13158 O O . LEU C 1 521 ? 23.142 44.791 27.849 1.00 57.40 623 LEU C O 1
ATOM 13163 N N . ARG C 1 522 ? 24.840 43.382 28.263 1.00 57.12 624 ARG C N 1
ATOM 13164 C CA . ARG C 1 522 ? 25.133 43.141 26.857 1.00 57.78 624 ARG C CA 1
ATOM 13165 C C . ARG C 1 522 ? 24.175 42.095 26.297 1.00 57.81 624 ARG C C 1
ATOM 13166 O O . ARG C 1 522 ? 23.934 41.073 26.935 1.00 57.72 624 ARG C O 1
ATOM 13174 N N . LEU C 1 523 ? 23.637 42.345 25.104 1.00 57.38 625 LEU C N 1
ATOM 13175 C CA . LEU C 1 523 ? 22.694 41.419 24.487 1.00 57.04 625 LEU C CA 1
ATOM 13176 C C . LEU C 1 523 ? 23.363 40.221 23.836 1.00 57.84 625 LEU C C 1
ATOM 13177 O O . LEU C 1 523 ? 22.709 39.220 23.521 1.00 57.04 625 LEU C O 1
ATOM 13182 N N . THR C 1 524 ? 24.672 40.310 23.647 1.00 59.00 626 THR C N 1
ATOM 13183 C CA . THR C 1 524 ? 25.401 39.220 23.025 1.00 60.99 626 THR C CA 1
ATOM 13184 C C . THR C 1 524 ? 26.287 38.509 24.020 1.00 60.90 626 THR C C 1
ATOM 13185 O O . THR C 1 524 ? 27.139 39.125 24.642 1.00 61.88 626 THR C O 1
ATOM 13189 N N . ARG C 1 525 ? 26.081 37.208 24.169 1.00 61.77 627 ARG C N 1
ATOM 13190 C CA . ARG C 1 525 ? 26.883 36.415 25.086 1.00 63.11 627 ARG C CA 1
ATOM 13191 C C . ARG C 1 525 ? 28.092 35.913 24.317 1.00 63.95 627 ARG C C 1
ATOM 13192 O O . ARG C 1 525 ? 28.247 34.709 24.120 1.00 64.12 627 ARG C O 1
ATOM 13200 N N . ASP C 1 526 ? 28.952 36.829 23.884 1.00 65.11 628 ASP C N 1
ATOM 13201 C CA . ASP C 1 526 ? 30.122 36.435 23.112 1.00 67.47 628 ASP C CA 1
ATOM 13202 C C . ASP C 1 526 ? 31.440 36.515 23.870 1.00 68.58 628 ASP C C 1
ATOM 13203 O O . ASP C 1 526 ? 32.427 35.904 23.459 1.00 69.14 628 ASP C O 1
ATOM 13208 N N . ALA C 1 527 ? 31.464 37.261 24.972 1.00 69.36 629 ALA C N 1
ATOM 13209 C CA . ALA C 1 527 ? 32.678 37.386 25.773 1.00 69.85 629 ALA C CA 1
ATOM 13210 C C . ALA C 1 527 ? 33.031 36.015 26.348 1.00 70.71 629 ALA C C 1
ATOM 13211 O O . ALA C 1 527 ? 32.477 35.592 27.364 1.00 71.27 629 ALA C O 1
ATOM 13213 N N . ILE C 1 528 ? 33.959 35.326 25.690 1.00 71.77 630 ILE C N 1
ATOM 13214 C CA . ILE C 1 528 ? 34.374 33.992 26.109 1.00 71.67 630 ILE C CA 1
ATOM 13215 C C . ILE C 1 528 ? 35.884 33.902 26.286 1.00 72.30 630 ILE C C 1
ATOM 13216 O O . ILE C 1 528 ? 36.627 34.770 25.826 1.00 71.00 630 ILE C O 1
ATOM 13221 N N . GLU C 1 529 ? 36.331 32.846 26.958 1.00 73.89 631 GLU C N 1
ATOM 13222 C CA . GLU C 1 529 ? 37.750 32.640 27.227 1.00 75.63 631 GLU C CA 1
ATOM 13223 C C . GLU C 1 529 ? 38.020 31.176 27.562 1.00 76.89 631 GLU C C 1
ATOM 13224 O O . GLU C 1 529 ? 37.090 30.394 27.758 1.00 77.18 631 GLU C O 1
ATOM 13230 N N . PRO C 1 530 ? 39.303 30.784 27.621 1.00 78.16 632 PRO C N 1
ATOM 13231 C CA . PRO C 1 530 ? 39.678 29.402 27.942 1.00 79.40 632 PRO C CA 1
ATOM 13232 C C . PRO C 1 530 ? 39.469 29.099 29.427 1.00 80.77 632 PRO C C 1
ATOM 13233 O O . PRO C 1 530 ? 40.065 29.761 30.278 1.00 80.67 632 PRO C O 1
ATOM 13237 N N . CYS C 1 531 ? 38.633 28.109 29.739 1.00 82.17 633 CYS C N 1
ATOM 13238 C CA . CYS C 1 531 ? 38.387 27.754 31.137 1.00 83.21 633 CYS C CA 1
ATOM 13239 C C . CYS C 1 531 ? 39.734 27.536 31.821 1.00 82.77 633 CYS C C 1
ATOM 13240 O O . CYS C 1 531 ? 40.584 26.809 31.306 1.00 82.83 633 CYS C O 1
ATOM 13243 N N . THR C 1 532 ? 39.925 28.165 32.979 1.00 82.29 634 THR C N 1
ATOM 13244 C CA . THR C 1 532 ? 41.184 28.042 33.713 1.00 81.77 634 THR C CA 1
ATOM 13245 C C . THR C 1 532 ? 40.996 27.594 35.163 1.00 81.70 634 THR C C 1
ATOM 13246 O O . THR C 1 532 ? 39.871 27.494 35.655 1.00 81.43 634 THR C O 1
ATOM 13250 N N . VAL C 1 533 ? 42.111 27.332 35.839 1.00 81.17 635 VAL C N 1
ATOM 13251 C CA . VAL C 1 533 ? 42.097 26.869 37.222 1.00 80.44 635 VAL C CA 1
ATOM 13252 C C . VAL C 1 533 ? 42.152 27.995 38.253 1.00 79.61 635 VAL C C 1
ATOM 13253 O O . VAL C 1 533 ? 42.713 29.065 37.997 1.00 80.00 635 VAL C O 1
ATOM 13257 N N . GLY C 1 534 ? 41.564 27.733 39.422 1.00 78.10 636 GLY C N 1
ATOM 13258 C CA . GLY C 1 534 ? 41.545 28.707 40.502 1.00 76.40 636 GLY C CA 1
ATOM 13259 C C . GLY C 1 534 ? 40.800 29.984 40.161 1.00 74.71 636 GLY C C 1
ATOM 13260 O O . GLY C 1 534 ? 41.116 31.049 40.685 1.00 72.92 636 GLY C O 1
ATOM 13261 N N . HIS C 1 535 ? 39.804 29.862 39.291 1.00 73.72 637 HIS C N 1
ATOM 13262 C CA . HIS C 1 535 ? 38.996 30.989 38.839 1.00 72.75 637 HIS C CA 1
ATOM 13263 C C . HIS C 1 535 ? 38.410 31.843 39.962 1.00 72.66 637 HIS C C 1
ATOM 13264 O O . HIS C 1 535 ? 37.623 31.361 40.776 1.00 73.19 637 HIS C O 1
ATOM 13271 N N . ARG C 1 536 ? 38.794 33.117 39.988 1.00 72.49 638 ARG C N 1
ATOM 13272 C CA . ARG C 1 536 ? 38.300 34.063 40.989 1.00 71.76 638 ARG C CA 1
ATOM 13273 C C . ARG C 1 536 ? 37.958 35.399 40.336 1.00 68.09 638 ARG C C 1
ATOM 13274 O O . ARG C 1 536 ? 38.815 36.024 39.721 1.00 67.61 638 ARG C O 1
ATOM 13282 N N . ARG C 1 537 ? 36.712 35.839 40.486 1.00 64.44 639 ARG C N 1
ATOM 13283 C CA . ARG C 1 537 ? 36.266 37.093 39.885 1.00 61.47 639 ARG C CA 1
ATOM 13284 C C . ARG C 1 537 ? 35.245 37.877 40.701 1.00 60.33 639 ARG C C 1
ATOM 13285 O O . ARG C 1 537 ? 34.372 37.303 41.351 1.00 60.92 639 ARG C O 1
ATOM 13293 N N . TYR C 1 538 ? 35.361 39.199 40.648 1.00 58.16 640 TYR C N 1
ATOM 13294 C CA . TYR C 1 538 ? 34.432 40.093 41.325 1.00 56.21 640 TYR C CA 1
ATOM 13295 C C . TYR C 1 538 ? 33.860 40.984 40.234 1.00 54.70 640 TYR C C 1
ATOM 13296 O O . TYR C 1 538 ? 34.602 41.723 39.593 1.00 55.64 640 TYR C O 1
ATOM 13305 N N . PHE C 1 539 ? 32.553 40.923 40.017 1.00 51.60 641 PHE C N 1
ATOM 13306 C CA . PHE C 1 539 ? 31.932 41.748 38.991 1.00 49.29 641 PHE C CA 1
ATOM 13307 C C . PHE C 1 539 ? 30.975 42.778 39.564 1.00 48.14 641 PHE C C 1
ATOM 13308 O O . PHE C 1 539 ? 30.100 42.449 40.372 1.00 46.42 641 PHE C O 1
ATOM 13316 N N . THR C 1 540 ? 31.159 44.030 39.150 1.00 45.06 642 THR C N 1
ATOM 13317 C CA . THR C 1 540 ? 30.295 45.110 39.594 1.00 43.97 642 THR C CA 1
ATOM 13318 C C . THR C 1 540 ? 28.875 44.646 39.313 1.00 44.18 642 THR C C 1
ATOM 13319 O O . THR C 1 540 ? 28.572 44.177 38.219 1.00 42.29 642 THR C O 1
ATOM 13323 N N . PHE C 1 541 ? 28.011 44.744 40.311 1.00 46.29 643 PHE C N 1
ATOM 13324 C CA . PHE C 1 541 ? 26.635 44.319 40.129 1.00 48.58 643 PHE C CA 1
ATOM 13325 C C . PHE C 1 541 ? 25.754 45.153 41.044 1.00 49.59 643 PHE C C 1
ATOM 13326 O O . PHE C 1 541 ? 25.846 45.052 42.267 1.00 51.18 643 PHE C O 1
ATOM 13334 N N . GLY C 1 542 ? 24.911 45.983 40.437 1.00 49.50 644 GLY C N 1
ATOM 13335 C CA . GLY C 1 542 ? 24.035 46.849 41.204 1.00 49.94 644 GLY C CA 1
ATOM 13336 C C . GLY C 1 542 ? 24.824 47.837 42.044 1.00 50.81 644 GLY C C 1
ATOM 13337 O O . GLY C 1 542 ? 25.568 48.653 41.507 1.00 51.62 644 GLY C O 1
ATOM 13338 N N . GLY C 1 543 ? 24.665 47.764 43.365 1.00 49.80 645 GLY C N 1
ATOM 13339 C CA . GLY C 1 543 ? 25.388 48.659 44.248 1.00 47.69 645 GLY C CA 1
ATOM 13340 C C . GLY C 1 543 ? 26.683 48.068 44.789 1.00 47.80 645 GLY C C 1
ATOM 13341 O O . GLY C 1 543 ? 27.393 48.725 45.546 1.00 46.73 645 GLY C O 1
ATOM 13342 N N . GLY C 1 544 ? 27.001 46.833 44.414 1.00 48.17 646 GLY C N 1
ATOM 13343 C CA . GLY C 1 544 ? 28.229 46.224 44.899 1.00 49.19 646 GLY C CA 1
ATOM 13344 C C . GLY C 1 544 ? 28.836 45.273 43.887 1.00 50.67 646 GLY C C 1
ATOM 13345 O O . GLY C 1 544 ? 29.020 45.631 42.723 1.00 52.52 646 GLY C O 1
ATOM 13346 N N . TYR C 1 545 ? 29.155 44.058 44.321 1.00 49.24 647 TYR C N 1
ATOM 13347 C CA . TYR C 1 545 ? 29.726 43.073 43.418 1.00 49.10 647 TYR C CA 1
ATOM 13348 C C . TYR C 1 545 ? 29.079 41.711 43.586 1.00 50.14 647 TYR C C 1
ATOM 13349 O O . TYR C 1 545 ? 28.406 41.449 44.568 1.00 49.81 647 TYR C O 1
ATOM 13358 N N . VAL C 1 546 ? 29.296 40.848 42.608 1.00 49.37 648 VAL C N 1
ATOM 13359 C CA . VAL C 1 546 ? 28.846 39.481 42.635 1.00 49.95 648 VAL C CA 1
ATOM 13360 C C . VAL C 1 546 ? 30.144 38.706 42.493 1.00 50.42 648 VAL C C 1
ATOM 13361 O O . VAL C 1 546 ? 30.887 38.927 41.540 1.00 51.46 648 VAL C O 1
ATOM 13365 N N . TYR C 1 547 ? 30.400 37.797 43.427 1.00 51.07 649 TYR C N 1
ATOM 13366 C CA . TYR C 1 547 ? 31.633 37.017 43.421 1.00 52.93 649 TYR C CA 1
ATOM 13367 C C . TYR C 1 547 ? 31.460 35.658 42.766 1.00 53.98 649 TYR C C 1
ATOM 13368 O O . TYR C 1 547 ? 30.534 34.922 43.099 1.00 55.07 649 TYR C O 1
ATOM 13377 N N . PHE C 1 548 ? 32.349 35.335 41.835 1.00 54.83 650 PHE C N 1
ATOM 13378 C CA . PHE C 1 548 ? 32.310 34.053 41.139 1.00 55.38 650 PHE C CA 1
ATOM 13379 C C . PHE C 1 548 ? 33.588 33.277 41.417 1.00 58.16 650 PHE C C 1
ATOM 13380 O O . PHE C 1 548 ? 34.687 33.833 41.405 1.00 58.93 650 PHE C O 1
ATOM 13388 N N . GLU C 1 549 ? 33.427 31.987 41.674 1.00 59.99 651 GLU C N 1
ATOM 13389 C CA . GLU C 1 549 ? 34.546 31.106 41.958 1.00 62.01 651 GLU C CA 1
ATOM 13390 C C . GLU C 1 549 ? 34.332 29.883 41.086 1.00 61.82 651 GLU C C 1
ATOM 13391 O O . GLU C 1 549 ? 33.201 29.416 40.938 1.00 61.81 651 GLU C O 1
ATOM 13397 N N . GLU C 1 550 ? 35.416 29.378 40.502 1.00 61.84 652 GLU C N 1
ATOM 13398 C CA . GLU C 1 550 ? 35.343 28.211 39.635 1.00 62.97 652 GLU C CA 1
ATOM 13399 C C . GLU C 1 550 ? 34.148 28.339 38.708 1.00 61.85 652 GLU C C 1
ATOM 13400 O O . GLU C 1 550 ? 33.299 27.449 38.640 1.00 61.07 652 GLU C O 1
ATOM 13406 N N . TYR C 1 551 ? 34.090 29.466 38.005 1.00 61.05 653 TYR C N 1
ATOM 13407 C CA . TYR C 1 551 ? 33.016 29.753 37.063 1.00 60.77 653 TYR C CA 1
ATOM 13408 C C . TYR C 1 551 ? 31.636 29.443 37.633 1.00 58.37 653 TYR C C 1
ATOM 13409 O O . TYR C 1 551 ? 30.754 28.956 36.929 1.00 58.13 653 TYR C O 1
ATOM 13418 N N . ALA C 1 552 ? 31.456 29.750 38.913 1.00 56.46 654 ALA C N 1
ATOM 13419 C CA . ALA C 1 552 ? 30.185 29.516 39.577 1.00 54.22 654 ALA C CA 1
ATOM 13420 C C . ALA C 1 552 ? 29.798 30.648 40.525 1.00 53.04 654 ALA C C 1
ATOM 13421 O O . ALA C 1 552 ? 30.608 31.131 41.317 1.00 51.74 654 ALA C O 1
ATOM 13423 N N . TYR C 1 553 ? 28.542 31.064 40.436 1.00 50.70 655 TYR C N 1
ATOM 13424 C CA . TYR C 1 553 ? 28.034 32.113 41.290 1.00 52.48 655 TYR C CA 1
ATOM 13425 C C . TYR C 1 553 ? 28.287 31.723 42.743 1.00 54.15 655 TYR C C 1
ATOM 13426 O O . TYR C 1 553 ? 28.039 30.582 43.143 1.00 54.52 655 TYR C O 1
ATOM 13435 N N . SER C 1 554 ? 28.757 32.673 43.538 1.00 54.87 656 SER C N 1
ATOM 13436 C CA . SER C 1 554 ? 29.051 32.405 44.934 1.00 55.17 656 SER C CA 1
ATOM 13437 C C . SER C 1 554 ? 28.171 33.194 45.885 1.00 55.51 656 SER C C 1
ATOM 13438 O O . SER C 1 554 ? 27.513 32.621 46.760 1.00 56.22 656 SER C O 1
ATOM 13441 N N . HIS C 1 555 ? 28.164 34.510 45.708 1.00 54.49 657 HIS C N 1
ATOM 13442 C CA . HIS C 1 555 ? 27.377 35.401 46.551 1.00 53.40 657 HIS C CA 1
ATOM 13443 C C . HIS C 1 555 ? 27.649 36.846 46.163 1.00 54.99 657 HIS C C 1
ATOM 13444 O O . HIS C 1 555 ? 28.628 37.141 45.480 1.00 55.97 657 HIS C O 1
ATOM 13451 N N . GLN C 1 556 ? 26.780 37.741 46.612 1.00 54.95 658 GLN C N 1
ATOM 13452 C CA . GLN C 1 556 ? 26.946 39.157 46.351 1.00 54.87 658 GLN C CA 1
ATOM 13453 C C . GLN C 1 556 ? 27.505 39.762 47.631 1.00 56.25 658 GLN C C 1
ATOM 13454 O O . GLN C 1 556 ? 27.479 39.131 48.693 1.00 56.10 658 GLN C O 1
ATOM 13460 N N . LEU C 1 557 ? 28.020 40.979 47.528 1.00 56.19 659 LEU C N 1
ATOM 13461 C CA . LEU C 1 557 ? 28.589 41.653 48.681 1.00 56.70 659 LEU C CA 1
ATOM 13462 C C . LEU C 1 557 ? 28.509 43.155 48.505 1.00 57.60 659 LEU C C 1
ATOM 13463 O O . LEU C 1 557 ? 28.288 43.656 47.399 1.00 57.58 659 LEU C O 1
ATOM 13468 N N . SER C 1 558 ? 28.680 43.868 49.610 1.00 57.75 660 SER C N 1
ATOM 13469 C CA . SER C 1 558 ? 28.661 45.319 49.593 1.00 57.93 660 SER C CA 1
ATOM 13470 C C . SER C 1 558 ? 30.051 45.804 49.186 1.00 57.48 660 SER C C 1
ATOM 13471 O O . SER C 1 558 ? 31.041 45.073 49.303 1.00 56.91 660 SER C O 1
ATOM 13474 N N . ARG C 1 559 ? 30.124 47.039 48.710 1.00 56.84 661 ARG C N 1
ATOM 13475 C CA . ARG C 1 559 ? 31.402 47.609 48.304 1.00 56.04 661 ARG C CA 1
ATOM 13476 C C . ARG C 1 559 ? 32.301 47.711 49.536 1.00 54.87 661 ARG C C 1
ATOM 13477 O O . ARG C 1 559 ? 33.529 47.756 49.434 1.00 52.48 661 ARG C O 1
ATOM 13485 N N . ALA C 1 560 ? 31.667 47.707 50.705 1.00 54.79 662 ALA C N 1
ATOM 13486 C CA . ALA C 1 560 ? 32.368 47.815 51.979 1.00 55.68 662 ALA C CA 1
ATOM 13487 C C . ALA C 1 560 ? 33.269 46.626 52.312 1.00 56.46 662 ALA C C 1
ATOM 13488 O O . ALA C 1 560 ? 34.114 46.716 53.201 1.00 56.30 662 ALA C O 1
ATOM 13490 N N . ASP C 1 561 ? 33.099 45.515 51.609 1.00 57.78 663 ASP C N 1
ATOM 13491 C CA . ASP C 1 561 ? 33.918 44.340 51.878 1.00 59.62 663 ASP C CA 1
ATOM 13492 C C . ASP C 1 561 ? 35.307 44.417 51.256 1.00 59.40 663 ASP C C 1
ATOM 13493 O O . ASP C 1 561 ? 36.193 43.616 51.580 1.00 59.40 663 ASP C O 1
ATOM 13498 N N . ILE C 1 562 ? 35.499 45.388 50.367 1.00 57.99 664 ILE C N 1
ATOM 13499 C CA . ILE C 1 562 ? 36.774 45.551 49.693 1.00 54.65 664 ILE C CA 1
ATOM 13500 C C . ILE C 1 562 ? 37.503 46.776 50.190 1.00 52.67 664 ILE C C 1
ATOM 13501 O O . ILE C 1 562 ? 36.888 47.788 50.528 1.00 52.18 664 ILE C O 1
ATOM 13506 N N . THR C 1 563 ? 38.824 46.677 50.243 1.00 50.10 665 THR C N 1
ATOM 13507 C CA . THR C 1 563 ? 39.627 47.803 50.671 1.00 50.80 665 THR C CA 1
ATOM 13508 C C . THR C 1 563 ? 39.625 48.853 49.552 1.00 51.21 665 THR C C 1
ATOM 13509 O O . THR C 1 563 ? 39.793 48.538 48.363 1.00 51.40 665 THR C O 1
ATOM 13513 N N . THR C 1 564 ? 39.430 50.104 49.937 1.00 48.61 666 THR C N 1
ATOM 13514 C CA . THR C 1 564 ? 39.381 51.165 48.965 1.00 47.17 666 THR C CA 1
ATOM 13515 C C . THR C 1 564 ? 40.633 52.017 48.924 1.00 45.91 666 THR C C 1
ATOM 13516 O O . THR C 1 564 ? 41.134 52.437 49.960 1.00 46.47 666 THR C O 1
ATOM 13520 N N . VAL C 1 565 ? 41.151 52.231 47.717 1.00 43.71 667 VAL C N 1
ATOM 13521 C CA . VAL C 1 565 ? 42.310 53.101 47.505 1.00 40.08 667 VAL C CA 1
ATOM 13522 C C . VAL C 1 565 ? 41.776 54.233 46.613 1.00 38.90 667 VAL C C 1
ATOM 13523 O O . VAL C 1 565 ? 40.820 54.041 45.850 1.00 35.64 667 VAL C O 1
ATOM 13527 N N . SER C 1 566 ? 42.373 55.413 46.714 1.00 36.98 668 SER C N 1
ATOM 13528 C CA . SER C 1 566 ? 41.885 56.537 45.932 1.00 37.53 668 SER C CA 1
ATOM 13529 C C . SER C 1 566 ? 42.847 57.020 44.849 1.00 36.87 668 SER C C 1
ATOM 13530 O O . SER C 1 566 ? 44.068 56.983 45.022 1.00 35.51 668 SER C O 1
ATOM 13533 N N . THR C 1 567 ? 42.280 57.462 43.729 1.00 34.51 669 THR C N 1
ATOM 13534 C CA . THR C 1 567 ? 43.079 58.006 42.644 1.00 32.12 669 THR C CA 1
ATOM 13535 C C . THR C 1 567 ? 43.021 59.522 42.753 1.00 33.42 669 THR C C 1
ATOM 13536 O O . THR C 1 567 ? 43.698 60.221 41.995 1.00 34.59 669 THR C O 1
ATOM 13540 N N . PHE C 1 568 ? 42.219 60.024 43.697 1.00 31.00 670 PHE C N 1
ATOM 13541 C CA . PHE C 1 568 ? 42.043 61.459 43.875 1.00 30.71 670 PHE C CA 1
ATOM 13542 C C . PHE C 1 568 ? 43.118 62.154 44.699 1.00 32.04 670 PHE C C 1
ATOM 13543 O O . PHE C 1 568 ? 43.564 61.614 45.704 1.00 31.69 670 PHE C O 1
ATOM 13551 N N . ILE C 1 569 ? 43.529 63.323 44.263 1.00 31.29 671 ILE C N 1
ATOM 13552 C CA . ILE C 1 569 ? 44.478 64.161 44.972 1.00 31.93 671 ILE C CA 1
ATOM 13553 C C . ILE C 1 569 ? 43.608 65.070 45.816 1.00 33.99 671 ILE C C 1
ATOM 13554 O O . ILE C 1 569 ? 42.658 65.665 45.310 1.00 33.00 671 ILE C O 1
ATOM 13559 N N . ASP C 1 570 ? 43.924 65.182 47.096 1.00 32.80 672 ASP C N 1
ATOM 13560 C CA . ASP C 1 570 ? 43.120 66.005 47.963 1.00 35.25 672 ASP C CA 1
ATOM 13561 C C . ASP C 1 570 ? 43.483 67.476 47.920 1.00 34.99 672 ASP C C 1
ATOM 13562 O O . ASP C 1 570 ? 44.613 67.851 47.605 1.00 33.67 672 ASP C O 1
ATOM 13567 N N . LEU C 1 571 ? 42.496 68.298 48.246 1.00 32.47 673 LEU C N 1
ATOM 13568 C CA . LEU C 1 571 ? 42.662 69.733 48.309 1.00 34.28 673 LEU C CA 1
ATOM 13569 C C . LEU C 1 571 ? 41.645 70.195 49.335 1.00 34.79 673 LEU C C 1
ATOM 13570 O O . LEU C 1 571 ? 40.443 70.037 49.132 1.00 35.80 673 LEU C O 1
ATOM 13575 N N . ASN C 1 572 ? 42.123 70.743 50.444 1.00 34.04 674 ASN C N 1
ATOM 13576 C CA . ASN C 1 572 ? 41.211 71.195 51.479 1.00 35.75 674 ASN C CA 1
ATOM 13577 C C . ASN C 1 572 ? 41.169 72.692 51.600 1.00 34.19 674 ASN C C 1
ATOM 13578 O O . ASN C 1 572 ? 41.946 73.299 52.315 1.00 34.84 674 ASN C O 1
ATOM 13583 N N . ILE C 1 573 ? 40.236 73.288 50.884 1.00 36.98 675 ILE C N 1
ATOM 13584 C CA . ILE C 1 573 ? 40.072 74.722 50.914 1.00 37.23 675 ILE C CA 1
ATOM 13585 C C . ILE C 1 573 ? 38.972 75.063 51.877 1.00 35.19 675 ILE C C 1
ATOM 13586 O O . ILE C 1 573 ? 37.931 74.419 51.879 1.00 35.22 675 ILE C O 1
ATOM 13591 N N . THR C 1 574 ? 39.209 76.074 52.695 1.00 35.64 676 THR C N 1
ATOM 13592 C CA . THR C 1 574 ? 38.211 76.517 53.643 1.00 37.47 676 THR C CA 1
ATOM 13593 C C . THR C 1 574 ? 37.990 78.002 53.444 1.00 39.50 676 THR C C 1
ATOM 13594 O O . THR C 1 574 ? 38.889 78.725 53.011 1.00 39.62 676 THR C O 1
ATOM 13598 N N . MET C 1 575 ? 36.792 78.461 53.764 1.00 41.17 677 MET C N 1
ATOM 13599 C CA . MET C 1 575 ? 36.480 79.867 53.597 1.00 41.71 677 MET C CA 1
ATOM 13600 C C . MET C 1 575 ? 37.116 80.731 54.658 1.00 40.15 677 MET C C 1
ATOM 13601 O O . MET C 1 575 ? 37.403 80.303 55.767 1.00 37.18 677 MET C O 1
ATOM 13606 N N . LEU C 1 576 ? 37.348 81.987 54.262 1.00 35.10 678 LEU C N 1
ATOM 13607 C CA . LEU C 1 576 ? 37.830 82.983 55.185 1.00 34.73 678 LEU C CA 1
ATOM 13608 C C . LEU C 1 576 ? 36.553 83.401 55.912 1.00 34.15 678 LEU C C 1
ATOM 13609 O O . LEU C 1 576 ? 35.559 83.730 55.253 1.00 30.93 678 LEU C O 1
ATOM 13614 N N . GLU C 1 577 ? 36.534 83.409 57.237 1.00 36.75 679 GLU C N 1
ATOM 13615 C CA . GLU C 1 577 ? 35.298 83.698 57.946 1.00 36.59 679 GLU C CA 1
ATOM 13616 C C . GLU C 1 577 ? 34.982 85.167 58.169 1.00 34.62 679 GLU C C 1
ATOM 13617 O O . GLU C 1 577 ? 35.857 86.030 58.135 1.00 32.23 679 GLU C O 1
ATOM 13623 N N . ASP C 1 578 ? 33.700 85.423 58.395 1.00 34.62 680 ASP C N 1
ATOM 13624 C CA . ASP C 1 578 ? 33.199 86.762 58.661 1.00 35.79 680 ASP C CA 1
ATOM 13625 C C . ASP C 1 578 ? 33.905 87.326 59.869 1.00 35.73 680 ASP C C 1
ATOM 13626 O O . ASP C 1 578 ? 34.299 86.590 60.774 1.00 35.88 680 ASP C O 1
ATOM 13631 N N . HIS C 1 579 ? 34.067 88.638 59.887 1.00 34.18 681 HIS C N 1
ATOM 13632 C CA . HIS C 1 579 ? 34.719 89.278 61.011 1.00 32.56 681 HIS C CA 1
ATOM 13633 C C . HIS C 1 579 ? 34.095 90.638 61.203 1.00 34.33 681 HIS C C 1
ATOM 13634 O O . HIS C 1 579 ? 33.807 91.334 60.231 1.00 33.59 681 HIS C O 1
ATOM 13641 N N . GLU C 1 580 ? 33.899 91.020 62.459 1.00 34.67 682 GLU C N 1
ATOM 13642 C CA . GLU C 1 580 ? 33.295 92.308 62.775 1.00 36.70 682 GLU C CA 1
ATOM 13643 C C . GLU C 1 580 ? 34.317 93.249 63.378 1.00 35.36 682 GLU C C 1
ATOM 13644 O O . GLU C 1 580 ? 35.004 92.892 64.335 1.00 35.78 682 GLU C O 1
ATOM 13650 N N . PHE C 1 581 ? 34.408 94.455 62.829 1.00 32.43 683 PHE C N 1
ATOM 13651 C CA . PHE C 1 581 ? 35.317 95.466 63.366 1.00 31.40 683 PHE C CA 1
ATOM 13652 C C . PHE C 1 581 ? 34.475 96.404 64.230 1.00 31.76 683 PHE C C 1
ATOM 13653 O O . PHE C 1 581 ? 33.507 96.982 63.752 1.00 32.10 683 PHE C O 1
ATOM 13661 N N . VAL C 1 582 ? 34.820 96.543 65.500 1.00 30.51 684 VAL C N 1
ATOM 13662 C CA . VAL C 1 582 ? 34.056 97.416 66.364 1.00 29.28 684 VAL C CA 1
ATOM 13663 C C . VAL C 1 582 ? 34.740 98.760 66.446 1.00 31.12 684 VAL C C 1
ATOM 13664 O O . VAL C 1 582 ? 35.939 98.861 66.205 1.00 30.91 684 VAL C O 1
ATOM 13668 N N . PRO C 1 583 ? 33.969 99.821 66.740 1.00 31.43 685 PRO C N 1
ATOM 13669 C CA . PRO C 1 583 ? 34.496 101.179 66.868 1.00 30.82 685 PRO C CA 1
ATOM 13670 C C . PRO C 1 583 ? 35.581 101.103 67.935 1.00 31.98 685 PRO C C 1
ATOM 13671 O O . PRO C 1 583 ? 35.404 100.436 68.957 1.00 31.22 685 PRO C O 1
ATOM 13675 N N . LEU C 1 584 ? 36.682 101.809 67.720 1.00 30.50 686 LEU C N 1
ATOM 13676 C CA . LEU C 1 584 ? 37.769 101.770 68.664 1.00 28.30 686 LEU C CA 1
ATOM 13677 C C . LEU C 1 584 ? 38.593 103.037 68.555 1.00 31.21 686 LEU C C 1
ATOM 13678 O O . LEU C 1 584 ? 39.101 103.368 67.472 1.00 33.29 686 LEU C O 1
ATOM 13683 N N . GLU C 1 585 ? 38.702 103.753 69.670 1.00 29.41 687 GLU C N 1
ATOM 13684 C CA . GLU C 1 585 ? 39.471 104.991 69.733 1.00 34.36 687 GLU C CA 1
ATOM 13685 C C . GLU C 1 585 ? 40.409 104.916 70.936 1.00 34.21 687 GLU C C 1
ATOM 13686 O O . GLU C 1 585 ? 40.076 104.302 71.940 1.00 34.87 687 GLU C O 1
ATOM 13692 N N . VAL C 1 586 ? 41.581 105.532 70.832 1.00 33.54 688 VAL C N 1
ATOM 13693 C CA . VAL C 1 586 ? 42.508 105.537 71.946 1.00 32.78 688 VAL C CA 1
ATOM 13694 C C . VAL C 1 586 ? 41.975 106.570 72.933 1.00 34.50 688 VAL C C 1
ATOM 13695 O O . VAL C 1 586 ? 41.777 106.286 74.123 1.00 34.55 688 VAL C O 1
ATOM 13699 N N . TYR C 1 587 ? 41.744 107.773 72.428 1.00 32.35 689 TYR C N 1
ATOM 13700 C CA . TYR C 1 587 ? 41.199 108.846 73.237 1.00 35.29 689 TYR C CA 1
ATOM 13701 C C . TYR C 1 587 ? 39.926 109.376 72.575 1.00 37.65 689 TYR C C 1
ATOM 13702 O O . TYR C 1 587 ? 39.923 109.676 71.379 1.00 39.07 689 TYR C O 1
ATOM 13711 N N . THR C 1 588 ? 38.842 109.477 73.339 1.00 37.68 690 THR C N 1
ATOM 13712 C CA . THR C 1 588 ? 37.587 109.997 72.797 1.00 36.95 690 THR C CA 1
ATOM 13713 C C . THR C 1 588 ? 37.729 111.505 72.765 1.00 36.28 690 THR C C 1
ATOM 13714 O O . THR C 1 588 ? 38.595 112.063 73.435 1.00 37.48 690 THR C O 1
ATOM 13718 N N . ARG C 1 589 ? 36.873 112.177 72.008 1.00 37.87 691 ARG C N 1
ATOM 13719 C CA . ARG C 1 589 ? 36.993 113.623 71.936 1.00 38.68 691 ARG C CA 1
ATOM 13720 C C . ARG C 1 589 ? 36.738 114.266 73.297 1.00 36.78 691 ARG C C 1
ATOM 13721 O O . ARG C 1 589 ? 37.224 115.362 73.578 1.00 35.85 691 ARG C O 1
ATOM 13729 N N . HIS C 1 590 ? 36.015 113.569 74.161 1.00 37.18 692 HIS C N 1
ATOM 13730 C CA . HIS C 1 590 ? 35.769 114.100 75.505 1.00 38.58 692 HIS C CA 1
ATOM 13731 C C . HIS C 1 590 ? 37.047 114.036 76.343 1.00 35.61 692 HIS C C 1
ATOM 13732 O O . HIS C 1 590 ? 37.333 114.941 77.127 1.00 34.05 692 HIS C O 1
ATOM 13739 N N . GLU C 1 591 ? 37.828 112.973 76.172 1.00 34.10 693 GLU C N 1
ATOM 13740 C CA . GLU C 1 591 ? 39.079 112.858 76.921 1.00 34.01 693 GLU C CA 1
ATOM 13741 C C . GLU C 1 591 ? 40.018 113.969 76.462 1.00 33.37 693 GLU C C 1
ATOM 13742 O O . GLU C 1 591 ? 40.688 114.607 77.272 1.00 32.63 693 GLU C O 1
ATOM 13748 N N . ILE C 1 592 ? 40.057 114.200 75.156 1.00 34.89 694 ILE C N 1
ATOM 13749 C CA . ILE C 1 592 ? 40.890 115.261 74.614 1.00 37.59 694 ILE C CA 1
ATOM 13750 C C . ILE C 1 592 ? 40.433 116.601 75.195 1.00 39.47 694 ILE C C 1
ATOM 13751 O O . ILE C 1 592 ? 41.245 117.403 75.668 1.00 37.46 694 ILE C O 1
ATOM 13756 N N . LYS C 1 593 ? 39.129 116.844 75.169 1.00 41.94 695 LYS C N 1
ATOM 13757 C CA . LYS C 1 593 ? 38.610 118.091 75.715 1.00 45.94 695 LYS C CA 1
ATOM 13758 C C . LYS C 1 593 ? 39.056 118.244 77.161 1.00 46.18 695 LYS C C 1
ATOM 13759 O O . LYS C 1 593 ? 39.510 119.313 77.583 1.00 46.27 695 LYS C O 1
ATOM 13765 N N . ASP C 1 594 ? 38.930 117.162 77.920 1.00 46.91 696 ASP C N 1
ATOM 13766 C CA . ASP C 1 594 ? 39.296 117.181 79.326 1.00 46.70 696 ASP C CA 1
ATOM 13767 C C . ASP C 1 594 ? 40.793 117.247 79.592 1.00 47.90 696 ASP C C 1
ATOM 13768 O O . ASP C 1 594 ? 41.204 117.593 80.699 1.00 48.82 696 ASP C O 1
ATOM 13773 N N . SER C 1 595 ? 41.614 116.930 78.592 1.00 47.35 697 SER C N 1
ATOM 13774 C CA . SER C 1 595 ? 43.062 116.960 78.787 1.00 48.26 697 SER C CA 1
ATOM 13775 C C . SER C 1 595 ? 43.600 118.341 79.147 1.00 48.07 697 SER C C 1
ATOM 13776 O O . SER C 1 595 ? 44.703 118.456 79.680 1.00 49.61 697 SER C O 1
ATOM 13779 N N . GLY C 1 596 ? 42.833 119.388 78.860 1.00 48.26 698 GLY C N 1
ATOM 13780 C CA . GLY C 1 596 ? 43.284 120.734 79.190 1.00 46.30 698 GLY C CA 1
ATOM 13781 C C . GLY C 1 596 ? 43.104 121.038 80.668 1.00 45.63 698 GLY C C 1
ATOM 13782 O O . GLY C 1 596 ? 42.025 120.845 81.216 1.00 47.46 698 GLY C O 1
ATOM 13783 N N . LEU C 1 597 ? 44.155 121.522 81.317 1.00 44.04 699 LEU C N 1
ATOM 13784 C CA . LEU C 1 597 ? 44.098 121.826 82.740 1.00 43.42 699 LEU C CA 1
ATOM 13785 C C . LEU C 1 597 ? 42.945 122.777 83.099 1.00 44.42 699 LEU C C 1
ATOM 13786 O O . LEU C 1 597 ? 42.122 122.453 83.958 1.00 44.12 699 LEU C O 1
ATOM 13791 N N . LEU C 1 598 ? 42.888 123.944 82.457 1.00 44.43 700 LEU C N 1
ATOM 13792 C CA . LEU C 1 598 ? 41.800 124.901 82.699 1.00 44.66 700 LEU C CA 1
ATOM 13793 C C . LEU C 1 598 ? 40.954 125.071 81.437 1.00 46.53 700 LEU C C 1
ATOM 13794 O O . LEU C 1 598 ? 41.487 125.242 80.343 1.00 48.57 700 LEU C O 1
ATOM 13799 N N . ASP C 1 599 ? 39.637 125.010 81.596 1.00 47.58 701 ASP C N 1
ATOM 13800 C CA . ASP C 1 599 ? 38.701 125.175 80.483 1.00 48.55 701 ASP C CA 1
ATOM 13801 C C . ASP C 1 599 ? 38.109 126.586 80.578 1.00 47.53 701 ASP C C 1
ATOM 13802 O O . ASP C 1 599 ? 37.344 126.877 81.496 1.00 46.12 701 ASP C O 1
ATOM 13807 N N . TYR C 1 600 ? 38.469 127.449 79.632 1.00 46.07 702 TYR C N 1
ATOM 13808 C CA . TYR C 1 600 ? 38.009 128.843 79.599 1.00 46.85 702 TYR C CA 1
ATOM 13809 C C . TYR C 1 600 ? 36.492 129.008 79.707 1.00 46.02 702 TYR C C 1
ATOM 13810 O O . TYR C 1 600 ? 35.999 129.829 80.487 1.00 45.71 702 TYR C O 1
ATOM 13819 N N . THR C 1 601 ? 35.757 128.242 78.915 1.00 45.03 703 THR C N 1
ATOM 13820 C CA . THR C 1 601 ? 34.304 128.307 78.949 1.00 46.25 703 THR C CA 1
ATOM 13821 C C . THR C 1 601 ? 33.814 127.997 80.363 1.00 46.18 703 THR C C 1
ATOM 13822 O O . THR C 1 601 ? 32.970 128.698 80.908 1.00 46.15 703 THR C O 1
ATOM 13826 N N . GLU C 1 602 ? 34.362 126.947 80.952 1.00 47.19 704 GLU C N 1
ATOM 13827 C CA . GLU C 1 602 ? 33.976 126.543 82.294 1.00 48.16 704 GLU C CA 1
ATOM 13828 C C . GLU C 1 602 ? 34.316 127.586 83.344 1.00 46.23 704 GLU C C 1
ATOM 13829 O O . GLU C 1 602 ? 33.527 127.833 84.254 1.00 45.54 704 GLU C O 1
ATOM 13835 N N . VAL C 1 603 ? 35.489 128.196 83.217 1.00 45.00 705 VAL C N 1
ATOM 13836 C CA . VAL C 1 603 ? 35.924 129.197 84.175 1.00 45.18 705 VAL C CA 1
ATOM 13837 C C . VAL C 1 603 ? 35.080 130.460 84.059 1.00 46.47 705 VAL C C 1
ATOM 13838 O O . VAL C 1 603 ? 34.769 131.094 85.064 1.00 48.22 705 VAL C O 1
ATOM 13842 N N . GLN C 1 604 ? 34.708 130.823 82.837 1.00 47.83 706 GLN C N 1
ATOM 13843 C CA . GLN C 1 604 ? 33.883 132.010 82.613 1.00 47.64 706 GLN C CA 1
ATOM 13844 C C . GLN C 1 604 ? 32.458 131.801 83.097 1.00 46.11 706 GLN C C 1
ATOM 13845 O O . GLN C 1 604 ? 31.896 132.637 83.802 1.00 46.30 706 GLN C O 1
ATOM 13851 N N . ARG C 1 605 ? 31.882 130.675 82.706 1.00 45.23 707 ARG C N 1
ATOM 13852 C CA . ARG C 1 605 ? 30.530 130.334 83.099 1.00 46.87 707 ARG C CA 1
ATOM 13853 C C . ARG C 1 605 ? 30.408 130.446 84.619 1.00 49.15 707 ARG C C 1
ATOM 13854 O O . ARG C 1 605 ? 29.524 131.130 85.131 1.00 48.63 707 ARG C O 1
ATOM 13862 N N . ARG C 1 606 ? 31.318 129.789 85.333 1.00 49.70 708 ARG C N 1
ATOM 13863 C CA . ARG C 1 606 ? 31.313 129.800 86.791 1.00 50.20 708 ARG C CA 1
ATOM 13864 C C . ARG C 1 606 ? 31.582 131.165 87.448 1.00 50.02 708 ARG C C 1
ATOM 13865 O O . ARG C 1 606 ? 30.872 131.564 88.377 1.00 49.70 708 ARG C O 1
ATOM 13873 N N . ASN C 1 607 ? 32.603 131.875 86.975 1.00 49.31 709 ASN C N 1
ATOM 13874 C CA . ASN C 1 607 ? 32.957 133.172 87.543 1.00 50.05 709 ASN C CA 1
ATOM 13875 C C . ASN C 1 607 ? 31.902 134.265 87.348 1.00 51.29 709 ASN C C 1
ATOM 13876 O O . ASN C 1 607 ? 31.774 135.177 88.171 1.00 50.32 709 ASN C O 1
ATOM 13881 N N . GLN C 1 608 ? 31.145 134.185 86.262 1.00 51.41 710 GLN C N 1
ATOM 13882 C CA . GLN C 1 608 ? 30.125 135.186 86.020 1.00 51.99 710 GLN C CA 1
ATOM 13883 C C . GLN C 1 608 ? 28.856 134.892 86.800 1.00 52.30 710 GLN C C 1
ATOM 13884 O O . GLN C 1 608 ? 27.928 135.684 86.804 1.00 54.24 710 GLN C O 1
ATOM 13890 N N . LEU C 1 609 ? 28.820 133.754 87.478 1.00 52.22 711 LEU C N 1
ATOM 13891 C CA . LEU C 1 609 ? 27.656 133.408 88.287 1.00 52.73 711 LEU C CA 1
ATOM 13892 C C . LEU C 1 609 ? 27.887 133.845 89.734 1.00 53.43 711 LEU C C 1
ATOM 13893 O O . LEU C 1 609 ? 27.102 133.526 90.626 1.00 52.72 711 LEU C O 1
ATOM 13898 N N . HIS C 1 610 ? 28.967 134.582 89.962 1.00 54.63 712 HIS C N 1
ATOM 13899 C CA . HIS C 1 610 ? 29.308 135.013 91.307 1.00 56.06 712 HIS C CA 1
ATOM 13900 C C . HIS C 1 610 ? 28.242 135.866 91.987 1.00 57.82 712 HIS C C 1
ATOM 13901 O O . HIS C 1 610 ? 27.837 135.585 93.117 1.00 58.63 712 HIS C O 1
ATOM 13908 N N . ASP C 1 611 ? 27.791 136.912 91.308 1.00 58.88 713 ASP C N 1
ATOM 13909 C CA . ASP C 1 611 ? 26.780 137.789 91.882 1.00 60.39 713 ASP C CA 1
ATOM 13910 C C . ASP C 1 611 ? 25.456 137.077 92.076 1.00 59.92 713 ASP C C 1
ATOM 13911 O O . ASP C 1 611 ? 24.784 137.260 93.088 1.00 60.48 713 ASP C O 1
ATOM 13916 N N . LEU C 1 612 ? 25.088 136.256 91.106 1.00 58.71 714 LEU C N 1
ATOM 13917 C CA . LEU C 1 612 ? 23.844 135.524 91.194 1.00 58.83 714 LEU C CA 1
ATOM 13918 C C . LEU C 1 612 ? 23.864 134.511 92.325 1.00 58.96 714 LEU C C 1
ATOM 13919 O O . LEU C 1 612 ? 22.812 134.073 92.785 1.00 58.71 714 LEU C O 1
ATOM 13924 N N . ARG C 1 613 ? 25.054 134.138 92.783 1.00 59.48 715 ARG C N 1
ATOM 13925 C CA . ARG C 1 613 ? 25.163 133.153 93.856 1.00 58.85 715 ARG C CA 1
ATOM 13926 C C . ARG C 1 613 ? 25.418 133.761 95.225 1.00 58.39 715 ARG C C 1
ATOM 13927 O O . ARG C 1 613 ? 24.825 133.342 96.222 1.00 57.68 715 ARG C O 1
ATOM 13935 N N . PHE C 1 614 ? 26.303 134.750 95.266 1.00 58.08 716 PHE C N 1
ATOM 13936 C CA . PHE C 1 614 ? 26.668 135.378 96.527 1.00 59.73 716 PHE C CA 1
ATOM 13937 C C . PHE C 1 614 ? 26.212 136.826 96.713 1.00 60.91 716 PHE C C 1
ATOM 13938 O O . PHE C 1 614 ? 26.644 137.491 97.655 1.00 60.17 716 PHE C O 1
ATOM 13946 N N . ALA C 1 615 ? 25.340 137.322 95.844 1.00 62.57 717 ALA C N 1
ATOM 13947 C CA . ALA C 1 615 ? 24.888 138.700 95.993 1.00 64.65 717 ALA C CA 1
ATOM 13948 C C . ALA C 1 615 ? 23.490 138.949 95.464 1.00 65.62 717 ALA C C 1
ATOM 13949 O O . ALA C 1 615 ? 22.905 138.114 94.780 1.00 67.37 717 ALA C O 1
ATOM 13951 N N . ASP C 1 616 ? 22.954 140.111 95.805 1.00 67.74 718 ASP C N 1
ATOM 13952 C CA . ASP C 1 616 ? 21.634 140.501 95.345 1.00 68.73 718 ASP C CA 1
ATOM 13953 C C . ASP C 1 616 ? 21.874 141.534 94.262 1.00 68.93 718 ASP C C 1
ATOM 13954 O O . ASP C 1 616 ? 22.498 142.567 94.500 1.00 68.60 718 ASP C O 1
ATOM 13959 N N . ILE C 1 617 ? 21.384 141.248 93.066 1.00 69.26 719 ILE C N 1
ATOM 13960 C CA . ILE C 1 617 ? 21.574 142.155 91.951 1.00 69.41 719 ILE C CA 1
ATOM 13961 C C . ILE C 1 617 ? 20.359 143.055 91.758 1.00 70.00 719 ILE C C 1
ATOM 13962 O O . ILE C 1 617 ? 20.460 144.121 91.151 1.00 69.36 719 ILE C O 1
ATOM 13967 N N . ASP C 1 618 ? 19.212 142.620 92.275 1.00 70.66 720 ASP C N 1
ATOM 13968 C CA . ASP C 1 618 ? 17.983 143.390 92.135 1.00 71.35 720 ASP C CA 1
ATOM 13969 C C . ASP C 1 618 ? 17.458 143.905 93.463 1.00 72.24 720 ASP C C 1
ATOM 13970 O O . ASP C 1 618 ? 16.549 143.318 94.051 1.00 73.06 720 ASP C O 1
ATOM 13975 N N . THR C 1 619 ? 18.034 145.003 93.932 1.00 72.55 721 THR C N 1
ATOM 13976 C CA . THR C 1 619 ? 17.615 145.618 95.181 1.00 72.91 721 THR C CA 1
ATOM 13977 C C . THR C 1 619 ? 18.318 146.946 95.321 1.00 74.93 721 THR C C 1
ATOM 13978 O O . THR C 1 619 ? 19.545 147.009 95.368 1.00 74.75 721 THR C O 1
ATOM 13982 N N . VAL C 1 620 ? 17.531 148.012 95.369 1.00 77.26 722 VAL C N 1
ATOM 13983 C CA . VAL C 1 620 ? 18.076 149.349 95.510 1.00 79.52 722 VAL C CA 1
ATOM 13984 C C . VAL C 1 620 ? 17.689 149.855 96.888 1.00 81.10 722 VAL C C 1
ATOM 13985 O O . VAL C 1 620 ? 16.540 149.707 97.307 1.00 81.83 722 VAL C O 1
ATOM 13989 N N . ILE C 1 621 ? 18.648 150.440 97.598 1.00 82.29 723 ILE C N 1
ATOM 13990 C CA . ILE C 1 621 ? 18.385 150.950 98.935 1.00 83.45 723 ILE C CA 1
ATOM 13991 C C . ILE C 1 621 ? 18.548 152.465 98.974 1.00 84.52 723 ILE C C 1
ATOM 13992 O O . ILE C 1 621 ? 19.203 153.002 98.053 1.00 84.91 723 ILE C O 1
#

Sequence (1732 aa):
ANFYVCPPPTGATVVQFEQPRRCPTRPEGQNYTEGIAVVFKENIAPYKFKATMYYKDVTVSQVWFGHRYSQFMGIFEDRAPVPFEEVIDKINAKGVCRSTAKYVRNNLETTAFHRDDHETDMELKPANAATRTSRGWHTTDLKYNPSRVEAFHRYGTTVNCIVEEVDARSVYPYDEFVLATGDFVYMSPFYGYREGSHTEHTTYAADRFKQVDGFYARDLAPTTRNLLTTPKFTVAWDWVPKRPSVCTMTKWQEVDEMLRSEYGGSFRFSSDAISTTFTTNLTEYPLSRVDLGDCIGKDARDAMDRIFARRYNATHIKVGQPQYYQANGGFLIAYQPLLSNTVERIKTTSSIEFARLQFTYNHIQRHVNDMLGRVAIAWCELQNHELTLWNEARKLNPNAIASVTVGRRVSARMLGDVMAVSTCVPVAADNVIVQNSMRISSRPGACYSRPLVSFRYEDQGPLVEGQLGENNELRLTRDAIEPCTVGHRRYFTFGGGYVYFEEYAYSHQLSRADITTVSTFIDLNITMLEDHEFVPLEVYTRHEIKDSGLLDYTEVQRRNQLHDLRFADIDTVIHATDANFYVCPPPTGATVVQFEQPRRCPTRPEGQNYTEGIAVVFKENIAPYKFKATMYYKDVTVSQVWFGHRYSQFMGIFEDRAPVPFEEVIDKINAKGVCRSTAKYVRNNLETTAFHRDDHETDMELKPANAATRTSRGWHTTDLKYNPSRVEAFHRYGTTVNCIVEEVDARSVYPYDEFVLATGDFVYMSPFYGYREGSHTEHTTYAADRFKQVDGFYARDLTAPTTRNLLTTPKFTVAWDWVPKRPSVCTMTKWQEVDEMLRSEYGGSFRFSSDAISTTFTTNLTEYPLSRVDLGDCIGKDARDAMDRIFARRYNATHIKVGQPQYYQANGGFLIAYQPLLSNTLASVERIKTTSSIEFARLQFTYNHIQRHVNDMLGRVAIAWCELQNHELTLWNEARKLNPNAIASVTVGRRVSARMLGDVMAVSTCVPVAADNVIVQNSMRISSRPGACYSRPLVSFRYEDQGPLVEGQLGENNELRLTRDAIEPCTVGHRRYFTFGGGYVYFEEYAYSHQLSRADITTVSTFIDLNITMLEDHEFVPLEVYTRHEIKDSGLLDYTEVQRRNQLHDLRFADIDTVIHTDANFYVCPPPTGATVVQFEQPRRCPTRPEGQNYTEGIAVVFKENIAPYKFKATMYYKDVTVSQVWFGHRYSQFMGIFEDRAPVPFEEVIDKINAKGVCRSTAKYVRNNLETTAFHRDDHETDMELKPANAATRTSRGWHTTDLKYNPSRVEAFHRYGTTVNCIVEEVDARSVYPYDEFVLATGDFVYMSPFYGYREGSHTEHTTYAADRFKQVDGFYATAPTTRNLLTTPKFTVAWDWVPKRPSVCTMTKWQEVDEMLRSEYGGSFRFSSDAISTTFTTNLTEYPLSRVDLGDCIGKDARDAMDRIFARRYNATHIKVGQPQYYQANGGFLIAYQPLLSNTSVERIKTTSSIEFARLQFTYNHIQRHVNDMLGRVAIAWCELQNHELTLWNEARKLNPNAIASVTVGRRVSARMLGDVMAVSTCVPVAADNVIVQNSMRISSRPGACYSRPLVSFRYEDQGPLVEGQLGENNELRLTRDAIEPCTVGHRRYFTFGGGYVYFEEYAYSHQLSRADITTVSTFIDLNITMLEDHEFVPLEVYTRHEIKDSGLLDYTEVQRRNQLHDLRFADIDTVI

InterPro domains:
  IPR000234 Herpesvirus Glycoprotein B [MF_04032] (10-903)
  IPR035377 Herpesvirus Glycoprotein B, PH-like domain 1 [PF17416] (153-364)
  IPR035381 Herpesvirus Glycoprotein B, PH-like domain 2 [PF17417] (366-463)
  IPR038631 Herpesvirus Glycoprotein B, PH-like domain 2 superfamily [G3DSA:2.30.29.100] (350-465)
  IPR055341 Herpesvirus glycoprotein B ectodomain C-terminal [PF00606] (500-721)

B-factor: mean 56.39, std 17.36, range [17.68, 120.87]

GO terms:
  GO:0042802 identical protein binding (F, IPI)

Nearest PDB structures (foldseek):
  2gum-assembly1_C  TM=1.002E+00  e=0.000E+00  Human alphaherpesvirus 1 strain KOS
  7ui0-assembly1_A  TM=9.908E-01  e=5.035E-101  Human alphaherpesvirus 1 strain KOS
  6vlk-assembly1_A  TM=9.668E-01  e=2.645E-76  Human herpesvirus 3 strain Oka vaccine
  6vn1-assembly1_A  TM=9.677E-01  e=1.191E-75  Human alphaherpesvirus 3
  7k1s-assembly1_B  TM=9.668E-01  e=2.001E-75  Human alphaherpesvirus 3

Radius of gyration: 51.02 Å; Cα contacts (8 Å, |Δi|>4): 3947; chains: 3; bounding box: 74×151×124 Å